Protein 5F4Z (pdb70)

Structure (mmCIF, N/CA/C/O backbone):
data_5F4Z
#
_entry.id   5F4Z
#
_cell.length_a   179.356
_cell.length_b   93.068
_cell.length_c   134.059
_cell.angle_alpha   90.00
_cell.angle_beta   115.33
_cell.angle_gamma   90.00
#
_symmetry.space_group_name_H-M   'C 1 2 1'
#
loop_
_entity.id
_entity.type
_entity.pdbx_description
1 polymer 'Epoxide hydrolase'
2 non-polymer GLYCEROL
3 non-polymer 'ACETATE ION'
4 non-polymer DI(HYDROXYETHYL)ETHER
5 non-polymer (1~{R},2~{R})-2,3-dihydro-1~{H}-indene-1,2-diol
6 non-polymer 'TETRAETHYLENE GLYCOL'
7 non-polymer 2-AMINO-2-HYDROXYMETHYL-PROPANE-1,3-DIOL
8 water water
#
loop_
_atom_site.group_PDB
_atom_site.id
_atom_site.type_symbol
_atom_site.label_atom_id
_atom_site.label_alt_id
_atom_site.label_comp_id
_atom_site.label_asym_id
_atom_site.label_entity_id
_atom_site.label_seq_id
_atom_site.pdbx_PDB_ins_code
_atom_site.Cartn_x
_atom_site.Cartn_y
_atom_site.Cartn_z
_atom_site.occupancy
_atom_site.B_iso_or_equiv
_atom_site.auth_seq_id
_atom_site.auth_comp_id
_atom_site.auth_asym_id
_atom_site.auth_atom_id
_atom_site.pdbx_PDB_model_num
ATOM 9 N N . GLU A 1 2 ? 17.420 -8.395 41.200 1.00 35.51 2 GLU A N 1
ATOM 10 C CA . GLU A 1 2 ? 16.390 -9.215 41.828 1.00 38.06 2 GLU A CA 1
ATOM 11 C C . GLU A 1 2 ? 15.326 -9.588 40.803 1.00 30.47 2 GLU A C 1
ATOM 12 O O . GLU A 1 2 ? 15.003 -8.794 39.922 1.00 29.33 2 GLU A O 1
ATOM 18 N N . PRO A 1 3 ? 14.755 -10.792 40.926 1.00 30.63 3 PRO A N 1
ATOM 19 C CA . PRO A 1 3 ? 13.640 -11.197 40.061 1.00 29.48 3 PRO A CA 1
ATOM 20 C C . PRO A 1 3 ? 12.494 -10.200 40.090 1.00 28.17 3 PRO A C 1
ATOM 21 O O . PRO A 1 3 ? 12.254 -9.558 41.115 1.00 28.69 3 PRO A O 1
ATOM 25 N N . PHE A 1 4 ? 11.786 -10.088 38.976 1.00 26.91 4 PHE A N 1
ATOM 26 C CA . PHE A 1 4 ? 10.681 -9.157 38.866 1.00 26.37 4 PHE A CA 1
ATOM 27 C C . PHE A 1 4 ? 9.478 -9.811 38.219 1.00 30.41 4 PHE A C 1
ATOM 28 O O . PHE A 1 4 ? 9.612 -10.598 37.278 1.00 27.88 4 PHE A O 1
ATOM 36 N N . ARG A 1 5 ? 8.303 -9.458 38.727 1.00 24.36 5 ARG A N 1
ATOM 37 C CA . ARG A 1 5 ? 7.054 -9.953 38.202 1.00 26.07 5 ARG A CA 1
ATOM 38 C C . ARG A 1 5 ? 6.040 -8.824 38.141 1.00 24.53 5 ARG A C 1
ATOM 39 O O . ARG A 1 5 ? 5.933 -8.039 39.076 1.00 25.29 5 ARG A O 1
ATOM 47 N N . ILE A 1 6 ? 5.314 -8.734 37.037 1.00 22.05 6 ILE A N 1
ATOM 48 C CA . ILE A 1 6 ? 4.263 -7.722 36.892 1.00 21.08 6 ILE A CA 1
ATOM 49 C C . ILE A 1 6 ? 2.985 -8.188 37.583 1.00 21.80 6 ILE A C 1
ATOM 50 O O . ILE A 1 6 ? 2.404 -9.207 37.201 1.00 22.73 6 ILE A O 1
ATOM 55 N N . VAL A 1 7 ? 2.558 -7.446 38.605 1.00 27.63 7 VAL A N 1
ATOM 56 C CA . VAL A 1 7 ? 1.310 -7.716 39.302 1.00 26.32 7 VAL A CA 1
ATOM 57 C C . VAL A 1 7 ? 0.568 -6.381 39.500 1.00 29.70 7 VAL A C 1
ATOM 58 O O . VAL A 1 7 ? 0.816 -5.632 40.439 1.00 30.75 7 VAL A O 1
ATOM 62 N N . ILE A 1 8 ? -0.338 -6.086 38.587 1.00 22.53 8 ILE A N 1
ATOM 63 C CA . ILE A 1 8 ? -1.044 -4.820 38.616 1.00 23.05 8 ILE A CA 1
ATOM 64 C C . ILE A 1 8 ? -2.199 -4.931 39.614 1.00 24.15 8 ILE A C 1
ATOM 65 O O . ILE A 1 8 ? -3.013 -5.853 39.522 1.00 24.27 8 ILE A O 1
ATOM 70 N N . PRO A 1 9 ? -2.254 -4.017 40.595 1.00 28.99 9 PRO A N 1
ATOM 71 C CA . PRO A 1 9 ? -3.381 -4.026 41.537 1.00 32.08 9 PRO A CA 1
ATOM 72 C C . PRO A 1 9 ? -4.709 -3.865 40.817 1.00 28.53 9 PRO A C 1
ATOM 73 O O . PRO A 1 9 ? -4.815 -3.067 39.884 1.00 23.87 9 PRO A O 1
ATOM 77 N N . GLN A 1 10 ? -5.705 -4.626 41.242 1.00 22.86 10 GLN A N 1
ATOM 78 C CA . GLN A 1 10 ? -7.046 -4.515 40.689 1.00 23.03 10 GLN A CA 1
ATOM 79 C C . GLN A 1 10 ? -7.570 -3.077 40.752 1.00 23.61 10 GLN A C 1
ATOM 80 O O . GLN A 1 10 ? -8.280 -2.619 39.853 1.00 23.29 10 GLN A O 1
ATOM 86 N N . ALA A 1 11 ? -7.219 -2.371 41.819 1.00 25.04 11 ALA A N 1
ATOM 87 C CA . ALA A 1 11 ? -7.654 -0.991 41.987 1.00 28.29 11 ALA A CA 1
ATOM 88 C C . ALA A 1 11 ? -7.189 -0.117 40.814 1.00 21.36 11 ALA A C 1
ATOM 89 O O . ALA A 1 11 ? -7.902 0.804 40.407 1.00 23.06 11 ALA A O 1
ATOM 91 N N . ASP A 1 12 ? -6.019 -0.418 40.244 1.00 20.50 12 ASP A N 1
ATOM 92 C CA . ASP A 1 12 ? -5.549 0.356 39.092 1.00 22.70 12 ASP A CA 1
ATOM 93 C C . ASP A 1 12 ? -6.418 0.095 37.862 1.00 26.83 12 ASP A C 1
ATOM 94 O O . ASP A 1 12 ? -6.656 0.999 37.048 1.00 24.08 12 ASP A O 1
ATOM 99 N N . LEU A 1 13 ? -6.873 -1.147 37.715 1.00 25.66 13 LEU A N 1
ATOM 100 C CA . LEU A 1 13 ? -7.746 -1.491 36.602 1.00 23.06 13 LEU A CA 1
ATOM 101 C C . LEU A 1 13 ? -9.137 -0.871 36.804 1.00 25.95 13 LEU A C 1
ATOM 102 O O . LEU A 1 13 ? -9.741 -0.369 35.857 1.00 22.90 13 LEU A O 1
ATOM 107 N N . ASP A 1 14 ? -9.637 -0.894 38.035 1.00 25.20 14 ASP A N 1
ATOM 108 C CA . ASP A 1 14 ? -10.933 -0.275 38.322 1.00 26.44 14 ASP A CA 1
ATOM 109 C C . ASP A 1 14 ? -10.885 1.223 38.036 1.00 27.07 14 ASP A C 1
ATOM 110 O O . ASP A 1 14 ? -11.834 1.786 37.480 1.00 24.02 14 ASP A O 1
ATOM 115 N N . ASP A 1 15 ? -9.779 1.856 38.423 1.00 24.16 15 ASP A N 1
ATOM 116 C CA . ASP A 1 15 ? -9.559 3.284 38.161 1.00 26.42 15 ASP A CA 1
ATOM 117 C C . ASP A 1 15 ? -9.516 3.577 36.667 1.00 20.62 15 ASP A C 1
ATOM 118 O O . ASP A 1 15 ? -10.121 4.540 36.208 1.00 23.35 15 ASP A O 1
ATOM 123 N N . LEU A 1 16 ? -8.836 2.721 35.907 1.00 18.36 16 LEU A N 1
ATOM 124 C CA . LEU A 1 16 ? -8.789 2.888 34.462 1.00 18.66 16 LEU A CA 1
ATOM 125 C C . LEU A 1 16 ? -10.174 2.786 33.835 1.00 19.73 16 LEU A C 1
ATOM 126 O O . LEU A 1 16 ? -10.543 3.596 32.987 1.00 23.27 16 LEU A O 1
ATOM 131 N N . HIS A 1 17 ? -10.959 1.802 34.263 1.00 23.35 17 HIS A N 1
ATOM 132 C CA . HIS A 1 17 ? -12.277 1.638 33.665 1.00 24.85 17 HIS A CA 1
ATOM 133 C C . HIS A 1 17 ? -13.200 2.811 34.030 1.00 23.28 17 HIS A C 1
ATOM 134 O O . HIS A 1 17 ? -14.003 3.244 33.202 1.00 23.78 17 HIS A O 1
ATOM 141 N N A ARG A 1 18 ? -13.047 3.322 35.251 0.45 21.66 18 ARG A N 1
ATOM 142 N N B ARG A 1 18 ? -13.083 3.338 35.248 0.55 21.50 18 ARG A N 1
ATOM 143 C CA A ARG A 1 18 ? -13.742 4.525 35.713 0.45 23.51 18 ARG A CA 1
ATOM 144 C CA B ARG A 1 18 ? -13.849 4.535 35.605 0.55 23.92 18 ARG A CA 1
ATOM 145 C C A ARG A 1 18 ? -13.484 5.723 34.794 0.45 25.47 18 ARG A C 1
ATOM 146 C C B ARG A 1 18 ? -13.509 5.708 34.688 0.55 25.86 18 ARG A C 1
ATOM 147 O O A ARG A 1 18 ? -14.405 6.465 34.431 0.45 23.03 18 ARG A O 1
ATOM 148 O O B ARG A 1 18 ? -14.403 6.432 34.229 0.55 23.14 18 ARG A O 1
ATOM 163 N N . ARG A 1 19 ? -12.220 5.903 34.432 1.00 21.50 19 ARG A N 1
ATOM 164 C CA . ARG A 1 19 ? -11.797 6.999 33.568 1.00 25.23 19 ARG A CA 1
ATOM 165 C C . ARG A 1 19 ? -12.311 6.796 32.145 1.00 20.59 19 ARG A C 1
ATOM 166 O O . ARG A 1 19 ? -12.787 7.734 31.499 1.00 21.98 19 ARG A O 1
ATOM 174 N N . LEU A 1 20 ? -12.203 5.574 31.652 1.00 22.10 20 LEU A N 1
ATOM 175 C CA . LEU A 1 20 ? -12.660 5.284 30.300 1.00 23.77 20 LEU A CA 1
ATOM 176 C C . LEU A 1 20 ? -14.157 5.533 30.179 1.00 20.36 20 LEU A C 1
ATOM 177 O O . LEU A 1 20 ? -14.610 6.139 29.200 1.00 26.66 20 LEU A O 1
ATOM 182 N N . ASP A 1 21 ? -14.920 5.067 31.168 1.00 22.10 21 ASP A N 1
ATOM 183 C CA . ASP A 1 21 ? -16.366 5.280 31.174 1.00 22.30 21 ASP A CA 1
ATOM 184 C C . ASP A 1 21 ? -16.726 6.760 31.143 1.00 26.13 21 ASP A C 1
ATOM 185 O O . ASP A 1 21 ? -17.767 7.139 30.621 1.00 27.88 21 ASP A O 1
ATOM 190 N N . ALA A 1 22 ? -15.861 7.595 31.703 1.00 24.70 22 ALA A N 1
ATOM 191 C CA . ALA A 1 22 ? -16.197 8.998 31.898 1.00 23.81 22 ALA A CA 1
ATOM 192 C C . ALA A 1 22 ? -15.536 9.893 30.856 1.00 25.34 22 ALA A C 1
ATOM 193 O O . ALA A 1 22 ? -15.566 11.103 30.994 1.00 24.58 22 ALA A O 1
ATOM 195 N N . THR A 1 23 ? -14.941 9.287 29.828 1.00 21.65 23 THR A N 1
ATOM 196 C CA . THR A 1 23 ? -14.255 10.029 28.778 1.00 21.51 23 THR A CA 1
ATOM 197 C C . THR A 1 23 ? -15.115 11.170 28.227 1.00 22.35 23 THR A C 1
ATOM 198 O O . THR A 1 23 ? -16.284 10.962 27.863 1.00 20.75 23 THR A O 1
ATOM 202 N N . ARG A 1 24 ? -14.546 12.370 28.189 1.00 19.33 24 ARG A N 1
ATOM 203 C CA . ARG A 1 24 ? -15.216 13.487 27.535 1.00 20.31 24 ARG A CA 1
ATOM 204 C C . ARG A 1 24 ? -14.540 13.675 26.182 1.00 22.57 24 ARG A C 1
ATOM 205 O O . ARG A 1 24 ? -13.352 13.978 26.111 1.00 24.64 24 ARG A O 1
ATOM 213 N N . TRP A 1 25 ? -15.294 13.448 25.114 1.00 22.48 25 TRP A N 1
ATOM 214 C CA . TRP A 1 25 ? -14.735 13.474 23.758 1.00 21.31 25 TRP A CA 1
ATOM 215 C C . TRP A 1 25 ? -14.736 14.881 23.157 1.00 22.50 25 TRP A C 1
ATOM 216 O O . TRP A 1 25 ? -15.644 15.675 23.442 1.00 24.02 25 TRP A O 1
ATOM 227 N N . PRO A 1 26 ? -13.738 15.195 22.307 1.00 19.26 26 PRO A N 1
ATOM 228 C CA . PRO A 1 26 ? -13.690 16.496 21.638 1.00 22.84 26 PRO A CA 1
ATOM 229 C C . PRO A 1 26 ? -14.560 16.531 20.389 1.00 22.75 26 PRO A C 1
ATOM 230 O O . PRO A 1 26 ? -15.031 15.477 19.935 1.00 24.74 26 PRO A O 1
ATOM 234 N N . SER A 1 27 ? -14.768 17.735 19.856 1.00 23.26 27 SER A N 1
ATOM 235 C CA . SER A 1 27 ? -15.277 17.906 18.503 1.00 25.99 27 SER A CA 1
ATOM 236 C C . SER A 1 27 ? -14.268 17.355 17.502 1.00 26.95 27 SER A C 1
ATOM 237 O O . SER A 1 27 ? -13.125 17.057 17.844 1.00 22.73 27 SER A O 1
ATOM 240 N N . GLU A 1 28 ? -14.709 17.239 16.259 1.00 24.80 28 GLU A N 1
ATOM 241 C CA . GLU A 1 28 ? -13.842 16.881 15.155 1.00 25.93 28 GLU A CA 1
ATOM 242 C C . GLU A 1 28 ? -14.164 17.779 13.972 1.00 26.01 28 GLU A C 1
ATOM 243 O O . GLU A 1 28 ? -15.221 18.406 13.926 1.00 31.65 28 GLU A O 1
ATOM 249 N N . ILE A 1 29 ? -13.257 17.852 13.015 1.00 22.32 29 ILE A N 1
ATOM 250 C CA . ILE A 1 29 ? -13.609 18.406 11.724 1.00 26.56 29 ILE A CA 1
ATOM 251 C C . ILE A 1 29 ? -13.775 17.230 10.772 1.00 29.32 29 ILE A C 1
ATOM 252 O O . ILE A 1 29 ? -12.798 16.599 10.396 1.00 26.66 29 ILE A O 1
ATOM 257 N N . PRO A 1 30 ? -15.025 16.913 10.410 1.00 28.69 30 PRO A N 1
ATOM 258 C CA . PRO A 1 30 ? -15.302 15.720 9.600 1.00 30.97 30 PRO A CA 1
ATOM 259 C C . PRO A 1 30 ? -14.595 15.758 8.255 1.00 30.08 30 PRO A C 1
ATOM 260 O O . PRO A 1 30 ? -14.466 16.825 7.660 1.00 26.18 30 PRO A O 1
ATOM 264 N N . GLY A 1 31 ? -14.139 14.602 7.785 1.00 20.15 31 GLY A N 1
ATOM 265 C CA . GLY A 1 31 ? -13.589 14.508 6.452 1.00 24.26 31 GLY A CA 1
ATOM 266 C C . GLY A 1 31 ? -12.097 14.774 6.408 1.00 25.90 31 GLY A C 1
ATOM 267 O O . GLY A 1 31 ? -11.506 14.773 5.336 1.00 25.77 31 GLY A O 1
ATOM 268 N N . THR A 1 32 ? -11.477 14.993 7.563 1.00 21.71 32 THR A N 1
ATOM 269 C CA . THR A 1 32 ? -10.038 15.237 7.574 1.00 28.55 32 THR A CA 1
ATOM 270 C C . THR A 1 32 ? -9.243 13.945 7.776 1.00 27.21 32 THR A C 1
ATOM 271 O O . THR A 1 32 ? -8.016 13.963 7.731 1.00 22.58 32 THR A O 1
ATOM 275 N N . GLY A 1 33 ? -9.936 12.822 7.975 1.00 26.01 33 GLY A N 1
ATOM 276 C CA . GLY A 1 33 ? -9.249 11.543 8.100 1.00 27.36 33 GLY A CA 1
ATOM 277 C C . GLY A 1 33 ? -8.216 11.539 9.218 1.00 24.38 33 GLY A C 1
ATOM 278 O O . GLY A 1 33 ? -8.497 12.027 10.318 1.00 21.87 33 GLY A O 1
ATOM 279 N N . TRP A 1 34 ? -7.022 11.006 8.921 1.00 24.02 34 TRP A N 1
ATOM 280 C CA . TRP A 1 34 ? -5.914 10.930 9.871 1.00 17.30 34 TRP A CA 1
ATOM 281 C C . TRP A 1 34 ? -4.966 12.125 9.741 1.00 18.21 34 TRP A C 1
ATOM 282 O O . TRP A 1 34 ? -3.938 12.191 10.431 1.00 22.73 34 TRP A O 1
ATOM 293 N N . SER A 1 35 ? -5.307 13.058 8.850 1.00 18.33 35 SER A N 1
ATOM 294 C CA . SER A 1 35 ? -4.370 14.114 8.446 1.00 21.90 35 SER A CA 1
ATOM 295 C C . SER A 1 35 ? -3.990 15.044 9.585 1.00 23.03 35 SER A C 1
ATOM 296 O O . SER A 1 35 ? -2.910 15.622 9.573 1.00 20.60 35 SER A O 1
ATOM 299 N N . ARG A 1 36 ? -4.858 15.176 10.578 1.00 20.42 36 ARG A N 1
ATOM 300 C CA . ARG A 1 36 ? -4.596 16.107 11.669 1.00 19.16 36 ARG A CA 1
ATOM 301 C C . ARG A 1 36 ? -4.476 15.393 12.997 1.00 21.72 36 ARG A C 1
ATOM 302 O O . ARG A 1 36 ? -4.560 16.025 14.048 1.00 22.47 36 ARG A O 1
ATOM 310 N N . GLY A 1 37 ? -4.265 14.078 12.945 1.00 17.29 37 GLY A N 1
ATOM 311 C CA . GLY A 1 37 ? -4.157 13.282 14.151 1.00 20.17 37 GLY A CA 1
ATOM 312 C C . GLY A 1 37 ? -5.232 12.212 14.207 1.00 21.22 37 GLY A C 1
ATOM 313 O O . GLY A 1 37 ? -5.967 12.033 13.237 1.00 22.76 37 GLY A O 1
ATOM 314 N N . VAL A 1 38 ? -5.314 11.500 15.330 1.00 21.75 38 VAL A N 1
ATOM 315 C CA . VAL A 1 38 ? -6.221 10.344 15.451 1.00 18.48 38 VAL A CA 1
ATOM 316 C C . VAL A 1 38 ? -7.693 10.733 15.277 1.00 17.57 38 VAL A C 1
ATOM 317 O O . VAL A 1 38 ? -8.207 11.589 16.003 1.00 19.01 38 VAL A O 1
ATOM 321 N N . PRO A 1 39 ? -8.378 10.108 14.300 1.00 20.95 39 PRO A N 1
ATOM 322 C CA . PRO A 1 39 ? -9.772 10.487 14.028 1.00 20.04 39 PRO A CA 1
ATOM 323 C C . PRO A 1 39 ? -10.724 10.004 15.111 1.00 23.47 39 PRO A C 1
ATOM 324 O O . PRO A 1 39 ? -10.494 8.963 15.734 1.00 19.05 39 PRO A O 1
ATOM 328 N N . LEU A 1 40 ? -11.800 10.764 15.300 1.00 19.01 40 LEU A N 1
ATOM 329 C CA . LEU A 1 40 ? -12.714 10.538 16.396 1.00 21.38 40 LEU A CA 1
ATOM 330 C C . LEU A 1 40 ? -13.411 9.175 16.348 1.00 22.85 40 LEU A C 1
ATOM 331 O O . LEU A 1 40 ? -13.441 8.461 17.356 1.00 21.69 40 LEU A O 1
ATOM 336 N N . ASP A 1 41 ? -13.962 8.804 15.191 1.00 19.80 41 ASP A N 1
ATOM 337 C CA . ASP A 1 41 ? -14.731 7.557 15.105 1.00 24.68 41 ASP A CA 1
ATOM 338 C C . ASP A 1 41 ? -13.837 6.342 15.386 1.00 26.88 41 ASP A C 1
ATOM 339 O O . ASP A 1 41 ? -14.253 5.394 16.058 1.00 22.94 41 ASP A O 1
ATOM 344 N N . TYR A 1 42 ? -12.612 6.362 14.874 1.00 23.74 42 TYR A N 1
ATOM 345 C CA . TYR A 1 42 ? -11.716 5.243 15.125 1.00 21.13 42 TYR A CA 1
ATOM 346 C C . TYR A 1 42 ? -11.406 5.100 16.618 1.00 22.86 42 TYR A C 1
ATOM 347 O O . TYR A 1 42 ? -11.447 3.997 17.173 1.00 21.73 42 TYR A O 1
ATOM 356 N N . LEU A 1 43 ? -11.056 6.207 17.265 1.00 19.62 43 LEU A N 1
ATOM 357 C CA . LEU A 1 43 ? -10.621 6.133 18.652 1.00 20.54 43 LEU A CA 1
ATOM 358 C C . LEU A 1 43 ? -11.778 5.726 19.566 1.00 20.27 43 LEU A C 1
ATOM 359 O O . LEU A 1 43 ? -11.567 4.999 20.539 1.00 20.54 43 LEU A O 1
ATOM 364 N N . LYS A 1 44 ? -12.990 6.185 19.260 1.00 18.10 44 LYS A N 1
ATOM 365 C CA . LYS A 1 44 ? -14.164 5.763 20.039 1.00 19.36 44 LYS A CA 1
ATOM 366 C C . LYS A 1 44 ? -14.307 4.241 19.972 1.00 26.19 44 LYS A C 1
ATOM 367 O O . LYS A 1 44 ? -14.624 3.594 20.968 1.00 23.21 44 LYS A O 1
ATOM 373 N N . GLU A 1 45 ? -14.077 3.662 18.800 1.00 23.98 45 GLU A N 1
ATOM 374 C CA . GLU A 1 45 ? -14.224 2.213 18.655 1.00 25.11 45 GLU A CA 1
ATOM 375 C C . GLU A 1 45 ? -13.118 1.462 19.397 1.00 26.40 45 GLU A C 1
ATOM 376 O O . GLU A 1 45 ? -13.367 0.427 20.013 1.00 24.69 45 GLU A O 1
ATOM 382 N N . LEU A 1 46 ? -11.894 1.984 19.337 1.00 20.08 46 LEU A N 1
ATOM 383 C CA . LEU A 1 46 ? -10.775 1.321 19.999 1.00 23.14 46 LEU A CA 1
ATOM 384 C C . LEU A 1 46 ? -10.944 1.411 21.509 1.00 24.92 46 LEU A C 1
ATOM 385 O O . LEU A 1 46 ? -10.640 0.471 22.239 1.00 23.94 46 LEU A O 1
ATOM 390 N N . VAL A 1 47 ? -11.434 2.550 21.985 1.00 25.70 47 VAL A N 1
ATOM 391 C CA . VAL A 1 47 ? -11.637 2.721 23.416 1.00 24.03 47 VAL A CA 1
ATOM 392 C C . VAL A 1 47 ? -12.756 1.802 23.902 1.00 24.44 47 VAL A C 1
ATOM 393 O O . VAL A 1 47 ? -12.701 1.285 25.018 1.00 24.89 47 VAL A O 1
ATOM 397 N N . GLY A 1 48 ? -13.753 1.587 23.049 1.00 24.01 48 GLY A N 1
ATOM 398 C CA . GLY A 1 48 ? -14.827 0.653 23.364 1.00 25.47 48 GLY A CA 1
ATOM 399 C C . GLY A 1 48 ? -14.267 -0.744 23.595 1.00 27.19 48 GLY A C 1
ATOM 400 O O . GLY A 1 48 ? -14.626 -1.417 24.565 1.00 25.42 48 GLY A O 1
ATOM 401 N N . TYR A 1 49 ? -13.374 -1.180 22.707 1.00 21.32 49 TYR A N 1
ATOM 402 C CA . TYR A 1 49 ? -12.749 -2.483 22.871 1.00 25.89 49 TYR A CA 1
ATOM 403 C C . TYR A 1 49 ? -11.873 -2.524 24.130 1.00 26.19 49 TYR A C 1
ATOM 404 O O . TYR A 1 49 ? -11.938 -3.476 24.911 1.00 28.68 49 TYR A O 1
ATOM 413 N N . TRP A 1 50 ? -11.060 -1.487 24.317 1.00 21.89 50 TRP A N 1
ATOM 414 C CA . TRP A 1 50 ? -10.206 -1.351 25.493 1.00 23.04 50 TRP A CA 1
ATOM 415 C C . TRP A 1 50 ? -11.035 -1.564 26.762 1.00 26.11 50 TRP A C 1
ATOM 416 O O . TRP A 1 50 ? -10.659 -2.310 27.668 1.00 26.69 50 TRP A O 1
ATOM 427 N N . ARG A 1 51 ? -12.188 -0.918 26.802 1.00 22.63 51 ARG A N 1
ATOM 428 C CA . ARG A 1 51 ? -13.045 -0.989 27.971 1.00 24.36 51 ARG A CA 1
ATOM 429 C C . ARG A 1 51 ? -13.733 -2.346 28.086 1.00 29.84 51 ARG A C 1
ATOM 430 O O . ARG A 1 51 ? -13.791 -2.916 29.171 1.00 34.33 51 ARG A O 1
ATOM 438 N N . ASP A 1 52 ? -14.256 -2.856 26.976 1.00 29.33 52 ASP A N 1
ATOM 439 C CA . ASP A 1 52 ? -15.188 -3.984 27.046 1.00 30.53 52 ASP A CA 1
ATOM 440 C C . ASP A 1 52 ? -14.571 -5.335 26.686 1.00 30.46 52 ASP A C 1
ATOM 441 O O . ASP A 1 52 ? -15.011 -6.357 27.186 1.00 34.26 52 ASP A O 1
ATOM 446 N N . GLY A 1 53 ? -13.591 -5.351 25.788 1.00 27.50 53 GLY A N 1
ATOM 447 C CA . GLY A 1 53 ? -13.052 -6.608 25.281 1.00 28.84 53 GLY A CA 1
ATOM 448 C C . GLY A 1 53 ? -11.610 -6.958 25.627 1.00 30.69 53 GLY A C 1
ATOM 449 O O . GLY A 1 53 ? -11.268 -8.134 25.782 1.00 26.59 53 GLY A O 1
ATOM 450 N N . TYR A 1 54 ? -10.758 -5.948 25.763 1.00 25.79 54 TYR A N 1
ATOM 451 C CA . TYR A 1 54 ? -9.331 -6.174 26.030 1.00 24.81 54 TYR A CA 1
ATOM 452 C C . TYR A 1 54 ? -9.080 -6.826 27.391 1.00 24.33 54 TYR A C 1
ATOM 453 O O . TYR A 1 54 ? -9.670 -6.424 28.396 1.00 27.20 54 TYR A O 1
ATOM 462 N N . ASP A 1 55 ? -8.177 -7.803 27.420 1.00 23.86 55 ASP A N 1
ATOM 463 C CA . ASP A 1 55 ? -7.908 -8.610 28.614 1.00 25.90 55 ASP A CA 1
ATOM 464 C C . ASP A 1 55 ? -6.490 -8.351 29.140 1.00 29.11 55 ASP A C 1
ATOM 465 O O . ASP A 1 55 ? -5.527 -8.995 28.695 1.00 27.50 55 ASP A O 1
ATOM 470 N N . TRP A 1 56 ? -6.353 -7.417 30.083 1.00 24.16 56 TRP A N 1
ATOM 471 C CA . TRP A 1 56 ? -5.030 -7.119 30.617 1.00 22.06 56 TRP A CA 1
ATOM 472 C C . TRP A 1 56 ? -4.401 -8.329 31.315 1.00 21.33 56 TRP A C 1
ATOM 473 O O . TRP A 1 56 ? -3.214 -8.574 31.177 1.00 25.68 56 TRP A O 1
ATOM 484 N N . ARG A 1 57 ? -5.196 -9.066 32.083 1.00 24.54 57 ARG A N 1
ATOM 485 C CA . ARG A 1 57 ? -4.652 -10.193 32.838 1.00 29.51 57 ARG A CA 1
ATOM 486 C C . ARG A 1 57 ? -3.963 -11.210 31.916 1.00 31.86 57 ARG A C 1
ATOM 487 O O . ARG A 1 57 ? -2.929 -11.770 32.271 1.00 23.59 57 ARG A O 1
ATOM 495 N N . ALA A 1 58 ? -4.514 -11.423 30.726 1.00 27.19 58 ALA A N 1
ATOM 496 C CA . ALA A 1 58 ? -3.901 -12.348 29.766 1.00 28.45 58 ALA A CA 1
ATOM 497 C C . ALA A 1 58 ? -2.582 -11.796 29.228 1.00 27.57 58 ALA A C 1
ATOM 498 O O . ALA A 1 58 ? -1.626 -12.541 29.015 1.00 25.98 58 ALA A O 1
ATOM 500 N N . ALA A 1 59 ? -2.536 -10.485 29.015 1.00 20.29 59 ALA A N 1
ATOM 501 C CA . ALA A 1 59 ? -1.332 -9.820 28.531 1.00 23.60 59 ALA A CA 1
ATOM 502 C C . ALA A 1 59 ? -0.259 -9.836 29.615 1.00 23.69 59 ALA A C 1
ATOM 503 O O . ALA A 1 59 ? 0.926 -10.055 29.351 1.00 23.99 59 ALA A O 1
ATOM 505 N N . GLU A 1 60 ? -0.700 -9.603 30.844 1.00 23.63 60 GLU A N 1
ATOM 506 C CA . GLU A 1 60 ? 0.159 -9.668 32.017 1.00 27.15 60 GLU A CA 1
ATOM 507 C C . GLU A 1 60 ? 0.775 -11.058 32.162 1.00 24.91 60 GLU A C 1
ATOM 508 O O . GLU A 1 60 ? 1.970 -11.200 32.418 1.00 26.13 60 GLU A O 1
ATOM 514 N N . ASP A 1 61 ? -0.067 -12.080 32.014 1.00 25.27 61 ASP A N 1
ATOM 515 C CA . ASP A 1 61 ? 0.382 -13.467 32.006 1.00 26.50 61 ASP A CA 1
ATOM 516 C C . ASP A 1 61 ? 1.464 -13.712 30.943 1.00 32.09 61 ASP A C 1
ATOM 517 O O . ASP A 1 61 ? 2.509 -14.318 31.213 1.00 26.04 61 ASP A O 1
ATOM 522 N N . ARG A 1 62 ? 1.224 -13.249 29.727 1.00 25.76 62 ARG A N 1
ATOM 523 C CA . ARG A 1 62 ? 2.217 -13.500 28.687 1.00 30.70 62 ARG A CA 1
ATOM 524 C C . ARG A 1 62 ? 3.545 -12.789 28.972 1.00 24.64 62 ARG A C 1
ATOM 525 O O . ARG A 1 62 ? 4.626 -13.358 28.756 1.00 29.66 62 ARG A O 1
ATOM 533 N N . LEU A 1 63 ? 3.467 -11.553 29.451 1.00 20.61 63 LEU A N 1
ATOM 534 C CA . LEU A 1 63 ? 4.673 -10.798 29.780 1.00 19.00 63 LEU A CA 1
ATOM 535 C C . LEU A 1 63 ? 5.464 -11.532 30.841 1.00 22.19 63 LEU A C 1
ATOM 536 O O . LEU A 1 63 ? 6.686 -11.667 30.738 1.00 24.66 63 LEU A O 1
ATOM 541 N N . ASN A 1 64 ? 4.756 -12.056 31.839 1.00 22.02 64 ASN A N 1
ATOM 542 C CA . ASN A 1 64 ? 5.408 -12.748 32.946 1.00 21.59 64 ASN A CA 1
ATOM 543 C C . ASN A 1 64 ? 5.959 -14.131 32.587 1.00 28.81 64 ASN A C 1
ATOM 544 O O . ASN A 1 64 ? 6.595 -14.775 33.423 1.00 29.40 64 ASN A O 1
ATOM 549 N N . THR A 1 65 ? 5.717 -14.607 31.366 1.00 23.82 65 THR A N 1
ATOM 550 C CA . THR A 1 65 ? 6.404 -15.837 30.941 1.00 24.05 65 THR A CA 1
ATOM 551 C C . THR A 1 65 ? 7.869 -15.555 30.618 1.00 24.82 65 THR A C 1
ATOM 552 O O . THR A 1 65 ? 8.669 -16.486 30.485 1.00 26.85 65 THR A O 1
ATOM 556 N N . VAL A 1 66 ? 8.215 -14.280 30.481 1.00 26.59 66 VAL A N 1
ATOM 557 C CA . VAL A 1 66 ? 9.604 -13.874 30.228 1.00 29.23 66 VAL A CA 1
ATOM 558 C C . VAL A 1 66 ? 10.337 -13.588 31.534 1.00 24.83 66 VAL A C 1
ATOM 559 O O . VAL A 1 66 ? 9.869 -12.785 32.340 1.00 26.05 66 VAL A O 1
ATOM 563 N N . PRO A 1 67 ? 11.485 -14.244 31.757 1.00 24.69 67 PRO A N 1
ATOM 564 C CA . PRO A 1 67 ? 12.248 -13.943 32.972 1.00 20.54 67 PRO A CA 1
ATOM 565 C C . PRO A 1 67 ? 12.651 -12.476 33.004 1.00 22.05 67 PRO A C 1
ATOM 566 O O . PRO A 1 67 ? 13.244 -11.988 32.039 1.00 22.30 67 PRO A O 1
ATOM 570 N N . GLN A 1 68 ? 12.305 -11.792 34.085 1.00 21.53 68 GLN A N 1
ATOM 571 C CA . GLN A 1 68 ? 12.558 -10.355 34.227 1.00 22.76 68 GLN A CA 1
ATOM 572 C C . GLN A 1 68 ? 13.206 -10.088 35.564 1.00 17.61 68 GLN A C 1
ATOM 573 O O . GLN A 1 68 ? 13.067 -10.881 36.507 1.00 20.79 68 GLN A O 1
ATOM 579 N N . PHE A 1 69 ? 13.875 -8.943 35.642 1.00 21.80 69 PHE A N 1
ATOM 580 C CA . PHE A 1 69 ? 14.689 -8.572 36.788 1.00 21.82 69 PHE A CA 1
ATOM 581 C C . PHE A 1 69 ? 14.690 -7.056 36.945 1.00 24.77 69 PHE A C 1
ATOM 582 O O . PHE A 1 69 ? 14.405 -6.335 35.994 1.00 21.22 69 PHE A O 1
ATOM 590 N N . THR A 1 70 ? 15.009 -6.566 38.139 1.00 24.20 70 THR A N 1
ATOM 591 C CA . THR A 1 70 ? 15.392 -5.166 38.267 1.00 23.39 70 THR A CA 1
ATOM 592 C C . THR A 1 70 ? 16.736 -5.028 38.984 1.00 25.38 70 THR A C 1
ATOM 593 O O . THR A 1 70 ? 17.136 -5.895 39.771 1.00 22.94 70 THR A O 1
ATOM 597 N N . THR A 1 71 ? 17.424 -3.922 38.716 1.00 21.85 71 THR A N 1
ATOM 598 C CA . THR A 1 71 ? 18.679 -3.642 39.386 1.00 26.97 71 THR A CA 1
ATOM 599 C C . THR A 1 71 ? 18.875 -2.133 39.397 1.00 29.81 71 THR A C 1
ATOM 600 O O . THR A 1 71 ? 18.333 -1.436 38.541 1.00 28.37 71 THR A O 1
ATOM 604 N N . GLU A 1 72 ? 19.613 -1.617 40.373 1.00 25.85 72 GLU A N 1
ATOM 605 C CA . GLU A 1 72 ? 19.856 -0.173 40.405 1.00 22.80 72 GLU A CA 1
ATOM 606 C C . GLU A 1 72 ? 21.194 0.149 39.737 1.00 24.96 72 GLU A C 1
ATOM 607 O O . GLU A 1 72 ? 22.225 -0.421 40.091 1.00 26.71 72 GLU A O 1
ATOM 613 N N . ILE A 1 73 ? 21.172 1.035 38.748 1.00 23.07 73 ILE A N 1
ATOM 614 C CA . ILE A 1 73 ? 22.403 1.433 38.066 1.00 24.53 73 ILE A CA 1
ATOM 615 C C . ILE A 1 73 ? 22.499 2.946 38.027 1.00 23.13 73 ILE A C 1
ATOM 616 O O . ILE A 1 73 ? 21.593 3.607 37.511 1.00 20.94 73 ILE A O 1
ATOM 621 N N . ASP A 1 74 ? 23.591 3.496 38.567 1.00 23.66 74 ASP A N 1
ATOM 622 C CA . ASP A 1 74 ? 23.835 4.935 38.483 1.00 26.51 74 ASP A CA 1
ATOM 623 C C . ASP A 1 74 ? 22.633 5.697 39.061 1.00 24.93 74 ASP A C 1
ATOM 624 O O . ASP A 1 74 ? 22.190 6.702 38.507 1.00 25.58 74 ASP A O 1
ATOM 629 N N . GLY A 1 75 ? 22.093 5.182 40.164 1.00 26.49 75 GLY A N 1
ATOM 630 C CA . GLY A 1 75 ? 21.033 5.865 40.885 1.00 26.70 75 GLY A CA 1
ATOM 631 C C . GLY A 1 75 ? 19.609 5.637 40.401 1.00 27.53 75 GLY A C 1
ATOM 632 O O . GLY A 1 75 ? 18.673 6.100 41.043 1.00 28.56 75 GLY A O 1
ATOM 633 N N . THR A 1 76 ? 19.416 4.936 39.288 1.00 22.93 76 THR A N 1
ATOM 634 C CA . THR A 1 76 ? 18.043 4.720 38.813 1.00 22.40 76 THR A CA 1
ATOM 635 C C . THR A 1 76 ? 17.703 3.238 38.695 1.00 27.53 76 THR A C 1
ATOM 636 O O . THR A 1 76 ? 18.589 2.388 38.535 1.00 25.55 76 THR A O 1
ATOM 640 N N . ASN A 1 77 ? 16.409 2.935 38.807 1.00 22.51 77 ASN A N 1
ATOM 641 C CA . ASN A 1 77 ? 15.925 1.571 38.645 1.00 22.34 77 ASN A CA 1
ATOM 642 C C . ASN A 1 77 ? 15.955 1.140 37.192 1.00 21.58 77 ASN A C 1
ATOM 643 O O . ASN A 1 77 ? 15.456 1.843 36.322 1.00 24.08 77 ASN A O 1
ATOM 648 N N . VAL A 1 78 ? 16.555 -0.013 36.924 1.00 21.50 78 VAL A N 1
ATOM 649 C CA . VAL A 1 78 ? 16.570 -0.549 35.565 1.00 22.87 78 VAL A CA 1
ATOM 650 C C . VAL A 1 78 ? 15.894 -1.924 35.533 1.00 25.65 78 VAL A C 1
ATOM 651 O O . VAL A 1 78 ? 16.352 -2.888 36.181 1.00 24.33 78 VAL A O 1
ATOM 655 N N . HIS A 1 79 ? 14.806 -2.001 34.774 1.00 23.68 79 HIS A N 1
ATOM 656 C CA . HIS A 1 79 ? 14.050 -3.240 34.584 1.00 23.07 79 HIS A CA 1
ATOM 657 C C . HIS A 1 79 ? 14.530 -3.902 33.306 1.00 23.61 79 HIS A C 1
ATOM 658 O O . HIS A 1 79 ? 14.771 -3.215 32.319 1.00 20.58 79 HIS A O 1
ATOM 665 N N . PHE A 1 80 ? 14.683 -5.223 33.313 1.00 19.02 80 PHE A N 1
ATOM 666 C CA . PHE A 1 80 ? 15.100 -5.902 32.089 1.00 19.77 80 PHE A CA 1
ATOM 667 C C . PHE A 1 80 ? 14.660 -7.352 32.029 1.00 21.02 80 PHE A C 1
ATOM 668 O O . PHE A 1 80 ? 14.539 -8.036 33.058 1.00 23.45 80 PHE A O 1
ATOM 684 N N . HIS A 1 82 ? 15.740 -11.093 30.667 1.00 20.05 82 HIS A N 1
ATOM 685 C CA . HIS A 1 82 ? 16.955 -11.823 30.344 1.00 22.08 82 HIS A CA 1
ATOM 686 C C . HIS A 1 82 ? 16.581 -13.243 29.986 1.00 23.99 82 HIS A C 1
ATOM 687 O O . HIS A 1 82 ? 16.094 -14.000 30.830 1.00 21.98 82 HIS A O 1
ATOM 694 N N . ILE A 1 83 ? 16.803 -13.605 28.727 1.00 23.06 83 ILE A N 1
ATOM 695 C CA . ILE A 1 83 ? 16.451 -14.934 28.253 1.00 22.59 83 ILE A CA 1
ATOM 696 C C . ILE A 1 83 ? 17.684 -15.652 27.716 1.00 22.92 83 ILE A C 1
ATOM 697 O O . ILE A 1 83 ? 18.263 -15.245 26.705 1.00 22.03 83 ILE A O 1
ATOM 702 N N . ARG A 1 84 ? 18.074 -16.727 28.388 1.00 21.83 84 ARG A N 1
ATOM 703 C CA . ARG A 1 84 ? 19.216 -17.507 27.940 1.00 23.34 84 ARG A CA 1
ATOM 704 C C . ARG A 1 84 ? 18.837 -18.471 26.825 1.00 32.96 84 ARG A C 1
ATOM 705 O O . ARG A 1 84 ? 17.732 -19.032 26.808 1.00 28.75 84 ARG A O 1
ATOM 713 N N . SER A 1 85 ? 19.768 -18.668 25.896 1.00 27.85 85 SER A N 1
ATOM 714 C CA . SER A 1 85 ? 19.616 -19.677 24.866 1.00 27.96 85 SER A CA 1
ATOM 715 C C . SER A 1 85 ? 19.941 -21.050 25.431 1.00 30.02 85 SER A C 1
ATOM 716 O O . SER A 1 85 ? 20.775 -21.165 26.329 1.00 33.41 85 SER A O 1
ATOM 719 N N . ALA A 1 86 ? 19.301 -22.090 24.905 1.00 35.66 86 ALA A N 1
ATOM 720 C CA . ALA A 1 86 ? 19.699 -23.446 25.246 1.00 41.65 86 ALA A CA 1
ATOM 721 C C . ALA A 1 86 ? 21.026 -23.794 24.572 1.00 43.76 86 ALA A C 1
ATOM 722 O O . ALA A 1 86 ? 21.703 -24.731 24.977 1.00 45.73 86 ALA A O 1
ATOM 724 N N . GLU A 1 87 ? 21.407 -23.040 23.546 1.00 44.21 87 GLU A N 1
ATOM 725 C CA . GLU A 1 87 ? 22.721 -23.235 22.939 1.00 40.25 87 GLU A CA 1
ATOM 726 C C . GLU A 1 87 ? 23.729 -22.380 23.706 1.00 46.02 87 GLU A C 1
ATOM 727 O O . GLU A 1 87 ? 23.675 -21.162 23.642 1.00 44.53 87 GLU A O 1
ATOM 733 N N . PRO A 1 88 ? 24.654 -23.014 24.441 1.00 57.34 88 PRO A N 1
ATOM 734 C CA . PRO A 1 88 ? 25.579 -22.254 25.296 1.00 64.59 88 PRO A CA 1
ATOM 735 C C . PRO A 1 88 ? 26.441 -21.267 24.501 1.00 68.28 88 PRO A C 1
ATOM 736 O O . PRO A 1 88 ? 26.795 -20.203 25.013 1.00 73.42 88 PRO A O 1
ATOM 740 N N . ASP A 1 89 ? 26.748 -21.631 23.257 1.00 62.48 89 ASP A N 1
ATOM 741 C CA . ASP A 1 89 ? 27.543 -20.825 22.328 1.00 53.79 89 ASP A CA 1
ATOM 742 C C . ASP A 1 89 ? 26.876 -19.544 21.800 1.00 37.32 89 ASP A C 1
ATOM 743 O O . ASP A 1 89 ? 27.426 -18.855 20.934 1.00 32.34 89 ASP A O 1
ATOM 748 N N . ALA A 1 90 ? 25.696 -19.225 22.308 1.00 28.74 90 ALA A N 1
ATOM 749 C CA . ALA A 1 90 ? 24.886 -18.169 21.712 1.00 24.67 90 ALA A CA 1
ATOM 750 C C . ALA A 1 90 ? 25.541 -16.776 21.799 1.00 24.08 90 ALA A C 1
ATOM 751 O O . ALA A 1 90 ? 26.328 -16.504 22.702 1.00 29.43 90 ALA A O 1
ATOM 753 N N . LEU A 1 91 ? 25.207 -15.913 20.844 1.00 20.68 91 LEU A N 1
ATOM 754 C CA . LEU A 1 91 ? 25.637 -14.510 20.851 1.00 23.50 91 LEU A CA 1
ATOM 755 C C . LEU A 1 91 ? 24.783 -13.684 21.811 1.00 27.25 91 LEU A C 1
ATOM 756 O O . LEU A 1 91 ? 23.579 -13.553 21.602 1.00 22.43 91 LEU A O 1
ATOM 761 N N . PRO A 1 92 ? 25.396 -13.120 22.863 1.00 21.24 92 PRO A N 1
ATOM 762 C CA . PRO A 1 92 ? 24.608 -12.232 23.724 1.00 22.99 92 PRO A CA 1
ATOM 763 C C . PRO A 1 92 ? 24.255 -10.947 22.975 1.00 24.82 92 PRO A C 1
ATOM 764 O O . PRO A 1 92 ? 25.101 -10.374 22.287 1.00 22.32 92 PRO A O 1
ATOM 776 N N . ILE A 1 94 ? 21.916 -7.195 23.404 1.00 19.04 94 ILE A N 1
ATOM 777 C CA . ILE A 1 94 ? 21.016 -6.327 24.166 1.00 18.99 94 ILE A CA 1
ATOM 778 C C . ILE A 1 94 ? 20.168 -5.530 23.179 1.00 19.56 94 ILE A C 1
ATOM 779 O O . ILE A 1 94 ? 20.697 -4.849 22.309 1.00 22.89 94 ILE A O 1
ATOM 784 N N . ILE A 1 95 ? 18.842 -5.685 23.286 1.00 18.38 95 ILE A N 1
ATOM 785 C CA . ILE A 1 95 ? 17.892 -5.081 22.359 1.00 16.93 95 ILE A CA 1
ATOM 786 C C . ILE A 1 95 ? 17.168 -3.950 23.046 1.00 21.28 95 ILE A C 1
ATOM 787 O O . ILE A 1 95 ? 16.498 -4.169 24.056 1.00 17.82 95 ILE A O 1
ATOM 792 N N . THR A 1 96 ? 17.253 -2.751 22.483 1.00 19.71 96 THR A N 1
ATOM 793 C CA . THR A 1 96 ? 16.605 -1.622 23.105 1.00 17.32 96 THR A CA 1
ATOM 794 C C . THR A 1 96 ? 15.455 -1.038 22.318 1.00 18.12 96 THR A C 1
ATOM 795 O O . THR A 1 96 ? 15.602 -0.707 21.137 1.00 19.07 96 THR A O 1
ATOM 799 N N . HIS A 1 97 ? 14.315 -0.909 22.986 1.00 15.64 97 HIS A N 1
ATOM 800 C CA . HIS A 1 97 ? 13.134 -0.295 22.379 1.00 16.62 97 HIS A CA 1
ATOM 801 C C . HIS A 1 97 ? 13.278 1.224 22.318 1.00 19.01 97 HIS A C 1
ATOM 802 O O . HIS A 1 97 ? 14.234 1.795 22.846 1.00 18.05 97 HIS A O 1
ATOM 809 N N . GLY A 1 98 ? 12.304 1.883 21.691 1.00 20.13 98 GLY A N 1
ATOM 810 C CA . GLY A 1 98 ? 12.302 3.330 21.644 1.00 16.21 98 GLY A CA 1
ATOM 811 C C . GLY A 1 98 ? 10.959 3.881 22.084 1.00 18.55 98 GLY A C 1
ATOM 812 O O . GLY A 1 98 ? 10.244 3.250 22.851 1.00 18.35 98 GLY A O 1
ATOM 813 N N . TRP A 1 99 ? 10.605 5.054 21.570 1.00 17.32 99 TRP A N 1
ATOM 814 C CA . TRP A 1 99 ? 9.369 5.719 21.956 1.00 17.14 99 TRP A CA 1
ATOM 815 C C . TRP A 1 99 ? 8.446 5.751 20.737 1.00 19.34 99 TRP A C 1
ATOM 816 O O . TRP A 1 99 ? 8.916 6.032 19.639 1.00 15.65 99 TRP A O 1
ATOM 827 N N . PRO A 1 100 ? 7.136 5.480 20.901 1.00 18.01 100 PRO A N 1
ATOM 828 C CA . PRO A 1 100 ? 6.373 5.162 22.106 1.00 14.56 100 PRO A CA 1
ATOM 829 C C . PRO A 1 100 ? 6.238 3.656 22.242 1.00 24.05 100 PRO A C 1
ATOM 830 O O . PRO A 1 100 ? 5.113 3.153 22.333 1.00 20.19 100 PRO A O 1
ATOM 834 N N . GLY A 1 101 ? 7.373 2.958 22.234 1.00 19.76 101 GLY A N 1
ATOM 835 C CA . GLY A 1 101 ? 7.390 1.500 22.316 1.00 18.86 101 GLY A CA 1
ATOM 836 C C . GLY A 1 101 ? 7.734 0.996 23.704 1.00 19.82 101 GLY A C 1
ATOM 837 O O . GLY A 1 101 ? 7.737 1.769 24.667 1.00 17.88 101 GLY A O 1
ATOM 838 N N . SER A 1 102 ? 8.053 -0.294 23.806 1.00 16.93 102 SER A N 1
ATOM 839 C CA . SER A 1 102 ? 8.254 -0.930 25.106 1.00 18.20 102 SER A CA 1
ATOM 840 C C . SER A 1 102 ? 8.867 -2.298 24.915 1.00 18.73 102 SER A C 1
ATOM 841 O O . SER A 1 102 ? 9.023 -2.755 23.786 1.00 19.78 102 SER A O 1
ATOM 844 N N . VAL A 1 103 ? 9.182 -2.976 26.011 1.00 17.87 103 VAL A N 1
ATOM 845 C CA . VAL A 1 103 ? 9.742 -4.313 25.881 1.00 20.88 103 VAL A CA 1
ATOM 846 C C . VAL A 1 103 ? 8.692 -5.292 25.347 1.00 21.64 103 VAL A C 1
ATOM 847 O O . VAL A 1 103 ? 9.051 -6.356 24.871 1.00 23.70 103 VAL A O 1
ATOM 851 N N . ALA A 1 104 ? 7.411 -4.919 25.386 1.00 23.52 104 ALA A N 1
ATOM 852 C CA . ALA A 1 104 ? 6.344 -5.800 24.886 1.00 22.14 104 ALA A CA 1
ATOM 853 C C . ALA A 1 104 ? 6.434 -6.003 23.373 1.00 21.86 104 ALA A C 1
ATOM 854 O O . ALA A 1 104 ? 5.854 -6.950 22.825 1.00 22.96 104 ALA A O 1
ATOM 856 N N . GLU A 1 105 ? 7.173 -5.131 22.703 1.00 17.47 105 GLU A N 1
ATOM 857 C CA . GLU A 1 105 ? 7.346 -5.219 21.261 1.00 17.51 105 GLU A CA 1
ATOM 858 C C . GLU A 1 105 ? 7.977 -6.537 20.826 1.00 21.96 105 GLU A C 1
ATOM 859 O O . GLU A 1 105 ? 7.756 -6.985 19.699 1.00 19.82 105 GLU A O 1
ATOM 865 N N . PHE A 1 106 ? 8.779 -7.135 21.706 1.00 18.72 106 PHE A N 1
ATOM 866 C CA . PHE A 1 106 ? 9.647 -8.260 21.306 1.00 19.59 106 PHE A CA 1
ATOM 867 C C . PHE A 1 106 ? 9.165 -9.637 21.723 1.00 22.55 106 PHE A C 1
ATOM 868 O O . PHE A 1 106 ? 9.889 -10.638 21.585 1.00 21.34 106 PHE A O 1
ATOM 876 N N . LEU A 1 107 ? 7.926 -9.707 22.209 1.00 21.55 107 LEU A N 1
ATOM 877 C CA . LEU A 1 107 ? 7.416 -10.962 22.737 1.00 22.32 107 LEU A CA 1
ATOM 878 C C . LEU A 1 107 ? 7.429 -12.084 21.703 1.00 24.21 107 LEU A C 1
ATOM 879 O O . LEU A 1 107 ? 7.681 -13.238 22.042 1.00 24.25 107 LEU A O 1
ATOM 884 N N . ASP A 1 108 ? 7.195 -11.756 20.435 1.00 20.64 108 ASP A N 1
ATOM 885 C CA . ASP A 1 108 ? 7.092 -12.809 19.430 1.00 23.41 108 ASP A CA 1
ATOM 886 C C . ASP A 1 108 ? 8.417 -13.202 18.799 1.00 25.30 108 ASP A C 1
ATOM 887 O O . ASP A 1 108 ? 8.455 -14.178 18.043 1.00 23.22 108 ASP A O 1
ATOM 892 N N . VAL A 1 109 ? 9.488 -12.464 19.077 1.00 18.98 109 VAL A N 1
ATOM 893 C CA . VAL A 1 109 ? 10.780 -12.843 18.511 1.00 22.32 109 VAL A CA 1
ATOM 894 C C . VAL A 1 109 ? 11.705 -13.499 19.532 1.00 21.82 109 VAL A C 1
ATOM 895 O O . VAL A 1 109 ? 12.741 -14.045 19.158 1.00 20.49 109 VAL A O 1
ATOM 899 N N . ILE A 1 110 ? 11.322 -13.493 20.805 1.00 19.73 110 ILE A N 1
ATOM 900 C CA . ILE A 1 110 ? 12.211 -14.029 21.842 1.00 19.36 110 ILE A CA 1
ATOM 901 C C . ILE A 1 110 ? 12.509 -15.532 21.673 1.00 21.15 110 ILE A C 1
ATOM 902 O O . ILE A 1 110 ? 13.675 -15.956 21.675 1.00 23.15 110 ILE A O 1
ATOM 907 N N . ASP A 1 111 ? 11.471 -16.349 21.537 1.00 22.09 111 ASP A N 1
ATOM 908 C CA . ASP A 1 111 ? 11.702 -17.781 21.396 1.00 21.44 111 ASP A CA 1
ATOM 909 C C . ASP A 1 111 ? 12.463 -18.138 20.100 1.00 25.94 111 ASP A C 1
ATOM 910 O O . ASP A 1 111 ? 13.413 -18.913 20.146 1.00 24.37 111 ASP A O 1
ATOM 915 N N . PRO A 1 112 ? 12.073 -17.562 18.946 1.00 20.12 112 PRO A N 1
ATOM 916 C CA . PRO A 1 112 ? 12.869 -17.890 17.753 1.00 22.86 112 PRO A CA 1
ATOM 917 C C . PRO A 1 112 ? 14.343 -17.469 17.843 1.00 25.64 112 PRO A C 1
ATOM 918 O O . PRO A 1 112 ? 15.207 -18.173 17.322 1.00 23.30 112 PRO A O 1
ATOM 922 N N . LEU A 1 113 ? 14.635 -16.350 18.487 1.00 23.81 113 LEU A N 1
ATOM 923 C CA . LEU A 1 113 ? 16.028 -15.915 18.573 1.00 18.53 113 LEU A CA 1
ATOM 924 C C . LEU A 1 113 ? 16.826 -16.768 19.557 1.00 26.95 113 LEU A C 1
ATOM 925 O O . LEU A 1 113 ? 17.981 -17.097 19.284 1.00 23.48 113 LEU A O 1
ATOM 930 N N . THR A 1 114 ? 16.220 -17.157 20.686 1.00 19.93 114 THR A N 1
ATOM 931 C CA . THR A 1 114 ? 16.968 -17.915 21.704 1.00 22.95 114 THR A CA 1
ATOM 932 C C . THR A 1 114 ? 16.921 -19.429 21.531 1.00 29.33 114 THR A C 1
ATOM 933 O O . THR A 1 114 ? 17.720 -20.149 22.131 1.00 29.91 114 THR A O 1
ATOM 937 N N . ASN A 1 115 ? 15.973 -19.915 20.739 1.00 26.10 115 ASN A N 1
ATOM 938 C CA . ASN A 1 115 ? 15.849 -21.342 20.479 1.00 29.00 115 ASN A CA 1
ATOM 939 C C . ASN A 1 115 ? 15.646 -21.608 18.989 1.00 29.88 115 ASN A C 1
ATOM 940 O O . ASN A 1 115 ? 14.605 -22.138 18.581 1.00 27.79 115 ASN A O 1
ATOM 945 N N . PRO A 1 116 ? 16.647 -21.248 18.165 1.00 26.81 116 PRO A N 1
ATOM 946 C CA . PRO A 1 116 ? 16.497 -21.395 16.713 1.00 28.42 116 PRO A CA 1
ATOM 947 C C . PRO A 1 116 ? 16.210 -22.828 16.269 1.00 31.81 116 PRO A C 1
ATOM 948 O O . PRO A 1 116 ? 15.557 -23.026 15.245 1.00 34.56 116 PRO A O 1
ATOM 952 N N . ARG A 1 117 ? 16.680 -23.812 17.028 1.00 26.58 117 ARG A N 1
ATOM 953 C CA . ARG A 1 117 ? 16.490 -25.208 16.634 1.00 38.27 117 ARG A CA 1
ATOM 954 C C . ARG A 1 117 ? 15.000 -25.542 16.506 1.00 37.71 117 ARG A C 1
ATOM 955 O O . ARG A 1 117 ? 14.588 -26.273 15.602 1.00 41.04 117 ARG A O 1
ATOM 963 N N . ALA A 1 118 ? 14.186 -24.974 17.387 1.00 33.34 118 ALA A N 1
ATOM 964 C CA . ALA A 1 118 ? 12.752 -25.231 17.361 1.00 37.19 118 ALA A CA 1
ATOM 965 C C . ALA A 1 118 ? 11.990 -24.306 16.407 1.00 44.37 118 ALA A C 1
ATOM 966 O O . ALA A 1 118 ? 10.808 -24.524 16.148 1.00 46.38 118 ALA A O 1
ATOM 968 N N . HIS A 1 119 ? 12.647 -23.273 15.888 1.00 39.25 119 HIS A N 1
ATOM 969 C CA . HIS A 1 119 ? 11.945 -22.296 15.050 1.00 37.01 119 HIS A CA 1
ATOM 970 C C . HIS A 1 119 ? 12.629 -22.054 13.700 1.00 40.36 119 HIS A C 1
ATOM 971 O O . HIS A 1 119 ? 12.893 -20.910 13.318 1.00 42.93 119 HIS A O 1
ATOM 978 N N . GLY A 1 120 ? 12.907 -23.141 12.987 1.00 43.98 120 GLY A N 1
ATOM 979 C CA . GLY A 1 120 ? 13.426 -23.080 11.629 1.00 48.03 120 GLY A CA 1
ATOM 980 C C . GLY A 1 120 ? 14.830 -22.521 11.487 1.00 44.06 120 GLY A C 1
ATOM 981 O O . GLY A 1 120 ? 15.250 -22.149 10.389 1.00 41.31 120 GLY A O 1
ATOM 982 N N . GLY A 1 121 ? 15.563 -22.462 12.592 1.00 33.83 121 GLY A N 1
ATOM 983 C CA . GLY A 1 121 ? 16.883 -21.860 12.575 1.00 31.36 121 GLY A CA 1
ATOM 984 C C . GLY A 1 121 ? 18.021 -22.831 12.814 1.00 33.57 121 GLY A C 1
ATOM 985 O O . GLY A 1 121 ? 17.820 -23.953 13.261 1.00 36.85 121 GLY A O 1
ATOM 986 N N . ASP A 1 122 ? 19.222 -22.374 12.486 1.00 40.20 122 ASP A N 1
ATOM 987 C CA . ASP A 1 122 ? 20.466 -23.095 12.726 1.00 44.04 122 ASP A CA 1
ATOM 988 C C . ASP A 1 122 ? 20.949 -22.746 14.135 1.00 40.09 122 ASP A C 1
ATOM 989 O O . ASP A 1 122 ? 20.944 -21.569 14.519 1.00 36.54 122 ASP A O 1
ATOM 994 N N . PRO A 1 123 ? 21.318 -23.764 14.929 1.00 36.33 123 PRO A N 1
ATOM 995 C CA . PRO A 1 123 ? 21.849 -23.560 16.283 1.00 34.54 123 PRO A CA 1
ATOM 996 C C . PRO A 1 123 ? 22.995 -22.555 16.331 1.00 31.27 123 PRO A C 1
ATOM 997 O O . PRO A 1 123 ? 23.176 -21.887 17.347 1.00 30.85 123 PRO A O 1
ATOM 1001 N N . ALA A 1 124 ? 23.756 -22.443 15.246 1.00 27.65 124 ALA A N 1
ATOM 1002 C CA . ALA A 1 124 ? 24.829 -21.454 15.181 1.00 31.70 124 ALA A CA 1
ATOM 1003 C C . ALA A 1 124 ? 24.299 -20.024 15.269 1.00 34.93 124 ALA A C 1
ATOM 1004 O O . ALA A 1 124 ? 25.036 -19.106 15.612 1.00 34.53 124 ALA A O 1
ATOM 1006 N N . ASP A 1 125 ? 23.022 -19.829 14.963 1.00 31.45 125 ASP A N 1
ATOM 1007 C CA . ASP A 1 125 ? 22.467 -18.484 14.935 1.00 34.96 125 ASP A CA 1
ATOM 1008 C C . ASP A 1 125 ? 21.667 -18.133 16.186 1.00 27.14 125 ASP A C 1
ATOM 1009 O O . ASP A 1 125 ? 20.832 -17.237 16.160 1.00 26.81 125 ASP A O 1
ATOM 1014 N N . ALA A 1 126 ? 21.951 -18.817 17.285 1.00 23.81 126 ALA A N 1
ATOM 1015 C CA . ALA A 1 126 ? 21.262 -18.573 18.556 1.00 23.67 126 ALA A CA 1
ATOM 1016 C C . ALA A 1 126 ? 21.738 -17.279 19.258 1.00 25.93 126 ALA A C 1
ATOM 1017 O O . ALA A 1 126 ? 22.885 -16.844 19.078 1.00 23.56 126 ALA A O 1
ATOM 1019 N N . PHE A 1 127 ? 20.851 -16.670 20.044 1.00 24.87 127 PHE A N 1
ATOM 1020 C CA . PHE A 1 127 ? 21.172 -15.480 20.850 1.00 22.12 127 PHE A CA 1
ATOM 1021 C C . PHE A 1 127 ? 20.824 -15.720 22.318 1.00 23.32 127 PHE A C 1
ATOM 1022 O O . PHE A 1 127 ? 19.868 -16.442 22.620 1.00 22.23 127 PHE A O 1
ATOM 1030 N N . HIS A 1 128 ? 21.595 -15.117 23.217 1.00 21.01 128 HIS A N 1
ATOM 1031 C CA . HIS A 1 128 ? 21.107 -14.805 24.557 1.00 22.01 128 HIS A CA 1
ATOM 1032 C C . HIS A 1 128 ? 20.561 -13.389 24.473 1.00 20.36 128 HIS A C 1
ATOM 1033 O O . HIS A 1 128 ? 21.216 -12.519 23.894 1.00 23.27 128 HIS A O 1
ATOM 1040 N N . LEU A 1 129 ? 19.383 -13.141 25.037 1.00 19.49 129 LEU A N 1
ATOM 1041 C CA . LEU A 1 129 ? 18.778 -11.812 24.911 1.00 21.12 129 LEU A CA 1
ATOM 1042 C C . LEU A 1 129 ? 18.690 -11.068 26.231 1.00 21.32 129 LEU A C 1
ATOM 1043 O O . LEU A 1 129 ? 18.304 -11.631 27.267 1.00 21.12 129 LEU A O 1
ATOM 1048 N N . VAL A 1 130 ? 19.079 -9.798 26.184 1.00 17.80 130 VAL A N 1
ATOM 1049 C CA . VAL A 1 130 ? 18.850 -8.880 27.283 1.00 18.33 130 VAL A CA 1
ATOM 1050 C C . VAL A 1 130 ? 17.989 -7.760 26.729 1.00 18.10 130 VAL A C 1
ATOM 1051 O O . VAL A 1 130 ? 18.363 -7.127 25.755 1.00 18.45 130 VAL A O 1
ATOM 1055 N N . ILE A 1 131 ? 16.820 -7.545 27.322 1.00 16.14 131 ILE A N 1
ATOM 1056 C CA . ILE A 1 131 ? 15.872 -6.583 26.762 1.00 17.15 131 ILE A CA 1
ATOM 1057 C C . ILE A 1 131 ? 15.431 -5.620 27.853 1.00 18.84 131 ILE A C 1
ATOM 1058 O O . ILE A 1 131 ? 14.478 -5.908 28.592 1.00 18.65 131 ILE A O 1
ATOM 1063 N N . PRO A 1 132 ? 16.136 -4.487 27.974 1.00 18.43 132 PRO A N 1
ATOM 1064 C CA . PRO A 1 132 ? 15.903 -3.570 29.091 1.00 15.43 132 PRO A CA 1
ATOM 1065 C C . PRO A 1 132 ? 14.839 -2.511 28.787 1.00 17.56 132 PRO A C 1
ATOM 1066 O O . PRO A 1 132 ? 14.638 -2.141 27.635 1.00 20.51 132 PRO A O 1
ATOM 1070 N N . SER A 1 133 ? 14.146 -2.049 29.816 1.00 15.87 133 SER A N 1
ATOM 1071 C CA . SER A 1 133 ? 13.271 -0.884 29.658 1.00 14.21 133 SER A CA 1
ATOM 1072 C C . SER A 1 133 ? 14.120 0.370 29.834 1.00 15.80 133 SER A C 1
ATOM 1073 O O . SER A 1 133 ? 14.857 0.492 30.824 1.00 18.72 133 SER A O 1
ATOM 1076 N N . LEU A 1 134 ? 14.028 1.297 28.884 1.00 15.37 134 LEU A N 1
ATOM 1077 C CA . LEU A 1 134 ? 14.766 2.553 28.982 1.00 19.70 134 LEU A CA 1
ATOM 1078 C C . LEU A 1 134 ? 14.501 3.264 30.306 1.00 21.78 134 LEU A C 1
ATOM 1079 O O . LEU A 1 134 ? 13.389 3.239 30.807 1.00 19.65 134 LEU A O 1
ATOM 1084 N N . PRO A 1 135 ? 15.527 3.909 30.881 1.00 22.76 135 PRO A N 1
ATOM 1085 C CA . PRO A 1 135 ? 15.256 4.682 32.102 1.00 17.44 135 PRO A CA 1
ATOM 1086 C C . PRO A 1 135 ? 14.165 5.704 31.827 1.00 16.36 135 PRO A C 1
ATOM 1087 O O . PRO A 1 135 ? 14.220 6.359 30.792 1.00 17.36 135 PRO A O 1
ATOM 1091 N N . GLY A 1 136 ? 13.172 5.812 32.707 1.00 21.22 136 GLY A N 1
ATOM 1092 C CA . GLY A 1 136 ? 12.053 6.717 32.478 1.00 23.40 136 GLY A CA 1
ATOM 1093 C C . GLY A 1 136 ? 10.890 6.041 31.755 1.00 18.02 136 GLY A C 1
ATOM 1094 O O . GLY A 1 136 ? 9.816 6.623 31.607 1.00 18.58 136 GLY A O 1
ATOM 1095 N N . PHE A 1 137 ? 11.109 4.822 31.285 1.00 16.73 137 PHE A N 1
ATOM 1096 C CA . PHE A 1 137 ? 10.075 4.094 30.541 1.00 16.99 137 PHE A CA 1
ATOM 1097 C C . PHE A 1 137 ? 9.594 2.859 31.285 1.00 22.34 137 PHE A C 1
ATOM 1098 O O . PHE A 1 137 ? 10.379 2.178 31.973 1.00 20.58 137 PHE A O 1
ATOM 1106 N N . GLY A 1 138 ? 8.320 2.553 31.080 1.00 19.32 138 GLY A N 1
ATOM 1107 C CA . GLY A 1 138 ? 7.721 1.304 31.536 1.00 21.11 138 GLY A CA 1
ATOM 1108 C C . GLY A 1 138 ? 8.108 0.897 32.940 1.00 17.13 138 GLY A C 1
ATOM 1109 O O . GLY A 1 138 ? 7.997 1.682 33.888 1.00 18.98 138 GLY A O 1
ATOM 1110 N N . PHE A 1 139 ? 8.559 -0.343 33.087 1.00 20.07 139 PHE A N 1
ATOM 1111 C CA . PHE A 1 139 ? 8.800 -0.872 34.420 1.00 18.86 139 PHE A CA 1
ATOM 1112 C C . PHE A 1 139 ? 10.161 -0.470 34.991 1.00 18.05 139 PHE A C 1
ATOM 1113 O O . PHE A 1 139 ? 10.458 -0.758 36.153 1.00 18.99 139 PHE A O 1
ATOM 1121 N N . SER A 1 140 ? 10.976 0.228 34.206 1.00 17.48 140 SER A N 1
ATOM 1122 C CA . SER A 1 140 ? 12.140 0.901 34.791 1.00 19.06 140 SER A CA 1
ATOM 1123 C C . SER A 1 140 ? 11.647 2.103 35.603 1.00 21.02 140 SER A C 1
ATOM 1124 O O . SER A 1 140 ? 12.114 2.366 36.711 1.00 21.06 140 SER A O 1
ATOM 1127 N N . GLY A 1 141 ? 10.689 2.831 35.046 1.00 19.50 141 GLY A N 1
ATOM 1128 C CA . GLY A 1 141 ? 10.057 3.913 35.769 1.00 22.18 141 GLY A CA 1
ATOM 1129 C C . GLY A 1 141 ? 10.870 5.199 35.741 1.00 23.29 141 GLY A C 1
ATOM 1130 O O . GLY A 1 141 ? 11.973 5.247 35.194 1.00 19.55 141 GLY A O 1
ATOM 1131 N N . PRO A 1 142 ? 10.323 6.256 36.343 1.00 25.27 142 PRO A N 1
ATOM 1132 C CA . PRO A 1 142 ? 10.957 7.580 36.329 1.00 18.61 142 PRO A CA 1
ATOM 1133 C C . PRO A 1 142 ? 12.383 7.606 36.866 1.00 20.44 142 PRO A C 1
ATOM 1134 O O . PRO A 1 142 ? 12.709 6.908 37.824 1.00 20.80 142 PRO A O 1
ATOM 1138 N N . THR A 1 143 ? 13.228 8.415 36.237 1.00 23.38 143 THR A N 1
ATOM 1139 C CA . THR A 1 143 ? 14.552 8.695 36.758 1.00 21.30 143 THR A CA 1
ATOM 1140 C C . THR A 1 143 ? 14.442 9.754 37.860 1.00 23.44 143 THR A C 1
ATOM 1141 O O . THR A 1 143 ? 13.506 10.560 37.863 1.00 18.94 143 THR A O 1
ATOM 1145 N N . PRO A 1 144 ? 15.391 9.755 38.803 1.00 23.59 144 PRO A N 1
ATOM 1146 C CA . PRO A 1 144 ? 15.277 10.675 39.943 1.00 24.96 144 PRO A CA 1
ATOM 1147 C C . PRO A 1 144 ? 15.947 12.037 39.757 1.00 21.24 144 PRO A C 1
ATOM 1148 O O . PRO A 1 144 ? 15.791 12.901 40.625 1.00 26.32 144 PRO A O 1
ATOM 1152 N N . GLU A 1 145 ? 16.658 12.251 38.651 1.00 20.46 145 GLU A N 1
ATOM 1153 C CA . GLU A 1 145 ? 17.446 13.468 38.512 1.00 25.19 145 GLU A CA 1
ATOM 1154 C C . GLU A 1 145 ? 17.705 13.807 37.042 1.00 23.58 145 GLU A C 1
ATOM 1155 O O . GLU A 1 145 ? 17.538 12.946 36.168 1.00 23.60 145 GLU A O 1
ATOM 1161 N N . PRO A 1 146 ? 18.105 15.063 36.759 1.00 18.66 146 PRO A N 1
ATOM 1162 C CA . PRO A 1 146 ? 18.483 15.407 35.381 1.00 20.76 146 PRO A CA 1
ATOM 1163 C C . PRO A 1 146 ? 19.677 14.598 34.863 1.00 27.78 146 PRO A C 1
ATOM 1164 O O . PRO A 1 146 ? 20.420 14.020 35.656 1.00 22.97 146 PRO A O 1
ATOM 1168 N N . GLY A 1 147 ? 19.854 14.577 33.545 1.00 24.00 147 GLY A N 1
ATOM 1169 C CA . GLY A 1 147 ? 21.096 14.118 32.952 1.00 26.72 147 GLY A CA 1
ATOM 1170 C C . GLY A 1 147 ? 21.081 12.765 32.273 1.00 24.90 147 GLY A C 1
ATOM 1171 O O . GLY A 1 147 ? 22.103 12.329 31.731 1.00 23.34 147 GLY A O 1
ATOM 1172 N N . TRP A 1 148 ? 19.938 12.089 32.284 1.00 20.78 148 TRP A N 1
ATOM 1173 C CA . TRP A 1 148 ? 19.854 10.797 31.619 1.00 20.67 148 TRP A CA 1
ATOM 1174 C C . TRP A 1 148 ? 19.710 10.968 30.115 1.00 22.17 148 TRP A C 1
ATOM 1175 O O . TRP A 1 148 ? 18.624 10.803 29.554 1.00 22.21 148 TRP A O 1
ATOM 1186 N N . ASN A 1 149 ? 20.840 11.292 29.479 1.00 21.92 149 ASN A N 1
ATOM 1187 C CA . ASN A 1 149 ? 20.937 11.426 28.030 1.00 22.08 149 ASN A CA 1
ATOM 1188 C C . ASN A 1 149 ? 21.495 10.147 27.389 1.00 20.59 149 ASN A C 1
ATOM 1189 O O . ASN A 1 149 ? 21.676 9.143 28.073 1.00 19.26 149 ASN A O 1
ATOM 1194 N N . LEU A 1 150 ? 21.785 10.171 26.088 1.00 17.07 150 LEU A N 1
ATOM 1195 C CA . LEU A 1 150 ? 22.238 8.950 25.428 1.00 20.51 150 LEU A CA 1
ATOM 1196 C C . LEU A 1 150 ? 23.528 8.359 26.045 1.00 20.82 150 LEU A C 1
ATOM 1197 O O . LEU A 1 150 ? 23.546 7.168 26.329 1.00 20.12 150 LEU A O 1
ATOM 1202 N N . PRO A 1 151 ? 24.582 9.174 26.284 1.00 20.10 151 PRO A N 1
ATOM 1203 C CA . PRO A 1 151 ? 25.766 8.569 26.919 1.00 22.34 151 PRO A CA 1
ATOM 1204 C C . PRO A 1 151 ? 25.499 7.973 28.297 1.00 18.97 151 PRO A C 1
ATOM 1205 O O . PRO A 1 151 ? 26.140 7.001 28.660 1.00 16.94 151 PRO A O 1
ATOM 1209 N N . ARG A 1 152 ? 24.593 8.557 29.075 1.00 18.80 152 ARG A N 1
ATOM 1210 C CA . ARG A 1 152 ? 24.376 8.044 30.421 1.00 19.40 152 ARG A CA 1
ATOM 1211 C C . ARG A 1 152 ? 23.583 6.744 30.365 1.00 19.90 152 ARG A C 1
ATOM 1212 O O . ARG A 1 152 ? 23.842 5.818 31.140 1.00 17.09 152 ARG A O 1
ATOM 1220 N N . VAL A 1 153 ? 22.613 6.672 29.458 1.00 17.66 153 VAL A N 1
ATOM 1221 C CA . VAL A 1 153 ? 21.882 5.416 29.238 1.00 18.62 153 VAL A CA 1
ATOM 1222 C C . VAL A 1 153 ? 22.853 4.335 28.723 1.00 18.30 153 VAL A C 1
ATOM 1223 O O . VAL A 1 153 ? 22.819 3.182 29.161 1.00 18.22 153 VAL A O 1
ATOM 1227 N N . ALA A 1 154 ? 23.723 4.713 27.792 1.00 14.57 154 ALA A N 1
ATOM 1228 C CA . ALA A 1 154 ? 24.665 3.740 27.213 1.00 19.71 154 ALA A CA 1
ATOM 1229 C C . ALA A 1 154 ? 25.597 3.181 28.280 1.00 21.28 154 ALA A C 1
ATOM 1230 O O . ALA A 1 154 ? 25.884 1.975 28.316 1.00 22.01 154 ALA A O 1
ATOM 1232 N N . SER A 1 155 ? 26.092 4.065 29.136 1.00 18.67 155 SER A N 1
ATOM 1233 C CA A SER A 1 155 ? 26.932 3.651 30.251 0.45 20.91 155 SER A CA 1
ATOM 1234 C CA B SER A 1 155 ? 26.933 3.655 30.253 0.55 20.82 155 SER A CA 1
ATOM 1235 C C . SER A 1 155 ? 26.200 2.685 31.175 1.00 18.65 155 SER A C 1
ATOM 1236 O O . SER A 1 155 ? 26.778 1.706 31.635 1.00 21.23 155 SER A O 1
ATOM 1241 N N . ALA A 1 156 ? 24.929 2.965 31.439 1.00 20.78 156 ALA A N 1
ATOM 1242 C CA . ALA A 1 156 ? 24.132 2.098 32.308 1.00 22.37 156 ALA A CA 1
ATOM 1243 C C . ALA A 1 156 ? 23.998 0.696 31.707 1.00 25.36 156 ALA A C 1
ATOM 1244 O O . ALA A 1 156 ? 24.098 -0.329 32.381 1.00 22.56 156 ALA A O 1
ATOM 1246 N N . TRP A 1 157 ? 23.754 0.644 30.414 1.00 19.55 157 TRP A N 1
ATOM 1247 C CA . TRP A 1 157 ? 23.724 -0.641 29.755 1.00 23.17 157 TRP A CA 1
ATOM 1248 C C . TRP A 1 157 ? 24.993 -1.429 29.744 1.00 21.50 157 TRP A C 1
ATOM 1249 O O . TRP A 1 157 ? 24.954 -2.646 29.862 1.00 18.63 157 TRP A O 1
ATOM 1260 N N . ALA A 1 158 ? 26.111 -0.744 29.501 1.00 21.69 158 ALA A N 1
ATOM 1261 C CA . ALA A 1 158 ? 27.413 -1.396 29.573 1.00 22.05 158 ALA A CA 1
ATOM 1262 C C . ALA A 1 158 ? 27.558 -2.015 30.952 1.00 23.29 158 ALA A C 1
ATOM 1263 O O . ALA A 1 158 ? 28.053 -3.139 31.102 1.00 21.24 158 ALA A O 1
ATOM 1265 N N . GLU A 1 159 ? 27.092 -1.290 31.967 1.00 23.40 159 GLU A N 1
ATOM 1266 C CA . GLU A 1 159 ? 27.188 -1.798 33.325 1.00 24.48 159 GLU A CA 1
ATOM 1267 C C . GLU A 1 159 ? 26.276 -3.007 33.520 1.00 25.13 159 GLU A C 1
ATOM 1268 O O . GLU A 1 159 ? 26.670 -3.972 34.169 1.00 23.37 159 GLU A O 1
ATOM 1274 N N . LEU A 1 160 ? 25.070 -2.961 32.956 1.00 20.39 160 LEU A N 1
ATOM 1275 C CA . LEU A 1 160 ? 24.159 -4.117 33.007 1.00 21.11 160 LEU A CA 1
ATOM 1276 C C . LEU A 1 160 ? 24.805 -5.371 32.388 1.00 19.81 160 LEU A C 1
ATOM 1277 O O . LEU A 1 160 ? 24.816 -6.436 32.996 1.00 21.35 160 LEU A O 1
ATOM 1290 N N . ARG A 1 162 ? 27.949 -5.943 31.979 1.00 22.28 162 ARG A N 1
ATOM 1291 C CA . ARG A 1 162 ? 29.072 -6.333 32.828 1.00 27.24 162 ARG A CA 1
ATOM 1292 C C . ARG A 1 162 ? 28.567 -7.141 34.012 1.00 28.28 162 ARG A C 1
ATOM 1293 O O . ARG A 1 162 ? 29.139 -8.166 34.368 1.00 23.41 162 ARG A O 1
ATOM 1301 N N . ARG A 1 163 ? 27.484 -6.681 34.624 1.00 25.81 163 ARG A N 1
ATOM 1302 C CA . ARG A 1 163 ? 26.915 -7.404 35.756 1.00 24.51 163 ARG A CA 1
ATOM 1303 C C . ARG A 1 163 ? 26.412 -8.806 35.386 1.00 22.85 163 ARG A C 1
ATOM 1304 O O . ARG A 1 163 ? 26.483 -9.723 36.206 1.00 27.35 163 ARG A O 1
ATOM 1312 N N . LEU A 1 164 ? 25.887 -8.963 34.170 1.00 20.42 164 LEU A N 1
ATOM 1313 C CA . LEU A 1 164 ? 25.383 -10.256 33.697 1.00 22.00 164 LEU A CA 1
ATOM 1314 C C . LEU A 1 164 ? 26.519 -11.169 33.231 1.00 28.62 164 LEU A C 1
ATOM 1315 O O . LEU A 1 164 ? 26.302 -12.341 32.936 1.00 29.67 164 LEU A O 1
ATOM 1320 N N . GLY A 1 165 ? 27.731 -10.627 33.161 1.00 26.88 165 GLY A N 1
ATOM 1321 C CA . GLY A 1 165 ? 28.892 -11.428 32.809 1.00 26.29 165 GLY A CA 1
ATOM 1322 C C . GLY A 1 165 ? 29.134 -11.532 31.309 1.00 28.03 165 GLY A C 1
ATOM 1323 O O . GLY A 1 165 ? 29.852 -12.423 30.842 1.00 26.64 165 GLY A O 1
ATOM 1324 N N . TYR A 1 166 ? 28.536 -10.620 30.550 1.00 25.98 166 TYR A N 1
ATOM 1325 C CA . TYR A 1 166 ? 28.697 -10.606 29.099 1.00 21.97 166 TYR A CA 1
ATOM 1326 C C . TYR A 1 166 ? 29.829 -9.671 28.695 1.00 22.91 166 TYR A C 1
ATOM 1327 O O . TYR A 1 166 ? 29.622 -8.469 28.625 1.00 25.71 166 TYR A O 1
ATOM 1336 N N . SER A 1 167 ? 31.010 -10.233 28.430 1.00 27.61 167 SER A N 1
ATOM 1337 C CA . SER A 1 167 ? 32.173 -9.418 28.075 1.00 26.89 167 SER A CA 1
ATOM 1338 C C . SER A 1 167 ? 32.294 -9.232 26.562 1.00 26.46 167 SER A C 1
ATOM 1339 O O . SER A 1 167 ? 33.121 -8.456 26.096 1.00 28.00 167 SER A O 1
ATOM 1342 N N . ARG A 1 168 ? 31.458 -9.937 25.800 1.00 21.81 168 ARG A N 1
ATOM 1343 C CA . ARG A 1 168 ? 31.362 -9.726 24.362 1.00 24.26 168 ARG A CA 1
ATOM 1344 C C . ARG A 1 168 ? 29.912 -9.833 23.948 1.00 23.99 168 ARG A C 1
ATOM 1345 O O . ARG A 1 168 ? 29.305 -10.900 24.069 1.00 26.18 168 ARG A O 1
ATOM 1350 N N . TYR A 1 169 ? 29.338 -8.741 23.454 1.00 21.05 169 TYR A N 1
ATOM 1351 C CA . TYR A 1 169 ? 27.933 -8.778 23.105 1.00 21.36 169 TYR A CA 1
ATOM 1352 C C . TYR A 1 169 ? 27.614 -7.870 21.929 1.00 23.21 169 TYR A C 1
ATOM 1353 O O . TYR A 1 169 ? 28.362 -6.938 21.631 1.00 23.29 169 TYR A O 1
ATOM 1362 N N . ALA A 1 170 ? 26.503 -8.163 21.260 1.00 17.75 170 ALA A N 1
ATOM 1363 C CA . ALA A 1 170 ? 26.000 -7.314 20.184 1.00 20.18 170 ALA A CA 1
ATOM 1364 C C . ALA A 1 170 ? 24.924 -6.388 20.733 1.00 20.01 170 ALA A C 1
ATOM 1365 O O . ALA A 1 170 ? 24.394 -6.653 21.800 1.00 21.65 170 ALA A O 1
ATOM 1367 N N . VAL A 1 171 ? 24.625 -5.301 20.014 1.00 17.18 171 VAL A N 1
ATOM 1368 C CA . VAL A 1 171 ? 23.611 -4.341 20.440 1.00 14.94 171 VAL A CA 1
ATOM 1369 C C . VAL A 1 171 ? 22.641 -4.117 19.293 1.00 24.37 171 VAL A C 1
ATOM 1370 O O . VAL A 1 171 ? 23.047 -4.088 18.129 1.00 21.03 171 VAL A O 1
ATOM 1374 N N . GLN A 1 172 ? 21.357 -3.982 19.611 1.00 19.55 172 GLN A N 1
ATOM 1375 C CA . GLN A 1 172 ? 20.331 -3.882 18.578 1.00 18.38 172 GLN A CA 1
ATOM 1376 C C . GLN A 1 172 ? 19.287 -2.860 18.989 1.00 19.75 172 GLN A C 1
ATOM 1377 O O . GLN A 1 172 ? 18.920 -2.778 20.162 1.00 18.93 172 GLN A O 1
ATOM 1383 N N . GLY A 1 173 ? 18.792 -2.086 18.034 1.00 19.76 173 GLY A N 1
ATOM 1384 C CA . GLY A 1 173 ? 17.684 -1.209 18.355 1.00 18.69 173 GLY A CA 1
ATOM 1385 C C . GLY A 1 173 ? 17.059 -0.538 17.156 1.00 20.41 173 GLY A C 1
ATOM 1386 O O . GLY A 1 173 ? 17.674 -0.459 16.076 1.00 19.23 173 GLY A O 1
ATOM 1387 N N . GLY A 1 174 ? 15.837 -0.051 17.371 1.00 20.26 174 GLY A N 1
ATOM 1388 C CA . GLY A 1 174 ? 15.118 0.786 16.428 1.00 19.32 174 GLY A CA 1
ATOM 1389 C C . GLY A 1 174 ? 14.753 2.078 17.149 1.00 18.81 174 GLY A C 1
ATOM 1390 O O . GLY A 1 174 ? 14.882 2.147 18.365 1.00 18.63 174 GLY A O 1
ATOM 1391 N N . ASP A 1 175 ? 14.325 3.100 16.411 1.00 22.35 175 ASP A N 1
ATOM 1392 C CA . ASP A 1 175 ? 13.945 4.378 17.032 1.00 29.30 175 ASP A CA 1
ATOM 1393 C C . ASP A 1 175 ? 15.086 4.869 17.947 1.00 19.85 175 ASP A C 1
ATOM 1394 O O . ASP A 1 175 ? 16.255 4.755 17.581 1.00 21.03 175 ASP A O 1
ATOM 1399 N N . LEU A 1 176 ? 14.759 5.390 19.126 1.00 15.98 176 LEU A N 1
ATOM 1400 C CA . LEU A 1 176 ? 15.768 5.812 20.109 1.00 17.46 176 LEU A CA 1
ATOM 1401 C C . LEU A 1 176 ? 16.647 4.670 20.582 1.00 16.91 176 LEU A C 1
ATOM 1402 O O . LEU A 1 176 ? 17.736 4.887 21.103 1.00 17.58 176 LEU A O 1
ATOM 1407 N N . GLY A 1 177 ? 16.161 3.444 20.445 1.00 17.47 177 GLY A N 1
ATOM 1408 C CA . GLY A 1 177 ? 16.984 2.310 20.829 1.00 17.31 177 GLY A CA 1
ATOM 1409 C C . GLY A 1 177 ? 18.156 2.166 19.879 1.00 21.20 177 GLY A C 1
ATOM 1410 O O . GLY A 1 177 ? 19.223 1.685 20.267 1.00 20.10 177 GLY A O 1
ATOM 1411 N N . ALA A 1 178 ? 17.959 2.563 18.623 1.00 18.26 178 ALA A N 1
ATOM 1412 C CA . ALA A 1 178 ? 19.063 2.506 17.659 1.00 18.59 178 ALA A CA 1
ATOM 1413 C C . ALA A 1 178 ? 20.113 3.565 18.013 1.00 18.06 178 ALA A C 1
ATOM 1414 O O . ALA A 1 178 ? 21.309 3.305 17.924 1.00 18.79 178 ALA A O 1
ATOM 1416 N N . TRP A 1 179 ? 19.671 4.755 18.414 1.00 16.45 179 TRP A N 1
ATOM 1417 C CA A TRP A 1 179 ? 20.592 5.813 18.827 0.32 19.25 179 TRP A CA 1
ATOM 1418 C CA B TRP A 1 179 ? 20.617 5.809 18.797 0.68 19.00 179 TRP A CA 1
ATOM 1419 C C . TRP A 1 179 ? 21.368 5.391 20.060 1.00 18.26 179 TRP A C 1
ATOM 1420 O O . TRP A 1 179 ? 22.568 5.633 20.183 1.00 18.83 179 TRP A O 1
ATOM 1441 N N . THR A 1 180 ? 20.659 4.758 20.986 1.00 19.71 180 THR A N 1
ATOM 1442 C CA . THR A 1 180 ? 21.292 4.280 22.195 1.00 17.06 180 THR A CA 1
ATOM 1443 C C . THR A 1 180 ? 22.316 3.205 21.854 1.00 17.63 180 THR A C 1
ATOM 1444 O O . THR A 1 180 ? 23.413 3.207 22.398 1.00 18.86 180 THR A O 1
ATOM 1448 N N . SER A 1 181 ? 21.948 2.287 20.963 1.00 16.32 181 SER A N 1
ATOM 1449 C CA . SER A 1 181 ? 22.860 1.213 20.545 1.00 16.56 181 SER A CA 1
ATOM 1450 C C . SER A 1 181 ? 24.118 1.766 19.883 1.00 17.67 181 SER A C 1
ATOM 1451 O O . SER A 1 181 ? 25.231 1.273 20.125 1.00 17.68 181 SER A O 1
ATOM 1454 N N . LEU A 1 182 ? 23.940 2.744 19.003 1.00 18.39 182 LEU A N 1
ATOM 1455 C CA . LEU A 1 182 ? 25.100 3.338 18.315 1.00 18.49 182 LEU A CA 1
ATOM 1456 C C . LEU A 1 182 ? 26.004 4.038 19.323 1.00 18.08 182 LEU A C 1
ATOM 1457 O O . LEU A 1 182 ? 27.236 3.922 19.263 1.00 20.25 182 LEU A O 1
ATOM 1462 N N . THR A 1 183 ? 25.394 4.730 20.281 1.00 17.18 183 THR A N 1
ATOM 1463 C CA . THR A 1 183 ? 26.166 5.403 21.326 1.00 18.06 183 THR A CA 1
ATOM 1464 C C . THR A 1 183 ? 26.929 4.369 22.157 1.00 21.80 183 THR A C 1
ATOM 1465 O O . THR A 1 183 ? 28.112 4.527 22.430 1.00 19.57 183 THR A O 1
ATOM 1469 N N . LEU A 1 184 ? 26.238 3.299 22.538 1.00 18.55 184 LEU A N 1
ATOM 1470 C CA . LEU A 1 184 ? 26.848 2.222 23.322 1.00 18.60 184 LEU A CA 1
ATOM 1471 C C . LEU A 1 184 ? 28.015 1.564 22.588 1.00 18.83 184 LEU A C 1
ATOM 1472 O O . LEU A 1 184 ? 29.015 1.176 23.209 1.00 19.79 184 LEU A O 1
ATOM 1477 N N . SER A 1 185 ? 27.915 1.458 21.267 1.00 19.60 185 SER A N 1
ATOM 1478 C CA . SER A 1 185 ? 28.994 0.835 20.491 1.00 21.76 185 SER A CA 1
ATOM 1479 C C . SER A 1 185 ? 30.286 1.646 20.642 1.00 24.72 185 SER A C 1
ATOM 1480 O O . SER A 1 185 ? 31.377 1.093 20.596 1.00 25.57 185 SER A O 1
ATOM 1483 N N . GLY A 1 186 ? 30.154 2.952 20.864 1.00 21.44 186 GLY A N 1
ATOM 1484 C CA . GLY A 1 186 ? 31.329 3.791 21.078 1.00 20.39 186 GLY A CA 1
ATOM 1485 C C . GLY A 1 186 ? 31.773 3.781 22.528 1.00 23.39 186 GLY A C 1
ATOM 1486 O O . GLY A 1 186 ? 32.960 3.651 22.828 1.00 28.07 186 GLY A O 1
ATOM 1487 N N . VAL A 1 187 ? 30.802 3.910 23.426 1.00 24.30 187 VAL A N 1
ATOM 1488 C CA . VAL A 1 187 ? 31.043 3.958 24.867 1.00 23.97 187 VAL A CA 1
ATOM 1489 C C . VAL A 1 187 ? 31.690 2.687 25.391 1.00 24.25 187 VAL A C 1
ATOM 1490 O O . VAL A 1 187 ? 32.597 2.746 26.201 1.00 25.05 187 VAL A O 1
ATOM 1494 N N . ASP A 1 188 ? 31.194 1.535 24.946 1.00 25.68 188 ASP A N 1
ATOM 1495 C CA . ASP A 1 188 ? 31.703 0.257 25.427 1.00 27.80 188 ASP A CA 1
ATOM 1496 C C . ASP A 1 188 ? 32.328 -0.519 24.270 1.00 24.42 188 ASP A C 1
ATOM 1497 O O . ASP A 1 188 ? 32.093 -1.718 24.111 1.00 21.36 188 ASP A O 1
ATOM 1502 N N . HIS A 1 189 ? 33.127 0.187 23.466 1.00 24.00 189 HIS A N 1
ATOM 1503 C CA . HIS A 1 189 ? 33.801 -0.379 22.294 1.00 21.33 189 HIS A CA 1
ATOM 1504 C C . HIS A 1 189 ? 34.606 -1.657 22.586 1.00 23.28 189 HIS A C 1
ATOM 1505 O O . HIS A 1 189 ? 34.715 -2.520 21.717 1.00 28.56 189 HIS A O 1
ATOM 1512 N N . GLU A 1 190 ? 35.171 -1.780 23.788 1.00 22.94 190 GLU A N 1
ATOM 1513 C CA . GLU A 1 190 ? 35.936 -2.976 24.153 1.00 28.74 190 GLU A CA 1
ATOM 1514 C C . GLU A 1 190 ? 35.107 -4.259 24.123 1.00 28.10 190 GLU A C 1
ATOM 1515 O O . GLU A 1 190 ? 35.634 -5.336 23.836 1.00 25.85 190 GLU A O 1
ATOM 1521 N N . HIS A 1 191 ? 33.826 -4.146 24.461 1.00 27.95 191 HIS A N 1
ATOM 1522 C CA . HIS A 1 191 ? 32.994 -5.327 24.686 1.00 25.98 191 HIS A CA 1
ATOM 1523 C C . HIS A 1 191 ? 31.912 -5.525 23.633 1.00 26.78 191 HIS A C 1
ATOM 1524 O O . HIS A 1 191 ? 31.326 -6.604 23.538 1.00 24.44 191 HIS A O 1
ATOM 1531 N N . VAL A 1 192 ? 31.621 -4.482 22.861 1.00 22.19 192 VAL A N 1
ATOM 1532 C CA . VAL A 1 192 ? 30.592 -4.585 21.823 1.00 21.40 192 VAL A CA 1
ATOM 1533 C C . VAL A 1 192 ? 31.181 -5.191 20.548 1.00 28.35 192 VAL A C 1
ATOM 1534 O O . VAL A 1 192 ? 32.095 -4.624 19.948 1.00 26.62 192 VAL A O 1
ATOM 1538 N N . VAL A 1 193 ? 30.677 -6.351 20.137 1.00 22.65 193 VAL A N 1
ATOM 1539 C CA . VAL A 1 193 ? 31.252 -7.040 18.981 1.00 26.97 193 VAL A CA 1
ATOM 1540 C C . VAL A 1 193 ? 30.614 -6.600 17.671 1.00 26.26 193 VAL A C 1
ATOM 1541 O O . VAL A 1 193 ? 31.165 -6.809 16.595 1.00 25.60 193 VAL A O 1
ATOM 1545 N N . GLY A 1 194 ? 29.444 -5.996 17.756 1.00 19.57 194 GLY A N 1
ATOM 1546 C CA . GLY A 1 194 ? 28.761 -5.540 16.560 1.00 18.52 194 GLY A CA 1
ATOM 1547 C C . GLY A 1 194 ? 27.449 -4.875 16.923 1.00 15.97 194 GLY A C 1
ATOM 1548 O O . GLY A 1 194 ? 26.898 -5.102 18.004 1.00 22.89 194 GLY A O 1
ATOM 1549 N N . THR A 1 195 ? 26.938 -4.079 15.991 1.00 19.48 195 THR A N 1
ATOM 1550 C CA . THR A 1 195 ? 25.756 -3.251 16.200 1.00 17.77 195 THR A CA 1
ATOM 1551 C C . THR A 1 195 ? 24.806 -3.506 15.047 1.00 20.22 195 THR A C 1
ATOM 1552 O O . THR A 1 195 ? 25.240 -3.555 13.893 1.00 19.36 195 THR A O 1
ATOM 1556 N N . HIS A 1 196 ? 23.524 -3.685 15.355 1.00 20.01 196 HIS A N 1
ATOM 1557 C CA . HIS A 1 196 ? 22.496 -3.824 14.328 1.00 14.33 196 HIS A CA 1
ATOM 1558 C C . HIS A 1 196 ? 21.420 -2.789 14.590 1.00 18.04 196 HIS A C 1
ATOM 1559 O O . HIS A 1 196 ? 20.919 -2.689 15.703 1.00 16.17 196 HIS A O 1
ATOM 1566 N N . VAL A 1 197 ? 21.069 -2.002 13.587 1.00 16.09 197 VAL A N 1
ATOM 1567 C CA . VAL A 1 197 ? 19.950 -1.079 13.767 1.00 15.06 197 VAL A CA 1
ATOM 1568 C C . VAL A 1 197 ? 18.895 -1.335 12.709 1.00 20.59 197 VAL A C 1
ATOM 1569 O O . VAL A 1 197 ? 19.232 -1.665 11.561 1.00 17.61 197 VAL A O 1
ATOM 1573 N N . ASN A 1 198 ? 17.622 -1.217 13.081 1.00 16.30 198 ASN A N 1
ATOM 1574 C CA . ASN A 1 198 ? 16.573 -1.260 12.066 1.00 19.21 198 ASN A CA 1
ATOM 1575 C C . ASN A 1 198 ? 15.964 0.129 11.862 1.00 21.61 198 ASN A C 1
ATOM 1576 O O . ASN A 1 198 ? 14.867 0.280 11.337 1.00 17.93 198 ASN A O 1
ATOM 1581 N N . PHE A 1 199 ? 16.736 1.143 12.228 1.00 18.81 199 PHE A N 1
ATOM 1582 C CA . PHE A 1 199 ? 16.339 2.527 12.026 1.00 20.49 199 PHE A CA 1
ATOM 1583 C C . PHE A 1 199 ? 17.600 3.367 11.872 1.00 20.86 199 PHE A C 1
ATOM 1584 O O . PHE A 1 199 ? 18.493 3.314 12.722 1.00 18.03 199 PHE A O 1
ATOM 1592 N N . LEU A 1 200 ? 17.699 4.104 10.775 1.00 15.65 200 LEU A N 1
ATOM 1593 C CA . LEU A 1 200 ? 18.902 4.902 10.543 1.00 15.13 200 LEU A CA 1
ATOM 1594 C C . LEU A 1 200 ? 18.587 6.106 9.691 1.00 18.41 200 LEU A C 1
ATOM 1595 O O . LEU A 1 200 ? 18.041 5.980 8.597 1.00 21.70 200 LEU A O 1
ATOM 1600 N N . ILE A 1 201 ? 18.921 7.286 10.194 1.00 22.38 201 ILE A N 1
ATOM 1601 C CA A ILE A 1 201 ? 18.728 8.541 9.476 0.59 20.62 201 ILE A CA 1
ATOM 1602 C CA B ILE A 1 201 ? 18.707 8.478 9.387 0.41 19.13 201 ILE A CA 1
ATOM 1603 C C . ILE A 1 201 ? 20.051 8.961 8.843 1.00 21.58 201 ILE A C 1
ATOM 1604 O O . ILE A 1 201 ? 21.088 8.861 9.497 1.00 20.90 201 ILE A O 1
ATOM 1613 N N . THR A 1 202 ? 20.023 9.430 7.601 1.00 19.90 202 THR A N 1
ATOM 1614 C CA . THR A 1 202 ? 21.213 9.938 6.940 1.00 20.24 202 THR A CA 1
ATOM 1615 C C . THR A 1 202 ? 20.913 11.321 6.369 1.00 24.09 202 THR A C 1
ATOM 1616 O O . THR A 1 202 ? 20.516 11.449 5.211 1.00 26.31 202 THR A O 1
ATOM 1620 N N . PRO A 1 203 ? 21.106 12.368 7.182 1.00 28.41 203 PRO A N 1
ATOM 1621 C CA . PRO A 1 203 ? 20.807 13.725 6.705 1.00 34.07 203 PRO A CA 1
ATOM 1622 C C . PRO A 1 203 ? 21.755 14.148 5.586 1.00 32.11 203 PRO A C 1
ATOM 1623 O O . PRO A 1 203 ? 22.913 13.736 5.597 1.00 35.82 203 PRO A O 1
ATOM 1627 N N . PRO A 1 204 ? 21.266 14.937 4.613 1.00 34.23 204 PRO A N 1
ATOM 1628 C CA . PRO A 1 204 ? 22.144 15.478 3.569 1.00 38.38 204 PRO A CA 1
ATOM 1629 C C . PRO A 1 204 ? 23.002 16.612 4.128 1.00 38.65 204 PRO A C 1
ATOM 1630 O O . PRO A 1 204 ? 22.628 17.200 5.137 1.00 37.96 204 PRO A O 1
ATOM 1634 N N . SER A 1 205 ? 24.125 16.921 3.495 1.00 48.70 205 SER A N 1
ATOM 1635 C CA . SER A 1 205 ? 24.953 18.025 3.972 1.00 49.31 205 SER A CA 1
ATOM 1636 C C . SER A 1 205 ? 24.278 19.367 3.716 1.00 53.52 205 SER A C 1
ATOM 1637 O O . SER A 1 205 ? 24.419 20.304 4.502 1.00 62.45 205 SER A O 1
ATOM 1640 N N . GLY A 1 206 ? 23.530 19.452 2.621 1.00 49.97 206 GLY A N 1
ATOM 1641 C CA . GLY A 1 206 ? 22.942 20.710 2.198 1.00 50.09 206 GLY A CA 1
ATOM 1642 C C . GLY A 1 206 ? 23.702 21.271 1.010 1.00 55.02 206 GLY A C 1
ATOM 1643 O O . GLY A 1 206 ? 23.232 22.187 0.335 1.00 57.24 206 GLY A O 1
ATOM 1644 N N . ASP A 1 207 ? 24.892 20.724 0.767 1.00 55.99 207 ASP A N 1
ATOM 1645 C CA . ASP A 1 207 ? 25.656 21.018 -0.445 1.00 57.25 207 ASP A CA 1
ATOM 1646 C C . ASP A 1 207 ? 25.033 20.241 -1.601 1.00 56.47 207 ASP A C 1
ATOM 1647 O O . ASP A 1 207 ? 25.095 19.015 -1.623 1.00 55.06 207 ASP A O 1
ATOM 1652 N N . PRO A 1 208 ? 24.440 20.957 -2.568 1.00 56.42 208 PRO A N 1
ATOM 1653 C CA . PRO A 1 208 ? 23.732 20.330 -3.692 1.00 54.65 208 PRO A CA 1
ATOM 1654 C C . PRO A 1 208 ? 24.554 19.251 -4.405 1.00 54.12 208 PRO A C 1
ATOM 1655 O O . PRO A 1 208 ? 23.984 18.309 -4.956 1.00 49.90 208 PRO A O 1
ATOM 1659 N N . ALA A 1 209 ? 25.876 19.388 -4.383 1.00 55.23 209 ALA A N 1
ATOM 1660 C CA . ALA A 1 209 ? 26.757 18.462 -5.087 1.00 51.86 209 ALA A CA 1
ATOM 1661 C C . ALA A 1 209 ? 26.659 17.036 -4.547 1.00 43.86 209 ALA A C 1
ATOM 1662 O O . ALA A 1 209 ? 26.856 16.071 -5.284 1.00 45.31 209 ALA A O 1
ATOM 1664 N N . ASP A 1 210 ? 26.342 16.901 -3.265 1.00 43.00 210 ASP A N 1
ATOM 1665 C CA . ASP A 1 210 ? 26.305 15.586 -2.634 1.00 44.22 210 ASP A CA 1
ATOM 1666 C C . ASP A 1 210 ? 25.070 14.773 -3.021 1.00 36.60 210 ASP A C 1
ATOM 1667 O O . ASP A 1 210 ? 24.979 13.594 -2.683 1.00 36.46 210 ASP A O 1
ATOM 1672 N N . LEU A 1 211 ? 24.136 15.394 -3.740 1.00 34.53 211 LEU A N 1
ATOM 1673 C CA . LEU A 1 211 ? 22.940 14.696 -4.205 1.00 35.25 211 LEU A CA 1
ATOM 1674 C C . LEU A 1 211 ? 23.160 14.120 -5.598 1.00 35.20 211 LEU A C 1
ATOM 1675 O O . LEU A 1 211 ? 22.313 13.387 -6.111 1.00 36.18 211 LEU A O 1
ATOM 1680 N N . ALA A 1 212 ? 24.294 14.456 -6.210 1.00 33.52 212 ALA A N 1
ATOM 1681 C CA . ALA A 1 212 ? 24.598 14.016 -7.567 1.00 35.28 212 ALA A CA 1
ATOM 1682 C C . ALA A 1 212 ? 24.546 12.498 -7.700 1.00 33.67 212 ALA A C 1
ATOM 1683 O O . ALA A 1 212 ? 25.106 11.769 -6.881 1.00 39.18 212 ALA A O 1
ATOM 1685 N N . GLY A 1 213 ? 23.855 12.033 -8.734 1.00 33.37 213 GLY A N 1
ATOM 1686 C CA . GLY A 1 213 ? 23.795 10.618 -9.041 1.00 36.17 213 GLY A CA 1
ATOM 1687 C C . GLY A 1 213 ? 22.810 9.787 -8.241 1.00 29.55 213 GLY A C 1
ATOM 1688 O O . GLY A 1 213 ? 22.576 8.630 -8.579 1.00 34.61 213 GLY A O 1
ATOM 1689 N N . LEU A 1 214 ? 22.239 10.354 -7.180 1.00 26.90 214 LEU A N 1
ATOM 1690 C CA . LEU A 1 214 ? 21.256 9.626 -6.381 1.00 24.83 214 LEU A CA 1
ATOM 1691 C C . LEU A 1 214 ? 19.995 9.309 -7.204 1.00 29.42 214 LEU A C 1
ATOM 1692 O O . LEU A 1 214 ? 19.464 10.174 -7.902 1.00 31.89 214 LEU A O 1
ATOM 1697 N N . GLY A 1 215 ? 19.523 8.069 -7.125 1.00 28.13 215 GLY A N 1
ATOM 1698 C CA . GLY A 1 215 ? 18.309 7.688 -7.824 1.00 32.37 215 GLY A CA 1
ATOM 1699 C C . GLY A 1 215 ? 17.082 8.246 -7.117 1.00 32.62 215 GLY A C 1
ATOM 1700 O O . GLY A 1 215 ? 17.174 8.747 -5.992 1.00 25.19 215 GLY A O 1
ATOM 1701 N N . GLU A 1 216 ? 15.927 8.172 -7.767 1.00 31.21 216 GLU A N 1
ATOM 1702 C CA . GLU A 1 216 ? 14.737 8.797 -7.204 1.00 30.15 216 GLU A CA 1
ATOM 1703 C C . GLU A 1 216 ? 14.370 8.185 -5.853 1.00 28.02 216 GLU A C 1
ATOM 1704 O O . GLU A 1 216 ? 13.875 8.882 -4.982 1.00 25.28 216 GLU A O 1
ATOM 1710 N N . GLN A 1 217 ? 14.648 6.900 -5.650 1.00 28.55 217 GLN A N 1
ATOM 1711 C CA . GLN A 1 217 ? 14.321 6.271 -4.364 1.00 27.73 217 GLN A CA 1
ATOM 1712 C C . GLN A 1 217 ? 15.143 6.853 -3.200 1.00 28.00 217 GLN A C 1
ATOM 1713 O O . GLN A 1 217 ? 14.602 7.146 -2.127 1.00 23.27 217 GLN A O 1
ATOM 1719 N N . ASP A 1 218 ? 16.448 7.032 -3.404 1.00 25.59 218 ASP A N 1
ATOM 1720 C CA . ASP A 1 218 ? 17.266 7.662 -2.362 1.00 21.58 218 ASP A CA 1
ATOM 1721 C C . ASP A 1 218 ? 16.881 9.126 -2.150 1.00 21.84 218 ASP A C 1
ATOM 1722 O O . ASP A 1 218 ? 16.870 9.609 -1.017 1.00 20.46 218 ASP A O 1
ATOM 1727 N N . LEU A 1 219 ? 16.582 9.838 -3.232 1.00 21.20 219 LEU A N 1
ATOM 1728 C CA . LEU A 1 219 ? 16.123 11.226 -3.092 1.00 27.28 219 LEU A CA 1
ATOM 1729 C C . LEU A 1 219 ? 14.828 11.277 -2.281 1.00 25.03 219 LEU A C 1
ATOM 1730 O O . LEU A 1 219 ? 14.623 12.183 -1.472 1.00 23.03 219 LEU A O 1
ATOM 1735 N N . ALA A 1 220 ? 13.964 10.286 -2.463 1.00 23.37 220 ALA A N 1
ATOM 1736 C CA . ALA A 1 220 ? 12.724 10.251 -1.687 1.00 24.03 220 ALA A CA 1
ATOM 1737 C C . ALA A 1 220 ? 12.983 10.022 -0.197 1.00 24.75 220 ALA A C 1
ATOM 1738 O O . ALA A 1 220 ? 12.241 10.530 0.660 1.00 23.51 220 ALA A O 1
ATOM 1740 N N . ARG A 1 221 ? 14.007 9.236 0.119 1.00 22.62 221 ARG A N 1
ATOM 1741 C CA . ARG A 1 221 ? 14.356 8.979 1.515 1.00 18.65 221 ARG A CA 1
ATOM 1742 C C . ARG A 1 221 ? 14.833 10.264 2.193 1.00 21.25 221 ARG A C 1
ATOM 1743 O O . ARG A 1 221 ? 14.497 10.528 3.353 1.00 21.55 221 ARG A O 1
ATOM 1751 N N . LEU A 1 222 ? 15.612 11.068 1.476 1.00 19.92 222 LEU A N 1
ATOM 1752 C CA . LEU A 1 222 ? 16.037 12.351 2.041 1.00 19.28 222 LEU A CA 1
ATOM 1753 C C . LEU A 1 222 ? 14.840 13.265 2.254 1.00 23.60 222 LEU A C 1
ATOM 1754 O O . LEU A 1 222 ? 14.737 13.973 3.258 1.00 28.81 222 LEU A O 1
ATOM 1759 N N . GLN A 1 223 ? 13.936 13.260 1.292 1.00 20.71 223 GLN A N 1
ATOM 1760 C CA . GLN A 1 223 ? 12.735 14.092 1.403 1.00 32.20 223 GLN A CA 1
ATOM 1761 C C . GLN A 1 223 ? 11.828 13.638 2.536 1.00 34.50 223 GLN A C 1
ATOM 1762 O O . GLN A 1 223 ? 11.092 14.437 3.105 1.00 27.10 223 GLN A O 1
ATOM 1768 N N . LEU A 1 224 ? 11.908 12.355 2.873 1.00 28.25 224 LEU A N 1
ATOM 1769 C CA . LEU A 1 224 ? 11.185 11.802 4.011 1.00 29.24 224 LEU A CA 1
ATOM 1770 C C . LEU A 1 224 ? 11.612 12.499 5.305 1.00 29.20 224 LEU A C 1
ATOM 1771 O O . LEU A 1 224 ? 10.792 12.774 6.194 1.00 27.71 224 LEU A O 1
ATOM 1776 N N . LEU A 1 225 ? 12.905 12.784 5.406 1.00 24.18 225 LEU A N 1
ATOM 1777 C CA . LEU A 1 225 ? 13.436 13.526 6.540 1.00 26.09 225 LEU A CA 1
ATOM 1778 C C . LEU A 1 225 ? 12.878 14.926 6.615 1.00 25.50 225 LEU A C 1
ATOM 1779 O O . LEU A 1 225 ? 12.536 15.399 7.696 1.00 27.99 225 LEU A O 1
ATOM 1784 N N . ALA A 1 226 ? 12.824 15.598 5.468 1.00 27.72 226 ALA A N 1
ATOM 1785 C CA . ALA A 1 226 ? 12.271 16.949 5.395 1.00 29.76 226 ALA A CA 1
ATOM 1786 C C . ALA A 1 226 ? 10.796 16.962 5.787 1.00 26.87 226 ALA A C 1
ATOM 1787 O O . ALA A 1 226 ? 10.331 17.855 6.512 1.00 24.87 226 ALA A O 1
ATOM 1789 N N . GLU A 1 227 ? 10.051 15.984 5.282 1.00 22.49 227 GLU A N 1
ATOM 1790 C CA . GLU A 1 227 ? 8.634 15.886 5.604 1.00 25.71 227 GLU A CA 1
ATOM 1791 C C . GLU A 1 227 ? 8.439 15.610 7.100 1.00 23.54 227 GLU A C 1
ATOM 1792 O O . GLU A 1 227 ? 7.534 16.179 7.732 1.00 22.80 227 GLU A O 1
ATOM 1798 N N . PHE A 1 228 ? 9.288 14.760 7.677 1.00 20.64 228 PHE A N 1
ATOM 1799 C CA . PHE A 1 228 ? 9.176 14.469 9.108 1.00 21.22 228 PHE A CA 1
ATOM 1800 C C . PHE A 1 228 ? 9.401 15.720 9.934 1.00 25.64 228 PHE A C 1
ATOM 1801 O O . PHE A 1 228 ? 8.650 15.983 10.863 1.00 23.96 228 PHE A O 1
ATOM 1809 N N . GLY A 1 229 ? 10.456 16.476 9.618 1.00 24.19 229 GLY A N 1
ATOM 1810 C CA . GLY A 1 229 ? 10.687 17.732 10.311 1.00 27.04 229 GLY A CA 1
ATOM 1811 C C . GLY A 1 229 ? 9.513 18.693 10.172 1.00 28.63 229 GLY A C 1
ATOM 1812 O O . GLY A 1 229 ? 9.093 19.317 11.143 1.00 29.11 229 GLY A O 1
ATOM 1813 N N . ALA A 1 230 ? 8.976 18.801 8.959 1.00 25.67 230 ALA A N 1
ATOM 1814 C CA . ALA A 1 230 ? 7.890 19.734 8.680 1.00 28.27 230 ALA A CA 1
ATOM 1815 C C . ALA A 1 230 ? 6.568 19.327 9.338 1.00 30.01 230 ALA A C 1
ATOM 1816 O O . ALA A 1 230 ? 5.896 20.154 9.944 1.00 28.69 230 ALA A O 1
ATOM 1818 N N . GLU A 1 231 ? 6.201 18.052 9.241 1.00 20.88 231 GLU A N 1
ATOM 1819 C CA . GLU A 1 231 ? 4.857 17.641 9.632 1.00 24.69 231 GLU A CA 1
ATOM 1820 C C . GLU A 1 231 ? 4.790 16.583 10.739 1.00 23.65 231 GLU A C 1
ATOM 1821 O O . GLU A 1 231 ? 3.759 16.435 11.398 1.00 22.04 231 GLU A O 1
ATOM 1827 N N . GLY A 1 232 ? 5.877 15.849 10.949 1.00 19.33 232 GLY A N 1
ATOM 1828 C CA . GLY A 1 232 ? 5.814 14.733 11.872 1.00 18.27 232 GLY A CA 1
ATOM 1829 C C . GLY A 1 232 ? 6.439 14.990 13.220 1.00 21.65 232 GLY A C 1
ATOM 1830 O O . GLY A 1 232 ? 6.364 14.146 14.097 1.00 23.07 232 GLY A O 1
ATOM 1831 N N . SER A 1 233 ? 7.061 16.151 13.396 1.00 21.02 233 SER A N 1
ATOM 1832 C CA . SER A 1 233 ? 7.925 16.329 14.559 1.00 24.30 233 SER A CA 1
ATOM 1833 C C . SER A 1 233 ? 7.248 17.000 15.758 1.00 20.52 233 SER A C 1
ATOM 1834 O O . SER A 1 233 ? 7.917 17.314 16.729 1.00 22.44 233 SER A O 1
ATOM 1837 N N . GLY A 1 234 ? 5.935 17.209 15.703 1.00 18.11 234 GLY A N 1
ATOM 1838 C CA . GLY A 1 234 ? 5.250 17.896 16.795 1.00 18.85 234 GLY A CA 1
ATOM 1839 C C . GLY A 1 234 ? 5.474 17.240 18.155 1.00 24.31 234 GLY A C 1
ATOM 1840 O O . GLY A 1 234 ? 5.821 17.912 19.133 1.00 18.45 234 GLY A O 1
ATOM 1841 N N . TYR A 1 235 ? 5.273 15.926 18.228 1.00 20.11 235 TYR A N 1
ATOM 1842 C CA . TYR A 1 235 ? 5.449 15.209 19.489 1.00 22.49 235 TYR A CA 1
ATOM 1843 C C . TYR A 1 235 ? 6.877 15.396 20.014 1.00 21.83 235 TYR A C 1
ATOM 1844 O O . TYR A 1 235 ? 7.097 15.554 21.219 1.00 17.99 235 TYR A O 1
ATOM 1861 N N . LYS A 1 237 ? 8.986 17.962 19.357 1.00 15.94 237 LYS A N 1
ATOM 1862 C CA . LYS A 1 237 ? 9.270 19.331 19.766 1.00 16.17 237 LYS A CA 1
ATOM 1863 C C . LYS A 1 237 ? 8.683 19.632 21.150 1.00 19.47 237 LYS A C 1
ATOM 1864 O O . LYS A 1 237 ? 9.333 20.292 21.961 1.00 19.94 237 LYS A O 1
ATOM 1870 N N . ILE A 1 238 ? 7.474 19.147 21.443 1.00 18.51 238 ILE A N 1
ATOM 1871 C CA . ILE A 1 238 ? 6.904 19.461 22.750 1.00 14.02 238 ILE A CA 1
ATOM 1872 C C . ILE A 1 238 ? 7.586 18.601 23.834 1.00 15.07 238 ILE A C 1
ATOM 1873 O O . ILE A 1 238 ? 7.877 19.099 24.920 1.00 18.93 238 ILE A O 1
ATOM 1878 N N . GLN A 1 239 ? 7.855 17.329 23.559 1.00 15.44 239 GLN A N 1
ATOM 1879 C CA . GLN A 1 239 ? 8.500 16.502 24.584 1.00 16.65 239 GLN A CA 1
ATOM 1880 C C . GLN A 1 239 ? 9.945 16.941 24.855 1.00 14.85 239 GLN A C 1
ATOM 1881 O O . GLN A 1 239 ? 10.423 16.815 25.988 1.00 17.76 239 GLN A O 1
ATOM 1887 N N . SER A 1 240 ? 10.624 17.499 23.851 1.00 15.56 240 SER A N 1
ATOM 1888 C CA . SER A 1 240 ? 12.004 17.944 24.044 1.00 17.41 240 SER A CA 1
ATOM 1889 C C . SER A 1 240 ? 12.118 19.292 24.752 1.00 17.68 240 SER A C 1
ATOM 1890 O O . SER A 1 240 ? 13.233 19.714 25.090 1.00 18.76 240 SER A O 1
ATOM 1893 N N . THR A 1 241 ? 10.989 19.973 24.990 1.00 18.82 241 THR A N 1
ATOM 1894 C CA . THR A 1 241 ? 11.028 21.321 25.549 1.00 18.58 241 THR A CA 1
ATOM 1895 C C . THR A 1 241 ? 10.183 21.486 26.814 1.00 13.63 241 THR A C 1
ATOM 1896 O O . THR A 1 241 ? 10.632 22.092 27.788 1.00 18.45 241 THR A O 1
ATOM 1900 N N . ARG A 1 242 ? 8.956 20.974 26.795 1.00 14.24 242 ARG A N 1
ATOM 1901 C CA . ARG A 1 242 ? 8.086 21.118 27.963 1.00 15.21 242 ARG A CA 1
ATOM 1902 C C . ARG A 1 242 ? 7.431 19.793 28.320 1.00 19.04 242 ARG A C 1
ATOM 1903 O O . ARG A 1 242 ? 6.204 19.709 28.405 1.00 17.47 242 ARG A O 1
ATOM 1911 N N . PRO A 1 243 ? 8.251 18.755 28.556 1.00 18.35 243 PRO A N 1
ATOM 1912 C CA . PRO A 1 243 ? 7.674 17.440 28.839 1.00 18.08 243 PRO A CA 1
ATOM 1913 C C . PRO A 1 243 ? 6.779 17.451 30.076 1.00 18.33 243 PRO A C 1
ATOM 1914 O O . PRO A 1 243 ? 5.796 16.705 30.114 1.00 17.96 243 PRO A O 1
ATOM 1918 N N . GLN A 1 244 ? 7.098 18.275 31.076 1.00 15.79 244 GLN A N 1
ATOM 1919 C CA . GLN A 1 244 ? 6.311 18.217 32.316 1.00 15.41 244 GLN A CA 1
ATOM 1920 C C . GLN A 1 244 ? 4.910 18.798 32.091 1.00 19.44 244 GLN A C 1
ATOM 1921 O O . GLN A 1 244 ? 3.934 18.275 32.624 1.00 21.36 244 GLN A O 1
ATOM 1927 N N . THR A 1 245 ? 4.797 19.849 31.279 1.00 16.08 245 THR A N 1
ATOM 1928 C CA . THR A 1 245 ? 3.478 20.413 30.972 1.00 19.03 245 THR A CA 1
ATOM 1929 C C . THR A 1 245 ? 2.601 19.376 30.298 1.00 18.74 245 THR A C 1
ATOM 1930 O O . THR A 1 245 ? 1.425 19.189 30.672 1.00 17.01 245 THR A O 1
ATOM 1934 N N . LEU A 1 246 ? 3.184 18.685 29.320 1.00 17.36 246 LEU A N 1
ATOM 1935 C CA . LEU A 1 246 ? 2.473 17.620 28.600 1.00 21.34 246 LEU A CA 1
ATOM 1936 C C . LEU A 1 246 ? 2.045 16.470 29.519 1.00 20.02 246 LEU A C 1
ATOM 1937 O O . LEU A 1 246 ? 0.956 15.885 29.363 1.00 22.85 246 LEU A O 1
ATOM 1942 N N . SER A 1 247 ? 2.907 16.139 30.473 1.00 17.96 247 SER A N 1
ATOM 1943 C CA . SER A 1 247 ? 2.698 14.966 31.325 1.00 17.66 247 SER A CA 1
ATOM 1944 C C . SER A 1 247 ? 1.374 15.004 32.086 1.00 19.93 247 SER A C 1
ATOM 1945 O O . SER A 1 247 ? 0.790 13.959 32.340 1.00 18.61 247 SER A O 1
ATOM 1948 N N . TYR A 1 248 ? 0.897 16.192 32.456 1.00 19.96 248 TYR A N 1
ATOM 1949 C CA . TYR A 1 248 ? -0.335 16.243 33.257 1.00 18.26 248 TYR A CA 1
ATOM 1950 C C . TYR A 1 248 ? -1.520 15.659 32.507 1.00 21.06 248 TYR A C 1
ATOM 1951 O O . TYR A 1 248 ? -2.302 14.875 33.068 1.00 21.39 248 TYR A O 1
ATOM 1960 N N . SER A 1 249 ? -1.663 16.011 31.237 1.00 14.99 249 SER A N 1
ATOM 1961 C CA . SER A 1 249 ? -2.842 15.547 30.536 1.00 16.92 249 SER A CA 1
ATOM 1962 C C . SER A 1 249 ? -2.708 14.057 30.199 1.00 17.84 249 SER A C 1
ATOM 1963 O O . SER A 1 249 ? -3.691 13.306 30.291 1.00 20.11 249 SER A O 1
ATOM 1966 N N . LEU A 1 250 ? -1.504 13.626 29.830 1.00 17.82 250 LEU A N 1
ATOM 1967 C CA . LEU A 1 250 ? -1.310 12.226 29.439 1.00 18.49 250 LEU A CA 1
ATOM 1968 C C . LEU A 1 250 ? -1.404 11.288 30.646 1.00 18.89 250 LEU A C 1
ATOM 1969 O O . LEU A 1 250 ? -1.772 10.120 30.507 1.00 20.70 250 LEU A O 1
ATOM 1974 N N . THR A 1 251 ? -1.063 11.794 31.828 1.00 19.11 251 THR A N 1
ATOM 1975 C CA . THR A 1 251 ? -1.066 10.960 33.030 1.00 19.40 251 THR A CA 1
ATOM 1976 C C . THR A 1 251 ? -2.483 10.830 33.613 1.00 19.86 251 THR A C 1
ATOM 1977 O O . THR A 1 251 ? -2.814 9.838 34.271 1.00 19.92 251 THR A O 1
ATOM 1981 N N . ASP A 1 252 ? -3.324 11.829 33.348 1.00 17.79 252 ASP A N 1
ATOM 1982 C CA . ASP A 1 252 ? -4.663 11.895 33.921 1.00 19.28 252 ASP A CA 1
ATOM 1983 C C . ASP A 1 252 ? -5.709 11.286 32.979 1.00 21.12 252 ASP A C 1
ATOM 1984 O O . ASP A 1 252 ? -6.751 10.830 33.426 1.00 22.78 252 ASP A O 1
ATOM 1989 N N . SER A 1 253 ? -5.429 11.286 31.680 1.00 17.39 253 SER A N 1
ATOM 1990 C CA . SER A 1 253 ? -6.409 10.862 30.673 1.00 19.75 253 SER A CA 1
ATOM 1991 C C . SER A 1 253 ? -5.993 9.615 29.879 1.00 18.89 253 SER A C 1
ATOM 1992 O O . SER A 1 253 ? -5.078 9.680 29.060 1.00 16.12 253 SER A O 1
ATOM 1995 N N . PRO A 1 254 ? -6.679 8.476 30.097 1.00 16.84 254 PRO A N 1
ATOM 1996 C CA . PRO A 1 254 ? -6.269 7.292 29.335 1.00 19.86 254 PRO A CA 1
ATOM 1997 C C . PRO A 1 254 ? -6.590 7.425 27.851 1.00 19.88 254 PRO A C 1
ATOM 1998 O O . PRO A 1 254 ? -5.797 6.945 27.060 1.00 18.84 254 PRO A O 1
ATOM 2002 N N . VAL A 1 255 ? -7.700 8.062 27.471 1.00 18.40 255 VAL A N 1
ATOM 2003 C CA . VAL A 1 255 ? -7.944 8.260 26.042 1.00 19.44 255 VAL A CA 1
ATOM 2004 C C . VAL A 1 255 ? -6.850 9.172 25.458 1.00 21.29 255 VAL A C 1
ATOM 2005 O O . VAL A 1 255 ? -6.390 8.961 24.332 1.00 18.31 255 VAL A O 1
ATOM 2009 N N . GLY A 1 256 ? -6.409 10.160 26.229 1.00 18.28 256 GLY A N 1
ATOM 2010 C CA . GLY A 1 256 ? -5.348 11.049 25.750 1.00 14.87 256 GLY A CA 1
ATOM 2011 C C . GLY A 1 256 ? -4.048 10.285 25.552 1.00 18.03 256 GLY A C 1
ATOM 2012 O O . GLY A 1 256 ? -3.354 10.424 24.525 1.00 18.17 256 GLY A O 1
ATOM 2013 N N . GLN A 1 257 ? -3.715 9.475 26.552 1.00 16.38 257 GLN A N 1
ATOM 2014 C CA . GLN A 1 257 ? -2.516 8.627 26.513 1.00 16.73 257 GLN A CA 1
ATOM 2015 C C . GLN A 1 257 ? -2.556 7.695 25.305 1.00 15.58 257 GLN A C 1
ATOM 2016 O O . GLN A 1 257 ? -1.537 7.512 24.602 1.00 17.14 257 GLN A O 1
ATOM 2022 N N . LEU A 1 258 ? -3.725 7.098 25.075 1.00 15.19 258 LEU A N 1
ATOM 2023 C CA . LEU A 1 258 ? -3.921 6.216 23.928 1.00 16.84 258 LEU A CA 1
ATOM 2024 C C . LEU A 1 258 ? -3.733 6.948 22.590 1.00 24.04 258 LEU A C 1
ATOM 2025 O O . LEU A 1 258 ? -2.992 6.479 21.732 1.00 17.17 258 LEU A O 1
ATOM 2030 N N . ALA A 1 259 ? -4.399 8.090 22.414 1.00 17.87 259 ALA A N 1
ATOM 2031 C CA . ALA A 1 259 ? -4.291 8.830 21.158 1.00 17.68 259 ALA A CA 1
ATOM 2032 C C . ALA A 1 259 ? -2.843 9.197 20.875 1.00 15.12 259 ALA A C 1
ATOM 2033 O O . ALA A 1 259 ? -2.355 9.055 19.749 1.00 17.51 259 ALA A O 1
ATOM 2035 N N . TRP A 1 260 ? -2.158 9.655 21.920 1.00 13.25 260 TRP A N 1
ATOM 2036 C CA . TRP A 1 260 ? -0.798 10.174 21.795 1.00 15.94 260 TRP A CA 1
ATOM 2037 C C . TRP A 1 260 ? 0.135 9.098 21.253 1.00 17.79 260 TRP A C 1
ATOM 2038 O O . TRP A 1 260 ? 1.029 9.376 20.445 1.00 18.16 260 TRP A O 1
ATOM 2049 N N . VAL A 1 261 ? -0.095 7.864 21.690 1.00 16.12 261 VAL A N 1
ATOM 2050 C CA . VAL A 1 261 ? 0.756 6.745 21.288 1.00 16.19 261 VAL A CA 1
ATOM 2051 C C . VAL A 1 261 ? 0.288 6.100 19.988 1.00 19.60 261 VAL A C 1
ATOM 2052 O O . VAL A 1 261 ? 1.106 5.831 19.080 1.00 19.17 261 VAL A O 1
ATOM 2056 N N . VAL A 1 262 ? -1.015 5.864 19.870 1.00 19.99 262 VAL A N 1
ATOM 2057 C CA . VAL A 1 262 ? -1.494 5.054 18.755 1.00 18.56 262 VAL A CA 1
ATOM 2058 C C . VAL A 1 262 ? -1.357 5.797 17.424 1.00 19.20 262 VAL A C 1
ATOM 2059 O O . VAL A 1 262 ? -1.245 5.161 16.382 1.00 19.37 262 VAL A O 1
ATOM 2063 N N . GLU A 1 263 ? -1.339 7.135 17.456 1.00 17.04 263 GLU A N 1
ATOM 2064 C CA . GLU A 1 263 ? -1.076 7.893 16.245 1.00 17.99 263 GLU A CA 1
ATOM 2065 C C . GLU A 1 263 ? 0.196 7.400 15.540 1.00 18.12 263 GLU A C 1
ATOM 2066 O O . GLU A 1 263 ? 0.227 7.319 14.329 1.00 18.37 263 GLU A O 1
ATOM 2072 N N . LYS A 1 264 ? 1.240 7.087 16.305 1.00 16.29 264 LYS A N 1
ATOM 2073 C CA . LYS A 1 264 ? 2.540 6.741 15.699 1.00 16.67 264 LYS A CA 1
ATOM 2074 C C . LYS A 1 264 ? 2.492 5.341 15.098 1.00 20.22 264 LYS A C 1
ATOM 2075 O O . LYS A 1 264 ? 3.213 5.028 14.154 1.00 17.75 264 LYS A O 1
ATOM 2081 N N . PHE A 1 265 ? 1.628 4.498 15.641 1.00 19.69 265 PHE A N 1
ATOM 2082 C CA . PHE A 1 265 ? 1.493 3.156 15.086 1.00 24.34 265 PHE A CA 1
ATOM 2083 C C . PHE A 1 265 ? 0.806 3.262 13.733 1.00 19.18 265 PHE A C 1
ATOM 2084 O O . PHE A 1 265 ? 1.111 2.498 12.825 1.00 19.60 265 PHE A O 1
ATOM 2100 N N . GLU A 1 267 ? 1.024 6.154 11.709 1.00 16.40 267 GLU A N 1
ATOM 2101 C CA . GLU A 1 267 ? 1.887 6.909 10.797 1.00 18.40 267 GLU A CA 1
ATOM 2102 C C . GLU A 1 267 ? 3.185 6.213 10.473 1.00 17.53 267 GLU A C 1
ATOM 2103 O O . GLU A 1 267 ? 3.738 6.424 9.391 1.00 22.46 267 GLU A O 1
ATOM 2109 N N . TRP A 1 268 ? 3.692 5.405 11.399 1.00 15.79 268 TRP A N 1
ATOM 2110 C CA . TRP A 1 268 ? 5.030 4.834 11.197 1.00 16.37 268 TRP A CA 1
ATOM 2111 C C . TRP A 1 268 ? 5.020 3.333 10.878 1.00 19.42 268 TRP A C 1
ATOM 2112 O O . TRP A 1 268 ? 6.067 2.769 10.529 1.00 18.81 268 TRP A O 1
ATOM 2123 N N . GLY A 1 269 ? 3.858 2.689 11.025 1.00 19.89 269 GLY A N 1
ATOM 2124 C CA . GLY A 1 269 ? 3.717 1.271 10.710 1.00 22.28 269 GLY A CA 1
ATOM 2125 C C . GLY A 1 269 ? 3.409 1.053 9.240 1.00 25.99 269 GLY A C 1
ATOM 2126 O O . GLY A 1 269 ? 3.124 2.010 8.515 1.00 22.08 269 GLY A O 1
ATOM 2127 N N . ASP A 1 270 ? 3.495 -0.197 8.780 1.00 22.58 270 ASP A N 1
ATOM 2128 C CA . ASP A 1 270 ? 3.125 -0.521 7.405 1.00 20.73 270 ASP A CA 1
ATOM 2129 C C . ASP A 1 270 ? 1.593 -0.599 7.338 1.00 24.49 270 ASP A C 1
ATOM 2130 O O . ASP A 1 270 ? 1.005 -1.674 7.387 1.00 22.34 270 ASP A O 1
ATOM 2135 N N . THR A 1 271 ? 0.955 0.564 7.240 1.00 19.29 271 THR A N 1
ATOM 2136 C CA . THR A 1 271 ? -0.489 0.656 7.372 1.00 20.82 271 THR A CA 1
ATOM 2137 C C . THR A 1 271 ? -1.189 1.132 6.107 1.00 27.76 271 THR A C 1
ATOM 2138 O O . THR A 1 271 ? -0.559 1.653 5.193 1.00 25.17 271 THR A O 1
ATOM 2142 N N . ASP A 1 272 ? -2.505 0.962 6.071 1.00 26.32 272 ASP A N 1
ATOM 2143 C CA . ASP A 1 272 ? -3.312 1.444 4.960 1.00 27.96 272 ASP A CA 1
ATOM 2144 C C . ASP A 1 272 ? -4.360 2.397 5.527 1.00 30.86 272 ASP A C 1
ATOM 2145 O O . ASP A 1 272 ? -4.215 3.620 5.429 1.00 30.75 272 ASP A O 1
ATOM 2150 N N . LYS A 1 273 ? -5.385 1.837 6.165 1.00 23.07 273 LYS A N 1
ATOM 2151 C CA . LYS A 1 273 ? -6.481 2.647 6.703 1.00 25.62 273 LYS A CA 1
ATOM 2152 C C . LYS A 1 273 ? -6.504 2.664 8.237 1.00 29.93 273 LYS A C 1
ATOM 2153 O O . LYS A 1 273 ? -7.221 3.455 8.843 1.00 24.44 273 LYS A O 1
ATOM 2159 N N . SER A 1 274 ? -5.711 1.803 8.867 1.00 24.06 274 SER A N 1
ATOM 2160 C CA . SER A 1 274 ? -5.775 1.665 10.323 1.00 23.23 274 SER A CA 1
ATOM 2161 C C . SER A 1 274 ? -4.461 1.146 10.903 1.00 22.09 274 SER A C 1
ATOM 2162 O O . SER A 1 274 ? -3.787 0.352 10.265 1.00 22.08 274 SER A O 1
ATOM 2165 N N . PRO A 1 275 ? -4.096 1.580 12.120 1.00 22.51 275 PRO A N 1
ATOM 2166 C CA . PRO A 1 275 ? -2.901 1.004 12.763 1.00 21.98 275 PRO A CA 1
ATOM 2167 C C . PRO A 1 275 ? -3.004 -0.512 12.938 1.00 23.00 275 PRO A C 1
ATOM 2168 O O . PRO A 1 275 ? -1.985 -1.196 12.971 1.00 23.98 275 PRO A O 1
ATOM 2172 N N . GLU A 1 276 ? -4.227 -1.014 13.046 1.00 22.87 276 GLU A N 1
ATOM 2173 C CA . GLU A 1 276 ? -4.459 -2.452 13.175 1.00 21.36 276 GLU A CA 1
ATOM 2174 C C . GLU A 1 276 ? -4.128 -3.216 11.886 1.00 25.23 276 GLU A C 1
ATOM 2175 O O . GLU A 1 276 ? -4.104 -4.447 11.883 1.00 25.37 276 GLU A O 1
ATOM 2181 N N . ASP A 1 277 ? -3.831 -2.496 10.804 1.00 22.36 277 ASP A N 1
ATOM 2182 C CA . ASP A 1 277 ? -3.330 -3.144 9.594 1.00 25.45 277 ASP A CA 1
ATOM 2183 C C . ASP A 1 277 ? -1.958 -3.782 9.829 1.00 24.49 277 ASP A C 1
ATOM 2184 O O . ASP A 1 277 ? -1.567 -4.728 9.144 1.00 26.07 277 ASP A O 1
ATOM 2189 N N . ALA A 1 278 ? -1.219 -3.238 10.778 1.00 21.95 278 ALA A N 1
ATOM 2190 C CA . ALA A 1 278 ? 0.156 -3.666 11.008 1.00 27.80 278 ALA A CA 1
ATOM 2191 C C . ALA A 1 278 ? 0.343 -4.300 12.386 1.00 25.79 278 ALA A C 1
ATOM 2192 O O . ALA A 1 278 ? 1.164 -5.199 12.551 1.00 24.33 278 ALA A O 1
ATOM 2194 N N . VAL A 1 279 ? -0.398 -3.815 13.377 1.00 22.68 279 VAL A N 1
ATOM 2195 C CA . VAL A 1 279 ? -0.279 -4.329 14.742 1.00 22.27 279 VAL A CA 1
ATOM 2196 C C . VAL A 1 279 ? -1.690 -4.529 15.311 1.00 26.90 279 VAL A C 1
ATOM 2197 O O . VAL A 1 279 ? -2.457 -3.577 15.370 1.00 27.24 279 VAL A O 1
ATOM 2201 N N . ASP A 1 280 ? -2.045 -5.754 15.700 1.00 22.31 280 ASP A N 1
ATOM 2202 C CA . ASP A 1 280 ? -3.427 -5.995 16.132 1.00 30.13 280 ASP A CA 1
ATOM 2203 C C . ASP A 1 280 ? -3.737 -5.249 17.428 1.00 26.53 280 ASP A C 1
ATOM 2204 O O . ASP A 1 280 ? -2.838 -4.844 18.163 1.00 24.24 280 ASP A O 1
ATOM 2209 N N . ARG A 1 281 ? -5.019 -5.057 17.713 1.00 25.69 281 ARG A N 1
ATOM 2210 C CA . ARG A 1 281 ? -5.358 -4.107 18.755 1.00 25.74 281 ARG A CA 1
ATOM 2211 C C . ARG A 1 281 ? -4.974 -4.596 20.147 1.00 21.76 281 ARG A C 1
ATOM 2212 O O . ARG A 1 281 ? -4.748 -3.784 21.034 1.00 24.54 281 ARG A O 1
ATOM 2220 N N . ASP A 1 282 ? -4.880 -5.904 20.350 1.00 20.83 282 ASP A N 1
ATOM 2221 C CA . ASP A 1 282 ? -4.456 -6.379 21.666 1.00 26.35 282 ASP A CA 1
ATOM 2222 C C . ASP A 1 282 ? -3.018 -5.948 21.951 1.00 22.59 282 ASP A C 1
ATOM 2223 O O . ASP A 1 282 ? -2.717 -5.462 23.037 1.00 21.12 282 ASP A O 1
ATOM 2228 N N . ARG A 1 283 ? -2.137 -6.125 20.971 1.00 23.64 283 ARG A N 1
ATOM 2229 C CA . ARG A 1 283 ? -0.750 -5.687 21.115 1.00 25.51 283 ARG A CA 1
ATOM 2230 C C . ARG A 1 283 ? -0.641 -4.164 21.236 1.00 21.75 283 ARG A C 1
ATOM 2231 O O . ARG A 1 283 ? 0.162 -3.653 22.017 1.00 18.85 283 ARG A O 1
ATOM 2239 N N . LEU A 1 284 ? -1.448 -3.432 20.470 1.00 22.90 284 LEU A N 1
ATOM 2240 C CA . LEU A 1 284 ? -1.453 -1.985 20.583 1.00 19.04 284 LEU A CA 1
ATOM 2241 C C . LEU A 1 284 ? -1.814 -1.539 21.999 1.00 23.69 284 LEU A C 1
ATOM 2242 O O . LEU A 1 284 ? -1.164 -0.683 22.578 1.00 20.84 284 LEU A O 1
ATOM 2247 N N . LEU A 1 285 ? -2.867 -2.127 22.545 1.00 18.62 285 LEU A N 1
ATOM 2248 C CA . LEU A 1 285 ? -3.324 -1.725 23.870 1.00 18.02 285 LEU A CA 1
ATOM 2249 C C . LEU A 1 285 ? -2.369 -2.203 24.972 1.00 18.73 285 LEU A C 1
ATOM 2250 O O . LEU A 1 285 ? -2.200 -1.519 25.975 1.00 21.20 285 LEU A O 1
ATOM 2255 N N . THR A 1 286 ? -1.727 -3.356 24.780 1.00 18.20 286 THR A N 1
ATOM 2256 C CA . THR A 1 286 ? -0.749 -3.816 25.770 1.00 16.66 286 THR A CA 1
ATOM 2257 C C . THR A 1 286 ? 0.399 -2.806 25.875 1.00 19.04 286 THR A C 1
ATOM 2258 O O . THR A 1 286 ? 0.812 -2.432 26.967 1.00 17.95 286 THR A O 1
ATOM 2262 N N . ASN A 1 287 ? 0.899 -2.355 24.735 1.00 16.86 287 ASN A N 1
ATOM 2263 C CA . ASN A 1 287 ? 1.942 -1.338 24.747 1.00 17.53 287 ASN A CA 1
ATOM 2264 C C . ASN A 1 287 ? 1.464 -0.052 25.444 1.00 19.54 287 ASN A C 1
ATOM 2265 O O . ASN A 1 287 ? 2.155 0.501 26.292 1.00 18.52 287 ASN A O 1
ATOM 2270 N N . VAL A 1 288 ? 0.258 0.400 25.118 1.00 18.40 288 VAL A N 1
ATOM 2271 C CA . VAL A 1 288 ? -0.287 1.590 25.769 1.00 17.92 288 VAL A CA 1
ATOM 2272 C C . VAL A 1 288 ? -0.463 1.357 27.276 1.00 21.37 288 VAL A C 1
ATOM 2273 O O . VAL A 1 288 ? -0.174 2.242 28.094 1.00 19.01 288 VAL A O 1
ATOM 2285 N N . ILE A 1 290 ? 1.342 -0.380 29.216 1.00 19.35 290 ILE A N 1
ATOM 2286 C CA . ILE A 1 290 ? 2.605 -0.244 29.909 1.00 17.66 290 ILE A CA 1
ATOM 2287 C C . ILE A 1 290 ? 2.853 1.251 30.231 1.00 21.83 290 ILE A C 1
ATOM 2288 O O . ILE A 1 290 ? 3.226 1.562 31.358 1.00 26.71 290 ILE A O 1
ATOM 2293 N N . TYR A 1 291 ? 2.597 2.171 29.292 1.00 18.41 291 TYR A N 1
ATOM 2294 C CA . TYR A 1 291 ? 2.720 3.613 29.598 1.00 19.34 291 TYR A CA 1
ATOM 2295 C C . TYR A 1 291 ? 1.716 4.060 30.639 1.00 18.43 291 TYR A C 1
ATOM 2296 O O . TYR A 1 291 ? 2.057 4.784 31.582 1.00 18.71 291 TYR A O 1
ATOM 2305 N N . TRP A 1 292 ? 0.466 3.666 30.441 1.00 15.85 292 TRP A N 1
ATOM 2306 C CA . TRP A 1 292 ? -0.593 4.104 31.360 1.00 14.59 292 TRP A CA 1
ATOM 2307 C C . TRP A 1 292 ? -0.369 3.608 32.791 1.00 19.27 292 TRP A C 1
ATOM 2308 O O . TRP A 1 292 ? -0.402 4.397 33.728 1.00 19.01 292 TRP A O 1
ATOM 2319 N N . LEU A 1 293 ? -0.151 2.302 32.960 1.00 20.97 293 LEU A N 1
ATOM 2320 C CA . LEU A 1 293 ? -0.154 1.707 34.299 1.00 20.10 293 LEU A CA 1
ATOM 2321 C C . LEU A 1 293 ? 1.092 2.089 35.097 1.00 25.08 293 LEU A C 1
ATOM 2322 O O . LEU A 1 293 ? 1.051 2.137 36.333 1.00 21.04 293 LEU A O 1
ATOM 2327 N N . THR A 1 294 ? 2.188 2.382 34.398 1.00 20.89 294 THR A N 1
ATOM 2328 C CA . THR A 1 294 ? 3.397 2.834 35.079 1.00 20.84 294 THR A CA 1
ATOM 2329 C C . THR A 1 294 ? 3.477 4.353 35.175 1.00 20.20 294 THR A C 1
ATOM 2330 O O . THR A 1 294 ? 4.382 4.871 35.819 1.00 20.47 294 THR A O 1
ATOM 2334 N N . ALA A 1 295 ? 2.520 5.044 34.555 1.00 18.96 295 ALA A N 1
ATOM 2335 C CA . ALA A 1 295 ? 2.459 6.504 34.585 1.00 18.57 295 ALA A CA 1
ATOM 2336 C C . ALA A 1 295 ? 3.785 7.100 34.122 1.00 19.18 295 ALA A C 1
ATOM 2337 O O . ALA A 1 295 ? 4.345 7.979 34.770 1.00 18.92 295 ALA A O 1
ATOM 2339 N N . THR A 1 296 ? 4.272 6.616 32.989 1.00 16.74 296 THR A N 1
ATOM 2340 C CA . THR A 1 296 ? 5.557 7.053 32.466 1.00 15.88 296 THR A CA 1
ATOM 2341 C C . THR A 1 296 ? 5.439 7.882 31.176 1.00 17.96 296 THR A C 1
ATOM 2342 O O . THR A 1 296 ? 6.415 8.010 30.452 1.00 18.99 296 THR A O 1
ATOM 2346 N N . ALA A 1 297 ? 4.268 8.454 30.883 1.00 18.65 297 ALA A N 1
ATOM 2347 C CA . ALA A 1 297 ? 4.182 9.350 29.728 1.00 18.10 297 ALA A CA 1
ATOM 2348 C C . ALA A 1 297 ? 5.123 10.539 29.925 1.00 19.30 297 ALA A C 1
ATOM 2349 O O . ALA A 1 297 ? 5.821 10.941 29.000 1.00 17.24 297 ALA A O 1
ATOM 2351 N N . GLY A 1 298 ? 5.140 11.080 31.138 1.00 17.53 298 GLY A N 1
ATOM 2352 C CA . GLY A 1 298 ? 5.957 12.242 31.447 1.00 20.11 298 GLY A CA 1
ATOM 2353 C C . GLY A 1 298 ? 7.432 11.894 31.515 1.00 15.96 298 GLY A C 1
ATOM 2354 O O . GLY A 1 298 ? 8.268 12.551 30.883 1.00 20.76 298 GLY A O 1
ATOM 2355 N N . SER A 1 299 ? 7.771 10.858 32.282 1.00 19.68 299 SER A N 1
ATOM 2356 C CA . SER A 1 299 ? 9.181 10.510 32.447 1.00 15.65 299 SER A CA 1
ATOM 2357 C C . SER A 1 299 ? 9.793 10.031 31.130 1.00 19.41 299 SER A C 1
ATOM 2358 O O . SER A 1 299 ? 10.976 10.277 30.879 1.00 20.90 299 SER A O 1
ATOM 2361 N N . SER A 1 300 ? 8.994 9.390 30.272 1.00 16.09 300 SER A N 1
ATOM 2362 C CA . SER A 1 300 ? 9.520 8.956 28.966 1.00 17.62 300 SER A CA 1
ATOM 2363 C C . SER A 1 300 ? 9.721 10.191 28.097 1.00 18.38 300 SER A C 1
ATOM 2364 O O . SER A 1 300 ? 10.736 10.314 27.410 1.00 18.53 300 SER A O 1
ATOM 2367 N N . ALA A 1 301 ? 8.790 11.140 28.176 1.00 17.01 301 ALA A N 1
ATOM 2368 C CA . ALA A 1 301 ? 8.948 12.416 27.483 1.00 15.51 301 ALA A CA 1
ATOM 2369 C C . ALA A 1 301 ? 10.225 13.176 27.902 1.00 19.48 301 ALA A C 1
ATOM 2370 O O . ALA A 1 301 ? 10.862 13.835 27.071 1.00 17.44 301 ALA A O 1
ATOM 2372 N N . HIS A 1 302 ? 10.598 13.095 29.178 1.00 16.72 302 HIS A N 1
ATOM 2373 C CA . HIS A 1 302 ? 11.782 13.810 29.656 1.00 19.23 302 HIS A CA 1
ATOM 2374 C C . HIS A 1 302 ? 13.053 13.335 28.955 1.00 23.78 302 HIS A C 1
ATOM 2375 O O . HIS A 1 302 ? 14.010 14.083 28.874 1.00 20.34 302 HIS A O 1
ATOM 2382 N N . PHE A 1 303 ? 13.051 12.116 28.415 1.00 20.04 303 PHE A N 1
ATOM 2383 C CA . PHE A 1 303 ? 14.214 11.611 27.677 1.00 21.69 303 PHE A CA 1
ATOM 2384 C C . PHE A 1 303 ? 14.517 12.531 26.488 1.00 19.76 303 PHE A C 1
ATOM 2385 O O . PHE A 1 303 ? 15.679 12.864 26.220 1.00 17.83 303 PHE A O 1
ATOM 2393 N N . TYR A 1 304 ? 13.463 12.959 25.790 1.00 18.68 304 TYR A N 1
ATOM 2394 C CA . TYR A 1 304 ? 13.623 13.874 24.660 1.00 15.48 304 TYR A CA 1
ATOM 2395 C C . TYR A 1 304 ? 14.239 15.195 25.088 1.00 15.69 304 TYR A C 1
ATOM 2396 O O . TYR A 1 304 ? 15.056 15.762 24.365 1.00 19.62 304 TYR A O 1
ATOM 2405 N N . TYR A 1 305 ? 13.821 15.697 26.251 1.00 17.66 305 TYR A N 1
ATOM 2406 C CA . TYR A 1 305 ? 14.401 16.924 26.781 1.00 19.03 305 TYR A CA 1
ATOM 2407 C C . TYR A 1 305 ? 15.905 16.721 27.007 1.00 19.58 305 TYR A C 1
ATOM 2408 O O . TYR A 1 305 ? 16.741 17.577 26.652 1.00 20.48 305 TYR A O 1
ATOM 2417 N N . GLU A 1 306 ? 16.255 15.592 27.616 1.00 18.51 306 GLU A N 1
ATOM 2418 C CA . GLU A 1 306 ? 17.660 15.323 27.925 1.00 18.93 306 GLU A CA 1
ATOM 2419 C C . GLU A 1 306 ? 18.522 15.225 26.667 1.00 18.06 306 GLU A C 1
ATOM 2420 O O . GLU A 1 306 ? 19.711 15.526 26.709 1.00 19.30 306 GLU A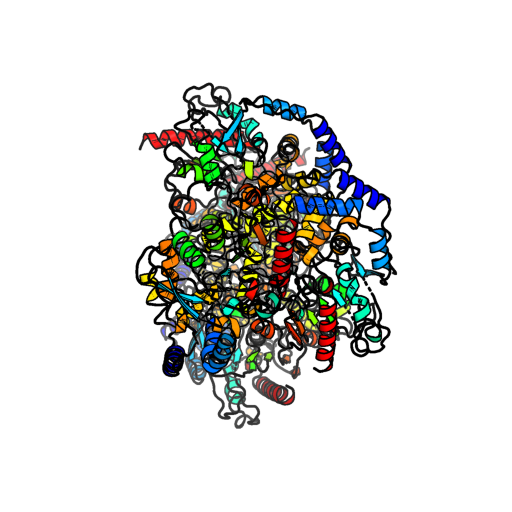 O 1
ATOM 2426 N N . ILE A 1 307 ? 17.940 14.810 25.548 1.00 21.18 307 ILE A N 1
ATOM 2427 C CA . ILE A 1 307 ? 18.753 14.625 24.341 1.00 21.08 307 ILE A CA 1
ATOM 2428 C C . ILE A 1 307 ? 18.428 15.658 23.256 1.00 20.65 307 ILE A C 1
ATOM 2429 O O . ILE A 1 307 ? 18.733 15.445 22.083 1.00 23.69 307 ILE A O 1
ATOM 2434 N N . SER A 1 308 ? 17.823 16.773 23.655 1.00 20.88 308 SER A N 1
ATOM 2435 C CA . SER A 1 308 ? 17.254 17.718 22.687 1.00 26.33 308 SER A CA 1
ATOM 2436 C C . SER A 1 308 ? 18.310 18.223 21.707 1.00 24.81 308 SER A C 1
ATOM 2437 O O . SER A 1 308 ? 18.019 18.467 20.545 1.00 28.20 308 SER A O 1
ATOM 2440 N N . ASP A 1 309 ? 19.537 18.359 22.200 1.00 26.07 309 ASP A N 1
ATOM 2441 C CA . ASP A 1 309 ? 20.665 18.856 21.412 1.00 28.52 309 ASP A CA 1
ATOM 2442 C C . ASP A 1 309 ? 21.036 17.982 20.213 1.00 28.04 309 ASP A C 1
ATOM 2443 O O . ASP A 1 309 ? 21.664 18.458 19.273 1.00 33.76 309 ASP A O 1
ATOM 2448 N N . VAL A 1 310 ? 20.671 16.705 20.230 1.00 23.65 310 VAL A N 1
ATOM 2449 C CA . VAL A 1 310 ? 21.035 15.845 19.099 1.00 21.82 310 VAL A CA 1
ATOM 2450 C C . VAL A 1 310 ? 19.858 15.431 18.233 1.00 26.45 310 VAL A C 1
ATOM 2451 O O . VAL A 1 310 ? 20.021 14.681 17.280 1.00 25.58 310 VAL A O 1
ATOM 2455 N N . LEU A 1 311 ? 18.666 15.928 18.560 1.00 24.99 311 LEU A N 1
ATOM 2456 C CA . LEU A 1 311 ? 17.471 15.603 17.783 1.00 22.37 311 LEU A CA 1
ATOM 2457 C C . LEU A 1 311 ? 17.425 16.415 16.503 1.00 27.25 311 LEU A C 1
ATOM 2458 O O . LEU A 1 311 ? 18.053 17.465 16.427 1.00 25.30 311 LEU A O 1
ATOM 2463 N N . PRO A 1 312 ? 16.654 15.946 15.511 1.00 30.89 312 PRO A N 1
ATOM 2464 C CA . PRO A 1 312 ? 16.233 16.730 14.340 1.00 32.00 312 PRO A CA 1
ATOM 2465 C C . PRO A 1 312 ? 15.610 18.082 14.709 1.00 34.53 312 PRO A C 1
ATOM 2466 O O . PRO A 1 312 ? 15.755 19.049 13.965 1.00 36.99 312 PRO A O 1
ATOM 2470 N N . THR A 1 313 ? 14.901 18.139 15.838 1.00 32.06 313 THR A N 1
ATOM 2471 C CA . THR A 1 313 ? 14.244 19.372 16.292 1.00 36.09 313 THR A CA 1
ATOM 2472 C C . THR A 1 313 ? 15.195 20.335 17.015 1.00 40.73 313 THR A C 1
ATOM 2473 O O . THR A 1 313 ? 14.753 21.341 17.573 1.00 41.61 313 THR A O 1
ATOM 2477 N N . ALA A 1 314 ? 16.489 20.023 17.018 1.00 42.01 314 ALA A N 1
ATOM 2478 C CA . ALA A 1 314 ? 17.468 20.805 17.786 1.00 35.48 314 ALA A CA 1
ATOM 2479 C C . ALA A 1 314 ? 17.521 22.265 17.360 1.00 42.38 314 ALA A C 1
ATOM 2480 O O . ALA A 1 314 ? 17.444 22.563 16.164 1.00 43.90 314 ALA A O 1
ATOM 2482 N N . PRO A 1 315 ? 17.653 23.173 18.349 1.00 41.96 315 PRO A N 1
ATOM 2483 C CA . PRO A 1 315 ? 17.872 24.612 18.161 1.00 51.45 315 PRO A CA 1
ATOM 2484 C C . PRO A 1 315 ? 18.815 24.877 16.998 1.00 51.39 315 PRO A C 1
ATOM 2485 O O . PRO A 1 315 ? 18.481 25.635 16.091 1.00 54.25 315 PRO A O 1
ATOM 2489 N N . THR A 1 316 ? 19.974 24.231 17.030 1.00 45.89 316 THR A N 1
ATOM 2490 C CA . THR A 1 316 ? 20.870 24.188 15.884 1.00 53.08 316 THR A CA 1
ATOM 2491 C C . THR A 1 316 ? 21.098 22.732 15.521 1.00 61.25 316 THR A C 1
ATOM 2492 O O . THR A 1 316 ? 21.487 21.942 16.382 1.00 58.39 316 THR A O 1
ATOM 2496 N N . PRO A 1 317 ? 20.842 22.369 14.254 1.00 71.03 317 PRO A N 1
ATOM 2497 C CA . PRO A 1 317 ? 21.044 20.992 13.790 1.00 72.24 317 PRO A CA 1
ATOM 2498 C C . PRO A 1 317 ? 22.417 20.471 14.190 1.00 66.13 317 PRO A C 1
ATOM 2499 O O . PRO A 1 317 ? 23.404 21.179 14.008 1.00 62.73 317 PRO A O 1
ATOM 2503 N N . PRO A 1 318 ? 22.473 19.257 14.760 1.00 67.71 318 PRO A N 1
ATOM 2504 C CA . PRO A 1 318 ? 23.740 18.714 15.261 1.00 69.61 318 PRO A CA 1
ATOM 2505 C C . PRO A 1 318 ? 24.775 18.568 14.148 1.00 72.44 318 PRO A C 1
ATOM 2506 O O . PRO A 1 318 ? 24.420 18.159 13.039 1.00 72.63 318 PRO A O 1
ATOM 2510 N N . PRO A 1 319 ? 26.037 18.923 14.433 1.00 73.90 319 PRO A N 1
ATOM 2511 C CA . PRO A 1 319 ? 27.106 18.755 13.443 1.00 77.74 319 PRO A CA 1
ATOM 2512 C C . PRO A 1 319 ? 27.263 17.286 13.061 1.00 78.24 319 PRO A C 1
ATOM 2513 O O . PRO A 1 319 ? 27.067 16.421 13.917 1.00 74.10 319 PRO A O 1
ATOM 2517 N N . PRO A 1 320 ? 27.588 17.008 11.788 1.00 78.90 320 PRO A N 1
ATOM 2518 C CA . PRO A 1 320 ? 27.773 15.626 11.336 1.00 72.40 320 PRO A CA 1
ATOM 2519 C C . PRO A 1 320 ? 28.823 14.910 12.177 1.00 63.51 320 PRO A C 1
ATOM 2520 O O . PRO A 1 320 ? 29.955 15.384 12.290 1.00 63.01 320 PRO A O 1
ATOM 2524 N N . ALA A 1 321 ? 28.434 13.797 12.787 1.00 57.26 321 ALA A N 1
ATOM 2525 C CA . ALA A 1 321 ? 29.345 13.025 13.619 1.00 54.97 321 AL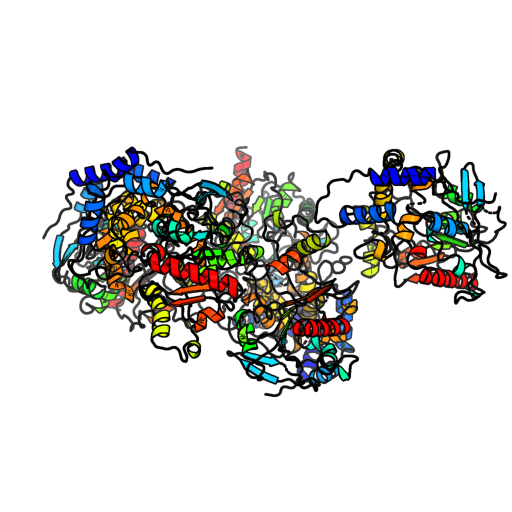A A CA 1
ATOM 2526 C C . ALA A 1 321 ? 30.477 12.469 12.774 1.00 45.22 321 ALA A C 1
ATOM 2527 O O . ALA A 1 321 ? 30.286 12.194 11.588 1.00 45.43 321 ALA A O 1
ATOM 2529 N N . PRO A 1 322 ? 31.662 12.296 13.380 1.00 42.73 322 PRO A N 1
ATOM 2530 C CA . PRO A 1 322 ? 32.761 11.595 12.709 1.00 37.33 322 PRO A CA 1
ATOM 2531 C C . PRO A 1 322 ? 32.364 10.145 12.416 1.00 36.62 322 PRO A C 1
ATOM 2532 O O . PRO A 1 322 ? 31.368 9.673 12.959 1.00 34.69 322 PRO A O 1
ATOM 2536 N N . PRO A 1 323 ? 33.123 9.445 11.559 1.00 33.88 323 PRO A N 1
ATOM 2537 C CA . PRO A 1 323 ? 32.744 8.054 11.282 1.00 32.61 323 PRO A CA 1
ATOM 2538 C C . PRO A 1 323 ? 32.889 7.164 12.517 1.00 37.00 323 PRO A C 1
ATOM 2539 O O . PRO A 1 323 ? 33.825 7.358 13.293 1.00 37.47 323 PRO A O 1
ATOM 2543 N N . LEU A 1 324 ? 31.964 6.220 12.686 1.00 30.87 324 LEU A N 1
ATOM 2544 C CA . LEU A 1 324 ? 32.000 5.245 13.781 1.00 31.22 324 LEU A CA 1
ATOM 2545 C C . LEU A 1 324 ? 32.483 3.880 13.303 1.00 31.10 324 LEU A C 1
ATOM 2546 O O . LEU A 1 324 ? 31.960 3.346 12.328 1.00 36.64 324 LEU A O 1
ATOM 2551 N N . PRO A 1 325 ? 33.456 3.293 14.012 1.00 33.59 325 PRO A N 1
ATOM 2552 C CA . PRO A 1 325 ? 34.093 2.069 13.515 1.00 34.38 325 PRO A CA 1
ATOM 2553 C C . PRO A 1 325 ? 33.343 0.744 13.787 1.00 30.66 325 PRO A C 1
ATOM 2554 O O . PRO A 1 325 ? 33.784 -0.284 13.271 1.00 32.71 325 PRO A O 1
ATOM 2558 N N . THR A 1 326 ? 32.267 0.756 14.566 1.00 30.80 326 THR A N 1
ATOM 2559 C CA . THR A 1 326 ? 31.588 -0.496 14.923 1.00 28.11 326 THR A CA 1
ATOM 2560 C C . THR A 1 326 ? 31.169 -1.314 13.688 1.00 23.74 326 THR A C 1
ATOM 2561 O O . THR A 1 326 ? 30.671 -0.764 12.698 1.00 22.94 326 THR A O 1
ATOM 2565 N N . PRO A 1 327 ? 31.392 -2.633 13.728 1.00 23.77 327 PRO A N 1
ATOM 2566 C CA . PRO A 1 327 ? 30.790 -3.471 12.681 1.00 21.86 327 PRO A CA 1
ATOM 2567 C C . PRO A 1 327 ? 29.272 -3.302 12.702 1.00 22.94 327 PRO A C 1
ATOM 2568 O O . PRO A 1 327 ? 28.644 -3.553 13.739 1.00 24.76 327 PRO A O 1
ATOM 2572 N N . LEU A 1 328 ? 28.693 -2.877 11.585 1.00 20.60 328 LEU A N 1
ATOM 2573 C CA . LEU A 1 328 ? 27.310 -2.409 11.593 1.00 22.06 328 LEU A CA 1
ATOM 2574 C C . LEU A 1 328 ? 26.413 -3.217 10.670 1.00 20.27 328 LEU A C 1
ATOM 2575 O O . LEU A 1 328 ? 26.755 -3.447 9.509 1.00 23.11 328 LEU A O 1
ATOM 2580 N N . GLY A 1 329 ? 25.269 -3.636 11.196 1.00 18.37 329 GLY A N 1
ATOM 2581 C CA . GLY A 1 329 ? 24.206 -4.161 10.361 1.00 24.30 329 GLY A CA 1
ATOM 2582 C C . GLY A 1 329 ? 23.059 -3.158 10.285 1.00 23.17 329 GLY A C 1
ATOM 2583 O O . GLY A 1 329 ? 22.716 -2.525 11.278 1.00 21.62 329 GLY A O 1
ATOM 2584 N N . VAL A 1 330 ? 22.454 -3.039 9.110 1.00 15.46 330 VAL A N 1
ATOM 2585 C CA . VAL A 1 330 ? 21.386 -2.067 8.869 1.00 17.52 330 VAL A CA 1
ATOM 2586 C C . VAL A 1 330 ? 20.220 -2.789 8.220 1.00 22.64 330 VAL A C 1
ATOM 2587 O O . VAL A 1 330 ? 20.398 -3.452 7.191 1.00 18.66 330 VAL A O 1
ATOM 2591 N N . ALA A 1 331 ? 19.044 -2.701 8.840 1.00 16.81 331 ALA A N 1
ATOM 2592 C CA . ALA A 1 331 ? 17.826 -3.239 8.244 1.00 16.40 331 ALA A CA 1
ATOM 2593 C C . ALA A 1 331 ? 16.851 -2.128 7.886 1.00 20.80 331 ALA A C 1
ATOM 2594 O O . ALA A 1 331 ? 16.383 -1.408 8.768 1.00 18.51 331 ALA A O 1
ATOM 2596 N N . VAL A 1 332 ? 16.515 -2.030 6.604 1.00 17.05 332 VAL A N 1
ATOM 2597 C CA . VAL A 1 332 ? 15.617 -0.993 6.117 1.00 16.56 332 VAL A CA 1
ATOM 2598 C C . VAL A 1 332 ? 14.247 -1.582 5.833 1.00 21.42 332 VAL A C 1
ATOM 2599 O O . VAL A 1 332 ? 14.070 -2.353 4.888 1.00 21.95 332 VAL A O 1
ATOM 2603 N N . TYR A 1 333 ? 13.291 -1.215 6.676 1.00 18.05 333 TYR A N 1
ATOM 2604 C CA . TYR A 1 333 ? 11.899 -1.624 6.504 1.00 17.92 333 TYR A CA 1
ATOM 2605 C C . TYR A 1 333 ? 11.186 -0.545 5.694 1.00 20.88 333 TYR A C 1
ATOM 2606 O O . TYR A 1 333 ? 11.287 0.637 6.005 1.00 23.05 333 TYR A O 1
ATOM 2615 N N . PRO A 1 334 ? 10.479 -0.964 4.638 1.00 24.67 334 PRO A N 1
ATOM 2616 C CA . PRO A 1 334 ? 10.004 -0.087 3.562 1.00 24.75 334 PRO A CA 1
ATOM 2617 C C . PRO A 1 334 ? 9.010 0.985 4.010 1.00 25.95 334 PRO A C 1
ATOM 2618 O O . PRO A 1 334 ? 8.957 2.040 3.376 1.00 25.02 334 PRO A O 1
ATOM 2622 N N . ALA A 1 335 ? 8.230 0.731 5.061 1.00 22.94 335 ALA A N 1
ATOM 2623 C CA . ALA A 1 335 ? 7.260 1.712 5.510 1.00 21.07 335 ALA A CA 1
ATOM 2624 C C . ALA A 1 335 ? 7.762 2.544 6.691 1.00 24.52 335 ALA A C 1
ATOM 2625 O O . ALA A 1 335 ? 6.975 3.256 7.316 1.00 25.06 335 ALA A O 1
ATOM 2627 N N . ASP A 1 336 ? 9.053 2.464 6.998 1.00 17.25 336 ASP A N 1
ATOM 2628 C CA . ASP A 1 336 ? 9.597 3.182 8.154 1.00 19.76 336 ASP A CA 1
ATOM 2629 C C . ASP A 1 336 ? 9.458 4.703 7.978 1.00 25.40 336 ASP A C 1
ATOM 2630 O O . ASP A 1 336 ? 9.342 5.205 6.849 1.00 25.08 336 ASP A O 1
ATOM 2635 N N . SER A 1 337 ? 9.446 5.430 9.093 1.00 23.18 337 SER A N 1
ATOM 2636 C CA . SER A 1 337 ? 9.289 6.894 9.070 1.00 23.52 337 SER A CA 1
ATOM 2637 C C . SER A 1 337 ? 10.502 7.622 8.499 1.00 24.72 337 SER A C 1
ATOM 2638 O O . SER A 1 337 ? 10.385 8.751 8.026 1.00 23.68 337 SER A O 1
ATOM 2641 N N . ALA A 1 338 ? 11.661 6.980 8.605 1.00 21.14 338 ALA A N 1
ATOM 2642 C CA . ALA A 1 338 ? 12.903 7.449 7.978 1.00 24.58 338 ALA A CA 1
ATOM 2643 C C . ALA A 1 338 ? 13.693 6.240 7.479 1.00 20.34 338 ALA A C 1
ATOM 2644 O O . ALA A 1 338 ? 13.605 5.175 8.065 1.00 19.57 338 ALA A O 1
ATOM 2646 N N . LYS A 1 339 ? 14.464 6.426 6.412 1.00 16.16 339 LYS A N 1
ATOM 2647 C CA . LYS A 1 339 ? 15.233 5.352 5.779 1.00 17.74 339 LYS A CA 1
ATOM 2648 C C . LYS A 1 339 ? 16.543 5.931 5.287 1.00 19.23 339 LYS A C 1
ATOM 2649 O O . LYS A 1 339 ? 16.543 7.032 4.739 1.00 19.48 339 LYS A O 1
ATOM 2655 N N . PRO A 1 340 ? 17.648 5.179 5.445 1.00 18.45 340 PRO A N 1
ATOM 2656 C CA . PRO A 1 340 ? 18.985 5.672 5.106 1.00 20.43 340 PRO A CA 1
ATOM 2657 C C . PRO A 1 340 ? 19.337 5.569 3.628 1.00 21.87 340 PRO A C 1
ATOM 2658 O O . PRO A 1 340 ? 18.904 4.647 2.941 1.00 20.11 340 PRO A O 1
ATOM 2662 N N . VAL A 1 341 ? 20.107 6.539 3.148 1.00 17.41 341 VAL A N 1
ATOM 2663 C CA . VAL A 1 341 ? 20.725 6.474 1.828 1.00 21.38 341 VAL A CA 1
ATOM 2664 C C . VAL A 1 341 ? 22.044 5.741 2.039 1.00 24.64 341 VAL A C 1
ATOM 2665 O O . VAL A 1 341 ? 22.856 6.168 2.855 1.00 21.94 341 VAL A O 1
ATOM 2669 N N . ARG A 1 342 ? 22.247 4.625 1.344 1.00 16.99 342 ARG A N 1
ATOM 2670 C CA . ARG A 1 342 ? 23.413 3.787 1.633 1.00 14.23 342 ARG A CA 1
ATOM 2671 C C . ARG A 1 342 ? 24.738 4.518 1.403 1.00 19.40 342 ARG A C 1
ATOM 2672 O O . ARG A 1 342 ? 25.684 4.361 2.177 1.00 22.90 342 ARG A O 1
ATOM 2680 N N . ARG A 1 343 ? 24.811 5.306 0.341 1.00 17.10 343 ARG A N 1
ATOM 2681 C CA . ARG A 1 343 ? 26.044 6.064 0.053 1.00 19.93 343 ARG A CA 1
ATOM 2682 C C . ARG A 1 343 ? 26.460 6.914 1.264 1.00 26.81 343 ARG A C 1
ATOM 2683 O O . ARG A 1 343 ? 27.637 6.960 1.639 1.00 25.21 343 ARG A O 1
ATOM 2691 N N . PHE A 1 344 ? 25.481 7.564 1.884 1.00 21.11 344 PHE A N 1
ATOM 2692 C CA . PHE A 1 344 ? 25.727 8.439 3.030 1.00 19.22 344 PHE A CA 1
ATOM 2693 C C . PHE A 1 344 ? 26.000 7.605 4.285 1.00 18.46 344 PHE A C 1
ATOM 2694 O O . PHE A 1 344 ? 26.831 7.972 5.112 1.00 20.40 344 PHE A O 1
ATOM 2702 N N . ALA A 1 345 ? 25.269 6.507 4.455 1.00 17.25 345 ALA A N 1
ATOM 2703 C CA . ALA A 1 345 ? 25.465 5.677 5.644 1.00 18.67 345 ALA A CA 1
ATOM 2704 C C . ALA A 1 345 ? 26.882 5.093 5.673 1.00 17.03 345 ALA A C 1
ATOM 2705 O O . ALA A 1 345 ? 27.494 4.971 6.731 1.00 18.15 345 ALA A O 1
ATOM 2707 N N . GLU A 1 346 ? 27.406 4.722 4.517 1.00 18.36 346 GLU A N 1
ATOM 2708 C CA . GLU A 1 346 ? 28.735 4.113 4.507 1.00 16.04 346 GLU A CA 1
ATOM 2709 C C . GLU A 1 346 ? 29.828 5.145 4.787 1.00 18.97 346 GLU A C 1
ATOM 2710 O O . GLU A 1 346 ? 30.924 4.775 5.201 1.00 21.74 346 GLU A O 1
ATOM 2716 N N . ARG A 1 347 ? 29.551 6.432 4.564 1.00 18.24 347 ARG A N 1
ATOM 2717 C CA . ARG A 1 347 ? 30.504 7.472 4.984 1.00 20.66 347 ARG A CA 1
ATOM 2718 C C . ARG A 1 347 ? 30.474 7.653 6.505 1.00 24.05 347 ARG A C 1
ATOM 2719 O O . ARG A 1 347 ? 31.503 7.899 7.122 1.00 24.50 347 ARG A O 1
ATOM 2727 N N . ALA A 1 348 ? 29.293 7.527 7.105 1.00 22.71 348 ALA A N 1
ATOM 2728 C CA . ALA A 1 348 ? 29.147 7.648 8.563 1.00 25.92 348 ALA A CA 1
ATOM 2729 C C . ALA A 1 348 ? 29.598 6.384 9.312 1.00 21.34 348 ALA A C 1
ATOM 2730 O O . ALA A 1 348 ? 30.022 6.457 10.464 1.00 25.66 348 ALA A O 1
ATOM 2732 N N . PHE A 1 349 ? 29.484 5.233 8.657 1.00 20.86 349 PHE A N 1
ATOM 2733 C CA . PHE A 1 349 ? 29.813 3.948 9.264 1.00 21.31 349 PHE A CA 1
ATOM 2734 C C . PHE A 1 349 ? 30.597 3.128 8.246 1.00 22.01 349 PHE A C 1
ATOM 2735 O O . PHE A 1 349 ? 30.012 2.374 7.467 1.00 22.97 349 PHE A O 1
ATOM 2743 N N . PRO A 1 350 ? 31.919 3.280 8.254 1.00 21.02 350 PRO A N 1
ATOM 2744 C CA . PRO A 1 350 ? 32.798 2.662 7.249 1.00 25.88 350 PRO A CA 1
ATOM 2745 C C . PRO A 1 350 ? 32.896 1.138 7.380 1.00 27.81 350 PRO A C 1
ATOM 2746 O O . PRO A 1 350 ? 33.475 0.501 6.505 1.00 25.64 350 PRO A O 1
ATOM 2750 N N . ASN A 1 351 ? 32.344 0.566 8.449 1.00 21.69 351 ASN A N 1
ATOM 2751 C CA . ASN A 1 351 ? 32.413 -0.875 8.656 1.00 23.65 351 ASN A CA 1
ATOM 2752 C C . ASN A 1 351 ? 31.045 -1.545 8.664 1.00 24.18 351 ASN A C 1
ATOM 2753 O O . ASN A 1 351 ? 30.792 -2.388 9.509 1.00 22.00 351 ASN A O 1
ATOM 2758 N N . ILE A 1 352 ? 30.169 -1.153 7.744 1.00 24.82 352 ILE A N 1
ATOM 2759 C CA . ILE A 1 352 ? 28.896 -1.846 7.563 1.00 21.03 352 ILE A CA 1
ATOM 2760 C C . ILE A 1 352 ? 29.153 -3.249 6.999 1.00 25.22 352 ILE A C 1
ATOM 2761 O O . ILE A 1 352 ? 29.821 -3.406 5.975 1.00 23.27 352 ILE A O 1
ATOM 2766 N N . VAL A 1 353 ? 28.657 -4.272 7.690 1.00 19.95 353 VAL A N 1
ATOM 2767 C CA . VAL A 1 353 ? 28.877 -5.659 7.266 1.00 19.99 353 VAL A CA 1
ATOM 2768 C C . VAL A 1 353 ? 27.601 -6.333 6.776 1.00 22.14 353 VAL A C 1
ATOM 2769 O O . VAL A 1 353 ? 27.643 -7.443 6.233 1.00 21.09 353 VAL A O 1
ATOM 2773 N N . HIS A 1 354 ? 26.466 -5.672 6.982 1.00 18.76 354 HIS A N 1
ATOM 2774 C CA . HIS A 1 354 ? 25.187 -6.275 6.659 1.00 19.35 354 HIS A CA 1
ATOM 2775 C C . HIS A 1 354 ? 24.195 -5.173 6.317 1.00 17.66 354 HIS A C 1
ATOM 2776 O O . HIS A 1 354 ? 24.019 -4.233 7.090 1.00 18.51 354 HIS A O 1
ATOM 2783 N N . TRP A 1 355 ? 23.541 -5.288 5.167 1.00 15.28 355 TRP A N 1
ATOM 2784 C CA . TRP A 1 355 ? 22.566 -4.264 4.762 1.00 16.91 355 TRP A CA 1
ATOM 2785 C C . TRP A 1 355 ? 21.402 -4.976 4.117 1.00 18.07 355 TRP A C 1
ATOM 2786 O O . TRP A 1 355 ? 21.562 -5.590 3.073 1.00 20.81 355 TRP A O 1
ATOM 2797 N N . ALA A 1 356 ? 20.230 -4.909 4.743 1.00 18.05 356 ALA A N 1
ATOM 2798 C CA . ALA A 1 356 ? 19.069 -5.581 4.198 1.00 17.28 356 ALA A CA 1
ATOM 2799 C C . ALA A 1 356 ? 17.963 -4.574 3.864 1.00 15.49 356 ALA A C 1
ATOM 2800 O O . ALA A 1 356 ? 17.699 -3.643 4.623 1.00 20.55 356 ALA A O 1
ATOM 2802 N N . GLU A 1 357 ? 17.346 -4.762 2.710 1.00 20.13 357 GLU A N 1
ATOM 2803 C CA . GLU A 1 357 ? 16.169 -3.978 2.341 1.00 22.25 357 GLU A CA 1
ATOM 2804 C C . GLU A 1 357 ? 14.975 -4.938 2.384 1.00 23.25 357 GLU A C 1
ATOM 2805 O O . GLU A 1 357 ? 14.814 -5.775 1.492 1.00 23.27 357 GLU A O 1
ATOM 2811 N N . LEU A 1 358 ? 14.167 -4.859 3.438 1.00 24.05 358 LEU A N 1
ATOM 2812 C CA . LEU A 1 358 ? 13.074 -5.825 3.613 1.00 26.83 358 LEU A CA 1
ATOM 2813 C C . LEU A 1 358 ? 11.886 -5.460 2.737 1.00 25.40 358 LEU A C 1
ATOM 2814 O O . LEU A 1 358 ? 11.781 -4.335 2.269 1.00 25.64 358 LEU A O 1
ATOM 2819 N N . GLU A 1 359 ? 10.980 -6.393 2.486 1.00 26.63 359 GLU A N 1
ATOM 2820 C CA . GLU A 1 359 ? 9.926 -6.044 1.542 1.00 36.04 359 GLU A CA 1
ATOM 2821 C C . GLU A 1 359 ? 8.574 -5.766 2.177 1.00 24.90 359 GLU A C 1
ATOM 2822 O O . GLU A 1 359 ? 7.645 -5.401 1.479 1.00 28.41 359 GLU A O 1
ATOM 2828 N N . ARG A 1 360 ? 8.492 -5.869 3.499 1.00 22.58 360 ARG A N 1
ATOM 2829 C CA . ARG A 1 360 ? 7.276 -5.507 4.234 1.00 23.65 360 ARG A CA 1
ATOM 2830 C C . ARG A 1 360 ? 7.633 -4.924 5.567 1.00 23.28 360 ARG A C 1
ATOM 2831 O O . ARG A 1 360 ? 8.688 -5.249 6.108 1.00 22.54 360 ARG A O 1
ATOM 2839 N N . GLY A 1 361 ? 6.737 -4.113 6.138 1.00 21.20 361 GLY A N 1
ATOM 2840 C CA . GLY A 1 361 ? 6.925 -3.662 7.505 1.00 22.43 361 GLY A CA 1
ATOM 2841 C C . GLY A 1 361 ? 7.371 -2.215 7.649 1.00 21.87 361 GLY A C 1
ATOM 2842 O O . GLY A 1 361 ? 8.030 -1.670 6.767 1.00 18.74 361 GLY A O 1
ATOM 2843 N N . GLY A 1 362 ? 7.008 -1.612 8.781 1.00 24.35 362 GLY A N 1
ATOM 2844 C CA . GLY A 1 362 ? 7.379 -0.252 9.109 1.00 21.27 362 GLY A CA 1
ATOM 2845 C C . GLY A 1 362 ? 8.341 -0.144 10.287 1.00 20.54 362 GLY A C 1
ATOM 2846 O O . GLY A 1 362 ? 9.254 -0.966 10.465 1.00 18.45 362 GLY A O 1
ATOM 2847 N N . HIS A 1 363 ? 8.108 0.879 11.099 1.00 19.70 363 HIS A N 1
ATOM 2848 C CA . HIS A 1 363 ? 9.003 1.307 12.183 1.00 17.81 363 HIS A CA 1
ATOM 2849 C C . HIS A 1 363 ? 9.138 0.308 13.320 1.00 19.32 363 HIS A C 1
ATOM 2850 O O . HIS A 1 363 ? 10.143 0.312 14.030 1.00 17.93 363 HIS A O 1
ATOM 2857 N N . PHE A 1 364 ? 8.115 -0.531 13.504 1.00 20.07 364 PHE A N 1
ATOM 2858 C CA . PHE A 1 364 ? 8.069 -1.451 14.637 1.00 19.96 364 PHE A CA 1
ATOM 2859 C C . PHE A 1 364 ? 8.351 -2.881 14.157 1.00 18.12 364 PHE A C 1
ATOM 2860 O O . PHE A 1 364 ? 7.510 -3.762 14.248 1.00 18.53 364 PHE A O 1
ATOM 2868 N N . ALA A 1 365 ? 9.560 -3.081 13.641 1.00 17.45 365 ALA A N 1
ATOM 2869 C CA . ALA A 1 365 ? 9.914 -4.301 12.928 1.00 19.47 365 ALA A CA 1
ATOM 2870 C C . ALA A 1 365 ? 9.640 -5.604 13.684 1.00 19.67 365 ALA A C 1
ATOM 2871 O O . ALA A 1 365 ? 9.002 -6.503 13.141 1.00 21.94 365 ALA A O 1
ATOM 2873 N N . ALA A 1 366 ? 10.155 -5.744 14.904 1.00 19.90 366 ALA A N 1
ATOM 2874 C CA . ALA A 1 366 ? 9.974 -7.000 15.625 1.00 21.32 366 ALA A CA 1
ATOM 2875 C C . ALA A 1 366 ? 8.491 -7.278 15.871 1.00 28.88 366 ALA A C 1
ATOM 2876 O O . ALA A 1 366 ? 8.040 -8.420 15.814 1.00 22.58 366 ALA A O 1
ATOM 2878 N N . LEU A 1 367 ? 7.723 -6.221 16.108 1.00 23.24 367 LEU A N 1
ATOM 2879 C CA . LEU A 1 367 ? 6.307 -6.367 16.366 1.00 22.58 367 LEU A CA 1
ATOM 2880 C C . LEU A 1 367 ? 5.482 -6.643 15.088 1.00 21.94 367 LEU A C 1
ATOM 2881 O O . LEU A 1 367 ? 4.586 -7.498 15.078 1.00 23.97 367 LEU A O 1
ATOM 2886 N N . GLU A 1 368 ? 5.789 -5.915 14.020 1.00 19.73 368 GLU A N 1
ATOM 2887 C CA . GLU A 1 368 ? 5.055 -6.011 12.749 1.00 20.88 368 GLU A CA 1
ATOM 2888 C C . GLU A 1 368 ? 5.407 -7.261 11.955 1.00 18.77 368 GLU A C 1
ATOM 2889 O O . GLU A 1 368 ? 4.548 -7.916 11.362 1.00 23.98 368 GLU A O 1
ATOM 2895 N N . GLN A 1 369 ? 6.702 -7.545 11.906 1.00 18.60 369 GLN A N 1
ATOM 2896 C CA . GLN A 1 369 ? 7.219 -8.569 11.024 1.00 19.34 369 GLN A CA 1
ATOM 2897 C C . GLN A 1 369 ? 8.190 -9.461 11.776 1.00 22.39 369 GLN A C 1
ATOM 2898 O O . GLN A 1 369 ? 9.366 -9.476 11.453 1.00 21.19 369 GLN A O 1
ATOM 2904 N N . PRO A 1 370 ? 7.694 -10.206 12.780 1.00 22.01 370 PRO A N 1
ATOM 2905 C CA . PRO A 1 370 ? 8.633 -10.975 13.602 1.00 20.65 370 PRO A CA 1
ATOM 2906 C C . PRO A 1 370 ? 9.424 -12.001 12.789 1.00 26.66 370 PRO A C 1
ATOM 2907 O O . PRO A 1 370 ? 10.595 -12.234 13.092 1.00 21.48 370 PRO A O 1
ATOM 2911 N N . GLY A 1 371 ? 8.798 -12.602 11.777 1.00 23.25 371 GLY A N 1
ATOM 2912 C CA . GLY A 1 371 ? 9.499 -13.559 10.933 1.00 22.95 371 GLY A CA 1
ATOM 2913 C C . GLY A 1 371 ? 10.662 -12.923 10.174 1.00 26.01 371 GLY A C 1
ATOM 2914 O O . GLY A 1 371 ? 11.776 -13.458 10.135 1.00 26.29 371 GLY A O 1
ATOM 2915 N N . LEU A 1 372 ? 10.403 -11.773 9.559 1.00 21.66 372 LEU A N 1
ATOM 2916 C CA . LEU A 1 372 ? 11.441 -11.070 8.819 1.00 21.58 372 LEU A CA 1
ATOM 2917 C C . LEU A 1 372 ? 12.565 -10.598 9.743 1.00 26.06 372 LEU A C 1
ATOM 2918 O O . LEU A 1 372 ? 13.756 -10.660 9.400 1.00 21.94 372 LEU A O 1
ATOM 2923 N N . PHE A 1 373 ? 12.173 -10.142 10.925 1.00 18.50 373 PHE A N 1
ATOM 2924 C CA . PHE A 1 373 ? 13.112 -9.597 11.902 1.00 16.02 373 PHE A CA 1
ATOM 2925 C C . PHE A 1 373 ? 14.057 -10.674 12.401 1.00 19.08 373 PHE A C 1
ATOM 2926 O O . PHE A 1 373 ? 15.273 -10.461 12.464 1.00 19.66 373 PHE A O 1
ATOM 2934 N N . VAL A 1 374 ? 13.508 -11.831 12.742 1.00 17.16 374 VAL A N 1
ATOM 2935 C CA . VAL A 1 374 ? 14.330 -12.948 13.206 1.00 17.91 374 VAL A CA 1
ATOM 2936 C C . VAL A 1 374 ? 15.306 -13.404 12.104 1.00 22.04 374 VAL A C 1
ATOM 2937 O O . VAL A 1 374 ? 16.489 -13.642 12.364 1.00 22.30 374 VAL A O 1
ATOM 2941 N N . SER A 1 375 ? 14.822 -13.514 10.872 1.00 17.71 375 SER A N 1
ATOM 2942 C CA . SER A 1 375 ? 15.676 -13.990 9.779 1.00 20.43 375 SER A CA 1
ATOM 2943 C C . SER A 1 375 ? 16.807 -13.019 9.538 1.00 23.64 375 SER A C 1
ATOM 2944 O O . SER A 1 375 ? 17.957 -13.418 9.328 1.00 21.44 375 SER A O 1
ATOM 2947 N N . ASP A 1 376 ? 16.463 -11.739 9.565 1.00 18.53 376 ASP A N 1
ATOM 2948 C CA . ASP A 1 376 ? 17.455 -10.686 9.373 1.00 18.81 376 ASP A CA 1
ATOM 2949 C C . ASP A 1 376 ? 18.498 -10.653 10.489 1.00 19.15 376 ASP A C 1
ATOM 2950 O O . ASP A 1 376 ? 19.680 -10.475 10.216 1.00 21.23 376 ASP A O 1
ATOM 2955 N N . LEU A 1 377 ? 18.082 -10.823 11.745 1.00 16.54 377 LEU A N 1
ATOM 2956 C CA . LEU A 1 377 ? 19.062 -10.801 12.834 1.00 17.36 377 LEU A CA 1
ATOM 2957 C C . LEU A 1 377 ? 19.967 -12.036 12.792 1.00 20.88 377 LEU A C 1
ATOM 2958 O O . LEU A 1 377 ? 21.136 -11.970 13.164 1.00 20.46 377 LEU A O 1
ATOM 2963 N N . ARG A 1 378 ? 19.424 -13.168 12.368 1.00 21.73 378 ARG A N 1
ATOM 2964 C CA . ARG A 1 378 ? 20.251 -14.361 12.220 1.00 20.91 378 ARG A CA 1
ATOM 2965 C C . ARG A 1 378 ? 21.274 -14.132 11.110 1.00 23.61 378 ARG A C 1
ATOM 2966 O O . ARG A 1 378 ? 22.422 -14.556 11.222 1.00 21.15 378 ARG A O 1
ATOM 2974 N N . ALA A 1 379 ? 20.840 -13.479 10.033 1.00 17.04 379 ALA A N 1
ATOM 2975 C CA . ALA A 1 379 ? 21.734 -13.187 8.919 1.00 24.23 379 ALA A CA 1
ATOM 2976 C C . ALA A 1 379 ? 22.821 -12.243 9.403 1.00 23.25 379 ALA A C 1
ATOM 2977 O O . ALA A 1 379 ? 23.985 -12.383 9.027 1.00 22.51 379 ALA A O 1
ATOM 2979 N N . PHE A 1 380 ? 22.435 -11.290 10.246 1.00 16.48 380 PHE A N 1
ATOM 2980 C CA . PHE A 1 380 ? 23.400 -10.347 10.814 1.00 20.29 380 PHE A CA 1
ATOM 2981 C C . PHE A 1 380 ? 24.458 -11.080 11.648 1.00 25.68 380 PHE A C 1
ATOM 2982 O O . PHE A 1 380 ? 25.659 -10.781 11.547 1.00 22.15 380 PHE A O 1
ATOM 2990 N N . ALA A 1 381 ? 24.021 -12.045 12.458 1.00 20.10 381 ALA A N 1
ATOM 2991 C CA . ALA A 1 381 ? 24.960 -12.817 13.284 1.00 20.19 381 ALA A CA 1
ATOM 2992 C C . ALA A 1 381 ? 25.985 -13.528 12.411 1.00 20.02 381 ALA A C 1
ATOM 2993 O O . ALA A 1 381 ? 27.181 -13.542 12.710 1.00 22.87 381 ALA A O 1
ATOM 2995 N N . ARG A 1 382 ? 25.501 -14.110 11.327 1.00 19.93 382 ARG A N 1
ATOM 2996 C CA . ARG A 1 382 ? 26.351 -14.822 10.395 1.00 20.05 382 ARG A CA 1
ATOM 2997 C C . ARG A 1 382 ? 27.327 -13.870 9.696 1.00 21.13 382 ARG A C 1
ATOM 2998 O O . ARG A 1 382 ? 28.498 -14.216 9.487 1.00 23.89 382 ARG A O 1
ATOM 3006 N N . ALA A 1 383 ? 26.848 -12.678 9.340 1.00 20.74 383 ALA A N 1
ATOM 3007 C CA . ALA A 1 383 ? 27.718 -11.660 8.744 1.00 21.84 383 ALA A CA 1
ATOM 3008 C C . ALA A 1 383 ? 28.827 -11.252 9.725 1.00 22.43 383 ALA A C 1
ATOM 3009 O O . ALA A 1 383 ? 29.994 -11.081 9.324 1.00 23.05 383 ALA A O 1
ATOM 3011 N N . LEU A 1 384 ? 28.486 -11.118 11.006 1.00 22.12 384 LEU A N 1
ATOM 3012 C CA . LEU A 1 384 ? 29.499 -10.798 12.026 1.00 26.97 384 LEU A CA 1
ATOM 3013 C C . LEU A 1 384 ? 30.551 -11.890 12.188 1.00 30.99 384 LEU A C 1
ATOM 3014 O O . LEU A 1 384 ? 31.733 -11.589 12.343 1.00 31.30 384 LEU A O 1
ATOM 3019 N N . ARG A 1 385 ? 30.118 -13.153 12.174 1.00 27.28 385 ARG A N 1
ATOM 3020 C CA . ARG A 1 385 ? 31.025 -14.284 12.342 1.00 29.96 385 ARG A CA 1
ATOM 3021 C C . ARG A 1 385 ? 31.987 -14.437 11.171 1.00 34.76 385 ARG A C 1
ATOM 3022 O O . ARG A 1 385 ? 33.085 -14.967 11.333 1.00 3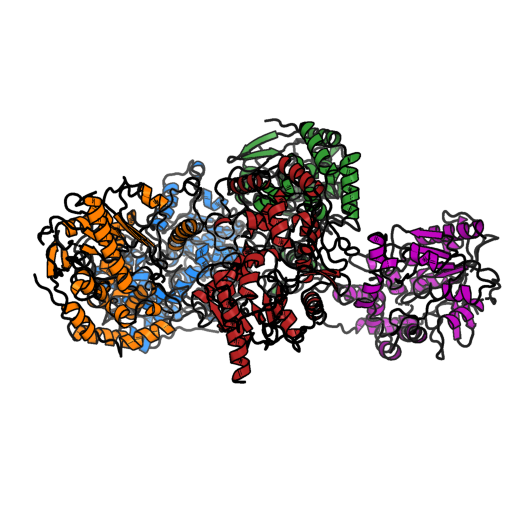5.69 385 ARG A O 1
ATOM 3030 N N . THR A 1 386 ? 31.563 -14.009 9.986 1.00 34.79 386 THR A N 1
ATOM 3031 C CA . THR A 1 386 ? 32.342 -14.285 8.774 1.00 30.88 386 THR A CA 1
ATOM 3032 C C . THR A 1 386 ? 33.102 -13.073 8.239 1.00 34.96 386 THR A C 1
ATOM 3033 O O . THR A 1 386 ? 33.815 -13.154 7.235 1.00 36.64 386 THR A O 1
ATOM 3037 N N . SER A 1 387 ? 32.994 -11.945 8.915 1.00 33.76 387 SER A N 1
ATOM 3038 C CA . SER A 1 387 ? 33.715 -10.784 8.420 1.00 51.14 387 SER A CA 1
ATOM 3039 C C . SER A 1 387 ? 34.862 -10.384 9.329 1.00 63.86 387 SER A C 1
ATOM 3040 O O . SER A 1 387 ? 35.979 -10.176 8.846 1.00 69.88 387 SER A O 1
ATOM 3043 N N . HIS A 1 388 ? 34.581 -10.357 10.637 1.00 77.71 388 HIS A N 1
ATOM 3044 C CA . HIS A 1 388 ? 35.233 -9.457 11.606 1.00 91.02 388 HIS A CA 1
ATOM 3045 C C . HIS A 1 388 ? 36.645 -9.020 11.223 1.00 96.43 388 HIS A C 1
ATOM 3046 O O . HIS A 1 388 ? 36.806 -8.057 10.489 1.00 98.85 388 HIS A O 1
ATOM 3061 N N . GLU B 1 2 ? -28.346 37.250 17.198 1.00 36.36 2 GLU B N 1
ATOM 3062 C CA . GLU B 1 2 ? -29.269 36.941 18.286 1.00 42.00 2 GLU B CA 1
ATOM 3063 C C . GLU B 1 2 ? -28.574 37.131 19.626 1.00 38.73 2 GLU B C 1
ATOM 3064 O O . GLU B 1 2 ? -27.406 36.790 19.769 1.00 32.87 2 GLU B O 1
ATOM 3070 N N . PRO B 1 3 ? -29.296 37.670 20.617 1.00 36.20 3 PRO B N 1
ATOM 3071 C CA . PRO B 1 3 ? -28.735 37.821 21.962 1.00 30.60 3 PRO B CA 1
ATOM 3072 C C . PRO B 1 3 ? -28.278 36.487 22.528 1.00 30.66 3 PRO B C 1
ATOM 3073 O O . PRO B 1 3 ? -28.876 35.438 22.249 1.00 31.14 3 PRO B O 1
ATOM 3077 N N . PHE B 1 4 ? -27.223 36.547 23.325 1.00 27.37 4 PHE B N 1
ATOM 3078 C CA . PHE B 1 4 ? -26.593 35.369 23.883 1.00 25.92 4 PHE B CA 1
ATOM 3079 C C . PHE B 1 4 ? -26.240 35.619 25.332 1.00 27.58 4 PHE B C 1
ATOM 3080 O O . PHE B 1 4 ? -25.779 36.698 25.688 1.00 28.36 4 PHE B O 1
ATOM 3088 N N . ARG B 1 5 ? -26.455 34.605 26.155 1.00 26.99 5 ARG B N 1
ATOM 3089 C CA . ARG B 1 5 ? -26.131 34.646 27.568 1.00 25.44 5 ARG B CA 1
ATOM 3090 C C . ARG B 1 5 ? -25.425 33.348 27.905 1.00 28.73 5 ARG B C 1
ATOM 3091 O O . ARG B 1 5 ? -25.818 32.305 27.409 1.00 32.81 5 ARG B O 1
ATOM 3099 N N . ILE B 1 6 ? -24.365 33.415 28.706 1.00 25.06 6 ILE B N 1
ATOM 3100 C CA . ILE B 1 6 ? -23.660 32.213 29.143 1.00 25.41 6 ILE B CA 1
ATOM 3101 C C . ILE B 1 6 ? -24.452 31.557 30.276 1.00 29.45 6 ILE B C 1
ATOM 3102 O O . ILE B 1 6 ? -24.674 32.179 31.317 1.00 24.93 6 ILE B O 1
ATOM 3107 N N . VAL B 1 7 ? -24.897 30.318 30.058 1.00 26.62 7 VAL B N 1
ATOM 3108 C CA . VAL B 1 7 ? -25.636 29.568 31.077 1.00 26.51 7 VAL B CA 1
ATOM 3109 C C . VAL B 1 7 ? -25.068 28.157 31.175 1.00 31.06 7 VAL B C 1
ATOM 3110 O O . VAL B 1 7 ? -25.440 27.268 30.414 1.00 39.92 7 VAL B O 1
ATOM 3114 N N . ILE B 1 8 ? -24.163 27.960 32.119 1.00 23.06 8 ILE B N 1
ATOM 3115 C CA . ILE B 1 8 ? -23.507 26.675 32.289 1.00 22.03 8 ILE B CA 1
ATOM 3116 C C . ILE B 1 8 ? -24.336 25.752 33.192 1.00 22.26 8 ILE B C 1
ATOM 3117 O O . ILE B 1 8 ? -24.601 26.080 34.349 1.00 25.38 8 ILE B O 1
ATOM 3122 N N . PRO B 1 9 ? -24.740 24.587 32.669 1.00 31.22 9 PRO B N 1
ATOM 3123 C CA . PRO B 1 9 ? -25.481 23.630 33.498 1.00 31.40 9 PRO B CA 1
ATOM 3124 C C . PRO B 1 9 ? -24.696 23.226 34.741 1.00 29.85 9 PRO B C 1
ATOM 3125 O O . PRO B 1 9 ? -23.483 22.974 34.643 1.00 30.09 9 PRO B O 1
ATOM 3129 N N . GLN B 1 10 ? -25.368 23.163 35.890 1.00 27.38 10 GLN B N 1
ATOM 3130 C CA . GLN B 1 10 ? -24.708 22.705 37.113 1.00 29.51 10 GLN B CA 1
ATOM 3131 C C . GLN B 1 10 ? -24.041 21.340 36.903 1.00 27.43 10 GLN B C 1
ATOM 3132 O O . GLN B 1 10 ? -23.009 21.047 37.504 1.00 28.24 10 GLN B O 1
ATOM 3138 N N . ALA B 1 11 ? -24.618 20.515 36.036 1.00 27.29 11 ALA B N 1
ATOM 3139 C CA . ALA B 1 11 ? -24.047 19.194 35.771 1.00 29.35 11 ALA B CA 1
ATOM 3140 C C . ALA B 1 11 ? -22.611 19.297 35.246 1.00 25.61 11 ALA B C 1
ATOM 3141 O O . ALA B 1 11 ? -21.782 18.438 35.535 1.00 25.59 11 ALA B O 1
ATOM 3143 N N . ASP B 1 12 ? -22.322 20.347 34.484 1.00 24.03 12 ASP B N 1
ATOM 3144 C CA . ASP B 1 12 ? -20.979 20.540 33.932 1.00 26.22 12 ASP B CA 1
ATOM 3145 C C . ASP B 1 12 ? -19.974 20.845 35.038 1.00 27.97 12 ASP B C 1
ATOM 3146 O O . ASP B 1 12 ? -18.823 20.391 35.003 1.00 23.71 12 ASP B O 1
ATOM 3151 N N . LEU B 1 13 ? -20.412 21.635 36.013 1.00 21.68 13 LEU B N 1
ATOM 3152 C CA . LEU B 1 13 ? -19.557 21.978 37.140 1.00 23.19 13 LEU B CA 1
ATOM 3153 C C . LEU B 1 13 ? -19.329 20.775 38.037 1.00 24.50 13 LEU B C 1
ATOM 3154 O O . LEU B 1 13 ? -18.213 20.568 38.521 1.00 24.81 13 LEU B O 1
ATOM 3159 N N . ASP B 1 14 ? -20.384 19.985 38.261 1.00 24.90 14 ASP B N 1
ATOM 3160 C CA . ASP B 1 14 ? -20.262 18.769 39.055 1.00 25.75 14 ASP B CA 1
ATOM 3161 C C . ASP B 1 14 ? -19.283 17.800 38.381 1.00 28.59 14 ASP B C 1
ATOM 3162 O O . ASP B 1 14 ? -18.450 17.188 39.051 1.00 25.37 14 ASP B O 1
ATOM 3167 N N . ASP B 1 15 ? -19.399 17.656 37.061 1.00 25.05 15 ASP B N 1
ATOM 3168 C CA . ASP B 1 15 ? -18.466 16.820 36.303 1.00 29.09 15 ASP B CA 1
ATOM 3169 C C . ASP B 1 15 ? -17.031 17.326 36.456 1.00 25.49 15 ASP B C 1
ATOM 3170 O O . ASP B 1 15 ? -16.098 16.538 36.680 1.00 23.34 15 ASP B O 1
ATOM 3175 N N . LEU B 1 16 ? -16.848 18.638 36.347 1.00 23.41 16 LEU B N 1
ATOM 3176 C CA . LEU B 1 16 ? -15.517 19.213 36.509 1.00 21.70 16 LEU B CA 1
ATOM 3177 C C . LEU B 1 16 ? -14.926 18.851 37.878 1.00 24.16 16 LEU B C 1
ATOM 3178 O O . LEU B 1 16 ? -13.783 18.399 37.973 1.00 24.33 16 LEU B O 1
ATOM 3183 N N . HIS B 1 17 ? -15.706 19.024 38.937 1.00 24.18 17 HIS B N 1
ATOM 3184 C CA . HIS B 1 17 ? -15.183 18.750 40.269 1.00 25.43 17 HIS B CA 1
ATOM 3185 C C . HIS B 1 17 ? -14.891 17.266 40.480 1.00 21.47 17 HIS B C 1
ATOM 3186 O O . HIS B 1 17 ? -13.948 16.920 41.180 1.00 24.47 17 HIS B O 1
ATOM 3193 N N . ARG B 1 18 ? -15.712 16.406 39.879 1.00 24.03 18 ARG B N 1
ATOM 3194 C CA . ARG B 1 18 ? -15.492 14.962 39.879 1.00 26.47 18 ARG B CA 1
ATOM 3195 C C . ARG B 1 18 ? -14.134 14.634 39.276 1.00 25.19 18 ARG B C 1
ATOM 3196 O O . ARG B 1 18 ? -13.363 13.849 39.838 1.00 22.14 18 ARG B O 1
ATOM 3204 N N . ARG B 1 19 ? -13.851 15.243 38.128 1.00 20.14 19 ARG B N 1
ATOM 3205 C CA . ARG B 1 19 ? -12.590 14.998 37.419 1.00 21.68 19 ARG B CA 1
ATOM 3206 C C . ARG B 1 19 ? -11.423 15.530 38.237 1.00 23.24 19 ARG B C 1
ATOM 3207 O O . ARG B 1 19 ? -10.410 14.864 38.355 1.00 20.57 19 ARG B O 1
ATOM 3215 N N . LEU B 1 20 ? -11.580 16.727 38.814 1.00 19.62 20 LEU B N 1
ATOM 3216 C CA . LEU B 1 20 ? -10.515 17.333 39.622 1.00 22.57 20 LEU B CA 1
ATOM 3217 C C . LEU B 1 20 ? -10.150 16.467 40.829 1.00 23.23 20 LEU B C 1
ATOM 3218 O O . LEU B 1 20 ? -8.963 16.261 41.125 1.00 24.08 20 LEU B O 1
ATOM 3223 N N . ASP B 1 21 ? -11.168 15.948 41.512 1.00 22.31 21 ASP B N 1
ATOM 3224 C CA . ASP B 1 21 ? -10.955 15.097 42.678 1.00 20.56 21 ASP B CA 1
ATOM 3225 C C . ASP B 1 21 ? -10.243 13.810 42.288 1.00 20.48 21 ASP B C 1
ATOM 3226 O O . ASP B 1 21 ? -9.535 13.228 43.093 1.00 25.28 21 ASP B O 1
ATOM 3231 N N . ALA B 1 22 ? -10.455 13.367 41.056 1.00 21.28 22 ALA B N 1
ATOM 3232 C CA . ALA B 1 22 ? -9.886 12.091 40.627 1.00 21.07 22 ALA B CA 1
ATOM 3233 C C . ALA B 1 22 ? -8.554 12.253 39.896 1.00 22.89 22 ALA B C 1
ATOM 3234 O O . ALA B 1 22 ? -8.018 11.272 39.376 1.00 25.61 22 ALA B O 1
ATOM 3236 N N . THR B 1 23 ? -7.996 13.462 39.890 1.00 19.75 23 THR B N 1
ATOM 3237 C CA . THR B 1 23 ? -6.748 13.717 39.141 1.00 18.60 23 THR B CA 1
ATOM 3238 C C . THR B 1 23 ? -5.644 12.704 39.490 1.00 22.53 23 THR B C 1
ATOM 3239 O O . THR B 1 23 ? -5.389 12.419 40.666 1.00 20.51 23 THR B O 1
ATOM 3243 N N . ARG B 1 24 ? -5.012 12.135 38.467 1.00 19.22 24 ARG B N 1
ATOM 3244 C CA . ARG B 1 24 ? -3.838 11.300 38.693 1.00 21.78 24 ARG B CA 1
ATOM 3245 C C . ARG B 1 24 ? -2.616 12.128 38.325 1.00 23.29 24 ARG B C 1
ATOM 3246 O O . ARG B 1 24 ? -2.448 12.517 37.169 1.00 21.90 24 ARG B O 1
ATOM 3254 N N . TRP B 1 25 ? -1.792 12.427 39.324 1.00 20.58 25 TRP B N 1
ATOM 3255 C CA . TRP B 1 25 ? -0.647 13.317 39.147 1.00 22.46 25 TRP B CA 1
ATOM 3256 C C . TRP B 1 25 ? 0.569 12.544 38.649 1.00 22.72 25 TRP B C 1
ATOM 3257 O O . TRP B 1 25 ? 0.763 11.391 39.033 1.00 22.41 25 TRP B O 1
ATOM 3268 N N . PRO B 1 26 ? 1.398 13.187 37.811 1.00 21.66 26 PRO B N 1
ATOM 3269 C CA . PRO B 1 26 ? 2.636 12.563 37.351 1.00 20.66 26 PRO B CA 1
ATOM 3270 C C . PRO B 1 26 ? 3.746 12.722 38.370 1.00 21.95 26 PRO B C 1
ATOM 3271 O O . PRO B 1 26 ? 3.655 13.534 39.302 1.00 23.47 26 PRO B O 1
ATOM 3275 N N . SER B 1 27 ? 4.799 11.945 38.172 1.00 21.65 27 SER B N 1
ATOM 3276 C CA . SER B 1 27 ? 6.065 12.148 38.842 1.00 22.33 27 SER B CA 1
ATOM 3277 C C . SER B 1 27 ? 6.682 13.460 38.362 1.00 23.20 27 SER B C 1
ATOM 3278 O O . SER B 1 27 ? 6.259 14.037 37.352 1.00 21.04 27 SER B O 1
ATOM 3281 N N . GLU B 1 28 ? 7.692 13.926 39.083 1.00 23.18 28 GLU B N 1
ATOM 3282 C CA . GLU B 1 28 ? 8.490 15.059 38.609 1.00 20.81 28 GLU B CA 1
ATOM 3283 C C . GLU B 1 28 ? 9.964 14.778 38.826 1.00 28.85 28 GLU B C 1
ATOM 3284 O O . GLU B 1 28 ? 10.331 13.926 39.623 1.00 33.59 28 GLU B O 1
ATOM 3290 N N . ILE B 1 29 ? 10.812 15.489 38.100 1.00 32.16 29 ILE B N 1
ATOM 3291 C CA . ILE B 1 29 ? 12.233 15.491 38.398 1.00 28.20 29 ILE B CA 1
ATOM 3292 C C . ILE B 1 29 ? 12.494 16.733 39.228 1.00 26.63 29 ILE B C 1
ATOM 3293 O O . ILE B 1 29 ? 12.280 17.833 38.755 1.00 26.30 29 ILE B O 1
ATOM 3298 N N . PRO B 1 30 ? 12.947 16.557 40.474 1.00 33.56 30 PRO B N 1
ATOM 3299 C CA . PRO B 1 30 ? 13.153 17.680 41.399 1.00 30.22 30 PRO B CA 1
ATOM 3300 C C . PRO B 1 30 ? 14.253 18.633 40.941 1.00 35.37 30 PRO B C 1
ATOM 3301 O O . PRO B 1 30 ? 15.194 18.212 40.261 1.00 26.15 30 PRO B O 1
ATOM 3305 N N . GLY B 1 31 ? 14.125 19.907 41.307 1.00 28.69 31 GLY B N 1
ATOM 3306 C CA . GLY B 1 31 ? 15.190 20.868 41.076 1.00 34.65 31 GLY B CA 1
ATOM 3307 C C . GLY B 1 31 ? 15.170 21.522 39.709 1.00 33.22 31 GLY B C 1
ATOM 3308 O O . GLY B 1 31 ? 16.113 22.210 39.339 1.00 35.74 31 GLY B O 1
ATOM 3309 N N . THR B 1 32 ? 14.094 21.330 38.954 1.00 22.21 32 THR B N 1
ATOM 3310 C CA . THR B 1 32 ? 14.075 21.842 37.592 1.00 27.93 32 THR B CA 1
ATOM 3311 C C . THR B 1 32 ? 13.203 23.082 37.446 1.00 31.53 32 THR B C 1
ATOM 3312 O O . THR B 1 32 ? 13.112 23.635 36.353 1.00 29.41 32 THR B O 1
ATOM 3316 N N . GLY B 1 33 ? 12.573 23.524 38.536 1.00 29.26 33 GLY B N 1
ATOM 3317 C CA . GLY B 1 33 ? 11.780 24.750 38.498 1.00 24.01 33 GLY B CA 1
ATOM 3318 C C . GLY B 1 33 ? 10.746 24.724 37.385 1.00 22.47 33 GLY B C 1
ATOM 3319 O O . GLY B 1 33 ? 10.030 23.723 37.219 1.00 21.54 33 GLY B O 1
ATOM 3320 N N . TRP B 1 34 ? 10.673 25.809 36.614 1.00 20.49 34 TRP B N 1
ATOM 3321 C CA . TRP B 1 34 ? 9.722 25.895 35.502 1.00 18.73 34 TRP B CA 1
ATOM 3322 C C . TRP B 1 34 ? 10.358 25.506 34.158 1.00 21.29 34 TRP B C 1
ATOM 3323 O O . TRP B 1 34 ? 9.709 25.576 33.109 1.00 20.71 34 TRP B O 1
ATOM 3334 N N . SER B 1 35 ? 11.617 25.079 34.189 1.00 21.88 35 SER B N 1
ATOM 3335 C CA . SER B 1 35 ? 12.390 24.940 32.956 1.00 19.37 35 SER B CA 1
ATOM 3336 C C . SER B 1 35 ? 11.832 23.874 31.989 1.00 24.34 35 SER B C 1
ATOM 3337 O O . SER B 1 35 ? 12.060 23.966 30.780 1.00 21.66 35 SER B O 1
ATOM 3340 N N . ARG B 1 36 ? 11.103 22.887 32.514 1.00 20.10 36 ARG B N 1
ATOM 3341 C CA . ARG B 1 36 ? 10.571 21.793 31.682 1.00 18.96 36 ARG B CA 1
ATOM 3342 C C . ARG B 1 36 ? 9.057 21.776 31.638 1.00 17.79 36 ARG B C 1
ATOM 3343 O O . ARG B 1 36 ? 8.454 20.805 31.157 1.00 17.06 36 ARG B O 1
ATOM 3351 N N . GLY B 1 37 ? 8.449 22.853 32.141 1.00 19.99 37 GLY B N 1
ATOM 3352 C CA . GLY B 1 37 ? 7.007 22.999 32.151 1.00 19.21 37 GLY B CA 1
ATOM 3353 C C . GLY B 1 37 ? 6.465 23.314 33.537 1.00 19.10 37 GLY B C 1
ATOM 3354 O O . GLY B 1 37 ? 7.223 23.625 34.461 1.00 21.33 37 GLY B O 1
ATOM 3355 N N . VAL B 1 38 ? 5.149 23.242 33.693 1.00 19.33 38 VAL B N 1
ATOM 3356 C CA . VAL B 1 38 ? 4.531 23.642 34.966 1.00 17.79 38 VAL B CA 1
ATOM 3357 C C . VAL B 1 38 ? 4.948 22.708 36.090 1.00 14.13 38 VAL B C 1
ATOM 3358 O O . VAL B 1 38 ? 4.814 21.475 35.966 1.00 19.01 38 VAL B O 1
ATOM 3362 N N . PRO B 1 39 ? 5.504 23.270 37.168 1.00 16.06 39 PRO B N 1
ATOM 3363 C CA . PRO B 1 39 ? 5.927 22.443 38.292 1.00 19.28 39 PRO B CA 1
ATOM 3364 C C . PRO B 1 39 ? 4.747 21.862 39.051 1.00 25.16 39 PRO B C 1
ATOM 3365 O O . PRO B 1 39 ? 3.685 22.485 39.151 1.00 18.05 39 PRO B O 1
ATOM 3369 N N . LEU B 1 40 ? 4.969 20.659 39.568 1.00 20.11 40 LEU B N 1
ATOM 3370 C CA . LEU B 1 40 ? 3.963 19.876 40.273 1.00 19.35 40 LEU B CA 1
ATOM 3371 C C . LEU B 1 40 ? 3.381 20.608 41.480 1.00 22.06 40 LEU B C 1
ATOM 3372 O O . LEU B 1 40 ? 2.159 20.650 41.653 1.00 24.51 40 LEU B O 1
ATOM 3377 N N . ASP B 1 41 ? 4.249 21.174 42.320 1.00 20.28 41 ASP B N 1
ATOM 3378 C CA . ASP B 1 41 ? 3.804 21.811 43.567 1.00 21.59 41 ASP B CA 1
ATOM 3379 C C . ASP B 1 41 ? 2.856 22.968 43.284 1.00 22.44 41 ASP B C 1
ATOM 3380 O O . ASP B 1 41 ? 1.809 23.101 43.931 1.00 21.16 41 ASP B O 1
ATOM 3385 N N . TYR B 1 42 ? 3.238 23.811 42.328 1.00 24.23 42 TYR B N 1
ATOM 3386 C CA . TYR B 1 42 ? 2.402 24.949 41.970 1.00 21.94 42 TYR B CA 1
ATOM 3387 C C . TYR B 1 42 ? 1.042 24.500 41.435 1.00 20.95 42 TYR B C 1
ATOM 3388 O O . TYR B 1 42 ? -0.010 25.033 41.831 1.00 20.83 42 TYR B O 1
ATOM 3397 N N . LEU B 1 43 ? 1.047 23.539 40.522 1.00 19.19 43 LEU B N 1
ATOM 3398 C CA . LEU B 1 43 ? -0.198 23.124 39.894 1.00 21.38 43 LEU B CA 1
ATOM 3399 C C . LEU B 1 43 ? -1.139 22.465 40.908 1.00 21.83 43 LEU B C 1
ATOM 3400 O O . LEU B 1 43 ? -2.349 22.710 40.887 1.00 19.29 43 LEU B O 1
ATOM 3405 N N . LYS B 1 44 ? -0.587 21.642 41.798 1.00 20.13 44 LYS B N 1
ATOM 3406 C CA . LYS B 1 44 ? -1.391 21.087 42.889 1.00 18.94 44 LYS B CA 1
ATOM 3407 C C . LYS B 1 44 ? -2.077 22.189 43.704 1.00 25.90 44 LYS B C 1
ATOM 3408 O O . LYS B 1 44 ? -3.253 22.079 44.051 1.00 23.25 44 LYS B O 1
ATOM 3414 N N . GLU B 1 45 ? -1.343 23.252 44.013 1.00 23.57 45 GLU B N 1
ATOM 3415 C CA . GLU B 1 45 ? -1.916 24.341 44.797 1.00 22.87 45 GLU B CA 1
ATOM 3416 C C . GLU B 1 45 ? -2.991 25.086 44.025 1.00 25.42 45 GLU B C 1
ATOM 3417 O O . GLU B 1 45 ? -4.042 25.399 44.584 1.00 23.95 45 GLU B O 1
ATOM 3423 N N . LEU B 1 46 ? -2.746 25.362 42.748 1.00 18.27 46 LEU B N 1
ATOM 3424 C CA . LEU B 1 46 ? -3.744 26.053 41.930 1.00 23.16 46 LEU B CA 1
ATOM 3425 C C . LEU B 1 46 ? -4.995 25.186 41.728 1.00 25.27 46 LEU B C 1
ATOM 3426 O O . LEU B 1 46 ? -6.116 25.688 41.785 1.00 25.15 46 LEU B O 1
ATOM 3431 N N . VAL B 1 47 ? -4.810 23.889 41.506 1.00 22.43 47 VAL B N 1
ATOM 3432 C CA . VAL B 1 47 ? -5.956 22.973 41.364 1.00 24.20 47 VAL B CA 1
ATOM 3433 C C . VAL B 1 47 ? -6.789 22.897 42.651 1.00 22.58 47 VAL B C 1
ATOM 3434 O O . VAL B 1 47 ? -8.008 22.843 42.587 1.00 23.94 47 VAL B O 1
ATOM 3438 N N . GLY B 1 48 ? -6.143 22.922 43.812 1.00 23.36 48 GLY B N 1
ATOM 3439 C CA . GLY B 1 48 ? -6.868 22.900 45.073 1.00 23.91 48 GLY B CA 1
ATOM 3440 C C . GLY B 1 48 ? -7.770 24.119 45.191 1.00 28.34 48 GLY B C 1
ATOM 3441 O O . GLY B 1 48 ? -8.923 24.028 45.625 1.00 24.87 48 GLY B O 1
ATOM 3442 N N . TYR B 1 49 ? -7.255 25.277 44.795 1.00 25.20 49 TYR B N 1
ATOM 3443 C CA . TYR B 1 49 ? -8.089 26.484 44.803 1.00 26.12 49 TYR B CA 1
ATOM 3444 C C . TYR B 1 49 ? -9.223 26.412 43.779 1.00 21.43 49 TYR B C 1
ATOM 3445 O O . TYR B 1 49 ? -10.348 26.831 44.055 1.00 23.38 49 TYR B O 1
ATOM 3454 N N . TRP B 1 50 ? -8.910 25.917 42.588 1.00 21.40 50 TRP B N 1
ATOM 3455 C CA . TRP B 1 50 ? -9.912 25.716 41.541 1.00 23.29 50 TRP B CA 1
ATOM 3456 C C . TRP B 1 50 ? -11.086 24.864 42.031 1.00 26.58 50 TRP B C 1
ATOM 3457 O O . TRP B 1 50 ? -12.261 25.210 41.824 1.00 25.86 50 TRP B O 1
ATOM 3468 N N . ARG B 1 51 ? -10.757 23.768 42.715 1.00 20.52 51 ARG B N 1
ATOM 3469 C CA . ARG B 1 51 ? -11.757 22.829 43.236 1.00 22.49 51 ARG B CA 1
ATOM 3470 C C . ARG B 1 51 ? -12.539 23.394 44.417 1.00 28.48 51 ARG B C 1
ATOM 3471 O O . ARG B 1 51 ? -13.741 23.159 44.541 1.00 26.48 51 ARG B O 1
ATOM 3479 N N . ASP B 1 52 ? -11.840 24.099 45.305 1.00 26.70 52 ASP B N 1
ATOM 3480 C CA . ASP B 1 52 ? -12.467 24.670 46.502 1.00 35.45 52 ASP B CA 1
ATOM 3481 C C . ASP B 1 52 ? -11.988 26.109 46.737 1.00 38.27 52 ASP B C 1
ATOM 3482 O O . ASP B 1 52 ? -11.038 26.340 47.480 1.00 41.79 52 ASP B O 1
ATOM 3487 N N . GLY B 1 53 ? -12.649 27.070 46.104 1.00 33.30 53 GLY B N 1
ATOM 3488 C CA . GLY B 1 53 ? -12.250 28.463 46.213 1.00 28.50 53 GLY B CA 1
ATOM 3489 C C . GLY B 1 53 ? -12.766 29.278 45.046 1.00 32.40 53 GLY B C 1
ATOM 3490 O O . GLY B 1 53 ? -13.523 30.235 45.224 1.00 27.65 53 GLY B O 1
ATOM 3491 N N . TYR B 1 54 ? -12.353 28.891 43.847 1.00 22.09 54 TYR B N 1
ATOM 3492 C CA . TYR B 1 54 ? -12.779 29.557 42.626 1.00 23.32 54 TYR B CA 1
ATOM 3493 C C . TYR B 1 54 ? -14.301 29.556 42.472 1.00 28.22 54 TYR B C 1
ATOM 3494 O O . TYR B 1 54 ? -14.944 28.542 42.726 1.00 28.31 54 TYR B O 1
ATOM 3503 N N . ASP B 1 55 ? -14.859 30.696 42.054 1.00 27.66 55 ASP B N 1
ATOM 3504 C CA . ASP B 1 55 ? -16.310 30.869 41.931 1.00 28.38 55 ASP B CA 1
ATOM 3505 C C . ASP B 1 55 ? -16.712 31.145 40.479 1.00 28.60 55 ASP B C 1
ATOM 3506 O O . ASP B 1 55 ? -16.721 32.300 40.041 1.00 25.27 55 ASP B O 1
ATOM 3511 N N . TRP B 1 56 ? -17.048 30.086 39.740 1.00 26.43 56 TRP B N 1
ATOM 3512 C CA . TRP B 1 56 ? -17.444 30.244 38.338 1.00 28.49 56 TRP B CA 1
ATOM 3513 C C . TRP B 1 56 ? -18.701 31.109 38.185 1.00 19.11 56 TRP B C 1
ATOM 3514 O O . TRP B 1 56 ? -18.788 31.901 37.263 1.00 23.21 56 TRP B O 1
ATOM 3525 N N . ARG B 1 57 ? -19.672 30.934 39.068 1.00 22.27 57 ARG B N 1
ATOM 3526 C CA . ARG B 1 57 ? -20.927 31.678 38.939 1.00 24.17 57 ARG B CA 1
ATOM 3527 C C . ARG B 1 57 ? -20.689 33.193 38.957 1.00 26.93 57 ARG B C 1
ATOM 3528 O O . ARG B 1 57 ? -21.343 33.933 38.222 1.00 25.04 57 ARG B O 1
ATOM 3536 N N . ALA B 1 58 ? -19.738 33.660 39.762 1.00 26.56 58 ALA B N 1
ATOM 3537 C CA . ALA B 1 58 ? -19.453 35.097 39.804 1.00 26.52 58 ALA B CA 1
ATOM 3538 C C . ALA B 1 58 ? -18.796 35.544 38.493 1.00 25.47 58 ALA B C 1
ATOM 3539 O O . ALA B 1 58 ? -19.109 36.615 37.958 1.00 27.05 58 ALA B O 1
ATOM 3541 N N . ALA B 1 59 ? -17.893 34.712 37.974 1.00 21.65 59 ALA B N 1
ATOM 3542 C CA . ALA B 1 59 ? -17.233 34.980 36.698 1.00 25.84 59 ALA B CA 1
ATOM 3543 C C . ALA B 1 59 ? -18.259 35.016 35.569 1.00 23.97 59 ALA B C 1
ATOM 3544 O O . ALA B 1 59 ? -18.243 35.902 34.720 1.00 22.47 59 ALA B O 1
ATOM 3546 N N . GLU B 1 60 ? -19.153 34.034 35.584 1.00 19.87 60 GLU B N 1
ATOM 3547 C CA . GLU B 1 60 ? -20.255 33.929 34.644 1.00 19.57 60 GLU B CA 1
ATOM 3548 C C . GLU B 1 60 ? -21.155 35.181 34.677 1.00 24.72 60 GLU B C 1
ATOM 3549 O O . GLU B 1 60 ? -21.524 35.743 33.641 1.00 25.93 60 GLU B O 1
ATOM 3555 N N . ASP B 1 61 ? -21.500 35.615 35.879 1.00 24.03 61 ASP B N 1
ATOM 3556 C CA . ASP B 1 61 ? -22.259 36.848 36.041 1.00 28.77 61 ASP B CA 1
ATOM 3557 C C . ASP B 1 61 ? -21.542 38.041 35.413 1.00 30.18 61 ASP B C 1
ATOM 3558 O O . ASP B 1 61 ? -22.155 38.846 34.715 1.00 26.90 61 ASP B O 1
ATOM 3563 N N . ARG B 1 62 ? -20.247 38.152 35.678 1.00 29.11 62 ARG B N 1
ATOM 3564 C CA . ARG B 1 62 ? -19.479 39.295 35.206 1.00 30.52 62 ARG B CA 1
ATOM 3565 C C . ARG B 1 62 ? -19.413 39.317 33.679 1.00 23.55 62 ARG B C 1
ATOM 3566 O O . ARG B 1 62 ? -19.600 40.365 33.059 1.00 26.89 62 ARG B O 1
ATOM 3574 N N . LEU B 1 63 ? -19.174 38.156 33.078 1.00 22.77 63 LEU B N 1
ATOM 3575 C CA . LEU B 1 63 ? -19.154 38.048 31.621 1.00 21.87 63 LEU B CA 1
ATOM 3576 C C . LEU B 1 63 ? -20.509 38.454 31.061 1.00 23.61 63 LEU B C 1
ATOM 3577 O O . LEU B 1 63 ? -20.584 39.138 30.044 1.00 24.36 63 LEU B O 1
ATOM 3582 N N . ASN B 1 64 ? -21.581 38.050 31.744 1.00 21.65 64 ASN B N 1
ATOM 3583 C CA . ASN B 1 64 ? -22.931 38.351 31.283 1.00 20.65 64 ASN B CA 1
ATOM 3584 C C . ASN B 1 64 ? -23.373 39.800 31.513 1.00 21.90 64 ASN B C 1
ATOM 3585 O O . ASN B 1 64 ? -24.458 40.197 31.080 1.00 27.42 64 ASN B O 1
ATOM 3590 N N . THR B 1 65 ? -22.544 40.598 32.177 1.00 22.76 65 THR B N 1
ATOM 3591 C CA . THR B 1 65 ? -22.821 42.037 32.234 1.00 27.20 65 THR B CA 1
ATOM 3592 C C . THR B 1 65 ? -22.490 42.692 30.894 1.00 25.89 65 THR B C 1
ATOM 3593 O O . THR B 1 65 ? -22.889 43.827 30.631 1.00 27.51 65 THR B O 1
ATOM 3597 N N . VAL B 1 66 ? -21.750 41.977 30.056 1.00 23.39 66 VAL B N 1
ATOM 3598 C CA . VAL B 1 66 ? -21.412 42.468 28.726 1.00 25.16 66 VAL B CA 1
ATOM 3599 C C . VAL B 1 66 ? -22.388 41.916 27.697 1.00 25.64 66 VAL B C 1
ATOM 3600 O O . VAL B 1 66 ? -22.526 40.698 27.570 1.00 32.95 66 VAL B O 1
ATOM 3604 N N . PRO B 1 67 ? -23.051 42.808 26.943 1.00 25.07 67 PRO B N 1
ATOM 3605 C CA . PRO B 1 67 ? -23.941 42.380 25.861 1.00 27.35 67 PRO B CA 1
ATOM 3606 C C . PRO B 1 67 ? -23.217 41.445 24.897 1.00 29.48 67 PRO B C 1
ATOM 3607 O O . PRO B 1 67 ? -22.146 41.799 24.384 1.00 25.63 67 PRO B O 1
ATOM 3611 N N . GLN B 1 68 ? -23.771 40.248 24.716 1.00 24.87 68 GLN B N 1
ATOM 3612 C CA . GLN B 1 68 ? -23.236 39.255 23.798 1.00 27.78 68 GLN B CA 1
ATOM 3613 C C . GLN B 1 68 ? -24.291 38.827 22.810 1.00 24.36 68 GLN B C 1
ATOM 3614 O O . GLN B 1 68 ? -25.502 38.933 23.073 1.00 25.04 68 GLN B O 1
ATOM 3620 N N . PHE B 1 69 ? -23.820 38.334 21.672 1.00 20.80 69 PHE B N 1
ATOM 3621 C CA . PHE B 1 69 ? -24.688 37.905 20.588 1.00 25.31 69 PHE B CA 1
ATOM 3622 C C . PHE B 1 69 ? -24.033 36.745 19.854 1.00 26.15 69 PHE B C 1
ATOM 3623 O O . PHE B 1 69 ? -22.824 36.581 19.934 1.00 25.26 69 PHE B O 1
ATOM 3631 N N . THR B 1 70 ? -24.823 35.955 19.131 1.00 27.41 70 THR B N 1
ATOM 3632 C CA . THR B 1 70 ? -24.244 35.029 18.155 1.00 26.21 70 THR B CA 1
ATOM 3633 C C . THR B 1 70 ? -24.869 35.288 16.797 1.00 27.87 70 THR B C 1
ATOM 3634 O O . THR B 1 70 ? -25.984 35.813 16.698 1.00 29.99 70 THR B O 1
ATOM 3638 N N . THR B 1 71 ? -24.138 34.927 15.754 1.00 23.42 71 THR B N 1
ATOM 3639 C CA . THR B 1 71 ? -24.609 35.083 14.391 1.00 26.01 71 THR B CA 1
ATOM 3640 C C . THR B 1 71 ? -23.844 34.103 13.525 1.00 33.73 71 THR B C 1
ATOM 3641 O O . THR B 1 71 ? -22.713 33.729 13.855 1.00 29.41 71 THR B O 1
ATOM 3645 N N . GLU B 1 72 ? -24.458 33.657 12.435 1.00 30.49 72 GLU B N 1
ATOM 3646 C CA . GLU B 1 72 ? -23.759 32.725 11.570 1.00 32.68 72 GLU B CA 1
ATOM 3647 C C . GLU B 1 72 ? -23.099 33.479 10.427 1.00 26.91 72 GLU B C 1
ATOM 3648 O O . GLU B 1 72 ? -23.729 34.292 9.748 1.00 27.87 72 GLU B O 1
ATOM 3654 N N . ILE B 1 73 ? -21.813 33.216 10.241 1.00 28.43 73 ILE B N 1
ATOM 3655 C CA . ILE B 1 73 ? -21.043 33.849 9.183 1.00 29.29 73 ILE B CA 1
ATOM 3656 C C . ILE B 1 73 ? -20.227 32.813 8.435 1.00 28.36 73 ILE B C 1
ATOM 3657 O O . ILE B 1 73 ? -19.426 32.088 9.044 1.00 28.28 73 ILE B O 1
ATOM 3662 N N . ASP B 1 74 ? -20.435 32.742 7.120 1.00 30.58 74 ASP B N 1
ATOM 3663 C CA . ASP B 1 74 ? -19.651 31.857 6.255 1.00 32.67 74 ASP B CA 1
ATOM 3664 C C . ASP B 1 74 ? -19.680 30.404 6.762 1.00 32.47 74 ASP B C 1
ATOM 3665 O O . ASP B 1 74 ? -18.677 29.687 6.721 1.00 29.89 74 ASP B O 1
ATOM 3670 N N . GLY B 1 75 ? -20.843 29.987 7.254 1.00 32.51 75 GLY B N 1
ATOM 3671 C CA . GLY B 1 75 ? -21.051 28.616 7.674 1.00 32.23 75 GLY B CA 1
ATOM 3672 C C . GLY B 1 75 ? -20.722 28.322 9.128 1.00 31.74 75 GLY B C 1
ATOM 3673 O O . GLY B 1 75 ? -20.926 27.205 9.585 1.00 30.54 75 GLY B O 1
ATOM 3674 N N . THR B 1 76 ? -20.215 29.300 9.871 1.00 26.72 76 THR B N 1
ATOM 3675 C CA . THR B 1 76 ? -19.831 29.012 11.251 1.00 25.15 76 THR B CA 1
ATOM 3676 C C . THR B 1 76 ? -20.423 29.989 12.248 1.00 24.38 76 THR B C 1
ATOM 3677 O O . THR B 1 76 ? -20.761 31.128 11.903 1.00 25.96 76 THR B O 1
ATOM 3681 N N . ASN B 1 77 ? -20.561 29.521 13.485 1.00 25.04 77 ASN B N 1
ATOM 3682 C CA . ASN B 1 77 ? -21.090 30.339 14.561 1.00 27.67 77 ASN B CA 1
ATOM 3683 C C . ASN B 1 77 ? -20.036 31.322 15.041 1.00 27.23 77 ASN B C 1
ATOM 3684 O O . ASN B 1 77 ? -18.892 30.942 15.312 1.00 23.81 77 ASN B O 1
ATOM 3689 N N . VAL B 1 78 ? -20.424 32.588 15.113 1.00 26.50 78 VAL B N 1
ATOM 3690 C CA . VAL B 1 78 ? -19.558 33.625 15.645 1.00 25.01 78 VAL B CA 1
ATOM 3691 C C . VAL B 1 78 ? -20.234 34.262 16.855 1.00 23.70 78 VAL B C 1
ATOM 3692 O O . VAL B 1 78 ? -21.312 34.860 16.754 1.00 23.61 78 VAL B O 1
ATOM 3696 N N . HIS B 1 79 ? -19.593 34.102 18.002 1.00 21.89 79 HIS B N 1
ATOM 3697 C CA . HIS B 1 79 ? -20.011 34.745 19.236 1.00 20.71 79 HIS B CA 1
ATOM 3698 C C . HIS B 1 79 ? -19.248 36.060 19.394 1.00 23.85 79 HIS B C 1
ATOM 3699 O O . HIS B 1 79 ? -18.076 36.138 19.047 1.00 21.84 79 HIS B O 1
ATOM 3706 N N . PHE B 1 80 ? -19.907 37.104 19.887 1.00 21.27 80 PHE B N 1
ATOM 3707 C CA . PHE B 1 80 ? -19.197 38.371 20.060 1.00 24.32 80 PHE B CA 1
ATOM 3708 C C . PHE B 1 80 ? -19.857 39.258 21.101 1.00 20.57 80 PHE B C 1
ATOM 3709 O O . PHE B 1 80 ? -21.080 39.201 21.294 1.00 22.55 80 PHE B O 1
ATOM 3725 N N . HIS B 1 82 ? -20.618 43.193 22.150 1.00 20.02 82 HIS B N 1
ATOM 3726 C CA . HIS B 1 82 ? -20.725 44.483 21.490 1.00 25.29 82 HIS B CA 1
ATOM 3727 C C . HIS B 1 82 ? -21.121 45.515 22.531 1.00 25.02 82 HIS B C 1
ATOM 3728 O O . HIS B 1 82 ? -22.191 45.427 23.125 1.00 22.05 82 HIS B O 1
ATOM 3735 N N . ILE B 1 83 ? -20.229 46.471 22.775 1.00 21.29 83 ILE B N 1
ATOM 3736 C CA . ILE B 1 83 ? -20.447 47.470 23.811 1.00 27.00 83 ILE B CA 1
ATOM 3737 C C . ILE B 1 83 ? -20.413 48.845 23.177 1.00 27.92 83 ILE B C 1
ATOM 3738 O O . ILE B 1 83 ? -19.355 49.288 22.721 1.00 24.75 83 ILE B O 1
ATOM 3743 N N . ARG B 1 84 ? -21.565 49.514 23.149 1.00 24.77 84 ARG B N 1
ATOM 3744 C CA . ARG B 1 84 ? -21.662 50.839 22.560 1.00 26.26 84 ARG B CA 1
ATOM 3745 C C . ARG B 1 84 ? -21.074 51.867 23.510 1.00 32.49 84 ARG B C 1
ATOM 3746 O O . ARG B 1 84 ? -21.209 51.737 24.718 1.00 29.18 84 ARG B O 1
ATOM 3754 N N . SER B 1 85 ? -20.423 52.889 22.968 1.00 25.71 85 SER B N 1
ATOM 3755 C CA . SER B 1 85 ? -19.866 53.948 23.799 1.00 27.92 85 SER B CA 1
ATOM 3756 C C . SER B 1 85 ? -20.933 54.848 24.423 1.00 33.08 85 SER B C 1
ATOM 3757 O O . SER B 1 85 ? -22.046 55.001 23.899 1.00 31.21 85 SER B O 1
ATOM 3760 N N . ALA B 1 86 ? -20.570 55.457 25.544 1.00 35.25 86 ALA B N 1
ATOM 3761 C CA . ALA B 1 86 ? -21.389 56.481 26.168 1.00 42.09 86 ALA B CA 1
ATOM 3762 C C . ALA B 1 86 ? -21.223 57.828 25.455 1.00 38.70 86 ALA B C 1
ATOM 3763 O O . ALA B 1 86 ? -21.927 58.783 25.757 1.00 38.57 86 ALA B O 1
ATOM 3765 N N . GLU B 1 87 ? -20.290 57.900 24.510 1.00 30.81 87 GLU B N 1
ATOM 3766 C CA . GLU B 1 87 ? -20.014 59.153 23.799 1.00 34.05 87 GLU B CA 1
ATOM 3767 C C . GLU B 1 87 ? -20.276 59.025 22.300 1.00 31.39 87 GLU B C 1
ATOM 3768 O O . GLU B 1 87 ? -19.882 58.032 21.694 1.00 38.61 87 GLU B O 1
ATOM 3774 N N . PRO B 1 88 ? -20.905 60.054 21.694 1.00 36.72 88 PRO B N 1
ATOM 3775 C CA . PRO B 1 88 ? -21.361 60.054 20.295 1.00 45.67 88 PRO B CA 1
ATOM 3776 C C . PRO B 1 88 ? -20.305 59.661 19.256 1.00 43.34 88 PRO B C 1
ATOM 3777 O O . PRO B 1 88 ? -20.449 58.636 18.583 1.00 50.94 88 PRO B O 1
ATOM 3781 N N . ASP B 1 89 ? -19.259 60.465 19.134 1.00 31.86 89 ASP B N 1
ATOM 3782 C CA . ASP B 1 89 ? -18.316 60.321 18.031 1.00 40.94 89 ASP B CA 1
ATOM 3783 C C . ASP B 1 89 ? -17.184 59.351 18.372 1.00 33.85 89 ASP B C 1
ATOM 3784 O O . ASP B 1 89 ? -16.031 59.594 18.053 1.00 35.36 89 ASP B O 1
ATOM 3789 N N . ALA B 1 90 ? -17.526 58.243 19.013 1.00 33.73 90 ALA B N 1
ATOM 3790 C CA . ALA B 1 90 ? -16.518 57.281 19.433 1.00 31.15 90 ALA B CA 1
ATOM 3791 C C . ALA B 1 90 ? -16.003 56.471 18.256 1.00 26.30 90 ALA B C 1
ATOM 3792 O O . ALA B 1 90 ? -16.706 56.264 17.269 1.00 27.46 90 ALA B O 1
ATOM 3794 N N . LEU B 1 91 ? -14.764 56.015 18.377 1.00 27.53 91 LEU B N 1
ATOM 3795 C CA . LEU B 1 91 ? -14.140 55.199 17.343 1.00 29.17 91 LEU B CA 1
ATOM 3796 C C . LEU B 1 91 ? -14.570 53.743 17.451 1.00 26.99 91 LEU B C 1
ATOM 3797 O O . LEU B 1 91 ? -14.352 53.102 18.480 1.00 26.13 91 LEU B O 1
ATOM 3802 N N . PRO B 1 92 ? -15.202 53.208 16.394 1.00 23.99 92 PRO B N 1
ATOM 3803 C CA . PRO B 1 92 ? -15.533 51.783 16.456 1.00 20.71 92 PRO B CA 1
ATOM 3804 C C . PRO B 1 92 ? -14.252 50.962 16.325 1.00 21.08 92 PRO B C 1
ATOM 3805 O O . PRO B 1 92 ? -13.433 51.268 15.467 1.00 27.62 92 PRO B O 1
ATOM 3817 N N . ILE B 1 94 ? -12.664 46.798 16.599 1.00 21.57 94 ILE B N 1
ATOM 3818 C CA . ILE B 1 94 ? -12.833 45.372 16.833 1.00 26.00 94 ILE B CA 1
ATOM 3819 C C . ILE B 1 94 ? -11.539 44.787 17.399 1.00 26.07 94 ILE B C 1
ATOM 3820 O O . ILE B 1 94 ? -10.473 44.867 16.781 1.00 24.98 94 ILE B O 1
ATOM 3825 N N . ILE B 1 95 ? -11.654 44.233 18.601 1.00 19.81 95 ILE B N 1
ATOM 3826 C CA . ILE B 1 95 ? -10.524 43.685 19.352 1.00 19.58 95 ILE B CA 1
ATOM 3827 C C . ILE B 1 95 ? -10.515 42.172 19.343 1.00 21.86 95 ILE B C 1
ATOM 3828 O O . ILE B 1 95 ? -11.483 41.538 19.762 1.00 21.37 95 ILE B O 1
ATOM 3833 N N . THR B 1 96 ? -9.401 41.593 18.925 1.00 18.45 96 THR B N 1
ATOM 3834 C CA . THR B 1 96 ? -9.304 40.145 18.822 1.00 22.99 96 THR B CA 1
ATOM 3835 C C . THR B 1 96 ? -8.283 39.485 19.694 1.00 21.37 96 THR B C 1
ATOM 3836 O O . THR B 1 96 ? -7.118 39.854 19.670 1.00 22.00 96 THR B O 1
ATOM 3840 N N . HIS B 1 97 ? -8.722 38.480 20.441 1.00 18.96 97 HIS B N 1
ATOM 3841 C CA . HIS B 1 97 ? -7.818 37.770 21.341 1.00 16.84 97 HIS B CA 1
ATOM 3842 C C . HIS B 1 97 ? -7.009 36.784 20.536 1.00 18.26 97 HIS B C 1
ATOM 3843 O O . HIS B 1 97 ? -7.237 36.615 19.341 1.00 20.79 97 HIS B O 1
ATOM 3850 N N . GLY B 1 98 ? -6.077 36.100 21.188 1.00 18.02 98 GLY B N 1
ATOM 3851 C CA . GLY B 1 98 ? -5.346 35.056 20.508 1.00 18.56 98 GLY B CA 1
ATOM 3852 C C . GLY B 1 98 ? -5.394 33.798 21.350 1.00 22.40 98 GLY B C 1
ATOM 3853 O O . GLY B 1 98 ? -6.341 33.582 22.103 1.00 18.55 98 GLY B O 1
ATOM 3854 N N . TRP B 1 99 ? -4.357 32.984 21.217 1.00 20.99 99 TRP B N 1
ATOM 3855 C CA . TRP B 1 99 ? -4.223 31.727 21.945 1.00 20.88 99 TRP B CA 1
ATOM 3856 C C . TRP B 1 99 ? -3.096 31.877 22.972 1.00 18.07 99 TRP B C 1
ATOM 3857 O O . TRP B 1 99 ? -2.023 32.390 22.636 1.00 20.90 99 TRP B O 1
ATOM 3868 N N . PRO B 1 100 ? -3.286 31.388 24.214 1.00 17.22 100 PRO B N 1
ATOM 3869 C CA . PRO B 1 100 ? -4.422 30.665 24.792 1.00 20.17 100 PRO B CA 1
ATOM 3870 C C . PRO B 1 100 ? -5.343 31.618 25.533 1.00 21.87 100 PRO B C 1
ATOM 3871 O O . PRO B 1 100 ? -5.610 31.402 26.712 1.00 22.42 100 PRO B O 1
ATOM 3875 N N . GLY B 1 101 ? -5.782 32.671 24.861 1.00 22.65 101 GLY B N 1
ATOM 3876 C CA . GLY B 1 101 ? -6.645 33.654 25.500 1.00 19.20 101 GLY B CA 1
ATOM 3877 C C . GLY B 1 101 ? -8.106 33.539 25.135 1.00 16.17 101 GLY B C 1
ATOM 3878 O O . GLY B 1 101 ? -8.556 32.541 24.573 1.00 19.00 101 GLY B O 1
ATOM 3879 N N . SER B 1 102 ? -8.852 34.602 25.427 1.00 18.12 102 SER B N 1
ATOM 3880 C CA . SER B 1 102 ? -10.288 34.594 25.253 1.00 20.24 102 SER B CA 1
ATOM 3881 C C . SER B 1 102 ? -10.830 35.997 25.402 1.00 21.10 102 SER B C 1
ATOM 3882 O O . SER B 1 102 ? -10.100 36.906 25.791 1.00 17.68 102 SER B O 1
ATOM 3885 N N . VAL B 1 103 ? -12.126 36.161 25.157 1.00 19.21 103 VAL B N 1
ATOM 3886 C CA . VAL B 1 103 ? -12.753 37.473 25.328 1.00 19.76 103 VAL B CA 1
ATOM 3887 C C . VAL B 1 103 ? -12.724 37.900 26.800 1.00 20.79 103 VAL B C 1
ATOM 3888 O O . VAL B 1 103 ? -12.858 39.080 27.102 1.00 25.13 103 VAL B O 1
ATOM 3892 N N . ALA B 1 104 ? -12.496 36.960 27.718 1.00 21.69 104 ALA B N 1
ATOM 3893 C CA . ALA B 1 104 ? -12.438 37.314 29.141 1.00 20.48 104 ALA B CA 1
ATOM 3894 C C . ALA B 1 104 ? -11.225 38.194 29.462 1.00 24.71 104 ALA B C 1
ATOM 3895 O O . ALA B 1 104 ? -11.216 38.880 30.481 1.00 24.74 104 ALA B O 1
ATOM 3897 N N . GLU B 1 105 ? -10.210 38.174 28.598 1.00 20.79 105 GLU B N 1
ATOM 3898 C CA . GLU B 1 105 ? -9.030 39.026 28.785 1.00 18.03 105 GLU B CA 1
ATOM 3899 C C . GLU B 1 105 ? -9.363 40.504 28.913 1.00 20.47 105 GLU B C 1
ATOM 3900 O O . GLU B 1 105 ? -8.607 41.261 29.523 1.00 21.03 105 GLU B O 1
ATOM 3906 N N . PHE B 1 106 ? -10.477 40.915 28.308 1.00 18.76 106 PHE B N 1
ATOM 3907 C CA . PHE B 1 106 ? -10.765 42.333 28.143 1.00 18.02 106 PHE B CA 1
ATOM 3908 C C . PHE B 1 106 ? -11.750 42.917 29.147 1.00 20.94 106 PHE B C 1
ATOM 3909 O O . PHE B 1 106 ? -12.096 44.096 29.054 1.00 19.14 106 PHE B O 1
ATOM 3917 N N . LEU B 1 107 ? -12.170 42.118 30.126 1.00 21.15 107 LEU B N 1
ATOM 3918 C CA . LEU B 1 107 ? -13.189 42.570 31.080 1.00 20.72 107 LEU B CA 1
ATOM 3919 C C . LEU B 1 107 ? -12.830 43.860 31.820 1.00 26.66 107 LEU B C 1
ATOM 3920 O O . LEU B 1 107 ? -13.703 44.686 32.077 1.00 25.36 107 LEU B O 1
ATOM 3925 N N . ASP B 1 108 ? -11.556 44.059 32.136 1.00 28.22 108 ASP B N 1
ATOM 3926 C CA . ASP B 1 108 ? -11.173 45.251 32.879 1.00 26.55 108 ASP B CA 1
ATOM 3927 C C . ASP B 1 108 ? -10.884 46.476 32.009 1.00 26.71 108 ASP B C 1
ATOM 3928 O O . ASP B 1 108 ? -10.666 47.556 32.545 1.00 23.95 108 ASP B O 1
ATOM 3933 N N . VAL B 1 109 ? -10.883 46.334 30.688 1.00 20.98 109 VAL B N 1
ATOM 3934 C CA . VAL B 1 109 ? -10.637 47.505 29.847 1.00 22.60 109 VAL B CA 1
ATOM 3935 C C . VAL B 1 109 ? -11.879 47.956 29.096 1.00 25.57 109 VAL B C 1
ATOM 3936 O O . VAL B 1 109 ? -11.890 49.044 28.545 1.00 20.74 109 VAL B O 1
ATOM 3940 N N . ILE B 1 110 ? -12.930 47.138 29.080 1.00 22.42 110 ILE B N 1
ATOM 3941 C CA . ILE B 1 110 ? -14.139 47.511 28.347 1.00 21.33 110 ILE B CA 1
ATOM 3942 C C . ILE B 1 110 ? -14.767 48.833 28.824 1.00 18.78 110 ILE B C 1
ATOM 3943 O O . ILE B 1 110 ? -15.041 49.728 28.014 1.00 26.36 110 ILE B O 1
ATOM 3948 N N . ASP B 1 111 ? -14.993 48.974 30.127 1.00 20.42 111 ASP B N 1
ATOM 3949 C CA . ASP B 1 111 ? -15.693 50.164 30.612 1.00 21.51 111 ASP B CA 1
ATOM 3950 C C . ASP B 1 111 ? -14.837 51.442 30.457 1.00 20.95 111 ASP B C 1
ATOM 3951 O O . ASP B 1 111 ? -15.356 52.459 30.020 1.00 22.40 111 ASP B O 1
ATOM 3956 N N . PRO B 1 112 ? -13.534 51.392 30.803 1.00 23.86 112 PRO B N 1
ATOM 3957 C CA . PRO B 1 112 ? -12.744 52.610 30.575 1.00 23.83 112 PRO B CA 1
ATOM 3958 C C . PRO B 1 112 ? -12.614 53.000 29.097 1.00 24.37 112 PRO B C 1
ATOM 3959 O O . PRO B 1 112 ? -12.530 54.200 28.810 1.00 22.93 112 PRO B O 1
ATOM 3963 N N . LEU B 1 113 ? -12.594 52.029 28.182 1.00 23.51 113 LEU B N 1
ATOM 3964 C CA . LEU B 1 113 ? -12.492 52.358 26.760 1.00 21.84 113 LEU B CA 1
ATOM 3965 C C . LEU B 1 113 ? -13.787 52.954 26.226 1.00 25.31 113 LEU B C 1
ATOM 3966 O O . LEU B 1 113 ? -13.765 53.949 25.500 1.00 24.62 113 LEU B O 1
ATOM 3971 N N . THR B 1 114 ? -14.915 52.352 26.592 1.00 22.48 114 THR B N 1
ATOM 3972 C CA . THR B 1 114 ? -16.202 52.788 26.062 1.00 23.71 114 THR B CA 1
ATOM 3973 C C . THR B 1 114 ? -16.844 53.930 26.850 1.00 22.38 114 THR B C 1
ATOM 3974 O O . THR B 1 114 ? -17.696 54.633 26.326 1.00 24.44 114 THR B O 1
ATOM 3978 N N . ASN B 1 115 ? -16.450 54.099 28.107 1.00 25.66 115 ASN B N 1
ATOM 3979 C CA . ASN B 1 115 ? -17.058 55.124 28.960 1.00 27.33 115 ASN B CA 1
ATOM 3980 C C . ASN B 1 115 ? -15.980 55.900 29.700 1.00 28.22 115 ASN B C 1
ATOM 3981 O O . ASN B 1 115 ? -15.931 55.872 30.925 1.00 27.27 115 ASN B O 1
ATOM 3986 N N . PRO B 1 116 ? -15.095 56.584 28.950 1.00 27.47 116 PRO B N 1
ATOM 3987 C CA . PRO B 1 116 ? -13.965 57.256 29.596 1.00 27.55 116 PRO B CA 1
ATOM 3988 C C . PRO B 1 116 ? -14.395 58.290 30.622 1.00 26.97 116 PRO B C 1
ATOM 3989 O O . PRO B 1 116 ? -13.682 58.498 31.604 1.00 30.58 116 PRO B O 1
ATOM 3993 N N . ARG B 1 117 ? -15.548 58.922 30.403 1.00 26.17 117 ARG B N 1
ATOM 3994 C CA . ARG B 1 117 ? -16.011 59.967 31.299 1.00 39.17 117 ARG B CA 1
ATOM 3995 C C . ARG B 1 117 ? -16.198 59.444 32.726 1.00 35.52 117 ARG B C 1
ATOM 3996 O O . ARG B 1 117 ? -16.094 60.208 33.685 1.00 38.18 117 ARG B O 1
ATOM 4004 N N . ALA B 1 118 ? -16.449 58.144 32.868 1.00 31.97 118 ALA B N 1
ATOM 4005 C CA . ALA B 1 118 ? -16.656 57.544 34.190 1.00 34.13 118 ALA B CA 1
ATOM 4006 C C . ALA B 1 118 ? -15.380 56.930 34.769 1.00 35.26 118 ALA B C 1
ATOM 4007 O O . ALA B 1 118 ? -15.412 56.319 35.839 1.00 39.77 118 ALA B O 1
ATOM 4009 N N . HIS B 1 119 ? -14.263 57.090 34.063 1.00 32.35 119 HIS B N 1
ATOM 4010 C CA . HIS B 1 119 ? -12.989 56.511 34.480 1.00 27.27 119 HIS B CA 1
ATOM 4011 C C . HIS B 1 119 ? -11.840 57.489 34.282 1.00 31.33 119 HIS B C 1
ATOM 4012 O O . HIS B 1 119 ? -10.725 57.087 33.964 1.00 33.88 119 HIS B O 1
ATOM 4019 N N . GLY B 1 120 ? -12.136 58.774 34.443 1.00 27.53 120 GLY B N 1
ATOM 4020 C CA . GLY B 1 120 ? -11.129 59.820 34.418 1.00 35.37 120 GLY B CA 1
ATOM 4021 C C . GLY B 1 120 ? -10.513 60.088 33.054 1.00 36.26 120 GLY B C 1
ATOM 4022 O O . GLY B 1 120 ? -9.514 60.802 32.957 1.00 34.41 120 GLY B O 1
ATOM 4023 N N . GLY B 1 121 ? -11.103 59.526 32.002 1.00 29.69 121 GLY B N 1
ATOM 4024 C CA . GLY B 1 121 ? -10.623 59.778 30.655 1.00 27.61 121 GLY B CA 1
ATOM 4025 C C . GLY B 1 121 ? -11.290 60.979 30.001 1.00 27.42 121 GLY B C 1
ATOM 4026 O O . GLY B 1 121 ? -12.261 61.535 30.523 1.00 28.39 121 GLY B O 1
ATOM 4027 N N . ASP B 1 122 ? -10.761 61.370 28.846 1.00 30.77 122 ASP B N 1
ATOM 4028 C CA . ASP B 1 122 ? -11.338 62.411 27.999 1.00 33.70 122 ASP B CA 1
ATOM 4029 C C . ASP B 1 122 ? -12.466 61.827 27.152 1.00 29.26 122 ASP B C 1
ATOM 4030 O O . ASP B 1 122 ? -12.251 60.836 26.449 1.00 29.12 122 ASP B O 1
ATOM 4035 N N . PRO B 1 123 ? -13.674 62.425 27.213 1.00 30.81 123 PRO B N 1
ATOM 4036 C CA . PRO B 1 123 ? -14.780 61.893 26.400 1.00 37.01 123 PRO B CA 1
ATOM 4037 C C . PRO B 1 123 ? -14.448 61.802 24.906 1.00 34.84 123 PRO B C 1
ATOM 4038 O O . PRO B 1 123 ? -15.016 60.960 24.201 1.00 28.92 123 PRO B O 1
ATOM 4042 N N . ALA B 1 124 ? -13.518 62.632 24.445 1.00 34.94 124 ALA B N 1
ATOM 4043 C CA . ALA B 1 124 ? -13.097 62.627 23.045 1.00 36.40 124 ALA B CA 1
ATOM 4044 C C . ALA B 1 124 ? -12.387 61.339 22.649 1.00 36.64 124 ALA B C 1
ATOM 4045 O O . ALA B 1 124 ? -12.235 61.055 21.457 1.00 34.05 124 ALA B O 1
ATOM 4047 N N . ASP B 1 125 ? -11.947 60.567 23.643 1.00 29.70 125 ASP B N 1
ATOM 4048 C CA . ASP B 1 125 ? -11.147 59.370 23.390 1.00 26.07 125 ASP B CA 1
ATOM 4049 C C . ASP B 1 125 ? -11.938 58.078 23.591 1.00 28.82 125 ASP B C 1
ATOM 4050 O O . ASP B 1 125 ? -11.375 57.063 23.988 1.00 29.82 125 ASP B O 1
ATOM 4055 N N . ALA B 1 126 ? -13.233 58.115 23.306 1.00 27.29 126 ALA B N 1
ATOM 4056 C CA . ALA B 1 126 ? -14.092 56.958 23.524 1.00 27.48 126 ALA B CA 1
ATOM 4057 C C . ALA B 1 126 ? -14.050 55.962 22.357 1.00 30.16 126 ALA B C 1
ATOM 4058 O O . ALA B 1 126 ? -13.747 56.322 21.212 1.00 28.71 126 ALA B O 1
ATOM 4060 N N . PHE B 1 127 ? -14.376 54.712 22.667 1.00 24.08 127 PHE B N 1
ATOM 4061 C CA . PHE B 1 127 ? -14.481 53.644 21.682 1.00 23.02 127 PHE B CA 1
ATOM 4062 C C . PHE B 1 127 ? -15.861 52.995 21.727 1.00 24.85 127 PHE B C 1
ATOM 4063 O O . PHE B 1 127 ? -16.474 52.924 22.792 1.00 29.86 127 PHE B O 1
ATOM 4071 N N . HIS B 1 128 ? -16.355 52.567 20.566 1.00 26.98 128 HIS B N 1
ATOM 4072 C CA . HIS B 1 128 ? -17.350 51.490 20.476 1.00 25.37 128 HIS B CA 1
ATOM 4073 C C . HIS B 1 128 ? -16.564 50.194 20.332 1.00 22.45 128 HIS B C 1
ATOM 4074 O O . HIS B 1 128 ? -15.625 50.136 19.521 1.00 23.30 128 HIS B O 1
ATOM 4081 N N . LEU B 1 129 ? -16.923 49.154 21.085 1.00 18.55 129 LEU B N 1
ATOM 4082 C CA . LEU B 1 129 ? -16.137 47.915 21.036 1.00 17.52 129 LEU B CA 1
ATOM 4083 C C . LEU B 1 129 ? -16.911 46.695 20.532 1.00 21.64 129 LEU B C 1
ATOM 4084 O O . LEU B 1 129 ? -18.014 46.398 20.996 1.00 23.48 129 LEU B O 1
ATOM 4089 N N . VAL B 1 130 ? -16.303 45.994 19.585 1.00 21.14 130 VAL B N 1
ATOM 4090 C CA . VAL B 1 130 ? -16.755 44.671 19.169 1.00 21.69 130 VAL B CA 1
ATOM 4091 C C . VAL B 1 130 ? -15.629 43.694 19.510 1.00 20.21 130 VAL B C 1
ATOM 4092 O O . VAL B 1 130 ? -14.503 43.852 19.047 1.00 23.21 130 VAL B O 1
ATOM 4096 N N . ILE B 1 131 ? -15.934 42.700 20.337 1.00 20.24 131 ILE B N 1
ATOM 4097 C CA . ILE B 1 131 ? -14.934 41.756 20.818 1.00 20.88 131 ILE B CA 1
ATOM 4098 C C . ILE B 1 131 ? -15.429 40.347 20.508 1.00 22.67 131 ILE B C 1
ATOM 4099 O O . ILE B 1 131 ? -16.195 39.771 21.289 1.00 20.81 131 ILE B O 1
ATOM 4104 N N . PRO B 1 132 ? -15.029 39.808 19.344 1.00 19.61 132 PRO B N 1
ATOM 4105 C CA . PRO B 1 132 ? -15.524 38.504 18.886 1.00 18.21 132 PRO B CA 1
ATOM 4106 C C . PRO B 1 132 ? -14.705 37.343 19.431 1.00 20.07 132 PRO B C 1
ATOM 4107 O O . PRO B 1 132 ? -13.515 37.514 19.670 1.00 22.14 132 PRO B O 1
ATOM 4111 N N . SER B 1 133 ? -15.326 36.180 19.607 1.00 20.75 133 SER B N 1
ATOM 4112 C CA . SER B 1 133 ? -14.566 34.957 19.881 1.00 22.52 133 SER B CA 1
ATOM 4113 C C . SER B 1 133 ? -14.084 34.358 18.553 1.00 20.49 133 SER B C 1
ATOM 4114 O O . SER B 1 133 ? -14.891 34.156 17.634 1.00 21.09 133 SER B O 1
ATOM 4117 N N . LEU B 1 134 ? -12.781 34.090 18.435 1.00 19.50 134 LEU B N 1
ATOM 4118 C CA . LEU B 1 134 ? -12.240 33.466 17.220 1.00 21.48 134 LEU B CA 1
ATOM 4119 C C . LEU B 1 134 ? -13.012 32.203 16.842 1.00 20.28 134 LEU B C 1
ATOM 4120 O O . LEU B 1 134 ? -13.438 31.474 17.719 1.00 21.04 134 LEU B O 1
ATOM 4125 N N . PRO B 1 135 ? -13.198 31.956 15.537 1.00 20.15 135 PRO B N 1
ATOM 4126 C CA . PRO B 1 135 ? -13.859 30.710 15.136 1.00 24.87 135 PRO B CA 1
ATOM 4127 C C . PRO B 1 135 ? -13.067 29.539 15.690 1.00 20.66 135 PRO B C 1
ATOM 4128 O O . PRO B 1 135 ? -11.843 29.572 15.608 1.00 21.57 135 PRO B O 1
ATOM 4132 N N . GLY B 1 136 ? -13.731 28.571 16.315 1.00 19.82 136 GLY B N 1
ATOM 4133 C CA . GLY B 1 136 ? -12.998 27.487 16.963 1.00 19.58 136 GLY B CA 1
ATOM 4134 C C . GLY B 1 136 ? -12.676 27.730 18.436 1.00 20.12 136 GLY B C 1
ATOM 4135 O O . GLY B 1 136 ? -12.221 26.815 19.134 1.00 22.49 136 GLY B O 1
ATOM 4136 N N . PHE B 1 137 ? -12.915 28.950 18.923 1.00 18.32 137 PHE B N 1
ATOM 4137 C CA . PHE B 1 137 ? -12.544 29.305 20.291 1.00 16.22 137 PHE B CA 1
ATOM 4138 C C . PHE B 1 137 ? -13.768 29.617 21.112 1.00 19.77 137 PHE B C 1
ATOM 4139 O O . PHE B 1 137 ? -14.718 30.189 20.590 1.00 22.05 137 PHE B O 1
ATOM 4147 N N . GLY B 1 138 ? -13.700 29.301 22.402 1.00 17.39 138 GLY B N 1
ATOM 4148 C CA . GLY B 1 138 ? -14.684 29.743 23.368 1.00 21.28 138 GLY B CA 1
ATOM 4149 C C . GLY B 1 138 ? -16.114 29.567 22.914 1.00 23.87 138 GLY B C 1
ATOM 4150 O O . GLY B 1 138 ? -16.506 28.490 22.443 1.00 19.46 138 GLY B O 1
ATOM 4151 N N . PHE B 1 139 ? -16.896 30.638 23.029 1.00 21.49 139 PHE B N 1
ATOM 4152 C CA . PHE B 1 139 ? -18.325 30.517 22.770 1.00 22.38 139 PHE B CA 1
ATOM 4153 C C . PHE B 1 139 ? -18.668 30.616 21.290 1.00 21.52 139 PHE B C 1
ATOM 4154 O O . PHE B 1 139 ? -19.817 30.438 20.922 1.00 19.74 139 PHE B O 1
ATOM 4162 N N . SER B 1 140 ? -17.677 30.855 20.432 1.00 19.91 140 SER B N 1
ATOM 4163 C CA . SER B 1 140 ? -17.913 30.682 19.002 1.00 20.13 140 SER B CA 1
ATOM 4164 C C . SER B 1 140 ? -17.980 29.197 18.708 1.00 22.35 140 SER B C 1
ATOM 4165 O O . SER B 1 140 ? -18.818 28.744 17.927 1.00 23.87 140 SER B O 1
ATOM 4168 N N . GLY B 1 141 ? -17.102 28.442 19.357 1.00 23.51 141 GLY B N 1
ATOM 4169 C CA . GLY B 1 141 ? -17.104 26.995 19.229 1.00 24.96 141 GLY B CA 1
ATOM 4170 C C . GLY B 1 141 ? -16.470 26.470 17.949 1.00 21.09 141 GLY B C 1
ATOM 4171 O O . GLY B 1 141 ? -16.063 27.240 17.075 1.00 24.19 141 GLY B O 1
ATOM 4172 N N . PRO B 1 142 ? -16.418 25.139 17.814 1.00 23.34 142 PRO B N 1
ATOM 4173 C CA . PRO B 1 142 ? -15.769 24.475 16.672 1.00 26.22 142 PRO B CA 1
ATOM 4174 C C . PRO B 1 142 ? -16.288 24.970 15.322 1.00 23.15 142 PRO B C 1
ATOM 4175 O O . PRO B 1 142 ? -17.465 25.269 15.188 1.00 24.93 142 PRO B O 1
ATOM 4179 N N . THR B 1 143 ? -15.395 25.086 14.350 1.00 21.62 143 THR B N 1
ATOM 4180 C CA . THR B 1 143 ? -15.773 25.321 12.968 1.00 20.70 143 THR B CA 1
ATOM 4181 C C . THR B 1 143 ? -16.182 23.972 12.383 1.00 25.52 143 THR B C 1
ATOM 4182 O O . THR B 1 143 ? -15.732 22.936 12.862 1.00 25.22 143 THR B O 1
ATOM 4186 N N . PRO B 1 144 ? -17.029 23.976 11.346 1.00 25.62 144 PRO B N 1
ATOM 4187 C CA . PRO B 1 144 ? -17.551 22.713 10.804 1.00 28.40 144 PRO B CA 1
ATOM 4188 C C . PRO B 1 144 ? -16.716 22.116 9.667 1.00 29.92 144 PRO B C 1
ATOM 4189 O O . PRO B 1 144 ? -16.965 20.986 9.246 1.00 28.55 144 PRO B O 1
ATOM 4193 N N . GLU B 1 145 ? -15.738 22.859 9.166 1.00 26.86 145 GLU B N 1
ATOM 4194 C CA . GLU B 1 145 ? -15.035 22.433 7.965 1.00 24.99 145 GLU B CA 1
ATOM 4195 C C . GLU B 1 145 ? -13.623 23.013 7.923 1.00 24.64 145 GLU B C 1
ATOM 4196 O O . GLU B 1 145 ? -13.327 23.945 8.665 1.00 22.81 145 GLU B O 1
ATOM 4202 N N . PRO B 1 146 ? -12.751 22.451 7.069 1.00 27.60 146 PRO B N 1
ATOM 4203 C CA . PRO B 1 146 ? -11.410 23.016 6.880 1.00 28.01 146 PRO B CA 1
ATOM 4204 C C . PRO B 1 146 ? -11.425 24.418 6.264 1.00 28.11 146 PRO B C 1
ATOM 4205 O O . PRO B 1 146 ? -12.419 24.830 5.651 1.00 30.09 146 PRO B O 1
ATOM 4209 N N . GLY B 1 147 ? -10.321 25.140 6.430 1.00 24.78 147 GLY B N 1
ATOM 4210 C CA . GLY B 1 147 ? -10.098 26.373 5.694 1.00 25.50 147 GLY B CA 1
ATOM 4211 C C . GLY B 1 147 ? -10.223 27.673 6.478 1.00 27.45 147 GLY B C 1
ATOM 4212 O O . GLY B 1 147 ? -10.091 28.755 5.905 1.00 25.05 147 GLY B O 1
ATOM 4213 N N . TRP B 1 148 ? -10.470 27.587 7.781 1.00 25.44 148 TRP B N 1
ATOM 4214 C CA . TRP B 1 148 ? -10.561 28.805 8.590 1.00 23.16 148 TRP B CA 1
ATOM 4215 C C . TRP B 1 148 ? -9.180 29.326 8.985 1.00 25.07 148 TRP B C 1
ATOM 4216 O O . TRP B 1 148 ? -8.712 29.125 10.107 1.00 29.17 148 TRP B O 1
ATOM 4227 N N . ASN B 1 149 ? -8.536 29.986 8.024 1.00 25.84 149 ASN B N 1
ATOM 4228 C CA . ASN B 1 149 ? -7.207 30.582 8.198 1.00 24.63 149 ASN B CA 1
ATOM 4229 C C . ASN B 1 149 ? -7.308 32.103 8.399 1.00 22.33 149 ASN B C 1
ATOM 4230 O O . ASN B 1 149 ? -8.400 32.624 8.602 1.00 21.32 149 ASN B O 1
ATOM 4235 N N . LEU B 1 150 ? -6.192 32.825 8.311 1.00 20.82 150 LEU B N 1
ATOM 4236 C CA . LEU B 1 150 ? -6.254 34.248 8.636 1.00 21.73 150 LEU B CA 1
ATOM 4237 C C . LEU B 1 150 ? -7.206 35.036 7.705 1.00 22.03 150 LEU B C 1
ATOM 4238 O O . LEU B 1 150 ? -8.073 35.740 8.198 1.00 23.83 150 LEU B O 1
ATOM 4243 N N . PRO B 1 151 ? -7.077 34.891 6.374 1.00 23.89 151 PRO B N 1
ATOM 4244 C CA . PRO B 1 151 ? -8.016 35.652 5.536 1.00 21.54 151 PRO B CA 1
ATOM 4245 C C . PRO B 1 151 ? -9.484 35.239 5.670 1.00 27.99 151 PRO B C 1
ATOM 4246 O O . PRO B 1 151 ? -10.343 36.098 5.478 1.00 26.76 151 PRO B O 1
ATOM 4250 N N . ARG B 1 152 ? -9.784 33.981 5.981 1.00 21.40 152 ARG B N 1
ATOM 4251 C CA . ARG B 1 152 ? -11.188 33.608 6.147 1.00 27.13 152 ARG B CA 1
ATOM 4252 C C . ARG B 1 152 ? -11.758 34.202 7.441 1.00 22.10 152 ARG B C 1
ATOM 4253 O O . ARG B 1 152 ? -12.888 34.692 7.455 1.00 22.99 152 ARG B O 1
ATOM 4261 N N . VAL B 1 153 ? -10.977 34.183 8.520 1.00 22.97 153 VAL B N 1
ATOM 4262 C CA . VAL B 1 153 ? -11.394 34.852 9.759 1.00 19.33 153 VAL B CA 1
ATOM 4263 C C . VAL B 1 153 ? -11.580 36.353 9.528 1.00 24.86 153 VAL B C 1
ATOM 4264 O O . VAL B 1 153 ? -12.559 36.959 10.005 1.00 23.93 153 VAL B O 1
ATOM 4268 N N . ALA B 1 154 ? -10.648 36.951 8.783 1.00 22.69 154 ALA B N 1
ATOM 4269 C CA . ALA B 1 154 ? -10.707 38.384 8.514 1.00 22.77 154 ALA B CA 1
ATOM 4270 C C . ALA B 1 154 ? -11.967 38.736 7.737 1.00 25.43 154 ALA B C 1
ATOM 4271 O O . ALA B 1 154 ? -12.626 39.726 8.037 1.00 22.81 154 ALA B O 1
ATOM 4273 N N . SER B 1 155 ? -12.307 37.926 6.743 1.00 25.15 155 SER B N 1
ATOM 4274 C CA . SER B 1 155 ? -13.509 38.193 5.962 1.00 28.60 155 SER B CA 1
ATOM 4275 C C . SER B 1 155 ? -14.771 38.046 6.802 1.00 24.66 155 SER B C 1
ATOM 4276 O O . SER B 1 155 ? -15.734 38.794 6.608 1.00 24.94 155 SER B O 1
ATOM 4279 N N . ALA B 1 156 ? -14.771 37.089 7.725 1.00 20.29 156 ALA B N 1
ATOM 4280 C CA . ALA B 1 156 ? -15.891 36.947 8.666 1.00 23.24 156 ALA B CA 1
ATOM 4281 C C . ALA B 1 156 ? -16.036 38.218 9.489 1.00 28.25 156 ALA B C 1
ATOM 4282 O O . ALA B 1 156 ? -17.135 38.734 9.703 1.00 23.95 156 ALA B O 1
ATOM 4284 N N . TRP B 1 157 ? -14.907 38.727 9.960 1.00 22.10 157 TRP B N 1
ATOM 4285 C CA . TRP B 1 157 ? -14.959 39.914 10.781 1.00 22.93 157 TRP B CA 1
ATOM 4286 C C . TRP B 1 157 ? -15.453 41.128 10.044 1.00 25.38 157 TRP B C 1
ATOM 4287 O O . TRP B 1 157 ? -16.155 41.956 10.617 1.00 26.80 157 TRP B O 1
ATOM 4298 N N . ALA B 1 158 ? -15.028 41.260 8.787 1.00 25.41 158 ALA B N 1
ATOM 4299 C CA . ALA B 1 158 ? -15.486 42.372 7.962 1.00 24.67 158 ALA B CA 1
ATOM 4300 C C . ALA B 1 158 ? -16.994 42.290 7.825 1.00 28.56 158 ALA B C 1
ATOM 4301 O O . ALA B 1 158 ? -17.685 43.311 7.848 1.00 29.57 158 ALA B O 1
ATOM 4303 N N . GLU B 1 159 ? -17.502 41.068 7.685 1.00 25.94 159 GLU B N 1
ATOM 4304 C CA . GLU B 1 159 ? -18.941 40.859 7.541 1.00 30.85 159 GLU B CA 1
ATOM 4305 C C . GLU B 1 159 ? -19.673 41.159 8.857 1.00 28.55 159 GLU B C 1
ATOM 4306 O O . GLU B 1 159 ? -20.786 41.698 8.852 1.00 31.77 159 GLU B O 1
ATOM 4312 N N . LEU B 1 160 ? -19.045 40.815 9.978 1.00 23.96 160 LEU B N 1
ATOM 4313 C CA . LEU B 1 160 ? -19.599 41.166 11.284 1.00 25.02 160 LEU B CA 1
ATOM 4314 C C . LEU B 1 160 ? -19.774 42.684 11.417 1.00 30.55 160 LEU B C 1
ATOM 4315 O O . LEU B 1 160 ? -20.845 43.161 11.794 1.00 29.98 160 LEU B O 1
ATOM 4328 N N . ARG B 1 162 ? -19.968 44.878 9.069 1.00 27.90 162 ARG B N 1
ATOM 4329 C CA . ARG B 1 162 ? -20.973 45.317 8.106 1.00 29.14 162 ARG B CA 1
ATOM 4330 C C . ARG B 1 162 ? -22.362 45.129 8.685 1.00 31.52 162 ARG B C 1
ATOM 4331 O O . ARG B 1 162 ? -23.214 46.016 8.581 1.00 28.01 162 ARG B O 1
ATOM 4339 N N . ARG B 1 163 ? -22.592 43.961 9.281 1.00 28.59 163 ARG B N 1
ATOM 4340 C CA . ARG B 1 163 ? -23.899 43.657 9.856 1.00 31.65 163 ARG B CA 1
ATOM 4341 C C . ARG B 1 163 ? -24.204 44.600 10.999 1.00 30.89 163 ARG B C 1
ATOM 4342 O O . ARG B 1 163 ? -25.356 44.965 11.215 1.00 32.38 163 ARG B O 1
ATOM 4350 N N . LEU B 1 164 ? -23.168 44.998 11.729 1.00 29.31 164 LEU B N 1
ATOM 4351 C CA . LEU B 1 164 ? -23.345 45.901 12.864 1.00 29.23 164 LEU B CA 1
ATOM 4352 C C . LEU B 1 164 ? -23.516 47.353 12.413 1.00 34.52 164 LEU B C 1
ATOM 4353 O O . LEU B 1 164 ? -23.900 48.213 13.206 1.00 35.21 164 LEU B O 1
ATOM 4358 N N . GLY B 1 165 ? -23.236 47.612 11.138 1.00 27.88 165 GLY B N 1
ATOM 4359 C CA . GLY B 1 165 ? -23.408 48.930 10.563 1.00 36.24 165 GLY B CA 1
ATOM 4360 C C . GLY B 1 165 ? -22.216 49.848 10.749 1.00 33.59 165 GLY B C 1
ATOM 4361 O O . GLY B 1 165 ? -22.357 51.062 10.657 1.00 33.00 165 GLY B O 1
ATOM 4362 N N . TYR B 1 166 ? -21.045 49.280 11.017 1.00 31.47 166 TYR B N 1
ATOM 4363 C CA . TYR B 1 166 ? -19.830 50.085 11.104 1.00 32.12 166 TYR B CA 1
ATOM 4364 C C . TYR B 1 166 ? -19.094 50.091 9.770 1.00 34.07 166 TYR B C 1
ATOM 4365 O O . TYR B 1 166 ? -18.454 49.102 9.401 1.00 32.43 166 TYR B O 1
ATOM 4374 N N . SER B 1 167 ? -19.170 51.211 9.060 1.00 32.39 167 SER B N 1
ATOM 4375 C CA . SER B 1 167 ? -18.532 51.333 7.754 1.00 35.56 167 SER B CA 1
ATOM 4376 C C . SER B 1 167 ? -17.115 51.863 7.881 1.00 30.17 167 SER B C 1
ATOM 4377 O O . SER B 1 167 ? -16.360 51.861 6.915 1.00 33.62 167 SER B O 1
ATOM 4380 N N . ARG B 1 168 ? -16.773 52.333 9.076 1.00 28.31 168 ARG B N 1
ATOM 4381 C CA . ARG B 1 168 ? -15.440 52.845 9.373 1.00 31.49 168 ARG B CA 1
ATOM 4382 C C . ARG B 1 168 ? -15.051 52.389 10.769 1.00 31.42 168 ARG B C 1
ATOM 4383 O O . ARG B 1 168 ? -15.654 52.808 11.753 1.00 33.54 168 ARG B O 1
ATOM 4386 N N . TYR B 1 169 ? -14.051 51.520 10.864 1.00 26.06 169 TYR B N 1
ATOM 4387 C CA . TYR B 1 169 ? -13.655 50.985 12.161 1.00 27.28 169 TYR B CA 1
ATOM 4388 C C . TYR B 1 169 ? -12.153 50.732 12.241 1.00 29.86 169 TYR B C 1
ATOM 4389 O O . TYR B 1 169 ? -11.483 50.574 11.222 1.00 28.14 169 TYR B O 1
ATOM 4398 N N . ALA B 1 170 ? -11.632 50.712 13.461 1.00 23.12 170 ALA B N 1
ATOM 4399 C CA . ALA B 1 170 ? -10.245 50.330 13.689 1.00 25.90 170 ALA B CA 1
ATOM 4400 C C . ALA B 1 170 ? -10.171 48.877 14.151 1.00 23.93 170 ALA B C 1
ATOM 4401 O O . ALA B 1 170 ? -11.172 48.299 14.582 1.00 25.71 170 ALA B O 1
ATOM 4403 N N . VAL B 1 171 ? -8.987 48.285 14.043 1.00 20.72 171 VAL B N 1
ATOM 4404 C CA . VAL B 1 171 ? -8.787 46.896 14.435 1.00 21.41 171 VAL B CA 1
ATOM 4405 C C . VAL B 1 171 ? -7.636 46.824 15.438 1.00 24.66 171 VAL B C 1
ATOM 4406 O O . VAL B 1 171 ? -6.689 47.603 15.355 1.00 25.27 171 VAL B O 1
ATOM 4410 N N . GLN B 1 172 ? -7.736 45.910 16.404 1.00 20.40 172 GLN B N 1
ATOM 4411 C CA . GLN B 1 172 ? -6.762 45.827 17.493 1.00 19.98 172 GLN B CA 1
ATOM 4412 C C . GLN B 1 172 ? -6.526 44.375 17.858 1.00 17.81 172 GLN B C 1
ATOM 4413 O O . GLN B 1 172 ? -7.465 43.561 17.866 1.00 22.16 172 GLN B O 1
ATOM 4419 N N . GLY B 1 173 ? -5.290 44.039 18.183 1.00 19.03 173 GLY B N 1
ATOM 4420 C CA . GLY B 1 173 ? -5.056 42.713 18.712 1.00 22.47 173 GLY B CA 1
ATOM 4421 C C . GLY B 1 173 ? -3.649 42.440 19.179 1.00 20.83 173 GLY B C 1
ATOM 4422 O O . GLY B 1 173 ? -2.697 43.174 18.864 1.00 21.64 173 GLY B O 1
ATOM 4423 N N . GLY B 1 174 ? -3.535 41.362 19.948 1.00 20.62 174 GLY B N 1
ATOM 4424 C CA . GLY B 1 174 ? -2.253 40.782 20.298 1.00 19.50 174 GLY B CA 1
ATOM 4425 C C . GLY B 1 174 ? -2.239 39.319 19.889 1.00 19.67 174 GLY B C 1
ATOM 4426 O O . GLY B 1 174 ? -3.272 38.780 19.471 1.00 20.17 174 GLY B O 1
ATOM 4427 N N . ASP B 1 175 ? -1.079 38.673 20.020 1.00 23.49 175 ASP B N 1
ATOM 4428 C CA . ASP B 1 175 ? -0.931 37.266 19.652 1.00 22.91 175 ASP B CA 1
ATOM 4429 C C . ASP B 1 175 ? -1.521 37.068 18.249 1.00 25.81 175 ASP B C 1
ATOM 4430 O O . ASP B 1 175 ? -1.336 37.919 17.364 1.00 23.46 175 ASP B O 1
ATOM 4435 N N . LEU B 1 176 ? -2.284 35.991 18.071 1.00 20.43 176 LEU B N 1
ATOM 4436 C CA . LEU B 1 176 ? -2.970 35.696 16.817 1.00 22.65 176 LEU B CA 1
ATOM 4437 C C . LEU B 1 176 ? -3.982 36.757 16.420 1.00 21.02 176 LEU B C 1
ATOM 4438 O O . LEU B 1 176 ? -4.356 36.853 15.248 1.00 21.54 176 LEU B O 1
ATOM 4443 N N . GLY B 1 177 ? -4.468 37.513 17.402 1.00 18.12 177 GLY B N 1
ATOM 4444 C CA . GLY B 1 177 ? -5.413 38.579 17.112 1.00 16.27 177 GLY B CA 1
ATOM 4445 C C . GLY B 1 177 ? -4.749 39.728 16.377 1.00 21.50 177 GLY B C 1
ATOM 4446 O O . GLY B 1 177 ? -5.385 40.433 15.588 1.00 19.65 177 GLY B O 1
ATOM 4447 N N . ALA B 1 178 ? -3.461 39.920 16.632 1.00 20.35 178 ALA B N 1
ATOM 4448 C CA . ALA B 1 178 ? -2.701 40.942 15.907 1.00 22.46 178 ALA B CA 1
ATOM 4449 C C . ALA B 1 178 ? -2.534 40.541 14.435 1.00 27.37 178 ALA B C 1
ATOM 4450 O O . ALA B 1 178 ? -2.675 41.369 13.532 1.00 23.23 178 ALA B O 1
ATOM 4452 N N . TRP B 1 179 ? -2.221 39.269 14.201 1.00 23.56 179 TRP B N 1
ATOM 4453 C CA A TRP B 1 179 ? -2.098 38.759 12.839 0.45 21.43 179 TRP B CA 1
ATOM 4454 C CA B TRP B 1 179 ? -2.097 38.756 12.843 0.55 21.46 179 TRP B CA 1
ATOM 4455 C C . TRP B 1 179 ? -3.442 38.845 12.116 1.00 20.59 179 TRP B C 1
ATOM 4456 O O . TRP B 1 179 ? -3.503 39.176 10.938 1.00 23.70 179 TRP B O 1
ATOM 4477 N N . THR B 1 180 ? -4.526 38.546 12.823 1.00 19.96 180 THR B N 1
ATOM 4478 C CA . THR B 1 180 ? -5.828 38.642 12.184 1.00 23.25 180 THR B CA 1
ATOM 4479 C C . THR B 1 180 ? -6.125 40.102 11.870 1.00 24.18 180 THR B C 1
ATOM 4480 O O . THR B 1 180 ? -6.636 40.400 10.795 1.00 23.02 180 THR B O 1
ATOM 4484 N N . SER B 1 181 ? -5.788 41.001 12.801 1.00 22.34 181 SER B N 1
ATOM 4485 C CA . SER B 1 181 ? -6.018 42.440 12.614 1.00 22.81 181 SER B CA 1
ATOM 4486 C C . SER B 1 181 ? -5.233 42.973 11.407 1.00 24.62 181 SER B C 1
ATOM 4487 O O . SER B 1 181 ? -5.765 43.705 10.572 1.00 20.38 181 SER B O 1
ATOM 4490 N N . LEU B 1 182 ? -3.959 42.615 11.313 1.00 22.51 182 LEU B N 1
ATOM 4491 C CA . LEU B 1 182 ? -3.159 43.064 10.175 1.00 22.31 182 LEU B CA 1
ATOM 4492 C C . LEU B 1 182 ? -3.730 42.530 8.858 1.00 27.19 182 LEU B C 1
ATOM 4493 O O . LEU B 1 182 ? -3.785 43.248 7.851 1.00 25.68 182 LEU B O 1
ATOM 4498 N N . THR B 1 183 ? -4.176 41.280 8.880 1.00 23.94 183 THR B N 1
ATOM 4499 C CA . THR B 1 183 ? -4.781 40.665 7.703 1.00 23.61 183 THR B CA 1
ATOM 4500 C C . THR B 1 183 ? -6.058 41.398 7.293 1.00 23.72 183 THR B C 1
ATOM 4501 O O . THR B 1 183 ? -6.262 41.694 6.117 1.00 25.64 183 THR B O 1
ATOM 4505 N N . LEU B 1 184 ? -6.903 41.683 8.282 1.00 22.99 184 LEU B N 1
ATOM 4506 C CA . LEU B 1 184 ? -8.163 42.388 8.067 1.00 20.50 184 LEU B CA 1
ATOM 4507 C C . LEU B 1 184 ? -7.947 43.795 7.496 1.00 22.42 184 LEU B C 1
ATOM 4508 O O . LEU B 1 184 ? -8.724 44.258 6.651 1.00 24.91 184 LEU B O 1
ATOM 4513 N N . SER B 1 185 ? -6.878 44.471 7.917 1.00 21.72 185 SER B N 1
ATOM 4514 C CA . SER B 1 185 ? -6.618 45.822 7.412 1.00 28.20 185 SER B CA 1
ATOM 4515 C C . SER B 1 185 ? -6.386 45.814 5.891 1.00 32.54 185 SER B C 1
ATOM 4516 O O . SER B 1 185 ? -6.669 46.804 5.201 1.00 28.02 185 SER B O 1
ATOM 4519 N N . GLY B 1 186 ? -5.889 44.695 5.373 1.00 28.57 186 GLY B N 1
ATOM 4520 C CA . GLY B 1 186 ? -5.757 44.516 3.936 1.00 29.56 186 GLY B CA 1
ATOM 4521 C C . GLY B 1 186 ? -7.019 43.967 3.273 1.00 28.71 186 GLY B C 1
ATOM 4522 O O . GLY B 1 186 ? -7.430 44.442 2.213 1.00 37.05 186 GLY B O 1
ATOM 4523 N N . VAL B 1 187 ? -7.629 42.964 3.895 1.00 28.21 187 VAL B N 1
ATOM 4524 C CA . VAL B 1 187 ? -8.829 42.304 3.359 1.00 24.59 187 VAL B CA 1
ATOM 4525 C C . VAL B 1 187 ? -10.019 43.274 3.272 1.00 31.32 187 VAL B C 1
ATOM 4526 O O . VAL B 1 187 ? -10.739 43.298 2.279 1.00 33.94 187 VAL B O 1
ATOM 4530 N N . ASP B 1 188 ? -10.204 44.089 4.303 1.00 32.62 188 ASP B N 1
ATOM 4531 C CA . ASP B 1 188 ? -11.311 45.044 4.316 1.00 34.63 188 ASP B CA 1
ATOM 4532 C C . ASP B 1 188 ? -10.800 46.494 4.286 1.00 38.13 188 ASP B C 1
ATOM 4533 O O . ASP B 1 188 ? -11.252 47.339 5.057 1.00 29.88 188 ASP B O 1
ATOM 4538 N N . HIS B 1 189 ? -9.871 46.785 3.378 1.00 31.80 189 HIS B N 1
ATOM 4539 C CA . HIS B 1 189 ? -9.168 48.069 3.388 1.00 32.39 189 HIS B CA 1
ATOM 4540 C C . HIS B 1 189 ? -10.078 49.277 3.151 1.00 35.12 189 HIS B C 1
ATOM 4541 O O . HIS B 1 189 ? -9.750 50.396 3.544 1.00 36.24 189 HIS B O 1
ATOM 4548 N N . GLU B 1 190 ? -11.211 49.057 2.501 1.00 34.89 190 GLU B N 1
ATOM 4549 C CA . GLU B 1 190 ? -12.165 50.145 2.279 1.00 36.33 190 GLU B CA 1
ATOM 4550 C C . GLU B 1 190 ? -12.813 50.642 3.584 1.00 35.82 190 GLU B C 1
ATOM 4551 O O . GLU B 1 190 ? -13.272 51.785 3.659 1.00 36.35 190 GLU B O 1
ATOM 4557 N N . HIS B 1 191 ? -12.858 49.790 4.608 1.00 35.07 191 HIS B N 1
ATOM 4558 C CA . HIS B 1 191 ? -13.610 50.124 5.820 1.00 31.49 191 HIS B CA 1
ATOM 4559 C C . HIS B 1 191 ? -12.755 50.288 7.072 1.00 31.51 191 HIS B C 1
ATOM 4560 O O . HIS B 1 191 ? -13.224 50.842 8.063 1.00 31.82 191 HIS B O 1
ATOM 4567 N N . VAL B 1 192 ? -11.520 49.785 7.037 1.00 29.35 192 VAL B N 1
ATOM 4568 C CA . VAL B 1 192 ? -10.630 49.825 8.200 1.00 27.25 192 VAL B CA 1
ATOM 4569 C C . VAL B 1 192 ? -9.837 51.130 8.185 1.00 34.00 192 VAL B C 1
ATOM 4570 O O . VAL B 1 192 ? -9.182 51.445 7.194 1.00 30.62 192 VAL B O 1
ATOM 4574 N N . VAL B 1 193 ? -9.908 51.907 9.262 1.00 27.56 193 VAL B N 1
ATOM 4575 C CA . VAL B 1 193 ? -9.305 53.243 9.247 1.00 32.01 193 VAL B CA 1
ATOM 4576 C C . VAL B 1 193 ? -7.972 53.297 9.994 1.00 30.01 193 VAL B C 1
ATOM 4577 O O . VAL B 1 193 ? -7.240 54.294 9.915 1.00 31.61 193 VAL B O 1
ATOM 4581 N N . GLY B 1 194 ? -7.645 52.223 10.696 1.00 27.65 194 GLY B N 1
ATOM 4582 C CA . GLY B 1 194 ? -6.403 52.166 11.452 1.00 26.59 194 GLY B CA 1
ATOM 4583 C C . GLY B 1 194 ? -6.261 50.844 12.180 1.00 26.57 194 GLY B C 1
ATOM 4584 O O . GLY B 1 194 ? -7.245 50.173 12.467 1.00 25.58 194 GLY B O 1
ATOM 4585 N N . THR B 1 195 ? -5.022 50.477 12.481 1.00 25.23 195 THR B N 1
ATOM 4586 C CA . THR B 1 195 ? -4.703 49.194 13.091 1.00 20.89 195 THR B CA 1
ATOM 4587 C C . THR B 1 195 ? -3.800 49.451 14.284 1.00 24.36 195 THR B C 1
ATOM 4588 O O . THR B 1 195 ? -2.861 50.252 14.197 1.00 23.63 195 THR B O 1
ATOM 4592 N N . HIS B 1 196 ? -4.087 48.794 15.397 1.00 21.25 196 HIS B N 1
ATOM 4593 C CA . HIS B 1 196 ? -3.202 48.828 16.560 1.00 19.41 196 HIS B CA 1
ATOM 4594 C C . HIS B 1 196 ? -2.862 47.405 16.968 1.00 23.96 196 HIS B C 1
ATOM 4595 O O . HIS B 1 196 ? -3.762 46.598 17.170 1.00 22.43 196 HIS B O 1
ATOM 4602 N N . VAL B 1 197 ? -1.571 47.080 17.055 1.00 19.89 197 VAL B N 1
ATOM 4603 C CA . VAL B 1 197 ? -1.178 45.780 17.597 1.00 17.86 197 VAL B CA 1
ATOM 4604 C C . VAL B 1 197 ? -0.329 45.937 18.863 1.00 23.86 197 VAL B C 1
ATOM 4605 O O . VAL B 1 197 ? 0.472 46.858 18.971 1.00 21.58 197 VAL B O 1
ATOM 4609 N N . ASN B 1 198 ? -0.508 45.045 19.838 1.00 20.56 198 ASN B N 1
ATOM 4610 C CA . ASN B 1 198 ? 0.400 45.058 20.980 1.00 18.42 198 ASN B CA 1
ATOM 4611 C C . ASN B 1 198 ? 1.321 43.862 20.925 1.00 21.42 198 ASN B C 1
ATOM 4612 O O . ASN B 1 198 ? 1.895 43.468 21.930 1.00 22.79 198 ASN B O 1
ATOM 4617 N N . PHE B 1 199 ? 1.427 43.280 19.738 1.00 24.97 199 PHE B N 1
ATOM 4618 C CA . PHE B 1 199 ? 2.308 42.144 19.491 1.00 23.88 199 PHE B CA 1
ATOM 4619 C C . PHE B 1 199 ? 2.766 42.228 18.050 1.00 23.49 199 PHE B C 1
ATOM 4620 O O . PHE B 1 199 ? 1.952 42.219 17.132 1.00 22.24 199 PHE B O 1
ATOM 4628 N N . LEU B 1 200 ? 4.067 42.322 17.845 1.00 20.69 200 LEU B N 1
ATOM 4629 C CA . LEU B 1 200 ? 4.574 42.456 16.485 1.00 24.31 200 LEU B CA 1
ATOM 4630 C C . LEU B 1 200 ? 5.915 41.780 16.352 1.00 24.83 200 LEU B C 1
ATOM 4631 O O . LEU B 1 200 ? 6.844 42.069 17.109 1.00 28.62 200 LEU B O 1
ATOM 4636 N N . ILE B 1 201 ? 6.008 40.874 15.386 1.00 25.96 201 ILE B N 1
ATOM 4637 C CA . ILE B 1 201 ? 7.245 40.165 15.118 1.00 28.35 201 ILE B CA 1
ATOM 4638 C C . ILE B 1 201 ? 7.893 40.743 13.883 1.00 27.03 201 ILE B C 1
ATOM 4639 O O . ILE B 1 201 ? 7.216 40.955 12.882 1.00 29.34 201 ILE B O 1
ATOM 4644 N N . THR B 1 202 ? 9.192 41.013 13.964 1.00 25.37 202 THR B N 1
ATOM 4645 C CA . THR B 1 202 ? 9.953 41.491 12.826 1.00 27.77 202 THR B CA 1
ATOM 4646 C C . THR B 1 202 ? 11.161 40.591 12.572 1.00 35.04 202 THR B C 1
ATOM 4647 O O . THR B 1 202 ? 12.256 40.863 13.071 1.00 36.22 202 THR B O 1
ATOM 4651 N N . PRO B 1 203 ? 10.972 39.509 11.800 1.00 38.50 203 PRO B N 1
ATOM 4652 C CA . PRO B 1 203 ? 12.102 38.615 11.529 1.00 39.19 203 PRO B CA 1
ATOM 4653 C C . PRO B 1 203 ? 13.166 39.300 10.684 1.00 41.87 203 PRO B C 1
ATOM 4654 O O . PRO B 1 203 ? 12.839 40.180 9.889 1.00 40.21 203 PRO B O 1
ATOM 4658 N N . PRO B 1 204 ? 14.435 38.917 10.868 1.00 40.86 204 PRO B N 1
ATOM 4659 C CA . PRO B 1 204 ? 15.501 39.481 10.033 1.00 44.72 204 PRO B CA 1
ATOM 4660 C C . PRO B 1 204 ? 15.448 38.880 8.632 1.00 54.41 204 PRO B C 1
ATOM 4661 O O . PRO B 1 204 ? 14.724 37.905 8.426 1.00 49.97 204 PRO B O 1
ATOM 4665 N N . SER B 1 205 ? 16.202 39.441 7.691 1.00 60.79 205 SER B N 1
ATOM 4666 C CA . SER B 1 205 ? 16.187 38.961 6.309 1.00 65.68 205 SER B CA 1
ATOM 4667 C C . SER B 1 205 ? 16.930 37.641 6.133 1.00 68.65 205 SER B C 1
ATOM 4668 O O . SER B 1 205 ? 16.602 36.853 5.247 1.00 71.00 205 SER B O 1
ATOM 4671 N N . GLY B 1 206 ? 17.926 37.402 6.979 1.00 70.18 206 GLY B N 1
ATOM 4672 C CA . GLY B 1 206 ? 18.811 36.260 6.816 1.00 73.53 206 GLY B CA 1
ATOM 4673 C C . GLY B 1 206 ? 20.143 36.729 6.261 1.00 73.88 206 GLY B C 1
ATOM 4674 O O . GLY B 1 206 ? 21.133 35.993 6.252 1.00 80.11 206 GLY B O 1
ATOM 4675 N N . ASP B 1 207 ? 20.148 37.972 5.789 1.00 66.84 207 ASP B N 1
ATOM 4676 C CA . ASP B 1 207 ? 21.348 38.644 5.307 1.00 67.55 207 ASP B CA 1
ATOM 4677 C C . ASP B 1 207 ? 21.995 39.405 6.462 1.00 70.15 207 ASP B C 1
ATOM 4678 O O . ASP B 1 207 ? 21.389 40.323 7.017 1.00 71.51 207 ASP B O 1
ATOM 4683 N N . PRO B 1 208 ? 23.235 39.037 6.824 1.00 74.39 208 PRO B N 1
ATOM 4684 C CA . PRO B 1 208 ? 23.932 39.681 7.949 1.00 75.46 208 PRO B CA 1
ATOM 4685 C C . PRO B 1 208 ? 24.129 41.195 7.777 1.00 78.73 208 PRO B C 1
ATOM 4686 O O . PRO B 1 208 ? 24.655 41.850 8.678 1.00 83.35 208 PRO B O 1
ATOM 4690 N N . ALA B 1 209 ? 23.699 41.738 6.642 1.00 75.41 209 ALA B N 1
ATOM 4691 C CA . ALA B 1 209 ? 23.879 43.152 6.338 1.00 71.72 209 ALA B CA 1
ATOM 4692 C C . ALA B 1 209 ? 22.815 44.031 6.984 1.00 64.52 209 ALA B C 1
ATOM 4693 O O . ALA B 1 209 ? 23.087 45.168 7.365 1.00 69.10 209 ALA B O 1
ATOM 4695 N N . ASP B 1 210 ? 21.601 43.510 7.102 1.00 56.92 210 ASP B N 1
ATOM 4696 C CA . ASP B 1 210 ? 20.503 44.309 7.633 1.00 56.09 210 ASP B CA 1
ATOM 4697 C C . ASP B 1 210 ? 20.563 44.437 9.153 1.00 44.32 210 ASP B C 1
ATOM 4698 O O . ASP B 1 210 ? 19.680 45.035 9.763 1.00 43.28 210 ASP B O 1
ATOM 4703 N N . LEU B 1 211 ? 21.610 43.886 9.760 1.00 44.31 211 LEU B N 1
ATOM 4704 C CA . LEU B 1 211 ? 21.792 43.986 11.205 1.00 41.92 211 LEU B CA 1
ATOM 4705 C C . LEU B 1 211 ? 22.755 45.110 11.559 1.00 39.71 211 LEU B C 1
ATOM 4706 O O . LEU B 1 211 ? 22.943 45.430 12.731 1.00 40.40 211 LEU B O 1
ATOM 4711 N N . ALA B 1 212 ? 23.375 45.689 10.535 1.00 41.50 212 ALA B N 1
ATOM 4712 C CA . ALA B 1 212 ? 24.378 46.738 10.724 1.00 41.72 212 ALA B CA 1
ATOM 4713 C C . ALA B 1 212 ? 23.801 47.935 11.473 1.00 46.36 212 ALA B C 1
ATOM 4714 O O . ALA B 1 212 ? 22.720 48.414 11.140 1.00 46.37 212 ALA B O 1
ATOM 4716 N N . GLY B 1 213 ? 24.520 48.405 12.489 1.00 44.44 213 GLY B N 1
ATOM 4717 C CA . GLY B 1 213 ? 24.086 49.564 13.253 1.00 42.08 213 GLY B CA 1
ATOM 4718 C C . GLY B 1 213 ? 23.033 49.320 14.326 1.00 41.80 213 GLY B C 1
ATOM 4719 O O . GLY B 1 213 ? 22.740 50.213 15.116 1.00 41.70 213 GLY B O 1
ATOM 4720 N N . LEU B 1 214 ? 22.443 48.127 14.358 1.00 41.62 214 LEU B N 1
ATOM 4721 C CA . LEU B 1 214 ? 21.466 47.813 15.395 1.00 36.59 214 LEU B CA 1
ATOM 4722 C C . LEU B 1 214 ? 22.124 47.800 16.767 1.00 30.90 214 LEU B C 1
ATOM 4723 O O . LEU B 1 214 ? 23.234 47.294 16.933 1.00 31.85 214 LEU B O 1
ATOM 4728 N N . GLY B 1 215 ? 21.430 48.355 17.754 1.00 29.69 215 GLY B N 1
ATOM 4729 C CA . GLY B 1 215 ? 21.938 48.399 19.108 1.00 30.42 215 GLY B CA 1
ATOM 4730 C C . GLY B 1 215 ? 21.626 47.141 19.886 1.00 30.85 215 GLY B C 1
ATOM 4731 O O . GLY B 1 215 ? 20.902 46.262 19.404 1.00 27.71 215 GLY B O 1
ATOM 4732 N N . GLU B 1 216 ? 22.148 47.075 21.107 1.00 26.15 216 GLU B N 1
ATOM 4733 C CA . GLU B 1 216 ? 22.006 45.893 21.956 1.00 28.04 216 GLU B CA 1
ATOM 4734 C C . GLU B 1 216 ? 20.552 45.456 22.149 1.00 26.96 216 GLU B C 1
ATOM 4735 O O . GLU B 1 216 ? 20.252 44.262 22.107 1.00 26.46 216 GLU B O 1
ATOM 4741 N N . GLN B 1 217 ? 19.642 46.402 22.362 1.00 23.15 217 GLN B N 1
ATOM 4742 C CA . GLN B 1 217 ? 18.250 46.006 22.607 1.00 21.96 217 GLN B CA 1
ATOM 4743 C C . GLN B 1 217 ? 17.603 45.384 21.364 1.00 22.34 217 GLN B C 1
ATOM 4744 O O . GLN B 1 217 ? 16.907 44.381 21.465 1.00 23.91 217 GLN B O 1
ATOM 4750 N N . ASP B 1 218 ? 17.800 45.984 20.197 1.00 23.79 218 ASP B N 1
ATOM 4751 C CA . ASP B 1 218 ? 17.253 45.388 18.974 1.00 23.98 218 ASP B CA 1
ATOM 4752 C C . ASP B 1 218 ? 17.840 44.011 18.660 1.00 26.75 218 ASP B C 1
ATOM 4753 O O . ASP B 1 218 ? 17.113 43.108 18.235 1.00 24.61 218 ASP B O 1
ATOM 4758 N N . LEU B 1 219 ? 19.145 43.844 18.860 1.00 23.89 219 LEU B N 1
ATOM 4759 C CA . LEU B 1 219 ? 19.747 42.530 18.689 1.00 24.49 219 LEU B CA 1
ATOM 4760 C C . LEU B 1 219 ? 19.178 41.518 19.678 1.00 25.92 219 LEU B C 1
ATOM 4761 O O . LEU B 1 219 ? 18.991 40.357 19.330 1.00 25.47 219 LEU B O 1
ATOM 4766 N N . ALA B 1 220 ? 18.892 41.950 20.901 1.00 24.45 220 ALA B N 1
ATOM 4767 C CA . ALA B 1 220 ? 18.264 41.066 21.883 1.00 21.76 220 ALA B CA 1
ATOM 4768 C C . ALA B 1 220 ? 16.844 40.678 21.464 1.00 28.54 220 ALA B C 1
ATOM 4769 O O . ALA B 1 220 ? 16.376 39.578 21.775 1.00 27.21 220 ALA B O 1
ATOM 4771 N N . ARG B 1 221 ? 16.149 41.583 20.775 1.00 26.06 221 ARG B N 1
ATOM 4772 C CA . ARG B 1 221 ? 14.793 41.277 20.318 1.00 24.94 221 ARG B CA 1
ATOM 4773 C C . ARG B 1 221 ? 14.826 40.198 19.244 1.00 27.05 221 ARG B C 1
ATOM 4774 O O . ARG B 1 221 ? 13.979 39.292 19.214 1.00 25.95 221 ARG B O 1
ATOM 4782 N N . LEU B 1 222 ? 15.806 40.287 18.355 1.00 25.57 222 LEU B N 1
ATOM 4783 C CA . LEU B 1 222 ? 15.986 39.257 17.344 1.00 28.54 222 LEU B CA 1
ATOM 4784 C C . LEU B 1 222 ? 16.356 37.931 17.997 1.00 30.65 222 LEU B C 1
ATOM 4785 O O . LEU B 1 222 ? 15.900 36.873 17.565 1.00 36.80 222 LEU B O 1
ATOM 4790 N N . GLN B 1 223 ? 17.169 37.990 19.047 1.00 27.12 223 GLN B N 1
ATOM 4791 C CA . GLN B 1 223 ? 17.550 36.781 19.774 1.00 30.40 223 GLN B CA 1
ATOM 4792 C C . GLN B 1 223 ? 16.338 36.115 20.435 1.00 32.41 223 GLN B C 1
ATOM 4793 O O . GLN B 1 223 ? 16.259 34.888 20.521 1.00 32.46 223 GLN B O 1
ATOM 4799 N N . LEU B 1 224 ? 15.403 36.936 20.901 1.00 30.01 224 LEU B N 1
ATOM 4800 C CA . LEU B 1 224 ? 14.169 36.455 21.513 1.00 28.48 224 LEU B CA 1
ATOM 4801 C C . LEU B 1 224 ? 13.378 35.572 20.549 1.00 28.66 224 LEU B C 1
ATOM 4802 O O . LEU B 1 224 ? 12.806 34.540 20.932 1.00 25.71 224 LEU B O 1
ATOM 4807 N N . LEU B 1 225 ? 13.328 35.994 19.294 1.00 26.65 225 LEU B N 1
ATOM 4808 C CA . LEU B 1 225 ? 12.691 35.211 18.244 1.00 28.56 225 LEU B CA 1
ATOM 4809 C C . LEU B 1 225 ? 13.348 33.850 18.078 1.00 27.45 225 LEU B C 1
ATOM 4810 O O . LEU B 1 225 ? 12.670 32.826 17.938 1.00 25.12 225 LEU B O 1
ATOM 4815 N N . ALA B 1 226 ? 14.676 33.847 18.060 1.00 26.42 226 ALA B N 1
ATOM 4816 C CA . ALA B 1 226 ? 15.429 32.615 17.871 1.00 27.41 226 ALA B CA 1
ATOM 4817 C C . ALA B 1 226 ? 15.242 31.700 19.073 1.00 27.77 226 ALA B C 1
ATOM 4818 O O . ALA B 1 226 ? 15.118 30.485 18.925 1.00 25.75 226 ALA B O 1
ATOM 4820 N N . GLU B 1 227 ? 15.211 32.287 20.264 1.00 25.70 227 GLU B N 1
ATOM 4821 C CA . GLU B 1 227 ? 14.983 31.511 21.477 1.00 23.81 227 GLU B CA 1
ATOM 4822 C C . GLU B 1 227 ? 13.585 30.902 21.477 1.00 24.06 227 GLU B C 1
ATOM 4823 O O . GLU B 1 227 ? 13.405 29.730 21.832 1.00 25.95 227 GLU B O 1
ATOM 4829 N N . PHE B 1 228 ? 12.594 31.692 21.064 1.00 23.64 228 PHE B N 1
ATOM 4830 C CA . PHE B 1 228 ? 11.232 31.189 20.986 1.00 21.71 228 PHE B CA 1
ATOM 4831 C C . PHE B 1 228 ? 11.148 29.994 20.055 1.00 23.50 228 PHE B C 1
ATOM 4832 O O . PHE B 1 228 ? 10.516 28.990 20.372 1.00 23.81 228 PHE B O 1
ATOM 4840 N N . GLY B 1 229 ? 11.784 30.109 18.892 1.00 20.72 229 GLY B N 1
ATOM 4841 C CA . GLY B 1 229 ? 11.787 29.027 17.936 1.00 24.85 229 GLY B CA 1
ATOM 4842 C C . GLY B 1 229 ? 12.429 27.772 18.494 1.00 25.51 229 GLY B C 1
ATOM 4843 O O . GLY B 1 229 ? 11.902 26.667 18.321 1.00 26.67 229 GLY B O 1
ATOM 4844 N N . ALA B 1 230 ? 13.555 27.948 19.180 1.00 24.94 230 ALA B N 1
ATOM 4845 C CA . ALA B 1 230 ? 14.338 26.832 19.694 1.00 26.52 230 ALA B CA 1
ATOM 4846 C C . ALA B 1 230 ? 13.681 26.158 20.900 1.00 32.26 230 ALA B C 1
ATOM 4847 O O . ALA B 1 230 ? 13.639 24.931 20.982 1.00 31.29 230 ALA B O 1
ATOM 4849 N N . GLU B 1 231 ? 13.152 26.967 21.817 1.00 25.04 231 GLU B N 1
ATOM 4850 C CA . GLU B 1 231 ? 12.723 26.485 23.131 1.00 25.34 231 GLU B CA 1
ATOM 4851 C C . GLU B 1 231 ? 11.237 26.651 23.421 1.00 22.15 231 GLU B C 1
ATOM 4852 O O . GLU B 1 231 ? 10.667 25.897 24.213 1.00 20.73 231 GLU B O 1
ATOM 4858 N N . GLY B 1 232 ? 10.604 27.653 22.824 1.00 18.13 232 GLY B N 1
ATOM 4859 C CA . GLY B 1 232 ? 9.245 27.971 23.245 1.00 22.27 232 GLY B CA 1
ATOM 4860 C C . GLY B 1 232 ? 8.135 27.552 22.300 1.00 20.03 232 GLY B C 1
ATOM 4861 O O . GLY B 1 232 ? 6.977 27.814 22.578 1.00 22.75 232 GLY B O 1
ATOM 4862 N N . SER B 1 233 ? 8.490 26.913 21.192 1.00 17.77 233 SER B N 1
ATOM 4863 C CA . SER B 1 233 ? 7.547 26.652 20.103 1.00 18.20 233 SER B CA 1
ATOM 4864 C C . SER B 1 233 ? 6.886 25.271 20.124 1.00 16.74 233 SER B C 1
ATOM 4865 O O . SER B 1 233 ? 6.206 24.900 19.170 1.00 19.84 233 SER B O 1
ATOM 4868 N N . GLY B 1 234 ? 7.101 24.503 21.188 1.00 18.86 234 GLY B N 1
ATOM 4869 C CA . GLY B 1 234 ? 6.551 23.152 21.272 1.00 15.58 234 GLY B CA 1
ATOM 4870 C C . GLY B 1 234 ? 5.052 23.110 21.071 1.00 20.93 234 GLY B C 1
ATOM 4871 O O . GLY B 1 234 ? 4.548 22.358 20.223 1.00 20.43 234 GLY B O 1
ATOM 4872 N N . TYR B 1 235 ? 4.329 23.931 21.838 1.00 14.79 235 TYR B N 1
ATOM 4873 C CA . TYR B 1 235 ? 2.871 23.970 21.729 1.00 21.02 235 TYR B CA 1
ATOM 4874 C C . TYR B 1 235 ? 2.449 24.266 20.301 1.00 20.82 235 TYR B C 1
ATOM 4875 O O . TYR B 1 235 ? 1.445 23.748 19.823 1.00 18.88 235 TYR B O 1
ATOM 4892 N N . LYS B 1 237 ? 4.210 23.743 17.428 1.00 15.26 237 LYS B N 1
ATOM 4893 C CA . LYS B 1 237 ? 4.507 22.693 16.461 1.00 17.37 237 LYS B CA 1
ATOM 4894 C C . LYS B 1 237 ? 3.458 21.565 16.533 1.00 18.50 237 LYS B C 1
ATOM 4895 O O . LYS B 1 237 ? 3.024 21.049 15.495 1.00 19.30 237 LYS B O 1
ATOM 4901 N N . ILE B 1 238 ? 3.056 21.176 17.739 1.00 16.53 238 ILE B N 1
ATOM 4902 C CA . ILE B 1 238 ? 2.091 20.072 17.848 1.00 17.70 238 ILE B CA 1
ATOM 4903 C C . ILE B 1 238 ? 0.687 20.537 17.428 1.00 18.52 238 ILE B C 1
ATOM 4904 O O . ILE B 1 238 ? -0.027 19.807 16.729 1.00 16.85 238 ILE B O 1
ATOM 4909 N N . GLN B 1 239 ? 0.292 21.760 17.786 1.00 16.11 239 GLN B N 1
ATOM 4910 C CA . GLN B 1 239 ? -1.035 22.227 17.409 1.00 16.48 239 GLN B CA 1
ATOM 4911 C C . GLN B 1 239 ? -1.113 22.508 15.915 1.00 22.56 239 GLN B C 1
ATOM 4912 O O . GLN B 1 239 ? -2.174 22.352 15.321 1.00 17.93 239 GLN B O 1
ATOM 4918 N N . SER B 1 240 ? 0.006 22.903 15.295 1.00 14.24 240 SER B N 1
ATOM 4919 C CA . SER B 1 240 ? -0.016 23.168 13.857 1.00 15.51 240 SER B CA 1
ATOM 4920 C C . SER B 1 240 ? 0.046 21.897 12.990 1.00 16.61 240 SER B C 1
ATOM 4921 O O . SER B 1 240 ? -0.079 21.980 11.767 1.00 17.58 240 SER B O 1
ATOM 4924 N N . THR B 1 241 ? 0.249 20.733 13.605 1.00 17.31 241 THR B N 1
ATOM 4925 C CA . THR B 1 241 ? 0.420 19.511 12.813 1.00 16.40 241 THR B CA 1
ATOM 4926 C C . THR B 1 241 ? -0.582 18.405 13.173 1.00 14.52 241 THR B C 1
ATOM 4927 O O . THR B 1 241 ? -1.176 17.792 12.286 1.00 19.91 241 THR B O 1
ATOM 4931 N N . ARG B 1 242 ? -0.736 18.128 14.463 1.00 15.78 242 ARG B N 1
ATOM 4932 C CA . ARG B 1 242 ? -1.667 17.081 14.902 1.00 17.85 242 ARG B CA 1
ATOM 4933 C C . ARG B 1 242 ? -2.585 17.572 16.010 1.00 17.31 242 ARG B C 1
ATOM 4934 O O . ARG B 1 242 ? -2.599 17.015 17.109 1.00 16.78 242 ARG B O 1
ATOM 4942 N N . PRO B 1 243 ? -3.375 18.621 15.729 1.00 15.60 243 PRO B N 1
ATOM 4943 C CA . PRO B 1 243 ? -4.201 19.191 16.794 1.00 15.28 243 PRO B CA 1
ATOM 4944 C C . PRO B 1 243 ? -5.224 18.181 17.331 1.00 17.89 243 PRO B C 1
ATOM 4945 O O . PRO B 1 243 ? -5.522 18.210 18.515 1.00 18.08 243 PRO B O 1
ATOM 4949 N N . GLN B 1 244 ? -5.744 17.311 16.476 1.00 17.06 244 GLN B N 1
ATOM 4950 C CA . GLN B 1 244 ? -6.752 16.363 16.921 1.00 16.21 244 GLN B CA 1
ATOM 4951 C C . GLN B 1 244 ? -6.179 15.362 17.926 1.00 19.44 244 GLN B C 1
ATOM 4952 O O . GLN B 1 244 ? -6.840 15.038 18.909 1.00 18.88 244 GLN B O 1
ATOM 4958 N N . THR B 1 245 ? -4.946 14.899 17.712 1.00 16.24 245 THR B N 1
ATOM 4959 C CA . THR B 1 245 ? -4.348 13.945 18.652 1.00 18.99 245 THR B CA 1
ATOM 4960 C C . THR B 1 245 ? -4.229 14.565 20.039 1.00 18.17 245 THR B C 1
ATOM 4961 O O . THR B 1 245 ? -4.577 13.952 21.046 1.00 18.52 245 THR B O 1
ATOM 4965 N N . LEU B 1 246 ? -3.730 15.793 20.075 1.00 17.65 246 LEU B N 1
ATOM 4966 C CA . LEU B 1 246 ? -3.604 16.538 21.317 1.00 19.54 246 LEU B CA 1
ATOM 4967 C C . LEU B 1 246 ? -4.952 16.767 22.016 1.00 17.59 246 LEU B C 1
ATOM 4968 O O . LEU B 1 246 ? -5.031 16.758 23.250 1.00 19.86 246 LEU B O 1
ATOM 4973 N N . SER B 1 247 ? -5.999 16.990 21.221 1.00 16.47 247 SER B N 1
ATOM 4974 C CA . SER B 1 247 ? -7.302 17.389 21.775 1.00 16.58 247 SER B CA 1
ATOM 4975 C C . SER B 1 247 ? -7.913 16.372 22.733 1.00 19.11 247 SER B C 1
ATOM 4976 O O . SER B 1 247 ? -8.650 16.762 23.636 1.00 16.96 247 SER B O 1
ATOM 4979 N N . TYR B 1 248 ? -7.606 15.083 22.571 1.00 18.57 248 TYR B N 1
ATOM 4980 C CA . TYR B 1 248 ? -8.249 14.072 23.408 1.00 22.90 248 TYR B CA 1
ATOM 4981 C C . TYR B 1 248 ? -7.811 14.251 24.865 1.00 26.85 248 TYR B C 1
ATOM 4982 O O . TYR B 1 248 ? -8.640 14.215 25.777 1.00 19.54 248 TYR B O 1
ATOM 4991 N N . SER B 1 249 ? -6.526 14.505 25.101 1.00 16.37 249 SER B N 1
ATOM 4992 C CA . SER B 1 249 ? -6.087 14.578 26.491 1.00 20.21 249 SER B CA 1
ATOM 4993 C C . SER B 1 249 ? -6.563 15.908 27.101 1.00 20.72 249 SER B C 1
ATOM 4994 O O . SER B 1 249 ? -6.991 15.954 28.254 1.00 21.66 249 SER B O 1
ATOM 4997 N N . LEU B 1 250 ? -6.534 16.979 26.314 1.00 16.92 250 LEU B N 1
ATOM 4998 C CA . LEU B 1 250 ? -6.916 18.292 26.841 1.00 18.69 250 LEU B CA 1
ATOM 4999 C C . LEU B 1 250 ? -8.425 18.394 27.073 1.00 21.68 250 LEU B C 1
ATOM 5000 O O . LEU B 1 250 ? -8.863 19.129 27.943 1.00 20.31 250 LEU B O 1
ATOM 5005 N N . THR B 1 251 ? -9.219 17.660 26.305 1.00 17.64 251 THR B N 1
ATOM 5006 C CA . THR B 1 251 ? -10.667 17.724 26.484 1.00 16.32 251 THR B CA 1
ATOM 5007 C C . THR B 1 251 ? -11.123 16.837 27.647 1.00 17.54 251 THR B C 1
ATOM 5008 O O . THR B 1 251 ? -12.152 17.117 28.298 1.00 18.00 251 THR B O 1
ATOM 5012 N N . ASP B 1 252 ? -10.344 15.792 27.939 1.00 17.80 252 ASP B N 1
ATOM 5013 C CA . ASP B 1 252 ? -10.739 14.797 28.950 1.00 20.50 252 ASP B CA 1
ATOM 5014 C C . ASP B 1 252 ? -10.228 15.177 30.346 1.00 20.56 252 ASP B C 1
ATOM 5015 O O . ASP B 1 252 ? -10.831 14.823 31.366 1.00 21.15 252 ASP B O 1
ATOM 5020 N N . SER B 1 253 ? -9.121 15.913 30.385 1.00 17.34 253 SER B N 1
ATOM 5021 C CA . SER B 1 253 ? -8.414 16.186 31.629 1.00 17.94 253 SER B CA 1
ATOM 5022 C C . SER B 1 253 ? -8.369 17.662 31.972 1.00 17.02 253 SER B C 1
ATOM 5023 O O . SER B 1 253 ? -7.664 18.428 31.320 1.00 16.91 253 SER B O 1
ATOM 5026 N N . PRO B 1 254 ? -9.092 18.068 33.027 1.00 18.95 254 PRO B N 1
ATOM 5027 C CA . PRO B 1 254 ? -9.042 19.500 33.368 1.00 17.64 254 PRO B CA 1
ATOM 5028 C C . PRO B 1 254 ? -7.674 19.926 33.899 1.00 16.87 254 PRO B C 1
ATOM 5029 O O . PRO B 1 254 ? -7.260 21.041 33.592 1.00 17.82 254 PRO B O 1
ATOM 5033 N N . VAL B 1 255 ? -6.980 19.086 34.666 1.00 18.55 255 VAL B N 1
ATOM 5034 C CA . VAL B 1 255 ? -5.635 19.476 35.102 1.00 18.30 255 VAL B CA 1
ATOM 5035 C C . VAL B 1 255 ? -4.697 19.619 33.896 1.00 18.30 255 VAL B C 1
ATOM 5036 O O . VAL B 1 255 ? -3.812 20.489 33.876 1.00 17.10 255 VAL B O 1
ATOM 5040 N N . GLY B 1 256 ? -4.878 18.756 32.897 1.00 20.21 256 GLY B N 1
ATOM 5041 C CA . GLY B 1 256 ? -4.054 18.822 31.699 1.00 17.42 256 GLY B CA 1
ATOM 5042 C C . GLY B 1 256 ? -4.352 20.083 30.897 1.00 19.76 256 GLY B C 1
ATOM 5043 O O . GLY B 1 256 ? -3.450 20.746 30.384 1.00 18.36 256 GLY B O 1
ATOM 5044 N N . GLN B 1 257 ? -5.637 20.407 30.790 1.00 17.04 257 GLN B N 1
ATOM 5045 C CA . GLN B 1 257 ? -6.075 21.643 30.125 1.00 18.59 257 GLN B CA 1
ATOM 5046 C C . GLN B 1 257 ? -5.509 22.875 30.823 1.00 18.15 257 GLN B C 1
ATOM 5047 O O . GLN B 1 257 ? -5.021 23.816 30.169 1.00 18.27 257 GLN B O 1
ATOM 5053 N N . LEU B 1 258 ? -5.592 22.874 32.153 1.00 16.22 258 LEU B N 1
ATOM 5054 C CA . LEU B 1 258 ? -5.006 23.953 32.962 1.00 16.42 258 LEU B CA 1
ATOM 5055 C C . LEU B 1 258 ? -3.495 24.115 32.777 1.00 15.96 258 LEU B C 1
ATOM 5056 O O . LEU B 1 258 ? -3.005 25.236 32.560 1.00 16.69 258 LEU B O 1
ATOM 5061 N N . ALA B 1 259 ? -2.745 23.025 32.897 1.00 15.57 259 ALA B N 1
ATOM 5062 C CA . ALA B 1 259 ? -1.287 23.105 32.718 1.00 15.81 259 ALA B CA 1
ATOM 5063 C C . ALA B 1 259 ? -0.914 23.648 31.337 1.00 15.64 259 ALA B C 1
ATOM 5064 O O . ALA B 1 259 ? -0.030 24.502 31.200 1.00 17.41 259 ALA B O 1
ATOM 5066 N N . TRP B 1 260 ? -1.602 23.154 30.319 1.00 15.29 260 TRP B N 1
ATOM 5067 C CA . TRP B 1 260 ? -1.304 23.508 28.930 1.00 17.25 260 TRP B CA 1
ATOM 5068 C C . TRP B 1 260 ? -1.415 25.013 28.704 1.00 21.54 260 TRP B C 1
ATOM 5069 O O . TRP B 1 260 ? -0.581 25.632 28.014 1.00 18.72 260 TRP B O 1
ATOM 5080 N N . VAL B 1 261 ? -2.426 25.612 29.325 1.00 16.00 261 VAL B N 1
ATOM 5081 C CA . VAL B 1 261 ? -2.688 27.019 29.147 1.00 15.36 261 VAL B CA 1
ATOM 5082 C C . VAL B 1 261 ? -1.893 27.864 30.133 1.00 18.49 261 VAL B C 1
ATOM 5083 O O . VAL B 1 261 ? -1.303 28.876 29.740 1.00 19.72 261 VAL B O 1
ATOM 5087 N N . VAL B 1 262 ? -1.852 27.459 31.405 1.00 15.93 262 VAL B N 1
ATOM 5088 C CA . VAL B 1 262 ? -1.287 28.335 32.429 1.00 17.91 262 VAL B CA 1
ATOM 5089 C C . VAL B 1 262 ? 0.228 28.475 32.271 1.00 20.21 262 VAL B C 1
ATOM 5090 O O . VAL B 1 262 ? 0.811 29.477 32.708 1.00 19.31 262 VAL B O 1
ATOM 5094 N N . GLU B 1 263 ? 0.870 27.494 31.624 1.00 15.45 263 GLU B N 1
ATOM 5095 C CA . GLU B 1 263 ? 2.298 27.593 31.356 1.00 17.86 263 GLU B CA 1
ATOM 5096 C C . GLU B 1 263 ? 2.631 28.879 30.608 1.00 16.76 263 GLU B C 1
ATOM 5097 O O . GLU B 1 263 ? 3.677 29.506 30.853 1.00 17.16 263 GLU B O 1
ATOM 5103 N N . LYS B 1 264 ? 1.754 29.271 29.689 1.00 18.50 264 LYS B N 1
ATOM 5104 C CA . LYS B 1 264 ? 2.046 30.431 28.851 1.00 21.45 264 LYS B CA 1
ATOM 5105 C C . LYS B 1 264 ? 1.844 31.729 29.619 1.00 21.45 264 LYS B C 1
ATOM 5106 O O . LYS B 1 264 ? 2.495 32.728 29.332 1.00 17.53 264 LYS B O 1
ATOM 5112 N N . PHE B 1 265 ? 0.977 31.725 30.622 1.00 18.94 265 PHE B N 1
ATOM 5113 C CA . PHE B 1 265 ? 0.846 32.932 31.426 1.00 17.14 265 PHE B CA 1
ATOM 5114 C C . PHE B 1 265 ? 2.086 33.117 32.284 1.00 19.51 265 PHE B C 1
ATOM 5115 O O . PHE B 1 265 ? 2.475 34.239 32.585 1.00 20.87 265 PHE B O 1
ATOM 5131 N N . GLU B 1 267 ? 5.235 32.010 31.229 1.00 19.67 267 GLU B N 1
ATOM 5132 C CA . GLU B 1 267 ? 6.366 32.292 30.355 1.00 18.51 267 GLU B CA 1
ATOM 5133 C C . GLU B 1 267 ? 6.216 33.574 29.550 1.00 22.20 267 GLU B C 1
ATOM 5134 O O . GLU B 1 267 ? 7.213 34.138 29.114 1.00 22.19 267 GLU B O 1
ATOM 5140 N N . TRP B 1 268 ? 4.989 34.032 29.320 1.00 17.05 268 TRP B N 1
ATOM 5141 C CA . TRP B 1 268 ? 4.822 35.195 28.445 1.00 19.59 268 TRP B CA 1
ATOM 5142 C C . TRP B 1 268 ? 4.340 36.426 29.226 1.00 22.20 268 TRP B C 1
ATOM 5143 O O . TRP B 1 268 ? 4.256 37.538 28.680 1.00 22.54 268 TRP B O 1
ATOM 5154 N N . GLY B 1 269 ? 4.006 36.228 30.493 1.00 21.99 269 GLY B N 1
ATOM 5155 C CA . GLY B 1 269 ? 3.528 37.321 31.322 1.00 23.01 269 GLY B CA 1
ATOM 5156 C C . GLY B 1 269 ? 4.681 38.022 32.027 1.00 26.39 269 GLY B C 1
ATOM 5157 O O . GLY B 1 269 ? 5.804 37.511 32.053 1.00 22.08 269 GLY B O 1
ATOM 5158 N N . ASP B 1 270 ? 4.411 39.188 32.606 1.00 21.00 270 ASP B N 1
ATOM 5159 C CA . ASP B 1 270 ? 5.448 39.906 33.352 1.00 22.80 270 ASP B CA 1
ATOM 5160 C C . ASP B 1 270 ? 5.549 39.286 34.736 1.00 20.15 270 ASP B C 1
ATOM 5161 O O . ASP B 1 270 ? 4.961 39.793 35.695 1.00 21.76 270 ASP B O 1
ATOM 5166 N N . THR B 1 271 ? 6.285 38.178 34.832 1.00 20.14 271 THR B N 1
ATOM 5167 C CA . THR B 1 271 ? 6.268 37.330 36.018 1.00 21.19 271 THR B CA 1
ATOM 5168 C C . THR B 1 271 ? 7.642 37.138 36.650 1.00 24.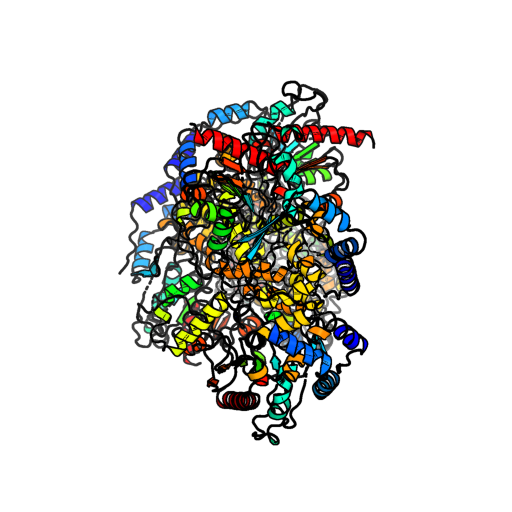07 271 THR B C 1
ATOM 5169 O O . THR B 1 271 ? 8.668 37.452 36.044 1.00 24.28 271 THR B O 1
ATOM 5173 N N . ASP B 1 272 ? 7.652 36.587 37.860 1.00 22.87 272 ASP B N 1
ATOM 5174 C CA . ASP B 1 272 ? 8.910 36.283 38.533 1.00 24.96 272 ASP B CA 1
ATOM 5175 C C . ASP B 1 272 ? 8.929 34.898 39.176 1.00 25.04 272 ASP B C 1
ATOM 5176 O O . ASP B 1 272 ? 9.831 34.115 38.916 1.00 22.69 272 ASP B O 1
ATOM 5181 N N . LYS B 1 273 ? 7.942 34.595 40.020 1.00 20.60 273 LYS B N 1
ATOM 5182 C CA . LYS B 1 273 ? 7.893 33.274 40.659 1.00 24.02 273 LYS B CA 1
ATOM 5183 C C . LYS B 1 273 ? 6.683 32.457 40.219 1.00 22.84 273 LYS B C 1
ATOM 5184 O O . LYS B 1 273 ? 6.672 31.230 40.311 1.00 24.61 273 LYS B O 1
ATOM 5190 N N . SER B 1 274 ? 5.663 33.147 39.716 1.00 20.52 274 SER B N 1
ATOM 5191 C CA . SER B 1 274 ? 4.372 32.521 39.466 1.00 25.02 274 SER B CA 1
ATOM 5192 C C . SER B 1 274 ? 3.596 33.290 38.404 1.00 18.98 274 SER B C 1
ATOM 5193 O O . SER B 1 274 ? 3.795 34.495 38.259 1.00 22.12 274 SER B O 1
ATOM 5196 N N . PRO B 1 275 ? 2.715 32.606 37.656 1.00 18.87 275 PRO B N 1
ATOM 5197 C CA . PRO B 1 275 ? 1.847 33.328 36.706 1.00 18.15 275 PRO B CA 1
ATOM 5198 C C . PRO B 1 275 ? 0.950 34.357 37.409 1.00 20.66 275 PRO B C 1
ATOM 5199 O O . PRO B 1 275 ? 0.536 35.354 36.789 1.00 20.30 275 PRO B O 1
ATOM 5203 N N . GLU B 1 276 ? 0.671 34.119 38.692 1.00 19.23 276 GLU B N 1
ATOM 5204 C CA . GLU B 1 276 ? -0.167 35.012 39.502 1.00 20.03 276 GLU B CA 1
ATOM 5205 C C . GLU B 1 276 ? 0.498 36.348 39.835 1.00 25.37 276 GLU B C 1
ATOM 5206 O O . GLU B 1 276 ? -0.157 37.266 40.348 1.00 21.62 276 GLU B O 1
ATOM 5212 N N . ASP B 1 277 ? 1.789 36.458 39.535 1.00 20.43 277 ASP B N 1
ATOM 5213 C CA . ASP B 1 277 ? 2.498 37.729 39.591 1.00 22.43 277 ASP B CA 1
ATOM 5214 C C . ASP B 1 277 ? 1.893 38.722 38.611 1.00 22.07 277 ASP B C 1
ATOM 5215 O O . ASP B 1 277 ? 1.919 39.939 38.834 1.00 27.27 277 ASP B O 1
ATOM 5220 N N . ALA B 1 278 ? 1.359 38.208 37.513 1.00 21.71 278 ALA B N 1
ATOM 5221 C CA . ALA B 1 278 ? 0.897 39.080 36.440 1.00 24.07 278 ALA B CA 1
ATOM 5222 C C . ALA B 1 278 ? -0.598 39.019 36.262 1.00 25.05 278 ALA B C 1
ATOM 5223 O O . ALA B 1 278 ? -1.210 40.012 35.904 1.00 22.20 278 ALA B O 1
ATOM 5225 N N . VAL B 1 279 ? -1.170 37.835 36.466 1.00 23.55 279 VAL B N 1
ATOM 5226 C CA . VAL B 1 279 ? -2.614 37.622 36.354 1.00 22.90 279 VAL B CA 1
ATOM 5227 C C . VAL B 1 279 ? -3.098 36.832 37.569 1.00 24.44 279 VAL B C 1
ATOM 5228 O O . VAL B 1 279 ? -2.642 35.713 37.785 1.00 23.10 279 VAL B O 1
ATOM 5232 N N . ASP B 1 280 ? -4.012 37.377 38.367 1.00 21.97 280 ASP B N 1
ATOM 5233 C CA . ASP B 1 280 ? -4.423 36.647 39.579 1.00 26.92 280 ASP B CA 1
ATOM 5234 C C . ASP B 1 280 ? -5.128 35.323 39.240 1.00 21.89 280 ASP B C 1
ATOM 5235 O O . ASP B 1 280 ? -5.572 35.114 38.112 1.00 21.50 280 ASP B O 1
ATOM 5240 N N . ARG B 1 281 ? -5.244 34.429 40.218 1.00 20.87 281 ARG B N 1
ATOM 5241 C CA . ARG B 1 281 ? -5.723 33.085 39.912 1.00 25.18 281 ARG B CA 1
ATOM 5242 C C . ARG B 1 281 ? -7.180 33.034 39.467 1.00 26.91 281 ARG B C 1
ATOM 5243 O O . ARG B 1 281 ? -7.551 32.148 38.717 1.00 21.20 281 ARG B O 1
ATOM 5251 N N . ASP B 1 282 ? -8.014 33.974 39.898 1.00 24.69 282 ASP B N 1
ATOM 5252 C CA . ASP B 1 282 ? -9.393 33.943 39.434 1.00 21.17 282 ASP B CA 1
ATOM 5253 C C . ASP B 1 282 ? -9.496 34.248 37.942 1.00 22.70 282 ASP B C 1
ATOM 5254 O O . ASP B 1 282 ? -10.236 33.589 37.224 1.00 21.03 282 ASP B O 1
ATOM 5259 N N . ARG B 1 283 ? -8.751 35.245 37.478 1.00 19.52 283 ARG B N 1
ATOM 5260 C CA . ARG B 1 283 ? -8.696 35.541 36.048 1.00 20.81 283 ARG B CA 1
ATOM 5261 C C . ARG B 1 283 ? -8.044 34.403 35.262 1.00 19.93 283 ARG B C 1
ATOM 5262 O O . ARG B 1 283 ? -8.487 34.074 34.159 1.00 20.89 283 ARG B O 1
ATOM 5270 N N . LEU B 1 284 ? -6.983 33.814 35.811 1.00 18.93 284 LEU B N 1
ATOM 5271 C CA . LEU B 1 284 ? -6.345 32.683 35.148 1.00 17.51 284 LEU B CA 1
ATOM 5272 C C . LEU B 1 284 ? -7.349 31.550 34.975 1.00 21.22 284 LEU B C 1
ATOM 5273 O O . LEU B 1 284 ? -7.435 30.931 33.922 1.00 19.17 284 LEU B O 1
ATOM 5278 N N . LEU B 1 285 ? -8.114 31.277 36.021 1.00 17.01 285 LEU B N 1
ATOM 5279 C CA . LEU B 1 285 ? -9.008 30.123 35.967 1.00 18.54 285 LEU B CA 1
ATOM 5280 C C . LEU B 1 285 ? -10.230 30.407 35.110 1.00 16.94 285 LEU B C 1
ATOM 5281 O O . LEU B 1 285 ? -10.743 29.512 34.448 1.00 21.65 285 LEU B O 1
ATOM 5286 N N . THR B 1 286 ? -10.713 31.643 35.122 1.00 17.90 286 THR B N 1
ATOM 5287 C CA . THR B 1 286 ? -11.822 32.009 34.253 1.00 17.39 286 THR B CA 1
ATOM 5288 C C . THR B 1 286 ? -11.462 31.801 32.780 1.00 21.67 286 THR B C 1
ATOM 5289 O O . THR B 1 286 ? -12.255 31.251 32.014 1.00 18.33 286 THR B O 1
ATOM 5293 N N . ASN B 1 287 ? -10.262 32.223 32.383 1.00 17.61 287 ASN B N 1
ATOM 5294 C CA . ASN B 1 287 ? -9.822 31.979 31.014 1.00 19.49 287 ASN B CA 1
ATOM 5295 C C . ASN B 1 287 ? -9.751 30.473 30.691 1.00 20.09 287 ASN B C 1
ATOM 5296 O O . ASN B 1 287 ? -10.249 30.010 29.657 1.00 19.12 287 ASN B O 1
ATOM 5301 N N . VAL B 1 288 ? -9.160 29.697 31.589 1.00 19.14 288 VAL B N 1
ATOM 5302 C CA . VAL B 1 288 ? -9.121 28.242 31.406 1.00 17.42 288 VAL B CA 1
ATOM 5303 C C . VAL B 1 288 ? -10.522 27.630 31.384 1.00 22.57 288 VAL B C 1
ATOM 5304 O O . VAL B 1 288 ? -10.804 26.709 30.607 1.00 20.72 288 VAL B O 1
ATOM 5316 N N . ILE B 1 290 ? -13.176 28.899 30.175 1.00 22.03 290 ILE B N 1
ATOM 5317 C CA . ILE B 1 290 ? -13.804 29.106 28.885 1.00 20.81 290 ILE B CA 1
ATOM 5318 C C . ILE B 1 290 ? -13.355 27.978 27.925 1.00 22.97 290 ILE B C 1
ATOM 5319 O O . ILE B 1 290 ? -14.187 27.396 27.230 1.00 22.12 290 ILE B O 1
ATOM 5324 N N . TYR B 1 291 ? -12.061 27.654 27.917 1.00 19.09 291 TYR B N 1
ATOM 5325 C CA . TYR B 1 291 ? -11.570 26.495 27.154 1.00 16.25 291 TYR B CA 1
ATOM 5326 C C . TYR B 1 291 ? -12.234 25.201 27.626 1.00 15.76 291 TYR B C 1
ATOM 5327 O O . TYR B 1 291 ? -12.745 24.430 26.810 1.00 18.22 291 TYR B O 1
ATOM 5336 N N . TRP B 1 292 ? -12.221 24.958 28.934 1.00 17.53 292 TRP B N 1
ATOM 5337 C CA . TRP B 1 292 ? -12.727 23.686 29.447 1.00 18.95 292 TRP B CA 1
ATOM 5338 C C . TRP B 1 292 ? -14.217 23.514 29.176 1.00 20.59 292 TRP B C 1
ATOM 5339 O O . TRP B 1 292 ? -14.650 22.492 28.644 1.00 20.95 292 TRP B O 1
ATOM 5350 N N . LEU B 1 293 ? -15.020 24.516 29.551 1.00 17.21 293 LEU B N 1
ATOM 5351 C CA . LEU B 1 293 ? -16.464 24.340 29.516 1.00 20.65 293 LEU B CA 1
ATOM 5352 C C . LEU B 1 293 ? -16.992 24.235 28.090 1.00 22.90 293 LEU B C 1
ATOM 5353 O O . LEU B 1 293 ? -17.978 23.560 27.845 1.00 25.44 293 LEU B O 1
ATOM 5358 N N . THR B 1 294 ? -16.331 24.898 27.153 1.00 18.95 294 THR B N 1
ATOM 5359 C CA . THR B 1 294 ? -16.779 24.888 25.765 1.00 19.98 294 THR B CA 1
ATOM 5360 C C . THR B 1 294 ? -16.099 23.754 25.021 1.00 20.48 294 THR B C 1
ATOM 5361 O O . THR B 1 294 ? -16.434 23.465 23.871 1.00 20.59 294 THR B O 1
ATOM 5365 N N . ALA B 1 295 ? -15.148 23.112 25.700 1.00 17.41 295 ALA B N 1
ATOM 5366 C CA . ALA B 1 295 ? -14.397 21.988 25.140 1.00 19.58 295 ALA B CA 1
ATOM 5367 C C . ALA B 1 295 ? -13.771 22.376 23.806 1.00 21.72 295 ALA B C 1
ATOM 5368 O O . ALA B 1 295 ? -13.927 21.680 22.800 1.00 21.01 295 ALA B O 1
ATOM 5370 N N . THR B 1 296 ? -13.047 23.490 23.813 1.00 18.29 296 THR B N 1
ATOM 5371 C CA . THR B 1 296 ? -12.500 24.025 22.579 1.00 19.64 296 THR B CA 1
ATOM 5372 C C . THR B 1 296 ? -10.969 23.942 22.526 1.00 20.22 296 THR B C 1
ATOM 5373 O O . THR B 1 296 ? -10.343 24.633 21.721 1.00 18.60 296 THR B O 1
ATOM 5377 N N . ALA B 1 297 ? -10.356 23.103 23.362 1.00 17.60 297 ALA B N 1
ATOM 5378 C CA . ALA B 1 297 ? -8.900 22.939 23.273 1.00 15.06 297 ALA B CA 1
ATOM 5379 C C . ALA B 1 297 ? -8.506 22.496 21.870 1.00 19.24 297 ALA B C 1
ATOM 5380 O O . ALA B 1 297 ? -7.504 22.965 21.304 1.00 19.39 297 ALA B O 1
ATOM 5382 N N . GLY B 1 298 ? -9.289 21.574 21.314 1.00 19.43 298 GLY B N 1
ATOM 5383 C CA . GLY B 1 298 ? -8.954 20.973 20.038 1.00 20.42 298 GLY B CA 1
ATOM 5384 C C . GLY B 1 298 ? -9.334 21.876 18.886 1.00 18.15 298 GLY B C 1
ATOM 5385 O O . GLY B 1 298 ? -8.528 22.109 17.983 1.00 20.37 298 GLY B O 1
ATOM 5386 N N . SER B 1 299 ? -10.556 22.396 18.914 1.00 16.93 299 SER B N 1
ATOM 5387 C CA . SER B 1 299 ? -10.976 23.285 17.834 1.00 17.60 299 SER B CA 1
ATOM 5388 C C . SER B 1 299 ? -10.101 24.544 17.792 1.00 20.27 299 SER B C 1
ATOM 5389 O O . SER B 1 299 ? -9.833 25.090 16.716 1.00 21.69 299 SER B O 1
ATOM 5392 N N . SER B 1 300 ? -9.636 25.008 18.946 1.00 18.16 300 SER B N 1
ATOM 5393 C CA . SER B 1 300 ? -8.761 26.179 18.937 1.00 15.76 300 SER B CA 1
ATOM 5394 C C . SER B 1 300 ? -7.380 25.792 18.403 1.00 18.50 300 SER B C 1
ATOM 5395 O O . SER B 1 300 ? -6.750 26.564 17.680 1.00 19.17 300 SER B O 1
ATOM 5398 N N . ALA B 1 301 ? -6.926 24.585 18.718 1.00 17.97 301 ALA B N 1
ATOM 5399 C CA . ALA B 1 301 ? -5.651 24.128 18.182 1.00 20.54 301 ALA B CA 1
ATOM 5400 C C . ALA B 1 301 ? -5.688 24.016 16.644 1.00 18.81 301 ALA B C 1
ATOM 5401 O O . ALA B 1 301 ? -4.695 24.317 15.972 1.00 20.80 301 ALA B O 1
ATOM 5403 N N . HIS B 1 302 ? -6.829 23.620 16.079 1.00 19.56 302 HIS B N 1
ATOM 5404 C CA . HIS B 1 302 ? -6.929 23.454 14.624 1.00 20.11 302 HIS B CA 1
ATOM 5405 C C . HIS B 1 302 ? -6.627 24.766 13.886 1.00 20.19 302 HIS B C 1
ATOM 5406 O O . HIS B 1 302 ? -6.232 24.742 12.729 1.00 20.47 302 HIS B O 1
ATOM 5413 N N . PHE B 1 303 ? -6.829 25.911 14.539 1.00 22.54 303 PHE B N 1
ATOM 5414 C CA . PHE B 1 303 ? -6.483 27.209 13.930 1.00 20.24 303 PHE B CA 1
ATOM 5415 C C . PHE B 1 303 ? -5.003 27.243 13.512 1.00 20.16 303 PHE B C 1
ATOM 5416 O O . PHE B 1 303 ? -4.664 27.731 12.417 1.00 21.51 303 PHE B O 1
ATOM 5424 N N . TYR B 1 304 ? -4.131 26.701 14.367 1.00 18.89 304 TYR B N 1
ATOM 5425 C CA . TYR B 1 304 ? -2.686 26.673 14.101 1.00 18.51 304 TYR B CA 1
ATOM 5426 C C . TYR B 1 304 ? -2.381 25.823 12.879 1.00 16.24 304 TYR B C 1
ATOM 5427 O O . TYR B 1 304 ? -1.494 26.162 12.094 1.00 17.29 304 TYR B O 1
ATOM 5436 N N . TYR B 1 305 ? -3.111 24.720 12.731 1.00 18.34 305 TYR B N 1
ATOM 5437 C CA . TYR B 1 305 ? -2.969 23.873 11.554 1.00 18.56 305 TYR B CA 1
ATOM 5438 C C . TYR B 1 305 ? -3.388 24.650 10.293 1.00 19.11 305 TYR B C 1
ATOM 5439 O O . TYR B 1 305 ? -2.695 24.622 9.277 1.00 21.32 305 TYR B O 1
ATOM 5448 N N . GLU B 1 306 ? -4.521 25.361 10.357 1.00 17.69 306 GLU B N 1
ATOM 5449 C CA . GLU B 1 306 ? -4.978 26.144 9.205 1.00 19.15 306 GLU B CA 1
ATOM 5450 C C . GLU B 1 306 ? -3.978 27.232 8.761 1.00 18.63 306 GLU B C 1
ATOM 5451 O O . GLU B 1 306 ? -3.922 27.585 7.589 1.00 20.44 306 GLU B O 1
ATOM 5457 N N . ILE B 1 307 ? -3.197 27.760 9.694 1.00 20.49 307 ILE B N 1
ATOM 5458 C CA . ILE B 1 307 ? -2.270 28.841 9.362 1.00 25.67 307 ILE B CA 1
ATOM 5459 C C . ILE B 1 307 ? -0.805 28.414 9.472 1.00 26.91 307 ILE B C 1
ATOM 5460 O O . ILE B 1 307 ? 0.077 29.260 9.625 1.00 25.60 307 ILE B O 1
ATOM 5465 N N . SER B 1 308 ? -0.547 27.111 9.362 1.00 24.29 308 SER B N 1
ATOM 5466 C CA . SER B 1 308 ? 0.792 26.571 9.630 1.00 23.12 308 SER B CA 1
ATOM 5467 C C . SER B 1 308 ? 1.873 27.179 8.733 1.00 29.77 308 SER B C 1
ATOM 5468 O O . SER B 1 308 ? 3.022 27.302 9.136 1.00 27.85 308 SER B O 1
ATOM 5471 N N . ASP B 1 309 ? 1.487 27.555 7.520 1.00 23.94 309 ASP B N 1
ATOM 5472 C CA . ASP B 1 309 ? 2.426 28.068 6.532 1.00 27.89 309 ASP B CA 1
ATOM 5473 C C . ASP B 1 309 ? 2.931 29.490 6.837 1.00 26.91 309 ASP B C 1
ATOM 5474 O O . ASP B 1 309 ? 3.935 29.924 6.267 1.00 29.63 309 ASP B O 1
ATOM 5479 N N . VAL B 1 310 ? 2.259 30.218 7.723 1.00 29.44 310 VAL B N 1
ATOM 5480 C CA . VAL B 1 310 ? 2.700 31.580 8.029 1.00 28.58 310 VAL B CA 1
ATOM 5481 C C . VAL B 1 310 ? 3.246 31.711 9.447 1.00 31.06 310 VAL B C 1
ATOM 5482 O O . VAL B 1 310 ? 3.641 32.798 9.857 1.00 25.59 310 VAL B O 1
ATOM 5486 N N . LEU B 1 311 ? 3.278 30.604 10.193 1.00 24.98 311 LEU B N 1
ATOM 5487 C CA . LEU B 1 311 ? 3.845 30.596 11.545 1.00 24.51 311 LEU B CA 1
ATOM 5488 C C . LEU B 1 311 ? 5.375 30.587 11.504 1.00 31.56 311 LEU B C 1
ATOM 5489 O O . LEU B 1 311 ? 5.973 30.216 10.490 1.00 25.65 311 LEU B O 1
ATOM 5494 N N . PRO B 1 312 ? 6.019 30.967 12.618 1.00 33.57 312 PRO B N 1
ATOM 5495 C CA . PRO B 1 312 ? 7.472 30.753 12.732 1.00 36.72 312 PRO B CA 1
ATOM 5496 C C . PRO B 1 312 ? 7.877 29.277 12.686 1.00 34.35 312 PRO B C 1
ATOM 5497 O O . PRO B 1 312 ? 9.025 28.989 12.361 1.00 37.15 312 PRO B O 1
ATOM 5501 N N . THR B 1 313 ? 6.954 28.365 13.001 1.00 34.20 313 THR B N 1
ATOM 5502 C CA . THR B 1 313 ? 7.209 26.929 12.888 1.00 42.77 313 THR B CA 1
ATOM 5503 C C . THR B 1 313 ? 7.130 26.409 11.444 1.00 45.16 313 THR B C 1
ATOM 5504 O O . THR B 1 313 ? 7.367 25.222 11.199 1.00 38.29 313 THR B O 1
ATOM 5508 N N . ALA B 1 314 ? 6.788 27.276 10.493 1.00 37.68 314 ALA B N 1
ATOM 5509 C CA . ALA B 1 314 ? 6.725 26.847 9.093 1.00 39.69 314 ALA B CA 1
ATOM 5510 C C . ALA B 1 314 ? 8.095 26.337 8.654 1.00 47.31 314 ALA B C 1
ATOM 5511 O O . ALA B 1 314 ? 9.115 26.826 9.136 1.00 42.20 314 ALA B O 1
ATOM 5513 N N . PRO B 1 315 ? 8.121 25.330 7.762 1.00 57.78 315 PRO B N 1
ATOM 5514 C CA . PRO B 1 315 ? 9.380 24.782 7.245 1.00 65.71 315 PRO B CA 1
ATOM 5515 C C . PRO B 1 315 ? 10.220 25.864 6.580 1.00 67.79 315 PRO B C 1
ATOM 5516 O O . PRO B 1 315 ? 11.367 26.102 6.960 1.00 71.56 315 PRO B O 1
ATOM 5520 N N . THR B 1 316 ? 9.630 26.515 5.586 1.00 62.85 316 THR B N 1
ATOM 5521 C CA . THR B 1 316 ? 10.264 27.642 4.925 1.00 61.27 316 THR B CA 1
ATOM 5522 C C . THR B 1 316 ? 9.460 28.904 5.224 1.00 58.66 316 THR B C 1
ATOM 5523 O O . THR B 1 316 ? 8.238 28.843 5.393 1.00 53.30 316 THR B O 1
ATOM 5527 N N . PRO B 1 317 ? 10.142 30.052 5.317 1.00 58.89 317 PRO B N 1
ATOM 5528 C CA . PRO B 1 317 ? 9.416 31.285 5.632 1.00 61.57 317 PRO B CA 1
ATOM 5529 C C . PRO B 1 317 ? 8.495 31.684 4.486 1.00 64.65 317 PRO B C 1
ATOM 5530 O O . PRO B 1 317 ? 8.805 31.404 3.327 1.00 66.98 317 PRO B O 1
ATOM 5534 N N . PRO B 1 318 ? 7.362 32.318 4.806 1.00 65.40 318 PRO B N 1
ATOM 5535 C CA . PRO B 1 318 ? 6.499 32.860 3.751 1.00 66.01 318 PRO B CA 1
ATOM 5536 C C . PRO B 1 318 ? 7.214 33.978 2.995 1.00 65.30 318 PRO B C 1
ATOM 5537 O O . PRO B 1 318 ? 8.088 34.632 3.571 1.00 62.32 318 PRO B O 1
ATOM 5541 N N . PRO B 1 319 ? 6.857 34.190 1.718 1.00 65.60 319 PRO B N 1
ATOM 5542 C CA . PRO B 1 319 ? 7.510 35.230 0.915 1.00 65.13 319 PRO B CA 1
ATOM 5543 C C . PRO B 1 319 ? 7.283 36.603 1.521 1.00 61.57 319 PRO B C 1
ATOM 5544 O O . PRO B 1 319 ? 6.238 36.811 2.132 1.00 59.37 319 PRO B O 1
ATOM 5548 N N . PRO B 1 320 ? 8.247 37.520 1.365 1.00 63.22 320 PRO B N 1
ATOM 5549 C CA . PRO B 1 320 ? 8.111 38.869 1.925 1.00 64.42 320 PRO B CA 1
ATOM 5550 C C . PRO B 1 320 ? 6.838 39.554 1.430 1.00 66.15 320 PRO B C 1
ATOM 5551 O O . PRO B 1 320 ? 6.511 39.457 0.248 1.00 73.05 320 PRO B O 1
ATOM 5555 N N . ALA B 1 321 ? 6.124 40.225 2.326 1.00 66.45 321 ALA B N 1
ATOM 5556 C CA . ALA B 1 321 ? 4.879 40.896 1.964 1.00 63.17 321 ALA B CA 1
ATOM 5557 C C . ALA B 1 321 ? 5.145 42.273 1.354 1.00 60.18 321 ALA B C 1
ATOM 5558 O O . ALA B 1 321 ? 6.185 42.878 1.613 1.00 63.71 321 ALA B O 1
ATOM 5560 N N . PRO B 1 322 ? 4.214 42.765 0.516 1.00 54.25 322 PRO B N 1
ATOM 5561 C CA . PRO B 1 322 ? 4.274 44.180 0.129 1.00 43.92 322 PRO B CA 1
ATOM 5562 C C . PRO B 1 322 ? 3.967 45.029 1.361 1.00 34.46 322 PRO B C 1
ATOM 5563 O O . PRO B 1 322 ? 3.378 44.508 2.300 1.00 32.58 322 PRO B O 1
ATOM 5567 N N . PRO B 1 323 ? 4.375 46.304 1.375 1.00 45.33 323 PRO B N 1
ATOM 5568 C CA . PRO B 1 323 ? 4.114 47.098 2.582 1.00 42.78 323 PRO B CA 1
ATOM 5569 C C . PRO B 1 323 ? 2.619 47.185 2.899 1.00 44.76 323 PRO B C 1
ATOM 5570 O O . PRO B 1 323 ? 1.808 47.270 1.981 1.00 49.22 323 PRO B O 1
ATOM 5574 N N . LEU B 1 324 ? 2.262 47.118 4.176 1.00 42.20 324 LEU B N 1
ATOM 5575 C CA . LEU B 1 324 ? 0.879 47.349 4.591 1.00 43.13 324 LEU B CA 1
ATOM 5576 C C . LEU B 1 324 ? 0.672 48.825 4.891 1.00 35.28 324 LEU B C 1
ATOM 5577 O O . LEU B 1 324 ? 1.290 49.365 5.809 1.00 34.66 324 LEU B O 1
ATOM 5582 N N . PRO B 1 325 ? -0.203 49.481 4.118 1.00 36.42 325 PRO B N 1
ATOM 5583 C CA . PRO B 1 325 ? -0.363 50.933 4.216 1.00 35.69 325 PRO B CA 1
ATOM 5584 C C . PRO B 1 325 ? -1.291 51.404 5.338 1.00 38.82 325 PRO B C 1
ATOM 5585 O O . PRO B 1 325 ? -1.497 52.615 5.452 1.00 38.44 325 PRO B O 1
ATOM 5589 N N . THR B 1 326 ? -1.833 50.493 6.138 1.00 39.21 326 THR B N 1
ATOM 5590 C CA . THR B 1 326 ? -2.771 50.881 7.195 1.00 32.12 326 THR B CA 1
ATOM 5591 C C . THR B 1 326 ? -2.099 51.791 8.230 1.00 29.32 326 THR B C 1
ATOM 5592 O O . THR B 1 326 ? -0.980 51.522 8.666 1.00 29.67 326 THR B O 1
ATOM 5596 N N . PRO B 1 327 ? -2.769 52.899 8.606 1.00 29.92 327 PRO B N 1
ATOM 5597 C CA . PRO B 1 327 ? -2.247 53.689 9.727 1.00 29.91 327 PRO B CA 1
ATOM 5598 C C . PRO B 1 327 ? -2.072 52.775 10.932 1.00 32.70 327 PRO B C 1
ATOM 5599 O O . PRO B 1 327 ? -3.047 52.154 11.354 1.00 36.23 327 PRO B O 1
ATOM 5603 N N . LEU B 1 328 ? -0.853 52.677 11.457 1.00 30.67 328 LEU B N 1
ATOM 5604 C CA . LEU B 1 328 ? -0.513 51.630 12.409 1.00 29.70 328 LEU B CA 1
ATOM 5605 C C . LEU B 1 328 ? -0.037 52.146 13.761 1.00 31.88 328 LEU B C 1
ATOM 5606 O O . LEU B 1 328 ? 0.843 53.006 13.840 1.00 35.87 328 LEU B O 1
ATOM 5611 N N . GLY B 1 329 ? -0.626 51.608 14.824 1.00 25.45 329 GLY B N 1
ATOM 5612 C CA . GLY B 1 329 ? -0.106 51.804 16.167 1.00 22.64 329 GLY B CA 1
ATOM 5613 C C . GLY B 1 329 ? 0.541 50.529 16.671 1.00 26.21 329 GLY B C 1
ATOM 5614 O O . GLY B 1 329 ? 0.019 49.427 16.469 1.00 27.80 329 GLY B O 1
ATOM 5615 N N . VAL B 1 330 ? 1.696 50.675 17.309 1.00 23.25 330 VAL B N 1
ATOM 5616 C CA . VAL B 1 330 ? 2.413 49.551 17.872 1.00 25.02 330 VAL B CA 1
ATOM 5617 C C . VAL B 1 330 ? 2.689 49.782 19.345 1.00 27.56 330 VAL B C 1
ATOM 5618 O O . VAL B 1 330 ? 3.210 50.822 19.736 1.00 31.66 330 VAL B O 1
ATOM 5622 N N . ALA B 1 331 ? 2.329 48.806 20.169 1.00 23.48 331 ALA B N 1
ATOM 5623 C CA . ALA B 1 331 ? 2.605 48.886 21.594 1.00 22.28 331 ALA B CA 1
ATOM 5624 C C . ALA B 1 331 ? 3.530 47.744 21.992 1.00 25.28 331 ALA B C 1
ATOM 5625 O O . ALA B 1 331 ? 3.173 46.581 21.816 1.00 25.19 331 ALA B O 1
ATOM 5627 N N . VAL B 1 332 ? 4.697 48.074 22.540 1.00 23.21 332 VAL B N 1
ATOM 5628 C CA . VAL B 1 332 ? 5.685 47.061 22.906 1.00 24.45 332 VAL B CA 1
ATOM 5629 C C . VAL B 1 332 ? 5.751 46.868 24.420 1.00 21.74 332 VAL B C 1
ATOM 5630 O O . VAL B 1 332 ? 6.211 47.750 25.146 1.00 25.65 332 VAL B O 1
ATOM 5634 N N . TYR B 1 333 ? 5.294 45.709 24.890 1.00 21.41 333 TYR B N 1
ATOM 5635 C CA . TYR B 1 333 ? 5.295 45.425 26.320 1.00 20.33 333 TYR B CA 1
ATOM 5636 C C . TYR B 1 333 ? 6.564 44.649 26.682 1.00 22.91 333 TYR B C 1
ATOM 5637 O O . TYR B 1 333 ? 6.943 43.699 25.984 1.00 24.09 333 TYR B O 1
ATOM 5646 N N . PRO B 1 334 ? 7.251 45.080 27.756 1.00 28.68 334 PRO B N 1
ATOM 5647 C CA . PRO B 1 334 ? 8.653 44.680 27.961 1.00 25.87 334 PRO B CA 1
ATOM 5648 C C . PRO B 1 334 ? 8.868 43.208 28.275 1.00 30.16 334 PRO B C 1
ATOM 5649 O O . PRO B 1 334 ? 9.965 42.705 28.022 1.00 29.02 334 PRO B O 1
ATOM 5653 N N . ALA B 1 335 ? 7.860 42.523 28.807 1.00 23.75 335 ALA B N 1
ATOM 5654 C CA . ALA B 1 335 ? 8.025 41.121 29.127 1.00 21.76 335 ALA B CA 1
ATOM 5655 C C . ALA B 1 335 ? 7.423 40.231 28.047 1.00 21.56 335 ALA B C 1
ATOM 5656 O O . ALA B 1 335 ? 7.279 39.028 28.241 1.00 24.88 335 ALA B O 1
ATOM 5658 N N . ASP B 1 336 ? 7.076 40.817 26.905 1.00 19.79 336 ASP B N 1
ATOM 5659 C CA . ASP B 1 336 ? 6.421 40.036 25.857 1.00 21.43 336 ASP B CA 1
ATOM 5660 C C . ASP B 1 336 ? 7.368 38.938 25.328 1.00 23.10 336 ASP B C 1
ATOM 5661 O O . ASP B 1 336 ? 8.578 38.995 25.534 1.00 25.18 336 ASP B O 1
ATOM 5666 N N . SER B 1 337 ? 6.799 37.938 24.664 1.00 23.54 337 SER B N 1
ATOM 5667 C CA . SER B 1 337 ? 7.565 36.786 24.172 1.00 24.76 337 SER B CA 1
ATOM 5668 C C . SER B 1 337 ? 8.299 37.088 22.871 1.00 26.50 337 SER B C 1
ATOM 5669 O O . SER B 1 337 ? 9.191 36.342 22.470 1.00 25.76 337 SER B O 1
ATOM 5672 N N . ALA B 1 338 ? 7.870 38.159 22.212 1.00 24.71 338 ALA B N 1
ATOM 5673 C CA . ALA B 1 338 ? 8.507 38.682 21.005 1.00 28.47 338 ALA B CA 1
ATOM 5674 C C . ALA B 1 338 ? 8.261 40.187 20.961 1.00 25.84 338 ALA B C 1
ATOM 5675 O O . ALA B 1 338 ? 7.216 40.667 21.415 1.00 20.76 338 ALA B O 1
ATOM 5677 N N . LYS B 1 339 ? 9.236 40.924 20.432 1.00 24.65 339 LYS B N 1
ATOM 5678 C CA . LYS B 1 339 ? 9.188 42.375 20.367 1.00 25.29 339 LYS B CA 1
ATOM 5679 C C . LYS B 1 339 ? 9.798 42.800 19.035 1.00 22.99 339 LYS B C 1
ATOM 5680 O O . LYS B 1 339 ? 10.775 42.195 18.575 1.00 24.95 339 LYS B O 1
ATOM 5686 N N . PRO B 1 340 ? 9.219 43.825 18.409 1.00 21.69 340 PRO B N 1
ATOM 5687 C CA . PRO B 1 340 ? 9.633 44.278 17.078 1.00 24.85 340 PRO B CA 1
ATOM 5688 C C . PRO B 1 340 ? 10.853 45.191 17.096 1.00 25.59 340 PRO B C 1
ATOM 5689 O O . PRO B 1 340 ? 11.040 45.963 18.039 1.00 23.41 340 PRO B O 1
ATOM 5693 N N . VAL B 1 341 ? 11.651 45.099 16.042 1.00 23.79 341 VAL B N 1
ATOM 5694 C CA . VAL B 1 341 ? 12.729 46.047 15.767 1.00 27.20 341 VAL B CA 1
ATOM 5695 C C . VAL B 1 341 ? 12.146 47.175 14.928 1.00 29.26 341 VAL B C 1
ATOM 5696 O O . VAL B 1 341 ? 11.664 46.942 13.821 1.00 34.64 341 VAL B O 1
ATOM 5700 N N . ARG B 1 342 ? 12.179 48.392 15.454 1.00 28.57 342 ARG B N 1
ATOM 5701 C CA . ARG B 1 342 ? 11.470 49.488 14.803 1.00 32.36 342 ARG B CA 1
ATOM 5702 C C . ARG B 1 342 ? 11.967 49.743 13.376 1.00 33.62 342 ARG B C 1
ATOM 5703 O O . ARG B 1 342 ? 11.152 50.022 12.505 1.00 35.43 342 ARG B O 1
ATOM 5711 N N . ARG B 1 343 ? 13.274 49.612 13.124 1.00 30.77 343 ARG B N 1
ATOM 5712 C CA . ARG B 1 343 ? 13.807 49.807 11.770 1.00 39.26 343 ARG B CA 1
ATOM 5713 C C . ARG B 1 343 ? 13.117 48.887 10.768 1.00 38.75 343 ARG B C 1
ATOM 5714 O O . ARG B 1 343 ? 12.746 49.300 9.664 1.00 34.10 343 ARG B O 1
ATOM 5722 N N . PHE B 1 344 ? 12.947 47.636 11.174 1.00 36.76 344 PHE B N 1
ATOM 5723 C CA . PHE B 1 344 ? 12.312 46.626 10.342 1.00 35.53 344 PHE B CA 1
ATOM 5724 C C . PHE B 1 344 ? 10.822 46.918 10.223 1.00 35.88 344 PHE B C 1
ATOM 5725 O O . PHE B 1 344 ? 10.233 46.745 9.159 1.00 35.06 344 PHE B O 1
ATOM 5733 N N . ALA B 1 345 ? 10.214 47.360 11.320 1.00 29.16 345 ALA B N 1
ATOM 5734 C CA . ALA B 1 345 ? 8.796 47.671 11.296 1.00 28.75 345 ALA B CA 1
ATOM 5735 C C . ALA B 1 345 ? 8.529 48.821 10.336 1.00 33.43 345 ALA B C 1
ATOM 5736 O O . ALA B 1 345 ? 7.551 48.786 9.590 1.00 35.07 345 ALA B O 1
ATOM 5738 N N . GLU B 1 346 ? 9.413 49.822 10.332 1.00 36.26 346 GLU B N 1
ATOM 5739 C CA . GLU B 1 346 ? 9.260 50.984 9.443 1.00 42.64 346 GLU B CA 1
ATOM 5740 C C . GLU B 1 346 ? 9.242 50.586 7.971 1.00 43.74 346 GLU B C 1
ATOM 5741 O O . GLU B 1 346 ? 8.565 51.222 7.163 1.00 42.15 346 GLU B O 1
ATOM 5747 N N . ARG B 1 347 ? 10.006 49.553 7.620 1.00 39.98 347 ARG B N 1
ATOM 5748 C CA . ARG B 1 347 ? 10.070 49.088 6.235 1.00 42.79 347 ARG B CA 1
ATOM 5749 C C . ARG B 1 347 ? 8.765 48.430 5.810 1.00 42.89 347 ARG B C 1
ATOM 5750 O O . ARG B 1 347 ? 8.288 48.639 4.697 1.00 46.88 347 ARG B O 1
ATOM 5758 N N . ALA B 1 348 ? 8.199 47.629 6.710 1.00 35.61 348 ALA B N 1
ATOM 5759 C CA . ALA B 1 348 ? 7.014 46.832 6.414 1.00 40.00 348 ALA B CA 1
ATOM 5760 C C . ALA B 1 348 ? 5.749 47.658 6.531 1.00 35.83 348 ALA B C 1
ATOM 5761 O O . ALA B 1 348 ? 4.747 47.380 5.877 1.00 37.29 348 ALA B O 1
ATOM 5763 N N . PHE B 1 349 ? 5.802 48.682 7.372 1.00 36.42 349 PHE B N 1
ATOM 5764 C CA . PHE B 1 349 ? 4.641 49.535 7.600 1.00 32.47 349 PHE B CA 1
ATOM 5765 C C . PHE B 1 349 ? 4.995 51.020 7.444 1.00 36.97 349 PHE B C 1
ATOM 5766 O O . PHE B 1 349 ? 5.517 51.648 8.364 1.00 43.74 349 PHE B O 1
ATOM 5774 N N . PRO B 1 350 ? 4.700 51.587 6.270 1.00 36.32 350 PRO B N 1
ATOM 5775 C CA . PRO B 1 350 ? 5.141 52.949 5.940 1.00 41.57 350 PRO B CA 1
ATOM 5776 C C . PRO B 1 350 ? 4.345 54.043 6.649 1.00 43.64 350 PRO B C 1
ATOM 5777 O O . PRO B 1 350 ? 4.747 55.206 6.608 1.00 40.69 350 PRO B O 1
ATOM 5781 N N . ASN B 1 351 ? 3.239 53.677 7.287 1.00 39.91 351 ASN B N 1
ATOM 5782 C CA . ASN B 1 351 ? 2.378 54.668 7.931 1.00 38.37 351 ASN B CA 1
ATOM 5783 C C . ASN B 1 351 ? 2.197 54.409 9.421 1.00 36.16 351 ASN B C 1
ATOM 5784 O O . ASN B 1 351 ? 1.071 54.310 9.914 1.00 38.44 351 ASN B O 1
ATOM 5789 N N . ILE B 1 352 ? 3.299 54.284 10.147 1.00 34.27 352 ILE B N 1
ATOM 5790 C CA . ILE B 1 352 ? 3.189 54.148 11.588 1.00 30.14 352 ILE B CA 1
ATOM 5791 C C . ILE B 1 352 ? 2.864 55.517 12.190 1.00 36.93 352 ILE B C 1
ATOM 5792 O O . ILE B 1 352 ? 3.590 56.494 11.980 1.00 37.21 352 ILE B O 1
ATOM 5797 N N . VAL B 1 353 ? 1.746 55.587 12.909 1.00 34.37 353 VAL B N 1
ATOM 5798 C CA . VAL B 1 353 ? 1.262 56.841 13.474 1.00 35.70 353 VAL B CA 1
ATOM 5799 C C . VAL B 1 353 ? 1.486 56.885 14.981 1.00 33.82 353 VAL B C 1
ATOM 5800 O O . VAL B 1 353 ? 1.407 57.940 15.601 1.00 33.75 353 VAL B O 1
ATOM 5804 N N . HIS B 1 354 ? 1.787 55.733 15.557 1.00 30.56 354 HIS B N 1
ATOM 5805 C CA . HIS B 1 354 ? 1.885 55.589 17.000 1.00 30.28 354 HIS B CA 1
ATOM 5806 C C . HIS B 1 354 ? 2.820 54.445 17.366 1.00 29.19 354 HIS B C 1
ATOM 5807 O O . HIS B 1 354 ? 2.654 53.314 16.899 1.00 31.87 354 HIS B O 1
ATOM 5814 N N . TRP B 1 355 ? 3.814 54.734 18.195 1.00 27.84 355 TRP B N 1
ATOM 5815 C CA . TRP B 1 355 ? 4.717 53.682 18.670 1.00 31.09 355 TRP B CA 1
ATOM 5816 C C . TRP B 1 355 ? 4.985 53.913 20.140 1.00 33.41 355 TRP B C 1
ATOM 5817 O O . TRP B 1 355 ? 5.412 54.996 20.525 1.00 32.79 355 TRP B O 1
ATOM 5828 N N . ALA B 1 356 ? 4.730 52.907 20.968 1.00 27.34 356 ALA B N 1
ATOM 5829 C CA . ALA B 1 356 ? 4.947 53.065 22.403 1.00 27.71 356 ALA B CA 1
ATOM 5830 C C . ALA B 1 356 ? 5.733 51.894 22.994 1.00 24.04 356 ALA B C 1
ATOM 5831 O O . ALA B 1 356 ? 5.475 50.730 22.691 1.00 27.71 356 ALA B O 1
ATOM 5833 N N . GLU B 1 357 ? 6.681 52.222 23.855 1.00 27.27 357 GLU B N 1
ATOM 5834 C CA . GLU B 1 357 ? 7.434 51.223 24.606 1.00 29.35 357 GLU B CA 1
ATOM 5835 C C . GLU B 1 357 ? 7.018 51.340 26.065 1.00 26.16 357 GLU B C 1
ATOM 5836 O O . GLU B 1 357 ? 7.377 52.305 26.745 1.00 28.12 357 GLU B O 1
ATOM 5842 N N . LEU B 1 358 ? 6.237 50.380 26.543 1.00 25.58 358 LEU B N 1
ATOM 5843 C CA . LEU B 1 358 ? 5.678 50.475 27.885 1.00 29.69 358 LEU B CA 1
ATOM 5844 C C . LEU B 1 358 ? 6.635 49.977 28.968 1.00 31.61 358 LEU B C 1
ATOM 5845 O O . LEU B 1 358 ? 7.591 49.254 28.687 1.00 36.88 358 LEU B O 1
ATOM 5850 N N . GLU B 1 359 ? 6.376 50.393 30.203 1.00 33.62 359 GLU B N 1
ATOM 5851 C CA . GLU B 1 359 ? 7.299 50.152 31.298 1.00 36.75 359 GLU B CA 1
ATOM 5852 C C . GLU B 1 359 ? 7.091 48.808 31.991 1.00 29.17 359 GLU B C 1
ATOM 5853 O O . GLU B 1 359 ? 7.987 48.338 32.688 1.00 32.39 359 GLU B O 1
ATOM 5859 N N . ARG B 1 360 ? 5.929 48.188 31.798 1.00 27.02 360 ARG B N 1
ATOM 5860 C CA . ARG B 1 360 ? 5.654 46.912 32.458 1.00 25.61 360 ARG B CA 1
ATOM 5861 C C . ARG B 1 360 ? 4.574 46.130 31.727 1.00 26.17 360 ARG B C 1
ATOM 5862 O O . ARG B 1 360 ? 3.888 46.665 30.857 1.00 26.04 360 ARG B O 1
ATOM 5870 N N . GLY B 1 361 ? 4.441 44.853 32.072 1.00 24.47 361 GLY B N 1
ATOM 5871 C CA . GLY B 1 361 ? 3.478 43.993 31.411 1.00 23.55 361 GLY B CA 1
ATOM 5872 C C . GLY B 1 361 ? 4.096 43.097 30.345 1.00 22.37 361 GLY B C 1
ATOM 5873 O O . GLY B 1 361 ? 5.104 43.433 29.735 1.00 23.26 361 GLY B O 1
ATOM 5874 N N . GLY B 1 362 ? 3.478 41.945 30.120 1.00 21.85 362 GLY B N 1
ATOM 5875 C CA . GLY B 1 362 ? 3.961 41.015 29.118 1.00 19.15 362 GLY B CA 1
ATOM 5876 C C . GLY B 1 362 ? 2.961 40.860 27.993 1.00 21.24 362 GLY B C 1
ATOM 5877 O O . GLY B 1 362 ? 2.350 41.828 27.545 1.00 20.27 362 GLY B O 1
ATOM 5878 N N . HIS B 1 363 ? 2.756 39.611 27.594 1.00 20.17 363 HIS B N 1
ATOM 5879 C CA . HIS B 1 363 ? 2.019 39.245 26.391 1.00 19.77 363 HIS B CA 1
ATOM 5880 C C . HIS B 1 363 ? 0.517 39.507 26.465 1.00 20.79 363 HIS B C 1
ATOM 5881 O O . HIS B 1 363 ? -0.133 39.668 25.430 1.00 22.52 363 HIS B O 1
ATOM 5888 N N . PHE B 1 364 ? -0.045 39.511 27.673 1.00 17.21 364 PHE B N 1
ATOM 5889 C CA . PHE B 1 364 ? -1.498 39.679 27.828 1.00 20.31 364 PHE B CA 1
ATOM 5890 C C . PHE B 1 364 ? -1.806 41.079 28.364 1.00 18.95 364 PHE B C 1
ATOM 5891 O O . PHE B 1 364 ? -2.259 41.244 29.491 1.00 19.62 364 PHE B O 1
ATOM 5899 N N . ALA B 1 365 ? -1.573 42.090 27.524 1.00 18.02 365 ALA B N 1
ATOM 5900 C CA . ALA B 1 365 ? -1.549 43.493 27.970 1.00 20.38 365 ALA B CA 1
ATOM 5901 C C . ALA B 1 365 ? -2.831 43.985 28.649 1.00 20.35 365 ALA B C 1
ATOM 5902 O O . ALA B 1 365 ? -2.788 44.544 29.755 1.00 21.56 365 ALA B O 1
ATOM 5904 N N . ALA B 1 366 ? -3.975 43.779 28.007 1.00 19.78 366 ALA B N 1
ATOM 5905 C CA . ALA B 1 366 ? -5.234 44.252 28.577 1.00 19.60 366 ALA B CA 1
ATOM 5906 C C . ALA B 1 366 ? -5.508 43.609 29.938 1.00 21.15 366 ALA B C 1
ATOM 5907 O O . ALA B 1 366 ? -6.036 44.234 30.836 1.00 21.39 366 ALA B O 1
ATOM 5909 N N . LEU B 1 367 ? -5.159 42.339 30.069 1.00 20.82 367 LEU B N 1
ATOM 5910 C CA . LEU B 1 367 ? -5.366 41.600 31.301 1.00 20.01 367 LEU B CA 1
ATOM 5911 C C . LEU B 1 367 ? -4.330 41.950 32.385 1.00 21.49 367 LEU B C 1
ATOM 5912 O O . LEU B 1 367 ? -4.679 42.136 33.554 1.00 23.18 367 LEU B O 1
ATOM 5917 N N . GLU B 1 368 ? -3.063 42.043 31.986 1.00 21.52 368 GLU B N 1
ATOM 5918 C CA . GLU B 1 368 ? -1.965 42.333 32.913 1.00 25.40 368 GLU B CA 1
ATOM 5919 C C . GLU B 1 368 ? -1.915 43.797 33.350 1.00 23.73 368 GLU B C 1
ATOM 5920 O O . GLU B 1 368 ? -1.663 44.113 34.521 1.00 23.17 368 GLU B O 1
ATOM 5926 N N . GLN B 1 369 ? -2.121 44.691 32.392 1.00 21.20 369 GLN B N 1
ATOM 5927 C CA . GLN B 1 369 ? -1.927 46.117 32.637 1.00 25.85 369 GLN B CA 1
ATOM 5928 C C . GLN B 1 369 ? -3.066 46.923 32.034 1.00 23.70 369 GLN B C 1
ATOM 5929 O O . GLN B 1 369 ? -2.855 47.666 31.078 1.00 22.41 369 GLN B O 1
ATOM 5935 N N . PRO B 1 370 ? -4.281 46.780 32.580 1.00 25.73 370 PRO B N 1
ATOM 5936 C CA . PRO B 1 370 ? -5.406 47.411 31.882 1.00 21.96 370 PRO B CA 1
ATOM 5937 C C . PRO B 1 370 ? -5.284 48.926 31.831 1.00 24.91 370 PRO B C 1
ATOM 5938 O O . PRO B 1 370 ? -5.687 49.524 30.832 1.00 22.37 370 PRO B O 1
ATOM 5942 N N . GLY B 1 371 ? -4.710 49.522 32.871 1.00 27.83 371 GLY B N 1
ATOM 5943 C CA . GLY B 1 371 ? -4.503 50.958 32.922 1.00 34.01 371 GLY B CA 1
ATOM 5944 C C . GLY B 1 371 ? -3.598 51.430 31.803 1.00 30.25 371 GLY B C 1
ATOM 5945 O O . GLY B 1 371 ? -3.900 52.413 31.123 1.00 28.89 371 GLY B O 1
ATOM 5946 N N . LEU B 1 372 ? -2.486 50.726 31.606 1.00 23.21 372 LEU B N 1
ATOM 5947 C CA . LEU B 1 372 ? -1.550 51.062 30.537 1.00 25.52 372 LEU B CA 1
ATOM 5948 C C . LEU B 1 372 ? -2.160 50.817 29.166 1.00 24.18 372 LEU B C 1
ATOM 5949 O O . LEU B 1 372 ? -1.992 51.628 28.254 1.00 22.00 372 LEU B O 1
ATOM 5954 N N . PHE B 1 373 ? -2.849 49.686 29.019 1.00 21.03 373 PHE B N 1
ATOM 5955 C CA . PHE B 1 373 ? -3.507 49.344 27.760 1.00 21.23 373 PHE B CA 1
ATOM 5956 C C . PHE B 1 373 ? -4.506 50.429 27.343 1.00 23.79 373 PHE B C 1
ATOM 5957 O O . PHE B 1 373 ? -4.534 50.855 26.186 1.00 26.52 373 PHE B O 1
ATOM 5965 N N . VAL B 1 374 ? -5.340 50.850 28.291 1.00 19.98 374 VAL B N 1
ATOM 5966 C CA . VAL B 1 374 ? -6.350 51.869 28.017 1.00 22.99 374 VAL B CA 1
ATOM 5967 C C . VAL B 1 374 ? -5.695 53.202 27.639 1.00 27.52 374 VAL B C 1
ATOM 5968 O O . VAL B 1 374 ? -6.110 53.852 26.678 1.00 25.27 374 VAL B O 1
ATOM 5972 N N . SER B 1 375 ? -4.683 53.608 28.401 1.00 22.23 375 SER B N 1
ATOM 5973 C CA . SER B 1 375 ? -3.995 54.868 28.128 1.00 26.75 375 SER B CA 1
ATOM 5974 C C . SER B 1 375 ? -3.332 54.810 26.763 1.00 29.68 375 SER B C 1
ATOM 5975 O O . SER B 1 375 ? -3.323 55.796 26.024 1.00 32.32 375 SER B O 1
ATOM 5978 N N . ASP B 1 376 ? -2.791 53.643 26.420 1.00 24.79 376 ASP B N 1
ATOM 5979 C CA . ASP B 1 376 ? -2.101 53.513 25.146 1.00 24.03 376 ASP B CA 1
ATOM 5980 C C . ASP B 1 376 ? -3.071 53.571 23.964 1.00 27.78 376 ASP B C 1
ATOM 5981 O O . ASP B 1 376 ? -2.786 54.225 22.958 1.00 26.52 376 ASP B O 1
ATOM 5986 N N . LEU B 1 377 ? -4.210 52.892 24.081 1.00 25.84 377 LEU B N 1
ATOM 5987 C CA . LEU B 1 377 ? -5.188 52.864 22.997 1.00 26.27 377 LEU B CA 1
ATOM 5988 C C . LEU B 1 377 ? -5.822 54.225 22.805 1.00 27.11 377 LEU B C 1
ATOM 5989 O O . LEU B 1 377 ? -6.176 54.601 21.682 1.00 27.41 377 LEU B O 1
ATOM 5994 N N . ARG B 1 378 ? -5.971 54.973 23.892 1.00 25.73 378 ARG B N 1
ATOM 5995 C CA . ARG B 1 378 ? -6.472 56.334 23.760 1.00 25.26 378 ARG B CA 1
ATOM 5996 C C . ARG B 1 378 ? -5.473 57.200 23.000 1.00 31.03 378 ARG B C 1
ATOM 5997 O O . ARG B 1 378 ? -5.857 57.973 22.123 1.00 30.36 378 ARG B O 1
ATOM 6005 N N . ALA B 1 379 ? -4.191 57.062 23.330 1.00 29.01 379 ALA B N 1
ATOM 6006 C CA . ALA B 1 379 ? -3.171 57.855 22.655 1.00 30.94 379 ALA B CA 1
ATOM 6007 C C . ALA B 1 379 ? -3.118 57.492 21.171 1.00 29.77 379 ALA B C 1
ATOM 6008 O O . ALA B 1 379 ? -2.899 58.351 20.322 1.00 33.53 379 ALA B O 1
ATOM 6010 N N . PHE B 1 380 ? -3.342 56.219 20.865 1.00 28.40 380 PHE B N 1
ATOM 6011 C CA . PHE B 1 380 ? -3.430 55.765 19.481 1.00 29.57 380 PHE B CA 1
ATOM 6012 C C . PHE B 1 380 ? -4.610 56.405 18.738 1.00 27.06 380 PHE B C 1
ATOM 6013 O O . PHE B 1 380 ? -4.482 56.806 17.587 1.00 32.78 380 PHE B O 1
ATOM 6021 N N . ALA B 1 381 ? -5.762 56.473 19.395 1.00 30.07 381 ALA B N 1
ATOM 6022 C CA . ALA B 1 381 ? -6.941 57.093 18.797 1.00 34.51 381 ALA B CA 1
ATOM 6023 C C . ALA B 1 381 ? -6.684 58.584 18.542 1.00 37.90 381 ALA B C 1
ATOM 6024 O O . ALA B 1 381 ? -7.063 59.132 17.505 1.00 34.43 381 ALA B O 1
ATOM 6026 N N . ARG B 1 382 ? -6.024 59.232 19.495 1.00 29.52 382 ARG B N 1
ATOM 6027 C CA . ARG B 1 382 ? -5.621 60.630 19.340 1.00 32.03 382 ARG B CA 1
ATOM 6028 C C . ARG B 1 382 ? -4.634 60.812 18.172 1.00 37.14 382 ARG B C 1
ATOM 6029 O O . ARG B 1 382 ? -4.713 61.793 17.424 1.00 35.08 382 ARG B O 1
ATOM 6037 N N . ALA B 1 383 ? -3.707 59.864 18.018 1.00 35.73 383 ALA B N 1
ATOM 6038 C CA . ALA B 1 383 ? -2.722 59.930 16.939 1.00 37.45 383 ALA B CA 1
ATOM 6039 C C . ALA B 1 383 ? -3.392 59.700 15.595 1.00 33.89 383 ALA B C 1
ATOM 6040 O O . ALA B 1 383 ? -3.021 60.307 14.598 1.00 39.40 383 ALA B O 1
ATOM 6042 N N . LEU B 1 384 ? -4.378 58.810 15.578 1.00 32.12 384 LEU B N 1
ATOM 6043 C CA . LEU B 1 384 ? -5.172 58.559 14.381 1.00 40.48 384 LEU B CA 1
ATOM 6044 C C . LEU B 1 384 ? -5.909 59.811 13.916 1.00 39.32 384 LEU B C 1
ATOM 6045 O O . LEU B 1 384 ? -5.902 60.136 12.728 1.00 44.72 384 LEU B O 1
ATOM 6050 N N . ARG B 1 385 ? -6.553 60.497 14.859 1.00 38.77 385 ARG B N 1
ATOM 6051 C CA . ARG B 1 385 ? -7.303 61.718 14.555 1.00 46.80 385 ARG B CA 1
ATOM 6052 C C . ARG B 1 385 ? -6.364 62.781 14.029 1.00 49.21 385 ARG B C 1
ATOM 6053 O O . ARG B 1 385 ? -6.692 63.540 13.109 1.00 51.80 385 ARG B O 1
ATOM 6061 N N . THR B 1 386 ? -5.192 62.842 14.646 1.00 52.26 386 THR B N 1
ATOM 6062 C CA . THR B 1 386 ? -4.166 63.804 14.264 1.00 47.94 386 THR B CA 1
ATOM 6063 C C . THR B 1 386 ? -3.637 63.526 12.859 1.00 55.30 386 THR B C 1
ATOM 6064 O O . THR B 1 386 ? -3.471 64.429 12.055 1.00 62.17 386 THR B O 1
ATOM 6068 N N . SER B 1 387 ? -3.372 62.260 12.563 1.00 56.28 387 SER B N 1
ATOM 6069 C CA . SER B 1 387 ? -2.803 61.888 11.272 1.00 60.53 387 SER B CA 1
ATOM 6070 C C . SER B 1 387 ? -3.828 62.073 10.162 1.00 66.35 387 SER B C 1
ATOM 6071 O O . SER B 1 387 ? -3.461 62.475 9.059 1.00 66.74 387 SER B O 1
ATOM 6074 N N . HIS B 1 388 ? -5.105 61.800 10.432 1.00 72.44 388 HIS B N 1
ATOM 6075 C CA . HIS B 1 388 ? -6.108 61.991 9.380 1.00 80.16 388 HIS B CA 1
ATOM 6076 C C . HIS B 1 388 ? -6.289 63.477 8.994 1.00 89.52 388 HIS B C 1
ATOM 6077 O O . HIS B 1 388 ? -6.243 63.792 7.811 1.00 92.19 388 HIS B O 1
ATOM 6084 N N . HIS B 1 389 ? -6.491 64.419 9.922 1.00 92.15 389 HIS B N 1
ATOM 6085 C CA . HIS B 1 389 ? -6.606 65.799 9.355 1.00 95.77 389 HIS B CA 1
ATOM 6086 C C . HIS B 1 389 ? -5.311 66.567 8.992 1.00 98.99 389 HIS B C 1
ATOM 6087 O O . HIS B 1 389 ? -5.358 67.376 8.063 1.00 104.25 389 HIS B O 1
ATOM 6094 N N . HIS B 1 390 ? -4.184 66.389 9.680 1.00 100.09 390 HIS B N 1
ATOM 6095 C CA . HIS B 1 390 ? -2.973 67.055 9.176 1.00 102.37 390 HIS B CA 1
ATOM 6096 C C . HIS B 1 390 ? -2.596 66.532 7.795 1.00 101.45 390 HIS B C 1
ATOM 6097 O O . HIS B 1 390 ? -3.064 65.482 7.369 1.00 96.31 390 HIS B O 1
ATOM 6112 N N . GLU C 1 2 ? 48.161 29.694 -7.746 1.00 37.36 2 GLU C N 1
ATOM 6113 C CA . GLU C 1 2 ? 49.171 30.529 -8.401 1.00 32.49 2 GLU C CA 1
ATOM 6114 C C . GLU C 1 2 ? 50.446 30.470 -7.583 1.00 29.11 2 GLU C C 1
ATOM 6115 O O . GLU C 1 2 ? 50.395 30.449 -6.361 1.00 26.56 2 GLU C O 1
ATOM 6121 N N . PRO C 1 3 ? 51.601 30.466 -8.252 1.00 29.63 3 PRO C N 1
ATOM 6122 C CA . PRO C 1 3 ? 52.864 30.535 -7.512 1.00 25.92 3 PRO C CA 1
ATOM 6123 C C . PRO C 1 3 ? 52.907 31.776 -6.621 1.00 29.01 3 PRO C C 1
ATOM 6124 O O . PRO C 1 3 ? 52.297 32.788 -6.963 1.00 27.15 3 PRO C O 1
ATOM 6128 N N . PHE C 1 4 ? 53.592 31.682 -5.487 1.00 23.03 4 PHE C N 1
ATOM 6129 C CA . PHE C 1 4 ? 53.656 32.772 -4.518 1.00 27.22 4 PHE C CA 1
ATOM 6130 C C . PHE C 1 4 ? 55.079 32.990 -4.036 1.00 25.23 4 PHE C C 1
ATOM 6131 O O . PHE C 1 4 ? 55.818 32.037 -3.814 1.00 23.68 4 PHE C O 1
ATOM 6139 N N A ARG C 1 5 ? 55.462 34.251 -3.876 0.32 24.00 5 ARG C N 1
ATOM 6140 N N B ARG C 1 5 ? 55.454 34.254 -3.880 0.68 23.99 5 ARG C N 1
ATOM 6141 C CA A ARG C 1 5 ? 56.787 34.576 -3.365 0.32 23.89 5 ARG C CA 1
ATOM 6142 C CA B ARG C 1 5 ? 56.778 34.602 -3.383 0.68 23.88 5 ARG C CA 1
ATOM 6143 C C A ARG C 1 5 ? 56.696 35.714 -2.352 0.32 24.47 5 ARG C C 1
ATOM 6144 C C B ARG C 1 5 ? 56.648 35.695 -2.321 0.68 24.47 5 ARG C C 1
ATOM 6145 O O A ARG C 1 5 ? 55.975 36.692 -2.562 0.32 26.18 5 ARG C O 1
ATOM 6146 O O B ARG C 1 5 ? 55.846 36.622 -2.468 0.68 27.45 5 ARG C O 1
ATOM 6161 N N . ILE C 1 6 ? 57.410 35.573 -1.240 1.00 22.71 6 ILE C N 1
ATOM 6162 C CA . ILE C 1 6 ? 57.421 36.603 -0.204 1.00 22.91 6 ILE C CA 1
ATOM 6163 C C . ILE C 1 6 ? 58.360 37.740 -0.602 1.00 24.27 6 ILE C C 1
ATOM 6164 O O . ILE C 1 6 ? 59.561 37.523 -0.778 1.00 25.45 6 ILE C O 1
ATOM 6169 N N . VAL C 1 7 ? 57.809 38.941 -0.771 1.00 28.26 7 VAL C N 1
ATOM 6170 C CA . VAL C 1 7 ? 58.630 40.132 -1.018 1.00 24.92 7 VAL C CA 1
ATOM 6171 C C . VAL C 1 7 ? 58.094 41.275 -0.168 1.00 23.72 7 VAL C C 1
ATOM 6172 O O . VAL C 1 7 ? 57.145 41.946 -0.535 1.00 29.59 7 VAL C O 1
ATOM 6176 N N . ILE C 1 8 ? 58.716 41.475 0.983 1.00 19.90 8 ILE C N 1
ATOM 6177 C CA . ILE C 1 8 ? 58.255 42.455 1.941 1.00 18.83 8 ILE C CA 1
ATOM 6178 C C . ILE C 1 8 ? 58.814 43.813 1.533 1.00 21.63 8 ILE C C 1
ATOM 6179 O O . ILE C 1 8 ? 60.021 43.938 1.303 1.00 21.47 8 ILE C O 1
ATOM 6184 N N . PRO C 1 9 ? 57.937 44.824 1.398 1.00 24.72 9 PRO C N 1
ATOM 6185 C CA . PRO C 1 9 ? 58.398 46.155 0.988 1.00 21.95 9 PRO C CA 1
ATOM 6186 C C . PRO C 1 9 ? 59.366 46.746 2.001 1.00 23.59 9 PRO C C 1
ATOM 6187 O O . PRO C 1 9 ? 59.166 46.582 3.199 1.00 22.01 9 PRO C O 1
ATOM 6191 N N . GLN C 1 10 ? 60.392 47.441 1.528 1.00 20.46 10 GLN C N 1
ATOM 6192 C CA . GLN C 1 10 ? 61.329 48.091 2.427 1.00 19.97 10 GLN C CA 1
ATOM 6193 C C . GLN C 1 10 ? 60.618 49.044 3.384 1.00 21.83 10 GLN C C 1
ATOM 6194 O O . GLN C 1 10 ? 61.019 49.172 4.540 1.00 24.63 10 GLN C O 1
ATOM 6200 N N . ALA C 1 11 ? 59.559 49.703 2.912 1.00 21.99 11 ALA C N 1
ATOM 6201 C CA . ALA C 1 11 ? 58.820 50.644 3.769 1.00 20.09 11 ALA C CA 1
ATOM 6202 C C . ALA C 1 11 ? 58.294 49.960 5.026 1.00 22.82 11 ALA C C 1
ATOM 6203 O O . ALA C 1 11 ? 58.217 50.584 6.089 1.00 21.53 11 ALA C O 1
ATOM 6205 N N . ASP C 1 12 ? 57.930 48.683 4.900 1.00 20.11 12 ASP C N 1
ATOM 6206 C CA . ASP C 1 12 ? 57.433 47.913 6.035 1.00 27.24 12 ASP C CA 1
ATOM 6207 C C . ASP C 1 12 ? 58.530 47.685 7.070 1.00 24.54 12 ASP C C 1
ATOM 6208 O O . ASP C 1 12 ? 58.259 47.745 8.269 1.00 22.19 12 ASP C O 1
ATOM 6213 N N . LEU C 1 13 ? 59.761 47.430 6.613 1.00 22.07 13 LEU C N 1
ATOM 6214 C CA . LEU C 1 13 ? 60.887 47.285 7.532 1.00 23.76 13 LEU C CA 1
ATOM 6215 C C . LEU C 1 13 ? 61.277 48.618 8.167 1.00 24.86 13 LEU C C 1
ATOM 6216 O O . LEU C 1 13 ? 61.641 48.655 9.352 1.00 22.15 13 LEU C O 1
ATOM 6221 N N . ASP C 1 14 ? 61.220 49.696 7.381 1.00 21.24 14 ASP C N 1
ATOM 6222 C CA . ASP C 1 14 ? 61.520 51.036 7.892 1.00 21.14 14 ASP C CA 1
ATOM 6223 C C . ASP C 1 14 ? 60.546 51.363 9.020 1.00 22.65 14 ASP C C 1
ATOM 6224 O O . ASP C 1 14 ? 60.936 51.861 10.083 1.00 27.49 14 ASP C O 1
ATOM 6229 N N . ASP C 1 15 ? 59.276 51.053 8.775 1.00 21.18 15 ASP C N 1
ATOM 6230 C CA . ASP C 1 15 ? 58.216 51.323 9.734 1.00 23.33 15 ASP C CA 1
ATOM 6231 C C . ASP C 1 15 ? 58.450 50.544 11.012 1.00 24.24 15 ASP C C 1
ATOM 6232 O O . ASP C 1 15 ? 58.300 51.080 12.115 1.00 21.34 15 ASP C O 1
ATOM 6237 N N . LEU C 1 16 ? 58.812 49.274 10.863 1.00 20.15 16 LEU C N 1
ATOM 6238 C CA . LEU C 1 16 ? 59.079 48.431 12.019 1.00 24.77 16 LEU C CA 1
ATOM 6239 C C . LEU C 1 16 ? 60.214 49.007 12.852 1.00 24.82 16 LEU C C 1
ATOM 6240 O O . LEU C 1 16 ? 60.131 49.059 14.075 1.00 24.87 16 LEU C O 1
ATOM 6245 N N . HIS C 1 17 ? 61.281 49.430 12.187 1.00 22.96 17 HIS C N 1
ATOM 6246 C CA . HIS C 1 17 ? 62.421 49.993 12.898 1.00 27.18 17 HIS C CA 1
ATOM 6247 C C . HIS C 1 17 ? 62.035 51.274 13.616 1.00 25.27 17 HIS C C 1
ATOM 6248 O O . HIS C 1 17 ? 62.461 51.517 14.748 1.00 26.98 17 HIS C O 1
ATOM 6255 N N . ARG C 1 18 ? 61.226 52.096 12.956 1.00 20.45 18 ARG C N 1
ATOM 6256 C CA . ARG C 1 18 ? 60.706 53.314 13.572 1.00 21.89 18 ARG C CA 1
ATOM 6257 C C . ARG C 1 18 ? 59.978 52.984 14.871 1.00 26.09 18 ARG C C 1
ATOM 6258 O O . ARG C 1 18 ? 60.206 53.615 15.906 1.00 24.78 18 ARG C O 1
ATOM 6266 N N . ARG C 1 19 ? 59.108 51.981 14.814 1.00 21.49 19 ARG C N 1
ATOM 6267 C CA . ARG C 1 19 ? 58.310 51.603 15.974 1.00 19.46 19 ARG C CA 1
ATOM 6268 C C . ARG C 1 19 ? 59.177 51.043 17.091 1.00 22.53 19 ARG C C 1
ATOM 6269 O O . ARG C 1 19 ? 58.974 51.359 18.256 1.00 25.89 19 ARG C O 1
ATOM 6277 N N . LEU C 1 20 ? 60.128 50.188 16.732 1.00 18.57 20 LEU C N 1
ATOM 6278 C CA . LEU C 1 20 ? 61.046 49.610 17.716 1.00 23.04 20 LEU C CA 1
ATOM 6279 C C . LEU C 1 20 ? 61.856 50.687 18.429 1.00 26.85 20 LEU C C 1
ATOM 6280 O O . LEU C 1 20 ? 61.996 50.666 19.659 1.00 26.98 20 LEU C O 1
ATOM 6285 N N . ASP C 1 21 ? 62.381 51.630 17.654 1.00 18.94 21 ASP C N 1
ATOM 6286 C CA . ASP C 1 21 ? 63.124 52.759 18.211 1.00 19.90 21 ASP C CA 1
ATOM 6287 C C . ASP C 1 21 ? 62.292 53.586 19.176 1.00 26.41 21 ASP C C 1
ATOM 6288 O O . ASP C 1 21 ? 62.826 54.220 20.087 1.00 31.00 21 ASP C O 1
ATOM 6293 N N . ALA C 1 22 ? 60.989 53.611 18.942 1.00 25.47 22 ALA C N 1
ATOM 6294 C CA . ALA C 1 22 ? 60.095 54.474 19.699 1.00 27.26 22 ALA C CA 1
ATOM 6295 C C . ALA C 1 22 ? 59.401 53.753 20.854 1.00 29.56 22 ALA C C 1
ATOM 6296 O O . ALA C 1 22 ? 58.533 54.335 21.496 1.00 26.96 22 ALA C O 1
ATOM 6298 N N . THR C 1 23 ? 59.792 52.502 21.120 1.00 25.58 23 THR C N 1
ATOM 6299 C CA . THR C 1 23 ? 59.126 51.665 22.133 1.00 25.26 23 THR C CA 1
ATOM 6300 C C . THR C 1 23 ? 59.057 52.359 23.487 1.00 27.18 23 THR C C 1
ATOM 6301 O O . THR C 1 23 ? 60.069 52.866 23.990 1.00 23.59 23 THR C O 1
ATOM 6305 N N . ARG C 1 24 ? 57.862 52.416 24.068 1.00 25.51 24 ARG C N 1
ATOM 6306 C CA . ARG C 1 24 ? 57.731 52.938 25.423 1.00 25.11 24 ARG C CA 1
ATOM 6307 C C . ARG C 1 24 ? 57.607 51.739 26.334 1.00 22.72 24 ARG C C 1
ATOM 6308 O O . ARG C 1 24 ? 56.642 50.984 26.232 1.00 22.25 24 ARG C O 1
ATOM 6316 N N . TRP C 1 25 ? 58.586 51.554 27.212 1.00 24.72 25 TRP C N 1
ATOM 6317 C CA . TRP C 1 25 ? 58.636 50.337 28.023 1.00 27.25 25 TRP C CA 1
ATOM 6318 C C . TRP C 1 25 ? 57.843 50.509 29.317 1.00 22.68 25 TRP C C 1
ATOM 6319 O O . TRP C 1 25 ? 57.820 51.603 29.881 1.00 25.33 25 TRP C O 1
ATOM 6330 N N . PRO C 1 26 ? 57.202 49.425 29.798 1.00 26.60 26 PRO C N 1
ATOM 6331 C CA . PRO C 1 26 ? 56.469 49.483 31.065 1.00 25.28 26 PRO C CA 1
ATOM 6332 C C . PRO C 1 26 ? 57.373 49.366 32.272 1.00 27.69 26 PRO C C 1
ATOM 6333 O O . PRO C 1 26 ? 58.565 49.091 32.153 1.00 28.40 26 PRO C O 1
ATOM 6337 N N . SER C 1 27 ? 56.779 49.570 33.439 1.00 29.09 27 SER C N 1
ATOM 6338 C CA . SER C 1 27 ? 57.424 49.252 34.685 1.00 31.49 27 SER C CA 1
ATOM 6339 C C . SER C 1 27 ? 57.503 47.739 34.825 1.00 28.01 27 SER C C 1
ATOM 6340 O O . SER C 1 27 ? 56.871 46.983 34.068 1.00 25.05 27 SER C O 1
ATOM 6343 N N . GLU C 1 28 ? 58.261 47.304 35.819 1.00 24.04 28 GLU C N 1
ATOM 6344 C CA . GLU C 1 28 ? 58.306 45.893 36.190 1.00 27.05 28 GLU C CA 1
ATOM 6345 C C . GLU C 1 28 ? 58.336 45.773 37.701 1.00 29.71 28 GLU C C 1
ATOM 6346 O O . GLU C 1 28 ? 58.667 46.727 38.402 1.00 37.64 28 GLU C O 1
ATOM 6352 N N . ILE C 1 29 ? 57.995 44.599 38.202 1.00 26.49 29 ILE C N 1
ATOM 6353 C CA . ILE C 1 29 ? 58.234 44.275 39.597 1.00 31.79 29 ILE C CA 1
ATOM 6354 C C . ILE C 1 29 ? 59.461 43.373 39.623 1.00 33.45 29 ILE C C 1
ATOM 6355 O O . ILE C 1 29 ? 59.394 42.235 39.172 1.00 32.64 29 ILE C O 1
ATOM 6360 N N . PRO C 1 30 ? 60.596 43.891 40.119 1.00 33.41 30 PRO C N 1
ATOM 6361 C CA . PRO C 1 30 ? 61.838 43.110 40.053 1.00 34.62 30 PRO C CA 1
ATOM 6362 C C . PRO C 1 30 ? 61.750 41.830 40.871 1.00 33.14 30 PRO C C 1
ATOM 6363 O O . PRO C 1 30 ? 61.032 41.786 41.866 1.00 30.91 30 PRO C O 1
ATOM 6367 N N . GLY C 1 31 ? 62.480 40.806 40.448 1.00 29.74 31 GLY C N 1
ATOM 6368 C CA . GLY C 1 31 ? 62.561 39.566 41.194 1.00 32.76 31 GLY C CA 1
ATOM 6369 C C . GLY C 1 31 ? 61.433 38.573 40.946 1.00 29.16 31 GLY C C 1
ATOM 6370 O O . GLY C 1 31 ? 61.348 37.565 41.637 1.00 34.30 31 GLY C O 1
ATOM 6371 N N . THR C 1 32 ? 60.571 38.843 39.973 1.00 29.52 32 THR C N 1
ATOM 6372 C CA . THR C 1 32 ? 59.456 37.928 39.692 1.00 30.18 32 THR C CA 1
ATOM 6373 C C . THR C 1 32 ? 59.785 36.973 38.546 1.00 32.05 32 THR C C 1
ATOM 6374 O O . THR C 1 32 ? 58.979 36.104 38.209 1.00 31.39 32 THR C O 1
ATOM 6378 N N . GLY C 1 33 ? 60.961 37.145 37.942 1.00 29.55 33 GLY C N 1
ATOM 6379 C CA . GLY C 1 33 ? 61.403 36.255 36.879 1.00 24.52 33 GLY C CA 1
ATOM 6380 C C . GLY C 1 33 ? 60.412 36.229 35.727 1.00 24.87 33 GLY C C 1
ATOM 6381 O O . GLY C 1 33 ? 59.912 37.275 35.310 1.00 26.94 33 GLY C O 1
ATOM 6382 N N . TRP C 1 34 ? 60.118 35.032 35.220 1.00 24.84 34 TRP C N 1
ATOM 6383 C CA . TRP C 1 34 ? 59.100 34.847 34.182 1.00 22.03 34 TRP C CA 1
ATOM 6384 C C . TRP C 1 34 ? 57.686 34.566 34.728 1.00 27.81 34 TRP C C 1
ATOM 6385 O O . TRP C 1 34 ? 56.754 34.313 33.953 1.00 26.22 34 TRP C O 1
ATOM 6396 N N . SER C 1 35 ? 57.508 34.609 36.046 1.00 27.82 35 SER C N 1
ATOM 6397 C CA . SER C 1 35 ? 56.262 34.100 36.629 1.00 29.64 35 SER C CA 1
ATOM 6398 C C . SER C 1 35 ? 55.011 34.897 36.257 1.00 29.81 35 SER C C 1
ATOM 6399 O O . SER C 1 35 ? 53.907 34.361 36.303 1.00 28.67 35 SER C O 1
ATOM 6402 N N . ARG C 1 36 ? 55.178 36.158 35.870 1.00 25.29 36 ARG C N 1
ATOM 6403 C CA . ARG C 1 36 ? 54.033 36.986 35.512 1.00 22.39 36 ARG C CA 1
ATOM 6404 C C . ARG C 1 36 ? 54.070 37.409 34.041 1.00 24.64 36 ARG C C 1
ATOM 6405 O O . ARG C 1 36 ? 53.352 38.326 33.627 1.00 25.88 36 ARG C O 1
ATOM 6413 N N . GLY C 1 37 ? 54.910 36.740 33.257 1.00 22.50 37 GLY C N 1
ATOM 6414 C CA . GLY C 1 37 ? 55.046 37.060 31.848 1.00 22.41 37 GLY C CA 1
ATOM 6415 C C . GLY C 1 37 ? 56.471 37.427 31.459 1.00 20.73 37 GLY C C 1
ATOM 6416 O O . GLY C 1 37 ? 57.410 37.260 32.236 1.00 22.78 37 GLY C O 1
ATOM 6417 N N . VAL C 1 38 ? 56.644 37.906 30.236 1.00 23.73 38 VAL C N 1
ATOM 6418 C CA . VAL C 1 38 ? 57.990 38.167 29.711 1.00 21.31 38 VAL C CA 1
ATOM 6419 C C . VAL C 1 38 ? 58.678 39.259 30.528 1.00 21.47 38 VAL C C 1
ATOM 6420 O O . VAL C 1 38 ? 58.128 40.351 30.686 1.00 21.66 38 VAL C O 1
ATOM 6424 N N . PRO C 1 39 ? 59.870 38.956 31.071 1.00 24.43 39 PRO C N 1
ATOM 6425 C CA . PRO C 1 39 ? 60.563 39.909 31.939 1.00 23.65 39 PRO C CA 1
ATOM 6426 C C . PRO C 1 39 ? 61.192 41.024 31.128 1.00 23.29 39 PRO C C 1
ATOM 6427 O O . PRO C 1 39 ? 61.562 40.807 29.971 1.00 23.12 39 PRO C O 1
ATOM 6431 N N . LEU C 1 40 ? 61.306 42.194 31.746 1.00 23.14 40 LEU C N 1
ATOM 6432 C CA . LEU C 1 40 ? 61.727 43.407 31.058 1.00 23.73 40 LEU C CA 1
ATOM 6433 C C . LEU C 1 40 ? 63.132 43.311 30.458 1.00 22.84 40 LEU C C 1
ATOM 6434 O O . LEU C 1 40 ? 63.323 43.600 29.277 1.00 27.12 40 LEU C O 1
ATOM 6439 N N . ASP C 1 41 ? 64.111 42.901 31.263 1.00 24.35 41 ASP C N 1
ATOM 6440 C CA . ASP C 1 41 ? 65.505 42.866 30.813 1.00 27.00 41 ASP C CA 1
ATOM 6441 C C . ASP C 1 41 ? 65.686 41.936 29.623 1.00 27.79 41 ASP C C 1
ATOM 6442 O O . ASP C 1 41 ? 66.347 42.301 28.642 1.00 26.68 41 ASP C O 1
ATOM 6447 N N . TYR C 1 42 ? 65.100 40.740 29.693 1.00 25.71 42 TYR C N 1
ATOM 6448 C CA . TYR C 1 42 ? 65.181 39.816 28.560 1.00 24.30 42 TYR C CA 1
ATOM 6449 C C . TYR C 1 42 ? 64.605 40.455 27.300 1.00 27.01 42 TYR C C 1
ATOM 6450 O O . TYR C 1 42 ? 65.234 40.421 26.238 1.00 23.80 42 TYR C O 1
ATOM 6459 N N . LEU C 1 43 ? 63.409 41.033 27.408 1.00 19.51 43 LEU C N 1
ATOM 6460 C CA . LEU C 1 43 ? 62.736 41.565 26.221 1.00 27.09 43 LEU C CA 1
ATOM 6461 C C . LEU C 1 43 ? 63.484 42.754 25.612 1.00 25.00 43 LEU C C 1
ATOM 6462 O O . LEU C 1 43 ? 63.539 42.893 24.389 1.00 22.23 43 LEU C O 1
ATOM 6467 N N . LYS C 1 44 ? 64.046 43.607 26.462 1.00 19.82 44 LYS C N 1
ATOM 6468 C CA . LYS C 1 44 ? 64.860 44.717 25.985 1.00 20.45 44 LYS C CA 1
ATOM 6469 C C . LYS C 1 44 ? 66.040 44.225 25.152 1.00 26.51 44 LYS C C 1
ATOM 6470 O O . LYS C 1 44 ? 66.361 44.806 24.114 1.00 27.04 44 LYS C O 1
ATOM 6476 N N . GLU C 1 45 ? 66.696 43.165 25.619 1.00 25.73 45 GLU C N 1
ATOM 6477 C CA . GLU C 1 45 ? 67.829 42.588 24.899 1.00 27.36 45 GLU C CA 1
ATOM 6478 C C . GLU C 1 45 ? 67.411 41.980 23.565 1.00 25.41 45 GLU C C 1
ATOM 6479 O O . GLU C 1 45 ? 68.097 42.129 22.552 1.00 22.36 45 GLU C O 1
ATOM 6485 N N . LEU C 1 46 ? 66.290 41.278 23.562 1.00 20.25 46 LEU C N 1
ATOM 6486 C CA . LEU C 1 46 ? 65.841 40.624 22.344 1.00 21.54 46 LEU C CA 1
ATOM 6487 C C . LEU C 1 46 ? 65.388 41.667 21.328 1.00 25.36 46 LEU C C 1
ATOM 6488 O O . LEU C 1 46 ? 65.628 41.521 20.129 1.00 24.79 46 LEU C O 1
ATOM 6493 N N . VAL C 1 47 ? 64.736 42.724 21.803 1.00 23.86 47 VAL C N 1
ATOM 6494 C CA . VAL C 1 47 ? 64.347 43.808 20.906 1.00 21.47 47 VAL C CA 1
ATOM 6495 C C . VAL C 1 47 ? 65.597 44.494 20.344 1.00 21.48 47 VAL C C 1
ATOM 6496 O O . VAL C 1 47 ? 65.632 44.855 19.156 1.00 24.62 47 VAL C O 1
ATOM 6500 N N . GLY C 1 48 ? 66.622 44.648 21.177 1.00 23.24 48 GLY C N 1
ATOM 6501 C CA . GLY C 1 48 ? 67.885 45.223 20.708 1.00 25.86 48 GLY C CA 1
ATOM 6502 C C . GLY C 1 48 ? 68.449 44.431 19.535 1.00 27.10 48 GLY C C 1
ATOM 6503 O O . GLY C 1 48 ? 68.884 44.999 18.524 1.00 29.89 48 GLY C O 1
ATOM 6504 N N . TYR C 1 49 ? 68.424 43.109 19.660 1.00 27.13 49 TYR C N 1
ATOM 6505 C CA . TYR C 1 49 ? 68.873 42.239 18.586 1.00 26.95 49 TYR C CA 1
ATOM 6506 C C . TYR C 1 49 ? 67.957 42.319 17.368 1.00 25.09 49 TYR C C 1
ATOM 6507 O O . TYR C 1 49 ? 68.432 42.367 16.232 1.00 29.18 49 TYR C O 1
ATOM 6516 N N . TRP C 1 50 ? 66.647 42.291 17.610 1.00 26.30 50 TRP C N 1
ATOM 6517 C CA . TRP C 1 50 ? 65.645 42.459 16.558 1.00 27.35 50 TRP C CA 1
ATOM 6518 C C . TRP C 1 50 ? 65.921 43.722 15.738 1.00 28.29 50 TRP C C 1
ATOM 6519 O O . TRP C 1 50 ? 65.872 43.710 14.506 1.00 24.75 50 TRP C O 1
ATOM 6530 N N . ARG C 1 51 ? 66.237 44.808 16.432 1.00 22.96 51 ARG C N 1
ATOM 6531 C CA . ARG C 1 51 ? 66.449 46.086 15.773 1.00 28.52 51 ARG C CA 1
ATOM 6532 C C . ARG C 1 51 ? 67.785 46.136 15.027 1.00 31.74 51 ARG C C 1
ATOM 6533 O O . ARG C 1 51 ? 67.840 46.615 13.893 1.00 30.72 51 ARG C O 1
ATOM 6541 N N . ASP C 1 52 ? 68.849 45.632 15.650 1.00 29.24 52 ASP C N 1
ATOM 6542 C CA . ASP C 1 52 ? 70.213 45.849 15.140 1.00 32.60 52 ASP C CA 1
ATOM 6543 C C . ASP C 1 52 ? 70.865 44.668 14.425 1.00 34.45 52 ASP C C 1
ATOM 6544 O O . ASP C 1 52 ? 71.688 44.861 13.534 1.00 38.92 52 ASP C O 1
ATOM 6549 N N . GLY C 1 53 ? 70.539 43.446 14.829 1.00 31.47 53 GLY C N 1
ATOM 6550 C CA . GLY C 1 53 ? 71.269 42.294 14.319 1.00 26.24 53 GLY C CA 1
ATOM 6551 C C . GLY C 1 53 ? 70.474 41.338 13.453 1.00 27.16 53 GLY C C 1
ATOM 6552 O O . GLY C 1 53 ? 71.031 40.677 12.583 1.00 26.96 53 GLY C O 1
ATOM 6553 N N . TYR C 1 54 ? 69.170 41.260 13.689 1.00 21.80 54 TYR C N 1
ATOM 6554 C CA . TYR C 1 54 ? 68.317 40.318 12.955 1.00 23.21 54 TYR C CA 1
ATOM 6555 C C . TYR C 1 54 ? 68.216 40.697 11.469 1.00 26.93 54 TYR C C 1
ATOM 6556 O O . TYR C 1 54 ? 68.075 41.873 11.121 1.00 27.74 54 TYR C O 1
ATOM 6565 N N . ASP C 1 55 ? 68.313 39.694 10.598 1.00 24.04 55 ASP C N 1
ATOM 6566 C CA . ASP C 1 55 ? 68.364 39.917 9.155 1.00 22.23 55 ASP C CA 1
ATOM 6567 C C . ASP C 1 55 ? 67.130 39.334 8.473 1.00 24.35 55 ASP C C 1
ATOM 6568 O O . ASP C 1 55 ? 67.104 38.146 8.144 1.00 23.42 55 ASP C O 1
ATOM 6573 N N . TRP C 1 56 ? 66.111 40.164 8.253 1.00 23.58 56 TRP C N 1
ATOM 6574 C CA . TRP C 1 56 ? 64.878 39.669 7.646 1.00 19.33 56 TRP C CA 1
ATOM 6575 C C . TRP C 1 56 ? 65.100 39.132 6.237 1.00 19.93 56 TRP C C 1
ATOM 6576 O O . TRP C 1 56 ? 64.539 38.094 5.859 1.00 22.02 56 TRP C O 1
ATOM 6587 N N . ARG C 1 57 ? 65.901 39.841 5.458 1.00 20.24 57 ARG C N 1
ATOM 6588 C CA . ARG C 1 57 ? 66.131 39.459 4.062 1.00 23.82 57 ARG C CA 1
ATOM 6589 C C . ARG C 1 57 ? 66.724 38.051 3.947 1.00 26.56 57 ARG C C 1
ATOM 6590 O O . ARG C 1 57 ? 66.367 37.306 3.043 1.00 22.60 57 ARG C O 1
ATOM 6598 N N . ALA C 1 58 ? 67.584 37.667 4.882 1.00 25.46 58 ALA C N 1
ATOM 6599 C CA . ALA C 1 58 ? 68.117 36.302 4.874 1.00 23.89 58 ALA C CA 1
ATOM 6600 C C . ALA C 1 58 ? 67.016 35.280 5.192 1.00 23.59 58 ALA C C 1
ATOM 6601 O O . ALA C 1 58 ? 66.954 34.214 4.581 1.00 25.58 58 ALA C O 1
ATOM 6603 N N . ALA C 1 59 ? 66.143 35.610 6.140 1.00 23.43 59 ALA C N 1
ATOM 6604 C CA . ALA C 1 59 ? 64.992 34.758 6.457 1.00 18.64 59 ALA C CA 1
ATOM 6605 C C . ALA C 1 59 ? 64.011 34.653 5.291 1.00 21.20 59 ALA C C 1
ATOM 6606 O O . ALA C 1 59 ? 63.497 33.578 4.990 1.00 22.62 59 ALA C O 1
ATOM 6608 N N . GLU C 1 60 ? 63.719 35.791 4.677 1.00 24.64 60 GLU C N 1
ATOM 6609 C CA . GLU C 1 60 ? 62.901 35.857 3.470 1.00 19.85 60 GLU C CA 1
ATOM 6610 C C . GLU C 1 60 ? 63.478 34.958 2.354 1.00 22.02 60 GLU C C 1
ATOM 6611 O O . GLU C 1 60 ? 62.754 34.179 1.723 1.00 25.03 60 GLU C O 1
ATOM 6617 N N . ASP C 1 61 ? 64.786 35.075 2.124 1.00 24.52 61 ASP C N 1
ATOM 6618 C CA . ASP C 1 61 ? 65.478 34.230 1.145 1.00 24.93 61 ASP C CA 1
ATOM 6619 C C . ASP C 1 61 ? 65.262 32.743 1.447 1.00 26.17 61 ASP C C 1
ATOM 6620 O O . ASP C 1 61 ? 64.980 31.948 0.547 1.00 25.29 61 ASP C O 1
ATOM 6625 N N . ARG C 1 62 ? 65.390 32.373 2.718 1.00 24.83 62 ARG C N 1
ATOM 6626 C CA . ARG C 1 62 ? 65.290 30.960 3.077 1.00 30.52 62 ARG C CA 1
ATOM 6627 C C . ARG C 1 62 ? 63.863 30.452 2.894 1.00 26.91 62 ARG C C 1
ATOM 6628 O O . ARG C 1 62 ? 63.648 29.360 2.368 1.00 26.89 62 ARG C O 1
ATOM 6636 N N . LEU C 1 63 ? 62.889 31.253 3.315 1.00 23.72 63 LEU C N 1
ATOM 6637 C CA . LEU C 1 63 ? 61.493 30.889 3.115 1.00 24.43 63 LEU C CA 1
ATOM 6638 C C . LEU C 1 63 ? 61.196 30.734 1.623 1.00 22.24 63 LEU C C 1
ATOM 6639 O O . LEU C 1 63 ? 60.419 29.865 1.215 1.00 21.07 63 LEU C O 1
ATOM 6644 N N . ASN C 1 64 ? 61.804 31.582 0.803 1.00 19.98 64 ASN C N 1
ATOM 6645 C CA . ASN C 1 64 ? 61.527 31.526 -0.631 1.00 23.53 64 ASN C CA 1
ATOM 6646 C C . ASN C 1 64 ? 62.282 30.394 -1.360 1.00 26.26 64 ASN C C 1
ATOM 6647 O O . ASN C 1 64 ? 62.096 30.220 -2.564 1.00 25.84 64 ASN C O 1
ATOM 6652 N N . THR C 1 65 ? 63.128 29.631 -0.661 1.00 19.83 65 THR C N 1
ATOM 6653 C CA . THR C 1 65 ? 63.693 28.421 -1.272 1.00 20.96 65 THR C CA 1
ATOM 6654 C C . THR C 1 65 ? 62.621 27.321 -1.328 1.00 20.32 65 THR C C 1
ATOM 6655 O O . THR C 1 65 ? 62.790 26.310 -2.000 1.00 24.76 65 THR C O 1
ATOM 6659 N N . VAL C 1 66 ? 61.531 27.522 -0.607 1.00 19.33 66 VAL C N 1
ATOM 6660 C CA . VAL C 1 66 ? 60.426 26.551 -0.584 1.00 21.72 66 VAL C CA 1
ATOM 6661 C C . VAL C 1 66 ? 59.355 26.941 -1.587 1.00 23.49 66 VAL C C 1
ATOM 6662 O O . VAL C 1 66 ? 58.854 28.062 -1.539 1.00 26.56 66 VAL C O 1
ATOM 6666 N N . PRO C 1 67 ? 59.009 26.033 -2.513 1.00 26.38 67 PRO C N 1
ATOM 6667 C CA . PRO C 1 67 ? 57.954 26.381 -3.468 1.00 24.92 67 PRO C CA 1
ATOM 6668 C C . PRO C 1 67 ? 56.652 26.707 -2.736 1.00 25.60 67 PRO C C 1
ATOM 6669 O O . PRO C 1 67 ? 56.240 25.921 -1.879 1.00 24.13 67 PRO C O 1
ATOM 6673 N N . GLN C 1 68 ? 56.043 27.845 -3.057 1.00 26.79 68 GLN C N 1
ATOM 6674 C CA . GLN C 1 68 ? 54.809 28.294 -2.399 1.00 26.98 68 GLN C CA 1
ATOM 6675 C C . GLN C 1 68 ? 53.776 28.727 -3.416 1.00 30.64 68 GLN C C 1
ATOM 6676 O O . GLN C 1 68 ? 54.115 29.111 -4.550 1.00 24.94 68 GLN C O 1
ATOM 6682 N N . PHE C 1 69 ? 52.520 28.700 -2.980 1.00 24.53 69 PHE C N 1
ATOM 6683 C CA . PHE C 1 69 ? 51.377 28.942 -3.843 1.00 23.41 69 PHE C CA 1
ATOM 6684 C C . PHE C 1 69 ? 50.242 29.577 -3.036 1.00 20.53 69 PHE C C 1
ATOM 6685 O O . PHE C 1 69 ? 50.225 29.479 -1.807 1.00 22.27 69 PHE C O 1
ATOM 6693 N N . THR C 1 70 ? 49.321 30.252 -3.719 1.00 22.52 70 THR C N 1
ATOM 6694 C CA . THR C 1 70 ? 48.050 30.626 -3.096 1.00 24.98 70 THR C CA 1
ATOM 6695 C C . THR C 1 70 ? 46.883 30.149 -3.950 1.00 30.52 70 THR C C 1
ATOM 6696 O O . THR C 1 70 ? 47.008 29.977 -5.161 1.00 29.76 70 THR C O 1
ATOM 6700 N N . THR C 1 71 ? 45.742 29.942 -3.308 1.00 28.48 71 THR C N 1
ATOM 6701 C CA . THR C 1 71 ? 44.558 29.517 -4.014 1.00 28.63 71 THR C CA 1
ATOM 6702 C C . THR C 1 71 ? 43.358 29.924 -3.171 1.00 29.33 71 THR C C 1
ATOM 6703 O O . THR C 1 71 ? 43.487 30.098 -1.961 1.00 32.17 71 THR C O 1
ATOM 6707 N N . GLU C 1 72 ? 42.201 30.104 -3.792 1.00 24.83 72 GLU C N 1
ATOM 6708 C CA . GLU C 1 72 ? 41.034 30.504 -3.015 1.00 25.73 72 GLU C CA 1
ATOM 6709 C C . GLU C 1 72 ? 40.145 29.296 -2.757 1.00 27.86 72 GLU C C 1
ATOM 6710 O O . GLU C 1 72 ? 39.718 28.627 -3.688 1.00 27.18 72 GLU C O 1
ATOM 6716 N N . ILE C 1 73 ? 39.874 29.021 -1.487 1.00 26.15 73 ILE C N 1
ATOM 6717 C CA . ILE C 1 73 ? 39.009 27.912 -1.118 1.00 24.52 73 ILE C CA 1
ATOM 6718 C C . ILE C 1 73 ? 37.888 28.407 -0.213 1.00 25.08 73 ILE C C 1
ATOM 6719 O O . ILE C 1 73 ? 38.148 29.035 0.818 1.00 27.07 73 ILE C O 1
ATOM 6724 N N . ASP C 1 74 ? 36.648 28.134 -0.608 1.00 26.74 74 ASP C N 1
ATOM 6725 C CA . ASP C 1 74 ? 35.493 28.460 0.218 1.00 30.69 74 ASP C CA 1
ATOM 6726 C C . ASP C 1 74 ? 35.528 29.937 0.613 1.00 29.14 74 ASP C C 1
ATOM 6727 O O . ASP C 1 74 ? 35.209 30.301 1.743 1.00 32.07 74 ASP C O 1
ATOM 6732 N N . GLY C 1 75 ? 35.956 30.781 -0.326 1.00 28.82 75 GLY C N 1
ATOM 6733 C CA . GLY C 1 75 ? 35.868 32.217 -0.156 1.00 25.85 75 GLY C CA 1
ATOM 6734 C C . GLY C 1 75 ? 37.065 32.876 0.500 1.00 29.29 75 GLY C C 1
ATOM 6735 O O . GLY C 1 75 ? 37.089 34.098 0.629 1.00 30.82 75 GLY C O 1
ATOM 6736 N N . THR C 1 76 ? 38.060 32.095 0.918 1.00 24.55 76 THR C N 1
ATOM 6737 C CA . THR C 1 76 ? 39.221 32.691 1.582 1.00 25.12 76 THR C CA 1
ATOM 6738 C C . THR C 1 76 ? 40.520 32.312 0.895 1.00 28.72 76 THR C C 1
ATOM 6739 O O . THR C 1 76 ? 40.614 31.274 0.232 1.00 25.32 76 THR C O 1
ATOM 6743 N N . ASN C 1 77 ? 41.526 33.170 1.053 1.00 24.27 77 ASN C N 1
ATOM 6744 C CA . ASN C 1 77 ? 42.845 32.913 0.494 1.00 19.84 77 ASN C CA 1
ATOM 6745 C C . ASN C 1 77 ? 43.599 31.880 1.313 1.00 19.40 77 ASN C C 1
ATOM 6746 O O . ASN C 1 77 ? 43.656 31.972 2.538 1.00 23.77 77 ASN C O 1
ATOM 6751 N N . VAL C 1 78 ? 44.146 30.876 0.641 1.00 19.58 78 VAL C N 1
ATOM 6752 C CA . VAL C 1 78 ? 44.919 29.842 1.311 1.00 21.76 78 VAL C CA 1
ATOM 6753 C C . VAL C 1 78 ? 46.323 29.797 0.721 1.00 22.81 78 VAL C C 1
ATOM 6754 O O . VAL C 1 78 ? 46.502 29.486 -0.461 1.00 24.96 78 VAL C O 1
ATOM 6758 N N . HIS C 1 79 ? 47.309 30.130 1.550 1.00 20.61 79 HIS C N 1
ATOM 6759 C CA . HIS C 1 79 ? 48.720 30.041 1.176 1.00 21.51 79 HIS C CA 1
ATOM 6760 C C . HIS C 1 79 ? 49.274 28.694 1.613 1.00 22.31 79 HIS C C 1
ATOM 6761 O O . HIS C 1 79 ? 48.920 28.204 2.680 1.00 23.86 79 HIS C O 1
ATOM 6768 N N . PHE C 1 80 ? 50.125 28.081 0.795 1.00 21.40 80 PHE C N 1
ATOM 6769 C CA . PHE C 1 80 ? 50.720 26.798 1.166 1.00 18.46 80 PHE C CA 1
ATOM 6770 C C . PHE C 1 80 ? 52.046 26.557 0.459 1.00 22.57 80 PHE C C 1
ATOM 6771 O O . PHE C 1 80 ? 52.272 26.998 -0.668 1.00 22.74 80 PHE C O 1
ATOM 6787 N N . HIS C 1 82 ? 54.422 23.621 -1.158 1.00 23.10 82 HIS C N 1
ATOM 6788 C CA . HIS C 1 82 ? 54.262 22.294 -1.716 1.00 22.36 82 HIS C CA 1
ATOM 6789 C C . HIS C 1 82 ? 55.609 21.781 -2.181 1.00 24.45 82 HIS C C 1
ATOM 6790 O O . HIS C 1 82 ? 56.170 22.302 -3.145 1.00 24.48 82 HIS C O 1
ATOM 6797 N N . ILE C 1 83 ? 56.132 20.769 -1.497 1.00 24.43 83 ILE C N 1
ATOM 6798 C CA . ILE C 1 83 ? 57.458 20.261 -1.836 1.00 27.12 83 ILE C CA 1
ATOM 6799 C C . ILE C 1 83 ? 57.373 18.799 -2.242 1.00 27.34 83 ILE C C 1
ATOM 6800 O O . ILE C 1 83 ? 57.089 17.928 -1.421 1.00 26.51 83 ILE C O 1
ATOM 6805 N N . ARG C 1 84 ? 57.600 18.545 -3.524 1.00 26.21 84 ARG C N 1
ATOM 6806 C CA . ARG C 1 84 ? 57.578 17.188 -4.045 1.00 30.02 84 ARG C CA 1
ATOM 6807 C C . ARG C 1 84 ? 58.853 16.462 -3.661 1.00 32.04 84 ARG C C 1
ATOM 6808 O O . ARG C 1 84 ? 59.931 17.055 -3.612 1.00 30.32 84 ARG C O 1
ATOM 6816 N N . SER C 1 85 ? 58.730 15.165 -3.416 1.00 30.05 85 SER C N 1
ATOM 6817 C CA . SER C 1 85 ? 59.896 14.315 -3.241 1.00 31.51 85 SER C CA 1
ATOM 6818 C C . SER C 1 85 ? 60.479 13.906 -4.591 1.00 39.34 85 SER C C 1
ATOM 6819 O O . SER C 1 85 ? 59.773 13.895 -5.606 1.00 34.65 85 SER C O 1
ATOM 6822 N N . ALA C 1 86 ? 61.765 13.570 -4.600 1.00 42.44 86 ALA C N 1
ATOM 6823 C CA . ALA C 1 86 ? 62.383 12.961 -5.773 1.00 51.92 86 ALA C CA 1
ATOM 6824 C C . ALA C 1 86 ? 62.005 11.486 -5.881 1.00 50.19 86 ALA C C 1
ATOM 6825 O O . ALA C 1 86 ? 62.075 10.891 -6.959 1.00 50.60 86 ALA C O 1
ATOM 6827 N N . GLU C 1 87 ? 61.614 10.891 -4.760 1.00 44.76 87 GLU C N 1
ATOM 6828 C CA . GLU C 1 87 ? 61.274 9.472 -4.749 1.00 50.04 87 GLU C CA 1
ATOM 6829 C C . GLU C 1 87 ? 59.824 9.282 -5.190 1.00 55.28 87 GLU C C 1
ATOM 6830 O O . GLU C 1 87 ? 58.925 9.942 -4.677 1.00 55.68 87 GLU C O 1
ATOM 6836 N N . PRO C 1 88 ? 59.598 8.377 -6.155 1.00 66.90 88 PRO C N 1
ATOM 6837 C CA . PRO C 1 88 ? 58.272 8.142 -6.743 1.00 70.57 88 PRO C CA 1
ATOM 6838 C C . PRO C 1 88 ? 57.214 7.693 -5.731 1.00 69.08 88 PRO C C 1
ATOM 6839 O O . PRO C 1 88 ? 56.164 8.332 -5.641 1.00 77.67 88 PRO C O 1
ATOM 6843 N N . ASP C 1 89 ? 57.486 6.624 -4.984 1.00 52.31 89 ASP C N 1
ATOM 6844 C CA . ASP C 1 89 ? 56.518 6.080 -4.032 1.00 50.11 89 ASP C CA 1
ATOM 6845 C C . ASP C 1 89 ? 56.406 6.869 -2.714 1.00 45.42 89 ASP C C 1
ATOM 6846 O O . ASP C 1 89 ? 55.967 6.319 -1.695 1.00 45.21 89 ASP C O 1
ATOM 6848 N N . ALA C 1 90 ? 56.776 8.147 -2.733 1.00 39.30 90 ALA C N 1
ATOM 6849 C CA . ALA C 1 90 ? 56.732 8.974 -1.522 1.00 36.27 90 ALA C CA 1
ATOM 6850 C C . ALA C 1 90 ? 55.313 9.156 -0.975 1.00 35.30 90 ALA C C 1
ATOM 6851 O O . ALA C 1 90 ? 54.347 9.226 -1.731 1.00 41.79 90 ALA C O 1
ATOM 6853 N N . LEU C 1 91 ? 55.199 9.245 0.346 1.00 33.15 91 LEU C N 1
ATOM 6854 C CA . LEU C 1 91 ? 53.896 9.436 0.992 1.00 33.05 91 LEU C CA 1
ATOM 6855 C C . LEU C 1 91 ? 53.527 10.915 1.073 1.00 33.43 91 LEU C C 1
ATOM 6856 O O . LEU C 1 91 ? 54.266 11.704 1.649 1.00 31.84 91 LEU C O 1
ATOM 6861 N N . PRO C 1 92 ? 52.381 11.297 0.485 1.00 26.99 92 PRO C N 1
ATOM 6862 C CA . PRO C 1 92 ? 51.906 12.671 0.598 1.00 23.47 92 PRO C CA 1
ATOM 6863 C C . PRO C 1 92 ? 51.409 12.930 2.010 1.00 24.66 92 PRO C C 1
ATOM 6864 O O . PRO C 1 92 ? 50.695 12.088 2.561 1.00 29.20 92 PRO C O 1
ATOM 6876 N N . ILE C 1 94 ? 50.008 16.272 4.634 1.00 20.16 94 ILE C N 1
ATOM 6877 C CA . ILE C 1 94 ? 49.742 17.677 4.862 1.00 19.15 94 ILE C CA 1
ATOM 6878 C C . ILE C 1 94 ? 50.003 17.989 6.332 1.00 18.39 94 ILE C C 1
ATOM 6879 O O . ILE C 1 94 ? 49.463 17.337 7.236 1.00 22.51 94 ILE C O 1
ATOM 6884 N N . ILE C 1 95 ? 50.896 18.956 6.553 1.00 18.09 95 ILE C N 1
ATOM 6885 C CA . ILE C 1 95 ? 51.358 19.330 7.884 1.00 18.81 95 ILE C CA 1
ATOM 6886 C C . ILE C 1 95 ? 50.808 20.685 8.298 1.00 22.81 95 ILE C C 1
ATOM 6887 O O . ILE C 1 95 ? 51.025 21.680 7.595 1.00 21.92 95 ILE C O 1
ATOM 6892 N N . THR C 1 96 ? 50.143 20.736 9.450 1.00 22.54 96 THR C N 1
ATOM 6893 C CA . THR C 1 96 ? 49.528 21.984 9.919 1.00 17.95 96 THR C CA 1
ATOM 6894 C C . THR C 1 96 ? 50.053 22.552 11.207 1.00 16.51 96 THR C C 1
ATOM 6895 O O . THR C 1 96 ? 50.011 21.889 12.246 1.00 19.30 96 THR C O 1
ATOM 6899 N N . HIS C 1 97 ? 50.488 23.809 11.142 1.00 17.56 97 HIS C N 1
ATOM 6900 C CA . HIS C 1 97 ? 50.993 24.515 12.318 1.00 18.74 97 HIS C CA 1
ATOM 6901 C C . HIS C 1 97 ? 49.834 24.938 13.219 1.00 19.62 97 HIS C C 1
ATOM 6902 O O . HIS C 1 97 ? 48.663 24.764 12.872 1.00 24.15 97 HIS C O 1
ATOM 6909 N N . GLY C 1 98 ? 50.162 25.491 14.379 1.00 17.46 98 GLY C N 1
ATOM 6910 C CA . GLY C 1 98 ? 49.148 26.027 15.271 1.00 19.09 98 GLY C CA 1
ATOM 6911 C C . GLY C 1 98 ? 49.459 27.465 15.660 1.00 20.12 98 GLY C C 1
ATOM 6912 O O . GLY C 1 98 ? 50.123 28.193 14.918 1.00 21.62 98 GLY C O 1
ATOM 6913 N N . TRP C 1 99 ? 48.970 27.868 16.829 1.00 20.81 99 TRP C N 1
ATOM 6914 C CA . TRP C 1 99 ? 49.171 29.214 17.346 1.00 17.47 99 TRP C CA 1
ATOM 6915 C C . TRP C 1 99 ? 50.109 29.093 18.536 1.00 18.25 99 TRP C C 1
ATOM 6916 O O . TRP C 1 99 ? 49.909 28.230 19.370 1.00 23.75 99 TRP C O 1
ATOM 6927 N N . PRO C 1 100 ? 51.117 29.975 18.659 1.00 20.83 100 PRO C N 1
ATOM 6928 C CA . PRO C 1 100 ? 51.478 31.107 17.808 1.00 17.80 100 PRO C CA 1
ATOM 6929 C C . PRO C 1 100 ? 52.613 30.755 16.845 1.00 23.04 100 PRO C C 1
ATOM 6930 O O . PRO C 1 100 ? 53.605 31.477 16.787 1.00 21.69 100 PRO C O 1
ATOM 6934 N N . GLY C 1 101 ? 52.460 29.663 16.111 1.00 22.17 101 GLY C N 1
ATOM 6935 C CA . GLY C 1 101 ? 53.457 29.257 15.133 1.00 21.14 101 GLY C CA 1
ATOM 6936 C C . GLY C 1 101 ? 53.120 29.635 13.700 1.00 21.14 101 GLY C C 1
ATOM 6937 O O . GLY C 1 101 ? 52.269 30.503 13.449 1.00 20.36 101 GLY C O 1
ATOM 6938 N N . SER C 1 102 ? 53.781 28.974 12.750 1.00 18.77 102 SER C N 1
ATOM 6939 C CA . SER C 1 102 ? 53.683 29.343 11.341 1.00 19.58 102 SER C CA 1
ATOM 6940 C C . SER C 1 102 ? 54.347 28.284 10.485 1.00 20.88 102 SER C C 1
ATOM 6941 O O . SER C 1 102 ? 54.997 27.374 11.006 1.00 21.37 102 SER C O 1
ATOM 6944 N N . VAL C 1 103 ? 54.219 28.416 9.172 1.00 21.21 103 VAL C N 1
ATOM 6945 C CA . VAL C 1 103 ? 54.899 27.484 8.263 1.00 20.23 103 VAL C CA 1
ATOM 6946 C C . VAL C 1 103 ? 56.428 27.562 8.388 1.00 23.92 103 VAL C C 1
ATOM 6947 O O . VAL C 1 103 ? 57.131 26.631 7.983 1.00 26.04 103 VAL C O 1
ATOM 6951 N N . ALA C 1 104 ? 56.947 28.653 8.951 1.00 20.61 104 ALA C N 1
ATOM 6952 C CA . ALA C 1 104 ? 58.387 28.774 9.149 1.00 23.67 104 ALA C CA 1
ATOM 6953 C C . ALA C 1 104 ? 58.906 27.726 10.130 1.00 23.15 104 ALA C C 1
ATOM 6954 O O . ALA C 1 104 ? 60.090 27.397 10.109 1.00 23.38 104 ALA C O 1
ATOM 6956 N N . GLU C 1 105 ? 58.025 27.185 10.979 1.00 20.55 105 GLU C N 1
ATOM 6957 C CA . GLU C 1 105 ? 58.428 26.123 11.910 1.00 20.86 105 GLU C CA 1
ATOM 6958 C C . GLU C 1 105 ? 59.120 24.934 11.242 1.00 20.19 105 GLU C C 1
ATOM 6959 O O . GLU C 1 105 ? 59.940 24.253 11.865 1.00 22.31 105 GLU C O 1
ATOM 6965 N N . PHE C 1 106 ? 58.776 24.676 9.984 1.00 19.47 106 PHE C N 1
ATOM 6966 C CA . PHE C 1 106 ? 59.148 23.407 9.354 1.00 21.56 106 PHE C CA 1
ATOM 6967 C C . PHE C 1 106 ? 60.348 23.485 8.426 1.00 22.21 106 PHE C C 1
ATOM 6968 O O . PHE C 1 106 ? 60.709 22.492 7.783 1.00 23.95 106 PHE C O 1
ATOM 6976 N N . LEU C 1 107 ? 61.001 24.645 8.394 1.00 23.94 107 LEU C N 1
ATOM 6977 C CA . LEU C 1 107 ? 62.114 24.849 7.467 1.00 24.08 107 LEU C CA 1
ATOM 6978 C C . LEU C 1 107 ? 63.221 23.801 7.582 1.00 24.76 107 LEU C C 1
ATOM 6979 O O . LEU C 1 107 ? 63.833 23.442 6.579 1.00 26.35 107 LEU C O 1
ATOM 6984 N N . ASP C 1 108 ? 63.489 23.323 8.794 1.00 24.75 108 ASP C N 1
ATOM 6985 C CA . ASP C 1 108 ? 64.624 22.421 8.996 1.00 26.14 108 ASP C CA 1
ATOM 6986 C C . ASP C 1 108 ? 64.275 20.949 8.767 1.00 23.72 108 ASP C C 1
ATOM 6987 O O . ASP C 1 108 ? 65.173 20.115 8.740 1.00 28.13 108 ASP C O 1
ATOM 6992 N N . VAL C 1 109 ? 62.992 20.622 8.604 1.00 23.24 109 VAL C N 1
ATOM 6993 C CA . VAL C 1 109 ? 62.615 19.227 8.356 1.00 24.16 109 VAL C CA 1
ATOM 6994 C C . VAL C 1 109 ? 62.176 18.958 6.921 1.00 26.74 109 VAL C C 1
ATOM 6995 O O . VAL C 1 109 ? 62.029 17.802 6.532 1.00 25.99 109 VAL C O 1
ATOM 6999 N N . ILE C 1 110 ? 61.983 20.007 6.126 1.00 23.32 110 ILE C N 1
ATOM 7000 C CA . ILE C 1 110 ? 61.475 19.822 4.771 1.00 23.92 110 ILE C CA 1
ATOM 7001 C C . ILE C 1 110 ? 62.399 18.978 3.881 1.00 26.77 110 ILE C C 1
ATOM 7002 O O . ILE C 1 110 ? 61.941 18.034 3.234 1.00 27.40 110 ILE C O 1
ATOM 7007 N N . ASP C 1 111 ? 63.691 19.292 3.844 1.00 29.31 111 ASP C N 1
ATOM 7008 C CA . ASP C 1 111 ? 64.590 18.538 2.976 1.00 30.34 111 ASP C CA 1
ATOM 7009 C C . ASP C 1 111 ? 64.817 17.096 3.459 1.00 28.28 111 ASP C C 1
ATOM 7010 O O . ASP C 1 111 ? 64.779 16.176 2.643 1.00 26.88 111 ASP C O 1
ATOM 7015 N N . PRO C 1 112 ? 65.054 16.886 4.772 1.00 27.03 112 PRO C N 1
ATOM 7016 C CA . PRO C 1 112 ? 65.200 15.480 5.188 1.00 29.92 112 PRO C CA 1
ATOM 7017 C C . PRO C 1 112 ? 63.933 14.641 4.963 1.00 27.97 112 PRO C C 1
ATOM 7018 O O . PRO C 1 112 ? 64.031 13.442 4.722 1.00 32.28 112 PRO C O 1
ATOM 7022 N N . LEU C 1 113 ? 62.759 15.261 5.039 1.00 28.51 113 LEU C N 1
ATOM 7023 C CA . LEU C 1 113 ? 61.519 14.510 4.839 1.00 24.73 113 LEU C CA 1
ATOM 7024 C C . LEU C 1 113 ? 61.295 14.207 3.351 1.00 30.24 113 LEU C C 1
ATOM 7025 O O . LEU C 1 113 ? 60.937 13.091 2.981 1.00 26.11 113 LEU C O 1
ATOM 7030 N N . THR C 1 114 ? 61.520 15.193 2.491 1.00 29.82 114 THR C N 1
ATOM 7031 C CA . THR C 1 114 ? 61.263 14.993 1.067 1.00 30.56 114 THR C CA 1
ATOM 7032 C C . THR C 1 114 ? 62.450 14.376 0.313 1.00 32.12 114 THR C C 1
ATOM 7033 O O . THR C 1 114 ? 62.264 13.794 -0.755 1.00 33.67 114 THR C O 1
ATOM 7037 N N . ASN C 1 115 ? 63.660 14.488 0.860 1.00 29.38 115 ASN C N 1
ATOM 7038 C CA . ASN C 1 115 ? 64.851 13.943 0.189 1.00 31.54 115 ASN C CA 1
ATOM 7039 C C . ASN C 1 115 ? 65.734 13.133 1.140 1.00 33.10 115 ASN C C 1
ATOM 7040 O O . ASN C 1 115 ? 66.884 13.501 1.387 1.00 34.46 115 ASN C O 1
ATOM 7045 N N . PRO C 1 116 ? 65.197 12.024 1.683 1.00 36.05 116 PRO C N 1
ATOM 7046 C CA . PRO C 1 116 ? 65.934 11.286 2.714 1.00 35.10 116 PRO C CA 1
ATOM 7047 C C . PRO C 1 116 ? 67.254 10.734 2.201 1.00 41.66 116 PRO C C 1
ATOM 7048 O O . PRO C 1 116 ? 68.226 10.678 2.954 1.00 45.83 116 PRO C O 1
ATOM 7052 N N . ARG C 1 117 ? 67.281 10.365 0.925 1.00 39.67 117 ARG C N 1
ATOM 7053 C CA . ARG C 1 117 ? 68.465 9.799 0.300 1.00 45.39 117 ARG C CA 1
ATOM 7054 C C . ARG C 1 117 ? 69.676 10.699 0.509 1.00 45.62 117 ARG C C 1
ATOM 7055 O O . ARG C 1 117 ? 70.793 10.217 0.667 1.00 45.01 117 ARG C O 1
ATOM 7063 N N . ALA C 1 118 ? 69.438 12.006 0.540 1.00 43.05 118 ALA C N 1
ATOM 7064 C CA . ALA C 1 118 ? 70.509 12.983 0.689 1.00 52.03 118 ALA C CA 1
ATOM 7065 C C . ALA C 1 118 ? 70.702 13.444 2.135 1.00 50.88 118 ALA C C 1
ATOM 7066 O O . ALA C 1 118 ? 71.617 14.213 2.423 1.00 54.76 118 ALA C O 1
ATOM 7068 N N . HIS C 1 119 ? 69.847 12.980 3.041 1.00 41.59 119 HIS C N 1
ATOM 7069 C CA . HIS C 1 119 ? 69.890 13.462 4.419 1.00 49.22 119 HIS C CA 1
ATOM 7070 C C . HIS C 1 119 ? 69.886 12.330 5.436 1.00 61.19 119 HIS C C 1
ATOM 7071 O O . HIS C 1 119 ? 69.062 12.308 6.356 1.00 66.70 119 HIS C O 1
ATOM 7078 N N . GLY C 1 120 ? 70.818 11.396 5.254 1.00 63.34 120 GLY C N 1
ATOM 7079 C CA . GLY C 1 120 ? 71.036 10.304 6.186 1.00 66.54 120 GLY C CA 1
ATOM 7080 C C . GLY C 1 120 ? 69.827 9.427 6.454 1.00 63.53 120 GLY C C 1
ATOM 7081 O O . GLY C 1 120 ? 69.688 8.867 7.542 1.00 69.90 120 GLY C O 1
ATOM 7082 N N . GLY C 1 121 ? 68.949 9.304 5.464 1.00 52.52 121 GLY C N 1
ATOM 7083 C CA . GLY C 1 121 ? 67.768 8.475 5.610 1.00 43.46 121 GLY C CA 1
ATOM 7084 C C . GLY C 1 121 ? 67.561 7.513 4.456 1.00 47.45 121 GLY C C 1
ATOM 7085 O O . GLY C 1 121 ? 68.330 7.499 3.494 1.00 50.01 121 GLY C O 1
ATOM 7086 N N . ASP C 1 122 ? 66.507 6.712 4.563 1.00 51.86 122 ASP C N 1
ATOM 7087 C CA . ASP C 1 122 ? 66.176 5.686 3.578 1.00 52.89 122 ASP C CA 1
ATOM 7088 C C . ASP C 1 122 ? 65.201 6.243 2.543 1.00 48.04 122 ASP C C 1
ATOM 7089 O O . ASP C 1 122 ? 64.200 6.849 2.910 1.00 41.86 122 ASP C O 1
ATOM 7094 N N . PRO C 1 123 ? 65.485 6.032 1.244 1.00 45.97 123 PRO C N 1
ATOM 7095 C CA . PRO C 1 123 ? 64.606 6.486 0.155 1.00 40.72 123 PRO C CA 1
ATOM 7096 C C . PRO C 1 123 ? 63.175 5.980 0.291 1.00 43.26 123 PRO C C 1
ATOM 7097 O O . PRO C 1 123 ? 62.247 6.598 -0.233 1.00 46.20 123 PRO C O 1
ATOM 7101 N N . ALA C 1 124 ? 63.004 4.875 1.006 1.00 40.67 124 ALA C N 1
ATOM 7102 C CA . ALA C 1 124 ? 61.685 4.288 1.228 1.00 44.71 124 ALA C CA 1
ATOM 7103 C C . ALA C 1 124 ? 60.834 5.100 2.213 1.00 44.79 124 ALA C C 1
ATOM 7104 O O . ALA C 1 124 ? 59.616 4.927 2.288 1.00 45.10 124 ALA C O 1
ATOM 7106 N N . ASP C 1 125 ? 61.468 6.001 2.956 1.00 46.64 125 ASP C N 1
ATOM 7107 C CA . ASP C 1 125 ? 60.744 6.776 3.966 1.00 38.42 125 ASP C CA 1
ATOM 7108 C C . ASP C 1 125 ? 60.473 8.212 3.527 1.00 36.09 125 ASP C C 1
ATOM 7109 O O . ASP C 1 125 ? 60.290 9.098 4.365 1.00 35.59 125 ASP C O 1
ATOM 7114 N N . ALA C 1 126 ? 60.412 8.439 2.218 1.00 37.98 126 ALA C N 1
ATOM 7115 C CA . ALA C 1 126 ? 60.216 9.786 1.685 1.00 34.70 126 ALA C CA 1
ATOM 7116 C C . ALA C 1 126 ? 58.774 10.280 1.780 1.00 33.45 126 ALA C C 1
ATOM 7117 O O . ALA C 1 126 ? 57.828 9.493 1.814 1.00 36.82 126 ALA C O 1
ATOM 7119 N N . PHE C 1 127 ? 58.635 11.604 1.830 1.00 29.74 127 PHE C N 1
ATOM 7120 C CA . PHE C 1 127 ? 57.350 12.288 1.834 1.00 28.99 127 PHE C CA 1
ATOM 7121 C C . PHE C 1 127 ? 57.253 13.330 0.718 1.00 34.85 127 PHE C C 1
ATOM 7122 O O . PHE C 1 127 ? 58.263 13.948 0.341 1.00 31.48 127 PHE C O 1
ATOM 7130 N N . HIS C 1 128 ? 56.041 13.508 0.195 1.00 26.76 128 HIS C N 1
ATOM 7131 C CA . HIS C 1 128 ? 55.643 14.737 -0.487 1.00 22.93 128 HIS C CA 1
ATOM 7132 C C . HIS C 1 128 ? 54.999 15.586 0.590 1.00 24.38 128 HIS C C 1
ATOM 7133 O O . HIS C 1 128 ? 54.156 15.068 1.329 1.00 25.45 128 HIS C O 1
ATOM 7140 N N . LEU C 1 129 ? 55.373 16.862 0.697 1.00 21.45 129 LEU C N 1
ATOM 7141 C CA . LEU C 1 129 ? 54.830 17.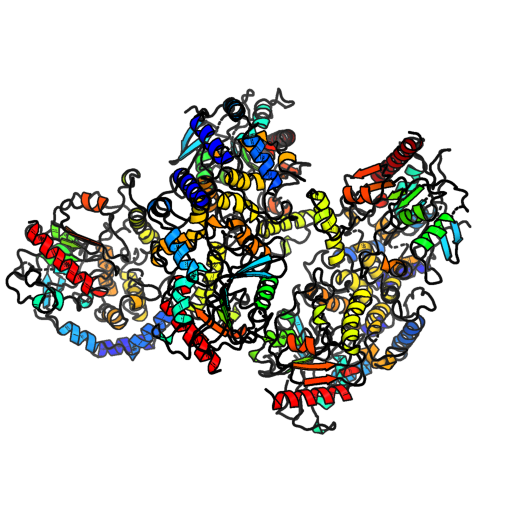709 1.760 1.00 21.44 129 LEU C CA 1
ATOM 7142 C C . LEU C 1 129 ? 53.945 18.841 1.259 1.00 24.51 129 LEU C C 1
ATOM 7143 O O . LEU C 1 129 ? 54.314 19.572 0.341 1.00 24.18 129 LEU C O 1
ATOM 7148 N N . VAL C 1 130 ? 52.789 18.988 1.907 1.00 19.08 130 VAL C N 1
ATOM 7149 C CA . VAL C 1 130 ? 51.927 20.160 1.740 1.00 18.39 130 VAL C CA 1
ATOM 7150 C C . VAL C 1 130 ? 51.863 20.849 3.088 1.00 16.63 130 VAL C C 1
ATOM 7151 O O . VAL C 1 130 ? 51.496 20.236 4.086 1.00 20.99 130 VAL C O 1
ATOM 7155 N N . ILE C 1 131 ? 52.277 22.113 3.128 1.00 19.16 131 ILE C N 1
ATOM 7156 C CA . ILE C 1 131 ? 52.343 22.850 4.388 1.00 21.96 131 ILE C CA 1
ATOM 7157 C C . ILE C 1 131 ? 51.569 24.160 4.268 1.00 21.34 131 ILE C C 1
ATOM 7158 O O . ILE C 1 131 ? 52.127 25.171 3.835 1.00 21.27 131 ILE C O 1
ATOM 7163 N N . PRO C 1 132 ? 50.271 24.136 4.626 1.00 21.88 132 PRO C N 1
ATOM 7164 C CA . PRO C 1 132 ? 49.414 25.317 4.479 1.00 16.39 132 PRO C CA 1
ATOM 7165 C C . PRO C 1 132 ? 49.445 26.248 5.674 1.00 20.51 132 PRO C C 1
ATOM 7166 O O . PRO C 1 132 ? 49.681 25.812 6.803 1.00 21.61 132 PRO C O 1
ATOM 7170 N N . SER C 1 133 ? 49.231 27.534 5.405 1.00 19.71 133 SER C N 1
ATOM 7171 C CA . SER C 1 133 ? 49.041 28.522 6.450 1.00 15.84 133 SER C CA 1
ATOM 7172 C C . SER C 1 133 ? 47.568 28.526 6.830 1.00 18.67 133 SER C C 1
ATOM 7173 O O . SER C 1 133 ? 46.707 28.610 5.950 1.00 21.23 133 SER C O 1
ATOM 7176 N N . LEU C 1 134 ? 47.277 28.393 8.120 1.00 17.38 134 LEU C N 1
ATOM 7177 C CA . LEU C 1 134 ? 45.883 28.351 8.571 1.00 19.89 134 LEU C CA 1
ATOM 7178 C C . LEU C 1 134 ? 45.144 29.587 8.090 1.00 24.23 134 LEU C C 1
ATOM 7179 O O . LEU C 1 134 ? 45.738 30.660 7.985 1.00 19.55 134 LEU C O 1
ATOM 7184 N N . PRO C 1 135 ? 43.851 29.444 7.790 1.00 19.59 135 PRO C N 1
ATOM 7185 C CA . PRO C 1 135 ? 43.104 30.650 7.422 1.00 22.84 135 PRO C CA 1
ATOM 7186 C C . PRO C 1 135 ? 43.135 31.645 8.568 1.00 23.01 135 PRO C C 1
ATOM 7187 O O . PRO C 1 135 ? 42.942 31.261 9.726 1.00 22.50 135 PRO C O 1
ATOM 7191 N N . GLY C 1 136 ? 43.433 32.898 8.247 1.00 20.75 136 GLY C N 1
ATOM 7192 C CA . GLY C 1 136 ? 43.573 33.922 9.256 1.00 17.84 136 GLY C CA 1
ATOM 7193 C C . GLY C 1 136 ? 44.990 34.074 9.768 1.00 22.03 136 GLY C C 1
ATOM 7194 O O . GLY C 1 136 ? 45.264 34.981 10.552 1.00 21.12 136 GLY C O 1
ATOM 7195 N N . PHE C 1 137 ? 45.888 33.190 9.328 1.00 18.79 137 PHE C N 1
ATOM 7196 C CA . PHE C 1 137 ? 47.265 33.193 9.808 1.00 17.52 137 PHE C CA 1
ATOM 7197 C C . PHE C 1 137 ? 48.221 33.576 8.685 1.00 20.86 137 PHE C C 1
ATOM 7198 O O . PHE C 1 137 ? 48.002 33.212 7.528 1.00 19.83 137 PHE C O 1
ATOM 7206 N N . GLY C 1 138 ? 49.282 34.297 9.038 1.00 19.17 138 GLY C N 1
ATOM 7207 C CA . GLY C 1 138 ? 50.418 34.500 8.148 1.00 19.78 138 GLY C CA 1
ATOM 7208 C C . GLY C 1 138 ? 50.036 34.893 6.742 1.00 21.81 138 GLY C C 1
ATOM 7209 O O . GLY C 1 138 ? 49.254 35.823 6.535 1.00 20.11 138 GLY C O 1
ATOM 7210 N N . PHE C 1 139 ? 50.576 34.169 5.765 1.00 18.56 139 PHE C N 1
ATOM 7211 C CA . PHE C 1 139 ? 50.430 34.582 4.381 1.00 19.17 139 PHE C CA 1
ATOM 7212 C C . PHE C 1 139 ? 49.110 34.122 3.774 1.00 19.52 139 PHE C C 1
ATOM 7213 O O . PHE C 1 139 ? 48.764 34.516 2.653 1.00 23.04 139 PHE C O 1
ATOM 7221 N N . SER C 1 140 ? 48.333 33.350 4.530 1.00 20.47 140 SER C N 1
ATOM 7222 C CA . SER C 1 140 ? 46.946 33.126 4.136 1.00 20.35 140 SER C CA 1
ATOM 7223 C C . SER C 1 140 ? 46.135 34.399 4.390 1.00 24.55 140 SER C C 1
ATOM 7224 O O . SER C 1 140 ? 45.307 34.790 3.576 1.00 22.22 140 SER C O 1
ATOM 7227 N N . GLY C 1 141 ? 46.407 35.056 5.510 1.00 24.60 141 GLY C N 1
ATOM 7228 C CA . GLY C 1 141 ? 45.794 36.339 5.810 1.00 25.68 141 GLY C CA 1
ATOM 7229 C C . GLY C 1 141 ? 44.384 36.222 6.357 1.00 20.99 141 GLY C C 1
ATOM 7230 O O . GLY C 1 141 ? 43.805 35.134 6.381 1.00 20.98 141 GLY C O 1
ATOM 7231 N N . PRO C 1 142 ? 43.811 37.358 6.765 1.00 23.80 142 PRO C N 1
ATOM 7232 C CA . PRO C 1 142 ? 42.467 37.424 7.356 1.00 23.89 142 PRO C CA 1
ATOM 7233 C C . PRO C 1 142 ? 41.393 36.698 6.534 1.00 29.02 142 PRO C C 1
ATOM 7234 O O . PRO C 1 142 ? 41.396 36.784 5.303 1.00 27.10 142 PRO C O 1
ATOM 7238 N N . THR C 1 143 ? 40.504 35.975 7.214 1.00 22.53 143 THR C N 1
ATOM 7239 C CA . THR C 1 143 ? 39.310 35.440 6.573 1.00 24.64 143 THR C CA 1
ATOM 7240 C C . THR C 1 143 ? 38.301 36.584 6.431 1.00 26.68 143 THR C C 1
ATOM 7241 O O . THR C 1 143 ? 38.358 37.566 7.185 1.00 25.90 143 THR C O 1
ATOM 7245 N N . PRO C 1 144 ? 37.383 36.481 5.457 1.00 28.21 144 PRO C N 1
ATOM 7246 C CA . PRO C 1 144 ? 36.483 37.616 5.216 1.00 30.28 144 PRO C CA 1
ATOM 7247 C C . PRO C 1 144 ? 35.144 37.537 5.935 1.00 30.02 144 PRO C C 1
ATOM 7248 O O . PRO C 1 144 ? 34.361 38.479 5.842 1.00 28.83 144 PRO C O 1
ATOM 7252 N N . GLU C 1 145 ? 34.881 36.441 6.640 1.00 26.95 145 GLU C N 1
ATOM 7253 C CA . GLU C 1 145 ? 33.564 36.242 7.241 1.00 30.63 145 GLU C CA 1
ATOM 7254 C C . GLU C 1 145 ? 33.634 35.309 8.445 1.00 23.06 145 GLU C C 1
ATOM 7255 O O . GLU C 1 145 ? 34.622 34.583 8.607 1.00 27.23 145 GLU C O 1
ATOM 7261 N N . PRO C 1 146 ? 32.590 35.318 9.293 1.00 28.86 146 PRO C N 1
ATOM 7262 C CA . PRO C 1 146 ? 32.550 34.361 10.406 1.00 35.08 146 PRO C CA 1
ATOM 7263 C C . PRO C 1 146 ? 32.439 32.915 9.914 1.00 36.48 146 PRO C C 1
ATOM 7264 O O . PRO C 1 146 ? 32.079 32.694 8.755 1.00 31.32 146 PRO C O 1
ATOM 7268 N N . GLY C 1 147 ? 32.724 31.949 10.785 1.00 31.61 147 GLY C N 1
ATOM 7269 C CA . GLY C 1 147 ? 32.425 30.557 10.490 1.00 29.58 147 GLY C CA 1
ATOM 7270 C C . GLY C 1 147 ? 33.627 29.655 10.222 1.00 28.43 147 GLY C C 1
ATOM 7271 O O . GLY C 1 147 ? 33.460 28.454 10.010 1.00 27.96 147 GLY C O 1
ATOM 7272 N N . TRP C 1 148 ? 34.837 30.210 10.250 1.00 26.37 148 TRP C N 1
ATOM 7273 C CA . TRP C 1 148 ? 36.027 29.397 9.994 1.00 23.54 148 TRP C CA 1
ATOM 7274 C C . TRP C 1 148 ? 36.457 28.644 11.257 1.00 25.56 148 TRP C C 1
ATOM 7275 O O . TRP C 1 148 ? 37.417 29.023 11.942 1.00 25.66 148 TRP C O 1
ATOM 7286 N N . ASN C 1 149 ? 35.724 27.572 11.546 1.00 25.00 149 ASN C N 1
ATOM 7287 C CA . ASN C 1 149 ? 36.006 26.713 12.691 1.00 30.75 149 ASN C CA 1
ATOM 7288 C C . ASN C 1 149 ? 36.776 25.475 12.233 1.00 26.71 149 ASN C C 1
ATOM 7289 O O . ASN C 1 149 ? 37.250 25.443 11.109 1.00 23.36 149 ASN C O 1
ATOM 7294 N N . LEU C 1 150 ? 36.891 24.455 13.080 1.00 27.76 150 LEU C N 1
ATOM 7295 C CA . LEU C 1 150 ? 37.699 23.288 12.705 1.00 28.35 150 LEU C CA 1
ATOM 7296 C C . LEU C 1 150 ? 37.097 22.504 11.520 1.00 25.66 150 LEU C C 1
ATOM 7297 O O . LEU C 1 150 ? 37.828 22.183 10.572 1.00 25.98 150 LEU C O 1
ATOM 7302 N N . PRO C 1 151 ? 35.781 22.210 11.546 1.00 27.21 151 PRO C N 1
ATOM 7303 C CA . PRO C 1 151 ? 35.235 21.531 10.361 1.00 29.30 151 PRO C CA 1
ATOM 7304 C C . PRO C 1 151 ? 35.420 22.324 9.068 1.00 28.87 151 PRO C C 1
ATOM 7305 O O . PRO C 1 151 ? 35.634 21.723 8.012 1.00 26.61 151 PRO C O 1
ATOM 7309 N N . ARG C 1 152 ? 35.354 23.650 9.130 1.00 23.92 152 ARG C N 1
ATOM 7310 C CA . ARG C 1 152 ? 35.463 24.410 7.884 1.00 25.76 152 ARG C CA 1
ATOM 7311 C C . ARG C 1 152 ? 36.921 24.445 7.381 1.00 22.53 152 ARG C C 1
ATOM 7312 O O . ARG C 1 152 ? 37.162 24.360 6.181 1.00 24.04 152 ARG C O 1
ATOM 7320 N N . VAL C 1 153 ? 37.885 24.554 8.292 1.00 19.34 153 VAL C N 1
ATOM 7321 C CA . VAL C 1 153 ? 39.297 24.445 7.913 1.00 19.74 153 VAL C CA 1
ATOM 7322 C C . VAL C 1 153 ? 39.631 23.047 7.352 1.00 20.62 153 VAL C C 1
ATOM 7323 O O . VAL C 1 153 ? 40.344 22.918 6.351 1.00 22.79 153 VAL C O 1
ATOM 7327 N N . ALA C 1 154 ? 39.115 22.011 8.002 1.00 20.85 154 ALA C N 1
ATOM 7328 C CA . ALA C 1 154 ? 39.333 20.641 7.548 1.00 23.62 154 ALA C CA 1
ATOM 7329 C C . ALA C 1 154 ? 38.801 20.441 6.137 1.00 26.78 154 ALA C C 1
ATOM 7330 O O . ALA C 1 154 ? 39.455 19.838 5.294 1.00 23.50 154 ALA C O 1
ATOM 7332 N N . SER C 1 155 ? 37.597 20.944 5.895 1.00 24.53 155 SER C N 1
ATOM 7333 C CA . SER C 1 155 ? 36.975 20.821 4.586 1.00 24.04 155 SER C CA 1
ATOM 7334 C C . SER C 1 155 ? 37.832 21.520 3.527 1.00 24.12 155 SER C C 1
ATOM 7335 O O . SER C 1 155 ? 37.998 21.009 2.414 1.00 25.83 155 SER C O 1
ATOM 7338 N N . ALA C 1 156 ? 38.385 22.678 3.880 1.00 19.34 156 ALA C N 1
ATOM 7339 C CA . ALA C 1 156 ? 39.226 23.442 2.942 1.00 21.73 156 ALA C CA 1
ATOM 7340 C C . ALA C 1 156 ? 40.501 22.674 2.588 1.00 25.83 156 ALA C C 1
ATOM 7341 O O . ALA C 1 156 ? 40.987 22.689 1.457 1.00 23.69 156 ALA C O 1
ATOM 7343 N N . TRP C 1 157 ? 41.065 22.009 3.574 1.00 24.28 157 TRP C N 1
ATOM 7344 C CA . TRP C 1 157 ? 42.264 21.247 3.314 1.00 27.10 157 TRP C CA 1
ATOM 7345 C C . TRP C 1 157 ? 42.028 20.023 2.492 1.00 21.30 157 TRP C C 1
ATOM 7346 O O . TRP C 1 157 ? 42.863 19.656 1.680 1.00 24.67 157 TRP C O 1
ATOM 7357 N N . ALA C 1 158 ? 40.928 19.338 2.798 1.00 22.19 158 ALA C N 1
ATOM 7358 C CA . ALA C 1 158 ? 40.478 18.224 1.975 1.00 22.06 158 ALA C CA 1
ATOM 7359 C C . ALA C 1 158 ? 40.432 18.678 0.516 1.00 29.86 158 ALA C C 1
ATOM 7360 O O . ALA C 1 158 ? 40.847 17.947 -0.393 1.00 28.10 158 ALA C O 1
ATOM 7362 N N . GLU C 1 159 ? 39.929 19.893 0.305 1.00 25.33 159 GLU C N 1
ATOM 7363 C CA . GLU C 1 159 ? 39.784 20.435 -1.038 1.00 29.11 159 GLU C CA 1
ATOM 7364 C C . GLU C 1 159 ? 41.145 20.797 -1.617 1.00 23.37 159 GLU C C 1
ATOM 7365 O O . GLU C 1 159 ? 41.370 20.629 -2.808 1.00 26.47 159 GLU C O 1
ATOM 7371 N N . LEU C 1 160 ? 42.044 21.278 -0.764 1.00 21.29 160 LEU C N 1
ATOM 7372 C CA . LEU C 1 160 ? 43.409 21.591 -1.195 1.00 21.70 160 LEU C CA 1
ATOM 7373 C C . LEU C 1 160 ? 44.104 20.324 -1.705 1.00 23.38 160 LEU C C 1
ATOM 7374 O O . LEU C 1 160 ? 44.674 20.317 -2.802 1.00 26.72 160 LEU C O 1
ATOM 7387 N N . ARG C 1 162 ? 42.706 17.648 -2.776 1.00 23.89 162 ARG C N 1
ATOM 7388 C CA . ARG C 1 162 ? 42.027 17.202 -3.993 1.00 24.67 162 ARG C CA 1
ATOM 7389 C C . ARG C 1 162 ? 42.529 17.971 -5.218 1.00 28.61 162 ARG C C 1
ATOM 7390 O O . ARG C 1 162 ? 42.783 17.385 -6.288 1.00 26.41 162 ARG C O 1
ATOM 7398 N N . ARG C 1 163 ? 42.669 19.282 -5.065 1.00 25.16 163 ARG C N 1
ATOM 7399 C CA . ARG C 1 163 ? 43.174 20.118 -6.158 1.00 28.53 163 ARG C CA 1
ATOM 7400 C C . ARG C 1 163 ? 44.589 19.716 -6.553 1.00 28.34 163 ARG C C 1
ATOM 7401 O O . ARG C 1 163 ? 44.934 19.742 -7.726 1.00 31.56 163 ARG C O 1
ATOM 7409 N N . LEU C 1 164 ? 45.388 19.321 -5.567 1.00 27.63 164 LEU C N 1
ATOM 7410 C CA . LEU C 1 164 ? 46.762 18.876 -5.801 1.00 24.19 164 LEU C CA 1
ATOM 7411 C C . LEU C 1 164 ? 46.855 17.448 -6.335 1.00 30.59 164 LEU C C 1
ATOM 7412 O O . LEU C 1 164 ? 47.933 16.992 -6.700 1.00 34.25 164 LEU C O 1
ATOM 7417 N N . GLY C 1 165 ? 45.731 16.737 -6.381 1.00 34.58 165 GLY C N 1
ATOM 7418 C CA . GLY C 1 165 ? 45.697 15.405 -6.961 1.00 33.81 165 GLY C CA 1
ATOM 7419 C C . GLY C 1 165 ? 46.107 14.289 -6.011 1.00 36.38 165 GLY C C 1
ATOM 7420 O O . GLY C 1 165 ? 46.460 13.186 -6.439 1.00 38.08 165 GLY C O 1
ATOM 7421 N N . TYR C 1 166 ? 46.058 14.578 -4.717 1.00 31.26 166 TYR C N 1
ATOM 7422 C CA . TYR C 1 166 ? 46.416 13.615 -3.686 1.00 28.67 166 TYR C CA 1
ATOM 7423 C C . TYR C 1 166 ? 45.184 12.912 -3.125 1.00 28.82 166 TYR C C 1
ATOM 7424 O O . TYR C 1 166 ? 44.510 13.448 -2.242 1.00 31.82 166 TYR C O 1
ATOM 7433 N N . SER C 1 167 ? 44.889 11.717 -3.627 1.00 32.91 167 SER C N 1
ATOM 7434 C CA . SER C 1 167 ? 43.682 11.015 -3.200 1.00 37.42 167 SER C CA 1
ATOM 7435 C C . SER C 1 167 ? 43.969 10.033 -2.062 1.00 40.03 167 SER C C 1
ATOM 7436 O O . SER C 1 167 ? 43.049 9.425 -1.509 1.00 33.14 167 SER C O 1
ATOM 7439 N N . ARG C 1 168 ? 45.248 9.862 -1.738 1.00 35.38 168 ARG C N 1
ATOM 7440 C CA . ARG C 1 168 ? 45.661 9.105 -0.565 1.00 29.58 168 ARG C CA 1
ATOM 7441 C C . ARG C 1 168 ? 46.790 9.852 0.117 1.00 39.98 168 ARG C C 1
ATOM 7442 O O . ARG C 1 168 ? 47.907 9.931 -0.407 1.00 39.51 168 ARG C O 1
ATOM 7450 N N . TYR C 1 169 ? 46.504 10.422 1.280 1.00 26.63 169 TYR C N 1
ATOM 7451 C CA . TYR C 1 169 ? 47.516 11.226 1.952 1.00 25.29 169 TYR C CA 1
ATOM 7452 C C . TYR C 1 169 ? 47.437 11.061 3.462 1.00 32.38 169 TYR C C 1
ATOM 7453 O O . TYR C 1 169 ? 46.414 10.609 3.997 1.00 31.65 169 TYR C O 1
ATOM 7462 N N . ALA C 1 170 ? 48.531 11.413 4.137 1.00 25.50 170 ALA C N 1
ATOM 7463 C CA . ALA C 1 170 ? 48.578 11.407 5.592 1.00 24.68 170 ALA C CA 1
ATOM 7464 C C . ALA C 1 170 ? 48.431 12.834 6.108 1.00 23.93 170 ALA C C 1
ATOM 7465 O O . ALA C 1 170 ? 48.627 13.785 5.350 1.00 26.71 170 ALA C O 1
ATOM 7467 N N . VAL C 1 171 ? 48.047 12.982 7.377 1.00 24.05 171 VAL C N 1
ATOM 7468 C CA . VAL C 1 171 ? 47.897 14.306 7.990 1.00 25.13 171 VAL C CA 1
ATOM 7469 C C . VAL C 1 171 ? 48.742 14.385 9.259 1.00 25.75 171 VAL C C 1
ATOM 7470 O O . VAL C 1 171 ? 48.876 13.401 9.991 1.00 25.30 171 VAL C O 1
ATOM 7474 N N . GLN C 1 172 ? 49.333 15.551 9.502 1.00 24.83 172 GLN C N 1
ATOM 7475 C CA . GLN C 1 172 ? 50.227 15.732 10.635 1.00 26.65 172 GLN C CA 1
ATOM 7476 C C . GLN C 1 172 ? 49.977 17.087 11.260 1.00 24.30 172 GLN C C 1
ATOM 7477 O O . GLN C 1 172 ? 49.711 18.055 10.548 1.00 21.26 172 GLN C O 1
ATOM 7483 N N . GLY C 1 173 ? 50.060 17.167 12.584 1.00 21.07 173 GLY C N 1
ATOM 7484 C CA . GLY C 1 173 ? 49.992 18.465 13.240 1.00 19.33 173 GLY C CA 1
ATOM 7485 C C . GLY C 1 173 ? 50.275 18.460 14.728 1.00 21.30 173 GLY C C 1
ATOM 7486 O O . GLY C 1 173 ? 50.181 17.409 15.393 1.00 21.37 173 GLY C O 1
ATOM 7487 N N . GLY C 1 174 ? 50.654 19.637 15.233 1.00 20.35 174 GLY C N 1
ATOM 7488 C CA . GLY C 1 174 ? 50.758 19.903 16.658 1.00 20.65 174 GLY C CA 1
ATOM 7489 C C . GLY C 1 174 ? 49.842 21.068 16.979 1.00 20.44 174 GLY C C 1
ATOM 7490 O O . GLY C 1 174 ? 49.337 21.708 16.057 1.00 23.03 174 GLY C O 1
ATOM 7491 N N . ASP C 1 175 ? 49.619 21.340 18.267 1.00 22.63 175 ASP C N 1
ATOM 7492 C CA . ASP C 1 175 ? 48.778 22.461 18.695 1.00 21.74 175 ASP C CA 1
ATOM 7493 C C . ASP C 1 175 ? 47.430 22.394 17.964 1.00 22.34 175 ASP C C 1
ATOM 7494 O O . ASP C 1 175 ? 46.889 21.305 17.809 1.00 22.97 175 ASP C O 1
ATOM 7499 N N . LEU C 1 176 ? 46.893 23.529 17.505 1.00 23.14 176 LEU C N 1
ATOM 7500 C CA . LEU C 1 176 ? 45.621 23.543 16.759 1.00 21.98 176 LEU C CA 1
ATOM 7501 C C . LEU C 1 176 ? 45.713 22.772 15.447 1.00 22.41 176 LEU C C 1
ATOM 7502 O O . LEU C 1 176 ? 44.697 22.330 14.897 1.00 23.31 176 LEU C O 1
ATOM 7507 N N . GLY C 1 177 ? 46.932 22.645 14.926 1.00 19.42 177 GLY C N 1
ATOM 7508 C CA . GLY C 1 177 ? 47.172 21.845 13.740 1.00 20.36 177 GLY C CA 1
ATOM 7509 C C . GLY C 1 177 ? 46.836 20.376 13.974 1.00 21.74 177 GLY C C 1
ATOM 7510 O O . GLY C 1 177 ? 46.406 19.683 13.062 1.00 23.41 177 GLY C O 1
ATOM 7511 N N . ALA C 1 178 ? 47.055 19.901 15.198 1.00 20.42 178 ALA C N 1
ATOM 7512 C CA . ALA C 1 178 ? 46.702 18.531 15.557 1.00 22.46 178 ALA C CA 1
ATOM 7513 C C . ALA C 1 178 ? 45.189 18.377 15.587 1.00 23.40 178 ALA C C 1
ATOM 7514 O O . ALA C 1 178 ? 44.639 17.378 15.115 1.00 23.84 178 ALA C O 1
ATOM 7516 N N . TRP C 1 179 ? 44.505 19.364 16.156 1.00 20.57 179 TRP C N 1
ATOM 7517 C CA A TRP C 1 179 ? 43.051 19.313 16.214 0.49 22.04 179 TRP C CA 1
ATOM 7518 C CA B TRP C 1 179 ? 43.050 19.318 16.213 0.51 22.03 179 TRP C CA 1
ATOM 7519 C C . TRP C 1 179 ? 42.480 19.355 14.809 1.00 22.33 179 TRP C C 1
ATOM 7520 O O . TRP C 1 179 ? 41.509 18.665 14.506 1.00 22.53 179 TRP C O 1
ATOM 7541 N N . THR C 1 180 ? 43.087 20.169 13.950 1.00 21.35 180 THR C N 1
ATOM 7542 C CA . THR C 1 180 ? 42.630 20.251 12.569 1.00 25.60 180 THR C CA 1
ATOM 7543 C C . THR C 1 180 ? 42.825 18.906 11.862 1.00 21.74 180 THR C C 1
ATOM 7544 O O . THR C 1 180 ? 41.946 18.462 11.118 1.00 23.59 180 THR C O 1
ATOM 7548 N N . SER C 1 181 ? 43.971 18.261 12.104 1.00 22.23 181 SER C N 1
ATOM 7549 C CA . SER C 1 181 ? 44.299 16.983 11.467 1.00 23.66 181 SER C CA 1
ATOM 7550 C C . SER C 1 181 ? 43.326 15.889 11.890 1.00 27.18 181 SER C C 1
ATOM 7551 O O . SER C 1 181 ? 42.885 15.098 11.060 1.00 24.05 181 SER C O 1
ATOM 7554 N N . LEU C 1 182 ? 42.991 15.848 13.177 1.00 21.14 182 LEU C N 1
ATOM 7555 C CA . LEU C 1 182 ? 42.038 14.852 13.665 1.00 20.00 182 LEU C CA 1
ATOM 7556 C C . LEU C 1 182 ? 40.670 15.118 13.063 1.00 25.48 182 LEU C C 1
ATOM 7557 O O . LEU C 1 182 ? 39.947 14.194 12.702 1.00 23.12 182 LEU C O 1
ATOM 7562 N N . THR C 1 183 ? 40.312 16.389 12.938 1.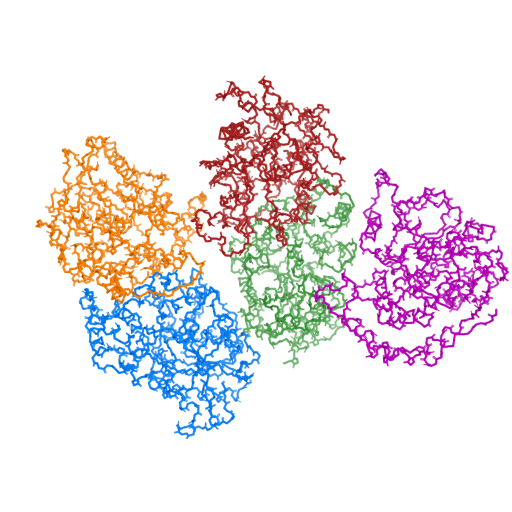00 22.06 183 THR C N 1
ATOM 7563 C CA . THR C 1 183 ? 39.041 16.733 12.306 1.00 23.70 183 THR C CA 1
ATOM 7564 C C . THR C 1 183 ? 39.044 16.274 10.846 1.00 21.65 183 THR C C 1
ATOM 7565 O O . THR C 1 183 ? 38.108 15.613 10.384 1.00 23.10 183 THR C O 1
ATOM 7569 N N . LEU C 1 184 ? 40.120 16.605 10.140 1.00 24.28 184 LEU C N 1
ATOM 7570 C CA . LEU C 1 184 ? 40.288 16.194 8.749 1.00 24.18 184 LEU C CA 1
ATOM 7571 C C . LEU C 1 184 ? 40.221 14.658 8.588 1.00 24.63 184 LEU C C 1
ATOM 7572 O O . LEU C 1 184 ? 39.639 14.160 7.624 1.00 23.14 184 LEU C O 1
ATOM 7577 N N . SER C 1 185 ? 40.797 13.913 9.534 1.00 25.51 185 SER C N 1
ATOM 7578 C CA A SER C 1 185 ? 40.799 12.447 9.488 0.45 29.68 185 SER C CA 1
ATOM 7579 C CA B SER C 1 185 ? 40.808 12.457 9.409 0.55 29.28 185 SER C CA 1
ATOM 7580 C C . SER C 1 185 ? 39.388 11.903 9.404 1.00 32.85 185 SER C C 1
ATOM 7581 O O . SER C 1 185 ? 39.142 10.851 8.816 1.00 29.45 185 SER C O 1
ATOM 7586 N N . GLY C 1 186 ? 38.456 12.621 10.029 1.00 24.27 186 GLY C N 1
ATOM 7587 C CA . GLY C 1 186 ? 37.067 12.200 10.013 1.00 25.87 186 GLY C CA 1
ATOM 7588 C C . GLY C 1 186 ? 36.338 12.737 8.795 1.00 28.67 186 GLY C C 1
ATOM 7589 O O . GLY C 1 186 ? 35.666 12.001 8.075 1.00 30.79 186 GLY C O 1
ATOM 7590 N N . VAL C 1 187 ? 36.472 14.037 8.579 1.00 27.28 187 VAL C N 1
ATOM 7591 C CA . VAL C 1 187 ? 35.854 14.733 7.452 1.00 29.34 187 VAL C CA 1
ATOM 7592 C C . VAL C 1 187 ? 36.230 14.142 6.085 1.00 29.79 187 VAL C C 1
ATOM 7593 O O . VAL C 1 187 ? 35.395 14.031 5.194 1.00 31.93 187 VAL C O 1
ATOM 7597 N N . ASP C 1 188 ? 37.485 13.747 5.922 1.00 25.97 188 ASP C N 1
ATOM 7598 C CA . ASP C 1 188 ? 37.934 13.210 4.631 1.00 26.61 188 ASP C CA 1
ATOM 7599 C C . ASP C 1 188 ? 38.494 11.800 4.804 1.00 27.08 188 ASP C C 1
ATOM 7600 O O . ASP C 1 188 ? 39.520 11.446 4.226 1.00 29.16 188 ASP C O 1
ATOM 7605 N N . HIS C 1 189 ? 37.790 11.003 5.604 1.00 28.89 189 HIS C N 1
ATOM 7606 C CA . HIS C 1 189 ? 38.163 9.625 5.928 1.00 31.33 189 HIS C CA 1
ATOM 7607 C C . HIS C 1 189 ? 38.448 8.766 4.683 1.00 31.80 189 HIS C C 1
ATOM 7608 O O . HIS C 1 189 ? 39.303 7.887 4.702 1.00 35.50 189 HIS C O 1
ATOM 7615 N N . GLU C 1 190 ? 37.728 9.042 3.606 1.00 32.60 190 GLU C N 1
ATOM 7616 C CA . GLU C 1 190 ? 37.921 8.369 2.325 1.00 39.07 190 GLU C CA 1
ATOM 7617 C C . GLU C 1 190 ? 39.361 8.474 1.796 1.00 42.55 190 GLU C C 1
ATOM 7618 O O . GLU C 1 190 ? 39.912 7.502 1.278 1.00 32.46 190 GLU C O 1
ATOM 7624 N N . HIS C 1 191 ? 39.977 9.644 1.951 1.00 38.48 191 HIS C N 1
ATOM 7625 C CA . HIS C 1 191 ? 41.276 9.900 1.330 1.00 33.99 191 HIS C CA 1
ATOM 7626 C C . HIS C 1 191 ? 42.445 9.905 2.318 1.00 32.94 191 HIS C C 1
ATOM 7627 O O . HIS C 1 191 ? 43.599 9.818 1.905 1.00 33.73 191 HIS C O 1
ATOM 7634 N N . VAL C 1 192 ? 42.156 10.007 3.613 1.00 28.42 192 VAL C N 1
ATOM 7635 C CA . VAL C 1 192 ? 43.220 10.053 4.620 1.00 26.18 192 VAL C CA 1
ATOM 7636 C C . VAL C 1 192 ? 43.690 8.651 4.986 1.00 31.33 192 VAL C C 1
ATOM 7637 O O . VAL C 1 192 ? 42.910 7.840 5.478 1.00 38.02 192 VAL C O 1
ATOM 7641 N N . VAL C 1 193 ? 44.965 8.356 4.742 1.00 27.26 193 VAL C N 1
ATOM 7642 C CA . VAL C 1 193 ? 45.473 7.003 4.967 1.00 29.25 193 VAL C CA 1
ATOM 7643 C C . VAL C 1 193 ? 46.044 6.846 6.368 1.00 32.04 193 VAL C C 1
ATOM 7644 O O . VAL C 1 193 ? 46.274 5.735 6.832 1.00 34.96 193 VAL C O 1
ATOM 7648 N N . GLY C 1 194 ? 46.276 7.966 7.040 1.00 29.08 194 GLY C N 1
ATOM 7649 C CA . GLY C 1 194 ? 46.884 7.932 8.352 1.00 25.67 194 GLY C CA 1
ATOM 7650 C C . GLY C 1 194 ? 47.019 9.316 8.957 1.00 25.77 194 GLY C C 1
ATOM 7651 O O . GLY C 1 194 ? 47.116 10.319 8.244 1.00 26.15 194 GLY C O 1
ATOM 7652 N N . THR C 1 195 ? 47.023 9.354 10.285 1.00 25.14 195 THR C N 1
ATOM 7653 C CA . THR C 1 195 ? 47.097 10.591 11.050 1.00 25.79 195 THR C CA 1
ATOM 7654 C C . THR C 1 195 ? 48.230 10.518 12.077 1.00 22.55 195 THR C C 1
ATOM 7655 O O . THR C 1 195 ? 48.353 9.523 12.800 1.00 27.21 195 THR C O 1
ATOM 7659 N N . HIS C 1 196 ? 49.060 11.558 12.127 1.00 21.27 196 HIS C N 1
ATOM 7660 C CA . HIS C 1 196 ? 50.110 11.652 13.126 1.00 22.69 196 HIS C CA 1
ATOM 7661 C C . HIS C 1 196 ? 49.977 12.975 13.873 1.00 29.12 196 HIS C C 1
ATOM 7662 O O . HIS C 1 196 ? 49.948 14.044 13.255 1.00 22.98 196 HIS C O 1
ATOM 7669 N N . VAL C 1 197 ? 49.888 12.914 15.198 1.00 18.50 197 VAL C N 1
ATOM 7670 C CA . VAL C 1 197 ? 49.871 14.143 15.983 1.00 18.94 197 VAL C CA 1
ATOM 7671 C C . VAL C 1 197 ? 51.021 14.166 16.981 1.00 19.76 197 VAL C C 1
ATOM 7672 O O . VAL C 1 197 ? 51.365 13.140 17.570 1.00 22.18 197 VAL C O 1
ATOM 7676 N N . ASN C 1 198 ? 51.646 15.329 17.149 1.00 18.61 198 ASN C N 1
ATOM 7677 C CA . ASN C 1 198 ? 52.638 15.469 18.208 1.00 24.86 198 ASN C CA 1
ATOM 7678 C C . ASN C 1 198 ? 52.060 16.306 19.352 1.00 23.67 198 ASN C C 1
ATOM 7679 O O . ASN C 1 198 ? 52.797 16.879 20.158 1.00 22.97 198 ASN C O 1
ATOM 7684 N N . PHE C 1 199 ? 50.732 16.353 19.412 1.00 21.59 199 PHE C N 1
ATOM 7685 C CA . PHE C 1 199 ? 50.014 17.040 20.480 1.00 20.96 199 PHE C CA 1
ATOM 7686 C C . PHE C 1 199 ? 48.676 16.356 20.696 1.00 26.12 199 PHE C C 1
ATOM 7687 O O . PHE C 1 199 ? 47.839 16.330 19.794 1.00 23.23 199 PHE C O 1
ATOM 7695 N N . LEU C 1 200 ? 48.470 15.807 21.884 1.00 21.25 200 LEU C N 1
ATOM 7696 C CA . LEU C 1 200 ? 47.234 15.080 22.138 1.00 24.07 200 LEU C CA 1
ATOM 7697 C C . LEU C 1 200 ? 46.789 15.261 23.576 1.00 25.72 200 LEU C C 1
ATOM 7698 O O . LEU C 1 200 ? 47.507 14.895 24.505 1.00 28.68 200 LEU C O 1
ATOM 7703 N N . ILE C 1 201 ? 45.615 15.855 23.749 1.00 24.05 201 ILE C N 1
ATOM 7704 C CA . ILE C 1 201 ? 44.993 15.987 25.055 1.00 22.94 201 ILE C CA 1
ATOM 7705 C C . ILE C 1 201 ? 44.000 14.854 25.255 1.00 26.09 201 ILE C C 1
ATOM 7706 O O . ILE C 1 201 ? 43.210 14.565 24.359 1.00 25.81 201 ILE C O 1
ATOM 7711 N N . THR C 1 202 ? 44.064 14.203 26.413 1.00 32.34 202 THR C N 1
ATOM 7712 C CA . THR C 1 202 ? 43.116 13.151 26.779 1.00 33.56 202 THR C CA 1
ATOM 7713 C C . THR C 1 202 ? 42.469 13.470 28.116 1.00 41.01 202 THR C C 1
ATOM 7714 O O . THR C 1 202 ? 42.973 13.079 29.170 1.00 43.10 202 THR C O 1
ATOM 7718 N N . PRO C 1 203 ? 41.345 14.188 28.073 1.00 35.91 203 PRO C N 1
ATOM 7719 C CA . PRO C 1 203 ? 40.619 14.623 29.266 1.00 42.11 203 PRO C CA 1
ATOM 7720 C C . PRO C 1 203 ? 40.048 13.446 30.043 1.00 42.57 203 PRO C C 1
ATOM 7721 O O . PRO C 1 203 ? 39.623 12.456 29.431 1.00 41.65 203 PRO C O 1
ATOM 7725 N N . PRO C 1 204 ? 40.039 13.547 31.383 1.00 43.61 204 PRO C N 1
ATOM 7726 C CA . PRO C 1 204 ? 39.404 12.532 32.228 1.00 49.09 204 PRO C CA 1
ATOM 7727 C C . PRO C 1 204 ? 37.888 12.608 32.083 1.00 55.27 204 PRO C C 1
ATOM 7728 O O . PRO C 1 204 ? 37.373 13.670 31.735 1.00 48.95 204 PRO C O 1
ATOM 7732 N N . SER C 1 205 ? 37.183 11.512 32.342 1.00 65.06 205 SER C N 1
ATOM 7733 C CA . SER C 1 205 ? 35.731 11.509 32.187 1.00 70.34 205 SER C CA 1
ATOM 7734 C C . SER C 1 205 ? 35.019 12.196 33.350 1.00 67.60 205 SER C C 1
ATOM 7735 O O . SER C 1 205 ? 33.885 12.644 33.204 1.00 74.35 205 SER C O 1
ATOM 7738 N N . GLY C 1 206 ? 35.680 12.275 34.501 1.00 59.94 206 GLY C N 1
ATOM 7739 C CA . GLY C 1 206 ? 35.078 12.872 35.680 1.00 66.23 206 GLY C CA 1
ATOM 7740 C C . GLY C 1 206 ? 34.619 11.843 36.702 1.00 72.47 206 GLY C C 1
ATOM 7741 O O . GLY C 1 206 ? 34.236 12.192 37.820 1.00 70.00 206 GLY C O 1
ATOM 7742 N N . ASP C 1 207 ? 34.644 10.571 36.314 1.00 76.70 207 ASP C N 1
ATOM 7743 C CA . ASP C 1 207 ? 34.389 9.477 37.247 1.00 75.48 207 ASP C CA 1
ATOM 7744 C C . ASP C 1 207 ? 35.725 8.982 37.787 1.00 75.21 207 ASP C C 1
ATOM 7745 O O . ASP C 1 207 ? 36.505 8.391 37.046 1.00 72.19 207 ASP C O 1
ATOM 7750 N N . PRO C 1 208 ? 35.988 9.218 39.083 1.00 79.23 208 PRO C N 1
ATOM 7751 C CA . PRO C 1 208 ? 37.240 8.833 39.749 1.00 80.32 208 PRO C CA 1
ATOM 7752 C C . PRO C 1 208 ? 37.654 7.386 39.497 1.00 79.83 208 PRO C C 1
ATOM 7753 O O . PRO C 1 208 ? 38.843 7.074 39.574 1.00 88.16 208 PRO C O 1
ATOM 7757 N N . ALA C 1 209 ? 36.689 6.523 39.194 1.00 73.65 209 ALA C N 1
ATOM 7758 C CA . ALA C 1 209 ? 36.984 5.136 38.860 1.00 67.19 209 ALA C CA 1
ATOM 7759 C C . ALA C 1 209 ? 37.864 5.059 37.619 1.00 59.65 209 ALA C C 1
ATOM 7760 O O . ALA C 1 209 ? 38.657 4.130 37.476 1.00 58.78 209 ALA C O 1
ATOM 7762 N N . ASP C 1 210 ? 37.732 6.050 36.736 1.00 59.17 210 ASP C N 1
ATOM 7763 C CA . ASP C 1 210 ? 38.559 6.135 35.534 1.00 66.99 210 ASP C CA 1
ATOM 7764 C C . ASP C 1 210 ? 40.043 6.260 35.851 1.00 62.29 210 ASP C C 1
ATOM 7765 O O . ASP C 1 210 ? 40.885 5.866 35.048 1.00 59.83 210 ASP C O 1
ATOM 7770 N N . LEU C 1 211 ? 40.357 6.813 37.018 1.00 60.08 211 LEU C N 1
ATOM 7771 C CA . LEU C 1 211 ? 41.742 7.112 37.363 1.00 57.77 211 LEU C CA 1
ATOM 7772 C C . LEU C 1 211 ? 42.456 5.911 37.976 1.00 55.06 211 LEU C C 1
ATOM 7773 O O . LEU C 1 211 ? 43.680 5.918 38.126 1.00 53.40 211 LEU C O 1
ATOM 7778 N N . ALA C 1 212 ? 41.686 4.882 38.313 1.00 55.86 212 ALA C N 1
ATOM 7779 C CA . ALA C 1 212 ? 42.203 3.717 39.025 1.00 55.34 212 ALA C CA 1
ATOM 7780 C C . ALA C 1 212 ? 43.337 3.011 38.279 1.00 57.14 212 ALA C C 1
ATOM 7781 O O . ALA C 1 212 ? 43.226 2.698 37.093 1.00 60.10 212 ALA C O 1
ATOM 7783 N N . GLY C 1 213 ? 44.433 2.770 38.989 1.00 53.67 213 GLY C N 1
ATOM 7784 C CA . GLY C 1 213 ? 45.547 2.023 38.441 1.00 51.35 213 GLY C CA 1
ATOM 7785 C C . GLY C 1 213 ? 46.537 2.841 37.638 1.00 49.04 213 GLY C C 1
ATOM 7786 O O . GLY C 1 213 ? 47.519 2.294 37.135 1.00 53.67 213 GLY C O 1
ATOM 7787 N N . LEU C 1 214 ? 46.297 4.144 37.503 1.00 44.68 214 LEU C N 1
ATOM 7788 C CA . LEU C 1 214 ? 47.209 4.982 36.722 1.00 45.66 214 LEU C CA 1
ATOM 7789 C C . LEU C 1 214 ? 48.460 5.308 37.532 1.00 47.02 214 LEU C C 1
ATOM 7790 O O . LEU C 1 214 ? 48.375 5.599 38.724 1.00 49.37 214 LEU C O 1
ATOM 7795 N N . GLY C 1 215 ? 49.622 5.246 36.889 1.00 42.99 215 GLY C N 1
ATOM 7796 C CA . GLY C 1 215 ? 50.869 5.614 37.540 1.00 42.99 215 GLY C CA 1
ATOM 7797 C C . GLY C 1 215 ? 50.969 7.120 37.698 1.00 43.93 215 GLY C C 1
ATOM 7798 O O . GLY C 1 215 ? 50.183 7.858 37.091 1.00 40.56 215 GLY C O 1
ATOM 7799 N N . GLU C 1 216 ? 51.933 7.580 38.497 1.00 37.33 216 GLU C N 1
ATOM 7800 C CA . GLU C 1 216 ? 52.077 9.010 38.769 1.00 41.80 216 GLU C CA 1
ATOM 7801 C C . GLU C 1 216 ? 52.336 9.830 37.507 1.00 40.62 216 GLU C C 1
ATOM 7802 O O . GLU C 1 216 ? 51.890 10.974 37.417 1.00 39.82 216 GLU C O 1
ATOM 7808 N N . GLN C 1 217 ? 53.053 9.267 36.536 1.00 32.12 217 GLN C N 1
ATOM 7809 C CA . GLN C 1 217 ? 53.330 10.032 35.322 1.00 38.77 217 GLN C CA 1
ATOM 7810 C C . GLN C 1 217 ? 52.032 10.371 34.595 1.00 33.79 217 GLN C C 1
ATOM 7811 O O . GLN C 1 217 ? 51.836 11.505 34.164 1.00 30.98 217 GLN C O 1
ATOM 7817 N N . ASP C 1 218 ? 51.136 9.398 34.485 1.00 30.69 218 ASP C N 1
ATOM 7818 C CA . ASP C 1 218 ? 49.880 9.634 33.781 1.00 31.44 218 ASP C CA 1
ATOM 7819 C C . ASP C 1 218 ? 48.966 10.567 34.580 1.00 33.58 218 ASP C C 1
ATOM 7820 O O . ASP C 1 218 ? 48.304 11.427 34.006 1.00 33.54 218 ASP C O 1
ATOM 7825 N N . LEU C 1 219 ? 48.932 10.403 35.899 1.00 29.94 219 LEU C N 1
ATOM 7826 C CA . LEU C 1 219 ? 48.157 11.314 36.737 1.00 30.74 219 LEU C CA 1
ATOM 7827 C C . LEU C 1 219 ? 48.716 12.733 36.650 1.00 33.50 219 LEU C C 1
ATOM 7828 O O . LEU C 1 219 ? 47.960 13.709 36.654 1.00 39.11 219 LEU C O 1
ATOM 7833 N N . ALA C 1 220 ? 50.038 12.846 36.556 1.00 29.13 220 ALA C N 1
ATOM 7834 C CA . ALA C 1 220 ? 50.673 14.144 36.380 1.00 31.18 220 ALA C CA 1
ATOM 7835 C C . ALA C 1 220 ? 50.308 14.749 35.021 1.00 35.25 220 ALA C C 1
ATOM 7836 O O . ALA C 1 220 ? 50.228 15.970 34.877 1.00 33.03 220 ALA C O 1
ATOM 7838 N N . ARG C 1 221 ? 50.091 13.899 34.022 1.00 29.40 221 ARG C N 1
ATOM 7839 C CA . ARG C 1 221 ? 49.677 14.386 32.705 1.00 26.32 221 ARG C CA 1
ATOM 7840 C C . ARG C 1 221 ? 48.258 14.966 32.781 1.00 25.68 221 ARG C C 1
ATOM 7841 O O . ARG C 1 221 ? 47.959 15.972 32.140 1.00 29.89 221 ARG C O 1
ATOM 7849 N N . LEU C 1 222 ? 47.397 14.343 33.583 1.00 28.88 222 LEU C N 1
ATOM 7850 C CA . LEU C 1 222 ? 46.033 14.854 33.786 1.00 30.20 222 LEU C CA 1
ATOM 7851 C C . LEU C 1 222 ? 46.023 16.229 34.508 1.00 36.09 222 LEU C C 1
ATOM 7852 O O . LEU C 1 222 ? 45.434 17.191 34.014 1.00 32.57 222 LEU C O 1
ATOM 7857 N N . GLN C 1 223 ? 46.653 16.281 35.688 1.00 38.43 223 GLN C N 1
ATOM 7858 C CA . GLN C 1 223 ? 47.074 17.523 36.368 1.00 42.77 223 GLN C CA 1
ATOM 7859 C C . GLN C 1 223 ? 47.623 18.632 35.444 1.00 42.23 223 GLN C C 1
ATOM 7860 O O . GLN C 1 223 ? 47.484 19.822 35.693 1.00 34.86 223 GLN C O 1
ATOM 7866 N N . LEU C 1 224 ? 48.312 18.236 34.386 1.00 41.18 224 LEU C N 1
ATOM 7867 C CA . LEU C 1 224 ? 48.919 19.217 33.480 1.00 34.62 224 LEU C CA 1
ATOM 7868 C C . LEU C 1 224 ? 47.812 20.029 32.880 1.00 33.10 224 LEU C C 1
ATOM 7869 O O . LEU C 1 224 ? 47.916 21.246 32.764 1.00 31.59 224 LEU C O 1
ATOM 7874 N N . LEU C 1 225 ? 46.722 19.341 32.550 1.00 29.08 225 LEU C N 1
ATOM 7875 C CA . LEU C 1 225 ? 45.560 19.981 31.958 1.00 37.09 225 LEU C CA 1
ATOM 7876 C C . LEU C 1 225 ? 44.952 20.969 32.929 1.00 33.01 225 LEU C C 1
ATOM 7877 O O . LEU C 1 225 ? 44.553 22.060 32.534 1.00 32.21 225 LEU C O 1
ATOM 7882 N N . ALA C 1 226 ? 44.865 20.564 34.196 1.00 30.43 226 ALA C N 1
ATOM 7883 C CA . ALA C 1 226 ? 44.310 21.423 35.234 1.00 30.85 226 ALA C CA 1
ATOM 7884 C C . ALA C 1 226 ? 45.199 22.646 35.446 1.00 29.33 226 ALA C C 1
ATOM 7885 O O . ALA C 1 226 ? 44.706 23.766 35.614 1.00 31.81 226 ALA C O 1
ATOM 7887 N N . GLU C 1 227 ? 46.510 22.434 35.444 1.00 29.92 227 GLU C N 1
ATOM 7888 C CA . GLU C 1 227 ? 47.441 23.547 35.650 1.00 27.20 227 GLU C CA 1
ATOM 7889 C C . GLU C 1 227 ? 47.391 24.557 34.500 1.00 30.76 227 GLU C C 1
ATOM 7890 O O . GLU C 1 227 ? 47.390 25.768 34.739 1.00 33.59 227 GLU C O 1
ATOM 7896 N N . PHE C 1 228 ? 47.356 24.064 33.261 1.00 28.02 228 PHE C N 1
ATOM 7897 C CA . PHE C 1 228 ? 47.188 24.943 32.103 1.00 32.60 228 PHE C CA 1
ATOM 7898 C C . PHE C 1 228 ? 45.911 25.785 32.224 1.00 23.11 228 PHE C C 1
ATOM 7899 O O . PHE C 1 228 ? 45.918 26.988 31.953 1.00 25.95 228 PHE C O 1
ATOM 7907 N N . GLY C 1 229 ? 44.816 25.152 32.640 1.00 23.71 229 GLY C N 1
ATOM 7908 C CA . GLY C 1 229 ? 43.556 25.858 32.777 1.00 27.52 229 GLY C CA 1
ATOM 7909 C C . GLY C 1 229 ? 43.645 26.959 33.819 1.00 32.37 229 GLY C C 1
ATOM 7910 O O . GLY C 1 229 ? 43.203 28.076 33.590 1.00 33.81 229 GLY C O 1
ATOM 7911 N N . ALA C 1 230 ? 44.255 26.638 34.954 1.00 31.62 230 ALA C N 1
ATOM 7912 C CA . ALA C 1 230 ? 44.390 27.582 36.059 1.00 30.63 230 ALA C CA 1
ATOM 7913 C C . ALA C 1 230 ? 45.356 28.730 35.752 1.00 32.34 230 ALA C C 1
ATOM 7914 O O . ALA C 1 230 ? 45.094 29.880 36.101 1.00 33.41 230 ALA C O 1
ATOM 7916 N N . GLU C 1 231 ? 46.471 28.424 35.100 1.00 27.44 231 GLU C N 1
ATOM 7917 C CA . GLU C 1 231 ? 47.545 29.403 34.991 1.00 27.24 231 GLU C CA 1
ATOM 7918 C C . GLU C 1 231 ? 47.958 29.781 33.574 1.00 23.57 231 GLU C C 1
ATOM 7919 O O . GLU C 1 231 ? 48.538 30.844 33.366 1.00 27.29 231 GLU C O 1
ATOM 7925 N N . GLY C 1 232 ? 47.699 28.912 32.609 1.00 24.16 232 GLY C N 1
ATOM 7926 C CA . GLY C 1 232 ? 48.285 29.085 31.288 1.00 26.00 232 GLY C CA 1
ATOM 7927 C C . GLY C 1 232 ? 47.309 29.543 30.222 1.00 26.89 232 GLY C C 1
ATOM 7928 O O . GLY C 1 232 ? 47.698 29.780 29.084 1.00 28.62 232 GLY C O 1
ATOM 7929 N N . SER C 1 233 ? 46.044 29.695 30.596 1.00 22.92 233 SER C N 1
ATOM 7930 C CA . SER C 1 233 ? 44.977 29.858 29.614 1.00 21.50 233 SER C CA 1
ATOM 7931 C C . SER C 1 233 ? 44.528 31.302 29.370 1.00 21.78 233 SER C C 1
ATOM 7932 O O . SER C 1 233 ? 43.525 31.530 28.696 1.00 24.46 233 SER C O 1
ATOM 7935 N N . GLY C 1 234 ? 45.247 32.270 29.925 1.00 22.63 234 GLY C N 1
ATOM 7936 C CA . GLY C 1 234 ? 44.885 33.667 29.745 1.00 23.51 234 GLY C CA 1
ATOM 7937 C C . GLY C 1 234 ? 44.827 34.083 28.284 1.00 21.72 234 GLY C C 1
ATOM 7938 O O . GLY C 1 234 ? 43.863 34.718 27.851 1.00 21.26 234 GLY C O 1
ATOM 7939 N N . TYR C 1 235 ? 45.845 33.719 27.510 1.00 19.57 235 TYR C N 1
ATOM 7940 C CA . TYR C 1 235 ? 45.863 34.096 26.094 1.00 22.96 235 TYR C CA 1
ATOM 7941 C C . TYR C 1 235 ? 44.657 33.479 25.383 1.00 23.72 235 TYR C C 1
ATOM 7942 O O . TYR C 1 235 ? 44.061 34.072 24.484 1.00 23.77 235 TYR C O 1
ATOM 7959 N N . LYS C 1 237 ? 41.708 32.510 26.840 1.00 22.68 237 LYS C N 1
ATOM 7960 C CA . LYS C 1 237 ? 40.447 33.120 27.263 1.00 23.12 237 LYS C CA 1
ATOM 7961 C C . LYS C 1 237 ? 40.178 34.453 26.534 1.00 23.51 237 LYS C C 1
ATOM 7962 O O . LYS C 1 237 ? 39.043 34.719 26.107 1.00 21.91 237 LYS C O 1
ATOM 7968 N N . ILE C 1 238 ? 41.198 35.294 26.383 1.00 19.34 238 ILE C N 1
ATOM 7969 C CA . ILE C 1 238 ? 40.930 36.585 25.763 1.00 19.38 238 ILE C CA 1
ATOM 7970 C C . ILE C 1 238 ? 40.790 36.423 24.245 1.00 27.74 238 ILE C C 1
ATOM 7971 O O . ILE C 1 238 ? 39.907 37.035 23.634 1.00 19.44 238 ILE C O 1
ATOM 7976 N N . GLN C 1 239 ? 41.609 35.576 23.622 1.00 22.27 239 GLN C N 1
ATOM 7977 C CA . GLN C 1 239 ? 41.472 35.414 22.171 1.00 19.26 239 GLN C CA 1
ATOM 7978 C C . GLN C 1 239 ? 40.146 34.745 21.774 1.00 19.30 239 GLN C C 1
ATOM 7979 O O . GLN C 1 239 ? 39.592 35.047 20.712 1.00 19.64 239 GLN C O 1
ATOM 7985 N N . SER C 1 240 ? 39.618 33.858 22.619 1.00 19.17 240 SER C N 1
ATOM 7986 C CA . SER C 1 240 ? 38.360 33.181 22.286 1.00 19.50 240 SER C CA 1
ATOM 7987 C C . SER C 1 240 ? 37.112 34.014 22.592 1.00 20.21 240 SER C C 1
ATOM 7988 O O . SER C 1 240 ? 35.997 33.573 22.318 1.00 22.58 240 SER C O 1
ATOM 7991 N N . THR C 1 241 ? 37.284 35.208 23.154 1.00 21.32 241 THR C N 1
ATOM 7992 C CA . THR C 1 241 ? 36.117 36.020 23.546 1.00 20.20 241 THR C CA 1
ATOM 7993 C C . THR C 1 241 ? 36.123 37.431 22.965 1.00 20.32 241 THR C C 1
ATOM 7994 O O . THR C 1 241 ? 35.106 37.894 22.439 1.00 21.64 241 THR C O 1
ATOM 7998 N N . ARG C 1 242 ? 37.254 38.124 23.082 1.00 20.86 242 ARG C N 1
ATOM 7999 C CA . ARG C 1 242 ? 37.372 39.489 22.543 1.00 20.35 242 ARG C CA 1
ATOM 8000 C C . ARG C 1 242 ? 38.639 39.649 21.698 1.00 20.31 242 ARG C C 1
ATOM 8001 O O . ARG C 1 242 ? 39.485 40.493 21.986 1.00 21.57 242 ARG C O 1
ATOM 8009 N N . PRO C 1 243 ? 38.773 38.845 20.638 1.00 18.65 243 PRO C N 1
ATOM 8010 C CA . PRO C 1 243 ? 40.009 38.942 19.849 1.00 19.94 243 PRO C CA 1
ATOM 8011 C C . PRO C 1 243 ? 40.196 40.303 19.180 1.00 21.50 243 PRO C C 1
ATOM 8012 O O . PRO C 1 243 ? 41.338 40.709 18.972 1.00 22.59 243 PRO C O 1
ATOM 8016 N N . GLN C 1 244 ? 39.108 40.990 18.832 1.00 18.33 244 GLN C N 1
ATOM 8017 C CA . GLN C 1 244 ? 39.254 42.272 18.148 1.00 21.90 244 GLN C CA 1
ATOM 8018 C C . GLN C 1 244 ? 39.835 43.324 19.088 1.00 20.18 244 GLN C C 1
ATOM 8019 O O . GLN C 1 244 ? 40.691 44.117 18.692 1.00 24.66 244 GLN C O 1
ATOM 8025 N N . THR C 1 245 ? 39.377 43.340 20.334 1.00 20.99 245 THR C N 1
ATOM 8026 C CA . THR C 1 245 ? 39.920 44.271 21.319 1.00 23.23 245 THR C CA 1
ATOM 8027 C C . THR C 1 245 ? 41.418 44.092 21.472 1.00 24.76 245 THR C C 1
ATOM 8028 O O . THR C 1 245 ? 42.163 45.076 21.512 1.00 22.07 245 THR C O 1
ATOM 8032 N N . LEU C 1 246 ? 41.850 42.834 21.558 1.00 23.63 246 LEU C N 1
ATOM 8033 C CA . LEU C 1 246 ? 43.270 42.506 21.683 1.00 22.08 246 LEU C CA 1
ATOM 8034 C C . LEU C 1 246 ? 44.055 42.918 20.445 1.00 24.14 246 LEU C C 1
ATOM 8035 O O . LEU C 1 246 ? 45.196 43.379 20.559 1.00 23.78 246 LEU C O 1
ATOM 8040 N N . SER C 1 247 ? 43.442 42.752 19.268 1.00 21.20 247 SER C N 1
ATOM 8041 C CA . SER C 1 247 ? 44.139 42.988 17.995 1.00 23.46 247 SER C CA 1
ATOM 8042 C C . SER C 1 247 ? 44.701 44.397 17.857 1.00 24.29 247 SER C C 1
ATOM 8043 O O . SER C 1 247 ? 45.702 44.587 17.180 1.00 20.21 247 SER C O 1
ATOM 8046 N N . TYR C 1 248 ? 44.058 45.383 18.475 1.00 21.07 248 TYR C N 1
ATOM 8047 C CA . TYR C 1 248 ? 44.527 46.767 18.313 1.00 21.90 248 TYR C CA 1
ATOM 8048 C C . TYR C 1 248 ? 45.927 46.936 18.866 1.00 25.72 248 TYR C C 1
ATOM 8049 O O . TYR C 1 248 ? 46.803 47.540 18.223 1.00 20.35 248 TYR C O 1
ATOM 8058 N N . SER C 1 249 ? 46.164 46.388 20.047 1.00 17.21 249 SER C N 1
ATOM 8059 C CA . SER C 1 249 ? 47.464 46.620 20.659 1.00 23.52 249 SER C CA 1
ATOM 8060 C C . SER C 1 249 ? 48.534 45.792 19.932 1.00 23.20 249 SER C C 1
ATOM 8061 O O . SER C 1 249 ? 49.627 46.293 19.652 1.00 23.91 249 SER C O 1
ATOM 8064 N N . LEU C 1 250 ? 48.216 44.541 19.594 1.00 19.91 250 LEU C N 1
ATOM 8065 C CA . LEU C 1 250 ? 49.221 43.663 18.974 1.00 20.92 250 LEU C CA 1
ATOM 8066 C C . LEU C 1 250 ? 49.554 44.106 17.543 1.00 21.08 250 LEU C C 1
ATOM 8067 O O . LEU C 1 250 ? 50.656 43.849 17.049 1.00 22.38 250 LEU C O 1
ATOM 8072 N N . THR C 1 251 ? 48.604 44.765 16.877 1.00 19.33 251 THR C N 1
ATOM 8073 C CA . THR C 1 251 ? 48.821 45.193 15.494 1.00 20.32 251 THR C CA 1
ATOM 8074 C C . THR C 1 251 ? 49.615 46.491 15.443 1.00 19.43 251 THR C C 1
ATOM 8075 O O . THR C 1 251 ? 50.368 46.745 14.498 1.00 18.59 251 THR C O 1
ATOM 8079 N N . ASP C 1 252 ? 49.448 47.316 16.475 1.00 19.71 252 ASP C N 1
ATOM 8080 C CA . ASP C 1 252 ? 50.117 48.613 16.534 1.00 17.56 252 ASP C CA 1
ATOM 8081 C C . ASP C 1 252 ? 51.519 48.528 17.155 1.00 26.45 252 ASP C C 1
ATOM 8082 O O . ASP C 1 252 ? 52.394 49.313 16.791 1.00 27.61 252 ASP C O 1
ATOM 8087 N N . SER C 1 253 ? 51.739 47.568 18.061 1.00 18.31 253 SER C N 1
ATOM 8088 C CA . SER C 1 253 ? 52.983 47.497 18.847 1.00 21.90 253 SER C CA 1
ATOM 8089 C C . SER C 1 253 ? 53.853 46.279 18.530 1.00 19.69 253 SER C C 1
ATOM 8090 O O . SER C 1 253 ? 53.499 45.156 18.886 1.00 20.48 253 SER C O 1
ATOM 8093 N N . PRO C 1 254 ? 55.006 46.493 17.879 1.00 19.84 254 PRO C N 1
ATOM 8094 C CA . PRO C 1 254 ? 55.816 45.296 17.612 1.00 21.10 254 PRO C CA 1
ATOM 8095 C C . PRO C 1 254 ? 56.387 44.663 18.880 1.00 20.80 254 PRO C C 1
ATOM 8096 O O . PRO C 1 254 ? 56.475 43.442 18.929 1.00 21.34 254 PRO C O 1
ATOM 8100 N N . VAL C 1 255 ? 56.763 45.451 19.885 1.00 19.15 255 VAL C N 1
ATOM 8101 C CA . VAL C 1 255 ? 57.250 44.834 21.117 1.00 21.24 255 VAL C CA 1
ATOM 8102 C C . VAL C 1 255 ? 56.100 44.062 21.785 1.00 23.39 255 VAL C C 1
ATOM 8103 O O . VAL C 1 255 ? 56.311 43.002 22.381 1.00 20.99 255 VAL C O 1
ATOM 8107 N N . GLY C 1 256 ? 54.885 44.595 21.680 1.00 21.65 256 GLY C N 1
ATOM 8108 C CA . GLY C 1 256 ? 53.736 43.950 22.294 1.00 19.39 256 GLY C CA 1
ATOM 8109 C C . GLY C 1 256 ? 53.475 42.627 21.606 1.00 23.84 256 GLY C C 1
ATOM 8110 O O . GLY C 1 256 ? 53.172 41.631 22.268 1.00 21.55 256 GLY C O 1
ATOM 8111 N N . GLN C 1 257 ? 53.613 42.626 20.278 1.00 18.92 257 GLN C N 1
ATOM 8112 C CA . GLN C 1 257 ? 53.405 41.433 19.456 1.00 18.21 257 GLN C CA 1
ATOM 8113 C C . GLN C 1 257 ? 54.459 40.379 19.796 1.00 17.48 257 GLN C C 1
ATOM 8114 O O . GLN C 1 257 ? 54.159 39.182 19.897 1.00 20.04 257 GLN C O 1
ATOM 8120 N N . LEU C 1 258 ? 55.694 40.840 19.976 1.00 16.99 258 LEU C N 1
ATOM 8121 C CA . LEU C 1 258 ? 56.802 39.950 20.288 1.00 18.33 258 LEU C CA 1
ATOM 8122 C C . LEU C 1 258 ? 56.582 39.296 21.651 1.00 18.18 258 LEU C C 1
ATOM 8123 O O . LEU C 1 258 ? 56.714 38.071 21.781 1.00 18.59 258 LEU C O 1
ATOM 8128 N N . ALA C 1 259 ? 56.250 40.107 22.659 1.00 17.59 259 ALA C N 1
ATOM 8129 C CA . ALA C 1 259 ? 56.040 39.588 24.013 1.00 23.91 259 ALA C CA 1
ATOM 8130 C C . ALA C 1 259 ? 54.914 38.550 24.009 1.00 25.27 259 ALA C C 1
ATOM 8131 O O . ALA C 1 259 ? 55.054 37.461 24.567 1.00 21.31 259 ALA C O 1
ATOM 8133 N N . TRP C 1 260 ? 53.812 38.889 23.344 1.00 20.35 260 TRP C N 1
ATOM 8134 C CA . TRP C 1 260 ? 52.644 38.006 23.273 1.00 18.04 260 TRP C CA 1
ATOM 8135 C C . TRP C 1 260 ? 52.982 36.603 22.749 1.00 20.13 260 TRP C C 1
ATOM 8136 O O . TRP C 1 260 ? 52.477 35.591 23.253 1.00 23.46 260 TRP C O 1
ATOM 8147 N N . VAL C 1 261 ? 53.847 36.541 21.748 1.00 18.77 261 VAL C N 1
ATOM 8148 C CA . VAL C 1 261 ? 54.210 35.272 21.131 1.00 19.53 261 VAL C CA 1
ATOM 8149 C C . VAL C 1 261 ? 55.385 34.578 21.838 1.00 24.08 261 VAL C C 1
ATOM 8150 O O . VAL C 1 261 ? 55.338 33.370 22.095 1.00 19.72 261 VAL C O 1
ATOM 8154 N N . VAL C 1 262 ? 56.432 35.330 22.173 1.00 21.75 262 VAL C N 1
ATOM 8155 C CA . VAL C 1 262 ? 57.656 34.701 22.660 1.00 20.91 262 VAL C CA 1
ATOM 8156 C C . VAL C 1 262 ? 57.442 34.080 24.038 1.00 19.00 262 VAL C C 1
ATOM 8157 O O . VAL C 1 262 ? 58.118 33.117 24.397 1.00 19.42 262 VAL C O 1
ATOM 8161 N N . GLU C 1 263 ? 56.486 34.603 24.803 1.00 17.65 263 GLU C N 1
ATOM 8162 C CA . GLU C 1 263 ? 56.154 33.989 26.088 1.00 21.48 263 GLU C CA 1
ATOM 8163 C C . GLU C 1 263 ? 55.876 32.482 25.953 1.00 19.52 263 GLU C C 1
ATOM 8164 O O . GLU C 1 263 ? 56.282 31.687 26.796 1.00 20.30 263 GLU C O 1
ATOM 8170 N N . LYS C 1 264 ? 55.188 32.093 24.886 1.00 17.84 264 LYS C N 1
ATOM 8171 C CA . LYS C 1 264 ? 54.803 30.688 24.733 1.00 19.38 264 LYS C CA 1
ATOM 8172 C C . LYS C 1 264 ? 55.977 29.804 24.316 1.00 22.65 264 LYS C C 1
ATOM 8173 O O . LYS C 1 264 ? 55.975 28.600 24.568 1.00 20.87 264 LYS C O 1
ATOM 8179 N N . PHE C 1 265 ? 56.980 30.389 23.673 1.00 24.01 265 PHE C N 1
ATOM 8180 C CA . PHE C 1 265 ? 58.166 29.604 23.350 1.00 26.71 265 PHE C CA 1
ATOM 8181 C C . PHE C 1 265 ? 58.960 29.320 24.608 1.00 24.68 265 PHE C C 1
ATOM 8182 O O . PHE C 1 265 ? 59.592 28.275 24.727 1.00 26.56 265 PHE C O 1
ATOM 8198 N N . GLU C 1 267 ? 57.379 29.163 27.755 1.00 22.77 267 GLU C N 1
ATOM 8199 C CA . GLU C 1 267 ? 56.577 28.296 28.621 1.00 28.06 267 GLU C CA 1
ATOM 8200 C C . GLU C 1 267 ? 56.289 26.918 28.028 1.00 23.81 267 GLU C C 1
ATOM 8201 O O . GLU C 1 267 ? 56.127 25.955 28.769 1.00 27.15 267 GLU C O 1
ATOM 8207 N N . TRP C 1 268 ? 56.213 26.805 26.707 1.00 19.91 268 TRP C N 1
ATOM 8208 C CA . TRP C 1 268 ? 55.839 25.506 26.143 1.00 20.85 268 TRP C CA 1
ATOM 8209 C C . TRP C 1 268 ? 57.018 24.778 25.502 1.00 26.19 268 TRP C C 1
ATOM 8210 O O . TRP C 1 268 ? 56.866 23.649 25.048 1.00 21.70 268 TRP C O 1
ATOM 8221 N N . GLY C 1 269 ? 58.181 25.424 25.436 1.00 20.88 269 GLY C N 1
ATOM 8222 C CA . GLY C 1 269 ? 59.335 24.769 24.837 1.00 24.74 269 GLY C CA 1
ATOM 8223 C C . GLY C 1 269 ? 60.137 24.064 25.907 1.00 21.15 269 GLY C C 1
ATOM 8224 O O . GLY C 1 269 ? 59.879 24.240 27.094 1.00 25.73 269 GLY C O 1
ATOM 8225 N N . ASP C 1 270 ? 61.113 23.265 25.489 1.00 21.83 270 ASP C N 1
ATOM 8226 C CA . ASP C 1 270 ? 61.978 22.565 26.424 1.00 22.29 270 ASP C CA 1
ATOM 8227 C C . ASP C 1 270 ? 63.068 23.547 26.854 1.00 25.31 270 ASP C C 1
ATOM 8228 O O . ASP C 1 270 ? 64.155 23.579 26.279 1.00 26.09 270 ASP C O 1
ATOM 8233 N N . THR C 1 271 ? 62.757 24.352 27.861 1.00 28.16 271 THR C N 1
ATOM 8234 C CA . THR C 1 271 ? 63.564 25.516 28.203 1.00 25.47 271 THR C CA 1
ATOM 8235 C C . THR C 1 271 ? 64.031 25.473 29.648 1.00 30.83 271 THR C C 1
ATOM 8236 O O . THR C 1 271 ? 63.451 24.777 30.484 1.00 29.88 271 THR C O 1
ATOM 8240 N N . ASP C 1 272 ? 65.078 26.240 29.934 1.00 29.59 272 ASP C N 1
ATOM 8241 C CA . ASP C 1 272 ? 65.568 26.388 31.294 1.00 32.98 272 ASP C CA 1
ATOM 8242 C C . ASP C 1 272 ? 65.357 27.833 31.751 1.00 37.31 272 ASP C C 1
ATOM 8243 O O . ASP C 1 272 ? 64.415 28.125 32.480 1.00 36.70 272 ASP C O 1
ATOM 8248 N N . LYS C 1 273 ? 66.208 28.744 31.286 1.00 30.43 273 LYS C N 1
ATOM 8249 C CA . LYS C 1 273 ? 66.130 30.137 31.707 1.00 30.41 273 LYS C CA 1
ATOM 8250 C C . LYS C 1 273 ? 65.655 31.077 30.602 1.00 34.56 273 LYS C C 1
ATOM 8251 O O . LYS C 1 273 ? 65.368 32.245 30.863 1.00 33.26 273 LYS C O 1
ATOM 8257 N N . SER C 1 274 ? 65.551 30.567 29.379 1.00 24.82 274 SER C N 1
ATOM 8258 C CA . SER C 1 274 ? 65.283 31.421 28.224 1.00 28.79 274 SER C CA 1
ATOM 8259 C C . SER C 1 274 ? 64.609 30.645 27.100 1.00 26.85 274 SER C C 1
ATOM 8260 O O . SER C 1 274 ? 64.886 29.466 26.912 1.00 25.13 274 SER C O 1
ATOM 8263 N N . PRO C 1 275 ? 63.718 31.304 26.344 1.00 25.95 275 PRO C N 1
ATOM 8264 C CA . PRO C 1 275 ? 63.144 30.633 25.174 1.00 28.66 275 PRO C CA 1
ATOM 8265 C C . PRO C 1 275 ? 64.233 30.208 24.174 1.00 25.59 275 PRO C C 1
ATOM 8266 O O . PRO C 1 275 ? 64.045 29.247 23.431 1.00 25.03 275 PRO C O 1
ATOM 8270 N N . GLU C 1 276 ? 65.369 30.899 24.188 1.00 22.54 276 GLU C N 1
ATOM 8271 C CA . GLU C 1 276 ? 66.472 30.604 23.269 1.00 23.24 276 GLU C CA 1
ATOM 8272 C C . GLU C 1 276 ? 67.206 29.322 23.638 1.00 23.98 276 GLU C C 1
ATOM 8273 O O . GLU C 1 276 ? 68.077 28.876 22.895 1.00 28.14 276 GLU C O 1
ATOM 8279 N N . ASP C 1 277 ? 66.848 28.730 24.778 1.00 24.63 277 ASP C N 1
ATOM 8280 C CA . ASP C 1 277 ? 67.365 27.409 25.151 1.00 28.80 277 ASP C CA 1
ATOM 8281 C C . ASP C 1 277 ? 66.865 26.354 24.168 1.00 26.88 277 ASP C C 1
ATOM 8282 O O . ASP C 1 277 ? 67.523 25.337 23.941 1.00 28.42 277 ASP C O 1
ATOM 8287 N N . ALA C 1 278 ? 65.685 26.589 23.605 1.00 24.21 278 ALA C N 1
ATOM 8288 C CA . ALA C 1 278 ? 65.045 25.607 22.730 1.00 27.92 278 ALA C CA 1
ATOM 8289 C C . ALA C 1 278 ? 64.945 26.069 21.277 1.00 28.88 278 ALA C C 1
ATOM 8290 O O . ALA C 1 278 ? 64.995 25.258 20.359 1.00 29.97 278 ALA C O 1
ATOM 8292 N N . VAL C 1 279 ? 64.769 27.368 21.069 1.00 27.84 279 VAL C N 1
ATOM 8293 C CA . VAL C 1 279 ? 64.643 27.906 19.721 1.00 24.56 279 VAL C CA 1
ATOM 8294 C C . VAL C 1 279 ? 65.485 29.180 19.604 1.00 28.16 279 VAL C C 1
ATOM 8295 O O . VAL C 1 279 ? 65.232 30.151 20.312 1.00 28.53 279 VAL C O 1
ATOM 8299 N N . ASP C 1 280 ? 66.484 29.185 18.728 1.00 25.80 280 ASP C N 1
ATOM 8300 C CA . ASP C 1 280 ? 67.388 30.339 18.679 1.00 26.37 280 ASP C CA 1
ATOM 8301 C C . ASP C 1 280 ? 66.635 31.605 18.259 1.00 27.76 280 ASP C C 1
ATOM 8302 O O . ASP C 1 280 ? 65.560 31.541 17.670 1.00 23.32 280 ASP C O 1
ATOM 8307 N N . ARG C 1 281 ? 67.202 32.765 18.556 1.00 26.43 281 ARG C N 1
ATOM 8308 C CA . ARG C 1 281 ? 66.423 33.987 18.411 1.00 27.96 281 ARG C CA 1
ATOM 8309 C C . ARG C 1 281 ? 66.148 34.404 16.960 1.00 24.07 281 ARG C C 1
ATOM 8310 O O . ARG C 1 281 ? 65.213 35.160 16.701 1.00 23.32 281 ARG C O 1
ATOM 8318 N N . ASP C 1 282 ? 66.955 33.947 16.009 1.00 24.74 282 ASP C N 1
ATOM 8319 C CA . ASP C 1 282 ? 66.654 34.253 14.617 1.00 22.76 282 ASP C CA 1
ATOM 8320 C C . ASP C 1 282 ? 65.378 33.545 14.189 1.00 27.28 282 ASP C C 1
ATOM 8321 O O . ASP C 1 282 ? 64.511 34.144 13.549 1.00 23.20 282 ASP C O 1
ATOM 8326 N N . ARG C 1 283 ? 65.252 32.282 14.578 1.00 21.48 283 ARG C N 1
ATOM 8327 C CA . ARG C 1 283 ? 64.031 31.519 14.327 1.00 22.21 283 ARG C CA 1
ATOM 8328 C C . ARG C 1 283 ? 62.825 32.072 15.085 1.00 23.96 283 ARG C C 1
ATOM 8329 O O . ARG C 1 283 ? 61.722 32.154 14.533 1.00 23.55 283 ARG C O 1
ATOM 8337 N N . LEU C 1 284 ? 63.031 32.442 16.348 1.00 22.27 284 LEU C N 1
ATOM 8338 C CA . LEU C 1 284 ? 61.972 33.087 17.129 1.00 21.94 284 LEU C CA 1
ATOM 8339 C C . LEU C 1 284 ? 61.471 34.338 16.432 1.00 23.07 284 LEU C C 1
ATOM 8340 O O . LEU C 1 284 ? 60.274 34.557 16.345 1.00 22.92 284 LEU C O 1
ATOM 8345 N N . LEU C 1 285 ? 62.401 35.174 15.960 1.00 22.71 285 LEU C N 1
ATOM 8346 C CA . LEU C 1 285 ? 62.010 36.458 15.385 1.00 19.30 285 LEU C CA 1
ATOM 8347 C C . LEU C 1 285 ? 61.395 36.264 14.006 1.00 18.99 285 LEU C C 1
ATOM 8348 O O . LEU C 1 285 ? 60.493 36.989 13.626 1.00 22.21 285 LEU C O 1
ATOM 8353 N N . THR C 1 286 ? 61.867 35.271 13.257 1.00 21.91 286 THR C N 1
ATOM 8354 C CA . THR C 1 286 ? 61.286 35.018 11.944 1.00 22.59 286 THR C CA 1
ATOM 8355 C C . THR C 1 286 ? 59.810 34.660 12.077 1.00 23.39 286 THR C C 1
ATOM 8356 O O . THR C 1 286 ? 58.955 35.168 11.337 1.00 22.31 286 THR C O 1
ATOM 8360 N N . ASN C 1 287 ? 59.507 33.820 13.059 1.00 18.50 287 ASN C N 1
ATOM 8361 C CA . ASN C 1 287 ? 58.127 33.447 13.319 1.00 18.40 287 ASN C CA 1
ATOM 8362 C C . ASN C 1 287 ? 57.296 34.668 13.721 1.00 19.45 287 ASN C C 1
ATOM 8363 O O . ASN C 1 287 ? 56.206 34.866 13.206 1.00 19.79 287 ASN C O 1
ATOM 8368 N N . VAL C 1 288 ? 57.842 35.511 14.595 1.00 20.98 288 VAL C N 1
ATOM 8369 C CA . VAL C 1 288 ? 57.143 36.730 15.011 1.00 20.51 288 VAL C CA 1
ATOM 8370 C C . VAL C 1 288 ? 56.953 37.703 13.836 1.00 21.47 288 VAL C C 1
ATOM 8371 O O . VAL C 1 288 ? 55.903 38.363 13.727 1.00 21.68 288 VAL C O 1
ATOM 8383 N N . ILE C 1 290 ? 56.432 36.973 10.781 1.00 21.54 290 ILE C N 1
ATOM 8384 C CA . ILE C 1 290 ? 55.314 36.567 9.950 1.00 20.21 290 ILE C CA 1
ATOM 8385 C C . ILE C 1 290 ? 54.022 37.128 10.540 1.00 22.11 290 ILE C C 1
ATOM 8386 O O . ILE C 1 290 ? 53.204 37.648 9.797 1.00 24.64 290 ILE C O 1
ATOM 8391 N N . TYR C 1 291 ? 53.861 37.081 11.863 1.00 17.18 291 TYR C N 1
ATOM 8392 C CA . TYR C 1 291 ? 52.686 37.690 12.479 1.00 17.67 291 TYR C CA 1
ATOM 8393 C C . TYR C 1 291 ? 52.686 39.206 12.285 1.00 20.30 291 TYR C C 1
ATOM 8394 O O . TYR C 1 291 ? 51.671 39.794 11.902 1.00 19.96 291 TYR C O 1
ATOM 8403 N N . TRP C 1 292 ? 53.826 39.838 12.556 1.00 19.31 292 TRP C N 1
ATOM 8404 C CA . TRP C 1 292 ? 53.889 41.290 12.456 1.00 18.33 292 TRP C CA 1
ATOM 8405 C C . TRP C 1 292 ? 53.628 41.780 11.032 1.00 20.81 292 TRP C C 1
ATOM 8406 O O . TRP C 1 292 ? 52.787 42.649 10.813 1.00 22.85 292 TRP C O 1
ATOM 8417 N N . LEU C 1 293 ? 54.377 41.242 10.068 1.00 17.29 293 LEU C N 1
ATOM 8418 C CA . LEU C 1 293 ? 54.385 41.817 8.734 1.00 19.89 293 LEU C CA 1
ATOM 8419 C C . LEU C 1 293 ? 53.063 41.580 7.994 1.00 21.61 293 LEU C C 1
ATOM 8420 O O . LEU C 1 293 ? 52.650 42.406 7.185 1.00 24.79 293 LEU C O 1
ATOM 8425 N N . THR C 1 294 ? 52.404 40.459 8.281 1.00 22.51 294 THR C N 1
ATOM 8426 C CA . THR C 1 294 ? 51.096 40.170 7.695 1.00 20.82 294 THR C CA 1
ATOM 8427 C C . THR C 1 294 ? 49.937 40.762 8.513 1.00 23.56 294 THR C C 1
ATOM 8428 O O . THR C 1 294 ? 48.785 40.700 8.084 1.00 20.24 294 THR C O 1
ATOM 8432 N N . ALA C 1 295 ? 50.256 41.335 9.673 1.00 21.30 295 ALA C N 1
ATOM 8433 C CA . ALA C 1 295 ? 49.281 41.920 10.583 1.00 20.36 295 ALA C CA 1
ATOM 8434 C C . ALA C 1 295 ? 48.154 40.936 10.917 1.00 21.95 295 ALA C C 1
ATOM 8435 O O . ALA C 1 295 ? 46.984 41.288 10.847 1.00 20.86 295 ALA C O 1
ATOM 8437 N N . THR C 1 296 ? 48.520 39.720 11.315 1.00 16.31 296 THR C N 1
ATOM 8438 C CA . THR C 1 296 ? 47.529 38.682 11.562 1.00 16.28 296 THR C CA 1
ATOM 8439 C C . THR C 1 296 ? 47.402 38.302 13.038 1.00 19.36 296 THR C C 1
ATOM 8440 O O . THR C 1 296 ? 46.894 37.226 13.361 1.00 21.02 296 THR C O 1
ATOM 8444 N N . ALA C 1 297 ? 47.843 39.171 13.943 1.00 19.65 297 ALA C N 1
ATOM 8445 C CA . ALA C 1 297 ? 47.649 38.884 15.371 1.00 19.14 297 ALA C CA 1
ATOM 8446 C C . ALA C 1 297 ? 46.146 38.778 15.674 1.00 20.65 297 ALA C C 1
ATOM 8447 O O . ALA C 1 297 ? 45.696 37.872 16.382 1.00 19.83 297 ALA C O 1
ATOM 8449 N N . GLY C 1 298 ? 45.368 39.684 15.089 1.00 22.50 298 GLY C N 1
ATOM 8450 C CA . GLY C 1 298 ? 43.933 39.711 15.287 1.00 21.07 298 GLY C CA 1
ATOM 8451 C C . GLY C 1 298 ? 43.202 38.603 14.557 1.00 22.37 298 GLY C C 1
ATOM 8452 O O . GLY C 1 298 ? 42.381 37.903 15.157 1.00 23.80 298 GLY C O 1
ATOM 8453 N N . SER C 1 299 ? 43.488 38.422 13.267 1.00 18.66 299 SER C N 1
ATOM 8454 C CA . SER C 1 299 ? 42.765 37.400 12.522 1.00 19.70 299 SER C CA 1
ATOM 8455 C C . SER C 1 299 ? 43.098 35.982 13.021 1.00 21.25 299 SER C C 1
ATOM 8456 O O . SER C 1 299 ? 42.256 35.082 12.946 1.00 20.46 299 SER C O 1
ATOM 8459 N N . SER C 1 300 ? 44.308 35.776 13.536 1.00 22.64 300 SER C N 1
ATOM 8460 C CA . SER C 1 300 ? 44.653 34.456 14.057 1.00 20.39 300 SER C CA 1
ATOM 8461 C C . SER C 1 300 ? 43.949 34.242 15.403 1.00 22.84 300 SER C C 1
ATOM 8462 O O . SER C 1 300 ? 43.439 33.146 15.674 1.00 20.16 300 SER C O 1
ATOM 8465 N N . ALA C 1 301 ? 43.868 35.293 16.221 1.00 21.75 301 ALA C N 1
ATOM 8466 C CA . ALA C 1 301 ? 43.108 35.213 17.481 1.00 21.57 301 ALA C CA 1
ATOM 8467 C C . ALA C 1 301 ? 41.628 34.874 17.237 1.00 21.27 301 ALA C C 1
ATOM 8468 O O . ALA C 1 301 ? 41.018 34.122 18.009 1.00 21.25 301 ALA C O 1
ATOM 8470 N N . HIS C 1 302 ? 41.057 35.394 16.152 1.00 18.70 302 HIS C N 1
ATOM 8471 C CA . HIS C 1 302 ? 39.656 35.104 15.835 1.00 20.54 302 HIS C CA 1
ATOM 8472 C C . HIS C 1 302 ? 39.389 33.606 15.652 1.00 24.37 302 HIS C C 1
ATOM 8473 O O . HIS C 1 302 ? 38.273 33.163 15.858 1.00 22.62 302 HIS C O 1
ATOM 8480 N N . PHE C 1 303 ? 40.408 32.829 15.277 1.00 21.37 303 PHE C N 1
ATOM 8481 C CA . PHE C 1 303 ? 40.252 31.375 15.171 1.00 22.58 303 PHE C CA 1
ATOM 8482 C C . PHE C 1 303 ? 39.764 30.781 16.506 1.00 22.95 303 PHE C C 1
ATOM 8483 O O . PHE C 1 303 ? 38.880 29.925 16.533 1.00 22.40 303 PHE C O 1
ATOM 8491 N N . TYR C 1 304 ? 40.357 31.243 17.600 1.00 20.98 304 TYR C N 1
ATOM 8492 C CA . TYR C 1 304 ? 39.978 30.803 18.941 1.00 17.87 304 TYR C CA 1
ATOM 8493 C C . TYR C 1 304 ? 38.534 31.138 19.236 1.00 18.65 304 TYR C C 1
ATOM 8494 O O . TYR C 1 304 ? 37.840 30.375 19.913 1.00 21.94 304 TYR C O 1
ATOM 8503 N N . TYR C 1 305 ? 38.092 32.292 18.742 1.00 21.30 305 TYR C N 1
ATOM 8504 C CA . TYR C 1 305 ? 36.710 32.680 18.923 1.00 23.35 305 TYR C CA 1
ATOM 8505 C C . TYR C 1 305 ? 35.814 31.681 18.192 1.00 24.38 305 TYR C C 1
ATOM 8506 O O . TYR C 1 305 ? 34.775 31.270 18.715 1.00 21.39 305 TYR C O 1
ATOM 8515 N N . GLU C 1 306 ? 36.216 31.293 16.985 1.00 21.67 306 GLU C N 1
ATOM 8516 C CA . GLU C 1 306 ? 35.371 30.426 16.160 1.00 23.43 306 GLU C CA 1
ATOM 8517 C C . GLU C 1 306 ? 35.269 29.011 16.722 1.00 24.31 306 GLU C C 1
ATOM 8518 O O . GLU C 1 306 ? 34.292 28.317 16.462 1.00 26.14 306 GLU C O 1
ATOM 8524 N N . ILE C 1 307 ? 36.284 28.584 17.467 1.00 24.84 307 ILE C N 1
ATOM 8525 C CA . ILE C 1 307 ? 36.283 27.246 18.052 1.00 24.70 307 ILE C CA 1
ATOM 8526 C C . ILE C 1 307 ? 36.104 27.250 19.569 1.00 25.26 307 ILE C C 1
ATOM 8527 O O . ILE C 1 307 ? 36.457 26.276 20.234 1.00 25.79 307 ILE C O 1
ATOM 8532 N N . SER C 1 308 ? 35.537 28.323 20.114 1.00 25.92 308 SER C N 1
ATOM 8533 C CA . SER C 1 308 ? 35.515 28.498 21.562 1.00 26.30 308 SER C CA 1
ATOM 8534 C C . SER C 1 308 ? 34.783 27.353 22.277 1.00 33.59 308 SER C C 1
ATOM 8535 O O . SER C 1 308 ? 35.144 26.984 23.397 1.00 31.20 308 SER C O 1
ATOM 8538 N N . ASP C 1 309 ? 33.775 26.781 21.622 1.00 28.56 309 ASP C N 1
ATOM 8539 C CA A ASP C 1 309 ? 32.967 25.747 22.262 0.51 31.12 309 ASP C CA 1
ATOM 8540 C CA B ASP C 1 309 ? 32.957 25.732 22.232 0.49 32.60 309 ASP C CA 1
ATOM 8541 C C . ASP C 1 309 ? 33.724 24.426 22.434 1.00 31.86 309 ASP C C 1
ATOM 8542 O O . ASP C 1 309 ? 33.310 23.573 23.211 1.00 38.84 309 ASP C O 1
ATOM 8551 N N . VAL C 1 310 ? 34.841 24.253 21.732 1.00 26.98 310 VAL C N 1
ATOM 8552 C CA . VAL C 1 310 ? 35.577 22.999 21.875 1.00 29.36 310 VAL C CA 1
ATOM 8553 C C . VAL C 1 310 ? 36.900 23.155 22.606 1.00 29.48 310 VAL C C 1
ATOM 8554 O O . VAL C 1 310 ? 37.635 22.186 22.778 1.00 30.04 310 VAL C O 1
ATOM 8558 N N . LEU C 1 311 ? 37.201 24.372 23.048 1.00 26.07 311 LEU C N 1
ATOM 8559 C CA . LEU C 1 311 ? 38.429 24.636 23.799 1.00 29.52 311 LEU C CA 1
ATOM 8560 C C . LEU C 1 311 ? 38.328 24.141 25.240 1.00 37.48 311 LEU C C 1
ATOM 8561 O O . LEU C 1 311 ? 37.225 23.940 25.754 1.00 36.16 311 LEU C O 1
ATOM 8566 N N . PRO C 1 312 ? 39.480 23.951 25.904 1.00 38.07 312 PRO C N 1
ATOM 8567 C CA . PRO C 1 312 ? 39.456 23.742 27.360 1.00 38.30 312 PRO C CA 1
ATOM 8568 C C . PRO C 1 312 ? 38.951 24.961 28.153 1.00 37.34 312 PRO C C 1
ATOM 8569 O O . PRO C 1 312 ? 38.577 24.802 29.311 1.00 36.28 312 PRO C O 1
ATOM 8573 N N . THR C 1 313 ? 38.932 26.155 27.560 1.00 35.28 313 THR C N 1
ATOM 8574 C CA . THR C 1 313 ? 38.356 27.302 28.266 1.00 35.60 313 THR C CA 1
ATOM 8575 C C . THR C 1 313 ? 36.833 27.360 28.102 1.00 40.51 313 THR C C 1
ATOM 8576 O O . THR C 1 313 ? 36.186 28.302 28.573 1.00 40.50 313 THR C O 1
ATOM 8580 N N . ALA C 1 314 ? 36.259 26.356 27.441 1.00 37.33 314 ALA C N 1
ATOM 8581 C CA . ALA C 1 314 ? 34.813 26.317 27.246 1.00 40.33 314 ALA C CA 1
ATOM 8582 C C . ALA C 1 314 ? 34.096 26.187 28.588 1.00 43.68 314 ALA C C 1
ATOM 8583 O O . ALA C 1 314 ? 34.507 25.397 29.438 1.00 43.29 314 ALA C O 1
ATOM 8585 N N . PRO C 1 315 ? 33.024 26.969 28.777 1.00 52.71 315 PRO C N 1
ATOM 8586 C CA . PRO C 1 315 ? 32.279 26.969 30.042 1.00 63.43 315 PRO C CA 1
ATOM 8587 C C . PRO C 1 315 ? 31.856 25.551 30.419 1.00 67.34 315 PRO C C 1
ATOM 8588 O O . PRO C 1 315 ? 32.097 25.102 31.539 1.00 73.97 315 PRO C O 1
ATOM 8592 N N . THR C 1 316 ? 31.252 24.848 29.471 1.00 62.18 316 THR C N 1
ATOM 8593 C CA . THR C 1 316 ? 31.076 23.412 29.591 1.00 64.45 316 THR C CA 1
ATOM 8594 C C . THR C 1 316 ? 31.886 22.753 28.489 1.00 69.44 316 THR C C 1
ATOM 8595 O O . THR C 1 316 ? 31.627 22.975 27.306 1.00 70.34 316 THR C O 1
ATOM 8599 N N . PRO C 1 317 ? 32.890 21.953 28.872 1.00 74.46 317 PRO C N 1
ATOM 8600 C CA . PRO C 1 317 ? 33.747 21.318 27.867 1.00 73.91 317 PRO C CA 1
ATOM 8601 C C . PRO C 1 317 ? 32.994 20.243 27.102 1.00 71.88 317 PRO C C 1
ATOM 8602 O O . PRO C 1 317 ? 32.013 19.705 27.615 1.00 73.23 317 PRO C O 1
ATOM 8606 N N . PRO C 1 318 ? 33.434 19.942 25.875 1.00 70.76 318 PRO C N 1
ATOM 8607 C CA . PRO C 1 318 ? 32.803 18.832 25.159 1.00 74.10 318 PRO C CA 1
ATOM 8608 C C . PRO C 1 318 ? 33.224 17.509 25.783 1.00 71.83 318 PRO C C 1
ATOM 8609 O O . PRO C 1 318 ? 34.328 17.423 26.329 1.00 71.63 318 PRO C O 1
ATOM 8613 N N . PRO C 1 319 ? 32.366 16.486 25.704 1.00 70.37 319 PRO C N 1
ATOM 8614 C CA . PRO C 1 319 ? 32.782 15.173 26.204 1.00 73.28 319 PRO C CA 1
ATOM 8615 C C . PRO C 1 319 ? 33.905 14.611 25.345 1.00 77.44 319 PRO C C 1
ATOM 8616 O O . PRO C 1 319 ? 34.098 15.101 24.231 1.00 77.61 319 PRO C O 1
ATOM 8620 N N . PRO C 1 320 ? 34.657 13.623 25.857 1.00 79.29 320 PRO C N 1
ATOM 8621 C CA . PRO C 1 320 ? 35.518 12.892 24.924 1.00 80.46 320 PRO C CA 1
ATOM 8622 C C . PRO C 1 320 ? 34.691 12.357 23.750 1.00 80.45 320 PRO C C 1
ATOM 8623 O O . PRO C 1 320 ? 33.638 11.753 23.965 1.00 86.95 320 PRO C O 1
ATOM 8627 N N . ALA C 1 321 ? 35.148 12.620 22.529 1.00 70.72 321 ALA C N 1
ATOM 8628 C CA . ALA C 1 321 ? 34.419 12.233 21.327 1.00 59.60 321 ALA C CA 1
ATOM 8629 C C . ALA C 1 321 ? 34.362 10.712 21.192 1.00 53.94 321 ALA C C 1
ATOM 8630 O O . ALA C 1 321 ? 35.168 10.006 21.803 1.00 50.15 321 ALA C O 1
ATOM 8632 N N . PRO C 1 322 ? 33.399 10.197 20.404 1.00 48.37 322 PRO C N 1
ATOM 8633 C CA . PRO C 1 322 ? 33.375 8.763 20.104 1.00 39.11 322 PRO C CA 1
ATOM 8634 C C . PRO C 1 322 ? 34.695 8.293 19.484 1.00 30.15 322 PRO C C 1
ATOM 8635 O O . PRO C 1 322 ? 35.457 9.134 19.004 1.00 31.65 322 PRO C O 1
ATOM 8639 N N . PRO C 1 323 ? 34.971 6.976 19.509 1.00 37.49 323 PRO C N 1
ATOM 8640 C CA . PRO C 1 323 ? 36.237 6.465 18.961 1.00 29.02 323 PRO C CA 1
ATOM 8641 C C . PRO C 1 323 ? 36.405 6.868 17.501 1.00 36.64 323 PRO C C 1
ATOM 8642 O O . PRO C 1 323 ? 35.429 6.830 16.762 1.00 40.69 323 PRO C O 1
ATOM 8646 N N . LEU C 1 324 ? 37.613 7.252 17.101 1.00 32.36 324 LEU C N 1
ATOM 8647 C CA . LEU C 1 324 ? 37.886 7.592 15.708 1.00 30.90 324 LEU C CA 1
ATOM 8648 C C . LEU C 1 324 ? 38.728 6.485 15.063 1.00 26.84 324 LEU C C 1
ATOM 8649 O O . LEU C 1 324 ? 39.740 6.071 15.620 1.00 34.39 324 LEU C O 1
ATOM 8654 N N . PRO C 1 325 ? 38.314 6.000 13.886 1.00 32.45 325 PRO C N 1
ATOM 8655 C CA . PRO C 1 325 ? 38.954 4.789 13.362 1.00 38.71 325 PRO C CA 1
ATOM 8656 C C . PRO C 1 325 ? 40.260 5.031 12.585 1.00 41.09 325 PRO C C 1
ATOM 8657 O O . PRO C 1 325 ? 40.845 4.065 12.090 1.00 51.61 325 PRO C O 1
ATOM 8661 N N . THR C 1 326 ? 40.713 6.278 12.494 1.00 35.88 326 THR C N 1
ATOM 8662 C CA . THR C 1 326 ? 41.900 6.598 11.697 1.00 33.35 326 THR C CA 1
ATOM 8663 C C . THR C 1 326 ? 43.149 5.895 12.246 1.00 28.39 326 THR C C 1
ATOM 8664 O O . THR C 1 326 ? 43.351 5.826 13.462 1.00 30.21 326 THR C O 1
ATOM 8668 N N . PRO C 1 327 ? 43.980 5.345 11.346 1.00 31.44 327 PRO C N 1
ATOM 8669 C CA . PRO C 1 327 ? 45.263 4.802 11.803 1.00 30.99 327 PRO C CA 1
ATOM 8670 C C . PRO C 1 327 ? 46.084 5.944 12.381 1.00 30.15 327 PRO C C 1
ATOM 8671 O O . PRO C 1 327 ? 46.366 6.904 11.660 1.00 31.01 327 PRO C O 1
ATOM 8675 N N . LEU C 1 328 ? 46.441 5.855 13.656 1.00 26.38 328 LEU C N 1
ATOM 8676 C CA . LEU C 1 328 ? 46.968 7.021 14.351 1.00 28.59 328 LEU C CA 1
ATOM 8677 C C . LEU C 1 328 ? 48.390 6.830 14.852 1.00 28.03 328 LEU C C 1
ATOM 8678 O O . LEU C 1 328 ? 48.732 5.789 15.405 1.00 26.90 328 LEU C O 1
ATOM 8683 N N . GLY C 1 329 ? 49.199 7.868 14.684 1.00 28.02 329 GLY C N 1
ATOM 8684 C CA . GLY C 1 329 ? 50.512 7.925 15.290 1.00 28.47 329 GLY C CA 1
ATOM 8685 C C . GLY C 1 329 ? 50.539 9.035 16.314 1.00 26.23 329 GLY C C 1
ATOM 8686 O O . GLY C 1 329 ? 49.964 10.104 16.100 1.00 24.00 329 GLY C O 1
ATOM 8687 N N . VAL C 1 330 ? 51.176 8.776 17.447 1.00 22.13 330 VAL C N 1
ATOM 8688 C CA . VAL C 1 330 ? 51.241 9.772 18.505 1.00 22.93 330 VAL C CA 1
ATOM 8689 C C . VAL C 1 330 ? 52.694 9.956 18.911 1.00 24.88 330 VAL C C 1
ATOM 8690 O O . VAL C 1 330 ? 53.387 8.986 19.231 1.00 28.88 330 VAL C O 1
ATOM 8694 N N . ALA C 1 331 ? 53.147 11.205 18.890 1.00 24.17 331 ALA C N 1
ATOM 8695 C CA . ALA C 1 331 ? 54.465 11.565 19.377 1.00 25.07 331 ALA C CA 1
ATOM 8696 C C . ALA C 1 331 ? 54.328 12.451 20.604 1.00 25.75 331 ALA C C 1
ATOM 8697 O O . ALA C 1 331 ? 53.753 13.542 20.531 1.00 27.12 331 ALA C O 1
ATOM 8699 N N . VAL C 1 332 ? 54.864 11.994 21.730 1.00 21.78 332 VAL C N 1
ATOM 8700 C CA . VAL C 1 332 ? 54.752 12.752 22.974 1.00 22.34 332 VAL C CA 1
ATOM 8701 C C . VAL C 1 332 ? 56.081 13.415 23.330 1.00 26.93 332 VAL C C 1
ATOM 8702 O O . VAL C 1 332 ? 57.043 12.733 23.704 1.00 25.53 332 VAL C O 1
ATOM 8706 N N . TYR C 1 333 ? 56.140 14.739 23.223 1.00 22.98 333 TYR C N 1
ATOM 8707 C CA . TYR C 1 333 ? 57.379 15.434 23.545 1.00 24.07 333 TYR C CA 1
ATOM 8708 C C . TYR C 1 333 ? 57.367 15.834 25.018 1.00 27.95 333 TYR C C 1
ATOM 8709 O O . TYR C 1 333 ? 56.367 16.324 25.529 1.00 24.94 333 TYR C O 1
ATOM 8718 N N . PRO C 1 334 ? 58.484 15.591 25.716 1.00 27.97 334 PRO C N 1
ATOM 8719 C CA . PRO C 1 334 ? 58.462 15.604 27.186 1.00 27.85 334 PRO C CA 1
ATOM 8720 C C . PRO C 1 334 ? 58.205 16.955 27.842 1.00 29.00 334 PRO C C 1
ATOM 8721 O O . PRO C 1 334 ? 57.718 16.963 28.970 1.00 29.53 334 PRO C O 1
ATOM 8725 N N . ALA C 1 335 ? 58.519 18.067 27.179 1.00 26.98 335 ALA C N 1
ATOM 8726 C CA . ALA C 1 335 ? 58.284 19.374 27.775 1.00 24.04 335 ALA C CA 1
ATOM 8727 C C . ALA C 1 335 ? 57.006 20.018 27.252 1.00 22.69 335 ALA C C 1
ATOM 8728 O O . ALA C 1 335 ? 56.793 21.209 27.436 1.00 25.28 335 ALA C O 1
ATOM 8730 N N . ASP C 1 336 ? 56.152 19.234 26.605 1.00 21.30 336 ASP C N 1
ATOM 8731 C CA . ASP C 1 336 ? 54.948 19.801 26.006 1.00 24.52 336 ASP C CA 1
ATOM 8732 C C . ASP C 1 336 ? 53.973 20.291 27.085 1.00 23.48 336 ASP C C 1
ATOM 8733 O O . ASP C 1 336 ? 54.032 19.856 28.242 1.00 23.44 336 ASP C O 1
ATOM 8738 N N . SER C 1 337 ? 53.091 21.208 26.695 1.00 24.36 337 SER C N 1
ATOM 8739 C CA . SER C 1 337 ? 52.148 21.831 27.625 1.00 22.84 337 SER C CA 1
ATOM 8740 C C . SER C 1 337 ? 51.009 20.905 28.022 1.00 26.48 337 SER C C 1
ATOM 8741 O O . SER C 1 337 ? 50.377 21.105 29.060 1.00 27.37 337 SER C O 1
ATOM 8744 N N . ALA C 1 338 ? 50.735 19.920 27.176 1.00 23.31 338 ALA C N 1
ATOM 8745 C CA . ALA C 1 338 ? 49.782 18.860 27.483 1.00 31.22 338 ALA C CA 1
ATOM 8746 C C . ALA C 1 338 ? 50.270 17.548 26.861 1.00 26.01 338 ALA C C 1
ATOM 8747 O O . ALA C 1 338 ? 50.926 17.556 25.808 1.00 26.96 338 ALA C O 1
ATOM 8749 N N . LYS C 1 339 ? 49.967 16.435 27.524 1.00 22.32 339 LYS C N 1
ATOM 8750 C CA . LYS C 1 339 ? 50.417 15.105 27.099 1.00 20.96 339 LYS C CA 1
ATOM 8751 C C . LYS C 1 339 ? 49.319 14.070 27.315 1.00 25.55 339 LYS C C 1
ATOM 8752 O O . LYS C 1 339 ? 48.595 14.133 28.302 1.00 26.67 339 LYS C O 1
ATOM 8758 N N . PRO C 1 340 ? 49.205 13.105 26.396 1.00 23.61 340 PRO C N 1
ATOM 8759 C CA . PRO C 1 340 ? 48.133 12.104 26.464 1.00 27.81 340 PRO C CA 1
ATOM 8760 C C . PRO C 1 340 ? 48.415 10.958 27.434 1.00 32.24 340 PRO C C 1
ATOM 8761 O O . PRO C 1 340 ? 49.558 10.545 27.605 1.00 29.87 340 PRO C O 1
ATOM 8765 N N . VAL C 1 341 ? 47.357 10.469 28.068 1.00 30.80 341 VAL C N 1
ATOM 8766 C CA . VAL C 1 341 ? 47.407 9.255 28.861 1.00 34.65 341 VAL C CA 1
ATOM 8767 C C . VAL C 1 341 ? 47.099 8.121 27.903 1.00 35.14 341 VAL C C 1
ATOM 8768 O O . VAL C 1 341 ? 46.045 8.125 27.262 1.00 28.45 341 VAL C O 1
ATOM 8772 N N . ARG C 1 342 ? 48.013 7.163 27.778 1.00 36.02 342 ARG C N 1
ATOM 8773 C CA . ARG C 1 342 ? 47.864 6.139 26.748 1.00 34.65 342 ARG C CA 1
ATOM 8774 C C . ARG C 1 342 ? 46.578 5.319 26.914 1.00 34.70 342 ARG C C 1
ATOM 8775 O O . ARG C 1 342 ? 45.918 5.004 25.926 1.00 40.76 342 ARG C O 1
ATOM 8783 N N . ARG C 1 343 ? 46.217 4.981 28.148 1.00 35.47 343 ARG C N 1
ATOM 8784 C CA . ARG C 1 343 ? 44.975 4.240 28.382 1.00 36.68 343 ARG C CA 1
ATOM 8785 C C . ARG C 1 343 ? 43.752 4.968 27.804 1.00 42.25 343 ARG C C 1
ATOM 8786 O O . ARG C 1 343 ? 42.851 4.338 27.233 1.00 32.13 343 ARG C O 1
ATOM 8794 N N . PHE C 1 344 ? 43.728 6.293 27.948 1.00 36.38 344 PHE C N 1
ATOM 8795 C CA . PHE C 1 344 ? 42.605 7.093 27.459 1.00 29.52 344 PHE C CA 1
ATOM 8796 C C . PHE C 1 344 ? 42.679 7.285 25.942 1.00 30.58 344 PHE C C 1
ATOM 8797 O O . PHE C 1 344 ? 41.648 7.311 25.275 1.00 33.11 344 PHE C O 1
ATOM 8805 N N . ALA C 1 345 ? 43.890 7.429 25.402 1.00 29.69 345 ALA C N 1
ATOM 8806 C CA . ALA C 1 345 ? 44.058 7.586 23.954 1.00 28.52 345 ALA C CA 1
ATOM 8807 C C . ALA C 1 345 ? 43.587 6.340 23.227 1.00 32.80 345 ALA C C 1
ATOM 8808 O O . ALA C 1 345 ? 42.967 6.423 22.173 1.00 30.21 345 ALA C O 1
ATOM 8810 N N . GLU C 1 346 ? 43.885 5.180 23.797 1.00 32.80 346 GLU C N 1
ATOM 8811 C CA . GLU C 1 346 ? 43.553 3.920 23.145 1.00 35.91 346 GLU C CA 1
ATOM 8812 C C . GLU C 1 346 ? 42.042 3.722 23.113 1.00 34.57 346 GLU C C 1
ATOM 8813 O O . GLU C 1 346 ? 41.510 3.056 22.230 1.00 39.31 346 GLU C O 1
ATOM 8819 N N . ARG C 1 347 ? 41.349 4.309 24.078 1.00 36.37 347 ARG C N 1
ATOM 8820 C CA . ARG C 1 347 ? 39.896 4.290 24.070 1.00 39.15 347 ARG C CA 1
ATOM 8821 C C . ARG C 1 347 ? 39.349 5.192 22.958 1.00 39.14 347 ARG C C 1
ATOM 8822 O O . ARG C 1 347 ? 38.420 4.826 22.244 1.00 39.15 347 ARG C O 1
ATOM 8830 N N . ALA C 1 348 ? 39.944 6.366 22.798 1.00 32.26 348 ALA C N 1
ATOM 8831 C CA . ALA C 1 348 ? 39.457 7.333 21.824 1.00 31.17 348 ALA C CA 1
ATOM 8832 C C . ALA C 1 348 ? 39.901 6.985 20.407 1.00 26.93 348 ALA C C 1
ATOM 8833 O O . ALA C 1 348 ? 39.298 7.440 19.441 1.00 31.73 348 ALA C O 1
ATOM 8835 N N . PHE C 1 349 ? 40.954 6.177 20.290 1.00 28.95 349 PHE C N 1
ATOM 8836 C CA . PHE C 1 349 ? 41.515 5.820 18.988 1.00 26.31 349 PHE C CA 1
ATOM 8837 C C . PHE C 1 349 ? 41.902 4.356 18.973 1.00 34.52 349 PHE C C 1
ATOM 8838 O O . PHE C 1 349 ? 43.009 3.996 19.366 1.00 37.15 349 PHE C O 1
ATOM 8846 N N . PRO C 1 350 ? 40.984 3.498 18.516 1.00 33.97 350 PRO C N 1
ATOM 8847 C CA . PRO C 1 350 ? 41.224 2.055 18.597 1.00 35.39 350 PRO C CA 1
ATOM 8848 C C . PRO C 1 350 ? 42.253 1.558 17.587 1.00 37.25 350 PRO C C 1
ATOM 8849 O O . PRO C 1 350 ? 42.595 0.378 17.620 1.00 35.96 350 PRO C O 1
ATOM 8853 N N . ASN C 1 351 ? 42.757 2.431 16.714 1.00 34.34 351 ASN C N 1
ATOM 8854 C CA A ASN C 1 351 ? 43.733 2.002 15.719 0.50 33.88 351 ASN C CA 1
ATOM 8855 C CA B ASN C 1 351 ? 43.729 2.002 15.720 0.50 33.88 351 ASN C CA 1
ATOM 8856 C C . ASN C 1 351 ? 45.029 2.806 15.774 1.00 30.63 351 ASN C C 1
ATOM 8857 O O . ASN C 1 351 ? 45.450 3.381 14.776 1.00 32.34 351 ASN C O 1
ATOM 8866 N N . ILE C 1 352 ? 45.655 2.839 16.947 1.00 29.72 352 ILE C N 1
ATOM 8867 C CA . ILE C 1 352 ? 46.964 3.458 17.104 1.00 33.93 352 ILE C CA 1
ATOM 8868 C C . ILE C 1 352 ? 48.018 2.503 16.553 1.00 34.13 352 ILE C C 1
ATOM 8869 O O . ILE C 1 352 ? 48.106 1.353 16.979 1.00 37.18 352 ILE C O 1
ATOM 8874 N N . VAL C 1 353 ? 48.804 2.974 15.595 1.00 33.45 353 VAL C N 1
ATOM 8875 C CA . VAL C 1 353 ? 49.807 2.133 14.962 1.00 32.16 353 VAL C CA 1
ATOM 8876 C C . VAL C 1 353 ? 51.224 2.535 15.368 1.00 33.51 353 VAL C C 1
ATOM 8877 O O . VAL C 1 353 ? 52.193 1.826 15.085 1.00 31.66 353 VAL C O 1
ATOM 8881 N N . HIS C 1 354 ? 51.337 3.679 16.029 1.00 30.47 354 HIS C N 1
ATOM 8882 C CA . HIS C 1 354 ? 52.635 4.237 16.377 1.00 31.64 354 HIS C CA 1
ATOM 8883 C C . HIS C 1 354 ? 52.512 5.093 17.627 1.00 27.33 354 HIS C C 1
ATOM 8884 O O . HIS C 1 354 ? 51.656 5.973 17.703 1.00 28.11 354 HIS C O 1
ATOM 8891 N N . TRP C 1 355 ? 53.343 4.810 18.620 1.00 27.04 355 TRP C N 1
ATOM 8892 C CA . TRP C 1 355 ? 53.354 5.613 19.844 1.00 29.74 355 TRP C CA 1
ATOM 8893 C C . TRP C 1 355 ? 54.786 5.833 20.291 1.00 35.50 355 TRP C C 1
ATOM 8894 O O . TRP C 1 355 ? 55.511 4.872 20.577 1.00 31.75 355 TRP C O 1
ATOM 8905 N N . ALA C 1 356 ? 55.186 7.096 20.365 1.00 28.42 356 ALA C N 1
ATOM 8906 C CA . ALA C 1 356 ? 56.565 7.423 20.692 1.00 29.40 356 ALA C CA 1
ATOM 8907 C C . ALA C 1 356 ? 56.630 8.406 21.848 1.00 29.60 356 ALA C C 1
ATOM 8908 O O . ALA C 1 356 ? 55.987 9.456 21.817 1.00 28.27 356 ALA C O 1
ATOM 8910 N N . GLU C 1 357 ? 57.401 8.047 22.867 1.00 31.37 357 GLU C N 1
ATOM 8911 C CA . GLU C 1 357 ? 57.692 8.951 23.973 1.00 31.24 357 GLU C CA 1
ATOM 8912 C C . GLU C 1 357 ? 59.081 9.539 23.766 1.00 29.81 357 GLU C C 1
ATOM 8913 O O . GLU C 1 357 ? 60.080 8.880 24.021 1.00 33.02 357 GLU C O 1
ATOM 8919 N N . LEU C 1 358 ? 59.154 10.771 23.289 1.00 28.13 358 LEU C N 1
ATOM 8920 C CA . LEU C 1 358 ? 60.445 11.306 22.884 1.00 27.34 358 LEU C CA 1
ATOM 8921 C C . LEU C 1 358 ? 61.222 11.823 24.089 1.00 32.19 358 LEU C C 1
ATOM 8922 O O . LEU C 1 358 ? 60.673 11.961 25.177 1.00 35.70 358 LEU C O 1
ATOM 8927 N N . GLU C 1 359 ? 62.513 12.064 23.914 1.00 36.67 359 GLU C N 1
ATOM 8928 C CA . GLU C 1 359 ? 63.376 12.226 25.077 1.00 43.29 359 GLU C CA 1
ATOM 8929 C C . GLU C 1 359 ? 63.693 13.690 25.381 1.00 29.39 359 GLU C C 1
ATOM 8930 O O . GLU C 1 359 ? 64.068 14.019 26.507 1.00 29.39 359 GLU C O 1
ATOM 8936 N N . ARG C 1 360 ? 63.542 14.558 24.382 1.00 28.04 360 ARG C N 1
ATOM 8937 C CA . ARG C 1 360 ? 63.737 15.993 24.562 1.00 26.05 360 ARG C CA 1
ATOM 8938 C C . ARG C 1 360 ? 62.759 16.750 23.692 1.00 27.19 360 ARG C C 1
ATOM 8939 O O . ARG C 1 360 ? 62.277 16.230 22.685 1.00 27.00 360 ARG C O 1
ATOM 8947 N N . GLY C 1 361 ? 62.486 17.992 24.062 1.00 24.55 361 GLY C N 1
ATOM 8948 C CA . GLY C 1 361 ? 61.674 18.853 23.227 1.00 20.19 361 GLY C CA 1
ATOM 8949 C C . GLY C 1 361 ? 60.333 19.154 23.852 1.00 21.90 361 GLY C C 1
ATOM 8950 O O . GLY C 1 361 ? 59.839 18.397 24.692 1.00 24.09 361 GLY C O 1
ATOM 8951 N N . GLY C 1 362 ? 59.746 20.278 23.452 1.00 22.45 362 GLY C N 1
ATOM 8952 C CA . GLY C 1 362 ? 58.417 20.644 23.913 1.00 22.57 362 GLY C CA 1
ATOM 8953 C C . GLY C 1 362 ? 57.423 20.731 22.773 1.00 18.95 362 GLY C C 1
ATOM 8954 O O . GLY C 1 362 ? 57.438 19.920 21.847 1.00 23.63 362 GLY C O 1
ATOM 8955 N N . HIS C 1 363 ? 56.588 21.763 22.844 1.00 19.04 363 HIS C N 1
ATOM 8956 C CA . HIS C 1 363 ? 55.419 21.975 21.998 1.00 21.32 363 HIS C CA 1
ATOM 8957 C C . HIS C 1 363 ? 55.736 22.166 20.519 1.00 24.93 363 HIS C C 1
ATOM 8958 O O . HIS C 1 363 ? 54.923 21.830 19.664 1.00 23.89 363 HIS C O 1
ATOM 8965 N N . PHE C 1 364 ? 56.908 22.722 20.217 1.00 23.05 364 PHE C N 1
ATOM 8966 C CA . PHE C 1 364 ? 57.259 23.073 18.839 1.00 21.73 364 PHE C CA 1
ATOM 8967 C C . PHE C 1 364 ? 58.243 22.075 18.278 1.00 23.31 364 PHE C C 1
ATOM 8968 O O . PHE C 1 364 ? 59.384 22.417 17.992 1.00 25.36 364 PHE C O 1
ATOM 8976 N N . ALA C 1 365 ? 57.790 20.842 18.091 1.00 23.47 365 ALA C N 1
ATOM 8977 C CA . ALA C 1 365 ? 58.708 19.724 17.872 1.00 23.43 365 ALA C CA 1
ATOM 8978 C C . ALA C 1 365 ? 59.606 19.870 16.644 1.00 23.80 365 ALA C C 1
ATOM 8979 O O . ALA C 1 365 ? 60.820 19.657 16.737 1.00 24.92 365 ALA C O 1
ATOM 8981 N N . ALA C 1 366 ? 59.028 20.205 15.495 1.00 21.94 366 ALA C N 1
ATOM 8982 C CA . ALA C 1 366 ? 59.827 20.300 14.270 1.00 25.55 366 ALA C CA 1
ATOM 8983 C C . ALA C 1 366 ? 60.881 21.410 14.377 1.00 27.17 366 ALA C C 1
ATOM 8984 O O . ALA C 1 366 ? 61.998 21.287 13.870 1.00 26.20 366 ALA C O 1
ATOM 8986 N N . LEU C 1 367 ? 60.521 22.481 15.069 1.00 24.45 367 LEU C N 1
ATOM 8987 C CA . LEU C 1 367 ? 61.414 23.615 15.239 1.00 22.87 367 LEU C CA 1
ATOM 8988 C C . LEU C 1 367 ? 62.488 23.329 16.288 1.00 24.79 367 LEU C C 1
ATOM 8989 O O . LEU C 1 367 ? 63.662 23.640 16.079 1.00 25.81 367 LEU C O 1
ATOM 8994 N N . GLU C 1 368 ? 62.093 22.731 17.410 1.00 21.10 368 GLU C N 1
ATOM 8995 C CA . GLU C 1 368 ? 63.018 22.477 18.516 1.00 23.92 368 GLU C CA 1
ATOM 8996 C C . GLU C 1 368 ? 63.930 21.284 18.273 1.00 22.24 368 GLU C C 1
ATOM 8997 O O . GLU C 1 368 ? 65.104 21.290 18.654 1.00 24.75 368 GLU C O 1
ATOM 9003 N N . GLN C 1 369 ? 63.359 20.234 17.691 1.00 19.22 369 GLN C N 1
ATOM 9004 C CA . GLN C 1 369 ? 64.056 18.963 17.564 1.00 24.77 369 GLN C CA 1
ATOM 9005 C C . GLN C 1 369 ? 63.834 18.387 16.181 1.00 24.92 369 GLN C C 1
ATOM 9006 O O . GLN C 1 369 ? 63.197 17.341 16.037 1.00 23.49 369 GLN C O 1
ATOM 9012 N N . PRO C 1 370 ? 64.383 19.048 15.158 1.00 26.04 370 PRO C N 1
ATOM 9013 C CA . PRO C 1 370 ? 64.079 18.593 13.802 1.00 27.28 370 PRO C CA 1
ATOM 9014 C C . PRO C 1 370 ? 64.589 17.175 13.531 1.00 27.60 370 PRO C C 1
ATOM 9015 O O . PRO C 1 370 ? 63.952 16.443 12.780 1.00 29.45 370 PRO C O 1
ATOM 9019 N N . GLY C 1 371 ? 65.704 16.785 14.146 1.00 26.16 371 GLY C N 1
ATOM 9020 C CA . GLY C 1 371 ? 66.225 15.438 13.962 1.00 27.77 371 GLY C CA 1
ATOM 9021 C C . GLY C 1 371 ? 65.267 14.392 14.513 1.00 33.68 371 GLY C C 1
ATOM 9022 O O . GLY C 1 371 ? 65.014 13.358 13.880 1.00 32.74 371 GLY C O 1
ATOM 9023 N N . LEU C 1 372 ? 64.726 14.667 15.698 1.00 25.85 372 LEU C N 1
ATOM 9024 C CA . LEU C 1 372 ? 63.789 13.755 16.342 1.00 28.93 372 LEU C CA 1
ATOM 9025 C C . LEU C 1 372 ? 62.496 13.649 15.555 1.00 31.16 372 LEU C C 1
ATOM 9026 O O . LEU C 1 372 ? 61.962 12.559 15.347 1.00 27.56 372 LEU C O 1
ATOM 9031 N N . PHE C 1 373 ? 62.007 14.805 15.127 1.00 31.16 373 PHE C N 1
ATOM 9032 C CA . PHE C 1 373 ? 60.754 14.910 14.394 1.00 26.66 373 PHE C CA 1
ATOM 9033 C C . PHE C 1 373 ? 60.842 14.113 13.107 1.00 26.46 373 PHE C C 1
ATOM 9034 O O . PHE C 1 373 ? 59.950 13.331 12.777 1.00 26.27 373 PHE C O 1
ATOM 9042 N N . VAL C 1 374 ? 61.935 14.309 12.381 1.00 22.45 374 VAL C N 1
ATOM 9043 C CA . VAL C 1 374 ? 62.153 13.571 11.141 1.00 24.78 374 VAL C CA 1
ATOM 9044 C C . VAL C 1 374 ? 62.239 12.064 11.381 1.00 30.01 374 VAL C C 1
ATOM 9045 O O . VAL C 1 374 ? 61.605 11.279 10.665 1.00 31.31 374 VAL C O 1
ATOM 9049 N N . SER C 1 375 ? 63.017 11.647 12.380 1.00 27.22 375 SER C N 1
ATOM 9050 C CA . SER C 1 375 ? 63.160 10.215 12.665 1.00 30.70 375 SER C CA 1
ATOM 9051 C C . SER C 1 375 ? 61.817 9.592 13.059 1.00 31.02 375 SER C C 1
ATOM 9052 O O . SER C 1 375 ? 61.467 8.473 12.645 1.00 30.96 375 SER C O 1
ATOM 9055 N N . ASP C 1 376 ? 61.071 10.331 13.863 1.00 27.90 376 ASP C N 1
ATOM 9056 C CA . ASP C 1 376 ? 59.768 9.872 14.329 1.00 29.53 376 ASP C CA 1
ATOM 9057 C C . ASP C 1 376 ? 58.732 9.774 13.200 1.00 25.09 376 ASP C C 1
ATOM 9058 O O . ASP C 1 376 ? 57.950 8.823 13.157 1.00 29.97 376 ASP C O 1
ATOM 9063 N N . LEU C 1 377 ? 58.718 10.745 12.292 1.00 26.47 377 LEU C N 1
ATOM 9064 C CA . LEU C 1 377 ? 57.784 10.700 11.166 1.00 25.45 377 LEU C CA 1
ATOM 9065 C C . LEU C 1 377 ? 58.146 9.592 10.181 1.00 27.82 377 LEU C C 1
ATOM 9066 O O . LEU C 1 377 ? 57.268 8.987 9.568 1.00 28.63 377 LEU C O 1
ATOM 9071 N N . ARG C 1 378 ? 59.442 9.337 10.022 1.00 30.85 378 ARG C N 1
ATOM 9072 C CA . ARG C 1 378 ? 59.907 8.229 9.184 1.00 34.97 378 ARG C CA 1
ATOM 9073 C C . ARG C 1 378 ? 59.452 6.922 9.822 1.00 29.84 378 ARG C C 1
ATOM 9074 O O . ARG C 1 378 ? 58.951 6.025 9.147 1.00 31.33 378 ARG C O 1
ATOM 9082 N N . ALA C 1 379 ? 59.598 6.841 11.139 1.00 32.52 379 ALA C N 1
ATOM 9083 C CA . ALA C 1 379 ? 59.150 5.670 11.876 1.00 32.32 379 ALA C CA 1
ATOM 9084 C C . ALA C 1 379 ? 57.637 5.488 11.732 1.00 33.26 379 ALA C C 1
ATOM 9085 O O . ALA C 1 379 ? 57.144 4.365 11.600 1.00 33.43 379 ALA C O 1
ATOM 9087 N N . PHE C 1 380 ? 56.907 6.598 11.729 1.00 29.86 380 PHE C N 1
ATOM 9088 C CA . PHE C 1 380 ? 55.454 6.555 11.587 1.00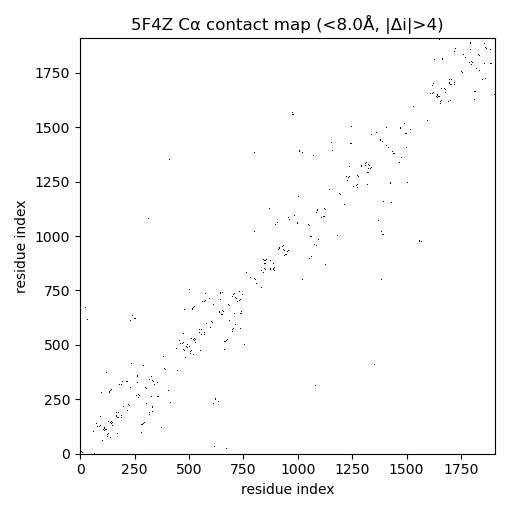 28.92 380 PHE C CA 1
ATOM 9089 C C . PHE C 1 380 ? 55.027 6.012 10.230 1.00 31.70 380 PHE C C 1
ATOM 9090 O O . PHE C 1 380 ? 54.123 5.176 10.126 1.00 30.06 380 PHE C O 1
ATOM 9098 N N . ALA C 1 381 ? 55.665 6.517 9.184 1.00 28.37 381 ALA C N 1
ATOM 9099 C CA . ALA C 1 381 ? 55.412 6.029 7.838 1.00 36.81 381 ALA C CA 1
ATOM 9100 C C . ALA C 1 381 ? 55.669 4.521 7.737 1.00 42.31 381 ALA C C 1
ATOM 9101 O O . ALA C 1 381 ? 54.906 3.800 7.091 1.00 34.21 381 ALA C O 1
ATOM 9103 N N . ARG C 1 382 ? 56.741 4.049 8.371 1.00 41.18 382 ARG C N 1
ATOM 9104 C CA . ARG C 1 382 ? 57.062 2.618 8.344 1.00 38.44 382 ARG C CA 1
ATOM 9105 C C . ARG C 1 382 ? 55.975 1.819 9.059 1.00 39.41 382 ARG C C 1
ATOM 9106 O O . ARG C 1 382 ? 55.521 0.796 8.551 1.00 38.93 382 ARG C O 1
ATOM 9114 N N . ALA C 1 383 ? 55.553 2.299 10.226 1.00 39.40 383 ALA C N 1
ATOM 9115 C CA . ALA C 1 383 ? 54.485 1.642 10.979 1.00 37.31 383 ALA C CA 1
ATOM 9116 C C . ALA C 1 383 ? 53.214 1.571 10.144 1.00 35.13 383 ALA C C 1
ATOM 9117 O O . ALA C 1 383 ? 52.519 0.553 10.124 1.00 38.27 383 ALA C O 1
ATOM 9119 N N . LEU C 1 384 ? 52.928 2.664 9.448 1.00 35.71 384 LEU C N 1
ATOM 9120 C CA . LEU C 1 384 ? 51.734 2.782 8.624 1.00 37.79 384 LEU C CA 1
ATOM 9121 C C . LEU C 1 384 ? 51.753 1.771 7.486 1.00 45.99 384 LEU C C 1
ATOM 9122 O O . LEU C 1 384 ? 50.735 1.141 7.184 1.00 52.10 384 LEU C O 1
ATOM 9127 N N . ARG C 1 385 ? 52.916 1.605 6.862 1.00 41.19 385 ARG C N 1
ATOM 9128 C CA . ARG C 1 385 ? 53.052 0.638 5.777 1.00 50.06 385 ARG C CA 1
ATOM 9129 C C . ARG C 1 385 ? 52.829 -0.785 6.278 1.00 50.69 385 ARG C C 1
ATOM 9130 O O . ARG C 1 385 ? 52.188 -1.592 5.611 1.00 56.45 385 ARG C O 1
ATOM 9138 N N . THR C 1 386 ? 53.356 -1.083 7.460 1.00 52.99 386 THR C N 1
ATOM 9139 C CA . THR C 1 386 ? 53.327 -2.441 7.993 1.00 53.36 386 THR C CA 1
ATOM 9140 C C . THR C 1 386 ? 51.939 -2.882 8.477 1.00 57.26 386 THR C C 1
ATOM 9141 O O . THR C 1 386 ? 51.617 -4.070 8.447 1.00 61.14 386 THR C O 1
ATOM 9145 N N . SER C 1 387 ? 51.118 -1.935 8.922 1.00 54.62 387 SER C N 1
ATOM 9146 C CA . SER C 1 387 ? 49.805 -2.273 9.472 1.00 57.70 387 SER C CA 1
ATOM 9147 C C . SER C 1 387 ? 48.822 -2.692 8.381 1.00 62.57 387 SER C C 1
ATOM 9148 O O . SER C 1 387 ? 48.923 -2.246 7.236 1.00 69.39 387 SER C O 1
ATOM 9159 N N . GLU D 1 2 ? 52.585 65.177 51.195 1.00 53.77 2 GLU D N 1
ATOM 9160 C CA . GLU D 1 2 ? 52.930 66.356 50.415 1.00 51.29 2 GLU D CA 1
ATOM 9161 C C . GLU D 1 2 ? 51.779 66.716 49.482 1.00 47.94 2 GLU D C 1
ATOM 9162 O O . GLU D 1 2 ? 51.142 65.829 48.914 1.00 45.28 2 GLU D O 1
ATOM 9168 N N . PRO D 1 3 ? 51.499 68.017 49.327 1.00 51.20 3 PRO D N 1
ATOM 9169 C CA . PRO D 1 3 ? 50.544 68.460 48.304 1.00 42.92 3 PRO D CA 1
ATOM 9170 C C . PRO D 1 3 ? 50.988 68.009 46.917 1.00 40.92 3 PRO D C 1
ATOM 9171 O O . PRO D 1 3 ? 52.189 67.891 46.689 1.00 44.82 3 PRO D O 1
ATOM 9175 N N . PHE D 1 4 ? 50.038 67.751 46.021 1.00 43.48 4 PHE D N 1
ATOM 9176 C CA . PHE D 1 4 ? 50.326 67.196 44.700 1.00 37.10 4 PHE D CA 1
ATOM 9177 C C . PHE D 1 4 ? 49.476 67.873 43.639 1.00 42.52 4 PHE D C 1
ATOM 9178 O O . PHE D 1 4 ? 48.306 68.191 43.871 1.00 43.15 4 PHE D O 1
ATOM 9186 N N . ARG D 1 5 ? 50.071 68.072 42.469 1.00 39.06 5 ARG D N 1
ATOM 9187 C CA A ARG D 1 5 ? 49.381 68.676 41.339 0.50 41.99 5 ARG D CA 1
ATOM 9188 C CA B ARG D 1 5 ? 49.382 68.676 41.341 0.50 41.98 5 ARG D CA 1
ATOM 9189 C C . ARG D 1 5 ? 49.753 67.947 40.055 1.00 42.50 5 ARG D C 1
ATOM 9190 O O . ARG D 1 5 ? 50.926 67.666 39.812 1.00 44.43 5 ARG D O 1
ATOM 9205 N N . ILE D 1 6 ? 48.751 67.625 39.239 1.00 39.15 6 ILE D N 1
ATOM 9206 C CA . ILE D 1 6 ? 49.008 66.978 37.957 1.00 35.73 6 ILE D CA 1
ATOM 9207 C C . ILE D 1 6 ? 49.617 67.983 36.985 1.00 39.89 6 ILE D C 1
ATOM 9208 O O . ILE D 1 6 ? 48.999 69.001 36.655 1.00 39.10 6 ILE D O 1
ATOM 9213 N N . VAL D 1 7 ? 50.840 67.706 36.544 1.00 39.78 7 VAL D N 1
ATOM 9214 C CA . VAL D 1 7 ? 51.509 68.565 35.581 1.00 35.41 7 VAL D CA 1
ATOM 9215 C C . VAL D 1 7 ? 52.195 67.700 34.536 1.00 38.86 7 VAL D C 1
ATOM 9216 O O . VAL D 1 7 ? 53.346 67.295 34.701 1.00 42.55 7 VAL D O 1
ATOM 9220 N N . ILE D 1 8 ? 51.463 67.402 33.470 1.00 34.84 8 ILE D N 1
ATOM 9221 C CA . ILE D 1 8 ? 51.979 66.591 32.376 1.00 31.47 8 ILE D CA 1
ATOM 9222 C C . ILE D 1 8 ? 52.857 67.424 31.442 1.00 37.51 8 ILE D C 1
ATOM 9223 O O . ILE D 1 8 ? 52.394 68.417 30.877 1.00 37.37 8 ILE D O 1
ATOM 9228 N N . PRO D 1 9 ? 54.130 67.025 31.279 1.00 36.03 9 PRO D N 1
ATOM 9229 C CA . PRO D 1 9 ? 55.034 67.766 30.389 1.00 39.19 9 PRO D CA 1
ATOM 9230 C C . PRO D 1 9 ? 54.572 67.694 28.942 1.00 34.50 9 PRO D C 1
ATOM 9231 O O . PRO D 1 9 ? 54.017 66.670 28.533 1.00 34.33 9 PRO D O 1
ATOM 9235 N N . GLN D 1 10 ? 54.786 68.777 28.194 1.00 33.86 10 GLN D N 1
ATOM 9236 C CA . GLN D 1 10 ? 54.288 68.879 26.827 1.00 31.92 10 GLN D CA 1
ATOM 9237 C C . GLN D 1 10 ? 54.830 67.738 25.972 1.00 35.45 10 GLN D C 1
ATOM 9238 O O . GLN D 1 10 ? 54.127 67.220 25.095 1.00 33.49 10 GLN D O 1
ATOM 9244 N N . ALA D 1 11 ? 56.063 67.320 26.263 1.00 30.60 11 ALA D N 1
ATOM 9245 C CA . ALA D 1 11 ? 56.705 66.229 25.522 1.00 34.51 11 ALA D CA 1
ATOM 9246 C C . ALA D 1 11 ? 55.901 64.924 25.569 1.00 33.42 11 ALA D C 1
ATOM 9247 O O . ALA D 1 11 ? 55.945 64.124 24.630 1.00 31.53 11 ALA D O 1
ATOM 9249 N N . ASP D 1 12 ? 55.175 64.707 26.662 1.00 32.76 12 ASP D N 1
ATOM 9250 C CA . ASP D 1 12 ? 54.346 63.512 26.798 1.00 30.20 12 ASP D CA 1
ATOM 9251 C C . ASP D 1 12 ? 53.171 63.556 25.825 1.00 32.97 12 ASP D C 1
ATOM 9252 O O . ASP D 1 12 ? 52.821 62.548 25.199 1.00 28.11 12 ASP D O 1
ATOM 9257 N N . LEU D 1 13 ? 52.553 64.724 25.709 1.00 31.62 13 LEU D N 1
ATOM 9258 C CA . LEU D 1 13 ? 51.460 64.904 24.766 1.00 32.35 13 LEU D CA 1
ATOM 9259 C C . LEU D 1 13 ? 51.968 64.831 23.321 1.00 31.55 13 LEU D C 1
ATOM 9260 O O . LEU D 1 13 ? 51.309 64.240 22.470 1.00 31.09 13 LEU D O 1
ATOM 9265 N N . ASP D 1 14 ? 53.116 65.454 23.040 1.00 28.95 14 ASP D N 1
ATOM 9266 C CA . ASP D 1 14 ? 53.689 65.395 21.693 1.00 28.19 14 ASP D CA 1
ATOM 9267 C C . ASP D 1 14 ? 53.919 63.933 21.288 1.00 33.37 14 ASP D C 1
ATOM 9268 O O . ASP D 1 14 ? 53.590 63.524 20.164 1.00 30.85 14 ASP D O 1
ATOM 9273 N N . ASP D 1 15 ? 54.471 63.160 22.220 1.00 30.94 15 ASP D N 1
ATOM 9274 C CA . ASP D 1 15 ? 54.739 61.744 22.004 1.00 27.92 15 ASP D CA 1
ATOM 9275 C C . ASP D 1 15 ? 53.451 60.977 21.733 1.00 29.39 15 ASP D C 1
ATOM 9276 O O . ASP D 1 15 ? 53.371 60.209 20.773 1.00 26.15 15 ASP D O 1
ATOM 9281 N N . LEU D 1 16 ? 52.447 61.189 22.583 1.00 31.47 16 LEU D N 1
ATOM 9282 C CA . LEU D 1 16 ? 51.140 60.565 22.399 1.00 27.47 16 LEU D CA 1
ATOM 9283 C C . LEU D 1 16 ? 50.580 60.832 21.002 1.00 29.95 16 LEU D C 1
ATOM 9284 O O . LEU D 1 16 ? 50.063 59.924 20.350 1.00 24.90 16 LEU D O 1
ATOM 9289 N N . HIS D 1 17 ? 50.689 62.077 20.541 1.00 28.93 17 HIS D N 1
ATOM 9290 C CA . HIS D 1 17 ? 50.113 62.458 19.258 1.00 30.94 17 HIS D CA 1
ATOM 9291 C C . HIS D 1 17 ? 50.886 61.835 18.094 1.00 30.17 17 HIS D C 1
ATOM 9292 O O . HIS D 1 17 ? 50.297 61.473 17.074 1.00 29.70 17 HIS D O 1
ATOM 9299 N N . ARG D 1 18 ? 52.203 61.723 18.256 1.00 28.33 18 ARG D N 1
ATOM 9300 C CA . ARG D 1 18 ? 53.053 61.010 17.305 1.00 31.93 18 ARG D CA 1
ATOM 9301 C C . ARG D 1 18 ? 52.608 59.554 17.141 1.00 29.25 18 ARG D C 1
ATOM 9302 O O . ARG D 1 18 ? 52.508 59.039 16.024 1.00 27.11 18 ARG D O 1
ATOM 9310 N N . ARG D 1 19 ? 52.346 58.895 18.264 1.00 23.90 19 ARG D N 1
ATOM 9311 C CA . ARG D 1 19 ? 51.896 57.502 18.248 1.00 24.70 19 ARG D CA 1
ATOM 9312 C C . ARG D 1 19 ? 50.522 57.343 17.613 1.00 24.77 19 ARG D C 1
ATOM 9313 O O . ARG D 1 19 ? 50.299 56.415 16.831 1.00 27.63 19 ARG D O 1
ATOM 9321 N N . LEU D 1 20 ? 49.599 58.235 17.967 1.00 22.84 20 LEU D N 1
ATOM 9322 C CA . LEU D 1 20 ? 48.252 58.186 17.418 1.00 25.96 20 LEU D CA 1
ATOM 9323 C C . LEU D 1 20 ? 48.288 58.322 15.899 1.00 22.81 20 LEU D C 1
ATOM 9324 O O . LEU D 1 20 ? 47.613 57.579 15.177 1.00 27.18 20 LEU D O 1
ATOM 9329 N N . ASP D 1 21 ? 49.073 59.277 15.425 1.00 22.06 21 ASP D N 1
ATOM 9330 C CA . ASP D 1 21 ? 49.213 59.512 13.989 1.00 28.57 21 ASP D CA 1
ATOM 9331 C C . ASP D 1 21 ? 49.785 58.296 13.253 1.00 31.27 21 ASP D C 1
ATOM 9332 O O . ASP D 1 21 ? 49.510 58.104 12.072 1.00 28.89 21 ASP D O 1
ATOM 9337 N N . ALA D 1 22 ? 50.586 57.489 13.946 1.00 24.99 22 ALA D N 1
ATOM 9338 C CA . ALA D 1 22 ? 51.275 56.370 13.301 1.00 25.08 22 ALA D CA 1
ATOM 9339 C C . ALA D 1 22 ? 50.558 55.037 13.512 1.00 23.94 22 ALA D C 1
ATOM 9340 O O . ALA D 1 22 ? 51.101 53.990 13.180 1.00 24.89 22 ALA D O 1
ATOM 9342 N N . THR D 1 23 ? 49.348 55.085 14.061 1.00 23.00 23 THR D N 1
ATOM 9343 C CA . THR D 1 23 ? 48.585 53.873 14.375 1.00 24.96 23 THR D CA 1
ATOM 9344 C C . THR D 1 23 ? 48.486 52.944 13.178 1.00 26.84 23 THR D C 1
ATOM 9345 O O . THR D 1 23 ? 48.137 53.379 12.083 1.00 25.63 23 THR D O 1
ATOM 9349 N N . ARG D 1 24 ? 48.851 51.680 13.379 1.00 23.17 24 ARG D N 1
ATOM 9350 C CA . ARG D 1 24 ? 48.606 50.666 12.369 1.00 20.41 24 ARG D CA 1
ATOM 9351 C C . ARG D 1 24 ? 47.355 49.907 12.799 1.00 19.11 24 ARG D C 1
ATOM 9352 O O . ARG D 1 24 ? 47.346 49.236 13.837 1.00 24.18 24 ARG D O 1
ATOM 9360 N N . TRP D 1 25 ? 46.303 50.034 12.000 1.00 21.77 25 TRP D N 1
ATOM 9361 C CA . TRP D 1 25 ? 45.006 49.442 12.318 1.00 21.38 25 TRP D CA 1
ATOM 9362 C C . TRP D 1 25 ? 44.917 47.990 11.841 1.00 22.19 25 TRP D C 1
ATOM 9363 O O . TRP D 1 25 ? 45.463 47.642 10.795 1.00 22.46 25 TRP D O 1
ATOM 9374 N N . PRO D 1 26 ? 44.202 47.146 12.596 1.00 20.99 26 PRO D N 1
ATOM 9375 C CA . PRO D 1 26 ? 43.996 45.758 12.187 1.00 23.98 26 PRO D CA 1
ATOM 9376 C C . PRO D 1 26 ? 42.869 45.623 11.189 1.00 23.93 26 PRO D C 1
ATOM 9377 O O . PRO D 1 26 ? 42.092 46.555 10.973 1.00 24.73 26 PRO D O 1
ATOM 9381 N N . SER D 1 27 ? 42.799 44.445 10.583 1.00 27.39 27 SER D N 1
ATOM 9382 C CA . SER D 1 27 ? 41.634 44.008 9.837 1.00 30.32 27 SER D CA 1
ATOM 9383 C C . SER D 1 27 ? 40.447 43.809 10.774 1.00 28.19 27 SER D C 1
ATOM 9384 O O . SER D 1 27 ? 40.582 43.836 12.002 1.00 21.66 27 SER D O 1
AT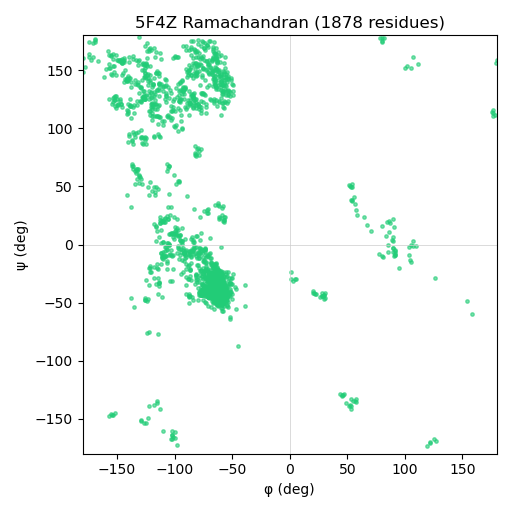OM 9387 N N . GLU D 1 28 ? 39.280 43.611 10.184 1.00 27.46 28 GLU D N 1
ATOM 9388 C CA A GLU D 1 28 ? 38.087 43.283 10.952 0.47 30.69 28 GLU D CA 1
ATOM 9389 C CA B GLU D 1 28 ? 38.092 43.275 10.956 0.53 30.68 28 GLU D CA 1
ATOM 9390 C C . GLU D 1 28 ? 37.243 42.270 10.196 1.00 33.02 28 GLU D C 1
ATOM 9391 O O . GLU D 1 28 ? 37.290 42.209 8.973 1.00 42.63 28 GLU D O 1
ATOM 9402 N N . ILE D 1 29 ? 36.473 41.472 10.924 1.00 29.56 29 ILE D N 1
ATOM 9403 C CA . ILE D 1 29 ? 35.512 40.600 10.272 1.00 24.20 29 ILE D CA 1
ATOM 9404 C C . ILE D 1 29 ? 34.179 41.338 10.283 1.00 29.40 29 ILE D C 1
ATOM 9405 O O . ILE D 1 29 ? 33.640 41.618 11.348 1.00 32.40 29 ILE D O 1
ATOM 9410 N N . PRO D 1 30 ? 33.658 41.675 9.094 1.00 34.88 30 PRO D N 1
ATOM 9411 C CA . PRO D 1 30 ? 32.412 42.449 8.969 1.00 33.29 30 PRO D CA 1
ATOM 9412 C C . PRO D 1 30 ? 31.192 41.751 9.574 1.00 35.20 30 PRO D C 1
ATOM 9413 O O . PRO D 1 30 ? 31.123 40.522 9.605 1.00 28.60 30 PRO D O 1
ATOM 9417 N N . GLY D 1 31 ? 30.237 42.545 10.056 1.00 33.72 31 GLY D N 1
ATOM 9418 C CA . GLY D 1 31 ? 28.962 42.028 10.532 1.00 37.62 31 GLY D CA 1
ATOM 9419 C C . GLY D 1 31 ? 28.956 41.437 11.930 1.00 35.20 31 GLY D C 1
ATOM 9420 O O . GLY D 1 31 ? 28.014 40.734 12.299 1.00 38.21 31 GLY D O 1
ATOM 9421 N N . THR D 1 32 ? 29.988 41.719 12.719 1.00 28.04 32 THR D N 1
ATOM 9422 C CA . THR D 1 32 ? 30.059 41.153 14.067 1.00 37.79 32 THR D CA 1
ATOM 9423 C C . THR D 1 32 ? 29.770 42.155 15.191 1.00 36.57 32 THR D C 1
ATOM 9424 O O . THR D 1 32 ? 29.719 41.764 16.357 1.00 33.80 32 THR D O 1
ATOM 9428 N N . GLY D 1 33 ? 29.573 43.430 14.851 1.00 34.07 33 GLY D N 1
ATOM 9429 C CA . GLY D 1 33 ? 29.209 44.429 15.847 1.00 30.25 33 GLY D CA 1
ATOM 9430 C C . GLY D 1 33 ? 30.232 44.538 16.972 1.00 27.36 33 GLY D C 1
ATOM 9431 O O . GLY D 1 33 ? 31.428 44.596 16.719 1.00 26.12 33 GLY D O 1
ATOM 9432 N N . TRP D 1 34 ? 29.759 44.555 18.215 1.00 25.23 34 TRP D N 1
ATOM 9433 C CA . TRP D 1 34 ? 30.647 44.596 19.380 1.00 23.80 34 TRP D CA 1
ATOM 9434 C C . TRP D 1 34 ? 30.965 43.189 19.925 1.00 25.48 34 TRP D C 1
ATOM 9435 O O . TRP D 1 34 ? 31.656 43.063 20.929 1.00 26.89 34 TRP D O 1
ATOM 9446 N N . SER D 1 35 ? 30.432 42.144 19.289 1.00 24.77 35 SER D N 1
ATOM 9447 C CA . SER D 1 35 ? 30.446 40.797 19.871 1.00 26.38 35 SER D CA 1
ATOM 9448 C C . SER D 1 35 ? 31.865 40.254 20.102 1.00 25.79 35 SER D C 1
ATOM 9449 O O . SER D 1 35 ? 32.087 39.461 21.011 1.00 25.87 35 SER D O 1
ATOM 9452 N N . ARG D 1 36 ? 32.826 40.697 19.304 1.00 23.10 36 ARG D N 1
ATOM 9453 C CA . ARG D 1 36 ? 34.183 40.187 19.449 1.00 23.44 36 ARG D CA 1
ATOM 9454 C C . ARG D 1 36 ? 35.158 41.246 19.957 1.00 22.82 36 ARG D C 1
ATOM 9455 O O . ARG D 1 36 ? 36.375 41.041 19.943 1.00 23.86 36 ARG D O 1
ATOM 9463 N N . GLY D 1 37 ? 34.620 42.363 20.431 1.00 24.38 37 GLY D N 1
ATOM 9464 C CA . GLY D 1 37 ? 35.439 43.434 20.965 1.00 18.94 37 GLY D CA 1
ATOM 9465 C C . GLY D 1 37 ? 35.149 44.760 20.296 1.00 21.18 37 GLY D C 1
ATOM 9466 O O . GLY D 1 37 ? 34.148 44.891 19.587 1.00 24.86 37 GLY D O 1
ATOM 9467 N N . VAL D 1 38 ? 36.008 45.748 20.523 1.00 19.90 38 VAL D N 1
ATOM 9468 C CA . VAL D 1 38 ? 35.736 47.100 20.036 1.00 19.63 38 VAL D CA 1
ATOM 9469 C C . VAL D 1 38 ? 35.750 47.137 18.517 1.00 20.92 38 VAL D C 1
ATOM 9470 O O . VAL D 1 38 ? 36.738 46.751 17.899 1.00 24.97 38 VAL D O 1
ATOM 9474 N N . PRO D 1 39 ? 34.645 47.591 17.915 1.00 25.97 39 PRO D N 1
ATOM 9475 C CA . PRO D 1 39 ? 34.562 47.653 16.455 1.00 24.53 39 PRO D CA 1
ATOM 9476 C C . PRO D 1 39 ? 35.506 48.690 15.860 1.00 28.24 39 PRO D C 1
ATOM 9477 O O . PRO D 1 39 ? 35.778 49.747 16.461 1.00 22.97 39 PRO D O 1
ATOM 9481 N N . LEU D 1 40 ? 36.008 48.364 14.672 1.00 22.65 40 LEU D N 1
ATOM 9482 C CA . LEU D 1 40 ? 36.969 49.209 13.968 1.00 23.86 40 LEU D CA 1
ATOM 9483 C C . LEU D 1 40 ? 36.449 50.630 13.701 1.00 28.10 40 LEU D C 1
ATOM 9484 O O . LEU D 1 40 ? 37.146 51.606 13.984 1.00 29.16 40 LEU D O 1
ATOM 9489 N N . ASP D 1 41 ? 35.235 50.758 13.171 1.00 29.21 41 ASP D N 1
ATOM 9490 C CA . ASP D 1 41 ? 34.704 52.080 12.820 1.00 34.90 41 ASP D CA 1
ATOM 9491 C C . ASP D 1 41 ? 34.564 52.996 14.043 1.00 32.58 41 ASP D C 1
ATOM 9492 O O . ASP D 1 41 ? 34.885 54.188 13.977 1.00 30.68 41 ASP D O 1
ATOM 9497 N N . TYR D 1 42 ? 34.085 52.446 15.157 1.00 29.11 42 TYR D N 1
ATOM 9498 C CA . TYR D 1 42 ? 33.888 53.274 16.343 1.00 30.50 42 TYR D CA 1
ATOM 9499 C C . TYR D 1 42 ? 35.229 53.754 16.894 1.00 21.82 42 TYR D C 1
ATOM 9500 O O . TYR D 1 42 ? 35.382 54.931 17.232 1.00 26.64 42 TYR D O 1
ATOM 9509 N N . LEU D 1 43 ? 36.207 52.857 16.967 1.00 20.89 43 LEU D N 1
ATOM 9510 C CA . LEU D 1 43 ? 37.497 53.209 17.552 1.00 20.77 43 LEU D CA 1
ATOM 9511 C C . LEU D 1 43 ? 38.202 54.245 16.692 1.00 25.92 43 LEU D C 1
ATOM 9512 O O . LEU D 1 43 ? 38.853 55.158 17.217 1.00 25.08 43 LEU D O 1
ATOM 9517 N N . LYS D 1 44 ? 38.060 54.123 15.372 1.00 27.74 44 LYS D N 1
ATOM 9518 C CA . LYS D 1 44 ? 38.649 55.105 14.464 1.00 29.09 44 LYS D CA 1
ATOM 9519 C C . LYS D 1 44 ? 38.043 56.490 14.711 1.00 29.95 44 LYS D C 1
ATOM 9520 O O . LYS D 1 44 ? 38.749 57.505 14.695 1.00 31.66 44 LYS D O 1
ATOM 9526 N N . GLU D 1 45 ? 36.740 56.533 14.963 1.00 25.28 45 GLU D N 1
ATOM 9527 C CA . GLU D 1 45 ? 36.070 57.804 15.236 1.00 33.53 45 GLU D CA 1
ATOM 9528 C C . GLU D 1 45 ? 36.552 58.408 16.542 1.00 31.00 45 GLU D C 1
ATOM 9529 O O . GLU D 1 45 ? 36.853 59.593 16.604 1.00 25.89 45 GLU D O 1
ATOM 9535 N N . LEU D 1 46 ? 36.621 57.584 17.583 1.00 27.00 46 LEU D N 1
ATOM 9536 C CA . LEU D 1 46 ? 37.042 58.053 18.898 1.00 27.97 46 LEU D CA 1
ATOM 9537 C C . LEU D 1 46 ? 38.488 58.548 18.851 1.00 28.48 46 LEU D C 1
ATOM 9538 O O . LEU D 1 46 ? 38.803 59.613 19.369 1.00 27.69 46 LEU D O 1
ATOM 9543 N N . VAL D 1 47 ? 39.361 57.767 18.222 1.00 29.05 47 VAL D N 1
ATOM 9544 C CA . VAL D 1 47 ? 40.772 58.130 18.106 1.00 28.21 47 VAL D CA 1
ATOM 9545 C C . VAL D 1 47 ? 40.915 59.439 17.328 1.00 27.31 47 VAL D C 1
ATOM 9546 O O . VAL D 1 47 ? 41.741 60.284 17.663 1.00 28.30 47 VAL D O 1
ATOM 9550 N N . GLY D 1 48 ? 40.073 59.622 16.317 1.00 32.07 48 GLY D N 1
ATOM 9551 C CA . GLY D 1 48 ? 40.045 60.866 15.567 1.00 31.05 48 GLY D CA 1
ATOM 9552 C C . GLY D 1 48 ? 39.755 62.081 16.439 1.00 31.56 48 GLY D C 1
ATOM 9553 O O . GLY D 1 48 ? 40.372 63.141 16.295 1.00 28.58 48 GLY D O 1
ATOM 9554 N N . TYR D 1 49 ? 38.798 61.929 17.344 1.00 30.60 49 TYR D N 1
ATOM 9555 C CA . TYR D 1 49 ? 38.474 62.990 18.281 1.00 32.71 49 TYR D CA 1
ATOM 9556 C C . TYR D 1 49 ? 39.591 63.177 19.300 1.00 29.76 49 TYR D C 1
ATOM 9557 O O . TYR D 1 49 ? 39.920 64.300 19.667 1.00 31.60 49 TYR D O 1
ATOM 9566 N N . TRP D 1 50 ? 40.148 62.066 19.768 1.00 26.44 50 TRP D N 1
ATOM 9567 C CA . TRP D 1 50 ? 41.251 62.083 20.728 1.00 26.60 50 TRP D CA 1
ATOM 9568 C C . TRP D 1 50 ? 42.433 62.893 20.183 1.00 32.16 50 TRP D C 1
ATOM 9569 O O . TRP D 1 50 ? 43.033 63.716 20.888 1.00 30.83 50 TRP D O 1
ATOM 9580 N N . ARG D 1 51 ? 42.749 62.667 18.913 1.00 27.44 51 ARG D N 1
ATOM 9581 C CA . ARG D 1 51 ? 43.893 63.324 18.286 1.00 30.28 51 ARG D CA 1
ATOM 9582 C C . ARG D 1 51 ? 43.617 64.794 17.966 1.00 33.85 51 ARG D C 1
ATOM 9583 O O . ARG D 1 51 ? 44.513 65.631 18.055 1.00 36.22 51 ARG D O 1
ATOM 9591 N N . ASP D 1 52 ? 42.379 65.101 17.592 1.00 32.16 52 ASP D N 1
ATOM 9592 C CA . ASP D 1 52 ? 41.991 66.465 17.249 1.00 37.76 52 ASP D CA 1
ATOM 9593 C C . ASP D 1 52 ? 40.594 66.811 17.779 1.00 42.59 52 ASP D C 1
ATOM 9594 O O . ASP D 1 52 ? 39.590 66.641 17.091 1.00 43.83 52 ASP D O 1
ATOM 9599 N N . GLY D 1 53 ? 40.538 67.305 19.006 1.00 39.14 53 GLY D N 1
ATOM 9600 C CA . GLY D 1 53 ? 39.276 67.713 19.590 1.00 41.56 53 GLY D CA 1
ATOM 9601 C C . GLY D 1 53 ? 39.357 67.627 21.093 1.00 38.56 53 GLY D C 1
ATOM 9602 O O . GLY D 1 53 ? 38.988 68.565 21.800 1.00 35.03 53 GLY D O 1
ATOM 9603 N N . TYR D 1 54 ? 39.853 66.493 21.576 1.00 31.24 54 TYR D N 1
ATOM 9604 C CA . TYR D 1 54 ? 40.031 66.283 23.002 1.00 30.72 54 TYR D CA 1
ATOM 9605 C C . TYR D 1 54 ? 41.062 67.262 23.571 1.00 30.28 54 TYR D C 1
ATOM 9606 O O . TYR D 1 54 ? 42.125 67.467 22.982 1.00 34.16 54 TYR D O 1
ATOM 9615 N N . ASP D 1 55 ? 40.736 67.845 24.723 1.00 26.88 55 ASP D N 1
ATOM 9616 C CA . ASP D 1 55 ? 41.560 68.875 25.362 1.00 31.97 55 ASP D CA 1
ATOM 9617 C C . ASP D 1 55 ? 42.060 68.397 26.732 1.00 36.61 55 ASP D C 1
ATOM 9618 O O . ASP D 1 55 ? 41.368 68.563 27.740 1.00 34.39 55 ASP D O 1
ATOM 9623 N N . TRP D 1 56 ? 43.258 67.815 26.773 1.00 34.49 56 TRP D N 1
ATOM 9624 C CA . TRP D 1 56 ? 43.796 67.284 28.028 1.00 31.93 56 TRP D CA 1
ATOM 9625 C C . TRP D 1 56 ? 44.037 68.375 29.081 1.00 32.79 56 TRP D C 1
ATOM 9626 O O . TRP D 1 56 ? 43.790 68.173 30.272 1.00 36.37 56 TRP D O 1
ATOM 9637 N N . ARG D 1 57 ? 44.540 69.522 28.649 1.00 29.73 57 ARG D N 1
ATOM 9638 C CA . ARG D 1 57 ? 44.849 70.599 29.593 1.00 35.73 57 ARG D CA 1
ATOM 9639 C C . ARG D 1 57 ? 43.619 71.059 30.368 1.00 37.98 57 ARG D C 1
ATOM 9640 O O . ARG D 1 57 ? 43.722 71.470 31.528 1.00 40.45 57 ARG D O 1
ATOM 9648 N N . ALA D 1 58 ? 42.452 70.995 29.739 1.00 36.10 58 ALA D N 1
ATOM 9649 C CA . ALA D 1 58 ? 41.242 71.428 30.427 1.00 42.76 58 ALA D CA 1
ATOM 9650 C C . ALA D 1 58 ? 40.828 70.364 31.440 1.00 40.24 58 ALA D C 1
ATOM 9651 O O . ALA D 1 58 ? 40.327 70.690 32.525 1.00 33.54 58 ALA D O 1
ATOM 9653 N N . ALA D 1 59 ? 41.064 69.095 31.098 1.00 34.46 59 ALA D N 1
ATOM 9654 C CA . ALA D 1 59 ? 40.816 68.001 32.031 1.00 33.57 59 ALA D CA 1
ATOM 9655 C C . ALA D 1 59 ? 41.791 68.100 33.189 1.00 37.86 59 ALA D C 1
ATOM 9656 O O . ALA D 1 59 ? 41.416 67.936 34.348 1.00 33.34 59 ALA D O 1
ATOM 9658 N N . GLU D 1 60 ? 43.044 68.388 32.862 1.00 35.68 60 GLU D N 1
ATOM 9659 C CA . GLU D 1 60 ? 44.089 68.558 33.865 1.00 36.39 60 GLU D CA 1
ATOM 9660 C C . GLU D 1 60 ? 43.707 69.645 34.863 1.00 42.69 60 GLU D C 1
ATOM 9661 O O . GLU D 1 60 ? 43.867 69.483 36.078 1.00 40.10 60 GLU D O 1
ATOM 9667 N N . ASP D 1 61 ? 43.187 70.744 34.326 1.00 38.06 61 ASP D N 1
ATOM 9668 C CA . ASP D 1 61 ? 42.703 71.868 35.126 1.00 38.42 61 ASP D CA 1
ATOM 9669 C C . ASP D 1 61 ? 41.558 71.482 36.048 1.00 36.87 61 ASP D C 1
ATOM 9670 O O . ASP D 1 61 ? 41.577 71.817 37.229 1.00 42.31 61 ASP D O 1
ATOM 9675 N N . ARG D 1 62 ? 40.567 70.766 35.520 1.00 41.10 62 ARG D N 1
ATOM 9676 C CA . ARG D 1 62 ? 39.445 70.346 36.347 1.00 41.09 62 ARG D CA 1
ATOM 9677 C C . ARG D 1 62 ? 39.904 69.443 37.489 1.00 38.01 62 ARG D C 1
ATOM 9678 O O . ARG D 1 62 ? 39.500 69.631 38.631 1.00 39.13 62 ARG D O 1
ATOM 9686 N N . LEU D 1 63 ? 40.754 68.470 37.176 1.00 36.55 63 LEU D N 1
ATOM 9687 C CA . LEU D 1 63 ? 41.303 67.578 38.190 1.00 36.16 63 LEU D CA 1
ATOM 9688 C C . LEU D 1 63 ? 42.058 68.351 39.265 1.00 38.49 63 LEU D C 1
ATOM 9689 O O . LEU D 1 63 ? 41.949 68.060 40.454 1.00 43.44 63 LEU D O 1
ATOM 9694 N N . ASN D 1 64 ? 42.820 69.349 38.842 1.00 38.09 64 ASN D N 1
ATOM 9695 C CA . ASN D 1 64 ? 43.623 70.125 39.779 1.00 32.99 64 ASN D CA 1
ATOM 9696 C C . ASN D 1 64 ? 42.809 71.084 40.652 1.00 39.96 64 ASN D C 1
ATOM 9697 O O . ASN D 1 64 ? 43.354 71.730 41.549 1.00 42.18 64 ASN D O 1
ATOM 9702 N N . THR D 1 65 ? 41.504 71.173 40.418 1.00 38.33 65 THR D N 1
ATOM 9703 C CA . THR D 1 65 ? 40.679 71.974 41.316 1.00 38.56 65 THR D CA 1
ATOM 9704 C C . THR D 1 65 ? 40.362 71.178 42.577 1.00 43.06 65 THR D C 1
ATOM 9705 O O . THR D 1 65 ? 39.854 71.730 43.553 1.00 48.68 65 THR D O 1
ATOM 9709 N N . VAL D 1 66 ? 40.656 69.881 42.542 1.00 38.62 66 VAL D N 1
ATOM 9710 C CA . VAL D 1 66 ? 40.491 69.002 43.699 1.00 39.10 66 VAL D CA 1
ATOM 9711 C C . VAL D 1 66 ? 41.805 68.892 44.455 1.00 38.92 66 VAL D C 1
ATOM 9712 O O . VAL D 1 66 ? 42.827 68.551 43.858 1.00 43.67 66 VAL D O 1
ATOM 9716 N N . PRO D 1 67 ? 41.787 69.185 45.768 1.00 38.64 67 PRO D N 1
ATOM 9717 C CA . PRO D 1 67 ? 42.995 69.062 46.591 1.00 42.34 67 PRO D CA 1
ATOM 9718 C C . PRO D 1 67 ? 43.557 67.648 46.529 1.00 38.03 67 PRO D C 1
ATOM 9719 O O . PRO D 1 67 ? 42.833 66.696 46.811 1.00 43.17 67 PRO D O 1
ATOM 9723 N N . GLN D 1 68 ? 44.817 67.522 46.127 1.00 36.72 68 GLN D N 1
ATOM 9724 C CA . GLN D 1 68 ? 45.458 66.221 45.973 1.00 37.88 68 GLN D CA 1
ATOM 9725 C C . GLN D 1 68 ? 46.754 66.152 46.758 1.00 39.99 68 GLN D C 1
ATOM 9726 O O . GLN D 1 68 ? 47.419 67.169 46.976 1.00 42.35 68 GLN D O 1
ATOM 9732 N N . PHE D 1 69 ? 47.115 64.942 47.168 1.00 37.58 69 PHE D N 1
ATOM 9733 C CA . PHE D 1 69 ? 48.283 64.723 48.013 1.00 38.69 69 PHE D CA 1
ATOM 9734 C C . PHE D 1 69 ? 48.952 63.393 47.679 1.00 39.55 69 PHE D C 1
ATOM 9735 O O . PHE D 1 69 ? 48.326 62.508 47.099 1.00 39.44 69 PHE D O 1
ATOM 9743 N N . THR D 1 70 ? 50.222 63.254 48.051 1.00 42.23 70 THR D N 1
ATOM 9744 C CA . THR D 1 70 ? 50.893 61.955 48.002 1.00 37.68 70 THR D CA 1
ATOM 9745 C C . THR D 1 70 ? 51.536 61.674 49.353 1.00 42.48 70 THR D C 1
ATOM 9746 O O . THR D 1 70 ? 51.925 62.599 50.069 1.00 44.08 70 THR D O 1
ATOM 9750 N N . THR D 1 71 ? 51.640 60.400 49.704 1.00 39.24 71 THR D N 1
ATOM 9751 C CA . THR D 1 71 ? 52.343 60.007 50.916 1.00 41.60 71 THR D CA 1
ATOM 9752 C C . THR D 1 71 ? 52.858 58.590 50.722 1.00 41.07 71 THR D C 1
ATOM 9753 O O . THR D 1 71 ? 52.377 57.873 49.852 1.00 41.97 71 THR D O 1
ATOM 9757 N N . GLU D 1 72 ? 53.852 58.193 51.507 1.00 37.93 72 GLU D N 1
ATOM 9758 C CA . GLU D 1 72 ? 54.361 56.835 51.404 1.00 40.43 72 GLU D CA 1
ATOM 9759 C C . GLU D 1 72 ? 53.801 55.945 52.508 1.00 36.82 72 GLU D C 1
ATOM 9760 O O . GLU D 1 72 ? 53.909 56.253 53.700 1.00 34.88 72 GLU D O 1
ATOM 9766 N N . ILE D 1 73 ? 53.191 54.840 52.096 1.00 40.54 73 ILE D N 1
ATOM 9767 C CA . ILE D 1 73 ? 52.647 53.868 53.034 1.00 40.79 73 ILE D CA 1
ATOM 9768 C C . ILE D 1 73 ? 53.152 52.474 52.685 1.00 39.48 73 ILE D C 1
ATOM 9769 O O . ILE D 1 73 ? 52.969 52.008 51.557 1.00 35.99 73 ILE D O 1
ATOM 9774 N N . ASP D 1 74 ? 53.810 51.826 53.645 1.00 36.50 74 ASP D N 1
ATOM 9775 C CA . ASP D 1 74 ? 54.222 50.430 53.491 1.00 37.77 74 ASP D CA 1
ATOM 9776 C C . ASP D 1 74 ? 55.084 50.244 52.245 1.00 35.96 74 ASP D C 1
ATOM 9777 O O . ASP D 1 74 ? 54.993 49.227 51.560 1.00 30.42 74 ASP D O 1
ATOM 9782 N N . GLY D 1 75 ? 55.896 51.258 51.950 1.00 34.09 75 GLY D N 1
ATOM 9783 C CA . GLY D 1 75 ? 56.887 51.197 50.889 1.00 36.83 75 GLY D CA 1
ATOM 9784 C C . GLY D 1 75 ? 56.440 51.623 49.500 1.00 40.07 75 GLY D C 1
ATOM 9785 O O . GLY D 1 75 ? 57.212 51.527 48.551 1.00 40.87 75 GLY D O 1
ATOM 9786 N N . THR D 1 76 ? 55.204 52.089 49.355 1.00 37.51 76 THR D N 1
ATOM 9787 C CA . THR D 1 76 ? 54.752 52.519 48.035 1.00 34.60 76 THR D CA 1
ATOM 9788 C C . THR D 1 76 ? 54.085 53.891 48.071 1.00 36.06 76 THR D C 1
ATOM 9789 O O . THR D 1 76 ? 53.565 54.324 49.103 1.00 38.35 76 THR D O 1
ATOM 9793 N N . ASN D 1 77 ? 54.126 54.583 46.937 1.00 34.35 77 ASN D N 1
ATOM 9794 C CA . ASN D 1 77 ? 53.495 55.894 46.832 1.00 37.03 77 ASN D CA 1
ATOM 9795 C C . ASN D 1 77 ? 51.982 55.761 46.755 1.00 38.30 77 ASN D C 1
ATOM 9796 O O . ASN D 1 77 ? 51.454 54.972 45.967 1.00 34.22 77 ASN D O 1
ATOM 9801 N N . VAL D 1 78 ? 51.293 56.512 47.606 1.00 39.25 78 VAL D N 1
ATOM 9802 C CA . VAL D 1 78 ? 49.842 56.578 47.569 1.00 33.40 78 VAL D CA 1
ATOM 9803 C C . VAL D 1 78 ? 49.374 57.994 47.255 1.00 35.66 78 VAL D C 1
ATOM 9804 O O . VAL D 1 78 ? 49.617 58.929 48.015 1.00 41.27 78 VAL D O 1
ATOM 9808 N N . HIS D 1 79 ? 48.713 58.144 46.120 1.00 36.73 79 HIS D N 1
ATOM 9809 C CA . HIS D 1 79 ? 48.139 59.420 45.731 1.00 30.47 79 HIS D CA 1
ATOM 9810 C C . HIS D 1 79 ? 46.670 59.454 46.163 1.00 31.26 79 HIS D C 1
ATOM 9811 O O . HIS D 1 79 ? 45.960 58.451 46.051 1.00 31.53 79 HIS D O 1
ATOM 9818 N N . PHE D 1 80 ? 46.213 60.597 46.667 1.00 33.65 80 PHE D N 1
ATOM 9819 C CA . PHE D 1 80 ? 44.819 60.714 47.075 1.00 30.74 80 PHE D CA 1
ATOM 9820 C C . PHE D 1 80 ? 44.274 62.131 47.028 1.00 33.50 80 PHE D C 1
ATOM 9821 O O . PHE D 1 80 ? 44.996 63.115 47.219 1.00 36.91 80 PHE D O 1
ATOM 9837 N N . HIS D 1 82 ? 41.634 64.723 48.865 1.00 35.65 82 HIS D N 1
ATOM 9838 C CA . HIS D 1 82 ? 41.002 64.940 50.155 1.00 37.12 82 HIS D CA 1
ATOM 9839 C C . HIS D 1 82 ? 40.165 66.216 50.081 1.00 42.50 82 HIS D C 1
ATOM 9840 O O . HIS D 1 82 ? 40.707 67.318 49.918 1.00 43.06 82 HIS D O 1
ATOM 9847 N N . ILE D 1 83 ? 38.847 66.066 50.179 1.00 35.60 83 ILE D N 1
ATOM 9848 C CA . ILE D 1 83 ? 37.947 67.215 50.122 1.00 36.63 83 ILE D CA 1
ATOM 9849 C C . ILE D 1 83 ? 37.133 67.326 51.400 1.00 43.27 83 ILE D C 1
ATOM 9850 O O . ILE D 1 83 ? 36.227 66.523 51.638 1.00 40.51 83 ILE D O 1
ATOM 9855 N N . ARG D 1 84 ? 37.474 68.319 52.217 1.00 39.34 84 ARG D N 1
ATOM 9856 C CA . ARG D 1 84 ? 36.759 68.599 53.455 1.00 47.46 84 ARG D CA 1
ATOM 9857 C C . ARG D 1 84 ? 35.404 69.229 53.172 1.00 47.41 84 ARG D C 1
ATOM 9858 O O . ARG D 1 84 ? 35.269 70.050 52.264 1.00 47.17 84 ARG D O 1
ATOM 9866 N N . SER D 1 85 ? 34.408 68.842 53.963 1.00 41.78 85 SER D N 1
ATOM 9867 C CA . SER D 1 85 ? 33.082 69.436 53.886 1.00 48.24 85 SER D CA 1
ATOM 9868 C C . SER D 1 85 ? 33.035 70.766 54.618 1.00 57.91 85 SER D C 1
ATOM 9869 O O . SER D 1 85 ? 33.832 71.009 55.528 1.00 45.93 85 SER D O 1
ATOM 9872 N N . ALA D 1 86 ? 32.094 71.617 54.221 1.00 60.95 86 ALA D N 1
ATOM 9873 C CA . ALA D 1 86 ? 31.817 72.846 54.952 1.00 68.10 86 ALA D CA 1
ATOM 9874 C C . ALA D 1 86 ? 31.105 72.528 56.265 1.00 66.81 86 ALA D C 1
ATOM 9875 O O . ALA D 1 86 ? 31.350 73.169 57.288 1.00 68.77 86 ALA D O 1
ATOM 9877 N N . GLU D 1 87 ? 30.217 71.539 56.228 1.00 60.92 87 GLU D N 1
ATOM 9878 C CA . GLU D 1 87 ? 29.552 71.070 57.438 1.00 59.30 87 GLU D CA 1
ATOM 9879 C C . GLU D 1 87 ? 30.556 70.287 58.266 1.00 62.89 87 GLU D C 1
ATOM 9880 O O . GLU D 1 87 ? 30.994 69.216 57.856 1.00 68.68 87 GLU D O 1
ATOM 9886 N N . PRO D 1 88 ? 30.916 70.816 59.442 1.00 65.65 88 PRO D N 1
ATOM 9887 C CA . PRO D 1 88 ? 32.006 70.281 60.267 1.00 67.45 88 PRO D CA 1
ATOM 9888 C C . PRO D 1 88 ? 31.800 68.826 60.698 1.00 70.65 88 PRO D C 1
ATOM 9889 O O . PRO D 1 88 ? 32.751 68.037 60.645 1.00 66.28 88 PRO D O 1
ATOM 9893 N N . ASP D 1 89 ? 30.578 68.479 61.103 1.00 70.25 89 ASP D N 1
ATOM 9894 C CA . ASP D 1 89 ? 30.268 67.122 61.555 1.00 66.56 89 ASP D CA 1
ATOM 9895 C C . ASP D 1 89 ? 29.958 66.152 60.409 1.00 58.31 89 ASP D C 1
ATOM 9896 O O . ASP D 1 89 ? 29.194 65.203 60.579 1.00 54.12 89 ASP D O 1
ATOM 9901 N N . ALA D 1 90 ? 30.560 66.383 59.248 1.00 56.78 90 ALA D N 1
ATOM 9902 C CA . ALA D 1 90 ? 30.352 65.500 58.108 1.00 50.87 90 ALA D CA 1
ATOM 9903 C C . ALA D 1 90 ? 30.875 64.104 58.410 1.00 48.00 90 ALA D C 1
ATOM 9904 O O . ALA D 1 90 ? 31.731 63.927 59.271 1.00 48.11 90 ALA D O 1
ATOM 9906 N N . LEU D 1 91 ? 30.344 63.116 57.701 1.00 49.72 91 LEU D N 1
ATOM 9907 C CA . LEU D 1 91 ? 30.829 61.747 57.809 1.00 48.24 91 LEU D CA 1
ATOM 9908 C C . LEU D 1 91 ? 32.047 61.565 56.909 1.00 44.86 91 LEU D C 1
ATOM 9909 O O . LEU D 1 91 ? 31.962 61.804 55.710 1.00 46.12 91 LEU D O 1
ATOM 9914 N N . PRO D 1 92 ? 33.194 61.164 57.486 1.00 37.31 92 PRO D N 1
ATOM 9915 C CA . PRO D 1 92 ? 34.354 60.862 56.643 1.00 35.90 92 PRO D CA 1
ATOM 9916 C C . PRO D 1 92 ? 34.112 59.594 55.860 1.00 35.99 92 PRO D C 1
ATOM 9917 O O . PRO D 1 92 ? 33.648 58.611 56.427 1.00 39.06 92 PRO D O 1
ATOM 9929 N N . ILE D 1 94 ? 35.915 57.040 52.729 1.00 31.06 94 ILE D N 1
ATOM 9930 C CA . ILE D 1 94 ? 36.947 56.763 51.745 1.00 36.21 94 ILE D CA 1
ATOM 9931 C C . ILE D 1 94 ? 36.287 56.021 50.591 1.00 34.06 94 ILE D C 1
ATOM 9932 O O . ILE D 1 94 ? 35.659 54.975 50.790 1.00 34.57 94 ILE D O 1
ATOM 9937 N N . ILE D 1 95 ? 36.385 56.611 49.396 1.00 31.79 95 ILE D N 1
ATOM 9938 C CA . ILE D 1 95 ? 35.748 56.083 48.190 1.00 27.43 95 ILE D CA 1
ATOM 9939 C C . ILE D 1 95 ? 36.779 55.494 47.244 1.00 29.28 95 ILE D C 1
ATOM 9940 O O . ILE D 1 95 ? 37.737 56.167 46.869 1.00 28.88 95 ILE D O 1
ATOM 9945 N N . THR D 1 96 ? 36.575 54.257 46.813 1.00 28.26 96 THR D N 1
ATOM 9946 C CA . THR D 1 96 ? 37.601 53.624 45.994 1.00 29.90 96 THR D CA 1
ATOM 9947 C C . THR D 1 96 ? 37.188 53.145 44.639 1.00 31.80 96 THR D C 1
ATOM 9948 O O . THR D 1 96 ? 36.229 52.396 44.506 1.00 28.83 96 THR D O 1
ATOM 9952 N N . HIS D 1 97 ? 37.950 53.562 43.636 1.00 27.15 97 HIS D N 1
ATOM 9953 C CA . HIS D 1 97 ? 37.692 53.135 42.275 1.00 29.31 97 HIS D CA 1
ATOM 9954 C C . HIS D 1 97 ? 38.191 51.712 42.072 1.00 26.06 97 HIS D C 1
ATOM 9955 O O . HIS D 1 97 ? 38.886 51.160 42.927 1.00 25.86 97 HIS D O 1
ATOM 9962 N N . GLY D 1 98 ? 37.844 51.134 40.930 1.00 22.34 98 GLY D N 1
ATOM 9963 C CA . GLY D 1 98 ? 38.374 49.841 40.535 1.00 22.32 98 GLY D CA 1
ATOM 9964 C C . GLY D 1 98 ? 39.079 49.904 39.183 1.00 27.74 98 GLY D C 1
ATOM 9965 O O . GLY D 1 98 ? 39.651 50.934 38.798 1.00 25.29 98 GLY D O 1
ATOM 9966 N N . TRP D 1 99 ? 39.023 48.791 38.464 1.00 25.65 99 TRP D N 1
ATOM 9967 C CA . TRP D 1 99 ? 39.624 48.669 37.140 1.00 21.48 99 TRP D CA 1
ATOM 9968 C C . TRP D 1 99 ? 38.503 48.540 36.104 1.00 26.10 99 TRP D C 1
ATOM 9969 O O . TRP D 1 99 ? 37.536 47.818 36.349 1.00 25.69 99 TRP D O 1
ATOM 9980 N N . PRO D 1 100 ? 38.613 49.222 34.946 1.00 21.47 100 PRO D N 1
ATOM 9981 C CA . PRO D 1 100 ? 39.658 50.148 34.476 1.00 20.58 100 PRO D CA 1
ATOM 9982 C C . PRO D 1 100 ? 39.265 51.600 34.713 1.00 25.40 100 PRO D C 1
ATOM 9983 O O . PRO D 1 100 ? 39.246 52.410 33.780 1.00 26.03 100 PRO D O 1
ATOM 9987 N N . GLY D 1 101 ? 38.937 51.923 35.957 1.00 27.38 101 GLY D N 1
ATOM 9988 C CA . GLY D 1 101 ? 38.511 53.268 36.305 1.00 26.94 101 GLY D CA 1
ATOM 9989 C C . GLY D 1 101 ? 39.617 54.054 36.983 1.00 25.64 101 GLY D C 1
ATOM 9990 O O . GLY D 1 101 ? 40.782 53.687 36.896 1.00 25.40 101 GLY D O 1
ATOM 9991 N N . SER D 1 102 ? 39.250 55.121 37.688 1.00 26.16 102 SER D N 1
ATOM 9992 C CA . SER D 1 102 ? 40.229 56.019 38.285 1.00 22.93 102 SER D CA 1
ATOM 9993 C C . SER D 1 102 ? 39.523 57.057 39.147 1.00 30.19 102 SER D C 1
ATOM 9994 O O . SER D 1 102 ? 38.305 57.142 39.141 1.00 28.54 102 SER D O 1
ATOM 9997 N N . VAL D 1 103 ? 40.292 57.872 39.857 1.00 31.19 103 VAL D N 1
ATOM 9998 C CA . VAL D 1 103 ? 39.699 58.886 40.712 1.00 27.76 103 VAL D CA 1
ATOM 9999 C C . VAL D 1 103 ? 38.920 59.926 39.899 1.00 27.21 103 VAL D C 1
ATOM 10000 O O . VAL D 1 103 ? 38.097 60.645 40.459 1.00 33.66 103 VAL D O 1
ATOM 10004 N N . ALA D 1 104 ? 39.154 59.992 38.586 1.00 25.75 104 ALA D N 1
ATOM 10005 C CA . ALA D 1 104 ? 38.424 60.939 37.737 1.00 29.47 104 ALA D CA 1
ATOM 10006 C C . ALA D 1 104 ? 36.943 60.567 37.610 1.00 33.47 104 ALA D C 1
ATOM 10007 O O . ALA D 1 104 ? 36.123 61.391 37.192 1.00 33.15 104 ALA D O 1
ATOM 10009 N N . GLU D 1 105 ? 36.604 59.329 37.969 1.00 28.67 105 GLU D N 1
ATOM 10010 C CA . GLU D 1 105 ? 35.211 58.885 37.983 1.00 28.48 105 GLU D CA 1
ATOM 10011 C C . GLU D 1 105 ? 34.310 59.752 38.873 1.00 30.70 105 GLU D C 1
ATOM 10012 O O . GLU D 1 105 ? 33.106 59.853 38.637 1.00 29.07 105 GLU D O 1
ATOM 10018 N N . PHE D 1 106 ? 34.889 60.356 39.904 1.00 27.92 106 PHE D N 1
ATOM 10019 C CA . PHE D 1 106 ? 34.083 60.954 40.961 1.00 30.82 106 PHE D CA 1
ATOM 10020 C C . PHE D 1 106 ? 34.001 62.475 40.939 1.00 36.84 106 PHE D C 1
ATOM 10021 O O . PHE D 1 106 ? 33.474 63.077 41.878 1.00 35.04 106 PHE D O 1
ATOM 10029 N N . LEU D 1 107 ? 34.498 63.095 39.875 1.00 33.48 107 LEU D N 1
ATOM 10030 C CA . LEU D 1 107 ? 34.541 64.552 39.811 1.00 38.77 107 LEU D CA 1
ATOM 10031 C C . LEU D 1 107 ? 33.173 65.214 40.020 1.00 40.53 107 LEU D C 1
ATOM 10032 O O . LEU D 1 107 ? 33.076 66.234 40.696 1.00 41.97 107 LEU D O 1
ATOM 10037 N N . ASP D 1 108 ? 32.117 64.621 39.469 1.00 39.26 108 ASP D N 1
ATOM 10038 C CA . ASP D 1 108 ? 30.804 65.261 39.482 1.00 43.85 108 ASP D CA 1
ATOM 10039 C C . ASP D 1 108 ? 29.976 64.992 40.739 1.00 41.05 108 ASP D C 1
ATOM 10040 O O . ASP D 1 108 ? 28.906 65.574 40.893 1.00 41.72 108 ASP D O 1
ATOM 10045 N N . VAL D 1 109 ? 30.451 64.114 41.623 1.00 34.42 109 VAL D N 1
ATOM 10046 C CA . VAL D 1 109 ? 29.756 63.864 42.885 1.00 35.11 109 VAL D CA 1
ATOM 10047 C C . VAL D 1 109 ? 30.459 64.505 44.087 1.00 37.23 109 VAL D C 1
ATOM 10048 O O . VAL D 1 109 ? 29.908 64.527 45.189 1.00 36.63 109 VAL D O 1
ATOM 10052 N N . ILE D 1 110 ? 31.666 65.023 43.873 1.00 41.71 110 ILE D N 1
ATOM 10053 C CA . ILE D 1 110 ? 32.458 65.606 44.957 1.00 42.03 110 ILE D CA 1
ATOM 10054 C C . ILE D 1 110 ? 31.736 66.764 45.644 1.00 40.14 110 ILE D C 1
ATOM 10055 O O . ILE D 1 110 ? 31.522 66.738 46.857 1.00 43.43 110 ILE D O 1
ATOM 10060 N N . ASP D 1 111 ? 31.361 67.773 44.866 1.00 40.21 111 ASP D N 1
ATOM 10061 C CA . ASP D 1 111 ? 30.697 68.950 45.423 1.00 44.50 111 ASP D CA 1
ATOM 10062 C C . ASP D 1 111 ? 29.341 68.632 46.098 1.00 41.20 111 ASP D C 1
ATOM 10063 O O . ASP D 1 111 ? 29.091 69.097 47.216 1.00 40.45 111 ASP D O 1
ATOM 10068 N N . PRO D 1 112 ? 28.463 67.841 45.437 1.00 38.76 112 PRO D N 1
ATOM 10069 C CA . PRO D 1 112 ? 27.194 67.533 46.109 1.00 44.05 112 PRO D CA 1
ATOM 10070 C C . PRO D 1 112 ? 27.377 66.754 47.411 1.00 38.89 112 PRO D C 1
ATOM 10071 O O . PRO D 1 112 ? 26.615 66.945 48.360 1.00 40.00 112 PRO D O 1
ATOM 10075 N N . LEU D 1 113 ? 28.385 65.893 47.459 1.00 40.08 113 LEU D N 1
ATOM 10076 C CA . LEU D 1 113 ? 28.618 65.081 48.649 1.00 39.48 113 LEU D CA 1
ATOM 10077 C C . LEU D 1 113 ? 29.164 65.921 49.801 1.00 42.36 113 LEU D C 1
ATOM 10078 O O . LEU D 1 113 ? 28.739 65.761 50.951 1.00 41.06 113 LEU D O 1
ATOM 10083 N N . THR D 1 114 ? 30.086 66.831 49.491 1.00 38.27 114 THR D N 1
ATOM 10084 C CA . THR D 1 114 ? 30.779 67.597 50.531 1.00 39.35 114 THR D CA 1
ATOM 10085 C C . THR D 1 114 ? 30.058 68.895 50.878 1.00 41.41 114 THR D C 1
ATOM 10086 O O . THR D 1 114 ? 30.266 69.465 51.949 1.00 42.65 114 THR D O 1
ATOM 10090 N N . ASN D 1 115 ? 29.211 69.366 49.971 1.00 41.93 115 ASN D N 1
ATOM 10091 C CA . ASN D 1 115 ? 28.469 70.600 50.216 1.00 45.69 115 ASN D CA 1
ATOM 10092 C C . ASN D 1 115 ? 26.994 70.408 49.890 1.00 45.41 115 ASN D C 1
ATOM 10093 O O . ASN D 1 115 ? 26.475 71.033 48.965 1.00 47.15 115 ASN D O 1
ATOM 10098 N N . PRO D 1 116 ? 26.310 69.532 50.649 1.00 47.05 116 PRO D N 1
ATOM 10099 C CA . PRO D 1 116 ? 24.903 69.222 50.377 1.00 49.37 116 PRO D CA 1
ATOM 10100 C C . PRO D 1 116 ? 24.008 70.459 50.389 1.00 50.46 116 PRO D C 1
ATOM 10101 O O . PRO D 1 116 ? 23.080 70.542 49.582 1.00 51.30 116 PRO D O 1
ATOM 10105 N N . ARG D 1 117 ? 24.298 71.404 51.282 1.00 50.75 117 ARG D N 1
ATOM 10106 C CA . ARG D 1 117 ? 23.489 72.612 51.438 1.00 59.07 117 ARG D CA 1
ATOM 10107 C C . ARG D 1 117 ? 23.274 73.330 50.104 1.00 64.41 117 ARG D C 1
ATOM 10108 O O . ARG D 1 117 ? 22.169 73.771 49.802 1.00 64.20 117 ARG D O 1
ATOM 10116 N N . ALA D 1 118 ? 24.324 73.412 49.293 1.00 67.66 118 ALA D N 1
ATOM 10117 C CA . ALA D 1 118 ? 24.245 74.125 48.023 1.00 66.44 118 ALA D CA 1
ATOM 10118 C C . ALA D 1 118 ? 23.905 73.201 46.855 1.00 67.12 118 ALA D C 1
ATOM 10119 O O . ALA D 1 118 ? 24.046 73.585 45.697 1.00 69.44 118 ALA D O 1
ATOM 10121 N N . HIS D 1 119 ? 23.451 71.988 47.155 1.00 64.66 119 HIS D N 1
ATOM 10122 C CA . HIS D 1 119 ? 23.131 71.022 46.104 1.00 62.80 119 HIS D CA 1
ATOM 10123 C C . HIS D 1 119 ? 21.885 70.201 46.415 1.00 69.50 119 HIS D C 1
ATOM 10124 O O . HIS D 1 119 ? 21.861 68.988 46.187 1.00 72.06 119 HIS D O 1
ATOM 10131 N N . GLY D 1 120 ? 20.855 70.865 46.930 1.00 71.30 120 GLY D N 1
ATOM 10132 C CA . GLY D 1 120 ? 19.597 70.210 47.238 1.00 73.65 120 GLY D CA 1
ATOM 10133 C C . GLY D 1 120 ? 19.715 69.159 48.325 1.00 69.29 120 GLY D C 1
ATOM 10134 O O . GLY D 1 120 ? 18.894 68.245 48.417 1.00 68.25 120 GLY D O 1
ATOM 10135 N N . GLY D 1 121 ? 20.736 69.293 49.163 1.00 63.59 121 GLY D N 1
ATOM 10136 C CA . GLY D 1 121 ? 20.975 68.322 50.210 1.00 59.68 121 GLY D CA 1
ATOM 10137 C C . GLY D 1 121 ? 20.747 68.849 51.611 1.00 63.15 121 GLY D C 1
ATOM 10138 O O . GLY D 1 121 ? 20.742 70.055 51.858 1.00 57.47 121 GLY D O 1
ATOM 10139 N N . ASP D 1 122 ? 20.549 67.914 52.532 1.00 66.70 122 ASP D N 1
ATOM 10140 C CA . ASP D 1 122 ? 20.425 68.211 53.948 1.00 67.27 122 ASP D CA 1
ATOM 10141 C C . ASP D 1 122 ? 21.835 68.307 54.531 1.00 63.14 122 ASP D C 1
ATOM 10142 O O . ASP D 1 122 ? 22.653 67.417 54.304 1.00 63.88 122 ASP D O 1
ATOM 10147 N N . PRO D 1 123 ? 22.138 69.409 55.243 1.00 60.85 123 PRO D N 1
ATOM 10148 C CA . PRO D 1 123 ? 23.442 69.622 55.885 1.00 57.08 123 PRO D CA 1
ATOM 10149 C C . PRO D 1 123 ? 23.938 68.416 56.678 1.00 55.75 123 PRO D C 1
ATOM 10150 O O . PRO D 1 123 ? 25.137 68.132 56.676 1.00 51.47 123 PRO D O 1
ATOM 10154 N N . ALA D 1 124 ? 23.022 67.709 57.336 1.00 56.16 124 ALA D N 1
ATOM 10155 C CA . ALA D 1 124 ? 23.376 66.512 58.096 1.00 58.21 124 ALA D CA 1
ATOM 10156 C C . ALA D 1 124 ? 23.806 65.352 57.194 1.00 57.35 124 ALA D C 1
ATOM 10157 O O . ALA D 1 124 ? 24.329 64.346 57.673 1.00 59.98 124 ALA D O 1
ATOM 10159 N N . ASP D 1 125 ? 23.583 65.487 55.891 1.00 54.77 125 ASP D N 1
ATOM 10160 C CA . ASP D 1 125 ? 23.942 64.431 54.949 1.00 52.97 125 ASP D CA 1
ATOM 10161 C C . ASP D 1 125 ? 25.283 64.693 54.277 1.00 48.05 125 ASP D C 1
ATOM 10162 O O . ASP D 1 125 ? 25.564 64.146 53.210 1.00 47.68 125 ASP D O 1
ATOM 10167 N N . ALA D 1 126 ? 26.116 65.508 54.916 1.00 42.73 126 ALA D N 1
ATOM 10168 C CA . ALA D 1 126 ? 27.405 65.900 54.347 1.00 41.84 126 ALA D CA 1
ATOM 10169 C C . ALA D 1 126 ? 28.489 64.852 54.581 1.00 44.53 126 ALA D C 1
ATOM 10170 O O . ALA D 1 126 ? 28.467 64.125 55.575 1.00 45.83 126 ALA D O 1
ATOM 10172 N N . PHE D 1 127 ? 29.445 64.794 53.662 1.00 42.67 127 PHE D N 1
ATOM 10173 C CA . PHE D 1 127 ? 30.585 63.897 53.778 1.00 41.14 127 PHE D CA 1
ATOM 10174 C C . PHE D 1 127 ? 31.918 64.643 53.730 1.00 45.45 127 PHE D C 1
ATOM 10175 O O . PHE D 1 127 ? 32.041 65.649 53.035 1.00 47.42 127 PHE D O 1
ATOM 10183 N N . HIS D 1 128 ? 32.915 64.140 54.455 1.00 46.43 128 HIS D N 1
ATOM 10184 C CA . HIS D 1 128 ? 34.310 64.460 54.160 1.00 43.24 128 HIS D CA 1
ATOM 10185 C C . HIS D 1 128 ? 34.805 63.343 53.248 1.00 39.17 128 HIS D C 1
ATOM 10186 O O . HIS D 1 128 ? 34.639 62.174 53.578 1.00 38.23 128 HIS D O 1
ATOM 10193 N N . LEU D 1 129 ? 35.412 63.685 52.118 1.00 34.97 129 LEU D N 1
ATOM 10194 C CA . LEU D 1 129 ? 35.784 62.663 51.144 1.00 33.76 129 LEU D CA 1
ATOM 10195 C C . LEU D 1 129 ? 37.280 62.440 51.047 1.00 37.13 129 LEU D C 1
ATOM 10196 O O . LEU D 1 129 ? 38.059 63.389 50.953 1.00 37.31 129 LEU D O 1
ATOM 10201 N N . VAL D 1 130 ? 37.668 61.167 51.080 1.00 36.09 130 VAL D N 1
ATOM 10202 C CA . VAL D 1 130 ? 39.032 60.755 50.782 1.00 36.74 130 VAL D CA 1
ATOM 10203 C C . VAL D 1 130 ? 38.990 59.822 49.582 1.00 30.30 130 VAL D C 1
ATOM 10204 O O . VAL D 1 130 ? 38.362 58.767 49.635 1.00 32.73 130 VAL D O 1
ATOM 10208 N N . ILE D 1 131 ? 39.639 60.211 48.489 1.00 34.28 131 ILE D N 1
ATOM 10209 C CA . ILE D 1 131 ? 39.548 59.432 47.257 1.00 31.68 131 ILE D CA 1
ATOM 10210 C C . ILE D 1 131 ? 40.929 59.028 46.745 1.00 33.22 131 ILE D C 1
ATOM 10211 O O . ILE D 1 131 ? 41.558 59.766 45.989 1.00 34.39 131 ILE D O 1
ATOM 10216 N N . PRO D 1 132 ? 41.407 57.841 47.159 1.00 31.65 132 PRO D N 1
ATOM 10217 C CA . PRO D 1 132 ? 42.783 57.431 46.856 1.00 31.34 132 PRO D CA 1
ATOM 10218 C C . PRO D 1 132 ? 42.928 56.708 45.529 1.00 30.68 132 PRO D C 1
ATOM 10219 O O . PRO D 1 132 ? 42.003 56.034 45.097 1.00 31.53 132 PRO D O 1
ATOM 10223 N N . SER D 1 133 ? 44.087 56.850 44.890 1.00 29.84 133 SER D N 1
ATOM 10224 C CA . SER D 1 133 ? 44.408 56.043 43.718 1.00 27.43 133 SER D CA 1
ATOM 10225 C C . SER D 1 133 ? 44.956 54.701 44.194 1.00 27.18 133 SER D C 1
ATOM 10226 O O . SER D 1 133 ? 45.893 54.675 44.991 1.00 31.86 133 SER D O 1
ATOM 10229 N N . LEU D 1 134 ? 44.353 53.602 43.751 1.00 25.58 134 LEU D N 1
ATOM 10230 C CA . LEU D 1 134 ? 44.836 52.263 44.110 1.00 22.89 134 LEU D CA 1
ATOM 10231 C C . LEU D 1 134 ? 46.321 52.121 43.840 1.00 29.50 134 LEU D C 1
ATOM 10232 O O . LEU D 1 134 ? 46.823 52.647 42.843 1.00 27.55 134 LEU D O 1
ATOM 10237 N N . PRO D 1 135 ? 47.033 51.414 44.734 1.00 32.25 135 PRO D N 1
ATOM 10238 C CA . PRO D 1 135 ? 48.451 51.151 44.475 1.00 28.74 135 PRO D CA 1
ATOM 10239 C C . PRO D 1 135 ? 48.583 50.487 43.113 1.00 29.26 135 PRO D C 1
ATOM 10240 O O . PRO D 1 135 ? 47.818 49.570 42.825 1.00 30.16 135 PRO D O 1
ATOM 10244 N N . GLY D 1 136 ? 49.494 50.971 42.279 1.00 28.19 136 GLY D N 1
ATOM 10245 C CA . GLY D 1 136 ? 49.646 50.435 40.939 1.00 24.51 136 GLY D CA 1
ATOM 10246 C C . GLY D 1 136 ? 48.776 51.127 39.903 1.00 28.07 136 GLY D C 1
ATOM 10247 O O . GLY D 1 136 ? 48.904 50.865 38.714 1.00 27.07 136 GLY D O 1
ATOM 10248 N N . PHE D 1 137 ? 47.899 52.022 40.351 1.00 24.66 137 PHE D N 1
ATOM 10249 C CA . PHE D 1 137 ? 46.983 52.719 39.445 1.00 28.05 137 PHE D CA 1
ATOM 10250 C C . PHE D 1 137 ? 47.271 54.202 39.411 1.00 27.99 137 PHE D C 1
ATOM 10251 O O . PHE D 1 137 ? 47.692 54.776 40.413 1.00 29.25 137 PHE D O 1
ATOM 10259 N N . GLY D 1 138 ? 47.004 54.810 38.259 1.00 26.46 138 GLY D N 1
ATOM 10260 C CA . GLY D 1 138 ? 47.018 56.248 38.098 1.00 28.04 138 GLY D CA 1
ATOM 10261 C C . GLY D 1 138 ? 48.208 56.949 38.721 1.00 30.69 138 GLY D C 1
ATOM 10262 O O . GLY D 1 138 ? 49.357 56.560 38.501 1.00 29.42 138 GLY D O 1
ATOM 10263 N N . PHE D 1 139 ? 47.931 57.977 39.519 1.00 32.30 139 PHE D N 1
ATOM 10264 C CA . PHE D 1 139 ? 48.999 58.809 40.043 1.00 28.55 139 PHE D CA 1
ATOM 10265 C C . PHE D 1 139 ? 49.614 58.235 41.315 1.00 28.32 139 PHE D C 1
ATOM 10266 O O . PHE D 1 139 ? 50.600 58.759 41.819 1.00 30.43 139 PHE D O 1
ATOM 10274 N N . SER D 1 140 ? 49.041 57.157 41.836 1.00 29.47 140 SER D N 1
ATOM 10275 C CA . SER D 1 140 ? 49.742 56.374 42.846 1.00 27.97 140 SER D CA 1
ATOM 10276 C C . SER D 1 140 ? 50.938 55.694 42.173 1.00 28.18 140 SER D C 1
ATOM 10277 O O . SER D 1 140 ? 52.053 55.687 42.702 1.00 30.76 140 SER D O 1
ATOM 10280 N N . GLY D 1 141 ? 50.705 55.152 40.982 1.00 28.51 141 GLY D N 1
ATOM 10281 C CA . GLY D 1 141 ? 51.787 54.593 40.190 1.00 27.05 141 GLY D CA 1
ATOM 10282 C C . GLY D 1 141 ? 52.195 53.198 40.631 1.00 26.95 141 GLY D C 1
ATOM 10283 O O . GLY D 1 141 ? 51.655 52.655 41.597 1.00 32.71 141 GLY D O 1
ATOM 10284 N N . PRO D 1 142 ? 53.151 52.598 39.909 1.00 30.42 142 PRO D N 1
ATOM 10285 C CA . PRO D 1 142 ? 53.554 51.196 40.109 1.00 27.38 142 PRO D CA 1
ATOM 10286 C C . PRO D 1 142 ? 54.017 50.877 41.532 1.00 28.65 142 PRO D C 1
ATOM 10287 O O . PRO D 1 142 ? 54.676 51.710 42.153 1.00 32.88 142 PRO D O 1
ATOM 10291 N N . THR D 1 143 ? 53.667 49.700 42.043 1.00 27.83 143 THR D N 1
ATOM 10292 C CA . THR D 1 143 ? 54.195 49.247 43.330 1.00 31.91 143 THR D CA 1
ATOM 10293 C C . THR D 1 143 ? 55.593 48.686 43.084 1.00 33.53 143 THR D C 1
ATOM 10294 O O . THR D 1 143 ? 55.887 48.248 41.973 1.00 34.93 143 THR D O 1
ATOM 10298 N N . PRO D 1 144 ? 56.471 48.718 44.103 1.00 33.58 144 PRO D N 1
ATOM 10299 C CA . PRO D 1 144 ? 57.854 48.264 43.897 1.00 36.18 144 PRO D CA 1
ATOM 10300 C C . PRO D 1 144 ? 58.097 46.779 44.185 1.00 35.76 144 PRO D C 1
ATOM 10301 O O . PRO D 1 144 ? 59.200 46.289 43.914 1.00 37.70 144 PRO D O 1
ATOM 10305 N N . GLU D 1 145 ? 57.100 46.073 44.706 1.00 37.38 145 GLU D N 1
ATOM 10306 C CA . GLU D 1 145 ? 57.321 44.707 45.169 1.00 33.91 145 GLU D CA 1
ATOM 10307 C C . GLU D 1 145 ? 56.047 43.865 45.156 1.00 33.37 145 GLU D C 1
ATOM 10308 O O . GLU D 1 145 ? 54.944 44.406 45.114 1.00 29.64 145 GLU D O 1
ATOM 10314 N N . PRO D 1 146 ? 56.198 42.530 45.204 1.00 28.64 146 PRO D N 1
ATOM 10315 C CA . PRO D 1 146 ? 55.016 41.663 45.273 1.00 31.24 146 PRO D CA 1
ATOM 10316 C C . PRO D 1 146 ? 54.223 41.854 46.570 1.00 32.24 146 PRO D C 1
ATOM 10317 O O . PRO D 1 146 ? 54.739 42.444 47.518 1.00 36.92 146 PRO D O 1
ATOM 10321 N N . GLY D 1 147 ? 52.989 41.357 46.597 1.00 33.55 147 GLY D N 1
ATOM 10322 C CA . GLY D 1 147 ? 52.233 41.250 47.830 1.00 33.13 147 GLY D CA 1
ATOM 10323 C C . GLY D 1 147 ? 51.122 42.261 48.029 1.00 33.70 147 GLY D C 1
ATOM 10324 O O . GLY D 1 147 ? 50.435 42.217 49.044 1.00 31.43 147 GLY D O 1
ATOM 10325 N N . TRP D 1 148 ? 50.925 43.163 47.071 1.00 31.62 148 TRP D N 1
ATOM 10326 C CA . TRP D 1 148 ? 49.859 44.152 47.208 1.00 28.32 148 TRP D CA 1
ATOM 10327 C C . TRP D 1 148 ? 48.512 43.565 46.781 1.00 28.84 148 TRP D C 1
ATOM 10328 O O . TRP D 1 148 ? 48.019 43.802 45.675 1.00 31.03 148 TRP D O 1
ATOM 10339 N N . ASN D 1 149 ? 47.937 42.780 47.691 1.00 29.23 149 ASN D N 1
ATOM 10340 C CA . ASN D 1 149 ? 46.641 42.161 47.507 1.00 30.03 149 ASN D CA 1
ATOM 10341 C C . ASN D 1 149 ? 45.602 42.952 48.309 1.00 30.98 149 ASN D C 1
ATOM 10342 O O . ASN D 1 149 ? 45.874 44.073 48.735 1.00 26.77 149 ASN D O 1
ATOM 10347 N N . LEU D 1 150 ? 44.428 42.373 48.535 1.00 27.41 150 LEU D N 1
ATOM 10348 C CA . LEU D 1 150 ? 43.359 43.129 49.179 1.00 28.56 150 LEU D CA 1
ATOM 10349 C C . LEU D 1 150 ? 43.682 43.507 50.633 1.00 32.38 150 LEU D C 1
ATOM 10350 O O . LEU D 1 150 ? 43.546 44.677 51.004 1.00 31.32 150 LEU D O 1
ATOM 10355 N N . PRO D 1 151 ? 44.130 42.545 51.459 1.00 30.57 151 PRO D N 1
ATOM 10356 C CA . PRO D 1 151 ? 44.410 42.986 52.829 1.00 33.14 151 PRO D CA 1
ATOM 10357 C C . PRO D 1 151 ? 45.515 44.042 52.902 1.00 32.54 151 PRO D C 1
ATOM 10358 O O . PRO D 1 151 ? 45.440 44.937 53.748 1.00 36.57 151 PRO D O 1
ATOM 10362 N N . ARG D 1 152 ? 46.513 43.960 52.026 1.00 30.88 152 ARG D N 1
ATOM 10363 C CA . ARG D 1 152 ? 47.602 44.937 52.082 1.00 32.68 152 ARG D CA 1
ATOM 10364 C C . ARG D 1 152 ? 47.133 46.323 51.649 1.00 33.51 152 ARG D C 1
ATOM 10365 O O . ARG D 1 152 ? 47.498 47.317 52.273 1.00 34.59 152 ARG D O 1
ATOM 10373 N N . VAL D 1 153 ? 46.330 46.396 50.590 1.00 33.58 153 VAL D N 1
ATOM 10374 C CA . VAL D 1 153 ? 45.699 47.664 50.220 1.00 31.99 153 VAL D CA 1
ATOM 10375 C C . VAL D 1 153 ? 44.821 48.188 51.363 1.00 30.26 153 VAL D C 1
ATOM 10376 O O . VAL D 1 153 ? 44.885 49.368 51.719 1.00 27.17 153 VAL D O 1
ATOM 10380 N N . ALA D 1 154 ? 44.017 47.310 51.949 1.00 29.82 154 ALA D N 1
ATOM 10381 C CA . ALA D 1 154 ? 43.173 47.709 53.076 1.00 31.91 154 ALA D CA 1
ATOM 10382 C C . ALA D 1 154 ? 43.994 48.259 54.248 1.00 31.00 154 ALA D C 1
ATOM 10383 O O . ALA D 1 154 ? 43.607 49.251 54.884 1.00 30.97 154 ALA D O 1
ATOM 10385 N N . SER D 1 155 ? 45.116 47.615 54.548 1.00 32.63 155 SER D N 1
ATOM 10386 C CA . SER D 1 155 ? 45.972 48.086 55.634 1.00 37.56 155 SER D CA 1
ATOM 10387 C C . SER D 1 155 ? 46.516 49.480 55.324 1.00 33.67 155 SER D C 1
ATOM 10388 O O . SER D 1 155 ? 46.603 50.325 56.206 1.00 34.57 155 SER D O 1
ATOM 10391 N N . ALA D 1 156 ? 46.866 49.708 54.061 1.00 33.62 156 ALA D N 1
ATOM 10392 C CA . ALA D 1 156 ? 47.383 51.000 53.626 1.00 28.58 156 ALA D CA 1
ATOM 10393 C C . ALA D 1 156 ? 46.343 52.108 53.789 1.00 33.79 156 ALA D C 1
ATOM 10394 O O . ALA D 1 156 ? 46.666 53.229 54.178 1.00 34.70 156 ALA D O 1
ATOM 10396 N N . TRP D 1 157 ? 45.088 51.794 53.496 1.00 26.86 157 TRP D N 1
ATOM 10397 C CA . TRP D 1 157 ? 44.036 52.786 53.629 1.00 27.68 157 TRP D CA 1
ATOM 10398 C C . TRP D 1 157 ? 43.713 53.117 55.066 1.00 30.43 157 TRP D C 1
ATOM 10399 O O . TRP D 1 157 ? 43.422 54.266 55.405 1.00 35.28 157 TRP D O 1
ATOM 10410 N N . ALA D 1 158 ? 43.697 52.082 55.896 1.00 34.79 158 ALA D N 1
ATOM 10411 C CA . ALA D 1 158 ? 43.492 52.257 57.325 1.00 36.15 158 ALA D CA 1
ATOM 10412 C C . ALA D 1 158 ? 44.551 53.213 57.861 1.00 35.17 158 ALA D C 1
ATOM 10413 O O . ALA D 1 158 ? 44.277 54.049 58.728 1.00 34.69 158 ALA D O 1
ATOM 10415 N N . GLU D 1 159 ? 45.761 53.083 57.327 1.00 34.77 159 GLU D N 1
ATOM 10416 C CA . GLU D 1 159 ? 46.882 53.925 57.718 1.00 38.38 159 GLU D CA 1
ATOM 10417 C C . GLU D 1 159 ? 46.705 55.349 57.191 1.00 41.34 159 GLU D C 1
ATOM 10418 O O . GLU D 1 159 ? 46.998 56.317 57.891 1.00 42.42 159 GLU D O 1
ATOM 10424 N N . LEU D 1 160 ? 46.229 55.466 55.955 1.00 41.67 160 LEU D N 1
ATOM 10425 C CA . LEU D 1 160 ? 45.905 56.765 55.378 1.00 43.86 160 LEU D CA 1
ATOM 10426 C C . LEU D 1 160 ? 44.890 57.513 56.243 1.00 45.09 160 LEU D C 1
ATOM 10427 O O . LEU D 1 160 ? 45.094 58.685 56.557 1.00 40.08 160 LEU D O 1
ATOM 10440 N N . ARG D 1 162 ? 44.160 57.007 59.380 1.00 37.53 162 ARG D N 1
ATOM 10441 C CA . ARG D 1 162 ? 44.787 57.315 60.655 1.00 40.41 162 ARG D CA 1
ATOM 10442 C C . ARG D 1 162 ? 45.618 58.590 60.527 1.00 45.21 162 ARG D C 1
ATOM 10443 O O . ARG D 1 162 ? 45.520 59.487 61.363 1.00 47.49 162 ARG D O 1
ATOM 10451 N N . ARG D 1 163 ? 46.422 58.676 59.472 1.00 44.76 163 ARG D N 1
ATOM 10452 C CA . ARG D 1 163 ? 47.249 59.862 59.247 1.00 47.24 163 ARG D CA 1
ATOM 10453 C C . ARG D 1 163 ? 46.404 61.117 59.049 1.00 43.82 163 ARG D C 1
ATOM 10454 O O . ARG D 1 163 ? 46.828 62.209 59.404 1.00 46.07 163 ARG D O 1
ATOM 10462 N N . LEU D 1 164 ? 45.213 60.953 58.481 1.00 39.89 164 LEU D N 1
ATOM 10463 C CA . LEU D 1 164 ? 44.321 62.081 58.236 1.00 44.77 164 LEU D CA 1
ATOM 10464 C C . LEU D 1 164 ? 43.539 62.476 59.493 1.00 46.15 164 LEU D C 1
ATOM 10465 O O . LEU D 1 164 ? 42.875 63.512 59.519 1.00 46.26 164 LEU D O 1
ATOM 10470 N N . GLY D 1 165 ? 43.616 61.643 60.528 1.00 42.73 165 GLY D N 1
ATOM 10471 C CA . GLY D 1 165 ? 42.988 61.948 61.806 1.00 42.06 165 GLY D CA 1
ATOM 10472 C C . GLY D 1 165 ? 41.570 61.423 61.922 1.00 46.61 165 GLY D C 1
ATOM 10473 O O . GLY D 1 165 ? 40.817 61.818 62.816 1.00 49.87 165 GLY D O 1
ATOM 10474 N N . TYR D 1 166 ? 41.211 60.525 61.013 1.00 44.60 166 TYR D N 1
ATOM 10475 C CA . TYR D 1 166 ? 39.855 59.992 60.928 1.00 47.46 166 TYR D CA 1
ATOM 10476 C C . TYR D 1 166 ? 39.713 58.695 61.717 1.00 46.55 166 TYR D C 1
ATOM 10477 O O . TYR D 1 166 ? 40.102 57.621 61.247 1.00 47.16 166 TYR D O 1
ATOM 10486 N N . SER D 1 167 ? 39.160 58.805 62.921 1.00 45.33 167 SER D N 1
ATOM 10487 C CA . SER D 1 167 ? 39.052 57.663 63.819 1.00 50.36 167 SER D CA 1
ATOM 10488 C C . SER D 1 167 ? 37.729 56.923 63.639 1.00 49.59 167 SER D C 1
ATOM 10489 O O . SER D 1 167 ? 37.543 55.828 64.166 1.00 50.34 167 SER D O 1
ATOM 10492 N N . ARG D 1 168 ? 36.808 57.538 62.906 1.00 48.19 168 ARG D N 1
ATOM 10493 C CA . ARG D 1 168 ? 35.533 56.915 62.568 1.00 48.22 168 ARG D CA 1
ATOM 10494 C C . ARG D 1 168 ? 35.158 57.272 61.144 1.00 45.79 168 ARG D C 1
ATOM 10495 O O . ARG D 1 168 ? 34.863 58.425 60.840 1.00 48.50 168 ARG D O 1
ATOM 10503 N N . TYR D 1 169 ? 35.158 56.286 60.262 1.00 41.09 169 TYR D N 1
ATOM 10504 C CA . TYR D 1 169 ? 34.897 56.578 58.866 1.00 39.91 169 TYR D CA 1
ATOM 10505 C C . TYR D 1 169 ? 34.101 55.480 58.178 1.00 38.94 169 TYR D C 1
ATOM 10506 O O . TYR D 1 169 ? 34.075 54.338 58.629 1.00 46.05 169 TYR D O 1
ATOM 10515 N N . ALA D 1 170 ? 33.434 55.856 57.095 1.00 35.65 170 ALA D N 1
ATOM 10516 C CA . ALA D 1 170 ? 32.734 54.910 56.246 1.00 36.80 170 ALA D CA 1
ATOM 10517 C C . ALA D 1 170 ? 33.597 54.605 55.029 1.00 33.77 170 ALA D C 1
ATOM 10518 O O . ALA D 1 170 ? 34.523 55.355 54.724 1.00 32.31 170 ALA D O 1
ATOM 10520 N N . VAL D 1 171 ? 33.294 53.494 54.355 1.00 29.63 171 VAL D N 1
ATOM 10521 C CA . VAL D 1 171 ? 34.015 53.065 53.162 1.00 32.55 171 VAL D CA 1
ATOM 10522 C C . VAL D 1 171 ? 33.032 52.820 52.016 1.00 35.48 171 VAL D C 1
ATOM 10523 O O . VAL D 1 171 ? 31.917 52.335 52.234 1.00 36.72 171 VAL D O 1
ATOM 10527 N N . GLN D 1 172 ? 33.445 53.151 50.794 1.00 32.72 172 GLN D N 1
ATOM 10528 C CA . GLN D 1 172 ? 32.567 53.029 49.638 1.00 31.44 172 GLN D CA 1
ATOM 10529 C C . GLN D 1 172 ? 33.351 52.527 48.452 1.00 31.63 172 GLN D C 1
ATOM 10530 O O . GLN D 1 172 ? 34.500 52.933 48.256 1.00 26.83 172 GLN D O 1
ATOM 10536 N N . GLY D 1 173 ? 32.746 51.651 47.652 1.00 29.63 173 GLY D N 1
ATOM 10537 C CA . GLY D 1 173 ? 33.407 51.211 46.436 1.00 26.87 173 GLY D CA 1
ATOM 10538 C C . GLY D 1 173 ? 32.525 50.485 45.443 1.00 29.57 173 GLY D C 1
ATOM 10539 O O . GLY D 1 173 ? 31.476 49.943 45.794 1.00 29.51 173 GLY D O 1
ATOM 10540 N N . GLY D 1 174 ? 32.963 50.494 44.189 1.00 26.14 174 GLY D N 1
ATOM 10541 C CA . GLY D 1 174 ? 32.407 49.654 43.143 1.00 24.28 174 GLY D CA 1
ATOM 10542 C C . GLY D 1 174 ? 33.572 48.824 42.610 1.00 25.69 174 GLY D C 1
ATOM 10543 O O . GLY D 1 174 ? 34.713 49.135 42.928 1.00 27.19 174 GLY D O 1
ATOM 10544 N N . ASP D 1 175 ? 33.296 47.777 41.831 1.00 24.06 175 ASP D N 1
ATOM 10545 C CA . ASP D 1 175 ? 34.362 46.955 41.220 1.00 28.54 175 ASP D CA 1
ATOM 10546 C C . ASP D 1 175 ? 35.338 46.477 42.302 1.00 31.87 175 ASP D C 1
ATOM 10547 O O . ASP D 1 175 ? 34.911 46.164 43.412 1.00 32.64 175 ASP D O 1
ATOM 10552 N N . LEU D 1 176 ? 36.637 46.454 41.995 1.00 28.28 176 LEU D N 1
ATOM 10553 C CA . LEU D 1 176 ? 37.674 46.097 42.969 1.00 26.49 176 LEU D CA 1
ATOM 10554 C C . LEU D 1 176 ? 37.660 47.005 44.196 1.00 27.99 176 LEU D C 1
ATOM 10555 O O . LEU D 1 176 ? 38.135 46.618 45.261 1.00 26.89 176 LEU D O 1
ATOM 10560 N N . GLY D 1 177 ? 37.124 48.216 44.042 1.00 28.01 177 GLY D N 1
ATOM 10561 C CA . GLY D 1 177 ? 36.976 49.127 45.164 1.00 24.73 177 GLY D CA 1
ATOM 10562 C C . GLY D 1 177 ? 35.968 48.634 46.189 1.00 29.56 177 GLY D C 1
ATOM 10563 O O . GLY D 1 177 ? 36.119 48.867 47.388 1.00 28.80 177 GLY D O 1
ATOM 10564 N N . ALA D 1 178 ? 34.932 47.950 45.715 1.00 26.68 178 ALA D N 1
ATOM 10565 C CA . ALA D 1 178 ? 33.970 47.311 46.613 1.00 29.21 178 ALA D CA 1
ATOM 10566 C C . ALA D 1 178 ? 34.638 46.208 47.436 1.00 32.02 178 ALA D C 1
ATOM 10567 O O . ALA D 1 178 ? 34.394 46.057 48.634 1.00 32.24 178 ALA D O 1
ATOM 10569 N N . TRP D 1 179 ? 35.474 45.419 46.776 1.00 27.88 179 TRP D N 1
ATOM 10570 C CA A TRP D 1 179 ? 36.180 44.334 47.437 0.57 28.70 179 TRP D CA 1
ATOM 10571 C CA B TRP D 1 179 ? 36.151 44.319 47.448 0.43 28.86 179 TRP D CA 1
ATOM 10572 C C . TRP D 1 179 ? 37.145 44.856 48.470 1.00 32.21 179 TRP D C 1
ATOM 10573 O O . TRP D 1 179 ? 37.287 44.296 49.551 1.00 31.17 179 TRP D O 1
ATOM 10594 N N . THR D 1 180 ? 37.832 45.934 48.109 1.00 26.64 180 THR D N 1
ATOM 10595 C CA . THR D 1 180 ? 38.773 46.541 49.028 1.00 25.48 180 THR D CA 1
ATOM 10596 C C . THR D 1 180 ? 38.029 47.096 50.235 1.00 27.76 180 THR D C 1
ATOM 10597 O O . THR D 1 180 ? 38.492 46.964 51.369 1.00 30.10 180 THR D O 1
ATOM 10601 N N . SER D 1 181 ? 36.880 47.723 49.982 1.00 27.77 181 SER D N 1
ATOM 10602 C CA . SER D 1 181 ? 36.065 48.307 51.058 1.00 27.54 181 SER D CA 1
ATOM 10603 C C . SER D 1 181 ? 35.585 47.243 52.044 1.00 31.53 181 SER D C 1
ATOM 10604 O O . SER D 1 181 ? 35.671 47.432 53.257 1.00 29.46 181 SER D O 1
ATOM 10607 N N . LEU D 1 182 ? 35.084 46.126 51.525 1.00 30.37 182 LEU D N 1
ATOM 10608 C CA . LEU D 1 182 ? 34.628 45.032 52.382 1.00 29.93 182 LEU D CA 1
ATOM 10609 C C . LEU D 1 182 ? 35.789 44.466 53.196 1.00 27.58 182 LEU D C 1
ATOM 10610 O O . LEU D 1 182 ? 35.632 44.152 54.374 1.00 32.62 182 LEU D O 1
ATOM 10615 N N . THR D 1 183 ? 36.948 44.330 52.556 1.00 28.10 183 THR D N 1
ATOM 10616 C CA . THR D 1 183 ? 38.143 43.850 53.242 1.00 30.42 183 THR D CA 1
ATOM 10617 C C . THR D 1 183 ? 38.544 44.813 54.354 1.00 34.44 183 THR D C 1
ATOM 10618 O O . THR D 1 183 ? 38.855 44.392 55.467 1.00 33.92 183 THR D O 1
ATOM 10622 N N . LEU D 1 184 ? 38.518 46.105 54.040 1.00 34.81 184 LEU D N 1
ATOM 10623 C CA . LEU D 1 184 ? 38.839 47.155 55.004 1.00 34.62 184 LEU D CA 1
ATOM 10624 C C . LEU D 1 184 ? 37.871 47.142 56.198 1.00 32.18 184 LEU D C 1
ATOM 10625 O O . LEU D 1 184 ? 38.269 47.443 57.327 1.00 32.74 184 LEU D O 1
ATOM 10630 N N . SER D 1 185 ? 36.614 46.776 55.943 1.00 33.10 185 SER D N 1
ATOM 10631 C CA . SER D 1 185 ? 35.610 46.599 56.994 1.00 39.02 185 SER D CA 1
ATOM 10632 C C . SER D 1 185 ? 36.087 45.679 58.109 1.00 40.47 185 SER D C 1
ATOM 10633 O O . SER D 1 185 ? 35.772 45.902 59.279 1.00 37.84 185 SER D O 1
ATOM 10636 N N . GLY D 1 186 ? 36.818 44.632 57.733 1.00 34.15 186 GLY D N 1
ATOM 10637 C CA . GLY D 1 186 ? 37.329 43.666 58.689 1.00 40.48 186 GLY D CA 1
ATOM 10638 C C . GLY D 1 186 ? 38.701 44.029 59.227 1.00 44.26 186 GLY D C 1
ATOM 10639 O O . GLY D 1 186 ? 38.954 43.895 60.422 1.00 46.94 186 GLY D O 1
ATOM 10640 N N . VAL D 1 187 ? 39.586 44.485 58.342 1.00 42.93 187 VAL D N 1
ATOM 10641 C CA . VAL D 1 187 ? 40.951 44.856 58.723 1.00 40.79 187 VAL D CA 1
ATOM 10642 C C . VAL D 1 187 ? 40.967 45.976 59.761 1.00 42.99 187 VAL D C 1
ATOM 10643 O O . VAL D 1 187 ? 41.686 45.906 60.755 1.00 47.28 187 VAL D O 1
ATOM 10647 N N . ASP D 1 188 ? 40.149 46.998 59.539 1.00 43.61 188 ASP D N 1
ATOM 10648 C CA . ASP D 1 188 ? 40.121 48.141 60.440 1.00 42.08 188 ASP D CA 1
ATOM 10649 C C . ASP D 1 188 ? 38.742 48.275 61.085 1.00 43.23 188 ASP D C 1
ATOM 10650 O O . ASP D 1 188 ? 38.147 49.355 61.106 1.00 38.07 188 ASP D O 1
ATOM 10655 N N . HIS D 1 189 ? 38.245 47.163 61.622 1.00 42.45 189 HIS D N 1
ATOM 10656 C CA . HIS D 1 189 ? 36.881 47.093 62.143 1.00 42.56 189 HIS D CA 1
ATOM 10657 C C . HIS D 1 189 ? 36.649 48.035 63.322 1.00 45.26 189 HIS D C 1
ATOM 10658 O O . HIS D 1 189 ? 35.510 48.378 63.634 1.00 46.28 189 HIS D O 1
ATOM 10665 N N . GLU D 1 190 ? 37.729 48.449 63.971 1.00 43.83 190 GLU D N 1
ATOM 10666 C CA . GLU D 1 190 ? 37.632 49.347 65.109 1.00 47.50 190 GLU D CA 1
ATOM 10667 C C . GLU D 1 190 ? 37.339 50.787 64.692 1.00 48.63 190 GLU D C 1
ATOM 10668 O O . GLU D 1 190 ? 36.857 51.574 65.504 1.00 50.48 190 GLU D O 1
ATOM 10674 N N . HIS D 1 191 ? 37.611 51.134 63.436 1.00 44.22 191 HIS D N 1
ATOM 10675 C CA . HIS D 1 191 ? 37.412 52.512 62.991 1.00 41.37 191 HIS D CA 1
ATOM 10676 C C . HIS D 1 191 ? 36.370 52.664 61.884 1.00 41.85 191 HIS D C 1
ATOM 10677 O O . HIS D 1 191 ? 35.861 53.758 61.660 1.00 45.00 191 HIS D O 1
ATOM 10684 N N . VAL D 1 192 ? 36.057 51.579 61.184 1.00 37.93 192 VAL D N 1
ATOM 10685 C CA . VAL D 1 192 ? 35.049 51.636 60.128 1.00 36.22 192 VAL D CA 1
ATOM 10686 C C . VAL D 1 192 ? 33.632 51.537 60.705 1.00 44.99 192 VAL D C 1
ATOM 10687 O O . VAL D 1 192 ? 33.297 50.572 61.389 1.00 41.63 192 VAL D O 1
ATOM 10691 N N . VAL D 1 193 ? 32.803 52.537 60.421 1.00 41.42 193 VAL D N 1
ATOM 10692 C CA . VAL D 1 193 ? 31.470 52.613 61.008 1.00 42.28 193 VAL D CA 1
ATOM 10693 C C . VAL D 1 193 ? 30.380 52.157 60.043 1.00 40.45 193 VAL D C 1
ATOM 10694 O O . VAL D 1 193 ? 29.227 52.002 60.431 1.00 40.34 193 VAL D O 1
ATOM 10698 N N . GLY D 1 194 ? 30.748 51.941 58.787 1.00 39.27 194 GLY D N 1
ATOM 10699 C CA . GLY D 1 194 ? 29.776 51.563 57.779 1.00 37.28 194 GLY D CA 1
ATOM 10700 C C . GLY D 1 194 ? 30.387 51.352 56.411 1.00 36.14 194 GLY D C 1
ATOM 10701 O O . GLY D 1 194 ? 31.361 52.003 56.035 1.00 36.10 194 GLY D O 1
ATOM 10702 N N . THR D 1 195 ? 29.793 50.436 55.656 1.00 35.96 195 THR D N 1
ATOM 10703 C CA . THR D 1 195 ? 30.305 50.059 54.345 1.00 30.97 195 THR D CA 1
ATOM 10704 C C . THR D 1 195 ? 29.203 50.178 53.311 1.00 28.06 195 THR D C 1
ATOM 10705 O O . THR D 1 195 ? 28.099 49.700 53.526 1.00 33.36 195 THR D O 1
ATOM 10709 N N . HIS D 1 196 ? 29.503 50.819 52.190 1.00 29.06 196 HIS D N 1
ATOM 10710 C CA . HIS D 1 196 ? 28.565 50.893 51.093 1.00 27.54 196 HIS D CA 1
ATOM 10711 C C . HIS D 1 196 ? 29.238 50.414 49.824 1.00 30.52 196 HIS D C 1
ATOM 10712 O O . HIS D 1 196 ? 30.295 50.931 49.442 1.00 28.09 196 HIS D O 1
ATOM 10719 N N . VAL D 1 197 ? 28.637 49.427 49.164 1.00 28.95 197 VAL D N 1
ATOM 10720 C CA . VAL D 1 197 ? 29.151 48.985 47.877 1.00 23.63 197 VAL D CA 1
ATOM 10721 C C . VAL D 1 197 ? 28.076 49.129 46.806 1.00 28.08 197 VAL D C 1
ATOM 10722 O O . VAL D 1 197 ? 26.891 48.902 47.067 1.00 32.99 197 VAL D O 1
ATOM 10726 N N . ASN D 1 198 ? 28.481 49.545 45.607 1.00 26.35 198 ASN D N 1
ATOM 10727 C CA . ASN D 1 198 ? 27.551 49.566 44.485 1.00 29.23 198 ASN D CA 1
ATOM 10728 C C . ASN D 1 198 ? 27.899 48.430 43.528 1.00 25.47 198 ASN D C 1
ATOM 10729 O O . ASN D 1 198 ? 27.592 48.475 42.342 1.00 27.03 198 ASN D O 1
ATOM 10734 N N . PHE D 1 199 ? 28.540 47.409 44.077 1.00 26.21 199 PHE D N 1
ATOM 10735 C CA . PHE D 1 199 ? 28.885 46.213 43.319 1.00 28.89 199 PHE D CA 1
ATOM 10736 C C . PHE D 1 199 ? 28.994 45.047 44.286 1.00 27.18 199 PHE D C 1
ATOM 10737 O O . PHE D 1 199 ? 29.784 45.088 45.226 1.00 30.14 199 PHE D O 1
ATOM 10745 N N . LEU D 1 200 ? 28.188 44.009 44.083 1.00 31.99 200 LEU D N 1
ATOM 10746 C CA . LEU D 1 200 ? 28.205 42.875 45.004 1.00 28.33 200 LEU D CA 1
ATOM 10747 C C . LEU D 1 200 ? 27.922 41.579 44.264 1.00 31.80 200 LEU D C 1
ATOM 10748 O O . LEU D 1 200 ? 26.883 41.439 43.616 1.00 26.50 200 LEU D O 1
ATOM 10753 N N . ILE D 1 201 ? 28.878 40.658 44.345 1.00 29.30 201 ILE D N 1
ATOM 10754 C CA . ILE D 1 201 ? 28.758 39.323 43.784 1.00 35.00 201 ILE D CA 1
ATOM 10755 C C . ILE D 1 201 ? 28.242 38.372 44.836 1.00 32.50 201 ILE D C 1
ATOM 10756 O O . ILE D 1 201 ? 28.755 38.368 45.952 1.00 32.11 201 ILE D O 1
ATOM 10761 N N . THR D 1 202 ? 27.242 37.562 44.487 1.00 30.78 202 THR D N 1
ATOM 10762 C CA . THR D 1 202 ? 26.806 36.477 45.357 1.00 32.24 202 THR D CA 1
ATOM 10763 C C . THR D 1 202 ? 26.772 35.148 44.606 1.00 34.90 202 THR D C 1
ATOM 10764 O O . THR D 1 202 ? 25.736 34.764 44.073 1.00 36.16 202 THR D O 1
ATOM 10768 N N . PRO D 1 203 ? 27.907 34.439 44.557 1.00 39.84 203 PRO D N 1
ATOM 10769 C CA . PRO D 1 203 ? 27.878 33.144 43.867 1.00 40.03 203 PRO D CA 1
ATOM 10770 C C . PRO D 1 203 ? 27.026 32.117 44.608 1.00 41.98 203 PRO D C 1
ATOM 10771 O O . PRO D 1 203 ? 26.887 32.195 45.831 1.00 40.59 203 PRO D O 1
ATOM 10775 N N . PRO D 1 204 ? 26.428 31.177 43.866 1.00 41.56 204 PRO D N 1
ATOM 10776 C CA . PRO D 1 204 ? 25.707 30.085 44.525 1.00 43.30 204 PRO D CA 1
ATOM 10777 C C . PRO D 1 204 ? 26.694 29.119 45.171 1.00 48.62 204 PRO D C 1
ATOM 10778 O O . PRO D 1 204 ? 27.857 29.089 44.771 1.00 51.49 204 PRO D O 1
ATOM 10782 N N . SER D 1 205 ? 26.244 28.350 46.154 1.00 52.62 205 SER D N 1
ATOM 10783 C CA . SER D 1 205 ? 27.116 27.395 46.826 1.00 54.98 205 SER D CA 1
ATOM 10784 C C . SER D 1 205 ? 27.368 26.181 45.948 1.00 58.89 205 SER D C 1
ATOM 10785 O O . SER D 1 205 ? 28.262 25.383 46.223 1.00 63.02 205 SER D O 1
ATOM 10788 N N . GLY D 1 206 ? 26.570 26.038 44.896 1.00 52.44 206 GLY D N 1
ATOM 10789 C CA . GLY D 1 206 ? 26.664 24.882 44.025 1.00 59.01 206 GLY D CA 1
ATOM 10790 C C . GLY D 1 206 ? 25.663 23.830 44.461 1.00 69.06 206 GLY D C 1
ATOM 10791 O O . GLY D 1 206 ? 25.296 22.939 43.693 1.00 74.14 206 GLY D O 1
ATOM 10792 N N . ASP D 1 207 ? 25.224 23.944 45.710 1.00 71.25 207 ASP D N 1
ATOM 10793 C CA . ASP D 1 207 ? 24.204 23.064 46.259 1.00 73.33 207 ASP D CA 1
ATOM 10794 C C . ASP D 1 207 ? 22.821 23.473 45.751 1.00 70.90 207 ASP D C 1
ATOM 10795 O O . ASP D 1 207 ? 22.366 24.590 46.012 1.00 65.26 207 ASP D O 1
ATOM 10800 N N . PRO D 1 208 ? 22.152 22.563 45.021 1.00 68.99 208 PRO D N 1
ATOM 10801 C CA . PRO D 1 208 ? 20.822 22.774 44.434 1.00 62.55 208 PRO D CA 1
ATOM 10802 C C . PRO D 1 208 ? 19.818 23.389 45.408 1.00 61.52 208 PRO D C 1
ATOM 10803 O O . PRO D 1 208 ? 19.024 24.235 45.014 1.00 59.76 208 PRO D O 1
ATOM 10807 N N . ALA D 1 209 ? 19.879 22.964 46.666 1.00 64.66 209 ALA D N 1
ATOM 10808 C CA . ALA D 1 209 ? 18.917 23.371 47.689 1.00 64.72 209 ALA D CA 1
ATOM 10809 C C . ALA D 1 209 ? 18.803 24.895 47.844 1.00 65.19 209 ALA D C 1
ATOM 10810 O O . ALA D 1 209 ? 17.713 25.407 48.070 1.00 67.20 209 ALA D O 1
ATOM 10812 N N . ASP D 1 210 ? 19.923 25.609 47.722 1.00 59.37 210 ASP D N 1
ATOM 10813 C CA . ASP D 1 210 ? 19.916 27.058 47.898 1.00 63.03 210 ASP D CA 1
ATOM 10814 C C . ASP D 1 210 ? 19.265 27.788 46.731 1.00 56.12 210 ASP D C 1
ATOM 10815 O O . ASP D 1 210 ? 19.017 28.989 46.832 1.00 55.67 210 ASP D O 1
ATOM 10820 N N . LEU D 1 211 ? 18.996 27.071 45.636 1.00 50.00 211 LEU D N 1
ATOM 10821 C CA . LEU D 1 211 ? 18.321 27.668 44.488 1.00 43.81 211 LEU D CA 1
ATOM 10822 C C . LEU D 1 211 ? 16.802 27.617 44.609 1.00 40.42 211 LEU D C 1
ATOM 10823 O O . LEU D 1 211 ? 16.104 28.386 43.944 1.00 37.78 211 LEU D O 1
ATOM 10828 N N . ALA D 1 212 ? 16.298 26.699 45.432 1.00 38.05 212 ALA D N 1
ATOM 10829 C CA . ALA D 1 212 ? 14.858 26.531 45.610 1.00 45.01 212 ALA D CA 1
ATOM 10830 C C . ALA D 1 212 ? 14.201 27.827 46.087 1.00 45.48 212 ALA D C 1
ATOM 10831 O O . ALA D 1 212 ? 14.681 28.470 47.019 1.00 44.94 212 ALA D O 1
ATOM 10833 N N . GLY D 1 213 ? 13.110 28.211 45.432 1.00 44.21 213 GLY D N 1
ATOM 10834 C CA . GLY D 1 213 ? 12.354 29.379 45.846 1.00 41.99 213 GLY D CA 1
ATOM 10835 C C . GLY D 1 213 ? 12.804 30.663 45.181 1.00 39.52 213 GLY D C 1
ATOM 10836 O O . GLY D 1 213 ? 12.144 31.693 45.304 1.00 43.63 213 GLY D O 1
ATOM 10837 N N . LEU D 1 214 ? 13.932 30.617 44.478 1.00 36.11 214 LEU D N 1
ATOM 10838 C CA . LEU D 1 214 ? 14.399 31.791 43.759 1.00 33.13 214 LEU D CA 1
ATOM 10839 C C . LEU D 1 214 ? 13.493 32.088 42.564 1.00 38.95 214 LEU D C 1
ATOM 10840 O O . LEU D 1 214 ? 13.088 31.181 41.837 1.00 36.41 214 LEU D O 1
ATOM 10845 N N . GLY D 1 215 ? 13.175 33.363 42.372 1.00 35.41 215 GLY D N 1
ATOM 10846 C CA . GLY D 1 215 ? 12.435 33.792 41.201 1.00 30.07 215 GLY D CA 1
ATOM 10847 C C . GLY D 1 215 ? 13.324 34.022 39.982 1.00 28.21 215 GLY D C 1
ATOM 10848 O O . GLY D 1 215 ? 14.555 33.944 40.049 1.00 26.95 215 GLY D O 1
ATOM 10849 N N . GLU D 1 216 ? 12.681 34.315 38.861 1.00 28.38 216 GLU D N 1
ATOM 10850 C CA . GLU D 1 216 ? 13.364 34.514 37.594 1.00 27.19 216 GLU D CA 1
ATOM 10851 C C . GLU D 1 216 ? 14.458 35.575 37.658 1.00 29.83 216 GLU D C 1
ATOM 10852 O O . GLU D 1 216 ? 15.534 35.386 37.095 1.00 31.25 216 GLU D O 1
ATOM 10858 N N . GLN D 1 217 ? 14.189 36.693 38.331 1.00 31.29 217 GLN D N 1
ATOM 10859 C CA . GLN D 1 217 ? 15.169 37.779 38.359 1.00 32.34 217 GLN D CA 1
ATOM 10860 C C . GLN D 1 217 ? 16.448 37.350 39.077 1.00 32.68 217 GLN D C 1
ATOM 10861 O O . GLN D 1 217 ? 17.563 37.653 38.621 1.00 27.40 217 GLN D O 1
ATOM 10867 N N . ASP D 1 218 ? 16.302 36.635 40.188 1.00 27.59 218 ASP D N 1
ATOM 10868 C CA . ASP D 1 218 ? 17.486 36.170 40.915 1.00 25.99 218 ASP D CA 1
ATOM 10869 C C . ASP D 1 218 ? 18.219 35.065 40.159 1.00 29.67 218 ASP D C 1
ATOM 10870 O O . ASP D 1 218 ? 19.448 35.041 40.143 1.00 26.78 218 ASP D O 1
ATOM 10875 N N . LEU D 1 219 ? 17.477 34.165 39.521 1.00 27.85 219 LEU D N 1
ATOM 10876 C CA . LEU D 1 219 ? 18.114 33.149 38.690 1.00 27.39 219 LEU D CA 1
ATOM 10877 C C . LEU D 1 219 ? 18.880 33.787 37.521 1.00 29.39 219 LEU D C 1
ATOM 10878 O O . LEU D 1 219 ? 19.966 33.319 37.130 1.00 31.01 219 LEU D O 1
ATOM 10883 N N . ALA D 1 220 ? 18.328 34.870 36.984 1.00 24.81 220 ALA D N 1
ATOM 10884 C CA . ALA D 1 220 ? 18.992 35.627 35.929 1.00 29.03 220 ALA D CA 1
ATOM 10885 C C . ALA D 1 220 ? 20.271 36.283 36.447 1.00 31.41 220 ALA D C 1
ATOM 10886 O O . ALA D 1 220 ? 21.245 36.415 35.703 1.00 31.20 220 ALA D O 1
ATOM 10888 N N . ARG D 1 221 ? 20.277 36.692 37.715 1.00 24.77 221 ARG D N 1
ATOM 10889 C CA . ARG D 1 221 ? 21.479 37.303 38.283 1.00 25.47 221 ARG D CA 1
ATOM 10890 C C . ARG D 1 221 ? 22.579 36.259 38.438 1.00 29.00 221 ARG D C 1
ATOM 10891 O O . ARG D 1 221 ? 23.760 36.545 38.185 1.00 28.16 221 ARG D O 1
ATOM 10899 N N . LEU D 1 222 ? 22.197 35.043 38.812 1.00 28.39 222 LEU D N 1
ATOM 10900 C CA . LEU D 1 222 ? 23.177 33.957 38.898 1.00 28.27 222 LEU D CA 1
ATOM 10901 C C . LEU D 1 222 ? 23.703 33.591 37.516 1.00 34.20 222 LEU D C 1
ATOM 10902 O O . LEU D 1 222 ? 24.879 33.245 37.360 1.00 34.06 222 LEU D O 1
ATOM 10907 N N . GLN D 1 223 ? 22.827 33.657 36.518 1.00 30.04 223 GLN D N 1
ATOM 10908 C CA . GLN D 1 223 ? 23.213 33.376 35.142 1.00 31.16 223 GLN D CA 1
ATOM 10909 C C . GLN D 1 223 ? 24.190 34.432 34.619 1.00 35.88 223 GLN D C 1
ATOM 10910 O O . GLN D 1 223 ? 25.113 34.132 33.850 1.00 35.42 223 GLN D O 1
ATOM 10916 N N . LEU D 1 224 ? 23.967 35.670 35.038 1.00 32.97 224 LEU D N 1
ATOM 10917 C CA . LEU D 1 224 ? 24.859 36.776 34.732 1.00 36.65 224 LEU D CA 1
ATOM 10918 C C . LEU D 1 224 ? 26.297 36.436 35.126 1.00 30.11 224 LEU D C 1
ATOM 10919 O O . LEU D 1 224 ? 27.238 36.719 34.380 1.00 26.19 224 LEU D O 1
ATOM 10924 N N . LEU D 1 225 ? 26.457 35.832 36.303 1.00 30.70 225 LEU D N 1
ATOM 10925 C CA . LEU D 1 225 ? 27.769 35.418 36.792 1.00 34.61 225 LEU D CA 1
ATOM 10926 C C . LEU D 1 225 ? 28.407 34.365 35.894 1.00 36.39 225 LEU D C 1
ATOM 10927 O O . LEU D 1 225 ? 29.591 34.463 35.553 1.00 29.43 225 LEU D O 1
ATOM 10932 N N . ALA D 1 226 ? 27.618 33.351 35.537 1.00 35.12 226 ALA D N 1
ATOM 10933 C CA . ALA D 1 226 ? 28.066 32.296 34.640 1.00 36.92 226 ALA D CA 1
ATOM 10934 C C . ALA D 1 226 ? 28.417 32.850 33.263 1.00 31.97 226 ALA D C 1
ATOM 10935 O O . ALA D 1 226 ? 29.359 32.398 32.628 1.00 29.15 226 ALA D O 1
ATOM 10937 N N . GLU D 1 227 ? 27.628 33.820 32.812 1.00 31.41 227 GLU D N 1
ATOM 10938 C CA . GLU D 1 227 ? 27.839 34.467 31.530 1.00 34.60 227 GLU D CA 1
ATOM 10939 C C . GLU D 1 227 ? 29.144 35.257 31.555 1.00 29.84 227 GLU D C 1
ATOM 10940 O O . GLU D 1 227 ? 29.921 35.207 30.604 1.00 30.59 227 GLU D O 1
ATOM 10946 N N . PHE D 1 228 ? 29.386 35.963 32.657 1.00 28.37 228 PHE D N 1
ATOM 10947 C CA . PHE D 1 228 ? 30.633 36.676 32.841 1.00 30.08 228 PHE D CA 1
ATOM 10948 C C . PHE D 1 228 ? 31.810 35.709 32.806 1.00 35.09 228 PHE D C 1
ATOM 10949 O O . PHE D 1 228 ? 32.786 35.944 32.098 1.00 28.46 228 PHE D O 1
ATOM 10957 N N . GLY D 1 229 ? 31.718 34.617 33.558 1.00 31.70 229 GLY D N 1
ATOM 10958 C CA . GLY D 1 229 ? 32.801 33.646 33.589 1.00 28.97 229 GLY D CA 1
ATOM 10959 C C . GLY D 1 229 ? 33.136 33.103 32.215 1.00 34.06 229 GLY D C 1
ATOM 10960 O O . GLY D 1 229 ? 34.307 32.948 31.855 1.00 37.84 229 GLY D O 1
ATOM 10961 N N . ALA D 1 230 ? 32.096 32.836 31.437 1.00 29.41 230 ALA D N 1
ATOM 10962 C CA . ALA D 1 230 ? 32.242 32.179 30.151 1.00 35.13 230 ALA D CA 1
ATOM 10963 C C . ALA D 1 230 ? 32.727 33.128 29.061 1.00 41.85 230 ALA D C 1
ATOM 10964 O O . ALA D 1 230 ? 33.583 32.767 28.253 1.00 41.20 230 ALA D O 1
ATOM 10966 N N . GLU D 1 231 ? 32.163 34.331 29.022 1.00 31.15 231 GLU D N 1
ATOM 10967 C CA . GLU D 1 231 ? 32.383 35.205 27.873 1.00 40.36 231 GLU D CA 1
ATOM 10968 C C . GLU D 1 231 ? 33.039 36.546 28.188 1.00 33.58 231 GLU D C 1
ATOM 10969 O O . GLU D 1 231 ? 33.643 37.161 27.314 1.00 34.04 231 GLU D O 1
ATOM 10975 N N . GLY D 1 232 ? 32.924 37.009 29.426 1.00 22.72 232 GLY D N 1
ATOM 10976 C CA . GLY D 1 232 ? 33.383 38.355 29.738 1.00 27.78 232 GLY D CA 1
ATOM 10977 C C . GLY D 1 232 ? 34.664 38.471 30.541 1.00 22.83 232 GLY D C 1
ATOM 10978 O O . GLY D 1 232 ? 35.096 39.579 30.858 1.00 28.26 232 GLY D O 1
ATOM 10979 N N . SER D 1 233 ? 35.279 37.342 30.867 1.00 20.97 233 SER D N 1
ATOM 10980 C CA . SER D 1 233 ? 36.377 37.328 31.825 1.00 23.94 233 SER D CA 1
ATOM 10981 C C . SER D 1 233 ? 37.773 37.243 31.182 1.00 24.22 233 SER D C 1
ATOM 10982 O O . SER D 1 233 ? 38.768 37.031 31.879 1.00 26.15 233 SER D O 1
ATOM 10985 N N . GLY D 1 234 ? 37.846 37.399 29.862 1.00 21.47 234 GLY D N 1
ATOM 10986 C CA . GLY D 1 234 ? 39.124 37.324 29.159 1.00 21.21 234 GLY D CA 1
ATOM 10987 C C . GLY D 1 234 ? 40.144 38.283 29.745 1.00 19.62 234 GLY D C 1
ATOM 10988 O O . GLY D 1 234 ? 41.281 37.894 30.055 1.00 19.84 234 GLY D O 1
ATOM 10989 N N . TYR D 1 235 ? 39.733 39.537 29.949 1.00 18.57 235 TYR D N 1
ATOM 10990 C CA . TYR D 1 235 ? 40.655 40.556 30.456 1.00 22.03 235 TYR D CA 1
ATOM 10991 C C . TYR D 1 235 ? 41.180 40.151 31.831 1.00 22.99 235 TYR D C 1
ATOM 10992 O O . TYR D 1 235 ? 42.349 40.386 32.171 1.00 25.40 235 TYR D O 1
ATOM 11009 N N . LYS D 1 237 ? 41.311 36.991 33.125 1.00 21.30 237 LYS D N 1
ATOM 11010 C CA . LYS D 1 237 ? 42.144 35.792 33.110 1.00 22.56 237 LYS D CA 1
ATOM 11011 C C . LYS D 1 237 ? 43.588 36.136 32.693 1.00 23.92 237 LYS D C 1
ATOM 11012 O O . LYS D 1 237 ? 44.550 35.639 33.299 1.00 21.71 237 LYS D O 1
ATOM 11018 N N . ILE D 1 238 ? 43.748 36.997 31.690 1.00 18.47 238 ILE D N 1
ATOM 11019 C CA . ILE D 1 238 ? 45.108 37.329 31.253 1.00 19.90 238 ILE D CA 1
ATOM 11020 C C . ILE D 1 238 ? 45.787 38.267 32.274 1.00 21.60 238 ILE D C 1
ATOM 11021 O O . ILE D 1 238 ? 46.956 38.081 32.597 1.00 19.74 238 ILE D O 1
ATOM 11026 N N . GLN D 1 239 ? 45.062 39.221 32.846 1.00 21.76 239 GLN D N 1
ATOM 11027 C CA . GLN D 1 239 ? 45.714 40.095 33.817 1.00 20.26 239 GLN D CA 1
ATOM 11028 C C . GLN D 1 239 ? 46.038 39.360 35.130 1.00 20.43 239 GLN D C 1
ATOM 11029 O O . GLN D 1 239 ? 47.007 39.707 35.814 1.00 22.75 239 GLN D O 1
ATOM 11035 N N . SER D 1 240 ? 45.277 38.315 35.462 1.00 19.37 240 SER D N 1
ATOM 11036 C CA . SER D 1 240 ? 45.506 37.618 36.723 1.00 19.96 240 SER D CA 1
ATOM 11037 C C . SER D 1 240 ? 46.633 36.583 36.616 1.00 20.68 240 SER D C 1
ATOM 11038 O O . SER D 1 240 ? 47.052 36.016 37.624 1.00 21.42 240 SER D O 1
ATOM 11041 N N . THR D 1 241 ? 47.123 36.338 35.401 1.00 20.75 241 THR D N 1
ATOM 11042 C CA . THR D 1 241 ? 48.137 35.297 35.194 1.00 22.91 241 THR D CA 1
ATOM 11043 C C . THR D 1 241 ? 49.425 35.811 34.533 1.00 23.87 241 THR D C 1
ATOM 11044 O O . THR D 1 241 ? 50.520 35.473 34.968 1.00 23.51 241 THR D O 1
ATOM 11048 N N . ARG D 1 242 ? 49.301 36.588 33.460 1.00 21.94 242 ARG D N 1
ATOM 11049 C CA . ARG D 1 242 ? 50.495 37.100 32.782 1.00 20.23 242 ARG D CA 1
ATOM 11050 C C . ARG D 1 242 ? 50.411 38.613 32.544 1.00 22.32 242 ARG D C 1
ATOM 11051 O O . ARG D 1 242 ? 50.500 39.056 31.408 1.00 21.73 242 ARG D O 1
ATOM 11059 N N . PRO D 1 243 ? 50.254 39.406 33.616 1.00 21.30 243 PRO D N 1
ATOM 11060 C CA . PRO D 1 243 ? 50.051 40.847 33.429 1.00 21.94 243 PRO D CA 1
ATOM 11061 C C . PRO D 1 243 ? 51.236 41.524 32.727 1.00 24.00 243 PRO D C 1
ATOM 11062 O O . PRO D 1 243 ? 51.042 42.486 31.987 1.00 25.09 243 PRO D O 1
ATOM 11066 N N . GLN D 1 244 ? 52.449 41.026 32.954 1.00 20.23 244 GLN D N 1
ATOM 11067 C CA . GLN D 1 244 ? 53.629 41.686 32.387 1.00 21.60 244 GLN D CA 1
ATOM 11068 C C . GLN D 1 244 ? 53.689 41.514 30.872 1.00 21.86 244 GLN D C 1
ATOM 11069 O O . GLN D 1 244 ? 54.075 42.439 30.167 1.00 22.07 244 GLN D O 1
ATOM 11075 N N . THR D 1 245 ? 53.282 40.345 30.372 1.00 21.65 245 THR D N 1
ATOM 11076 C CA . THR D 1 245 ? 53.245 40.098 28.931 1.00 19.69 245 THR D CA 1
ATOM 11077 C C . THR D 1 245 ? 52.313 41.081 28.243 1.00 21.88 245 THR D C 1
ATOM 11078 O O . THR D 1 245 ? 52.665 41.695 27.227 1.00 21.49 245 THR D O 1
ATOM 11082 N N . LEU D 1 246 ? 51.111 41.214 28.795 1.00 19.47 246 LEU D N 1
ATOM 11083 C CA . LEU D 1 246 ? 50.144 42.183 28.297 1.00 18.82 246 LEU D CA 1
ATOM 11084 C C . LEU D 1 246 ? 50.657 43.635 28.357 1.00 23.18 246 LEU D C 1
ATOM 11085 O O . LEU D 1 246 ? 50.369 44.446 27.469 1.00 23.90 246 LEU D O 1
ATOM 11090 N N . SER D 1 247 ? 51.405 43.959 29.407 1.00 19.96 247 SER D N 1
ATOM 11091 C CA . SER D 1 247 ? 51.785 45.345 29.649 1.00 19.98 247 SER D CA 1
ATOM 11092 C C . SER D 1 247 ? 52.561 45.953 28.485 1.00 23.24 247 SER D C 1
ATOM 11093 O O . SER D 1 247 ? 52.461 47.164 28.259 1.00 23.31 247 SER D O 1
ATOM 11096 N N . TYR D 1 248 ? 53.326 45.140 27.746 1.00 23.09 248 TYR D N 1
ATOM 11097 C CA . TYR D 1 248 ? 54.180 45.709 26.696 1.00 21.43 248 TYR D CA 1
ATOM 11098 C C . TYR D 1 248 ? 53.331 46.345 25.600 1.00 26.36 248 TYR D C 1
ATOM 11099 O O . TYR D 1 248 ? 53.618 47.453 25.164 1.00 23.67 248 TYR D O 1
ATOM 11108 N N . SER D 1 249 ? 52.272 45.655 25.179 1.00 20.71 249 SER D N 1
ATOM 11109 C CA A SER D 1 249 ? 51.429 46.194 24.126 0.50 24.10 249 SER D CA 1
ATOM 11110 C CA B SER D 1 249 ? 51.333 46.144 24.170 0.50 24.55 249 SER D CA 1
ATOM 11111 C C . SER D 1 249 ? 50.630 47.421 24.600 1.00 21.58 249 SER D C 1
ATOM 11112 O O . SER D 1 249 ? 50.553 48.402 23.870 1.00 24.73 249 SER D O 1
ATOM 11117 N N . LEU D 1 250 ? 50.077 47.383 25.806 1.00 20.56 250 LEU D N 1
ATOM 11118 C CA . LEU D 1 250 ? 49.248 48.483 26.294 1.00 19.34 250 LEU D CA 1
ATOM 11119 C C . LEU D 1 250 ? 50.045 49.732 26.646 1.00 22.36 250 LEU D C 1
ATOM 11120 O O . LEU D 1 250 ? 49.531 50.854 26.595 1.00 25.01 250 LEU D O 1
ATOM 11125 N N . THR D 1 251 ? 51.294 49.538 27.038 1.00 20.31 251 THR D N 1
ATOM 11126 C CA . THR D 1 251 ? 52.160 50.665 27.388 1.00 19.46 251 THR D CA 1
ATOM 11127 C C . THR D 1 251 ? 52.752 51.334 26.145 1.00 24.36 251 THR D C 1
ATOM 11128 O O . THR D 1 251 ? 53.027 52.540 26.136 1.00 24.60 251 THR D O 1
ATOM 11132 N N . ASP D 1 252 ? 52.941 50.556 25.086 1.00 20.34 252 ASP D N 1
ATOM 11133 C CA . ASP D 1 252 ? 53.561 51.078 23.864 1.00 19.82 252 ASP D CA 1
ATOM 11134 C C . ASP D 1 252 ? 52.522 51.685 22.912 1.00 28.29 252 ASP D C 1
ATOM 11135 O O . ASP D 1 252 ? 52.834 52.623 22.179 1.00 25.52 252 ASP D O 1
ATOM 11140 N N . SER D 1 253 ? 51.290 51.163 22.940 1.00 21.58 253 SER D N 1
ATOM 11141 C CA . SER D 1 253 ? 50.267 51.521 21.950 1.00 23.07 253 SER D CA 1
ATOM 11142 C C . SER D 1 253 ? 49.062 52.279 22.537 1.00 22.99 253 SER D C 1
ATOM 11143 O O . SER D 1 253 ? 48.243 51.684 23.253 1.00 22.48 253 SER D O 1
ATOM 11146 N N . PRO D 1 254 ? 48.919 53.575 22.218 1.00 19.83 254 PRO D N 1
ATOM 11147 C CA . PRO D 1 254 ? 47.749 54.259 22.802 1.00 20.03 254 PRO D CA 1
ATOM 11148 C C . PRO D 1 254 ? 46.406 53.743 22.276 1.00 23.89 254 PRO D C 1
ATOM 11149 O O . PRO D 1 254 ? 45.452 53.678 23.059 1.00 23.37 254 PRO D O 1
ATOM 11153 N N . VAL D 1 255 ? 46.314 53.371 21.003 1.00 24.12 255 VAL D N 1
ATOM 11154 C CA . VAL D 1 255 ? 45.034 52.861 20.503 1.00 23.90 255 VAL D CA 1
ATOM 11155 C C . VAL D 1 255 ? 44.733 51.501 21.139 1.00 26.54 255 VAL D C 1
ATOM 11156 O O . VAL D 1 255 ? 43.579 51.176 21.420 1.00 23.13 255 VAL D O 1
ATOM 11160 N N . GLY D 1 256 ? 45.774 50.719 21.396 1.00 23.41 256 GLY D N 1
ATOM 11161 C CA . GLY D 1 256 ? 45.620 49.479 22.124 1.00 21.78 256 GLY D CA 1
ATOM 11162 C C . GLY D 1 256 ? 45.159 49.721 23.550 1.00 23.41 256 GLY D C 1
ATOM 11163 O O . GLY D 1 256 ? 44.269 49.028 24.032 1.00 23.10 256 GLY D O 1
ATOM 11164 N N . GLN D 1 257 ? 45.779 50.687 24.229 1.00 19.05 257 GLN D N 1
ATOM 11165 C CA . GLN D 1 257 ? 45.374 51.064 25.584 1.00 21.63 257 GLN D CA 1
ATOM 11166 C C . GLN D 1 257 ? 43.914 51.517 25.629 1.00 23.00 257 GLN D C 1
ATOM 11167 O O . GLN D 1 257 ? 43.163 51.191 26.563 1.00 21.72 257 GLN D O 1
ATOM 11173 N N . LEU D 1 258 ? 43.515 52.275 24.616 1.00 21.16 258 LEU D N 1
ATOM 11174 C CA . LEU D 1 258 ? 42.161 52.816 24.565 1.00 25.26 258 LEU D CA 1
ATOM 11175 C C . LEU D 1 258 ? 41.135 51.698 24.365 1.00 22.71 258 LEU D C 1
ATOM 11176 O O . LEU D 1 258 ? 40.134 51.637 25.085 1.00 21.90 258 LEU D O 1
ATOM 11181 N N . ALA D 1 259 ? 41.394 50.807 23.413 1.00 20.33 259 ALA D N 1
ATOM 11182 C CA . ALA D 1 259 ? 40.482 49.694 23.131 1.00 20.65 259 ALA D CA 1
ATOM 11183 C C . ALA D 1 259 ? 40.281 48.826 24.360 1.00 21.44 259 ALA D C 1
ATOM 11184 O O . ALA D 1 259 ? 39.158 48.487 24.705 1.00 22.00 259 ALA D O 1
ATOM 11186 N N . TRP D 1 260 ? 41.391 48.473 25.000 1.00 20.04 260 TRP D N 1
ATOM 11187 C CA . TRP D 1 260 ? 41.398 47.614 26.177 1.00 20.40 260 TRP D CA 1
ATOM 11188 C C . TRP D 1 260 ? 40.461 48.153 27.273 1.00 24.53 260 TRP D C 1
ATOM 11189 O O . TRP D 1 260 ? 39.720 47.395 27.898 1.00 21.53 260 TRP D O 1
ATOM 11200 N N . VAL D 1 261 ? 40.475 49.465 27.477 1.00 18.53 261 VAL D N 1
ATOM 11201 C CA . VAL D 1 261 ? 39.676 50.089 28.532 1.00 22.15 261 VAL D CA 1
ATOM 11202 C C . VAL D 1 261 ? 38.259 50.447 28.078 1.00 24.33 261 VAL D C 1
ATOM 11203 O O . VAL D 1 261 ? 37.281 50.184 28.796 1.00 24.37 261 VAL D O 1
ATOM 11207 N N . VAL D 1 262 ? 38.121 50.999 26.877 1.00 20.83 262 VAL D N 1
ATOM 11208 C CA . VAL D 1 262 ? 36.817 51.518 26.486 1.00 22.35 262 VAL D CA 1
ATOM 11209 C C . VAL D 1 262 ? 35.825 50.379 26.243 1.00 21.83 262 VAL D C 1
ATOM 11210 O O . VAL D 1 262 ? 34.629 50.575 26.388 1.00 22.18 262 VAL D O 1
ATOM 11214 N N . GLU D 1 263 ? 36.320 49.182 25.930 1.00 21.84 263 GLU D N 1
ATOM 11215 C CA . GLU D 1 263 ? 35.429 48.042 25.744 1.00 22.68 263 GLU D CA 1
ATOM 11216 C C . GLU D 1 263 ? 34.552 47.834 26.982 1.00 23.04 263 GLU D C 1
ATOM 11217 O O . GLU D 1 263 ? 33.368 47.506 26.862 1.00 23.46 263 GLU D O 1
ATOM 11223 N N . LYS D 1 264 ? 35.125 48.050 28.164 1.00 19.85 264 LYS D N 1
ATOM 11224 C CA . LYS D 1 264 ? 34.403 47.776 29.405 1.00 21.59 264 LYS D CA 1
ATOM 11225 C C . LYS D 1 264 ? 33.385 48.859 29.721 1.00 22.60 264 LYS D C 1
ATOM 11226 O O . LYS D 1 264 ? 32.427 48.618 30.449 1.00 22.60 264 LYS D O 1
ATOM 11232 N N . PHE D 1 265 ? 33.578 50.056 29.178 1.00 23.50 265 PHE D N 1
ATOM 11233 C CA . PHE D 1 265 ? 32.573 51.093 29.342 1.00 22.35 265 PHE D CA 1
ATOM 11234 C C . PHE D 1 265 ? 31.367 50.796 28.457 1.00 23.94 265 PHE D C 1
ATOM 11235 O O . PHE D 1 265 ? 30.243 51.129 28.809 1.00 24.41 265 PHE D O 1
ATOM 11251 N N . GLU D 1 267 ? 30.491 47.506 27.594 1.00 21.19 267 GLU D N 1
ATOM 11252 C CA . GLU D 1 267 ? 29.865 46.274 28.073 1.00 26.56 267 GLU D CA 1
ATOM 11253 C C . GLU D 1 267 ? 29.300 46.383 29.481 1.00 27.00 267 GLU D C 1
ATOM 11254 O O . GLU D 1 267 ? 28.318 45.711 29.809 1.00 29.22 267 GLU D O 1
ATOM 11260 N N . TRP D 1 268 ? 29.927 47.205 30.321 1.00 21.15 268 TRP D N 1
ATOM 11261 C CA . TRP D 1 268 ? 29.481 47.299 31.708 1.00 20.94 268 TRP D CA 1
ATOM 11262 C C . TRP D 1 268 ? 28.655 48.551 32.006 1.00 25.78 268 TRP D C 1
ATOM 11263 O O . TRP D 1 268 ? 28.088 48.657 33.083 1.00 24.20 268 TRP D O 1
ATOM 11274 N N . GLY D 1 269 ? 28.607 49.498 31.075 1.00 25.19 269 GLY D N 1
ATOM 11275 C CA . GLY D 1 269 ? 27.814 50.706 31.276 1.00 25.18 269 GLY D CA 1
ATOM 11276 C C . GLY D 1 269 ? 26.373 50.518 30.827 1.00 24.80 269 GLY D C 1
ATOM 11277 O O . GLY D 1 269 ? 26.054 49.539 30.163 1.00 27.04 269 GLY D O 1
ATOM 11278 N N . ASP D 1 270 ? 25.496 51.446 31.198 1.00 26.18 270 ASP D N 1
ATOM 11279 C CA . ASP D 1 270 ? 24.111 51.419 30.733 1.00 25.63 270 ASP D CA 1
ATOM 11280 C C . ASP D 1 270 ? 24.050 51.933 29.295 1.00 31.52 270 ASP D C 1
ATOM 11281 O O . ASP D 1 270 ? 23.743 53.103 29.056 1.00 28.24 270 ASP D O 1
ATOM 11286 N N . THR D 1 271 ? 24.346 51.048 28.344 1.00 24.16 271 THR D N 1
ATOM 11287 C CA . THR D 1 271 ? 24.551 51.433 26.955 1.00 24.24 271 THR D CA 1
ATOM 11288 C C . THR D 1 271 ? 23.668 50.668 25.981 1.00 25.42 271 THR D C 1
ATOM 11289 O O . THR D 1 271 ? 23.028 49.677 26.351 1.00 25.60 271 THR D O 1
ATOM 11293 N N . ASP D 1 272 ? 23.663 51.103 24.724 1.00 24.79 272 ASP D N 1
ATOM 11294 C CA . ASP D 1 272 ? 22.922 50.390 23.689 1.00 25.11 272 ASP D CA 1
ATOM 11295 C C . ASP D 1 272 ? 23.683 50.275 22.376 1.00 25.60 272 ASP D C 1
ATOM 11296 O O . ASP D 1 272 ? 23.719 49.199 21.775 1.00 25.54 272 ASP D O 1
ATOM 11301 N N . LYS D 1 273 ? 24.281 51.381 21.928 1.00 28.63 273 LYS D N 1
ATOM 11302 C CA . LYS D 1 273 ? 25.002 51.405 20.651 1.00 25.53 273 LYS D CA 1
ATOM 11303 C C . LYS D 1 273 ? 26.459 51.822 20.811 1.00 29.17 273 LYS D C 1
ATOM 11304 O O . LYS D 1 273 ? 27.296 51.534 19.946 1.00 27.53 273 LYS D O 1
ATOM 11310 N N . SER D 1 274 ? 26.766 52.490 21.920 1.00 28.33 274 SER D N 1
ATOM 11311 C CA . SER D 1 274 ? 28.081 53.106 22.103 1.00 29.91 274 SER D CA 1
ATOM 11312 C C . SER D 1 274 ? 28.376 53.364 23.576 1.00 26.19 274 SER D C 1
ATOM 11313 O O . SER D 1 274 ? 27.459 53.585 24.350 1.00 23.92 274 SER D O 1
ATOM 11316 N N . PRO D 1 275 ? 29.658 53.347 23.968 1.00 23.77 275 PRO D N 1
ATOM 11317 C CA . PRO D 1 275 ? 29.970 53.673 25.371 1.00 24.69 275 PRO D CA 1
ATOM 11318 C C . PRO D 1 275 ? 29.606 55.123 25.728 1.00 28.79 275 PRO D C 1
ATOM 11319 O O . PRO D 1 275 ? 29.395 55.433 26.904 1.00 30.40 275 PRO D O 1
ATOM 11323 N N . GLU D 1 276 ? 29.514 55.989 24.719 1.00 25.23 276 GLU D N 1
ATOM 11324 C CA . GLU D 1 276 ? 29.096 57.375 24.928 1.00 29.64 276 GLU D CA 1
ATOM 11325 C C . GLU D 1 276 ? 27.600 57.507 25.257 1.00 32.38 276 GLU D C 1
ATOM 11326 O O . GLU D 1 276 ? 27.137 58.582 25.646 1.00 28.33 276 GLU D O 1
ATOM 11332 N N . ASP D 1 277 ? 26.841 56.419 25.124 1.00 26.82 277 ASP D N 1
ATOM 11333 C CA . ASP D 1 277 ? 25.460 56.411 25.622 1.00 30.67 277 ASP D CA 1
ATOM 11334 C C . ASP D 1 277 ? 25.406 56.681 27.119 1.00 27.32 277 ASP D C 1
ATOM 11335 O O . ASP D 1 277 ? 24.444 57.249 27.628 1.00 31.66 277 ASP D O 1
ATOM 11340 N N . ALA D 1 278 ? 26.452 56.264 27.818 1.00 25.63 278 ALA D N 1
ATOM 11341 C CA . ALA D 1 278 ? 26.495 56.299 29.275 1.00 30.58 278 ALA D CA 1
ATOM 11342 C C . ALA D 1 278 ? 27.539 57.277 29.800 1.00 34.77 278 ALA D C 1
ATOM 11343 O O . ALA D 1 278 ? 27.360 57.864 30.866 1.00 32.99 278 ALA D O 1
ATOM 11345 N N . VAL D 1 279 ? 28.644 57.422 29.069 1.00 28.99 279 VAL D N 1
ATOM 11346 C CA . VAL D 1 279 ? 29.751 58.278 29.498 1.00 33.24 279 VAL D CA 1
ATOM 11347 C C . VAL D 1 279 ? 30.309 59.076 28.319 1.00 26.71 279 VAL D C 1
ATOM 11348 O O . VAL D 1 279 ? 30.794 58.490 27.358 1.00 27.00 279 VAL D O 1
ATOM 11352 N N . ASP D 1 280 ? 30.263 60.402 28.394 1.00 30.61 280 ASP D N 1
ATOM 11353 C CA . ASP D 1 280 ? 30.653 61.208 27.236 1.00 30.83 280 ASP D CA 1
ATOM 11354 C C . ASP D 1 280 ? 32.128 60.995 26.893 1.00 32.95 280 ASP D C 1
ATOM 11355 O O . ASP D 1 280 ? 32.919 60.539 27.724 1.00 30.50 280 ASP D O 1
ATOM 11360 N N . ARG D 1 281 ? 32.498 61.308 25.659 1.00 28.37 281 ARG D N 1
ATOM 11361 C CA . ARG D 1 281 ? 33.820 60.918 25.193 1.00 32.10 281 ARG D CA 1
ATOM 11362 C C . ARG D 1 281 ? 34.942 61.666 25.895 1.00 26.05 281 ARG D C 1
ATOM 11363 O O . ARG D 1 281 ? 36.064 61.164 25.959 1.00 26.05 281 ARG D O 1
ATOM 11371 N N . ASP D 1 282 ? 34.652 62.855 26.418 1.00 29.80 282 ASP D N 1
ATOM 11372 C CA . ASP D 1 282 ? 35.672 63.626 27.131 1.00 31.25 282 ASP D CA 1
ATOM 11373 C C . ASP D 1 282 ? 36.061 62.919 28.426 1.00 32.11 282 ASP D C 1
ATOM 11374 O O . ASP D 1 282 ? 37.249 62.725 28.704 1.00 30.62 282 ASP D O 1
ATOM 11379 N N . ARG D 1 283 ? 35.056 62.511 29.199 1.00 29.62 283 ARG D N 1
ATOM 11380 C CA . ARG D 1 283 ? 35.290 61.721 30.403 1.00 29.19 283 ARG D CA 1
ATOM 11381 C C . ARG D 1 283 ? 35.903 60.355 30.083 1.00 31.00 283 ARG D C 1
ATOM 11382 O O . ARG D 1 283 ? 36.805 59.901 30.783 1.00 26.45 283 ARG D O 1
ATOM 11390 N N . LEU D 1 284 ? 35.439 59.705 29.019 1.00 27.12 284 LEU D N 1
ATOM 11391 C CA . LEU D 1 284 ? 36.043 58.444 28.613 1.00 24.32 284 LEU D CA 1
ATOM 11392 C C . LEU D 1 284 ? 37.538 58.612 28.371 1.00 25.94 284 LEU D C 1
ATOM 11393 O O . LEU D 1 284 ? 38.344 57.786 28.802 1.00 25.10 284 LEU D O 1
ATOM 11398 N N . LEU D 1 285 ? 37.918 59.674 27.672 1.00 23.95 285 LEU D N 1
ATOM 11399 C CA . LEU D 1 285 ? 39.321 59.810 27.303 1.00 27.56 285 LEU D CA 1
ATOM 11400 C C . LEU D 1 285 ? 40.170 60.263 28.490 1.00 28.31 285 LEU D C 1
ATOM 11401 O O . LEU D 1 285 ? 41.316 59.855 28.626 1.00 27.30 285 LEU D O 1
ATOM 11406 N N . THR D 1 286 ? 39.608 61.090 29.363 1.00 24.90 286 THR D N 1
ATOM 11407 C CA . THR D 1 286 ? 40.359 61.540 30.538 1.00 31.06 286 THR D CA 1
ATOM 11408 C C . THR D 1 286 ? 40.764 60.336 31.404 1.00 27.41 286 THR D C 1
ATOM 11409 O O . THR D 1 286 ? 41.893 60.256 31.890 1.00 28.29 286 THR D O 1
ATOM 11413 N N . ASN D 1 287 ? 39.837 59.399 31.580 1.00 24.06 287 ASN D N 1
ATOM 11414 C CA . ASN D 1 287 ? 40.118 58.181 32.323 1.00 25.26 287 ASN D CA 1
ATOM 11415 C C . ASN D 1 287 ? 41.218 57.345 31.642 1.00 24.94 287 ASN D C 1
ATOM 11416 O O . ASN D 1 287 ? 42.166 56.891 32.290 1.00 25.07 287 ASN D O 1
ATOM 11421 N N . VAL D 1 288 ? 41.108 57.169 30.330 1.00 22.36 288 VAL D N 1
ATOM 11422 C CA . VAL D 1 288 ? 42.166 56.479 29.575 1.00 22.04 288 VAL D CA 1
ATOM 11423 C C . VAL D 1 288 ? 43.492 57.237 29.663 1.00 28.61 288 VAL D C 1
ATOM 11424 O O . VAL D 1 288 ? 44.562 56.635 29.834 1.00 23.72 288 VAL D O 1
ATOM 11436 N N . ILE D 1 290 ? 44.598 58.918 32.059 1.00 25.15 290 ILE D N 1
ATOM 11437 C CA . ILE D 1 290 ? 45.235 58.616 33.325 1.00 24.01 290 ILE D CA 1
ATOM 11438 C C . ILE D 1 290 ? 46.051 57.297 33.236 1.00 28.12 290 ILE D C 1
ATOM 11439 O O . ILE D 1 290 ? 47.187 57.247 33.692 1.00 27.09 290 ILE D O 1
ATOM 11444 N N . TYR D 1 291 ? 45.508 56.253 32.618 1.00 25.09 291 TYR D N 1
ATOM 11445 C CA . TYR D 1 291 ? 46.288 55.029 32.415 1.00 25.66 291 TYR D CA 1
ATOM 11446 C C . TYR D 1 291 ? 47.480 55.252 31.497 1.00 21.47 291 TYR D C 1
ATOM 11447 O O . TYR D 1 291 ? 48.597 54.816 31.781 1.00 24.00 291 TYR D O 1
ATOM 11456 N N . TRP D 1 292 ? 47.232 55.926 30.384 1.00 24.53 292 TRP D N 1
ATOM 11457 C CA . TRP D 1 292 ? 48.286 56.133 29.401 1.00 25.69 292 TRP D CA 1
ATOM 11458 C C . TRP D 1 292 ? 49.438 56.968 29.944 1.00 25.36 292 TRP D C 1
ATOM 11459 O O . TRP D 1 292 ? 50.612 56.584 29.834 1.00 25.97 292 TRP D O 1
ATOM 11470 N N . LEU D 1 293 ? 49.112 58.124 30.514 1.00 23.78 293 LEU D N 1
ATOM 11471 C CA . LEU D 1 293 ? 50.157 59.077 30.855 1.00 23.87 293 LEU D CA 1
ATOM 11472 C C . LEU D 1 293 ? 50.988 58.596 32.032 1.00 31.40 293 LEU D C 1
ATOM 11473 O O . LEU D 1 293 ? 52.180 58.904 32.120 1.00 30.29 293 LEU D O 1
ATOM 11478 N N . THR D 1 294 ? 50.361 57.852 32.941 1.00 27.23 294 THR D N 1
ATOM 11479 C CA . THR D 1 294 ? 51.087 57.311 34.082 1.00 25.07 294 THR D CA 1
ATOM 11480 C C . THR D 1 294 ? 51.728 55.975 33.740 1.00 24.92 294 THR D C 1
ATOM 11481 O O . THR D 1 294 ? 52.472 55.426 34.548 1.00 24.11 294 THR D O 1
ATOM 11485 N N . ALA D 1 295 ? 51.406 55.447 32.560 1.00 25.07 295 ALA D N 1
ATOM 11486 C CA . ALA D 1 295 ? 51.894 54.131 32.124 1.00 27.66 295 ALA D CA 1
ATOM 11487 C C . ALA D 1 295 ? 51.593 53.048 33.160 1.00 28.57 295 ALA D C 1
ATOM 11488 O O . ALA D 1 295 ? 52.461 52.257 33.533 1.00 26.42 295 ALA D O 1
ATOM 11490 N N . THR D 1 296 ? 50.351 53.001 33.612 1.00 27.26 296 THR D N 1
ATOM 11491 C CA . THR D 1 296 ? 49.985 52.049 34.648 1.00 24.50 296 THR D CA 1
ATOM 11492 C C . THR D 1 296 ? 49.102 50.914 34.128 1.00 23.80 296 THR D C 1
ATOM 11493 O O . THR D 1 296 ? 48.419 50.246 34.911 1.00 24.98 296 THR D O 1
ATOM 11497 N N . ALA D 1 297 ? 49.101 50.681 32.819 1.00 24.00 297 ALA D N 1
ATOM 11498 C CA . ALA D 1 297 ? 48.356 49.528 32.293 1.00 24.63 297 ALA D CA 1
ATOM 11499 C C . ALA D 1 297 ? 48.896 48.229 32.885 1.00 25.32 297 ALA D C 1
ATOM 11500 O O . ALA D 1 297 ? 48.123 47.371 33.331 1.00 26.70 297 ALA D O 1
ATOM 11502 N N . GLY D 1 298 ? 50.216 48.104 32.915 1.00 25.55 298 GLY D N 1
ATOM 11503 C CA . GLY D 1 298 ? 50.855 46.916 33.448 1.00 23.18 298 GLY D CA 1
ATOM 11504 C C . GLY D 1 298 ? 50.727 46.803 34.954 1.00 26.06 298 GLY D C 1
ATOM 11505 O O . GLY D 1 298 ? 50.296 45.770 35.475 1.00 24.75 298 GLY D O 1
ATOM 11506 N N . SER D 1 299 ? 51.114 47.861 35.658 1.00 20.75 299 SER D N 1
ATOM 11507 C CA . SER D 1 299 ? 51.071 47.853 37.122 1.00 26.36 299 SER D CA 1
ATOM 11508 C C . SER D 1 299 ? 49.639 47.647 37.668 1.00 26.55 299 SER D C 1
ATOM 11509 O O . SER D 1 299 ? 49.458 47.015 38.719 1.00 26.21 299 SER D O 1
ATOM 11512 N N . SER D 1 300 ? 48.626 48.156 36.970 1.00 25.51 300 SER D N 1
ATOM 11513 C CA . SER D 1 300 ? 47.251 47.962 37.450 1.00 25.07 300 SER D CA 1
ATOM 11514 C C . SER D 1 300 ? 46.853 46.514 37.204 1.00 22.74 300 SER D C 1
ATOM 11515 O O . SER D 1 300 ? 46.176 45.894 38.032 1.00 26.01 300 SER D O 1
ATOM 11518 N N . ALA D 1 301 ? 47.289 45.960 36.075 1.00 22.53 301 ALA D N 1
ATOM 11519 C CA . ALA D 1 301 ? 46.971 44.567 35.756 1.00 25.61 301 ALA D CA 1
ATOM 11520 C C . ALA D 1 301 ? 47.561 43.626 36.809 1.00 23.74 301 ALA D C 1
ATOM 11521 O O . ALA D 1 301 ? 46.970 42.584 37.136 1.00 21.83 301 ALA D O 1
ATOM 11523 N N . HIS D 1 302 ? 48.722 44.003 37.342 1.00 24.36 302 HIS D N 1
ATOM 11524 C CA . HIS D 1 302 ? 49.401 43.191 38.347 1.00 26.21 302 HIS D CA 1
ATOM 11525 C C . HIS D 1 302 ? 48.526 43.025 39.603 1.00 27.65 302 HIS D C 1
ATOM 11526 O O . HIS D 1 302 ? 48.656 42.026 40.313 1.00 26.39 302 HIS D O 1
ATOM 11533 N N . PHE D 1 303 ? 47.635 43.987 39.878 1.00 26.81 303 PHE D N 1
ATOM 11534 C CA . PHE D 1 303 ? 46.710 43.854 41.019 1.00 26.30 303 PHE D CA 1
ATOM 11535 C C . PHE D 1 303 ? 45.902 42.558 40.910 1.00 24.78 303 PHE D C 1
ATOM 11536 O O . PHE D 1 303 ? 45.697 41.868 41.907 1.00 23.76 303 PHE D O 1
ATOM 11544 N N . TYR D 1 304 ? 45.444 42.236 39.702 1.00 20.90 304 TYR D N 1
ATOM 11545 C CA . TYR D 1 304 ? 44.679 40.998 39.462 1.00 22.13 304 TYR D CA 1
ATOM 11546 C C . TYR D 1 304 ? 45.500 39.751 39.761 1.00 21.77 304 TYR D C 1
ATOM 11547 O O . TYR D 1 304 ? 44.982 38.754 40.265 1.00 27.28 304 TYR D O 1
ATOM 11556 N N . TYR D 1 305 ? 46.780 39.803 39.416 1.00 25.93 305 TYR D N 1
ATOM 11557 C CA . TYR D 1 305 ? 47.677 38.710 39.734 1.00 24.97 305 TYR D CA 1
ATOM 11558 C C . TYR D 1 305 ? 47.754 38.524 41.254 1.00 24.24 305 TYR D C 1
ATOM 11559 O O . TYR D 1 305 ? 47.704 37.398 41.753 1.00 24.29 305 TYR D O 1
ATOM 11568 N N . GLU D 1 306 ? 47.866 39.632 41.986 1.00 22.61 306 GLU D N 1
ATOM 11569 C CA . GLU D 1 306 ? 48.001 39.578 43.437 1.00 27.57 306 GLU D CA 1
ATOM 11570 C C . GLU D 1 306 ? 46.765 38.958 44.091 1.00 27.70 306 GLU D C 1
ATOM 11571 O O . GLU D 1 306 ? 46.861 38.304 45.122 1.00 26.98 306 GLU D O 1
ATOM 11577 N N . ILE D 1 307 ? 45.601 39.163 43.492 1.00 25.22 307 ILE D N 1
ATOM 11578 C CA . ILE D 1 307 ? 44.371 38.696 44.119 1.00 24.98 307 ILE D CA 1
ATOM 11579 C C . ILE D 1 307 ? 43.729 37.530 43.374 1.00 27.30 307 ILE D C 1
ATOM 11580 O O . ILE D 1 307 ? 42.538 37.241 43.557 1.00 25.87 307 ILE D O 1
ATOM 11585 N N . SER D 1 308 ? 44.523 36.835 42.564 1.00 27.41 308 SER D N 1
ATOM 11586 C CA . SER D 1 308 ? 43.970 35.817 41.674 1.00 28.84 308 SER D CA 1
ATOM 11587 C C . SER D 1 308 ? 43.194 34.740 42.421 1.00 28.96 308 SER D C 1
ATOM 11588 O O . SER D 1 308 ? 42.227 34.206 41.896 1.00 28.25 308 SER D O 1
ATOM 11591 N N . ASP D 1 309 ? 43.612 34.435 43.644 1.00 28.14 309 ASP D N 1
ATOM 11592 C CA . ASP D 1 309 ? 42.993 33.353 44.419 1.00 33.58 309 ASP D CA 1
ATOM 11593 C C . ASP D 1 309 ? 41.553 33.637 44.862 1.00 35.72 309 ASP D C 1
ATOM 11594 O O . ASP D 1 309 ? 40.837 32.716 45.251 1.00 36.38 309 ASP D O 1
ATOM 11599 N N . VAL D 1 310 ? 41.115 34.893 44.797 1.00 26.73 310 VAL D N 1
ATOM 11600 C CA . VAL D 1 310 ? 39.750 35.221 45.220 1.00 28.77 310 VAL D CA 1
ATOM 11601 C C . VAL D 1 310 ? 38.868 35.743 44.091 1.00 29.81 310 VAL D C 1
ATOM 11602 O O . VAL D 1 310 ? 37.708 36.088 44.318 1.00 29.19 310 VAL D O 1
ATOM 11606 N N . LEU D 1 311 ? 39.404 35.786 42.874 1.00 29.04 311 LEU D N 1
ATOM 11607 C CA . LEU D 1 311 ? 38.633 36.224 41.713 1.00 28.25 311 LEU D CA 1
ATOM 11608 C C . LEU D 1 311 ? 37.642 35.153 41.258 1.00 34.07 311 LEU D C 1
ATOM 11609 O O . LEU D 1 311 ? 37.789 33.984 41.605 1.00 35.46 311 LEU D O 1
ATOM 11614 N N . PRO D 1 312 ? 36.633 35.545 40.466 1.00 33.74 312 PRO D N 1
ATOM 11615 C CA . PRO D 1 312 ? 35.811 34.543 39.771 1.00 38.34 312 PRO D CA 1
ATOM 11616 C C . PRO D 1 312 ? 36.628 33.629 38.843 1.00 39.20 312 PRO D C 1
ATOM 11617 O O . PRO D 1 312 ? 36.259 32.472 38.652 1.00 39.99 312 PRO D O 1
ATOM 11621 N N . THR D 1 313 ? 37.718 34.139 38.269 1.00 37.02 313 THR D N 1
ATOM 11622 C CA . THR D 1 313 ? 38.584 33.313 37.415 1.00 43.19 313 THR D CA 1
ATOM 11623 C C . THR D 1 313 ? 39.490 32.367 38.209 1.00 45.27 313 THR D C 1
ATOM 11624 O O . THR D 1 313 ? 40.392 31.750 37.640 1.00 42.96 313 THR D O 1
ATOM 11628 N N . ALA D 1 314 ? 39.260 32.256 39.515 1.00 46.24 314 ALA D N 1
ATOM 11629 C CA . ALA D 1 314 ? 40.097 31.400 40.347 1.00 46.49 314 ALA D CA 1
ATOM 11630 C C . ALA D 1 314 ? 39.896 29.932 39.975 1.00 52.97 314 ALA D C 1
ATOM 11631 O O . ALA D 1 314 ? 38.779 29.516 39.660 1.00 50.66 314 ALA D O 1
ATOM 11633 N N . PRO D 1 315 ? 40.986 29.151 40.003 1.00 59.74 315 PRO D N 1
ATOM 11634 C CA . PRO D 1 315 ? 40.962 27.714 39.701 1.00 67.66 315 PRO D CA 1
ATOM 11635 C C . PRO D 1 315 ? 39.909 26.992 40.529 1.00 74.76 315 PRO D C 1
ATOM 11636 O O . PRO D 1 315 ? 38.963 26.421 39.984 1.00 79.57 315 PRO D O 1
ATOM 11640 N N . THR D 1 316 ? 40.078 27.031 41.844 1.00 74.62 316 THR D N 1
ATOM 11641 C CA . THR D 1 316 ? 39.070 26.523 42.760 1.00 71.91 316 THR D CA 1
ATOM 11642 C C . THR D 1 316 ? 38.502 27.698 43.551 1.00 63.18 316 THR D C 1
ATOM 11643 O O . THR D 1 316 ? 39.244 28.592 43.965 1.00 52.25 316 THR D O 1
ATOM 11647 N N . PRO D 1 317 ? 37.177 27.708 43.751 1.00 63.79 317 PRO D N 1
ATOM 11648 C CA . PRO D 1 317 ? 36.527 28.846 44.408 1.00 64.62 317 PRO D CA 1
ATOM 11649 C C . PRO D 1 317 ? 37.027 29.048 45.837 1.00 63.72 317 PRO D C 1
ATOM 11650 O O . PRO D 1 317 ? 37.339 28.069 46.516 1.00 65.99 317 PRO D O 1
ATOM 11654 N N . PRO D 1 318 ? 37.125 30.310 46.281 1.00 62.09 318 PRO D N 1
ATOM 11655 C CA . PRO D 1 318 ? 37.484 30.604 47.673 1.00 61.31 318 PRO D CA 1
ATOM 11656 C C . PRO D 1 318 ? 36.528 29.931 48.661 1.00 57.88 318 PRO D C 1
ATOM 11657 O O . PRO D 1 318 ? 35.369 29.687 48.327 1.00 56.94 318 PRO D O 1
ATOM 11661 N N . PRO D 1 319 ? 37.018 29.617 49.869 1.00 58.20 319 PRO D N 1
ATOM 11662 C CA . PRO D 1 319 ? 36.192 29.000 50.917 1.00 61.35 319 PRO D CA 1
ATOM 11663 C C . PRO D 1 319 ? 35.137 29.965 51.483 1.00 67.11 319 PRO D C 1
ATOM 11664 O O . PRO D 1 319 ? 35.345 31.178 51.451 1.00 59.04 319 PRO D O 1
ATOM 11668 N N . PRO D 1 320 ? 34.020 29.414 51.991 1.00 74.61 320 PRO D N 1
ATOM 11669 C CA . PRO D 1 320 ? 32.926 30.224 52.549 1.00 77.28 320 PRO D CA 1
ATOM 11670 C C . PRO D 1 320 ? 33.372 31.097 53.712 1.00 76.53 320 PRO D C 1
ATOM 11671 O O . PRO D 1 320 ? 33.691 30.583 54.790 1.00 80.02 320 PRO D O 1
ATOM 11675 N N . ALA D 1 321 ? 33.388 32.405 53.498 1.00 70.20 321 ALA D N 1
ATOM 11676 C CA . ALA D 1 321 ? 33.758 33.349 54.550 1.00 64.15 321 ALA D CA 1
ATOM 11677 C C . ALA D 1 321 ? 32.702 33.375 55.652 1.00 60.06 321 ALA D C 1
ATOM 11678 O O . ALA D 1 321 ? 31.529 33.100 55.396 1.00 59.64 321 ALA D O 1
ATOM 11680 N N . PRO D 1 322 ? 33.117 33.689 56.889 1.00 53.66 322 PRO D N 1
ATOM 11681 C CA . PRO D 1 322 ? 32.097 33.904 57.915 1.00 53.47 322 PRO D CA 1
ATOM 11682 C C . PRO D 1 322 ? 31.409 35.238 57.638 1.00 48.15 322 PRO D C 1
ATOM 11683 O O . PRO D 1 322 ? 31.993 36.065 56.943 1.00 50.41 322 PRO D O 1
ATOM 11687 N N . PRO D 1 323 ? 30.187 35.434 58.145 1.00 51.76 323 PRO D N 1
ATOM 11688 C CA . PRO D 1 323 ? 29.465 36.689 57.900 1.00 49.53 323 PRO D CA 1
ATOM 11689 C C . PRO D 1 323 ? 30.279 37.914 58.301 1.00 46.90 323 PRO D C 1
ATOM 11690 O O . PRO D 1 323 ? 30.971 37.874 59.316 1.00 51.33 323 PRO D O 1
ATOM 11694 N N . LEU D 1 324 ? 30.220 38.976 57.507 1.00 44.15 324 LEU D N 1
ATOM 11695 C CA . LEU D 1 324 ? 30.839 40.237 57.903 1.00 43.68 324 LEU D CA 1
ATOM 11696 C C . LEU D 1 324 ? 29.764 41.117 58.533 1.00 46.25 324 LEU D C 1
ATOM 11697 O O . LEU D 1 324 ? 28.719 41.365 57.928 1.00 48.74 324 LEU D O 1
ATOM 11702 N N . PRO D 1 325 ? 30.000 41.557 59.778 1.00 43.88 325 PRO D N 1
ATOM 11703 C CA . PRO D 1 325 ? 28.976 42.263 60.547 1.00 42.40 325 PRO D CA 1
ATOM 11704 C C . PRO D 1 325 ? 28.913 43.765 60.294 1.00 41.60 325 PRO D C 1
ATOM 11705 O O . PRO D 1 325 ? 28.131 44.437 60.980 1.00 46.26 325 PRO D O 1
ATOM 11709 N N . THR D 1 326 ? 29.696 44.283 59.349 1.00 36.69 326 THR D N 1
ATOM 11710 C CA . THR D 1 326 ? 29.703 45.723 59.100 1.00 35.71 326 THR D CA 1
ATOM 11711 C C . THR D 1 326 ? 28.304 46.211 58.698 1.00 35.92 326 THR D C 1
ATOM 11712 O O . THR D 1 326 ? 27.606 45.549 57.919 1.00 34.54 326 THR D O 1
ATOM 11716 N N . PRO D 1 327 ? 27.865 47.347 59.265 1.00 36.05 327 PRO D N 1
ATOM 11717 C CA . PRO D 1 327 ? 26.611 47.902 58.750 1.00 40.79 327 PRO D CA 1
ATOM 11718 C C . PRO D 1 327 ? 26.790 48.148 57.261 1.00 38.25 327 PRO D C 1
ATOM 11719 O O . PRO D 1 327 ? 27.680 48.909 56.866 1.00 36.82 327 PRO D O 1
ATOM 11723 N N . LEU D 1 328 ? 25.982 47.479 56.448 1.00 35.61 328 LEU D N 1
ATOM 11724 C CA . LEU D 1 328 ? 26.249 47.419 55.018 1.00 32.36 328 LEU D CA 1
ATOM 11725 C C . LEU D 1 328 ? 25.155 48.069 54.191 1.00 34.43 328 LEU D C 1
ATOM 11726 O O . LEU D 1 328 ? 23.964 47.775 54.366 1.00 36.33 328 LEU D O 1
ATOM 11731 N N . GLY D 1 329 ? 25.577 48.953 53.295 1.00 30.11 329 GLY D N 1
ATOM 11732 C CA . GLY D 1 329 ? 24.704 49.504 52.278 1.00 29.39 329 GLY D CA 1
ATOM 11733 C C . GLY D 1 329 ? 25.031 48.888 50.933 1.00 31.84 329 GLY D C 1
ATOM 11734 O O . GLY D 1 329 ? 26.203 48.745 50.568 1.00 31.24 329 GLY D O 1
ATOM 11735 N N . VAL D 1 330 ? 23.990 48.507 50.201 1.00 28.44 330 VAL D N 1
ATOM 11736 C CA . VAL D 1 330 ? 24.151 47.896 48.892 1.00 28.22 330 VAL D CA 1
ATOM 11737 C C . VAL D 1 330 ? 23.336 48.643 47.855 1.00 34.19 330 VAL D C 1
ATOM 11738 O O . VAL D 1 330 ? 22.140 48.891 48.053 1.00 34.96 330 VAL D O 1
ATOM 11742 N N . ALA D 1 331 ? 23.983 49.018 46.756 1.00 32.18 331 ALA D N 1
ATOM 11743 C CA . ALA D 1 331 ? 23.284 49.667 45.656 1.00 34.79 331 ALA D CA 1
ATOM 11744 C C . ALA D 1 331 ? 23.448 48.836 44.386 1.00 29.82 331 ALA D C 1
ATOM 11745 O O . ALA D 1 331 ? 24.560 48.511 43.988 1.00 28.12 331 ALA D O 1
ATOM 11747 N N . VAL D 1 332 ? 22.324 48.494 43.765 1.00 28.83 332 VAL D N 1
ATOM 11748 C CA . VAL D 1 332 ? 22.323 47.625 42.595 1.00 30.41 332 VAL D CA 1
ATOM 11749 C C . VAL D 1 332 ? 21.889 48.411 41.364 1.00 26.93 332 VAL D C 1
ATOM 11750 O O . VAL D 1 332 ? 20.720 48.793 41.240 1.00 30.24 332 VAL D O 1
ATOM 11754 N N . TYR D 1 333 ? 22.831 48.662 40.461 1.00 26.93 333 TYR D N 1
ATOM 11755 C CA . TYR D 1 333 ? 22.524 49.401 39.245 1.00 30.69 333 TYR D CA 1
ATOM 11756 C C . TYR D 1 333 ? 22.157 48.397 38.158 1.00 27.66 333 TYR D C 1
ATOM 11757 O O . TYR D 1 333 ? 22.826 47.370 38.007 1.00 28.41 333 TYR D O 1
ATOM 11766 N N . PRO D 1 334 ? 21.060 48.666 37.432 1.00 31.28 334 PRO D N 1
ATOM 11767 C CA . PRO D 1 334 ? 20.387 47.659 36.594 1.00 32.73 334 PRO D CA 1
ATOM 11768 C C . PRO D 1 334 ? 21.220 47.127 35.432 1.00 29.45 334 PRO D C 1
ATOM 11769 O O . PRO D 1 334 ? 21.010 45.990 35.010 1.00 28.11 334 PRO D O 1
ATOM 11773 N N . ALA D 1 335 ? 22.144 47.934 34.919 1.00 27.99 335 ALA D N 1
ATOM 11774 C CA . ALA D 1 335 ? 22.944 47.521 33.771 1.00 26.63 335 ALA D CA 1
ATOM 11775 C C . ALA D 1 335 ? 24.310 46.967 34.164 1.00 31.59 335 ALA D C 1
ATOM 11776 O O . ALA D 1 335 ? 25.182 46.801 33.315 1.00 31.89 335 ALA D O 1
ATOM 11778 N N . ASP D 1 336 ? 24.504 46.682 35.443 1.00 27.71 336 ASP D N 1
ATOM 11779 C CA . ASP D 1 336 ? 25.819 46.266 35.916 1.00 26.32 336 ASP D CA 1
ATOM 11780 C C . ASP D 1 336 ? 26.206 44.858 35.417 1.00 29.40 336 ASP D C 1
ATOM 11781 O O . ASP D 1 336 ? 25.350 44.065 35.031 1.00 29.15 336 ASP D O 1
ATOM 11786 N N . SER D 1 337 ? 27.500 44.560 35.417 1.00 25.88 337 SER D N 1
ATOM 11787 C CA . SER D 1 337 ? 28.002 43.279 34.912 1.00 27.44 337 SER D CA 1
ATOM 11788 C C . SER D 1 337 ? 27.660 42.097 35.821 1.00 27.69 337 SER D C 1
ATOM 11789 O O . SER D 1 337 ? 27.685 40.939 35.398 1.00 28.40 337 SER D O 1
ATOM 11792 N N . ALA D 1 338 ? 27.372 42.403 37.079 1.00 29.44 338 ALA D N 1
ATOM 11793 C CA . ALA D 1 338 ? 26.948 41.400 38.050 1.00 27.74 338 ALA D CA 1
ATOM 11794 C C . ALA D 1 338 ? 26.079 42.052 39.115 1.00 23.80 338 ALA D C 1
ATOM 11795 O O . ALA D 1 338 ? 26.275 43.222 39.441 1.00 29.77 338 ALA D O 1
ATOM 11797 N N . LYS D 1 339 ? 25.123 41.292 39.653 1.00 24.77 339 LYS D N 1
ATOM 11798 C CA . LYS D 1 339 ? 24.174 41.817 40.634 1.00 23.44 339 LYS D CA 1
ATOM 11799 C C . LYS D 1 339 ? 23.916 40.770 41.718 1.00 26.87 339 LYS D C 1
ATOM 11800 O O . LYS D 1 339 ? 23.920 39.573 41.440 1.00 29.16 339 LYS D O 1
ATOM 11806 N N . PRO D 1 340 ? 23.720 41.216 42.963 1.00 26.64 340 PRO D N 1
ATOM 11807 C CA . PRO D 1 340 ? 23.568 40.254 44.061 1.00 27.50 340 PRO D CA 1
ATOM 11808 C C . PRO D 1 340 ? 22.164 39.679 44.181 1.00 29.56 340 PRO D C 1
ATOM 11809 O O . PRO D 1 340 ? 21.177 40.355 43.867 1.00 30.00 340 PRO D O 1
ATOM 11813 N N . VAL D 1 341 ? 22.091 38.424 44.625 1.00 28.04 341 VAL D N 1
ATOM 11814 C CA . VAL D 1 341 ? 20.836 37.829 45.051 1.00 26.81 341 VAL D CA 1
ATOM 11815 C C . VAL D 1 341 ? 20.650 38.191 46.513 1.00 28.50 341 VAL D C 1
ATOM 11816 O O . VAL D 1 341 ? 21.483 37.853 47.352 1.00 31.20 341 VAL D O 1
ATOM 11820 N N . ARG D 1 342 ? 19.568 38.894 46.822 1.00 32.03 342 ARG D N 1
ATOM 11821 C CA . ARG D 1 342 ? 19.384 39.412 48.169 1.00 31.52 342 ARG D CA 1
ATOM 11822 C C . ARG D 1 342 ? 19.380 38.326 49.246 1.00 36.17 342 ARG D C 1
ATOM 11823 O O . ARG D 1 342 ? 19.967 38.514 50.317 1.00 39.50 342 ARG D O 1
ATOM 11831 N N . ARG D 1 343 ? 18.727 37.197 48.980 1.00 36.09 343 ARG D N 1
ATOM 11832 C CA . ARG D 1 343 ? 18.702 36.119 49.966 1.00 38.29 343 ARG D CA 1
ATOM 11833 C C . ARG D 1 343 ? 20.117 35.664 50.328 1.00 36.88 343 ARG D C 1
ATOM 11834 O O . ARG D 1 343 ? 20.396 35.366 51.484 1.00 35.67 343 ARG D O 1
ATOM 11842 N N . PHE D 1 344 ? 21.003 35.630 49.335 1.00 31.41 344 PHE D N 1
ATOM 11843 C CA . PHE D 1 344 ? 22.385 35.200 49.543 1.00 31.19 344 PHE D CA 1
ATOM 11844 C C . PHE D 1 344 ? 23.169 36.278 50.299 1.00 33.72 344 PHE D C 1
ATOM 11845 O O . PHE D 1 344 ? 23.961 35.981 51.199 1.00 34.37 344 PHE D O 1
ATOM 11853 N N . ALA D 1 345 ? 22.952 37.535 49.923 1.00 28.31 345 ALA D N 1
ATOM 11854 C CA . ALA D 1 345 ? 23.645 38.642 50.575 1.00 28.90 345 ALA D CA 1
ATOM 11855 C C . ALA D 1 345 ? 23.268 38.730 52.050 1.00 37.53 345 ALA D C 1
ATOM 11856 O O . ALA D 1 345 ? 24.110 39.031 52.892 1.00 39.81 345 ALA D O 1
ATOM 11858 N N . GLU D 1 346 ? 22.003 38.449 52.364 1.00 33.76 346 GLU D N 1
ATOM 11859 C CA . GLU D 1 346 ? 21.532 38.580 53.739 1.00 40.13 346 GLU D CA 1
ATOM 11860 C C . GLU D 1 346 ? 22.133 37.517 54.652 1.00 43.67 346 GLU D C 1
ATOM 11861 O O . GLU D 1 346 ? 22.245 37.718 55.861 1.00 43.28 346 GLU D O 1
ATOM 11867 N N . ARG D 1 347 ? 22.540 36.392 54.076 1.00 45.03 347 ARG D N 1
ATOM 11868 C CA . ARG D 1 347 ? 23.213 35.369 54.868 1.00 46.50 347 ARG D CA 1
ATOM 11869 C C . ARG D 1 347 ? 24.676 35.734 55.091 1.00 44.41 347 ARG D C 1
ATOM 11870 O O . ARG D 1 347 ? 25.222 35.505 56.172 1.00 42.48 347 ARG D O 1
ATOM 11878 N N . ALA D 1 348 ? 25.307 36.322 54.080 1.00 44.24 348 ALA D N 1
ATOM 11879 C CA . ALA D 1 348 ? 26.711 36.705 54.189 1.00 40.54 348 ALA D CA 1
ATOM 11880 C C . ALA D 1 348 ? 26.888 37.991 54.994 1.00 41.96 348 ALA D C 1
ATOM 11881 O O . ALA D 1 348 ? 27.937 38.215 55.597 1.00 39.74 348 ALA D O 1
ATOM 11883 N N . PHE D 1 349 ? 25.854 38.826 55.001 1.00 39.68 349 PHE D N 1
ATOM 11884 C CA . PHE D 1 349 ? 25.902 40.107 55.695 1.00 40.01 349 PHE D CA 1
ATOM 11885 C C . PHE D 1 349 ? 24.661 40.299 56.570 1.00 41.86 349 PHE D C 1
ATOM 11886 O O . PHE D 1 349 ? 23.614 40.716 56.082 1.00 45.92 349 PHE D O 1
ATOM 11894 N N . PRO D 1 350 ? 24.779 39.988 57.868 1.00 40.28 350 PRO D N 1
ATOM 11895 C CA . PRO D 1 350 ? 23.639 40.030 58.789 1.00 46.94 350 PRO D CA 1
ATOM 11896 C C . PRO D 1 350 ? 23.248 41.435 59.221 1.00 46.68 350 PRO D C 1
ATOM 11897 O O . PRO D 1 350 ? 22.245 41.581 59.911 1.00 46.69 350 PRO D O 1
ATOM 11901 N N . ASN D 1 351 ? 24.019 42.448 58.839 1.00 42.43 351 ASN D N 1
ATOM 11902 C CA . ASN D 1 351 ? 23.684 43.811 59.231 1.00 44.00 351 ASN D CA 1
ATOM 11903 C C . ASN D 1 351 ? 23.528 44.751 58.038 1.00 39.49 351 ASN D C 1
ATOM 11904 O O . ASN D 1 351 ? 24.107 45.834 58.004 1.00 40.37 351 ASN D O 1
ATOM 11909 N N . ILE D 1 352 ? 22.743 44.326 57.057 1.00 40.16 352 ILE D N 1
ATOM 11910 C CA . ILE D 1 352 ? 22.420 45.185 55.928 1.00 38.48 352 ILE D CA 1
ATOM 11911 C C . ILE D 1 352 ? 21.449 46.249 56.419 1.00 38.24 352 ILE D C 1
ATOM 11912 O O . ILE D 1 352 ? 20.385 45.916 56.934 1.00 37.17 352 ILE D O 1
ATOM 11917 N N . VAL D 1 353 ? 21.831 47.521 56.298 1.00 34.39 353 VAL D N 1
ATOM 11918 C CA . VAL D 1 353 ? 21.003 48.626 56.800 1.00 37.40 353 VAL D CA 1
ATOM 11919 C C . VAL D 1 353 ? 20.404 49.432 55.657 1.00 41.34 353 VAL D C 1
ATOM 11920 O O . VAL D 1 353 ? 19.594 50.333 55.879 1.00 44.79 353 VAL D O 1
ATOM 11924 N N . HIS D 1 354 ? 20.815 49.108 54.434 1.00 39.35 354 HIS D N 1
ATOM 11925 C CA . HIS D 1 354 ? 20.413 49.870 53.264 1.00 38.44 354 HIS D CA 1
ATOM 11926 C C . HIS D 1 354 ? 20.537 49.010 52.009 1.00 36.68 354 HIS D C 1
ATOM 11927 O O . HIS D 1 354 ? 21.598 48.440 51.738 1.00 35.56 354 HIS D O 1
ATOM 11934 N N . TRP D 1 355 ? 19.447 48.904 51.254 1.00 31.40 355 TRP D N 1
ATOM 11935 C CA . TRP D 1 355 ? 19.470 48.183 49.982 1.00 31.19 355 TRP D CA 1
ATOM 11936 C C . TRP D 1 355 ? 18.671 48.966 48.951 1.00 34.83 355 TRP D C 1
ATOM 11937 O O . TRP D 1 355 ? 17.478 49.194 49.137 1.00 35.89 355 TRP D O 1
ATOM 11948 N N . ALA D 1 356 ? 19.327 49.380 47.872 1.00 29.37 356 ALA D N 1
ATOM 11949 C CA . ALA D 1 356 ? 18.659 50.123 46.815 1.00 33.88 356 ALA D CA 1
ATOM 11950 C C . ALA D 1 356 ? 18.790 49.414 45.473 1.00 35.12 356 ALA D C 1
ATOM 11951 O O . ALA D 1 356 ? 19.882 48.973 45.095 1.00 31.77 356 ALA D O 1
ATOM 11953 N N . GLU D 1 357 ? 17.673 49.287 44.765 1.00 31.94 357 GLU D N 1
ATOM 11954 C CA . GLU D 1 357 ? 17.700 48.786 43.388 1.00 31.33 357 GLU D CA 1
ATOM 11955 C C . GLU D 1 357 ? 17.393 49.942 42.450 1.00 33.50 357 GLU D C 1
ATOM 11956 O O . GLU D 1 357 ? 16.250 50.394 42.377 1.00 32.15 357 GLU D O 1
ATOM 11962 N N . LEU D 1 358 ? 18.406 50.437 41.747 1.00 32.75 358 LEU D N 1
ATOM 11963 C CA . LEU D 1 358 ? 18.248 51.680 40.996 1.00 37.26 358 LEU D CA 1
ATOM 11964 C C . LEU D 1 358 ? 17.661 51.453 39.610 1.00 35.29 358 LEU D C 1
ATOM 11965 O O . LEU D 1 358 ? 17.629 50.332 39.111 1.00 35.05 358 LEU D O 1
ATOM 11970 N N . GLU D 1 359 ? 17.172 52.528 39.002 1.00 32.00 359 GLU D N 1
ATOM 11971 C CA . GLU D 1 359 ? 16.379 52.413 37.787 1.00 37.02 359 GLU D CA 1
ATOM 11972 C C . GLU D 1 359 ? 17.221 52.531 36.528 1.00 32.76 359 GLU D C 1
ATOM 11973 O O . GLU D 1 359 ? 16.822 52.069 35.457 1.00 33.89 359 GLU D O 1
ATOM 11979 N N . ARG D 1 360 ? 18.375 53.173 36.657 1.00 35.35 360 ARG D N 1
ATOM 11980 C CA . ARG D 1 360 ? 19.238 53.437 35.511 1.00 29.72 360 ARG D CA 1
ATOM 11981 C C . ARG D 1 360 ? 20.687 53.324 35.923 1.00 30.66 360 ARG D C 1
ATOM 11982 O O . ARG D 1 360 ? 21.015 53.463 37.104 1.00 29.97 360 ARG D O 1
ATOM 11990 N N . GLY D 1 361 ? 21.553 53.101 34.940 1.00 32.73 361 GLY D N 1
ATOM 11991 C CA . GLY D 1 361 ? 22.983 53.117 35.172 1.00 31.67 361 GLY D CA 1
ATOM 11992 C C . GLY D 1 361 ? 23.579 51.735 35.257 1.00 25.31 361 GLY D C 1
ATOM 11993 O O . GLY D 1 361 ? 22.904 50.772 35.615 1.00 26.79 361 GLY D O 1
ATOM 11994 N N . GLY D 1 362 ? 24.861 51.631 34.926 1.00 27.68 362 GLY D N 1
ATOM 11995 C CA . GLY D 1 362 ? 25.553 50.368 35.042 1.00 27.99 362 GLY D CA 1
ATOM 11996 C C . GLY D 1 362 ? 26.659 50.426 36.072 1.00 26.21 362 GLY D C 1
ATOM 11997 O O . GLY D 1 362 ? 26.502 50.979 37.160 1.00 26.39 362 GLY D O 1
ATOM 11998 N N . HIS D 1 363 ? 27.801 49.888 35.675 1.00 25.48 363 HIS D N 1
ATOM 11999 C CA . HIS D 1 363 ? 28.931 49.586 36.544 1.00 27.85 363 HIS D CA 1
ATOM 12000 C C . HIS D 1 363 ? 29.672 50.806 37.101 1.00 29.35 363 HIS D C 1
ATOM 12001 O O . HIS D 1 363 ? 30.287 50.722 38.160 1.00 30.87 363 HIS D O 1
ATOM 12008 N N . PHE D 1 364 ? 29.628 51.929 36.385 1.00 24.55 364 PHE D N 1
ATOM 12009 C CA . PHE D 1 364 ? 30.339 53.145 36.804 1.00 27.95 364 PHE D CA 1
ATOM 12010 C C . PHE D 1 364 ? 29.365 54.188 37.344 1.00 28.88 364 PHE D C 1
ATOM 12011 O O . PHE D 1 364 ? 29.200 55.264 36.768 1.00 34.35 364 PHE D O 1
ATOM 12019 N N . ALA D 1 365 ? 28.745 53.851 38.468 1.00 29.73 365 ALA D N 1
ATOM 12020 C CA . ALA D 1 365 ? 27.576 54.558 38.974 1.00 29.20 365 ALA D CA 1
ATOM 12021 C C . ALA D 1 365 ? 27.792 56.053 39.194 1.00 31.16 365 ALA D C 1
ATOM 12022 O O . ALA D 1 365 ? 26.987 56.872 38.742 1.00 34.64 365 ALA D O 1
ATOM 12024 N N . ALA D 1 366 ? 28.862 56.412 39.895 1.00 29.86 366 ALA D N 1
ATOM 12025 C CA . ALA D 1 366 ? 29.124 57.819 40.192 1.00 34.26 366 ALA D CA 1
ATOM 12026 C C . ALA D 1 366 ? 29.324 58.612 38.909 1.00 34.64 366 ALA D C 1
ATOM 12027 O O . ALA D 1 366 ? 28.919 59.768 38.792 1.00 35.52 366 ALA D O 1
ATOM 12029 N N . LEU D 1 367 ? 29.940 57.970 37.932 1.00 33.11 367 LEU D N 1
ATOM 12030 C CA . LEU D 1 367 ? 30.246 58.628 36.676 1.00 32.67 367 LEU D CA 1
ATOM 12031 C C . LEU D 1 367 ? 29.020 58.708 35.762 1.00 31.73 367 LEU D C 1
ATOM 12032 O O . LEU D 1 367 ? 28.753 59.739 35.143 1.00 38.60 367 LEU D O 1
ATOM 12037 N N . GLU D 1 368 ? 28.263 57.618 35.721 1.00 32.98 368 GLU D N 1
ATOM 12038 C CA . GLU D 1 368 ? 27.096 57.487 34.851 1.00 30.85 368 GLU D CA 1
ATOM 12039 C C . GLU D 1 368 ? 25.871 58.196 35.377 1.00 29.57 368 GLU D C 1
ATOM 12040 O O . GLU D 1 368 ? 25.093 58.775 34.620 1.00 34.12 368 GLU D O 1
ATOM 12046 N N . GLN D 1 369 ? 25.663 58.082 36.677 1.00 28.90 369 GLN D N 1
ATOM 12047 C CA . GLN D 1 369 ? 24.454 58.633 37.292 1.00 31.22 369 GLN D CA 1
ATOM 12048 C C . GLN D 1 369 ? 24.784 59.343 38.594 1.00 30.21 369 GLN D C 1
ATOM 12049 O O . GLN D 1 369 ? 24.430 58.858 39.669 1.00 36.36 369 GLN D O 1
ATOM 12055 N N . PRO D 1 370 ? 25.468 60.493 38.508 1.00 32.40 370 PRO D N 1
ATOM 12056 C CA . PRO D 1 370 ? 25.877 61.165 39.744 1.00 32.65 370 PRO D CA 1
ATOM 12057 C C . PRO D 1 370 ? 24.694 61.539 40.646 1.00 32.92 370 PRO D C 1
ATOM 12058 O O . PRO D 1 370 ? 24.822 61.463 41.865 1.00 34.87 370 PRO D O 1
ATOM 12062 N N . GLY D 1 371 ? 23.567 61.920 40.054 1.00 34.07 371 GLY D N 1
ATOM 12063 C CA . GLY D 1 371 ? 22.391 62.285 40.833 1.00 39.40 371 GLY D CA 1
ATOM 12064 C C . GLY D 1 371 ? 21.926 61.129 41.701 1.00 40.76 371 GLY D C 1
ATOM 12065 O O . GLY D 1 371 ? 21.685 61.291 42.900 1.00 38.50 371 GLY D O 1
ATOM 12066 N N . LEU D 1 372 ? 21.808 59.954 41.091 1.00 36.13 372 LEU D N 1
ATOM 12067 C CA . LEU D 1 372 ? 21.364 58.767 41.812 1.00 40.12 372 LEU D CA 1
ATOM 12068 C C . LEU D 1 372 ? 22.391 58.357 42.861 1.00 37.56 372 LEU D C 1
ATOM 12069 O O . LEU D 1 372 ? 22.038 58.067 44.000 1.00 36.96 372 LEU D O 1
ATOM 12074 N N . PHE D 1 373 ? 23.661 58.345 42.465 1.00 32.27 373 PHE D N 1
ATOM 12075 C CA . PHE D 1 373 ? 24.755 57.953 43.355 1.00 32.90 373 PHE D CA 1
ATOM 12076 C C . PHE D 1 373 ? 24.778 58.804 44.630 1.00 38.46 373 PHE D C 1
ATOM 12077 O O . PHE D 1 373 ? 24.852 58.279 45.745 1.00 35.91 373 PHE D O 1
ATOM 12085 N N . VAL D 1 374 ? 24.700 60.119 44.462 1.00 36.90 374 VAL D N 1
ATOM 12086 C CA . VAL D 1 374 ? 24.640 61.030 45.595 1.00 36.82 374 VAL D CA 1
ATOM 12087 C C . VAL D 1 374 ? 23.409 60.800 46.481 1.00 39.71 374 VAL D C 1
ATOM 12088 O O . VAL D 1 374 ? 23.521 60.707 47.705 1.00 40.06 374 VAL D O 1
ATOM 12092 N N . SER D 1 375 ? 22.240 60.714 45.857 1.00 36.99 375 SER D N 1
ATOM 12093 C CA . SER D 1 375 ? 20.990 60.555 46.599 1.00 41.74 375 SER D CA 1
ATOM 12094 C C . SER D 1 375 ? 20.952 59.220 47.337 1.00 38.57 375 SER D C 1
ATOM 12095 O O . SER D 1 375 ? 20.296 59.072 48.371 1.00 38.09 375 SER D O 1
ATOM 12098 N N . ASP D 1 376 ? 21.663 58.246 46.797 1.00 37.25 376 ASP D N 1
ATOM 12099 C CA . ASP D 1 376 ? 21.727 56.941 47.418 1.00 41.06 376 ASP D CA 1
ATOM 12100 C C . ASP D 1 376 ? 22.696 56.952 48.591 1.00 41.07 376 ASP D C 1
ATOM 12101 O O . ASP D 1 376 ? 22.402 56.401 49.653 1.00 38.69 376 ASP D O 1
ATOM 12106 N N . LEU D 1 377 ? 23.851 57.586 48.410 1.00 35.71 377 LEU D N 1
ATOM 12107 C CA . LEU D 1 377 ? 24.819 57.651 49.496 1.00 37.01 377 LEU D CA 1
ATOM 12108 C C . LEU D 1 377 ? 24.256 58.440 50.676 1.00 34.76 377 LEU D C 1
ATOM 12109 O O . LEU D 1 377 ? 24.494 58.095 51.828 1.00 36.83 377 LEU D O 1
ATOM 12114 N N . ARG D 1 378 ? 23.494 59.492 50.391 1.00 37.02 378 ARG D N 1
ATOM 12115 C CA . ARG D 1 378 ? 22.880 60.275 51.450 1.00 34.85 378 ARG D CA 1
ATOM 12116 C C . ARG D 1 378 ? 21.866 59.432 52.210 1.00 41.09 378 ARG D C 1
ATOM 12117 O O . ARG D 1 378 ? 21.740 59.543 53.431 1.00 38.10 378 ARG D O 1
ATOM 12125 N N . ALA D 1 379 ? 21.142 58.590 51.481 1.00 39.07 379 ALA D N 1
ATOM 12126 C CA . ALA D 1 379 ? 20.163 57.706 52.104 1.00 42.96 379 ALA D CA 1
ATOM 12127 C C . ALA D 1 379 ? 20.883 56.692 52.981 1.00 38.97 379 ALA D C 1
ATOM 12128 O O . ALA D 1 379 ? 20.404 56.331 54.048 1.00 44.22 379 ALA D O 1
ATOM 12130 N N . PHE D 1 380 ? 22.044 56.240 52.514 1.00 40.28 380 PHE D N 1
ATOM 12131 C CA . PHE D 1 380 ? 22.882 55.315 53.267 1.00 35.77 380 PHE D CA 1
ATOM 12132 C C . PHE D 1 380 ? 23.372 55.906 54.588 1.00 37.68 380 PHE D C 1
ATOM 12133 O O . PHE D 1 380 ? 23.333 55.248 55.626 1.00 41.60 380 PHE D O 1
ATOM 12141 N N . ALA D 1 381 ? 23.868 57.134 54.531 1.00 34.00 381 ALA D N 1
ATOM 12142 C CA . ALA D 1 381 ? 24.358 57.810 55.727 1.00 40.99 381 ALA D CA 1
ATOM 12143 C C . ALA D 1 381 ? 23.247 57.973 56.762 1.00 44.57 381 ALA D C 1
ATOM 12144 O O . ALA D 1 381 ? 23.481 57.816 57.962 1.00 44.54 381 ALA D O 1
ATOM 12146 N N . ARG D 1 382 ? 22.041 58.285 56.289 1.00 49.30 382 ARG D N 1
ATOM 12147 C CA . ARG D 1 382 ? 20.868 58.366 57.151 1.00 47.11 382 ARG D CA 1
ATOM 12148 C C . ARG D 1 382 ? 20.574 57.010 57.789 1.00 50.65 382 ARG D C 1
ATOM 12149 O O . ARG D 1 382 ? 20.283 56.932 58.984 1.00 51.95 382 ARG D O 1
ATOM 12157 N N . ALA D 1 383 ? 20.654 55.949 56.988 1.00 45.23 383 ALA D N 1
ATOM 12158 C CA . ALA D 1 383 ? 20.447 54.588 57.483 1.00 45.92 383 ALA D CA 1
ATOM 12159 C C . ALA D 1 383 ? 21.417 54.267 58.618 1.00 49.15 383 ALA D C 1
ATOM 12160 O O . ALA D 1 383 ? 21.025 53.694 59.642 1.00 49.18 383 ALA D O 1
ATOM 12162 N N . LEU D 1 384 ? 22.678 54.653 58.432 1.00 44.88 384 LEU D N 1
ATOM 12163 C CA . LEU D 1 384 ? 23.709 54.472 59.450 1.00 43.29 384 LEU D CA 1
ATOM 12164 C C . LEU D 1 384 ? 23.332 55.137 60.762 1.00 47.42 384 LEU D C 1
ATOM 12165 O O . LEU D 1 384 ? 23.366 54.504 61.817 1.00 50.65 384 LEU D O 1
ATOM 12170 N N . ARG D 1 385 ? 22.987 56.422 60.691 1.00 49.39 385 ARG D N 1
ATOM 12171 C CA . ARG D 1 385 ? 22.648 57.188 61.880 1.00 51.37 385 ARG D CA 1
ATOM 12172 C C . ARG D 1 385 ? 21.421 56.584 62.538 1.00 54.38 385 ARG D C 1
ATOM 12173 O O . ARG D 1 385 ? 21.346 56.476 63.760 1.00 56.29 385 ARG D O 1
ATOM 12181 N N . THR D 1 386 ? 20.468 56.186 61.704 1.00 57.15 386 THR D N 1
ATOM 12182 C CA . THR D 1 386 ? 19.252 55.547 62.173 1.00 61.99 386 THR D CA 1
ATOM 12183 C C . THR D 1 386 ? 19.580 54.237 62.862 1.00 66.64 386 THR D C 1
ATOM 12184 O O . THR D 1 386 ? 19.035 53.955 63.910 1.00 72.38 386 THR D O 1
ATOM 12188 N N . SER D 1 387 ? 20.509 53.466 62.307 1.00 64.44 387 SER D N 1
ATOM 12189 C CA . SER D 1 387 ? 20.777 52.120 62.808 1.00 67.22 387 SER D CA 1
ATOM 12190 C C . SER D 1 387 ? 21.460 52.101 64.179 1.00 73.84 387 SER D C 1
ATOM 12191 O O . SER D 1 387 ? 21.066 51.340 65.068 1.00 76.39 387 SER D O 1
ATOM 12194 N N . HIS D 1 388 ? 22.482 52.931 64.353 1.00 76.80 388 HIS D N 1
ATOM 12195 C CA . HIS D 1 388 ? 23.161 53.008 65.642 1.00 84.79 388 HIS D CA 1
ATOM 12196 C C . HIS D 1 388 ? 22.230 53.640 66.693 1.00 91.60 388 HIS D C 1
ATOM 12197 O O . HIS D 1 388 ? 22.307 53.304 67.880 1.00 93.21 388 HIS D O 1
ATOM 12204 N N . HIS D 1 389 ? 21.343 54.533 66.247 1.00 92.59 389 HIS D N 1
ATOM 12205 C CA . HIS D 1 389 ? 20.278 55.075 67.111 1.00 95.65 389 HIS D CA 1
ATOM 12206 C C . HIS D 1 389 ? 19.528 53.976 67.974 1.00 107.03 389 HIS D C 1
ATOM 12207 O O . HIS D 1 389 ? 19.915 53.807 69.113 1.00 106.90 389 HIS D O 1
ATOM 12214 N N . HIS D 1 390 ? 18.466 53.308 67.466 1.00 106.32 390 HIS D N 1
ATOM 12215 C CA . HIS D 1 390 ? 17.907 52.105 68.116 1.00 110.94 390 HIS D CA 1
ATOM 12216 C C . HIS D 1 390 ? 18.835 50.906 68.309 1.00 109.57 390 HIS D C 1
ATOM 12217 O O . HIS D 1 390 ? 18.350 49.772 68.224 1.00 114.46 390 HIS D O 1
ATOM 12224 N N . HIS D 1 391 ? 20.138 51.071 68.508 1.00 106.05 391 HIS D N 1
ATOM 12225 C CA . HIS D 1 391 ? 20.827 49.868 68.964 1.00 101.04 391 HIS D CA 1
ATOM 12226 C C . HIS D 1 391 ? 22.022 50.136 69.860 1.00 100.55 391 HIS D C 1
ATOM 12227 O O . HIS D 1 391 ? 23.174 50.165 69.387 1.00 97.14 391 HIS D O 1
ATOM 12237 N N . GLU E 1 2 ? 95.462 3.731 63.039 1.00 50.63 2 GLU E N 1
ATOM 12238 C CA . GLU E 1 2 ? 95.498 2.321 62.680 1.00 47.14 2 GLU E CA 1
ATOM 12239 C C . GLU E 1 2 ? 94.824 2.118 61.325 1.00 46.47 2 GLU E C 1
ATOM 12240 O O . GLU E 1 2 ? 93.829 2.779 61.024 1.00 46.12 2 GLU E O 1
ATOM 12246 N N . PRO E 1 3 ? 95.368 1.211 60.502 1.00 44.22 3 PRO E N 1
ATOM 12247 C CA . PRO E 1 3 ? 94.739 0.824 59.236 1.00 41.54 3 PRO E CA 1
ATOM 12248 C C . PRO E 1 3 ? 93.303 0.339 59.432 1.00 45.40 3 PRO E C 1
ATOM 12249 O O . PRO E 1 3 ? 93.002 -0.298 60.447 1.00 38.62 3 PRO E O 1
ATOM 12253 N N . PHE E 1 4 ? 92.433 0.647 58.473 1.00 40.18 4 PHE E N 1
ATOM 12254 C CA . PHE E 1 4 ? 91.025 0.290 58.572 1.00 36.89 4 PHE E CA 1
ATOM 12255 C C . PHE E 1 4 ? 90.522 -0.360 57.289 1.00 35.55 4 PHE E C 1
ATOM 12256 O O . PHE E 1 4 ? 90.850 0.073 56.183 1.00 37.03 4 PHE E O 1
ATOM 12264 N N . ARG E 1 5 ? 89.699 -1.389 57.446 1.00 36.33 5 ARG E N 1
ATOM 12265 C CA . ARG E 1 5 ? 89.068 -2.044 56.312 1.00 38.59 5 ARG E CA 1
ATOM 12266 C C . ARG E 1 5 ? 87.577 -2.238 56.583 1.00 40.81 5 ARG E C 1
ATOM 12267 O O . ARG E 1 5 ? 87.204 -2.598 57.692 1.00 38.22 5 ARG E O 1
ATOM 12275 N N . ILE E 1 6 ? 86.729 -1.994 55.586 1.00 38.34 6 ILE E N 1
ATOM 12276 C CA . ILE E 1 6 ? 85.291 -2.208 55.753 1.00 35.39 6 ILE E CA 1
ATOM 12277 C C . ILE E 1 6 ? 84.977 -3.690 55.606 1.00 36.88 6 ILE E C 1
ATOM 12278 O O . ILE E 1 6 ? 85.272 -4.296 54.573 1.00 36.39 6 ILE E O 1
ATOM 12283 N N . VAL E 1 7 ? 84.400 -4.277 56.648 1.00 33.50 7 VAL E N 1
ATOM 12284 C CA . VAL E 1 7 ? 84.038 -5.690 56.615 1.00 36.64 7 VAL E CA 1
ATOM 12285 C C . VAL E 1 7 ? 82.682 -5.874 57.287 1.00 41.89 7 VAL E C 1
ATOM 12286 O O . VAL E 1 7 ? 82.588 -5.971 58.511 1.00 47.68 7 VAL E O 1
ATOM 12290 N N . ILE E 1 8 ? 81.627 -5.891 56.483 1.00 38.87 8 ILE E N 1
ATOM 12291 C CA . ILE E 1 8 ? 80.280 -6.047 57.017 1.00 36.27 8 ILE E CA 1
ATOM 12292 C C . ILE E 1 8 ? 79.942 -7.525 57.175 1.00 36.51 8 ILE E C 1
ATOM 12293 O O . ILE E 1 8 ? 80.040 -8.287 56.211 1.00 34.46 8 ILE E O 1
ATOM 12298 N N . PRO E 1 9 ? 79.553 -7.937 58.395 1.00 36.84 9 PRO E N 1
ATOM 12299 C CA . PRO E 1 9 ? 79.144 -9.328 58.635 1.00 41.85 9 PRO E CA 1
ATOM 12300 C C . PRO E 1 9 ? 77.961 -9.716 57.752 1.00 42.05 9 PRO E C 1
ATOM 12301 O O . PRO E 1 9 ? 77.074 -8.893 57.528 1.00 34.79 9 PRO E O 1
ATOM 12305 N N . GLN E 1 10 ? 77.950 -10.947 57.252 1.00 37.62 10 GLN E N 1
ATOM 12306 C CA . GLN E 1 10 ? 76.842 -11.394 56.416 1.00 37.88 10 GLN E CA 1
ATOM 12307 C C . GLN E 1 10 ? 75.511 -11.280 57.165 1.00 39.50 10 GLN E C 1
ATOM 12308 O O . GLN E 1 10 ? 74.471 -11.003 56.561 1.00 35.48 10 GLN E O 1
ATOM 12314 N N . ALA E 1 11 ? 75.556 -11.462 58.483 1.00 34.10 11 ALA E N 1
ATOM 12315 C CA . ALA E 1 11 ? 74.356 -11.374 59.317 1.00 39.75 11 ALA E CA 1
ATOM 12316 C C . ALA E 1 11 ? 73.665 -10.017 59.172 1.00 37.38 11 ALA E C 1
ATOM 12317 O O . ALA E 1 11 ? 72.441 -9.932 59.253 1.00 33.10 11 ALA E O 1
ATOM 12319 N N . ASP E 1 12 ? 74.453 -8.964 58.947 1.00 36.32 12 ASP E N 1
ATOM 12320 C CA . ASP E 1 12 ? 73.910 -7.613 58.773 1.00 34.54 12 ASP E CA 1
ATOM 12321 C C . ASP E 1 12 ? 73.123 -7.490 57.464 1.00 31.11 12 ASP E C 1
ATOM 12322 O O . ASP E 1 12 ? 72.085 -6.823 57.401 1.00 31.13 12 ASP E O 1
ATOM 12327 N N . LEU E 1 13 ? 73.634 -8.125 56.420 1.00 29.82 13 LEU E N 1
ATOM 12328 C CA . LEU E 1 13 ? 72.985 -8.122 55.120 1.00 30.46 13 LEU E CA 1
ATOM 12329 C C . LEU E 1 13 ? 71.734 -9.004 55.162 1.00 35.02 13 LEU E C 1
ATOM 12330 O O . LEU E 1 13 ? 70.706 -8.665 54.581 1.00 33.75 13 LEU E O 1
ATOM 12335 N N . ASP E 1 14 ? 71.823 -10.137 55.852 1.00 33.06 14 ASP E N 1
ATOM 12336 C CA . ASP E 1 14 ? 70.663 -11.013 56.013 1.00 31.52 14 ASP E CA 1
ATOM 12337 C C . ASP E 1 14 ? 69.562 -10.271 56.756 1.00 35.94 14 ASP E C 1
ATOM 12338 O O . ASP E 1 14 ? 68.381 -10.386 56.423 1.00 34.80 14 ASP E O 1
ATOM 12343 N N . ASP E 1 15 ? 69.958 -9.509 57.768 1.00 30.00 15 ASP E N 1
ATOM 12344 C CA . ASP E 1 15 ? 68.988 -8.759 58.551 1.00 31.92 15 ASP E CA 1
ATOM 12345 C C . ASP E 1 15 ? 68.318 -7.714 57.669 1.00 31.76 15 ASP E C 1
ATOM 12346 O O . ASP E 1 15 ? 67.110 -7.508 57.736 1.00 27.63 15 ASP E O 1
ATOM 12351 N N . LEU E 1 16 ? 69.111 -7.053 56.833 1.00 30.04 16 LEU E N 1
ATOM 12352 C CA . LEU E 1 16 ? 68.568 -6.029 55.950 1.00 30.65 16 LEU E CA 1
ATOM 12353 C C . LEU E 1 16 ? 67.546 -6.601 54.962 1.00 30.77 16 LEU E C 1
ATOM 12354 O O . LEU E 1 16 ? 66.482 -6.021 54.751 1.00 28.97 16 LEU E O 1
ATOM 12359 N N . HIS E 1 17 ? 67.875 -7.739 54.359 1.00 30.44 17 HIS E N 1
ATOM 12360 C CA . HIS E 1 17 ? 66.964 -8.414 53.439 1.00 34.64 17 HIS E CA 1
ATOM 12361 C C . HIS E 1 17 ? 65.652 -8.821 54.128 1.00 36.46 17 HIS E C 1
ATOM 12362 O O . HIS E 1 17 ? 64.574 -8.691 53.541 1.00 30.12 17 HIS E O 1
ATOM 12369 N N . ARG E 1 18 ? 65.746 -9.285 55.373 1.00 28.92 18 ARG E N 1
ATOM 12370 C CA . ARG E 1 18 ? 64.567 -9.649 56.154 1.00 31.83 18 ARG E CA 1
ATOM 12371 C C . ARG E 1 18 ? 63.665 -8.420 56.318 1.00 29.90 18 ARG E C 1
ATOM 12372 O O . ARG E 1 18 ? 62.464 -8.482 56.062 1.00 28.03 18 ARG E O 1
ATOM 12380 N N . ARG E 1 19 ? 64.257 -7.301 56.725 1.00 28.00 19 ARG E N 1
ATOM 12381 C CA . ARG E 1 19 ? 63.492 -6.065 56.930 1.00 29.98 19 ARG E CA 1
ATOM 12382 C C . ARG E 1 19 ? 62.854 -5.593 55.633 1.00 32.85 19 ARG E C 1
ATOM 12383 O O . ARG E 1 19 ? 61.714 -5.144 55.636 1.00 27.42 19 ARG E O 1
ATOM 12391 N N . LEU E 1 20 ? 63.600 -5.685 54.530 1.00 31.16 20 LEU E N 1
ATOM 12392 C CA . LEU E 1 20 ? 63.099 -5.251 53.228 1.00 28.76 20 LEU E CA 1
ATOM 12393 C C . LEU E 1 20 ? 61.908 -6.093 52.754 1.00 36.08 20 LEU E C 1
ATOM 12394 O O . LEU E 1 20 ? 60.941 -5.541 52.220 1.00 33.77 20 LEU E O 1
ATOM 12399 N N . ASP E 1 21 ? 61.987 -7.417 52.935 1.00 27.51 21 ASP E N 1
ATOM 12400 C CA . ASP E 1 21 ? 60.867 -8.321 52.628 1.00 28.34 21 ASP E CA 1
ATOM 12401 C C . ASP E 1 21 ? 59.611 -7.987 53.434 1.00 34.93 21 ASP E C 1
ATOM 12402 O O . ASP E 1 21 ? 58.489 -8.180 52.960 1.00 35.66 21 ASP E O 1
ATOM 12407 N N . ALA E 1 22 ? 59.797 -7.507 54.662 1.00 32.05 22 ALA E N 1
ATOM 12408 C CA . ALA E 1 22 ? 58.668 -7.285 55.563 1.00 29.62 22 ALA E CA 1
ATOM 12409 C C . ALA E 1 22 ? 58.204 -5.824 55.572 1.00 28.63 22 ALA E C 1
ATOM 12410 O O . ALA E 1 22 ? 57.438 -5.413 56.453 1.00 32.14 22 ALA E O 1
ATOM 12412 N N . THR E 1 23 ? 58.654 -5.045 54.594 1.00 28.15 23 THR E N 1
ATOM 12413 C CA . THR E 1 23 ? 58.274 -3.627 54.531 1.00 29.45 23 THR E CA 1
ATOM 12414 C C . THR E 1 23 ? 56.761 -3.481 54.530 1.00 29.56 23 THR E C 1
ATOM 12415 O O . THR E 1 23 ? 56.070 -4.141 53.752 1.00 26.65 23 THR E O 1
ATOM 12419 N N . ARG E 1 24 ? 56.249 -2.643 55.425 1.00 24.77 24 ARG E N 1
ATOM 12420 C CA . ARG E 1 24 ? 54.850 -2.271 55.386 1.00 24.96 24 ARG E CA 1
ATOM 12421 C C . ARG E 1 24 ? 54.740 -0.880 54.764 1.00 28.08 24 ARG E C 1
ATOM 12422 O O . ARG E 1 24 ? 55.290 0.099 55.281 1.00 27.60 24 ARG E O 1
ATOM 12430 N N . TRP E 1 25 ? 54.044 -0.813 53.636 1.00 25.17 25 TRP E N 1
ATOM 12431 C CA . TRP E 1 25 ? 53.990 0.402 52.835 1.00 25.95 25 TRP E CA 1
ATOM 12432 C C . TRP E 1 25 ? 52.832 1.288 53.283 1.00 27.36 25 TRP E C 1
ATOM 12433 O O . TRP E 1 25 ? 51.787 0.770 53.678 1.00 27.36 25 TRP E O 1
ATOM 12444 N N . PRO E 1 26 ? 53.022 2.621 53.242 1.00 26.14 26 PRO E N 1
ATOM 12445 C CA . PRO E 1 26 ? 51.962 3.577 53.569 1.00 26.50 26 PRO E CA 1
ATOM 12446 C C . PRO E 1 26 ? 51.004 3.805 52.418 1.00 28.26 26 PRO E C 1
ATOM 12447 O O . PRO E 1 26 ? 51.273 3.433 51.271 1.00 27.83 26 PRO E O 1
ATOM 12451 N N . SER E 1 27 ? 49.881 4.433 52.742 1.00 31.44 27 SER E N 1
ATOM 12452 C CA . SER E 1 27 ? 48.989 4.967 51.734 1.00 32.50 27 SER E CA 1
ATOM 12453 C C . SER E 1 27 ? 49.682 6.093 50.984 1.00 31.14 27 SER E C 1
ATOM 12454 O O . SER E 1 27 ? 50.701 6.639 51.431 1.00 28.24 27 SER E O 1
ATOM 12457 N N . GLU E 1 28 ? 49.113 6.458 49.847 1.00 28.27 28 GLU E N 1
ATOM 12458 C CA . GLU E 1 28 ? 49.600 7.609 49.114 1.00 32.49 28 GLU E CA 1
ATOM 12459 C C . GLU E 1 28 ? 48.398 8.438 48.720 1.00 35.35 28 GLU E C 1
ATOM 12460 O O . GLU E 1 28 ? 47.276 7.933 48.681 1.00 38.52 28 GLU E O 1
ATOM 12466 N N . ILE E 1 29 ? 48.632 9.710 48.438 1.00 31.07 29 ILE E N 1
ATOM 12467 C CA . ILE E 1 29 ? 47.645 10.510 47.738 1.00 35.86 29 ILE E CA 1
ATOM 12468 C C . ILE E 1 29 ? 48.074 10.544 46.281 1.00 35.46 29 ILE E C 1
ATOM 12469 O O . ILE E 1 29 ? 49.026 11.235 45.929 1.00 31.46 29 ILE E O 1
ATOM 12474 N N . PRO E 1 30 ? 47.400 9.754 45.439 1.00 41.90 30 PRO E N 1
ATOM 12475 C CA . PRO E 1 30 ? 47.813 9.647 44.037 1.00 42.75 30 PRO E CA 1
ATOM 12476 C C . PRO E 1 30 ? 47.761 11.002 43.340 1.00 42.90 30 PRO E C 1
ATOM 12477 O O . PRO E 1 30 ? 46.906 11.833 43.666 1.00 40.71 30 PRO E O 1
ATOM 12481 N N . GLY E 1 31 ? 48.689 11.221 42.415 1.00 36.03 31 GLY E N 1
ATOM 12482 C CA . GLY E 1 31 ? 48.716 12.439 41.630 1.00 37.95 31 GLY E CA 1
ATOM 12483 C C . GLY E 1 31 ? 49.531 13.568 42.236 1.00 37.74 31 GLY E C 1
ATOM 12484 O O . GLY E 1 31 ? 49.529 14.677 41.715 1.00 36.67 31 GLY E O 1
ATOM 12485 N N . THR E 1 32 ? 50.235 13.313 43.334 1.00 31.76 32 THR E N 1
ATOM 12486 C CA . THR E 1 32 ? 51.010 14.395 43.947 1.00 36.53 32 THR E CA 1
ATOM 12487 C C . THR E 1 32 ? 52.492 14.385 43.542 1.00 39.50 32 THR E C 1
ATOM 12488 O O . THR E 1 32 ? 53.245 15.268 43.948 1.00 35.92 32 THR E O 1
ATOM 12492 N N . GLY E 1 33 ? 52.903 13.415 42.723 1.00 36.15 33 GLY E N 1
ATOM 12493 C CA . GLY E 1 33 ? 54.281 13.368 42.248 1.00 30.33 33 GLY E CA 1
ATOM 12494 C C . GLY E 1 33 ? 55.295 13.369 43.387 1.00 25.23 33 GLY E C 1
ATOM 12495 O O . GLY E 1 33 ? 55.118 12.655 44.369 1.00 28.63 33 GLY E O 1
ATOM 12496 N N . TRP E 1 34 ? 56.340 14.187 43.265 1.00 25.41 34 TRP E N 1
ATOM 12497 C CA . TRP E 1 34 ? 57.343 14.336 44.320 1.00 26.43 34 TRP E CA 1
ATOM 12498 C C . TRP E 1 34 ? 57.064 15.516 45.251 1.00 24.38 34 TRP E C 1
ATOM 12499 O O . TRP E 1 34 ? 57.843 15.773 46.172 1.00 22.23 34 TRP E O 1
ATOM 12510 N N . SER E 1 35 ? 55.958 16.222 45.025 1.00 24.90 35 SER E N 1
ATOM 12511 C CA . SER E 1 35 ? 55.723 17.493 45.719 1.00 29.86 35 SER E CA 1
ATOM 12512 C C . SER E 1 35 ? 55.606 17.345 47.241 1.00 28.57 35 SER E C 1
ATOM 12513 O O . SER E 1 35 ? 55.863 18.290 47.975 1.00 26.85 35 SER E O 1
ATOM 12516 N N . ARG E 1 36 ? 55.246 16.159 47.720 1.00 27.58 36 ARG E N 1
ATOM 12517 C CA . ARG E 1 36 ? 55.109 15.971 49.166 1.00 24.39 36 ARG E CA 1
ATOM 12518 C C . ARG E 1 36 ? 56.117 14.954 49.704 1.00 22.84 36 ARG E C 1
ATOM 12519 O O . ARG E 1 36 ? 55.982 14.485 50.827 1.00 22.59 36 ARG E O 1
ATOM 12527 N N . GLY E 1 37 ? 57.148 14.649 48.918 1.00 21.10 37 GLY E N 1
ATOM 12528 C CA . GLY E 1 37 ? 58.155 13.676 49.328 1.00 20.56 37 GLY E CA 1
ATOM 12529 C C . GLY E 1 37 ? 58.261 12.530 48.337 1.00 21.66 37 GLY E C 1
ATOM 12530 O O . GLY E 1 37 ? 57.663 12.582 47.275 1.00 25.93 37 GLY E O 1
ATOM 12531 N N . VAL E 1 38 ? 58.989 11.479 48.699 1.00 23.07 38 VAL E N 1
ATOM 12532 C CA . VAL E 1 38 ? 59.247 10.367 47.781 1.00 21.29 38 VAL E CA 1
ATOM 12533 C C . VAL E 1 38 ? 57.964 9.606 47.421 1.00 24.04 38 VAL E C 1
ATOM 12534 O O . VAL E 1 38 ? 57.260 9.109 48.299 1.00 23.32 38 VAL E O 1
ATOM 12538 N N . PRO E 1 39 ? 57.645 9.532 46.126 1.00 23.38 39 PRO E N 1
ATOM 12539 C CA . PRO E 1 39 ? 56.418 8.854 45.684 1.00 23.71 39 PRO E CA 1
ATOM 12540 C C . PRO E 1 39 ? 56.471 7.337 45.841 1.00 30.26 39 PRO E C 1
ATOM 12541 O O . PRO E 1 39 ? 57.541 6.737 45.715 1.00 25.70 39 PRO E O 1
ATOM 12545 N N . LEU E 1 40 ? 55.308 6.733 46.091 1.00 24.40 40 LEU E N 1
ATOM 12546 C CA . LEU E 1 40 ? 55.209 5.316 46.441 1.00 28.87 40 LEU E CA 1
ATOM 12547 C C . LEU E 1 40 ? 55.775 4.366 45.391 1.00 33.20 40 LEU E C 1
ATOM 12548 O O . LEU E 1 40 ? 56.594 3.491 45.698 1.00 29.60 40 LEU E O 1
ATOM 12553 N N . ASP E 1 41 ? 55.330 4.533 44.152 1.00 31.40 41 ASP E N 1
ATOM 12554 C CA . ASP E 1 41 ? 55.665 3.577 43.105 1.00 37.33 41 ASP E CA 1
ATOM 12555 C C . ASP E 1 41 ? 57.156 3.621 42.781 1.00 32.74 41 ASP E C 1
ATOM 12556 O O . ASP E 1 41 ? 57.760 2.585 42.501 1.00 33.24 41 ASP E O 1
ATOM 12561 N N . TYR E 1 42 ? 57.759 4.802 42.849 1.00 31.33 42 TYR E N 1
ATOM 12562 C CA . TYR E 1 42 ? 59.203 4.901 42.639 1.00 29.67 42 TYR E CA 1
ATOM 12563 C C . TYR E 1 42 ? 59.951 4.132 43.719 1.00 32.25 42 TYR E C 1
ATOM 12564 O O . TYR E 1 42 ? 60.804 3.292 43.411 1.00 28.22 42 TYR E O 1
ATOM 12573 N N . LEU E 1 43 ? 59.615 4.404 44.979 1.00 29.53 43 LEU E N 1
ATOM 12574 C CA . LEU E 1 43 ? 60.327 3.808 46.106 1.00 23.69 43 LEU E CA 1
ATOM 12575 C C . LEU E 1 43 ? 60.159 2.291 46.126 1.00 28.65 43 LEU E C 1
ATOM 12576 O O . LEU E 1 43 ? 61.105 1.576 46.478 1.00 28.64 43 LEU E O 1
ATOM 12581 N N . LYS E 1 44 ? 58.977 1.799 45.745 1.00 26.56 44 LYS E N 1
ATOM 12582 C CA . LYS E 1 44 ? 58.740 0.353 45.700 1.00 26.63 44 LYS E CA 1
ATOM 12583 C C . LYS E 1 44 ? 59.682 -0.325 44.715 1.00 28.84 44 LYS E C 1
ATOM 12584 O O . LYS E 1 44 ? 60.233 -1.383 45.004 1.00 27.75 44 LYS E O 1
ATOM 12590 N N . GLU E 1 45 ? 59.867 0.294 43.557 1.00 26.85 45 GLU E N 1
ATOM 12591 C CA . GLU E 1 45 ? 60.779 -0.229 42.550 1.00 29.36 45 GLU E CA 1
ATOM 12592 C C . GLU E 1 45 ? 62.245 -0.154 42.993 1.00 34.73 45 GLU E C 1
ATOM 12593 O O . GLU E 1 45 ? 63.016 -1.102 42.760 1.00 29.32 45 GLU E O 1
ATOM 12599 N N . LEU E 1 46 ? 62.640 0.956 43.619 1.00 25.97 46 LEU E N 1
ATOM 12600 C CA . LEU E 1 46 ? 64.002 1.069 44.118 1.00 32.80 46 LEU E CA 1
ATOM 12601 C C . LEU E 1 46 ? 64.265 0.056 45.239 1.00 29.51 46 LEU E C 1
ATOM 12602 O O . LEU E 1 46 ? 65.307 -0.586 45.267 1.00 29.22 46 LEU E O 1
ATOM 12607 N N . VAL E 1 47 ? 63.324 -0.088 46.167 1.00 27.00 47 VAL E N 1
ATOM 12608 C CA . VAL E 1 47 ? 63.477 -1.098 47.217 1.00 28.80 47 VAL E CA 1
ATOM 12609 C C . VAL E 1 47 ? 63.552 -2.502 46.622 1.00 30.44 47 VAL E C 1
ATOM 12610 O O . VAL E 1 47 ? 64.361 -3.318 47.065 1.00 27.69 47 VAL E O 1
ATOM 12614 N N . GLY E 1 48 ? 62.755 -2.770 45.590 1.00 29.87 48 GLY E N 1
ATOM 12615 C CA . GLY E 1 48 ? 62.840 -4.032 44.875 1.00 28.33 48 GLY E CA 1
ATOM 12616 C C . GLY E 1 48 ? 64.237 -4.341 44.348 1.00 33.22 48 GLY E C 1
ATOM 12617 O O . GLY E 1 48 ? 64.738 -5.457 44.507 1.00 30.04 48 GLY E O 1
ATOM 12618 N N . TYR E 1 49 ? 64.871 -3.353 43.719 1.00 32.28 49 TYR E N 1
ATOM 12619 C CA . TYR E 1 49 ? 66.241 -3.524 43.231 1.00 29.35 49 TYR E CA 1
ATOM 12620 C C . TYR E 1 49 ? 67.224 -3.649 44.391 1.00 30.28 49 TYR E C 1
ATOM 12621 O O . TYR E 1 49 ? 68.180 -4.425 44.325 1.00 31.54 49 TYR E O 1
ATOM 12630 N N . TRP E 1 50 ? 67.001 -2.854 45.435 1.00 29.63 50 TRP E N 1
ATOM 12631 C CA . TRP E 1 50 ? 67.862 -2.866 46.618 1.00 30.25 50 TRP E CA 1
ATOM 12632 C C . TRP E 1 50 ? 67.907 -4.278 47.200 1.00 30.68 50 TRP E C 1
ATOM 12633 O O . TRP E 1 50 ? 68.972 -4.791 47.546 1.00 30.39 50 TRP E O 1
ATOM 12644 N N . ARG E 1 51 ? 66.733 -4.898 47.276 1.00 29.83 51 ARG E N 1
ATOM 12645 C CA . ARG E 1 51 ? 66.580 -6.235 47.844 1.00 29.68 51 ARG E CA 1
ATOM 12646 C C . ARG E 1 51 ? 67.177 -7.336 46.959 1.00 33.65 51 ARG E C 1
ATOM 12647 O O . ARG E 1 51 ? 67.878 -8.219 47.455 1.00 35.18 51 ARG E O 1
ATOM 12655 N N . ASP E 1 52 ? 66.931 -7.275 45.650 1.00 32.34 52 ASP E N 1
ATOM 12656 C CA . ASP E 1 52 ? 67.246 -8.392 44.754 1.00 32.35 52 ASP E CA 1
ATOM 12657 C C . ASP E 1 52 ? 68.457 -8.221 43.821 1.00 35.65 52 ASP E C 1
ATOM 12658 O O . ASP E 1 52 ? 69.010 -9.219 43.315 1.00 38.21 52 ASP E O 1
ATOM 12663 N N . GLY E 1 53 ? 68.864 -6.981 43.573 1.00 33.41 53 GLY E N 1
ATOM 12664 C CA . GLY E 1 53 ? 69.878 -6.719 42.567 1.00 32.33 53 GLY E CA 1
ATOM 12665 C C . GLY E 1 53 ? 71.095 -5.946 43.037 1.00 33.75 53 GLY E C 1
ATOM 12666 O O . GLY E 1 53 ? 72.185 -6.133 42.511 1.00 36.39 53 GLY E O 1
ATOM 12667 N N . TYR E 1 54 ? 70.922 -5.077 44.024 1.00 29.66 54 TYR E N 1
ATOM 12668 C CA . TYR E 1 54 ? 72.037 -4.261 44.491 1.00 31.06 54 TYR E CA 1
ATOM 12669 C C . TYR E 1 54 ? 73.117 -5.146 45.109 1.00 35.12 54 TYR E C 1
ATOM 12670 O O . TYR E 1 54 ? 72.821 -6.085 45.844 1.00 34.85 54 TYR E O 1
ATOM 12679 N N . ASP E 1 55 ? 74.371 -4.838 44.792 1.00 33.22 55 ASP E N 1
ATOM 12680 C CA . ASP E 1 55 ? 75.501 -5.664 45.195 1.00 36.34 55 ASP E CA 1
ATOM 12681 C C . ASP E 1 55 ? 76.380 -4.937 46.213 1.00 37.05 55 ASP E C 1
ATOM 12682 O O . ASP E 1 55 ? 77.288 -4.208 45.823 1.00 34.84 55 ASP E O 1
ATOM 12687 N N . TRP E 1 56 ? 76.127 -5.128 47.508 1.00 33.80 56 TRP E N 1
ATOM 12688 C CA . TRP E 1 56 ? 76.950 -4.450 48.514 1.00 33.02 56 TRP E CA 1
ATOM 12689 C C . TRP E 1 56 ? 78.418 -4.882 48.451 1.00 35.92 56 TRP E C 1
ATOM 12690 O O . TRP E 1 56 ? 79.311 -4.049 48.573 1.00 37.61 56 TRP E O 1
ATOM 12701 N N . ARG E 1 57 ? 78.663 -6.180 48.264 1.00 33.55 57 ARG E N 1
ATOM 12702 C CA . ARG E 1 57 ? 80.031 -6.695 48.298 1.00 32.40 57 ARG E CA 1
ATOM 12703 C C . ARG E 1 57 ? 80.894 -6.030 47.233 1.00 37.39 57 ARG E C 1
ATOM 12704 O O . ARG E 1 57 ? 82.084 -5.784 47.444 1.00 39.35 57 ARG E O 1
ATOM 12712 N N . ALA E 1 58 ? 80.291 -5.731 46.090 1.00 34.64 58 ALA E N 1
ATOM 12713 C CA . ALA E 1 58 ? 81.025 -5.042 45.039 1.00 37.76 58 ALA E CA 1
ATOM 12714 C C . ALA E 1 58 ? 81.384 -3.622 45.483 1.00 35.74 58 ALA E C 1
ATOM 12715 O O . ALA E 1 58 ? 82.517 -3.174 45.290 1.00 32.42 58 ALA E O 1
ATOM 12717 N N . ALA E 1 59 ? 80.429 -2.917 46.089 1.00 36.42 59 ALA E N 1
ATOM 12718 C CA . ALA E 1 59 ? 80.671 -1.545 46.536 1.00 35.72 59 ALA E CA 1
ATOM 12719 C C . ALA E 1 59 ? 81.696 -1.512 47.670 1.00 36.17 59 ALA E C 1
ATOM 12720 O O . ALA E 1 59 ? 82.570 -0.643 47.724 1.00 29.05 59 ALA E O 1
ATOM 12722 N N . GLU E 1 60 ? 81.561 -2.462 48.584 1.00 32.73 60 GLU E N 1
ATOM 12723 C CA . GLU E 1 60 ? 82.521 -2.683 49.660 1.00 34.89 60 GLU E CA 1
ATOM 12724 C C . GLU E 1 60 ? 83.945 -2.933 49.132 1.00 37.46 60 GLU E C 1
ATOM 12725 O O . GLU E 1 60 ? 84.916 -2.356 49.625 1.00 36.03 60 GLU E O 1
ATOM 12731 N N . ASP E 1 61 ? 84.061 -3.786 48.121 1.00 38.43 61 ASP E N 1
ATOM 12732 C CA . ASP E 1 61 ? 85.352 -4.049 47.487 1.00 37.63 61 ASP E CA 1
ATOM 12733 C C . ASP E 1 61 ? 85.963 -2.757 46.957 1.00 41.47 61 ASP E C 1
ATOM 12734 O O . ASP E 1 61 ? 87.145 -2.469 47.194 1.00 37.16 61 ASP E O 1
ATOM 12739 N N . ARG E 1 62 ? 85.149 -1.975 46.250 1.00 33.68 62 ARG E N 1
ATOM 12740 C CA . ARG E 1 62 ? 85.629 -0.741 45.639 1.00 37.65 62 ARG E CA 1
ATOM 12741 C C . ARG E 1 62 ? 86.063 0.274 46.696 1.00 30.85 62 ARG E C 1
ATOM 12742 O O . ARG E 1 62 ? 87.105 0.911 46.564 1.00 38.80 62 ARG E O 1
ATOM 12750 N N . LEU E 1 63 ? 85.263 0.427 47.745 1.00 34.34 63 LEU E N 1
ATOM 12751 C CA . LEU E 1 63 ? 85.643 1.293 48.857 1.00 34.21 63 LEU E CA 1
ATOM 12752 C C . LEU E 1 63 ? 86.983 0.854 49.457 1.00 35.52 63 LEU E C 1
ATOM 12753 O O . LEU E 1 63 ? 87.849 1.677 49.745 1.00 32.42 63 LEU E O 1
ATOM 12758 N N . ASN E 1 64 ? 87.165 -0.448 49.619 1.00 33.94 64 ASN E N 1
ATOM 12759 C CA . ASN E 1 64 ? 88.382 -0.949 50.253 1.00 34.18 64 ASN E CA 1
ATOM 12760 C C . ASN E 1 64 ? 89.647 -0.869 49.375 1.00 36.75 64 ASN E C 1
ATOM 12761 O O . ASN E 1 64 ? 90.738 -1.211 49.830 1.00 35.55 64 ASN E O 1
ATOM 12766 N N . THR E 1 65 ? 89.506 -0.423 48.128 1.00 33.60 65 THR E N 1
ATOM 12767 C CA . THR E 1 65 ? 90.678 -0.141 47.291 1.00 41.59 65 THR E CA 1
ATOM 12768 C C . THR E 1 65 ? 91.284 1.215 47.664 1.00 39.78 65 THR E C 1
ATOM 12769 O O . THR E 1 65 ? 92.360 1.579 47.197 1.00 39.93 65 THR E O 1
ATOM 12773 N N . VAL E 1 66 ? 90.573 1.966 48.497 1.00 35.65 66 VAL E N 1
ATOM 12774 C CA . VAL E 1 66 ? 91.066 3.250 48.994 1.00 35.08 66 VAL E CA 1
ATOM 12775 C C . VAL E 1 66 ? 91.671 3.065 50.383 1.00 40.05 66 VAL E C 1
ATOM 12776 O O . VAL E 1 66 ? 91.014 2.517 51.274 1.00 38.81 66 VAL E O 1
ATOM 12780 N N . PRO E 1 67 ? 92.920 3.515 50.584 1.00 36.17 67 PRO E N 1
ATOM 12781 C CA . PRO E 1 67 ? 93.516 3.340 51.913 1.00 39.74 67 PRO E CA 1
ATOM 12782 C C . PRO E 1 67 ? 92.723 4.069 52.998 1.00 35.93 67 PRO E C 1
ATOM 12783 O O . PRO E 1 67 ? 92.484 5.277 52.896 1.00 35.64 67 PRO E O 1
ATOM 12787 N N . GLN E 1 68 ? 92.295 3.327 54.014 1.00 33.79 68 GLN E N 1
ATOM 12788 C CA . GLN E 1 68 ? 91.504 3.910 55.100 1.00 35.26 68 GLN E CA 1
ATOM 12789 C C . GLN E 1 68 ? 92.164 3.657 56.442 1.00 36.59 68 GLN E C 1
ATOM 12790 O O . GLN E 1 68 ? 92.919 2.688 56.613 1.00 34.43 68 GLN E O 1
ATOM 12796 N N . PHE E 1 69 ? 91.877 4.543 57.389 1.00 35.63 69 PHE E N 1
ATOM 12797 C CA . PHE E 1 69 ? 92.491 4.511 58.708 1.00 32.11 69 PHE E CA 1
ATOM 12798 C C . PHE E 1 69 ? 91.494 5.010 59.743 1.00 39.32 69 PHE E C 1
ATOM 12799 O O . PHE E 1 69 ? 90.529 5.710 59.409 1.00 39.34 69 PHE E O 1
ATOM 12807 N N . THR E 1 70 ? 91.717 4.653 61.000 1.00 35.71 70 THR E N 1
ATOM 12808 C CA . THR E 1 70 ? 90.976 5.271 62.094 1.00 38.04 70 THR E CA 1
ATOM 12809 C C . THR E 1 70 ? 91.947 5.826 63.123 1.00 40.65 70 THR E C 1
ATOM 12810 O O . THR E 1 70 ? 93.056 5.307 63.303 1.00 36.83 70 THR E O 1
ATOM 12814 N N . THR E 1 71 ? 91.530 6.887 63.797 1.00 36.13 71 THR E N 1
ATOM 12815 C CA . THR E 1 71 ? 92.341 7.448 64.863 1.00 38.36 71 THR E CA 1
ATOM 12816 C C . THR E 1 71 ? 91.430 8.136 65.858 1.00 40.54 71 THR E C 1
ATOM 12817 O O . THR E 1 71 ? 90.335 8.573 65.499 1.00 36.77 71 THR E O 1
ATOM 12821 N N . GLU E 1 72 ? 91.872 8.232 67.107 1.00 37.44 72 GLU E N 1
ATOM 12822 C CA . GLU E 1 72 ? 91.078 8.940 68.096 1.00 43.46 72 GLU E CA 1
ATOM 12823 C C . GLU E 1 72 ? 91.537 10.387 68.244 1.00 38.55 72 GLU E C 1
ATOM 12824 O O . GLU E 1 72 ? 92.702 10.660 68.529 1.00 40.94 72 GLU E O 1
ATOM 12830 N N . ILE E 1 73 ? 90.604 11.308 68.035 1.00 35.31 73 ILE E N 1
ATOM 12831 C CA . ILE E 1 73 ? 90.860 12.729 68.212 1.00 34.18 73 ILE E CA 1
ATOM 12832 C C . ILE E 1 73 ? 89.805 13.323 69.126 1.00 35.77 73 ILE E C 1
ATOM 12833 O O . ILE E 1 73 ? 88.607 13.177 68.872 1.00 34.93 73 ILE E O 1
ATOM 12838 N N . ASP E 1 74 ? 90.252 13.984 70.188 1.00 34.81 74 ASP E N 1
ATOM 12839 C CA . ASP E 1 74 ? 89.350 14.715 71.078 1.00 39.36 74 ASP E CA 1
ATOM 12840 C C . ASP E 1 74 ? 88.210 13.839 71.598 1.00 38.09 74 ASP E C 1
ATOM 12841 O O . ASP E 1 74 ? 87.078 14.290 71.723 1.00 38.01 74 ASP E O 1
ATOM 12846 N N . GLY E 1 75 ? 88.517 12.577 71.878 1.00 35.95 75 GLY E N 1
ATOM 12847 C CA . GLY E 1 75 ? 87.571 11.694 72.533 1.00 33.33 75 GLY E CA 1
ATOM 12848 C C . GLY E 1 75 ? 86.675 10.875 71.622 1.00 39.09 75 GLY E C 1
ATOM 12849 O O . GLY E 1 75 ? 85.902 10.043 72.100 1.00 37.19 75 GLY E O 1
ATOM 12850 N N . THR E 1 76 ? 86.761 11.102 70.314 1.00 36.82 76 THR E N 1
ATOM 12851 C CA . THR E 1 76 ? 85.912 10.357 69.392 1.00 34.25 76 THR E CA 1
ATOM 12852 C C . THR E 1 76 ? 86.715 9.690 68.277 1.00 35.42 76 THR E C 1
ATOM 12853 O O . THR E 1 76 ? 87.832 10.103 67.950 1.00 34.86 76 THR E O 1
ATOM 12857 N N . ASN E 1 77 ? 86.135 8.641 67.709 1.00 33.72 77 ASN E N 1
ATOM 12858 C CA . ASN E 1 77 ? 86.752 7.929 66.602 1.00 38.21 77 ASN E CA 1
ATOM 12859 C C . ASN E 1 77 ? 86.644 8.703 65.295 1.00 33.86 77 ASN E C 1
ATOM 12860 O O . ASN E 1 77 ? 85.560 9.154 64.925 1.00 33.56 77 ASN E O 1
ATOM 12865 N N . VAL E 1 78 ? 87.762 8.858 64.593 1.00 32.09 78 VAL E N 1
ATOM 12866 C CA . VAL E 1 78 ? 87.730 9.483 63.278 1.00 31.98 78 VAL E CA 1
ATOM 12867 C C . VAL E 1 78 ? 88.218 8.516 62.206 1.00 36.03 78 VAL E C 1
ATOM 12868 O O . VAL E 1 78 ? 89.349 8.028 62.248 1.00 34.28 78 VAL E O 1
ATOM 12872 N N . HIS E 1 79 ? 87.337 8.222 61.260 1.00 32.37 79 HIS E N 1
ATOM 12873 C CA . HIS E 1 79 ? 87.686 7.410 60.109 1.00 31.53 79 HIS E CA 1
ATOM 12874 C C . HIS E 1 79 ? 88.009 8.333 58.946 1.00 31.94 79 HIS E C 1
ATOM 12875 O O . HIS E 1 79 ? 87.320 9.326 58.735 1.00 30.85 79 HIS E O 1
ATOM 12882 N N . PHE E 1 80 ? 89.055 8.013 58.193 1.00 34.05 80 PHE E N 1
ATOM 12883 C CA . PHE E 1 80 ? 89.405 8.815 57.031 1.00 32.78 80 PHE E CA 1
ATOM 12884 C C . PHE E 1 80 ? 90.108 7.993 55.948 1.00 35.93 80 PHE E C 1
ATOM 12885 O O . PHE E 1 80 ? 90.754 6.977 56.230 1.00 34.98 80 PHE E O 1
ATOM 12901 N N . HIS E 1 82 ? 93.054 8.250 53.038 1.00 33.79 82 HIS E N 1
ATOM 12902 C CA . HIS E 1 82 ? 94.242 9.046 52.776 1.00 32.50 82 HIS E CA 1
ATOM 12903 C C . HIS E 1 82 ? 94.919 8.536 51.513 1.00 33.60 82 HIS E C 1
ATOM 12904 O O . HIS E 1 82 ? 95.463 7.432 51.495 1.00 34.81 82 HIS E O 1
ATOM 12911 N N . ILE E 1 83 ? 94.871 9.334 50.453 1.00 36.97 83 ILE E N 1
ATOM 12912 C CA . ILE E 1 83 ? 95.450 8.935 49.178 1.00 35.96 83 ILE E CA 1
ATOM 12913 C C . ILE E 1 83 ? 96.549 9.888 48.740 1.00 32.81 83 ILE E C 1
ATOM 12914 O O . ILE E 1 83 ? 96.280 11.050 48.430 1.00 33.23 83 ILE E O 1
ATOM 12919 N N . ARG E 1 84 ? 97.783 9.385 48.714 1.00 34.07 84 ARG E N 1
ATOM 12920 C CA . ARG E 1 84 ? 98.949 10.171 48.330 1.00 34.89 84 ARG E CA 1
ATOM 12921 C C . ARG E 1 84 ? 99.131 10.215 46.816 1.00 43.47 84 ARG E C 1
ATOM 12922 O O . ARG E 1 84 ? 98.886 9.230 46.124 1.00 43.73 84 ARG E O 1
ATOM 12930 N N . SER E 1 85 ? 99.570 11.363 46.308 1.00 38.61 85 SER E N 1
ATOM 12931 C CA . SER E 1 85 ? 99.922 11.501 44.905 1.00 40.31 85 SER E CA 1
ATOM 12932 C C . SER E 1 85 ? 101.367 11.068 44.656 1.00 43.15 85 SER E C 1
ATOM 12933 O O . SER E 1 85 ? 102.223 11.171 45.539 1.00 47.31 85 SER E O 1
ATOM 12936 N N . ALA E 1 86 ? 101.648 10.609 43.442 1.00 45.66 86 ALA E N 1
ATOM 12937 C CA . ALA E 1 86 ? 103.016 10.273 43.075 1.00 44.79 86 ALA E CA 1
ATOM 12938 C C . ALA E 1 86 ? 103.813 11.529 42.712 1.00 50.24 86 ALA E C 1
ATOM 12939 O O . ALA E 1 86 ? 105.045 11.518 42.691 1.00 46.14 86 ALA E O 1
ATOM 12941 N N . GLU E 1 87 ? 103.104 12.618 42.436 1.00 46.34 87 GLU E N 1
ATOM 12942 C CA . GLU E 1 87 ? 103.745 13.858 42.002 1.00 48.26 87 GLU E CA 1
ATOM 12943 C C . GLU E 1 87 ? 104.400 14.613 43.160 1.00 47.31 87 GLU E C 1
ATOM 12944 O O . GLU E 1 87 ? 103.750 14.862 44.183 1.00 43.17 87 GLU E O 1
ATOM 12950 N N . PRO E 1 88 ? 105.678 15.008 42.984 1.00 49.50 88 PRO E N 1
ATOM 12951 C CA . PRO E 1 88 ? 106.519 15.649 44.010 1.00 51.61 88 PRO E CA 1
ATOM 12952 C C . PRO E 1 88 ? 105.857 16.796 44.780 1.00 67.28 88 PRO E C 1
ATOM 12953 O O . PRO E 1 88 ? 105.809 16.741 46.011 1.00 74.13 88 PRO E O 1
ATOM 12957 N N . ASP E 1 89 ? 105.355 17.812 44.090 1.00 39.86 89 ASP E N 1
ATOM 12958 C CA . ASP E 1 89 ? 104.824 18.971 44.811 1.00 49.08 89 ASP E CA 1
ATOM 12959 C C . ASP E 1 89 ? 103.295 19.031 44.843 1.00 43.41 89 ASP E C 1
ATOM 12960 O O . ASP E 1 89 ? 102.698 20.103 44.667 1.00 43.44 89 ASP E O 1
ATOM 12965 N N . ALA E 1 90 ? 102.658 17.892 45.094 1.00 37.16 90 ALA E N 1
ATOM 12966 C CA . ALA E 1 90 ? 101.199 17.866 45.169 1.00 34.99 90 ALA E CA 1
ATOM 12967 C C . ALA E 1 90 ? 100.685 18.685 46.351 1.00 39.13 90 ALA E C 1
ATOM 12968 O O . ALA E 1 90 ? 101.277 18.704 47.432 1.00 40.27 90 ALA E O 1
ATOM 12970 N N . LEU E 1 91 ? 99.568 19.364 46.128 1.00 33.81 91 LEU E N 1
ATOM 12971 C CA . LEU E 1 91 ? 98.892 20.105 47.174 1.00 31.53 91 LEU E CA 1
ATOM 12972 C C . LEU E 1 91 ? 98.079 19.160 48.062 1.00 31.40 91 LEU E C 1
ATOM 12973 O O . LEU E 1 91 ? 97.173 18.487 47.577 1.00 34.01 91 LEU E O 1
ATOM 12978 N N . PRO E 1 92 ? 98.407 19.102 49.361 1.00 31.62 92 PRO E N 1
ATOM 12979 C CA . PRO E 1 92 ? 97.539 18.366 50.291 1.00 29.94 92 PRO E CA 1
ATOM 12980 C C . PRO E 1 92 ? 96.180 19.047 50.401 1.00 28.57 92 PRO E C 1
ATOM 12981 O O . PRO E 1 92 ? 96.127 20.268 50.506 1.00 29.21 92 PRO E O 1
ATOM 12993 N N . ILE E 1 94 ? 92.141 18.488 52.278 1.00 25.70 94 ILE E N 1
ATOM 12994 C CA . ILE E 1 94 ? 91.217 17.689 53.061 1.00 25.37 94 ILE E CA 1
ATOM 12995 C C . ILE E 1 94 ? 89.786 18.025 52.622 1.00 25.48 94 ILE E C 1
ATOM 12996 O O . ILE E 1 94 ? 89.355 19.177 52.668 1.00 31.88 94 ILE E O 1
ATOM 13001 N N . ILE E 1 95 ? 89.090 17.002 52.132 1.00 29.15 95 ILE E N 1
ATOM 13002 C CA . ILE E 1 95 ? 87.774 17.142 51.524 1.00 22.74 95 ILE E CA 1
ATOM 13003 C C . ILE E 1 95 ? 86.709 16.591 52.440 1.00 28.24 95 ILE E C 1
ATOM 13004 O O . ILE E 1 95 ? 86.802 15.434 52.880 1.00 25.26 95 ILE E O 1
ATOM 13009 N N . THR E 1 96 ? 85.681 17.395 52.681 1.00 23.48 96 THR E N 1
ATOM 13010 C CA . THR E 1 96 ? 84.606 16.994 53.583 1.00 25.74 96 THR E CA 1
ATOM 13011 C C . THR E 1 96 ? 83.218 16.921 53.009 1.00 28.04 96 THR E C 1
ATOM 13012 O O . THR E 1 96 ? 82.720 17.908 52.449 1.00 22.22 96 THR E O 1
ATOM 13016 N N . HIS E 1 97 ? 82.588 15.761 53.196 1.00 23.63 97 HIS E N 1
ATOM 13017 C CA . HIS E 1 97 ? 81.212 15.554 52.771 1.00 23.89 97 HIS E CA 1
ATOM 13018 C C . HIS E 1 97 ? 80.265 16.301 53.700 1.00 24.20 97 HIS E C 1
ATOM 13019 O O . HIS E 1 97 ? 80.679 16.856 54.717 1.00 24.92 97 HIS E O 1
ATOM 13026 N N . GLY E 1 98 ? 78.987 16.314 53.341 1.00 24.88 98 GLY E N 1
ATOM 13027 C CA . GLY E 1 98 ? 77.963 16.824 54.228 1.00 22.88 98 GLY E CA 1
ATOM 13028 C C . GLY E 1 98 ? 76.881 15.793 54.467 1.00 24.44 98 GLY E C 1
ATOM 13029 O O . GLY E 1 98 ? 77.123 14.592 54.388 1.00 22.32 98 GLY E O 1
ATOM 13030 N N . TRP E 1 99 ? 75.684 16.280 54.770 1.00 23.60 99 TRP E N 1
ATOM 13031 C CA . TRP E 1 99 ? 74.505 15.447 54.970 1.00 20.68 99 TRP E CA 1
ATOM 13032 C C . TRP E 1 99 ? 73.561 15.645 53.779 1.00 21.07 99 TRP E C 1
ATOM 13033 O O . TRP E 1 99 ? 73.328 16.780 53.378 1.00 22.51 99 TRP E O 1
ATOM 13044 N N . PRO E 1 100 ? 72.984 14.564 53.231 1.00 19.38 100 PRO E N 1
ATOM 13045 C CA . PRO E 1 100 ? 73.104 13.165 53.651 1.00 23.30 100 PRO E CA 1
ATOM 13046 C C . PRO E 1 100 ? 74.094 12.394 52.781 1.00 25.74 100 PRO E C 1
ATOM 13047 O O . PRO E 1 100 ? 73.722 11.409 52.146 1.00 23.87 100 PRO E O 1
ATOM 13051 N N . GLY E 1 101 ? 75.343 12.833 52.757 1.00 22.43 101 GLY E N 1
ATOM 13052 C CA . GLY E 1 101 ? 76.336 12.174 51.932 1.00 23.17 101 GLY E CA 1
ATOM 13053 C C . GLY E 1 101 ? 77.359 11.417 52.752 1.00 24.67 101 GLY E C 1
ATOM 13054 O O . GLY E 1 101 ? 77.139 11.115 53.931 1.00 21.25 101 GLY E O 1
ATOM 13055 N N . SER E 1 102 ? 78.495 11.130 52.129 1.00 26.19 102 SER E N 1
ATOM 13056 C CA . SER E 1 102 ? 79.495 10.256 52.732 1.00 25.33 102 SER E CA 1
ATOM 13057 C C . SER E 1 102 ? 80.785 10.311 51.942 1.00 26.80 102 SER E C 1
ATOM 13058 O O . SER E 1 102 ? 80.856 10.948 50.885 1.00 25.45 102 SER E O 1
ATOM 13061 N N . VAL E 1 103 ? 81.800 9.614 52.432 1.00 26.20 103 VAL E N 1
ATOM 13062 C CA . VAL E 1 103 ? 83.075 9.594 51.720 1.00 30.29 103 VAL E CA 1
ATOM 13063 C C . VAL E 1 103 ? 82.960 8.838 50.396 1.00 31.24 103 VAL E C 1
ATOM 13064 O O . VAL E 1 103 ? 83.798 9.002 49.522 1.00 32.56 103 VAL E O 1
ATOM 13068 N N . ALA E 1 104 ? 81.916 8.025 50.238 1.00 25.95 104 ALA E N 1
ATOM 13069 C CA . ALA E 1 104 ? 81.721 7.289 48.988 1.00 29.05 104 ALA E CA 1
ATOM 13070 C C . ALA E 1 104 ? 81.411 8.215 47.806 1.00 31.40 104 ALA E C 1
ATOM 13071 O O . ALA E 1 104 ? 81.585 7.826 46.640 1.00 31.01 104 ALA E O 1
ATOM 13073 N N . GLU E 1 105 ? 80.965 9.434 48.107 1.00 27.92 105 GLU E N 1
ATOM 13074 C CA . GLU E 1 105 ? 80.707 10.457 47.086 1.00 26.69 105 GLU E CA 1
ATOM 13075 C C . GLU E 1 105 ? 81.899 10.747 46.178 1.00 31.76 105 GLU E C 1
ATOM 13076 O O . GLU E 1 105 ? 81.718 11.190 45.042 1.00 26.11 105 GLU E O 1
ATOM 13082 N N . PHE E 1 106 ? 83.111 10.520 46.690 1.00 25.95 106 PHE E N 1
ATOM 13083 C CA . PHE E 1 106 ? 84.321 10.975 46.030 1.00 27.41 106 PHE E CA 1
ATOM 13084 C C . PHE E 1 106 ? 85.097 9.876 45.325 1.00 28.86 106 PHE E C 1
ATOM 13085 O O . PHE E 1 106 ? 86.211 10.111 44.883 1.00 31.50 106 PHE E O 1
ATOM 13093 N N . LEU E 1 107 ? 84.517 8.681 45.227 1.00 30.01 107 LEU E N 1
ATOM 13094 C CA . LEU E 1 107 ? 85.242 7.542 44.666 1.00 30.60 107 LEU E CA 1
ATOM 13095 C C . LEU E 1 107 ? 85.720 7.827 43.243 1.00 33.68 107 LEU E C 1
ATOM 13096 O O . LEU E 1 107 ? 86.810 7.410 42.847 1.00 34.20 107 LEU E O 1
ATOM 13101 N N . ASP E 1 108 ? 84.913 8.553 42.480 1.00 34.68 108 ASP E N 1
ATOM 13102 C CA . ASP E 1 108 ? 85.229 8.790 41.078 1.00 39.86 108 ASP E CA 1
ATOM 13103 C C . ASP E 1 108 ? 86.173 9.971 40.852 1.00 35.37 108 ASP E C 1
ATOM 13104 O O . ASP E 1 108 ? 86.595 10.204 39.724 1.00 42.34 108 ASP E O 1
ATOM 13109 N N . VAL E 1 109 ? 86.520 10.714 41.900 1.00 29.89 109 VAL E N 1
ATOM 13110 C CA . VAL E 1 109 ? 87.446 11.831 41.701 1.00 32.39 109 VAL E CA 1
ATOM 13111 C C . VAL E 1 109 ? 88.810 11.607 42.366 1.00 31.27 109 VAL E C 1
ATOM 13112 O O . VAL E 1 109 ? 89.735 12.372 42.144 1.00 32.49 109 VAL E O 1
ATOM 13116 N N . ILE E 1 110 ? 88.955 10.545 43.153 1.00 29.51 110 ILE E N 1
ATOM 13117 C CA . ILE E 1 110 ? 90.223 10.310 43.839 1.00 29.08 110 ILE E CA 1
ATOM 13118 C C . ILE E 1 110 ? 91.396 10.095 42.858 1.00 34.40 110 ILE E C 1
ATOM 13119 O O . ILE E 1 110 ? 92.447 10.718 42.994 1.00 34.07 110 ILE E O 1
ATOM 13124 N N . ASP E 1 111 ? 91.214 9.228 41.865 1.00 37.31 111 ASP E N 1
ATOM 13125 C CA . ASP E 1 111 ? 92.290 8.946 40.916 1.00 32.83 111 ASP E CA 1
ATOM 13126 C C . ASP E 1 111 ? 92.619 10.136 39.991 1.00 33.11 111 ASP E C 1
ATOM 13127 O O . ASP E 1 111 ? 93.790 10.439 39.796 1.00 34.00 111 ASP E O 1
ATOM 13132 N N . PRO E 1 112 ? 91.604 10.808 39.414 1.00 34.66 112 PRO E N 1
ATOM 13133 C CA . PRO E 1 112 ? 91.972 11.992 38.621 1.00 34.19 112 PRO E CA 1
ATOM 13134 C C . PRO E 1 112 ? 92.666 13.095 39.418 1.00 36.06 112 PRO E C 1
ATOM 13135 O O . PRO E 1 112 ? 93.561 13.764 38.888 1.00 33.15 112 PRO E O 1
ATOM 13139 N N . LEU E 1 113 ? 92.268 13.289 40.669 1.00 34.50 113 LEU E N 1
ATOM 13140 C CA . LEU E 1 113 ? 92.890 14.326 41.487 1.00 37.03 113 LEU E CA 1
ATOM 13141 C C . LEU E 1 113 ? 94.329 13.962 41.886 1.00 38.71 113 LEU E C 1
ATOM 13142 O O . LEU E 1 113 ? 95.229 14.793 41.798 1.00 35.62 113 LEU E O 1
ATOM 13147 N N . THR E 1 114 ? 94.557 12.725 42.314 1.00 36.67 114 THR E N 1
ATOM 13148 C CA . THR E 1 114 ? 95.887 12.360 42.806 1.00 33.96 114 THR E CA 1
ATOM 13149 C C . THR E 1 114 ? 96.830 11.919 41.685 1.00 39.20 114 THR E C 1
ATOM 13150 O O . THR E 1 114 ? 98.051 11.853 41.871 1.00 38.33 114 THR E O 1
ATOM 13154 N N . ASN E 1 115 ? 96.264 11.610 40.524 1.00 40.96 115 ASN E N 1
ATOM 13155 C CA . ASN E 1 115 ? 97.058 11.153 39.390 1.00 43.91 115 ASN E CA 1
ATOM 13156 C C . ASN E 1 115 ? 96.673 11.878 38.103 1.00 40.77 115 ASN E C 1
ATOM 13157 O O . ASN E 1 115 ? 96.179 11.254 37.163 1.00 39.27 115 ASN E O 1
ATOM 13162 N N . PRO E 1 116 ? 96.904 13.201 38.054 1.00 39.69 116 PRO E N 1
ATOM 13163 C CA . PRO E 1 116 ? 96.488 13.992 36.887 1.00 41.08 116 PRO E CA 1
ATOM 13164 C C . PRO E 1 116 ? 97.184 13.541 35.607 1.00 49.06 116 PRO E C 1
ATOM 13165 O O . PRO E 1 116 ? 96.608 13.602 34.518 1.00 50.97 116 PRO E O 1
ATOM 13169 N N . ARG E 1 117 ? 98.418 13.082 35.755 1.00 39.82 117 ARG E N 1
ATOM 13170 C CA . ARG E 1 117 ? 99.227 12.698 34.613 1.00 50.55 117 ARG E CA 1
ATOM 13171 C C . ARG E 1 117 ? 98.510 11.629 33.797 1.00 45.75 117 ARG E C 1
ATOM 13172 O O . ARG E 1 117 ? 98.548 11.647 32.571 1.00 48.13 117 ARG E O 1
ATOM 13180 N N . ALA E 1 118 ? 97.823 10.722 34.483 1.00 47.20 118 ALA E N 1
ATOM 13181 C CA . ALA E 1 118 ? 97.123 9.631 33.817 1.00 52.74 118 ALA E CA 1
ATOM 13182 C C . ALA E 1 118 ? 95.658 9.952 33.537 1.00 54.96 118 ALA E C 1
ATOM 13183 O O . ALA E 1 118 ? 94.926 9.102 33.029 1.00 59.23 118 ALA E O 1
ATOM 13185 N N . HIS E 1 119 ? 95.226 11.167 33.868 1.00 47.49 119 HIS E N 1
ATOM 13186 C CA . HIS E 1 119 ? 93.832 11.550 33.665 1.00 47.00 119 HIS E CA 1
ATOM 13187 C C . HIS E 1 119 ? 93.678 12.928 33.032 1.00 51.20 119 HIS E C 1
ATOM 13188 O O . HIS E 1 119 ? 92.946 13.780 33.551 1.00 52.47 119 HIS E O 1
ATOM 13195 N N . GLY E 1 120 ? 94.371 13.140 31.918 1.00 53.52 120 GLY E N 1
ATOM 13196 C CA . GLY E 1 120 ? 94.231 14.352 31.131 1.00 57.91 120 GLY E CA 1
ATOM 13197 C C . GLY E 1 120 ? 94.530 15.625 31.899 1.00 57.88 120 GLY E C 1
ATOM 13198 O O . GLY E 1 120 ? 94.034 16.702 31.559 1.00 61.06 120 GLY E O 1
ATOM 13199 N N . GLY E 1 121 ? 95.345 15.500 32.939 1.00 53.85 121 GLY E N 1
ATOM 13200 C CA . GLY E 1 121 ? 95.666 16.632 33.783 1.00 53.56 121 GLY E CA 1
ATOM 13201 C C . GLY E 1 121 ? 97.137 16.992 33.755 1.00 52.37 121 GLY E C 1
ATOM 13202 O O . GLY E 1 121 ? 97.988 16.190 33.372 1.00 48.03 121 GLY E O 1
ATOM 13203 N N . ASP E 1 122 ? 97.430 18.215 34.172 1.00 53.67 122 ASP E N 1
ATOM 13204 C CA . ASP E 1 122 ? 98.801 18.675 34.296 1.00 57.76 122 ASP E CA 1
ATOM 13205 C C . ASP E 1 122 ? 99.359 18.201 35.641 1.00 54.71 122 ASP E C 1
ATOM 13206 O O . ASP E 1 122 ? 98.701 18.365 36.675 1.00 52.29 122 ASP E O 1
ATOM 13211 N N . PRO E 1 123 ? 100.556 17.586 35.628 1.00 49.67 123 PRO E N 1
ATOM 13212 C CA . PRO E 1 123 ? 101.238 17.092 36.831 1.00 45.21 123 PRO E CA 1
ATOM 13213 C C . PRO E 1 123 ? 101.337 18.122 37.950 1.00 42.70 123 PRO E C 1
ATOM 13214 O O . PRO E 1 123 ? 101.271 17.754 39.128 1.00 43.35 123 PRO E O 1
ATOM 13218 N N . ALA E 1 124 ? 101.484 19.395 37.586 1.00 40.34 124 ALA E N 1
ATOM 13219 C CA . ALA E 1 124 ? 101.521 20.473 38.572 1.00 40.73 124 ALA E CA 1
ATOM 13220 C C . ALA E 1 124 ? 100.206 20.604 39.335 1.00 40.22 124 ALA E C 1
ATOM 13221 O O . ALA E 1 124 ? 100.158 21.238 40.385 1.00 40.74 124 ALA E O 1
ATOM 13223 N N . ASP E 1 125 ? 99.140 20.000 38.823 1.00 41.13 125 ASP E N 1
ATOM 13224 C CA . ASP E 1 125 ? 97.839 20.143 39.472 1.00 37.98 125 ASP E CA 1
ATOM 13225 C C . ASP E 1 125 ? 97.445 18.893 40.268 1.00 42.30 125 ASP E C 1
ATOM 13226 O O . ASP E 1 125 ? 96.268 18.575 40.391 1.00 46.65 125 ASP E O 1
ATOM 13231 N N . ALA E 1 126 ? 98.440 18.203 40.815 1.00 41.53 126 ALA E N 1
ATOM 13232 C CA . ALA E 1 126 ? 98.209 17.021 41.639 1.00 39.27 126 ALA E CA 1
ATOM 13233 C C . ALA E 1 126 ? 97.821 17.389 43.062 1.00 37.72 126 ALA E C 1
ATOM 13234 O O . ALA E 1 126 ? 98.264 18.412 43.592 1.00 36.94 126 ALA E O 1
ATOM 13236 N N . PHE E 1 127 ? 97.005 16.533 43.673 1.00 32.15 127 PHE E N 1
ATOM 13237 C CA . PHE E 1 127 ? 96.632 16.644 45.084 1.00 31.16 127 PHE E CA 1
ATOM 13238 C C . PHE E 1 127 ? 97.024 15.392 45.869 1.00 31.58 127 PHE E C 1
ATOM 13239 O O . PHE E 1 127 ? 96.994 14.285 45.329 1.00 35.41 127 PHE E O 1
ATOM 13247 N N . HIS E 1 128 ? 97.399 15.580 47.133 1.00 34.77 128 HIS E N 1
ATOM 13248 C CA . HIS E 1 128 ? 97.283 14.528 48.137 1.00 34.60 128 HIS E CA 1
ATOM 13249 C C . HIS E 1 128 ? 95.912 14.698 48.791 1.00 32.29 128 HIS E C 1
ATOM 13250 O O . HIS E 1 128 ? 95.512 15.824 49.114 1.00 37.36 128 HIS E O 1
ATOM 13257 N N . LEU E 1 129 ? 95.173 13.605 48.985 1.00 32.60 129 LEU E N 1
ATOM 13258 C CA . LEU E 1 129 ? 93.806 13.733 49.491 1.00 28.36 129 LEU E CA 1
ATOM 13259 C C . LEU E 1 129 ? 93.609 13.115 50.867 1.00 28.18 129 LEU E C 1
ATOM 13260 O O . LEU E 1 129 ? 94.046 11.995 51.136 1.00 29.29 129 LEU E O 1
ATOM 13265 N N . VAL E 1 130 ? 92.957 13.868 51.738 1.00 27.72 130 VAL E N 1
ATOM 13266 C CA . VAL E 1 130 ? 92.515 13.361 53.026 1.00 29.89 130 VAL E CA 1
ATOM 13267 C C . VAL E 1 130 ? 91.000 13.533 53.057 1.00 25.75 130 VAL E C 1
ATOM 13268 O O . VAL E 1 130 ? 90.493 14.637 52.894 1.00 29.01 130 VAL E O 1
ATOM 13272 N N . ILE E 1 131 ? 90.280 12.431 53.232 1.00 30.51 131 ILE E N 1
ATOM 13273 C CA . ILE E 1 131 ? 88.829 12.436 53.110 1.00 30.20 131 ILE E CA 1
ATOM 13274 C C . ILE E 1 131 ? 88.236 11.775 54.346 1.00 26.25 131 ILE E C 1
ATOM 13275 O O . ILE E 1 131 ? 88.089 10.558 54.384 1.00 26.34 131 ILE E O 1
ATOM 13280 N N . PRO E 1 132 ? 87.926 12.585 55.367 1.00 27.45 132 PRO E N 1
ATOM 13281 C CA . PRO E 1 132 ? 87.455 12.080 56.658 1.00 28.80 132 PRO E CA 1
ATOM 13282 C C . PRO E 1 132 ? 85.950 11.925 56.705 1.00 27.55 132 PRO E C 1
ATOM 13283 O O . PRO E 1 132 ? 85.225 12.680 56.055 1.00 26.52 132 PRO E O 1
ATOM 13287 N N . SER E 1 133 ? 85.485 10.949 57.471 1.00 25.21 133 SER E N 1
ATOM 13288 C CA . SER E 1 133 ? 84.058 10.833 57.749 1.00 28.49 133 SER E CA 1
ATOM 13289 C C . SER E 1 133 ? 83.757 11.752 58.918 1.00 24.42 133 SER E C 1
ATOM 13290 O O . SER E 1 133 ? 84.423 11.664 59.953 1.00 22.76 133 SER E O 1
ATOM 13293 N N . LEU E 1 134 ? 82.802 12.661 58.741 1.00 22.62 134 LEU E N 1
ATOM 13294 C CA . LEU E 1 134 ? 82.375 13.544 59.826 1.00 24.95 134 LEU E CA 1
ATOM 13295 C C . LEU E 1 134 ? 82.093 12.765 61.095 1.00 28.32 134 LEU E C 1
ATOM 13296 O O . LEU E 1 134 ? 81.474 11.704 61.038 1.00 26.83 134 LEU E O 1
ATOM 13301 N N . PRO E 1 135 ? 82.542 13.291 62.246 1.00 27.15 135 PRO E N 1
ATOM 13302 C CA . PRO E 1 135 ? 82.186 12.664 63.519 1.00 31.05 135 PRO E CA 1
ATOM 13303 C C . PRO E 1 135 ? 80.668 12.508 63.586 1.00 28.01 135 PRO E C 1
ATOM 13304 O O . PRO E 1 135 ? 79.960 13.448 63.249 1.00 25.31 135 PRO E O 1
ATOM 13308 N N . GLY E 1 136 ? 80.193 11.328 63.959 1.00 28.76 136 GLY E N 1
ATOM 13309 C CA . GLY E 1 136 ? 78.772 11.037 63.967 1.00 28.43 136 GLY E CA 1
ATOM 13310 C C . GLY E 1 136 ? 78.282 10.433 62.660 1.00 30.07 136 GLY E C 1
ATOM 13311 O O . GLY E 1 136 ? 77.125 10.008 62.570 1.00 26.11 136 GLY E O 1
ATOM 13312 N N . PHE E 1 137 ? 79.151 10.390 61.646 1.00 22.83 137 PHE E N 1
ATOM 13313 C CA . PHE E 1 137 ? 78.753 9.910 60.317 1.00 24.23 137 PHE E CA 1
ATOM 13314 C C . PHE E 1 137 ? 79.504 8.648 59.927 1.00 26.88 137 PHE E C 1
ATOM 13315 O O . PHE E 1 137 ? 80.670 8.490 60.280 1.00 25.61 137 PHE E O 1
ATOM 13323 N N . GLY E 1 138 ? 78.843 7.784 59.165 1.00 26.09 138 GLY E N 1
ATOM 13324 C CA . GLY E 1 138 ? 79.492 6.658 58.511 1.00 30.96 138 GLY E CA 1
ATOM 13325 C C . GLY E 1 138 ? 80.451 5.875 59.379 1.00 26.09 138 GLY E C 1
ATOM 13326 O O . GLY E 1 138 ? 80.114 5.487 60.500 1.00 26.50 138 GLY E O 1
ATOM 13327 N N . PHE E 1 139 ? 81.660 5.639 58.882 1.00 23.71 139 PHE E N 1
ATOM 13328 C CA . PHE E 1 139 ? 82.558 4.775 59.634 1.00 26.47 139 PHE E CA 1
ATOM 13329 C C . PHE E 1 139 ? 83.323 5.485 60.740 1.00 29.32 139 PHE E C 1
ATOM 13330 O O . PHE E 1 139 ? 84.062 4.840 61.486 1.00 31.59 139 PHE E O 1
ATOM 13338 N N . SER E 1 140 ? 83.124 6.794 60.884 1.00 27.01 140 SER E N 1
ATOM 13339 C CA . SER E 1 140 ? 83.551 7.455 62.114 1.00 30.67 140 SER E CA 1
ATOM 13340 C C . SER E 1 140 ? 82.632 7.032 63.264 1.00 33.70 140 SER E C 1
ATOM 13341 O O . SER E 1 140 ? 83.087 6.776 64.382 1.00 30.57 140 SER E O 1
ATOM 13344 N N . GLY E 1 141 ? 81.336 6.945 62.981 1.00 30.12 141 GLY E N 1
ATOM 13345 C CA . GLY E 1 141 ? 80.392 6.451 63.967 1.00 32.31 141 GLY E CA 1
ATOM 13346 C C . GLY E 1 141 ? 80.001 7.503 64.987 1.00 30.10 141 GLY E C 1
ATOM 13347 O O . GLY E 1 141 ? 80.548 8.611 64.979 1.00 30.85 141 GLY E O 1
ATOM 13348 N N . PRO E 1 142 ? 79.049 7.162 65.875 1.00 25.29 142 PRO E N 1
ATOM 13349 C CA . PRO E 1 142 ? 78.534 8.087 66.889 1.00 29.51 142 PRO E CA 1
ATOM 13350 C C . PRO E 1 142 ? 79.620 8.718 67.756 1.00 29.11 142 PRO E C 1
ATOM 13351 O O . PRO E 1 142 ? 80.630 8.086 68.071 1.00 26.06 142 PRO E O 1
ATOM 13355 N N . THR E 1 143 ? 79.402 9.973 68.125 1.00 28.95 143 THR E N 1
ATOM 13356 C CA . THR E 1 143 ? 80.250 10.659 69.081 1.00 32.14 143 THR E CA 1
ATOM 13357 C C . THR E 1 143 ? 79.700 10.342 70.466 1.00 33.95 143 THR E C 1
ATOM 13358 O O . THR E 1 143 ? 78.516 10.048 70.593 1.00 34.55 143 THR E O 1
ATOM 13362 N N . PRO E 1 144 ? 80.555 10.391 71.502 1.00 30.67 144 PRO E N 1
ATOM 13363 C CA . PRO E 1 144 ? 80.148 9.936 72.834 1.00 35.77 144 PRO E CA 1
ATOM 13364 C C . PRO E 1 144 ? 79.573 11.017 73.745 1.00 40.90 144 PRO E C 1
ATOM 13365 O O . PRO E 1 144 ? 79.080 10.667 74.817 1.00 42.55 144 PRO E O 1
ATOM 13369 N N . GLU E 1 145 ? 79.641 12.285 73.344 1.00 38.11 145 GLU E N 1
ATOM 13370 C CA . GLU E 1 145 ? 79.236 13.391 74.214 1.00 34.18 145 GLU E CA 1
ATOM 13371 C C . GLU E 1 145 ? 78.732 14.584 73.402 1.00 33.69 145 GLU E C 1
ATOM 13372 O O . GLU E 1 145 ? 78.992 14.672 72.195 1.00 32.09 145 GLU E O 1
ATOM 13378 N N . PRO E 1 146 ? 78.006 15.512 74.053 1.00 31.39 146 PRO E N 1
ATOM 13379 C CA . PRO E 1 146 ? 77.581 16.727 73.341 1.00 28.08 146 PRO E CA 1
ATOM 13380 C C . PRO E 1 146 ? 78.744 17.629 72.948 1.00 31.95 146 PRO E C 1
ATOM 13381 O O . PRO E 1 146 ? 79.863 17.454 73.424 1.00 33.36 146 PRO E O 1
ATOM 13385 N N . GLY E 1 147 ? 78.469 18.604 72.096 1.00 24.92 147 GLY E N 1
ATOM 13386 C CA . GLY E 1 147 ? 79.449 19.639 71.821 1.00 28.20 147 GLY E CA 1
ATOM 13387 C C . GLY E 1 147 ? 80.200 19.551 70.507 1.00 28.04 147 GLY E C 1
ATOM 13388 O O . GLY E 1 147 ? 81.011 20.429 70.213 1.00 25.03 147 GLY E O 1
ATOM 13389 N N . TRP E 1 148 ? 79.947 18.519 69.705 1.00 26.12 148 TRP E N 1
ATOM 13390 C CA . TRP E 1 148 ? 80.629 18.421 68.418 1.00 27.54 148 TRP E CA 1
ATOM 13391 C C . TRP E 1 148 ? 79.968 19.324 67.375 1.00 27.15 148 TRP E C 1
ATOM 13392 O O . TRP E 1 148 ? 79.140 18.891 66.567 1.00 24.89 148 TRP E O 1
ATOM 13403 N N . ASN E 1 149 ? 80.354 20.593 67.418 1.00 24.54 149 ASN E N 1
ATOM 13404 C CA . ASN E 1 149 ? 79.858 21.602 66.484 1.00 30.70 149 ASN E CA 1
ATOM 13405 C C . ASN E 1 149 ? 80.916 21.899 65.426 1.00 25.85 149 ASN E C 1
ATOM 13406 O O . ASN E 1 149 ? 81.904 21.170 65.324 1.00 25.29 149 ASN E O 1
ATOM 13411 N N . LEU E 1 150 ? 80.730 22.974 64.661 1.00 21.92 150 LEU E N 1
ATOM 13412 C CA . LEU E 1 150 ? 81.669 23.273 63.577 1.00 24.69 150 LEU E CA 1
ATOM 13413 C C . LEU E 1 150 ? 83.091 23.515 64.097 1.00 26.47 150 LEU E C 1
ATOM 13414 O O . LEU E 1 150 ? 84.029 22.881 63.616 1.00 28.27 150 LEU E O 1
ATOM 13419 N N . PRO E 1 151 ? 83.267 24.409 65.092 1.00 27.04 151 PRO E N 1
ATOM 13420 C CA . PRO E 1 151 ? 84.660 24.596 65.525 1.00 29.37 151 PRO E CA 1
ATOM 13421 C C . PRO E 1 151 ? 85.297 23.352 66.141 1.00 29.78 151 PRO E C 1
ATOM 13422 O O . PRO E 1 151 ? 86.512 23.196 66.019 1.00 27.09 151 PRO E O 1
ATOM 13426 N N . ARG E 1 152 ? 84.520 22.473 66.769 1.00 27.15 152 ARG E N 1
ATOM 13427 C CA . ARG E 1 152 ? 85.135 21.295 67.364 1.00 27.57 152 ARG E CA 1
ATOM 13428 C C . ARG E 1 152 ? 85.531 20.299 66.270 1.00 27.89 152 ARG E C 1
ATOM 13429 O O . ARG E 1 152 ? 86.572 19.654 66.363 1.00 27.93 152 ARG E O 1
ATOM 13437 N N . VAL E 1 153 ? 84.709 20.183 65.230 1.00 27.46 153 VAL E N 1
ATOM 13438 C CA . VAL E 1 153 ? 85.065 19.345 64.085 1.00 26.25 153 VAL E CA 1
ATOM 13439 C C . VAL E 1 153 ? 86.288 19.917 63.374 1.00 26.43 153 VAL E C 1
ATOM 13440 O O . VAL E 1 153 ? 87.202 19.183 62.984 1.00 27.78 153 VAL E O 1
ATOM 13444 N N . ALA E 1 154 ? 86.298 21.236 63.204 1.00 24.56 154 ALA E N 1
ATOM 13445 C CA . ALA E 1 154 ? 87.433 21.912 62.587 1.00 27.03 154 ALA E CA 1
ATOM 13446 C C . ALA E 1 154 ? 88.711 21.677 63.389 1.00 27.79 154 ALA E C 1
ATOM 13447 O O . ALA E 1 154 ? 89.768 21.392 62.816 1.00 29.84 154 ALA E O 1
ATOM 13449 N N . SER E 1 155 ? 88.628 21.777 64.712 1.00 27.72 155 SER E N 1
ATOM 13450 C CA . SER E 1 155 ? 89.820 21.527 65.531 1.00 29.24 155 SER E CA 1
ATOM 13451 C C . SER E 1 155 ? 90.317 20.097 65.363 1.00 28.07 155 SER E C 1
ATOM 13452 O O . SER E 1 155 ? 91.531 19.856 65.303 1.00 31.01 155 SER E O 1
ATOM 13455 N N . ALA E 1 156 ? 89.382 19.153 65.285 1.00 26.98 156 ALA E N 1
ATOM 13456 C CA . ALA E 1 156 ? 89.741 17.742 65.105 1.00 30.09 156 ALA E CA 1
ATOM 13457 C C . ALA E 1 156 ? 90.475 17.560 63.777 1.00 28.89 156 ALA E C 1
ATOM 13458 O O . ALA E 1 156 ? 91.482 16.866 63.699 1.00 29.88 156 ALA E O 1
ATOM 13460 N N . TRP E 1 157 ? 89.985 18.210 62.731 1.00 29.28 157 TRP E N 1
ATOM 13461 C CA . TRP E 1 157 ? 90.666 18.102 61.445 1.00 28.62 157 TRP E CA 1
ATOM 13462 C C . TRP E 1 157 ? 92.031 18.717 61.383 1.00 28.92 157 TRP E C 1
ATOM 13463 O O . TRP E 1 157 ? 92.906 18.207 60.690 1.00 28.73 157 TRP E O 1
ATOM 13474 N N . ALA E 1 158 ? 92.182 19.860 62.039 1.00 29.93 158 ALA E N 1
ATOM 13475 C CA . ALA E 1 158 ? 93.487 20.492 62.137 1.00 27.08 158 ALA E CA 1
ATOM 13476 C C . ALA E 1 158 ? 94.446 19.495 62.793 1.00 34.96 158 ALA E C 1
ATOM 13477 O O . ALA E 1 158 ? 95.621 19.401 62.425 1.00 32.99 158 ALA E O 1
ATOM 13479 N N . GLU E 1 159 ? 93.930 18.724 63.743 1.00 33.74 159 GLU E N 1
ATOM 13480 C CA . GLU E 1 159 ? 94.763 17.732 64.423 1.00 37.37 159 GLU E CA 1
ATOM 13481 C C . GLU E 1 159 ? 95.091 16.562 63.502 1.00 36.95 159 GLU E C 1
ATOM 13482 O O . GLU E 1 159 ? 96.213 16.072 63.504 1.00 38.91 159 GLU E O 1
ATOM 13488 N N . LEU E 1 160 ? 94.110 16.115 62.722 1.00 35.45 160 LEU E N 1
ATOM 13489 C CA . LEU E 1 160 ? 94.337 15.051 61.750 1.00 29.64 160 LEU E CA 1
ATOM 13490 C C . LEU E 1 160 ? 95.450 15.452 60.775 1.00 33.17 160 LEU E C 1
ATOM 13491 O O . LEU E 1 160 ? 96.386 14.689 60.538 1.00 32.45 160 LEU E O 1
ATOM 13504 N N . ARG E 1 162 ? 97.732 17.691 61.257 1.00 37.15 162 ARG E N 1
ATOM 13505 C CA . ARG E 1 162 ? 98.981 17.758 62.019 1.00 39.30 162 ARG E CA 1
ATOM 13506 C C . ARG E 1 162 ? 99.603 16.373 62.207 1.00 41.64 162 ARG E C 1
ATOM 13507 O O . ARG E 1 162 ? 100.818 16.199 62.022 1.00 35.91 162 ARG E O 1
ATOM 13515 N N . ARG E 1 163 ? 98.781 15.389 62.563 1.00 40.93 163 ARG E N 1
ATOM 13516 C CA . ARG E 1 163 ? 99.285 14.028 62.766 1.00 42.55 163 ARG E CA 1
ATOM 13517 C C . ARG E 1 163 ? 99.831 13.438 61.472 1.00 39.34 163 ARG E C 1
ATOM 13518 O O . ARG E 1 163 ? 100.795 12.691 61.495 1.00 36.89 163 ARG E O 1
ATOM 13526 N N . LEU E 1 164 ? 99.225 13.795 60.345 1.00 37.30 164 LEU E N 1
ATOM 13527 C CA . LEU E 1 164 ? 99.652 13.288 59.047 1.00 37.15 164 LEU E CA 1
ATOM 13528 C C . LEU E 1 164 ? 100.896 14.012 58.514 1.00 40.66 164 LEU E C 1
ATOM 13529 O O . LEU E 1 164 ? 101.504 13.572 57.542 1.00 43.80 164 LEU E O 1
ATOM 13534 N N . GLY E 1 165 ? 101.265 15.122 59.148 1.00 35.35 165 GLY E N 1
ATOM 13535 C CA . GLY E 1 165 ? 102.451 15.865 58.754 1.00 40.68 165 GLY E CA 1
ATOM 13536 C C . GLY E 1 165 ? 102.205 16.933 57.699 1.00 38.18 165 GLY E C 1
ATOM 13537 O O . GLY E 1 165 ? 103.126 17.331 56.989 1.00 40.07 165 GLY E O 1
ATOM 13538 N N . TYR E 1 166 ? 100.961 17.392 57.588 1.00 39.68 166 TYR E N 1
ATOM 13539 C CA . TYR E 1 166 ? 100.618 18.427 56.617 1.00 39.88 166 TYR E CA 1
ATOM 13540 C C . TYR E 1 166 ? 100.542 19.802 57.269 1.00 37.67 166 TYR E C 1
ATOM 13541 O O . TYR E 1 166 ? 99.550 20.142 57.913 1.00 37.96 166 TYR E O 1
ATOM 13550 N N . SER E 1 167 ? 101.593 20.594 57.094 1.00 39.37 167 SER E N 1
ATOM 13551 C CA . SER E 1 167 ? 101.653 21.917 57.702 1.00 40.88 167 SER E CA 1
ATOM 13552 C C . SER E 1 167 ? 101.190 23.002 56.725 1.00 42.68 167 SER E C 1
ATOM 13553 O O . SER E 1 167 ? 101.036 24.161 57.099 1.00 40.12 167 SER E O 1
ATOM 13556 N N . ARG E 1 168 ? 101.002 22.620 55.467 1.00 40.09 168 ARG E N 1
ATOM 13557 C CA . ARG E 1 168 ? 100.372 23.484 54.476 1.00 39.01 168 ARG E CA 1
ATOM 13558 C C . ARG E 1 168 ? 99.364 22.655 53.703 1.00 40.04 168 ARG E C 1
ATOM 13559 O O . ARG E 1 168 ? 99.733 21.724 52.991 1.00 40.91 168 ARG E O 1
ATOM 13567 N N . TYR E 1 169 ? 98.085 22.961 53.867 1.00 33.98 169 TYR E N 1
ATOM 13568 C CA . TYR E 1 169 ? 97.056 22.201 53.172 1.00 30.33 169 TYR E CA 1
ATOM 13569 C C . TYR E 1 169 ? 95.875 23.082 52.776 1.00 30.91 169 TYR E C 1
ATOM 13570 O O . TYR E 1 169 ? 95.641 24.134 53.367 1.00 31.31 169 TYR E O 1
ATOM 13579 N N . ALA E 1 170 ? 95.148 22.645 51.755 1.00 28.59 170 ALA E N 1
ATOM 13580 C CA . ALA E 1 170 ? 93.917 23.303 51.341 1.00 28.12 170 ALA E CA 1
ATOM 13581 C C . ALA E 1 170 ? 92.738 22.568 51.945 1.00 29.77 170 ALA E C 1
ATOM 13582 O O . ALA E 1 170 ? 92.870 21.422 52.381 1.00 29.84 170 ALA E O 1
ATOM 13584 N N . VAL E 1 171 ? 91.588 23.231 51.992 1.00 25.02 171 VAL E N 1
ATOM 13585 C CA . VAL E 1 171 ? 90.373 22.609 52.525 1.00 22.29 171 VAL E CA 1
ATOM 13586 C C . VAL E 1 171 ? 89.271 22.724 51.477 1.00 25.53 171 VAL E C 1
ATOM 13587 O O . VAL E 1 171 ? 89.204 23.713 50.746 1.00 30.43 171 VAL E O 1
ATOM 13591 N N . GLN E 1 172 ? 88.425 21.704 51.385 1.00 25.71 172 GLN E N 1
ATOM 13592 C CA . GLN E 1 172 ? 87.395 21.650 50.350 1.00 23.81 172 GLN E CA 1
ATOM 13593 C C . GLN E 1 172 ? 86.107 21.065 50.913 1.00 27.23 172 GLN E C 1
ATOM 13594 O O . GLN E 1 172 ? 86.148 20.162 51.736 1.00 22.32 172 GLN E O 1
ATOM 13600 N N . GLY E 1 173 ? 84.957 21.585 50.490 1.00 21.85 173 GLY E N 1
ATOM 13601 C CA . GLY E 1 173 ? 83.709 20.929 50.837 1.00 22.80 173 GLY E CA 1
ATOM 13602 C C . GLY E 1 173 ? 82.460 21.512 50.205 1.00 20.95 173 GLY E C 1
ATOM 13603 O O . GLY E 1 173 ? 82.471 22.647 49.723 1.00 20.20 173 GLY E O 1
ATOM 13604 N N . GLY E 1 174 ? 81.393 20.708 50.196 1.00 24.93 174 GLY E N 1
ATOM 13605 C CA . GLY E 1 174 ? 80.062 21.155 49.817 1.00 24.10 174 GLY E CA 1
ATOM 13606 C C . GLY E 1 174 ? 79.156 20.910 51.016 1.00 22.72 174 GLY E C 1
ATOM 13607 O O . GLY E 1 174 ? 79.576 20.227 51.953 1.00 21.34 174 GLY E O 1
ATOM 13608 N N . ASP E 1 175 ? 77.944 21.472 51.005 1.00 28.85 175 ASP E N 1
ATOM 13609 C CA . ASP E 1 175 ? 76.995 21.284 52.105 1.00 26.56 175 ASP E CA 1
ATOM 13610 C C . ASP E 1 175 ? 77.681 21.655 53.424 1.00 24.32 175 ASP E C 1
ATOM 13611 O O . ASP E 1 175 ? 78.457 22.617 53.467 1.00 23.53 175 ASP E O 1
ATOM 13616 N N . LEU E 1 176 ? 77.443 20.864 54.470 1.00 26.36 176 LEU E N 1
ATOM 13617 C CA . LEU E 1 176 ? 78.077 21.048 55.777 1.00 29.92 176 LEU E CA 1
ATOM 13618 C C . LEU E 1 176 ? 79.604 20.971 55.727 1.00 28.84 176 LEU E C 1
ATOM 13619 O O . LEU E 1 176 ? 80.291 21.501 56.609 1.00 23.20 176 LEU E O 1
ATOM 13624 N N . GLY E 1 177 ? 80.131 20.291 54.714 1.00 23.28 177 GLY E N 1
ATOM 13625 C CA . GLY E 1 177 ? 81.566 20.239 54.497 1.00 20.61 177 GLY E CA 1
ATOM 13626 C C . GLY E 1 177 ? 82.153 21.594 54.122 1.00 19.89 177 GLY E C 1
ATOM 13627 O O . GLY E 1 177 ? 83.298 21.912 54.451 1.00 22.60 177 GLY E O 1
ATOM 13628 N N . ALA E 1 178 ? 81.372 22.397 53.410 1.00 21.88 178 ALA E N 1
ATOM 13629 C CA . ALA E 1 178 ? 81.808 23.742 53.068 1.00 22.21 178 ALA E CA 1
ATOM 13630 C C . ALA E 1 178 ? 81.870 24.605 54.331 1.00 21.36 178 ALA E C 1
ATOM 13631 O O . ALA E 1 178 ? 82.807 25.390 54.506 1.00 23.59 178 ALA E O 1
ATOM 13633 N N . TRP E 1 179 ? 80.878 24.462 55.206 1.00 21.64 179 TRP E N 1
ATOM 13634 C CA A TRP E 1 179 ? 80.846 25.225 56.448 0.46 23.23 179 TRP E CA 1
ATOM 13635 C CA B TRP E 1 179 ? 80.855 25.244 56.439 0.54 22.97 179 TRP E CA 1
ATOM 13636 C C . TRP E 1 179 ? 81.992 24.810 57.361 1.00 31.08 179 TRP E C 1
ATOM 13637 O O . TRP E 1 179 ? 82.587 25.638 58.055 1.00 25.93 179 TRP E O 1
ATOM 13658 N N . THR E 1 180 ? 82.298 23.513 57.361 1.00 25.42 180 THR E N 1
ATOM 13659 C CA . THR E 1 180 ? 83.403 23.017 58.163 1.00 24.46 180 THR E CA 1
ATOM 13660 C C . THR E 1 180 ? 84.727 23.547 57.599 1.00 24.09 180 THR E C 1
ATOM 13661 O O . THR E 1 180 ? 85.625 23.927 58.355 1.00 22.56 180 THR E O 1
ATOM 13665 N N . SER E 1 181 ? 84.838 23.591 56.271 1.00 20.29 181 SER E N 1
ATOM 13666 C CA . SER E 1 181 ? 86.067 24.045 55.625 1.00 22.58 181 SER E CA 1
ATOM 13667 C C . SER E 1 181 ? 86.323 25.534 55.908 1.00 29.78 181 SER E C 1
ATOM 13668 O O . SER E 1 181 ? 87.452 25.926 56.219 1.00 22.69 181 SER E O 1
ATOM 13671 N N . LEU E 1 182 ? 85.278 26.356 55.829 1.00 24.98 182 LEU E N 1
ATOM 13672 C CA . LEU E 1 182 ? 85.424 27.784 56.111 1.00 22.65 182 LEU E CA 1
ATOM 13673 C C . LEU E 1 182 ? 85.799 27.999 57.571 1.00 24.06 182 LEU E C 1
ATOM 13674 O O . LEU E 1 182 ? 86.670 28.814 57.883 1.00 21.90 182 LEU E O 1
ATOM 13679 N N . THR E 1 183 ? 85.157 27.256 58.470 1.00 22.47 183 THR E N 1
ATOM 13680 C CA . THR E 1 183 ? 85.488 27.344 59.890 1.00 22.90 183 THR E CA 1
ATOM 13681 C C . THR E 1 183 ? 86.950 26.950 60.123 1.00 25.11 183 THR E C 1
ATOM 13682 O O . THR E 1 183 ? 87.669 27.604 60.881 1.00 27.08 183 THR E O 1
ATOM 13686 N N . LEU E 1 184 ? 87.375 25.879 59.465 1.00 21.27 184 LEU E N 1
ATOM 13687 C CA . LEU E 1 184 ? 88.743 25.380 59.598 1.00 24.90 184 LEU E CA 1
ATOM 13688 C C . LEU E 1 184 ? 89.772 26.394 59.085 1.00 27.95 184 LEU E C 1
ATOM 13689 O O . LEU E 1 184 ? 90.861 26.518 59.653 1.00 24.70 184 LEU E O 1
ATOM 13694 N N . SER E 1 185 ? 89.420 27.147 58.042 1.00 26.17 185 SER E N 1
ATOM 13695 C CA . SER E 1 185 ? 90.358 28.126 57.494 1.00 27.54 185 SER E CA 1
ATOM 13696 C C . SER E 1 185 ? 90.667 29.201 58.531 1.00 30.18 185 SER E C 1
ATOM 13697 O O . SER E 1 185 ? 91.740 29.779 58.517 1.00 30.11 185 SER E O 1
ATOM 13700 N N . GLY E 1 186 ? 89.735 29.448 59.451 1.00 23.85 186 GLY E N 1
ATOM 13701 C CA . GLY E 1 186 ? 89.972 30.395 60.524 1.00 26.44 186 GLY E CA 1
ATOM 13702 C C . GLY E 1 186 ? 90.571 29.768 61.774 1.00 30.86 186 GLY E C 1
ATOM 13703 O O . GLY E 1 186 ? 91.372 30.393 62.464 1.00 35.14 186 GLY E O 1
ATOM 13704 N N . VAL E 1 187 ? 90.182 28.535 62.078 1.00 25.46 187 VAL E N 1
ATOM 13705 C CA . VAL E 1 187 ? 90.654 27.882 63.297 1.00 25.99 187 VAL E CA 1
ATOM 13706 C C . VAL E 1 187 ? 92.118 27.465 63.143 1.00 33.68 187 VAL E C 1
ATOM 13707 O O . VAL E 1 187 ? 92.908 27.588 64.081 1.00 36.15 187 VAL E O 1
ATOM 13711 N N . ASP E 1 188 ? 92.487 27.011 61.947 1.00 27.45 188 ASP E N 1
ATOM 13712 C CA . ASP E 1 188 ? 93.869 26.609 61.673 1.00 30.03 188 ASP E CA 1
ATOM 13713 C C . ASP E 1 188 ? 94.513 27.506 60.605 1.00 29.87 188 ASP E C 1
ATOM 13714 O O . ASP E 1 188 ? 95.100 27.011 59.642 1.00 33.02 188 ASP E O 1
ATOM 13719 N N . HIS E 1 189 ? 94.408 28.823 60.780 1.00 26.27 189 HIS E N 1
ATOM 13720 C CA . HIS E 1 189 ? 94.818 29.763 59.728 1.00 31.34 189 HIS E CA 1
ATOM 13721 C C . HIS E 1 189 ? 96.317 29.717 59.423 1.00 36.12 189 HIS E C 1
ATOM 13722 O O . HIS E 1 189 ? 96.751 30.144 58.359 1.00 33.87 189 HIS E O 1
ATOM 13729 N N . GLU E 1 190 ? 97.108 29.198 60.351 1.00 36.64 190 GLU E N 1
ATOM 13730 C CA . GLU E 1 190 ? 98.543 29.124 60.138 1.00 41.22 190 GLU E CA 1
ATOM 13731 C C . GLU E 1 190 ? 98.926 28.046 59.129 1.00 38.15 190 GLU E C 1
ATOM 13732 O O . GLU E 1 190 ? 99.988 28.122 58.519 1.00 37.74 190 GLU E O 1
ATOM 13738 N N . HIS E 1 191 ? 98.061 27.053 58.942 1.00 35.74 191 HIS E N 1
ATOM 13739 C CA . HIS E 1 191 ? 98.402 25.911 58.095 1.00 34.11 191 HIS E CA 1
ATOM 13740 C C . HIS E 1 191 ? 97.531 25.785 56.845 1.00 37.35 191 HIS E C 1
ATOM 13741 O O . HIS E 1 191 ? 97.925 25.136 55.879 1.00 35.69 191 HIS E O 1
ATOM 13748 N N . VAL E 1 192 ? 96.356 26.412 56.857 1.00 30.58 192 VAL E N 1
ATOM 13749 C CA . VAL E 1 192 ? 95.453 26.359 55.712 1.00 27.45 192 VAL E CA 1
ATOM 13750 C C . VAL E 1 192 ? 95.870 27.403 54.679 1.00 33.67 192 VAL E C 1
ATOM 13751 O O . VAL E 1 192 ? 95.902 28.602 54.977 1.00 33.02 192 VAL E O 1
ATOM 13755 N N . VAL E 1 193 ? 96.202 26.954 53.471 1.00 30.65 193 VAL E N 1
ATOM 13756 C CA . VAL E 1 193 ? 96.731 27.844 52.438 1.00 30.50 193 VAL E CA 1
ATOM 13757 C C . VAL E 1 193 ? 95.650 28.328 51.477 1.00 25.66 193 VAL E C 1
ATOM 13758 O O . VAL E 1 193 ? 95.875 29.239 50.688 1.00 28.62 193 VAL E O 1
ATOM 13762 N N . GLY E 1 194 ? 94.481 27.700 51.533 1.00 27.87 194 GLY E N 1
ATOM 13763 C CA . GLY E 1 194 ? 93.375 28.085 50.676 1.00 31.06 194 GLY E CA 1
ATOM 13764 C C . GLY E 1 194 ? 92.154 27.225 50.923 1.00 28.81 194 GLY E C 1
ATOM 13765 O O . GLY E 1 194 ? 92.249 26.109 51.449 1.00 29.56 194 GLY E O 1
ATOM 13766 N N . THR E 1 195 ? 91.002 27.754 50.531 1.00 25.55 195 THR E N 1
ATOM 13767 C CA . THR E 1 195 ? 89.713 27.124 50.768 1.00 24.48 195 THR E CA 1
ATOM 13768 C C . THR E 1 195 ? 88.943 27.065 49.463 1.00 26.15 195 THR E C 1
ATOM 13769 O O . THR E 1 195 ? 88.912 28.048 48.712 1.00 25.35 195 THR E O 1
ATOM 13773 N N . HIS E 1 196 ? 88.335 25.921 49.179 1.00 23.20 196 HIS E N 1
ATOM 13774 C CA . HIS E 1 196 ? 87.467 25.803 48.018 1.00 24.46 196 HIS E CA 1
ATOM 13775 C C . HIS E 1 196 ? 86.116 25.251 48.450 1.00 26.35 196 HIS E C 1
ATOM 13776 O O . HIS E 1 196 ? 86.044 24.217 49.108 1.00 24.33 196 HIS E O 1
ATOM 13783 N N . VAL E 1 197 ? 85.043 25.941 48.088 1.00 22.28 197 VAL E N 1
ATOM 13784 C CA . VAL E 1 197 ? 83.716 25.422 48.388 1.00 22.12 197 VAL E CA 1
ATOM 13785 C C . VAL E 1 197 ? 82.902 25.284 47.103 1.00 21.56 197 VAL E C 1
ATOM 13786 O O . VAL E 1 197 ? 82.983 26.135 46.214 1.00 23.41 197 VAL E O 1
ATOM 13790 N N . ASN E 1 198 ? 82.123 24.212 46.991 1.00 20.45 198 ASN E N 1
ATOM 13791 C CA . ASN E 1 198 ? 81.154 24.116 45.897 1.00 20.49 198 ASN E CA 1
ATOM 13792 C C . ASN E 1 198 ? 79.737 24.351 46.438 1.00 25.22 198 ASN E C 1
ATOM 13793 O O . ASN E 1 198 ? 78.747 23.963 45.831 1.00 23.20 198 ASN E O 1
ATOM 13798 N N . PHE E 1 199 ? 79.662 25.014 47.579 1.00 21.32 199 PHE E N 1
ATOM 13799 C CA . PHE E 1 199 ? 78.377 25.374 48.170 1.00 24.22 199 PHE E CA 1
ATOM 13800 C C . PHE E 1 199 ? 78.576 26.669 48.948 1.00 20.88 199 PHE E C 1
ATOM 13801 O O . PHE E 1 199 ? 79.461 26.760 49.793 1.00 25.18 199 PHE E O 1
ATOM 13809 N N . LEU E 1 200 ? 77.778 27.686 48.645 1.00 21.90 200 LEU E N 1
ATOM 13810 C CA . LEU E 1 200 ? 77.957 28.971 49.314 1.00 24.53 200 LEU E CA 1
ATOM 13811 C C . LEU E 1 200 ? 76.651 29.740 49.356 1.00 23.99 200 LEU E C 1
ATOM 13812 O O . LEU E 1 200 ? 76.032 29.996 48.326 1.00 21.31 200 LEU E O 1
ATOM 13817 N N . ILE E 1 201 ? 76.225 30.089 50.560 1.00 21.73 201 ILE E N 1
ATOM 13818 C CA . ILE E 1 201 ? 75.021 30.884 50.745 1.00 26.32 201 ILE E CA 1
ATOM 13819 C C . ILE E 1 201 ? 75.378 32.356 50.952 1.00 22.67 201 ILE E C 1
ATOM 13820 O O . ILE E 1 201 ? 76.273 32.666 51.732 1.00 25.72 201 ILE E O 1
ATOM 13825 N N . THR E 1 202 ? 74.668 33.257 50.281 1.00 24.69 202 THR E N 1
ATOM 13826 C CA . THR E 1 202 ? 74.882 34.687 50.481 1.00 25.19 202 THR E CA 1
ATOM 13827 C C . THR E 1 202 ? 73.550 35.367 50.767 1.00 28.34 202 THR E C 1
ATOM 13828 O O . THR E 1 202 ? 72.849 35.777 49.841 1.00 28.46 202 THR E O 1
ATOM 13832 N N . PRO E 1 203 ? 73.198 35.496 52.055 1.00 26.11 203 PRO E N 1
ATOM 13833 C CA . PRO E 1 203 ? 71.927 36.124 52.431 1.00 34.87 203 PRO E CA 1
ATOM 13834 C C . PRO E 1 203 ? 71.921 37.616 52.152 1.00 41.54 203 PRO E C 1
ATOM 13835 O O . PRO E 1 203 ? 72.965 38.258 52.264 1.00 43.93 203 PRO E O 1
ATOM 13839 N N . PRO E 1 204 ? 70.751 38.166 51.806 1.00 42.76 204 PRO E N 1
ATOM 13840 C CA . PRO E 1 204 ? 70.613 39.618 51.682 1.00 50.33 204 PRO E CA 1
ATOM 13841 C C . PRO E 1 204 ? 70.880 40.278 53.024 1.00 58.90 204 PRO E C 1
ATOM 13842 O O . PRO E 1 204 ? 70.606 39.661 54.051 1.00 59.15 204 PRO E O 1
ATOM 13846 N N . SER E 1 205 ? 71.407 41.497 53.024 1.00 70.51 205 SER E N 1
ATOM 13847 C CA . SER E 1 205 ? 71.626 42.213 54.275 1.00 78.73 205 SER E CA 1
ATOM 13848 C C . SER E 1 205 ? 70.291 42.482 54.965 1.00 80.74 205 SER E C 1
ATOM 13849 O O . SER E 1 205 ? 70.164 42.343 56.183 1.00 87.42 205 SER E O 1
ATOM 13852 N N . GLY E 1 206 ? 69.294 42.844 54.167 1.00 73.97 206 GLY E N 1
ATOM 13853 C CA . GLY E 1 206 ? 67.992 43.218 54.683 1.00 77.83 206 GLY E CA 1
ATOM 13854 C C . GLY E 1 206 ? 67.611 44.580 54.140 1.00 78.97 206 GLY E C 1
ATOM 13855 O O . GLY E 1 206 ? 66.431 44.895 53.976 1.00 82.76 206 GLY E O 1
ATOM 13856 N N . ASP E 1 207 ? 68.627 45.390 53.858 1.00 77.59 207 ASP E N 1
ATOM 13857 C CA . ASP E 1 207 ? 68.425 46.702 53.258 1.00 81.16 207 ASP E CA 1
ATOM 13858 C C . ASP E 1 207 ? 68.138 46.561 51.768 1.00 75.95 207 ASP E C 1
ATOM 13859 O O . ASP E 1 207 ? 69.000 46.114 51.009 1.00 68.97 207 ASP E O 1
ATOM 13864 N N . PRO E 1 208 ? 66.922 46.951 51.345 1.00 75.35 208 PRO E N 1
ATOM 13865 C CA . PRO E 1 208 ? 66.469 46.824 49.954 1.00 72.58 208 PRO E CA 1
ATOM 13866 C C . PRO E 1 208 ? 67.423 47.474 48.950 1.00 71.93 208 PRO E C 1
ATOM 13867 O O . PRO E 1 208 ? 67.433 47.091 47.780 1.00 74.18 208 PRO E O 1
ATOM 13871 N N . ALA E 1 209 ? 68.217 48.438 49.405 1.00 69.69 209 ALA E N 1
ATOM 13872 C CA . ALA E 1 209 ? 69.164 49.121 48.534 1.00 65.36 209 ALA E CA 1
ATOM 13873 C C . ALA E 1 209 ? 70.279 48.185 48.093 1.00 61.77 209 ALA E C 1
ATOM 13874 O O . ALA E 1 209 ? 70.896 48.393 47.051 1.00 61.81 209 ALA E O 1
ATOM 13876 N N . ASP E 1 210 ? 70.537 47.153 48.888 1.00 55.33 210 ASP E N 1
ATOM 13877 C CA . ASP E 1 210 ? 71.592 46.207 48.556 1.00 57.91 210 ASP E CA 1
ATOM 13878 C C . ASP E 1 210 ? 71.185 45.323 47.377 1.00 48.84 210 ASP E C 1
ATOM 13879 O O . ASP E 1 210 ? 72.005 44.581 46.835 1.00 46.11 210 ASP E O 1
ATOM 13884 N N . LEU E 1 211 ? 69.918 45.415 46.979 1.00 50.25 211 LEU E N 1
ATOM 13885 C CA . LEU E 1 211 ? 69.392 44.618 45.877 1.00 47.75 211 LEU E CA 1
ATOM 13886 C C . LEU E 1 211 ? 69.477 45.370 44.555 1.00 49.70 211 LEU E C 1
ATOM 13887 O O . LEU E 1 211 ? 69.321 44.780 43.486 1.00 50.87 211 LEU E O 1
ATOM 13892 N N . ALA E 1 212 ? 69.728 46.674 44.640 1.00 47.18 212 ALA E N 1
ATOM 13893 C CA . ALA E 1 212 ? 69.768 47.546 43.468 1.00 45.52 212 ALA E CA 1
ATOM 13894 C C . ALA E 1 212 ? 70.726 47.051 42.387 1.00 49.67 212 ALA E C 1
ATOM 13895 O O . ALA E 1 212 ? 71.864 46.671 42.668 1.00 48.23 212 ALA E O 1
ATOM 13897 N N . GLY E 1 213 ? 70.257 47.045 41.146 1.00 50.07 213 GLY E N 1
ATOM 13898 C CA . GLY E 1 213 ? 71.101 46.670 40.028 1.00 50.43 213 GLY E CA 1
ATOM 13899 C C . GLY E 1 213 ? 71.346 45.183 39.828 1.00 43.30 213 GLY E C 1
ATOM 13900 O O . GLY E 1 213 ? 71.930 44.797 38.818 1.00 45.95 213 GLY E O 1
ATOM 13901 N N . LEU E 1 214 ? 70.915 44.343 40.768 1.00 38.30 214 LEU E N 1
ATOM 13902 C CA . LEU E 1 214 ? 71.072 42.899 40.593 1.00 35.94 214 LEU E CA 1
ATOM 13903 C C . LEU E 1 214 ? 70.219 42.398 39.426 1.00 36.66 214 LEU E C 1
ATOM 13904 O O . LEU E 1 214 ? 69.087 42.849 39.233 1.00 38.70 214 LEU E O 1
ATOM 13909 N N . GLY E 1 215 ? 70.763 41.476 38.637 1.00 39.99 215 GLY E N 1
ATOM 13910 C CA . GLY E 1 215 ? 70.020 40.918 37.518 1.00 41.00 215 GLY E CA 1
ATOM 13911 C C . GLY E 1 215 ? 69.038 39.870 38.009 1.00 42.73 215 GLY E C 1
ATOM 13912 O O . GLY E 1 215 ? 69.153 39.404 39.142 1.00 35.61 215 GLY E O 1
ATOM 13913 N N . GLU E 1 216 ? 68.079 39.495 37.165 1.00 39.19 216 GLU E N 1
ATOM 13914 C CA . GLU E 1 216 ? 67.039 38.546 37.569 1.00 41.42 216 GLU E CA 1
ATOM 13915 C C . GLU E 1 216 ? 67.633 37.205 38.024 1.00 31.59 216 GLU E C 1
ATOM 13916 O O . GLU E 1 216 ? 67.073 36.541 38.898 1.00 28.98 216 GLU E O 1
ATOM 13922 N N . GLN E 1 217 ? 68.767 36.813 37.450 1.00 39.37 217 GLN E N 1
ATOM 13923 C CA . GLN E 1 217 ? 69.419 35.573 37.862 1.00 41.39 217 GLN E CA 1
ATOM 13924 C C . GLN E 1 217 ? 69.896 35.634 39.319 1.00 36.63 217 GLN E C 1
ATOM 13925 O O . GLN E 1 217 ? 69.666 34.699 40.091 1.00 30.64 217 GLN E O 1
ATOM 13931 N N . ASP E 1 218 ? 70.558 36.725 39.699 1.00 34.78 218 ASP E N 1
ATOM 13932 C CA . ASP E 1 218 ? 71.012 36.874 41.083 1.00 27.77 218 ASP E CA 1
ATOM 13933 C C . ASP E 1 218 ? 69.831 37.046 42.035 1.00 23.37 218 ASP E C 1
ATOM 13934 O O . ASP E 1 218 ? 69.856 36.547 43.161 1.00 23.31 218 ASP E O 1
ATOM 13939 N N . LEU E 1 219 ? 68.796 37.756 41.590 1.00 24.03 219 LEU E N 1
ATOM 13940 C CA . LEU E 1 219 ? 67.572 37.874 42.389 1.00 27.14 219 LEU E CA 1
ATOM 13941 C C . LEU E 1 219 ? 66.945 36.497 42.608 1.00 26.85 219 LEU E C 1
ATOM 13942 O O . LEU E 1 219 ? 66.446 36.181 43.694 1.00 25.33 219 LEU E O 1
ATOM 13947 N N . ALA E 1 220 ? 66.999 35.664 41.578 1.00 28.36 220 ALA E N 1
ATOM 13948 C CA . ALA E 1 220 ? 66.516 34.289 41.698 1.00 33.47 220 ALA E CA 1
ATOM 13949 C C . ALA E 1 220 ? 67.340 33.484 42.707 1.00 30.69 220 ALA E C 1
ATOM 13950 O O . ALA E 1 220 ? 66.797 32.636 43.418 1.00 27.84 220 ALA E O 1
ATOM 13952 N N . ARG E 1 221 ? 68.645 33.738 42.780 1.00 27.35 221 ARG E N 1
ATOM 13953 C CA . ARG E 1 221 ? 69.483 33.018 43.749 1.00 29.82 221 ARG E CA 1
ATOM 13954 C C . ARG E 1 221 ? 69.117 33.410 45.184 1.00 24.14 221 ARG E C 1
ATOM 13955 O O . ARG E 1 221 ? 69.129 32.581 46.097 1.00 24.03 221 ARG E O 1
ATOM 13963 N N . LEU E 1 222 ? 68.809 34.678 45.389 1.00 22.32 222 LEU E N 1
ATOM 13964 C CA . LEU E 1 222 ? 68.369 35.115 46.713 1.00 21.15 222 LEU E CA 1
ATOM 13965 C C . LEU E 1 222 ? 67.009 34.499 47.076 1.00 27.14 222 LEU E C 1
ATOM 13966 O O . LEU E 1 222 ? 66.781 34.109 48.222 1.00 29.72 222 LEU E O 1
ATOM 13971 N N . GLN E 1 223 ? 66.114 34.376 46.104 1.00 26.00 223 GLN E N 1
ATOM 13972 C CA A GLN E 1 223 ? 64.804 33.810 46.388 0.51 30.79 223 GLN E CA 1
ATOM 13973 C CA B GLN E 1 223 ? 64.793 33.802 46.357 0.49 31.05 223 GLN E CA 1
ATOM 13974 C C . GLN E 1 223 ? 64.910 32.314 46.683 1.00 33.19 223 GLN E C 1
ATOM 13975 O O . GLN E 1 223 ? 64.056 31.747 47.369 1.00 29.60 223 GLN E O 1
ATOM 13986 N N . LEU E 1 224 ? 65.972 31.684 46.183 1.00 29.15 224 LEU E N 1
ATOM 13987 C CA . LEU E 1 224 ? 66.242 30.279 46.486 1.00 34.04 224 LEU E CA 1
ATOM 13988 C C . LEU E 1 224 ? 66.298 30.021 47.986 1.00 31.29 224 LEU E C 1
ATOM 13989 O O . LEU E 1 224 ? 65.799 29.004 48.481 1.00 27.29 224 LEU E O 1
ATOM 13994 N N . LEU E 1 225 ? 66.939 30.936 48.703 1.00 29.94 225 LEU E N 1
ATOM 13995 C CA . LEU E 1 225 ? 67.122 30.805 50.146 1.00 30.13 225 LEU E CA 1
ATOM 13996 C C . LEU E 1 225 ? 65.794 30.868 50.844 1.00 27.95 225 LEU E C 1
ATOM 13997 O O . LEU E 1 225 ? 65.532 30.128 51.793 1.00 28.46 225 LEU E O 1
ATOM 14002 N N . ALA E 1 226 ? 64.962 31.792 50.383 1.00 26.55 226 ALA E N 1
ATOM 14003 C CA . ALA E 1 226 ? 63.641 31.965 50.946 1.00 27.67 226 ALA E CA 1
ATOM 14004 C C . ALA E 1 226 ? 62.812 30.706 50.722 1.00 27.94 226 ALA E C 1
ATOM 14005 O O . ALA E 1 226 ? 62.126 30.227 51.630 1.00 23.78 226 ALA E O 1
ATOM 14007 N N . GLU E 1 227 ? 62.884 30.168 49.510 1.00 25.65 227 GLU E N 1
ATOM 14008 C CA . GLU E 1 227 ? 62.085 28.998 49.155 1.00 25.58 227 GLU E CA 1
ATOM 14009 C C . GLU E 1 227 ? 62.566 27.754 49.914 1.00 25.42 227 GLU E C 1
ATOM 14010 O O . GLU E 1 227 ? 61.759 26.902 50.313 1.00 24.10 227 GLU E O 1
ATOM 14016 N N . PHE E 1 228 ? 63.874 27.653 50.131 1.00 25.08 228 PHE E N 1
ATOM 14017 C CA . PHE E 1 228 ? 64.401 26.548 50.922 1.00 26.15 228 PHE E CA 1
ATOM 14018 C C . PHE E 1 228 ? 63.898 26.640 52.357 1.00 27.69 228 PHE E C 1
ATOM 14019 O O . PHE E 1 228 ? 63.484 25.639 52.931 1.00 24.75 228 PHE E O 1
ATOM 14027 N N . GLY E 1 229 ? 63.951 27.840 52.940 1.00 26.77 229 GLY E N 1
ATOM 14028 C CA . GLY E 1 229 ? 63.427 28.041 54.282 1.00 28.38 229 GLY E CA 1
ATOM 14029 C C . GLY E 1 229 ? 61.952 27.696 54.376 1.00 31.29 229 GLY E C 1
ATOM 14030 O O . GLY E 1 229 ? 61.499 27.062 55.329 1.00 32.36 229 GLY E O 1
ATOM 14031 N N . ALA E 1 230 ? 61.191 28.104 53.368 1.00 30.68 230 ALA E N 1
ATOM 14032 C CA . ALA E 1 230 ? 59.755 27.877 53.367 1.00 28.50 230 ALA E CA 1
ATOM 14033 C C . ALA E 1 230 ? 59.387 26.402 53.152 1.00 30.14 230 ALA E C 1
ATOM 14034 O O . ALA E 1 230 ? 58.540 25.860 53.869 1.00 31.55 230 ALA E O 1
ATOM 14036 N N . GLU E 1 231 ? 60.024 25.742 52.185 1.00 22.09 231 GLU E N 1
ATOM 14037 C CA . GLU E 1 231 ? 59.547 24.431 51.763 1.00 24.56 231 GLU E CA 1
ATOM 14038 C C . GLU E 1 231 ? 60.541 23.280 51.886 1.00 24.74 231 GLU E C 1
ATOM 14039 O O . GLU E 1 231 ? 60.137 22.118 51.878 1.00 23.42 231 GLU E O 1
ATOM 14045 N N . GLY E 1 232 ? 61.830 23.589 51.995 1.00 22.04 232 GLY E N 1
ATOM 14046 C CA . GLY E 1 232 ? 62.837 22.547 51.923 1.00 24.54 232 GLY E CA 1
ATOM 14047 C C . GLY E 1 232 ? 63.531 22.207 53.222 1.00 23.72 232 GLY E C 1
ATOM 14048 O O . GLY E 1 232 ? 64.349 21.281 53.271 1.00 23.91 232 GLY E O 1
ATOM 14049 N N . SER E 1 233 ? 63.179 22.925 54.281 1.00 20.10 233 SER E N 1
ATOM 14050 C CA . SER E 1 233 ? 63.934 22.864 55.523 1.00 20.32 233 SER E CA 1
ATOM 14051 C C . SER E 1 233 ? 63.341 21.942 56.591 1.00 19.48 233 SER E C 1
ATOM 14052 O O . SER E 1 233 ? 63.799 21.954 57.723 1.00 23.94 233 SER E O 1
ATOM 14055 N N . GLY E 1 234 ? 62.341 21.138 56.233 1.00 19.11 234 GLY E N 1
ATOM 14056 C CA . GLY E 1 234 ? 61.722 20.214 57.182 1.00 14.67 234 GLY E CA 1
ATOM 14057 C C . GLY E 1 234 ? 62.735 19.303 57.858 1.00 21.30 234 GLY E C 1
ATOM 14058 O O . GLY E 1 234 ? 62.798 19.232 59.092 1.00 20.95 234 GLY E O 1
ATOM 14059 N N . TYR E 1 235 ? 63.542 18.621 57.049 1.00 19.85 235 TYR E N 1
ATOM 14060 C CA . TYR E 1 235 ? 64.548 17.700 57.567 1.00 21.89 235 TYR E CA 1
ATOM 14061 C C . TYR E 1 235 ? 65.487 18.420 58.529 1.00 19.26 235 TYR E C 1
ATOM 14062 O O . TYR E 1 235 ? 65.885 17.866 59.551 1.00 21.63 235 TYR E O 1
ATOM 14079 N N . LYS E 1 237 ? 64.872 21.243 60.294 1.00 21.41 237 LYS E N 1
ATOM 14080 C CA . LYS E 1 237 ? 64.200 21.684 61.510 1.00 23.52 237 LYS E CA 1
ATOM 14081 C C . LYS E 1 237 ? 64.054 20.538 62.509 1.00 17.92 237 LYS E C 1
ATOM 14082 O O . LYS E 1 237 ? 64.299 20.730 63.693 1.00 20.44 237 LYS E O 1
ATOM 14088 N N . ILE E 1 238 ? 63.689 19.343 62.043 1.00 17.11 238 ILE E N 1
ATOM 14089 C CA . ILE E 1 238 ? 63.508 18.224 62.973 1.00 16.45 238 ILE E CA 1
ATOM 14090 C C . ILE E 1 238 ? 64.874 17.682 63.447 1.00 18.29 238 ILE E C 1
ATOM 14091 O O . ILE E 1 238 ? 65.031 17.355 64.624 1.00 18.81 238 ILE E O 1
ATOM 14096 N N . GLN E 1 239 ? 65.871 17.628 62.566 1.00 19.43 239 GLN E N 1
ATOM 14097 C CA . GLN E 1 239 ? 67.161 17.092 62.985 1.00 19.72 239 GLN E CA 1
ATOM 14098 C C . GLN E 1 239 ? 67.882 18.073 63.911 1.00 18.73 239 GLN E C 1
ATOM 14099 O O . GLN E 1 239 ? 68.690 17.668 64.741 1.00 22.24 239 GLN E O 1
ATOM 14105 N N . SER E 1 240 ? 67.587 19.362 63.780 1.00 20.11 240 SER E N 1
ATOM 14106 C CA . SER E 1 240 ? 68.259 20.359 64.611 1.00 17.45 240 SER E CA 1
ATOM 14107 C C . SER E 1 240 ? 67.585 20.529 65.977 1.00 18.21 240 SER E C 1
ATOM 14108 O O . SER E 1 240 ? 68.072 21.287 66.811 1.00 21.45 240 SER E O 1
ATOM 14111 N N . THR E 1 241 ? 66.471 19.840 66.207 1.00 18.81 241 THR E N 1
ATOM 14112 C CA . THR E 1 241 ? 65.755 19.991 67.475 1.00 20.43 241 THR E CA 1
ATOM 14113 C C . THR E 1 241 ? 65.507 18.686 68.215 1.00 22.48 241 THR E C 1
ATOM 14114 O O . THR E 1 241 ? 65.732 18.598 69.432 1.00 23.50 241 THR E O 1
ATOM 14118 N N . ARG E 1 242 ? 65.007 17.684 67.496 1.00 19.86 242 ARG E N 1
ATOM 14119 C CA . ARG E 1 242 ? 64.721 16.385 68.109 1.00 23.49 242 ARG E CA 1
ATOM 14120 C C . ARG E 1 242 ? 65.333 15.223 67.331 1.00 23.40 242 ARG E C 1
ATOM 14121 O O . ARG E 1 242 ? 64.620 14.308 66.923 1.00 22.53 242 ARG E O 1
ATOM 14129 N N . PRO E 1 243 ? 66.660 15.253 67.125 1.00 21.35 243 PRO E N 1
ATOM 14130 C CA . PRO E 1 243 ? 67.287 14.190 66.327 1.00 24.38 243 PRO E CA 1
ATOM 14131 C C . PRO E 1 243 ? 67.084 12.785 66.921 1.00 24.06 243 PRO E C 1
ATOM 14132 O O . PRO E 1 243 ? 67.003 11.821 66.166 1.00 23.14 243 PRO E O 1
ATOM 14136 N N . GLN E 1 244 ? 67.006 12.661 68.242 1.00 22.47 244 GLN E N 1
ATOM 14137 C CA . GLN E 1 244 ? 66.900 11.325 68.812 1.00 24.00 244 GLN E CA 1
ATOM 14138 C C . GLN E 1 244 ? 65.540 10.730 68.472 1.00 23.60 244 GLN E C 1
ATOM 14139 O O . GLN E 1 244 ? 65.448 9.548 68.187 1.00 24.13 244 GLN E O 1
ATOM 14145 N N . THR E 1 245 ? 64.481 11.543 68.501 1.00 22.12 245 THR E N 1
ATOM 14146 C CA . THR E 1 245 ? 63.153 11.012 68.208 1.00 23.62 245 THR E CA 1
ATOM 14147 C C . THR E 1 245 ? 63.091 10.426 66.805 1.00 23.32 245 THR E C 1
ATOM 14148 O O . THR E 1 245 ? 62.579 9.317 66.593 1.00 23.92 245 THR E O 1
ATOM 14152 N N . LEU E 1 246 ? 63.635 11.172 65.849 1.00 21.07 246 LEU E N 1
ATOM 14153 C CA . LEU E 1 246 ? 63.698 10.723 64.470 1.00 18.76 246 LEU E CA 1
ATOM 14154 C C . LEU E 1 246 ? 64.570 9.474 64.313 1.00 24.63 246 LEU E C 1
ATOM 14155 O O . LEU E 1 246 ? 64.324 8.625 63.442 1.00 22.65 246 LEU E O 1
ATOM 14160 N N . SER E 1 247 ? 65.600 9.363 65.144 1.00 22.73 247 SER E N 1
ATOM 14161 C CA . SER E 1 247 ? 66.573 8.288 64.961 1.00 23.54 247 SER E CA 1
ATOM 14162 C C . SER E 1 247 ? 65.943 6.898 65.053 1.00 22.76 247 SER E C 1
ATOM 14163 O O . SER E 1 247 ? 66.438 5.954 64.446 1.00 22.78 247 SER E O 1
ATOM 14166 N N . TYR E 1 248 ? 64.871 6.754 65.826 1.00 21.67 248 TYR E N 1
ATOM 14167 C CA . TYR E 1 248 ? 64.322 5.411 66.043 1.00 20.21 248 TYR E CA 1
ATOM 14168 C C . TYR E 1 248 ? 63.706 4.856 64.768 1.00 22.98 248 TYR E C 1
ATOM 14169 O O . TYR E 1 248 ? 63.916 3.702 64.419 1.00 23.40 248 TYR E O 1
ATOM 14178 N N . SER E 1 249 ? 62.960 5.689 64.061 1.00 22.06 249 SER E N 1
ATOM 14179 C CA A SER E 1 249 ? 62.323 5.216 62.842 0.55 23.94 249 SER E CA 1
ATOM 14180 C CA B SER E 1 249 ? 62.332 5.306 62.797 0.45 24.40 249 SER E CA 1
ATOM 14181 C C . SER E 1 249 ? 63.364 4.915 61.757 1.00 23.67 249 SER E C 1
ATOM 14182 O O . SER E 1 249 ? 63.267 3.878 61.091 1.00 24.49 249 SER E O 1
ATOM 14187 N N . LEU E 1 250 ? 64.361 5.786 61.606 1.00 19.57 250 LEU E N 1
ATOM 14188 C CA . LEU E 1 250 ? 65.347 5.636 60.532 1.00 21.24 250 LEU E CA 1
ATOM 14189 C C . LEU E 1 250 ? 66.337 4.516 60.810 1.00 22.13 250 LEU E C 1
ATOM 14190 O O . LEU E 1 250 ? 66.948 3.982 59.895 1.00 21.46 250 LEU E O 1
ATOM 14195 N N . THR E 1 251 ? 66.509 4.167 62.074 1.00 21.90 251 THR E N 1
ATOM 14196 C CA . THR E 1 251 ? 67.455 3.108 62.410 1.00 25.84 251 THR E CA 1
ATOM 14197 C C . THR E 1 251 ? 66.783 1.732 62.310 1.00 28.12 251 THR E C 1
ATOM 14198 O O . THR E 1 251 ? 67.437 0.720 61.989 1.00 26.30 251 THR E O 1
ATOM 14202 N N . ASP E 1 252 ? 65.478 1.691 62.574 1.00 27.74 252 ASP E N 1
ATOM 14203 C CA . ASP E 1 252 ? 64.734 0.426 62.562 1.00 22.78 252 ASP E CA 1
ATOM 14204 C C . ASP E 1 252 ? 64.237 0.088 61.146 1.00 27.37 252 ASP E C 1
ATOM 14205 O O . ASP E 1 252 ? 64.097 -1.078 60.796 1.00 31.00 252 ASP E O 1
ATOM 14210 N N . SER E 1 253 ? 64.016 1.109 60.317 1.00 23.75 253 SER E N 1
ATOM 14211 C CA . SER E 1 253 ? 63.374 0.904 59.009 1.00 25.23 253 SER E CA 1
ATOM 14212 C C . SER E 1 253 ? 64.279 1.230 57.831 1.00 21.34 253 SER E C 1
ATOM 14213 O O . SER E 1 253 ? 64.560 2.401 57.585 1.00 22.86 253 SER E O 1
ATOM 14216 N N . PRO E 1 254 ? 64.707 0.209 57.075 1.00 21.91 254 PRO E N 1
ATOM 14217 C CA . PRO E 1 254 ? 65.556 0.561 55.931 1.00 23.08 254 PRO E CA 1
ATOM 14218 C C . PRO E 1 254 ? 64.806 1.343 54.842 1.00 25.58 254 PRO E C 1
ATOM 14219 O O . PRO E 1 254 ? 65.423 2.213 54.226 1.00 25.76 254 PRO E O 1
ATOM 14223 N N . VAL E 1 255 ? 63.521 1.067 54.610 1.00 23.81 255 VAL E N 1
ATOM 14224 C CA . VAL E 1 255 ? 62.805 1.835 53.596 1.00 22.75 255 VAL E CA 1
ATOM 14225 C C . VAL E 1 255 ? 62.687 3.281 54.062 1.00 22.59 255 VAL E C 1
ATOM 14226 O O . VAL E 1 255 ? 62.745 4.204 53.253 1.00 23.25 255 VAL E O 1
ATOM 14230 N N . GLY E 1 256 ? 62.547 3.473 55.371 1.00 22.95 256 GLY E N 1
ATOM 14231 C CA . GLY E 1 256 ? 62.426 4.807 55.928 1.00 27.51 256 GLY E CA 1
ATOM 14232 C C . GLY E 1 256 ? 63.741 5.551 55.787 1.00 28.31 256 GLY E C 1
ATOM 14233 O O . GLY E 1 256 ? 63.769 6.728 55.404 1.00 22.85 256 GLY E O 1
ATOM 14234 N N . GLN E 1 257 ? 64.833 4.858 56.104 1.00 23.33 257 GLN E N 1
ATOM 14235 C CA . GLN E 1 257 ? 66.184 5.411 55.946 1.00 17.63 257 GLN E CA 1
ATOM 14236 C C . GLN E 1 257 ? 66.455 5.819 54.497 1.00 21.89 257 GLN E C 1
ATOM 14237 O O . GLN E 1 257 ? 67.022 6.874 54.226 1.00 22.97 257 GLN E O 1
ATOM 14243 N N . LEU E 1 258 ? 66.022 4.975 53.574 1.00 23.09 258 LEU E N 1
ATOM 14244 C CA . LEU E 1 258 ? 66.218 5.212 52.148 1.00 19.15 258 LEU E CA 1
ATOM 14245 C C . LEU E 1 258 ? 65.422 6.435 51.667 1.00 21.91 258 LEU E C 1
ATOM 14246 O O . LEU E 1 258 ? 65.959 7.281 50.948 1.00 22.38 258 LEU E O 1
ATOM 14251 N N . ALA E 1 259 ? 64.151 6.525 52.056 1.00 20.55 259 ALA E N 1
ATOM 14252 C CA . ALA E 1 259 ? 63.300 7.640 51.627 1.00 21.87 259 ALA E CA 1
ATOM 14253 C C . ALA E 1 259 ? 63.855 8.972 52.114 1.00 23.25 259 ALA E C 1
ATOM 14254 O O . ALA E 1 259 ? 63.913 9.942 51.362 1.00 21.96 259 ALA E O 1
ATOM 14256 N N . TRP E 1 260 ? 64.245 9.002 53.388 1.00 19.26 260 TRP E N 1
ATOM 14257 C CA . TRP E 1 260 ? 64.768 10.198 54.044 1.00 18.10 260 TRP E CA 1
ATOM 14258 C C . TRP E 1 260 ? 65.967 10.777 53.292 1.00 21.83 260 TRP E C 1
ATOM 14259 O O . TRP E 1 260 ? 66.084 11.987 53.127 1.00 25.68 260 TRP E O 1
ATOM 14270 N N . VAL E 1 261 ? 66.856 9.899 52.833 1.00 20.82 261 VAL E N 1
ATOM 14271 C CA . VAL E 1 261 ? 68.072 10.321 52.122 1.00 19.93 261 VAL E CA 1
ATOM 14272 C C . VAL E 1 261 ? 67.838 10.580 50.631 1.00 22.32 261 VAL E C 1
ATOM 14273 O O . VAL E 1 261 ? 68.273 11.611 50.094 1.00 21.17 261 VAL E O 1
ATOM 14277 N N . VAL E 1 262 ? 67.162 9.651 49.957 1.00 23.34 262 VAL E N 1
ATOM 14278 C CA . VAL E 1 262 ? 67.074 9.711 48.495 1.00 22.95 262 VAL E CA 1
ATOM 14279 C C . VAL E 1 262 ? 66.238 10.924 48.058 1.00 20.89 262 VAL E C 1
ATOM 14280 O O . VAL E 1 262 ? 66.432 11.444 46.954 1.00 26.17 262 VAL E O 1
ATOM 14284 N N . GLU E 1 263 ? 65.341 11.408 48.925 1.00 20.08 263 GLU E N 1
ATOM 14285 C CA . GLU E 1 263 ? 64.564 12.598 48.584 1.00 16.95 263 GLU E CA 1
ATOM 14286 C C . GLU E 1 263 ? 65.479 13.775 48.242 1.00 22.21 263 GLU E C 1
ATOM 14287 O O . GLU E 1 263 ? 65.194 14.559 47.331 1.00 21.92 263 GLU E O 1
ATOM 14293 N N . LYS E 1 264 ? 66.587 13.895 48.966 1.00 21.38 264 LYS E N 1
ATOM 14294 C CA . LYS E 1 264 ? 67.466 15.042 48.773 1.00 18.82 264 LYS E CA 1
ATOM 14295 C C . LYS E 1 264 ? 68.291 14.910 47.492 1.00 24.74 264 LYS E C 1
ATOM 14296 O O . LYS E 1 264 ? 68.698 15.904 46.889 1.00 22.32 264 LYS E O 1
ATOM 14302 N N . PHE E 1 265 ? 68.517 13.680 47.055 1.00 25.56 265 PHE E N 1
ATOM 14303 C CA . PHE E 1 265 ? 69.200 13.495 45.794 1.00 23.86 265 PHE E CA 1
ATOM 14304 C C . PHE E 1 265 ? 68.283 13.881 44.636 1.00 27.23 265 PHE E C 1
ATOM 14305 O O . PHE E 1 265 ? 68.746 14.324 43.581 1.00 26.39 265 PHE E O 1
ATOM 14321 N N . GLU E 1 267 ? 65.798 16.349 45.110 1.00 21.99 267 GLU E N 1
ATOM 14322 C CA . GLU E 1 267 ? 65.533 17.772 45.220 1.00 26.21 267 GLU E CA 1
ATOM 14323 C C . GLU E 1 267 ? 66.755 18.644 44.984 1.00 24.54 267 GLU E C 1
ATOM 14324 O O . GLU E 1 267 ? 66.617 19.767 44.524 1.00 26.17 267 GLU E O 1
ATOM 14330 N N . TRP E 1 268 ? 67.942 18.135 45.313 1.00 23.54 268 TRP E N 1
ATOM 14331 C CA . TRP E 1 268 ? 69.145 18.956 45.275 1.00 23.66 268 TRP E CA 1
ATOM 14332 C C . TRP E 1 268 ? 70.086 18.590 44.131 1.00 24.14 268 TRP E C 1
ATOM 14333 O O . TRP E 1 268 ? 71.061 19.300 43.888 1.00 26.34 268 TRP E O 1
ATOM 14344 N N . GLY E 1 269 ? 69.811 17.473 43.459 1.00 23.49 269 GLY E N 1
ATOM 14345 C CA . GLY E 1 269 ? 70.597 17.064 42.301 1.00 25.58 269 GLY E CA 1
ATOM 14346 C C . GLY E 1 269 ? 70.123 17.698 41.006 1.00 26.97 269 GLY E C 1
ATOM 14347 O O . GLY E 1 269 ? 69.061 18.341 40.971 1.00 24.86 269 GLY E O 1
ATOM 14348 N N . ASP E 1 270 ? 70.913 17.539 39.944 1.00 26.40 270 ASP E N 1
ATOM 14349 C CA . ASP E 1 270 ? 70.537 18.044 38.623 1.00 26.16 270 ASP E CA 1
ATOM 14350 C C . ASP E 1 270 ? 69.582 17.059 37.967 1.00 26.34 270 ASP E C 1
ATOM 14351 O O . ASP E 1 270 ? 69.964 16.301 37.072 1.00 26.60 270 ASP E O 1
ATOM 14356 N N . THR E 1 271 ? 68.333 17.087 38.419 1.00 26.71 271 THR E N 1
ATOM 14357 C CA . THR E 1 271 ? 67.358 16.055 38.094 1.00 26.34 271 THR E CA 1
ATOM 14358 C C . THR E 1 271 ? 66.167 16.595 37.318 1.00 29.67 271 THR E C 1
ATOM 14359 O O . THR E 1 271 ? 65.968 17.808 37.220 1.00 27.99 271 THR E O 1
ATOM 14363 N N . ASP E 1 272 ? 65.361 15.681 36.794 1.00 30.32 272 ASP E N 1
ATOM 14364 C CA . ASP E 1 272 ? 64.119 16.032 36.123 1.00 32.12 272 ASP E CA 1
ATOM 14365 C C . ASP E 1 272 ? 62.952 15.295 36.785 1.00 36.24 272 ASP E C 1
ATOM 14366 O O . ASP E 1 272 ? 62.197 15.889 37.551 1.00 34.10 272 ASP E O 1
ATOM 14371 N N . LYS E 1 273 ? 62.821 14.002 36.499 1.00 31.66 273 LYS E N 1
ATOM 14372 C CA . LYS E 1 273 ? 61.716 13.204 37.018 1.00 35.92 273 LYS E CA 1
ATOM 14373 C C . LYS E 1 273 ? 62.140 12.205 38.096 1.00 31.80 273 LYS E C 1
ATOM 14374 O O . LYS E 1 273 ? 61.294 11.554 38.696 1.00 33.66 273 LYS E O 1
ATOM 14380 N N . SER E 1 274 ? 63.442 12.097 38.343 1.00 29.19 274 SER E N 1
ATOM 14381 C CA . SER E 1 274 ? 63.983 11.021 39.170 1.00 31.94 274 SER E CA 1
ATOM 14382 C C . SER E 1 274 ? 65.379 11.367 39.665 1.00 25.21 274 SER E C 1
ATOM 14383 O O . SER E 1 274 ? 66.160 11.981 38.943 1.00 28.80 274 SER E O 1
ATOM 14386 N N . PRO E 1 275 ? 65.706 10.967 40.897 1.00 24.12 275 PRO E N 1
ATOM 14387 C CA . PRO E 1 275 ? 67.072 11.153 41.399 1.00 26.71 275 PRO E CA 1
ATOM 14388 C C . PRO E 1 275 ? 68.111 10.428 40.539 1.00 28.54 275 PRO E C 1
ATOM 14389 O O . PRO E 1 275 ? 69.270 10.832 40.522 1.00 23.83 275 PRO E O 1
ATOM 14393 N N . GLU E 1 276 ? 67.690 9.400 39.803 1.00 24.75 276 GLU E N 1
ATOM 14394 C CA . GLU E 1 276 ? 68.606 8.650 38.952 1.00 23.54 276 GLU E CA 1
ATOM 14395 C C . GLU E 1 276 ? 68.927 9.428 37.671 1.00 27.37 276 GLU E C 1
ATOM 14396 O O . GLU E 1 276 ? 69.757 8.994 36.877 1.00 29.07 276 GLU E O 1
ATOM 14402 N N . ASP E 1 277 ? 68.287 10.588 37.492 1.00 27.14 277 ASP E N 1
ATOM 14403 C CA . ASP E 1 277 ? 68.651 11.523 36.421 1.00 29.47 277 ASP E CA 1
ATOM 14404 C C . ASP E 1 277 ? 70.039 12.120 36.634 1.00 27.29 277 ASP E C 1
ATOM 14405 O O . ASP E 1 277 ? 70.638 12.656 35.703 1.00 29.04 277 ASP E O 1
ATOM 14410 N N . ALA E 1 278 ? 70.527 12.065 37.868 1.00 24.97 278 ALA E N 1
ATOM 14411 C CA . ALA E 1 278 ? 71.818 12.670 38.224 1.00 25.48 278 ALA E CA 1
ATOM 14412 C C . ALA E 1 278 ? 72.793 11.642 38.810 1.00 30.51 278 ALA E C 1
ATOM 14413 O O . ALA E 1 278 ? 74.000 11.732 38.605 1.00 30.41 278 ALA E O 1
ATOM 14415 N N . VAL E 1 279 ? 72.264 10.681 39.565 1.00 25.74 279 VAL E N 1
ATOM 14416 C CA . VAL E 1 279 ? 73.099 9.697 40.260 1.00 25.57 279 VAL E CA 1
ATOM 14417 C C . VAL E 1 279 ? 72.465 8.324 40.134 1.00 27.73 279 VAL E C 1
ATOM 14418 O O . VAL E 1 279 ? 71.349 8.126 40.617 1.00 28.55 279 VAL E O 1
ATOM 14422 N N . ASP E 1 280 ? 73.166 7.369 39.524 1.00 25.57 280 ASP E N 1
ATOM 14423 C CA . ASP E 1 280 ? 72.541 6.064 39.278 1.00 26.35 280 ASP E CA 1
ATOM 14424 C C . ASP E 1 280 ? 72.211 5.357 40.596 1.00 27.33 280 ASP E C 1
ATOM 14425 O O . ASP E 1 280 ? 72.752 5.682 41.659 1.00 25.50 280 ASP E O 1
ATOM 14430 N N . ARG E 1 281 ? 71.296 4.397 40.535 1.00 25.71 281 ARG E N 1
ATOM 14431 C CA . ARG E 1 281 ? 70.747 3.841 41.769 1.00 26.91 281 ARG E CA 1
ATOM 14432 C C . ARG E 1 281 ? 71.775 3.009 42.537 1.00 25.21 281 ARG E C 1
ATOM 14433 O O . ARG E 1 281 ? 71.643 2.831 43.736 1.00 29.79 281 ARG E O 1
ATOM 14441 N N . ASP E 1 282 ? 72.811 2.522 41.858 1.00 24.95 282 ASP E N 1
ATOM 14442 C CA . ASP E 1 282 ? 73.860 1.799 42.565 1.00 26.91 282 ASP E CA 1
ATOM 14443 C C . ASP E 1 282 ? 74.664 2.743 43.468 1.00 32.42 282 ASP E C 1
ATOM 14444 O O . ASP E 1 282 ? 74.956 2.412 44.622 1.00 27.44 282 ASP E O 1
ATOM 14449 N N . ARG E 1 283 ? 74.995 3.927 42.959 1.00 26.64 283 ARG E N 1
ATOM 14450 C CA . ARG E 1 283 ? 75.678 4.930 43.773 1.00 24.83 283 ARG E CA 1
ATOM 14451 C C . ARG E 1 283 ? 74.753 5.475 44.865 1.00 23.56 283 ARG E C 1
ATOM 14452 O O . ARG E 1 283 ? 75.179 5.684 45.997 1.00 26.08 283 ARG E O 1
ATOM 14460 N N . LEU E 1 284 ? 73.489 5.715 44.524 1.00 21.59 284 LEU E N 1
ATOM 14461 C CA . LEU E 1 284 ? 72.508 6.140 45.520 1.00 22.13 284 LEU E CA 1
ATOM 14462 C C . LEU E 1 284 ? 72.416 5.168 46.703 1.00 27.85 284 LEU E C 1
ATOM 14463 O O . LEU E 1 284 ? 72.364 5.594 47.859 1.00 22.44 284 LEU E O 1
ATOM 14468 N N . LEU E 1 285 ? 72.385 3.867 46.410 1.00 25.64 285 LEU E N 1
ATOM 14469 C CA . LEU E 1 285 ? 72.161 2.874 47.455 1.00 24.95 285 LEU E CA 1
ATOM 14470 C C . LEU E 1 285 ? 73.434 2.619 48.254 1.00 25.41 285 LEU E C 1
ATOM 14471 O O . LEU E 1 285 ? 73.371 2.339 49.441 1.00 25.24 285 LEU E O 1
ATOM 14476 N N . THR E 1 286 ? 74.591 2.725 47.603 1.00 23.65 286 THR E N 1
ATOM 14477 C CA . THR E 1 286 ? 75.864 2.639 48.311 1.00 26.42 286 THR E CA 1
ATOM 14478 C C . THR E 1 286 ? 75.942 3.714 49.403 1.00 26.05 286 THR E C 1
ATOM 14479 O O . THR E 1 286 ? 76.314 3.443 50.547 1.00 26.13 286 THR E O 1
ATOM 14483 N N . ASN E 1 287 ? 75.566 4.936 49.048 1.00 23.93 287 ASN E N 1
ATOM 14484 C CA . ASN E 1 287 ? 75.527 6.016 50.029 1.00 21.76 287 ASN E CA 1
ATOM 14485 C C . ASN E 1 287 ? 74.532 5.733 51.166 1.00 24.87 287 ASN E C 1
ATOM 14486 O O . ASN E 1 287 ? 74.868 5.867 52.338 1.00 24.74 287 ASN E O 1
ATOM 14491 N N . VAL E 1 288 ? 73.312 5.333 50.815 1.00 25.36 288 VAL E N 1
ATOM 14492 C CA . VAL E 1 288 ? 72.327 4.921 51.813 1.00 18.84 288 VAL E CA 1
ATOM 14493 C C . VAL E 1 288 ? 72.844 3.760 52.660 1.00 22.03 288 VAL E C 1
ATOM 14494 O O . VAL E 1 288 ? 72.631 3.720 53.875 1.00 23.31 288 VAL E O 1
ATOM 14506 N N . ILE E 1 290 ? 75.755 3.101 53.589 1.00 22.39 290 ILE E N 1
ATOM 14507 C CA . ILE E 1 290 ? 76.706 3.581 54.584 1.00 24.21 290 ILE E CA 1
ATOM 14508 C C . ILE E 1 290 ? 75.946 4.106 55.818 1.00 30.15 290 ILE E C 1
ATOM 14509 O O . ILE E 1 290 ? 76.327 3.810 56.953 1.00 29.48 290 ILE E O 1
ATOM 14514 N N . TYR E 1 291 ? 74.849 4.831 55.608 1.00 22.25 291 TYR E N 1
ATOM 14515 C CA . TYR E 1 291 ? 74.029 5.242 56.753 1.00 21.80 291 TYR E CA 1
ATOM 14516 C C . TYR E 1 291 ? 73.385 4.044 57.443 1.00 24.34 291 TYR E C 1
ATOM 14517 O O . TYR E 1 291 ? 73.370 3.960 58.678 1.00 23.35 291 TYR E O 1
ATOM 14526 N N . TRP E 1 292 ? 72.841 3.118 56.655 1.00 26.54 292 TRP E N 1
ATOM 14527 C CA . TRP E 1 292 ? 72.119 2.003 57.244 1.00 25.14 292 TRP E CA 1
ATOM 14528 C C . TRP E 1 292 ? 73.035 1.082 58.049 1.00 26.48 292 TRP E C 1
ATOM 14529 O O . TRP E 1 292 ? 72.740 0.756 59.201 1.00 23.45 292 TRP E O 1
ATOM 14540 N N . LEU E 1 293 ? 74.157 0.682 57.446 1.00 23.17 293 LEU E N 1
ATOM 14541 C CA . LEU E 1 293 ? 74.973 -0.375 58.024 1.00 25.33 293 LEU E CA 1
ATOM 14542 C C . LEU E 1 293 ? 75.696 0.109 59.271 1.00 29.42 293 LEU E C 1
ATOM 14543 O O . LEU E 1 293 ? 75.917 -0.669 60.199 1.00 30.48 293 LEU E O 1
ATOM 14548 N N . THR E 1 294 ? 76.042 1.395 59.300 1.00 24.45 294 THR E N 1
ATOM 14549 C CA . THR E 1 294 ? 76.741 1.977 60.443 1.00 25.18 294 THR E CA 1
ATOM 14550 C C . THR E 1 294 ? 75.759 2.514 61.476 1.00 29.42 294 THR E C 1
ATOM 14551 O O . THR E 1 294 ? 76.167 2.961 62.548 1.00 27.14 294 THR E O 1
ATOM 14555 N N . ALA E 1 295 ? 74.472 2.464 61.137 1.00 27.18 295 ALA E N 1
ATOM 14556 C CA . ALA E 1 295 ? 73.406 2.933 62.011 1.00 24.59 295 ALA E CA 1
ATOM 14557 C C . ALA E 1 295 ? 73.677 4.356 62.501 1.00 24.36 295 ALA E C 1
ATOM 14558 O O . ALA E 1 295 ? 73.618 4.637 63.700 1.00 27.26 295 ALA E O 1
ATOM 14560 N N . THR E 1 296 ? 73.959 5.254 61.563 1.00 23.02 296 THR E N 1
ATOM 14561 C CA . THR E 1 296 ? 74.312 6.621 61.916 1.00 27.43 296 THR E CA 1
ATOM 14562 C C . THR E 1 296 ? 73.266 7.667 61.495 1.00 23.95 296 THR E C 1
ATOM 14563 O O . THR E 1 296 ? 73.575 8.853 61.419 1.00 23.53 296 THR E O 1
ATOM 14567 N N . ALA E 1 297 ? 72.036 7.243 61.222 1.00 24.00 297 ALA E N 1
ATOM 14568 C CA . ALA E 1 297 ? 70.993 8.218 60.896 1.00 25.75 297 ALA E CA 1
ATOM 14569 C C . ALA E 1 297 ? 70.797 9.159 62.079 1.00 29.11 297 ALA E C 1
ATOM 14570 O O . ALA E 1 297 ? 70.703 10.381 61.918 1.00 25.52 297 ALA E O 1
ATOM 14572 N N . GLY E 1 298 ? 70.771 8.575 63.270 1.00 27.71 298 GLY E N 1
ATOM 14573 C CA . GLY E 1 298 ? 70.623 9.328 64.500 1.00 26.48 298 GLY E CA 1
ATOM 14574 C C . GLY E 1 298 ? 71.821 10.191 64.841 1.00 27.86 298 GLY E C 1
ATOM 14575 O O . GLY E 1 298 ? 71.684 11.404 65.055 1.00 26.97 298 GLY E O 1
ATOM 14576 N N . SER E 1 299 ? 73.004 9.585 64.888 1.00 25.50 299 SER E N 1
ATOM 14577 C CA . SER E 1 299 ? 74.202 10.341 65.256 1.00 21.16 299 SER E CA 1
ATOM 14578 C C . SER E 1 299 ? 74.545 11.433 64.237 1.00 23.30 299 SER E C 1
ATOM 14579 O O . SER E 1 299 ? 75.079 12.490 64.604 1.00 25.48 299 SER E O 1
ATOM 14582 N N . SER E 1 300 ? 74.238 11.215 62.962 1.00 20.98 300 SER E N 1
ATOM 14583 C CA . SER E 1 300 ? 74.507 12.274 61.988 1.00 21.96 300 SER E CA 1
ATOM 14584 C C . SER E 1 300 ? 73.506 13.416 62.168 1.00 25.41 300 SER E C 1
ATOM 14585 O O . SER E 1 300 ? 73.881 14.580 62.074 1.00 22.06 300 SER E O 1
ATOM 14588 N N . ALA E 1 301 ? 72.252 13.085 62.467 1.00 21.08 301 ALA E N 1
ATOM 14589 C CA . ALA E 1 301 ? 71.236 14.102 62.732 1.00 18.84 301 ALA E CA 1
ATOM 14590 C C . ALA E 1 301 ? 71.620 15.008 63.909 1.00 22.68 301 ALA E C 1
ATOM 14591 O O . ALA E 1 301 ? 71.318 16.200 63.900 1.00 22.70 301 ALA E O 1
ATOM 14593 N N . HIS E 1 302 ? 72.316 14.455 64.900 1.00 19.53 302 HIS E N 1
ATOM 14594 C CA . HIS E 1 302 ? 72.732 15.237 66.075 1.00 23.41 302 HIS E CA 1
ATOM 14595 C C . HIS E 1 302 ? 73.679 16.378 65.719 1.00 24.14 302 HIS E C 1
ATOM 14596 O O . HIS E 1 302 ? 73.779 17.365 66.458 1.00 25.85 302 HIS E O 1
ATOM 14603 N N . PHE E 1 303 ? 74.383 16.246 64.598 1.00 23.37 303 PHE E N 1
ATOM 14604 C CA . PHE E 1 303 ? 75.278 17.309 64.161 1.00 20.51 303 PHE E CA 1
ATOM 14605 C C . PHE E 1 303 ? 74.451 18.593 63.967 1.00 23.24 303 PHE E C 1
ATOM 14606 O O . PHE E 1 303 ? 74.877 19.678 64.366 1.00 22.84 303 PHE E O 1
ATOM 14614 N N . TYR E 1 304 ? 73.257 18.457 63.388 1.00 19.48 304 TYR E N 1
ATOM 14615 C CA . TYR E 1 304 ? 72.371 19.610 63.168 1.00 19.43 304 TYR E CA 1
ATOM 14616 C C . TYR E 1 304 ? 71.958 20.274 64.477 1.00 21.86 304 TYR E C 1
ATOM 14617 O O . TYR E 1 304 ? 71.898 21.504 64.578 1.00 21.72 304 TYR E O 1
ATOM 14626 N N . TYR E 1 305 ? 71.664 19.455 65.477 1.00 20.40 305 TYR E N 1
ATOM 14627 C CA . TYR E 1 305 ? 71.385 19.961 66.811 1.00 23.40 305 TYR E CA 1
ATOM 14628 C C . TYR E 1 305 ? 72.580 20.768 67.331 1.00 23.20 305 TYR E C 1
ATOM 14629 O O . TYR E 1 305 ? 72.408 21.859 67.864 1.00 22.45 305 TYR E O 1
ATOM 14638 N N . GLU E 1 306 ? 73.790 20.242 67.165 1.00 19.58 306 GLU E N 1
ATOM 14639 C CA . GLU E 1 306 ? 74.973 20.923 67.707 1.00 23.53 306 GLU E CA 1
ATOM 14640 C C . GLU E 1 306 ? 75.247 22.287 67.062 1.00 26.22 306 GLU E C 1
ATOM 14641 O O . GLU E 1 306 ? 75.837 23.177 67.689 1.00 25.04 306 GLU E O 1
ATOM 14647 N N . ILE E 1 307 ? 74.832 22.445 65.810 1.00 29.26 307 ILE E N 1
ATOM 14648 C CA . ILE E 1 307 ? 75.108 23.676 65.079 1.00 25.19 307 ILE E CA 1
ATOM 14649 C C . ILE E 1 307 ? 73.829 24.454 64.806 1.00 24.57 307 ILE E C 1
ATOM 14650 O O . ILE E 1 307 ? 73.784 25.290 63.914 1.00 25.10 307 ILE E O 1
ATOM 14655 N N . SER E 1 308 ? 72.792 24.185 65.587 1.00 25.29 308 SER E N 1
ATOM 14656 C CA . SER E 1 308 ? 71.482 24.778 65.322 1.00 24.84 308 SER E CA 1
ATOM 14657 C C . SER E 1 308 ? 71.498 26.313 65.290 1.00 33.33 308 SER E C 1
ATOM 14658 O O . SER E 1 308 ? 70.746 26.923 64.533 1.00 29.08 308 SER E O 1
ATOM 14661 N N . ASP E 1 309 ? 72.348 26.927 66.110 1.00 27.91 309 ASP E N 1
ATOM 14662 C CA . ASP E 1 309 ? 72.402 28.384 66.194 1.00 31.97 309 ASP E CA 1
ATOM 14663 C C . ASP E 1 309 ? 72.927 29.046 64.914 1.00 31.76 309 ASP E C 1
ATOM 14664 O O . ASP E 1 309 ? 72.715 30.233 64.714 1.00 32.48 309 ASP E O 1
ATOM 14669 N N . VAL E 1 310 ? 73.588 28.296 64.035 1.00 28.43 310 VAL E N 1
ATOM 14670 C CA . VAL E 1 310 ? 74.129 28.909 62.817 1.00 32.94 310 VAL E CA 1
ATOM 14671 C C . VAL E 1 310 ? 73.455 28.424 61.532 1.00 29.98 310 VAL E C 1
ATOM 14672 O O . VAL E 1 310 ? 73.880 28.761 60.429 1.00 27.80 310 VAL E O 1
ATOM 14676 N N . LEU E 1 311 ? 72.399 27.638 61.677 1.00 26.51 311 LEU E N 1
ATOM 14677 C CA . LEU E 1 311 ? 71.616 27.189 60.527 1.00 30.81 311 LEU E CA 1
ATOM 14678 C C . LEU E 1 311 ? 70.620 28.264 60.098 1.00 34.56 311 LEU E C 1
ATOM 14679 O O . LEU E 1 311 ? 70.296 29.147 60.883 1.00 32.26 311 LEU E O 1
ATOM 14684 N N . PRO E 1 312 ? 70.108 28.173 58.859 1.00 37.61 312 PRO E N 1
ATOM 14685 C CA . PRO E 1 312 ? 68.971 29.005 58.416 1.00 33.35 312 PRO E CA 1
ATOM 14686 C C . PRO E 1 312 ? 67.695 28.801 59.245 1.00 37.15 312 PRO E C 1
ATOM 14687 O O . PRO E 1 312 ? 66.834 29.691 59.310 1.00 35.91 312 PRO E O 1
ATOM 14691 N N . THR E 1 313 ? 67.572 27.634 59.873 1.00 31.35 313 THR E N 1
ATOM 14692 C CA . THR E 1 313 ? 66.450 27.345 60.759 1.00 36.76 313 THR E CA 1
ATOM 14693 C C . THR E 1 313 ? 66.618 27.936 62.161 1.00 40.45 313 THR E C 1
ATOM 14694 O O . THR E 1 313 ? 65.821 27.646 63.056 1.00 40.19 313 THR E O 1
ATOM 14698 N N . ALA E 1 314 ? 67.655 28.745 62.363 1.00 36.03 314 ALA E N 1
ATOM 14699 C CA . ALA E 1 314 ? 67.858 29.395 63.655 1.00 42.73 314 ALA E CA 1
ATOM 14700 C C . ALA E 1 314 ? 66.813 30.494 63.855 1.00 45.99 314 ALA E C 1
ATOM 14701 O O . ALA E 1 314 ? 66.538 31.259 62.936 1.00 49.31 314 ALA E O 1
ATOM 14703 N N . PRO E 1 315 ? 66.216 30.564 65.055 1.00 54.96 315 PRO E N 1
ATOM 14704 C CA . PRO E 1 315 ? 65.146 31.538 65.320 1.00 64.07 315 PRO E CA 1
ATOM 14705 C C . PRO E 1 315 ? 65.592 32.968 65.040 1.00 69.41 315 PRO E C 1
ATOM 14706 O O . PRO E 1 315 ? 64.870 33.734 64.398 1.00 69.79 315 PRO E O 1
ATOM 14710 N N . THR E 1 316 ? 66.784 33.312 65.512 1.00 71.05 316 THR E N 1
ATOM 14711 C CA . THR E 1 316 ? 67.377 34.606 65.209 1.00 72.84 316 THR E CA 1
ATOM 14712 C C . THR E 1 316 ? 68.689 34.387 64.470 1.00 69.81 316 THR E C 1
ATOM 14713 O O . THR E 1 316 ? 69.477 33.517 64.841 1.00 66.67 316 THR E O 1
ATOM 14717 N N . PRO E 1 317 ? 68.920 35.165 63.404 1.00 70.05 317 PRO E N 1
ATOM 14718 C CA . PRO E 1 317 ? 70.137 34.992 62.608 1.00 66.91 317 PRO E CA 1
ATOM 14719 C C . PRO E 1 317 ? 71.386 35.332 63.413 1.00 69.53 317 PRO E C 1
ATOM 14720 O O . PRO E 1 317 ? 71.363 36.283 64.193 1.00 72.63 317 PRO E O 1
ATOM 14724 N N . PRO E 1 318 ? 72.463 34.553 63.233 1.00 66.44 318 PRO E N 1
ATOM 14725 C CA . PRO E 1 318 ? 73.742 34.819 63.901 1.00 65.23 318 PRO E CA 1
ATOM 14726 C C . PRO E 1 318 ? 74.250 36.222 63.565 1.00 64.39 318 PRO E C 1
ATOM 14727 O O . PRO E 1 318 ? 73.865 36.767 62.532 1.00 63.45 318 PRO E O 1
ATOM 14731 N N . PRO E 1 319 ? 75.102 36.800 64.426 1.00 64.43 319 PRO E N 1
ATOM 14732 C CA . PRO E 1 319 ? 75.618 38.160 64.221 1.00 69.56 319 PRO E CA 1
ATOM 14733 C C . PRO E 1 319 ? 76.397 38.315 62.913 1.00 71.93 319 PRO E C 1
ATOM 14734 O O . PRO E 1 319 ? 76.791 37.310 62.323 1.00 62.60 319 PRO E O 1
ATOM 14738 N N . PRO E 1 320 ? 76.612 39.562 62.460 1.00 80.30 320 PRO E N 1
ATOM 14739 C CA . PRO E 1 320 ? 77.463 39.755 61.281 1.00 82.16 320 PRO E CA 1
ATOM 14740 C C . PRO E 1 320 ? 78.860 39.180 61.508 1.00 81.32 320 PRO E C 1
ATOM 14741 O O . PRO E 1 320 ? 79.530 39.572 62.462 1.00 89.07 320 PRO E O 1
ATOM 14745 N N . ALA E 1 321 ? 79.281 38.249 60.659 1.00 72.67 321 ALA E N 1
ATOM 14746 C CA . ALA E 1 321 ? 80.633 37.709 60.746 1.00 67.81 321 ALA E CA 1
ATOM 14747 C C . ALA E 1 321 ? 81.600 38.596 59.966 1.00 61.20 321 ALA E C 1
ATOM 14748 O O . ALA E 1 321 ? 81.339 38.919 58.806 1.00 62.13 321 ALA E O 1
ATOM 14750 N N . PRO E 1 322 ? 82.716 38.995 60.602 1.00 54.22 322 PRO E N 1
ATOM 14751 C CA . PRO E 1 322 ? 83.742 39.797 59.920 1.00 53.05 322 PRO E CA 1
ATOM 14752 C C . PRO E 1 322 ? 84.304 39.031 58.724 1.00 45.00 322 PRO E C 1
ATOM 14753 O O . PRO E 1 322 ? 84.188 37.810 58.701 1.00 47.67 322 PRO E O 1
ATOM 14757 N N . PRO E 1 323 ? 84.879 39.736 57.735 1.00 47.82 323 PRO E N 1
ATOM 14758 C CA . PRO E 1 323 ? 85.357 39.057 56.521 1.00 47.13 323 PRO E CA 1
ATOM 14759 C C . PRO E 1 323 ? 86.384 37.960 56.824 1.00 47.36 323 PRO E C 1
ATOM 14760 O O . PRO E 1 323 ? 87.175 38.107 57.757 1.00 46.93 323 PRO E O 1
ATOM 14764 N N . LEU E 1 324 ? 86.347 36.870 56.060 1.00 41.36 324 LEU E N 1
ATOM 14765 C CA . LEU E 1 324 ? 87.331 35.795 56.187 1.00 42.59 324 LEU E CA 1
ATOM 14766 C C . LEU E 1 324 ? 88.343 35.883 55.052 1.00 38.68 324 LEU E C 1
ATOM 14767 O O . LEU E 1 324 ? 87.974 35.757 53.881 1.00 36.20 324 LEU E O 1
ATOM 14772 N N . PRO E 1 325 ? 89.626 36.079 55.397 1.00 37.13 325 PRO E N 1
ATOM 14773 C CA . PRO E 1 325 ? 90.689 36.399 54.437 1.00 37.13 325 PRO E CA 1
ATOM 14774 C C . PRO E 1 325 ? 91.346 35.191 53.748 1.00 38.98 325 PRO E C 1
ATOM 14775 O O . PRO E 1 325 ? 92.322 35.386 53.023 1.00 45.09 325 PRO E O 1
ATOM 14779 N N . THR E 1 326 ? 90.839 33.981 53.956 1.00 35.56 326 THR E N 1
ATOM 14780 C CA . THR E 1 326 ? 91.410 32.811 53.279 1.00 32.58 326 THR E CA 1
ATOM 14781 C C . THR E 1 326 ? 91.335 32.995 51.757 1.00 31.37 326 THR E C 1
ATOM 14782 O O . THR E 1 326 ? 90.334 33.498 51.238 1.00 31.73 326 THR E O 1
ATOM 14786 N N . PRO E 1 327 ? 92.414 32.642 51.035 1.00 31.85 327 PRO E N 1
ATOM 14787 C CA . PRO E 1 327 ? 92.273 32.567 49.576 1.00 30.47 327 PRO E CA 1
ATOM 14788 C C . PRO E 1 327 ? 91.148 31.587 49.242 1.00 28.39 327 PRO E C 1
ATOM 14789 O O . PRO E 1 327 ? 91.238 30.413 49.596 1.00 28.09 327 PRO E O 1
ATOM 14793 N N . LEU E 1 328 ? 90.089 32.079 48.602 1.00 26.91 328 LEU E N 1
ATOM 14794 C CA . LEU E 1 328 ? 88.855 31.303 48.443 1.00 23.41 328 LEU E CA 1
ATOM 14795 C C . LEU E 1 328 ? 88.554 30.985 46.992 1.00 24.55 328 LEU E C 1
ATOM 14796 O O . LEU E 1 328 ? 88.621 31.874 46.132 1.00 30.27 328 LEU E O 1
ATOM 14801 N N . GLY E 1 329 ? 88.221 29.726 46.731 1.00 25.52 329 GLY E N 1
ATOM 14802 C CA . GLY E 1 329 ? 87.671 29.312 45.457 1.00 26.79 329 GLY E CA 1
ATOM 14803 C C . GLY E 1 329 ? 86.202 28.975 45.642 1.00 27.51 329 GLY E C 1
ATOM 14804 O O . GLY E 1 329 ? 85.823 28.423 46.669 1.00 26.59 329 GLY E O 1
ATOM 14805 N N . VAL E 1 330 ? 85.379 29.319 44.658 1.00 22.52 330 VAL E N 1
ATOM 14806 C CA . VAL E 1 330 ? 83.943 29.058 44.708 1.00 24.16 330 VAL E CA 1
ATOM 14807 C C . VAL E 1 330 ? 83.514 28.395 43.410 1.00 24.36 330 VAL E C 1
ATOM 14808 O O . VAL E 1 330 ? 83.841 28.883 42.320 1.00 27.95 330 VAL E O 1
ATOM 14812 N N . ALA E 1 331 ? 82.782 27.295 43.522 1.00 21.20 331 ALA E N 1
ATOM 14813 C CA . ALA E 1 331 ? 82.236 26.620 42.362 1.00 26.13 331 ALA E CA 1
ATOM 14814 C C . ALA E 1 331 ? 80.725 26.610 42.488 1.00 29.52 331 ALA E C 1
ATOM 14815 O O . ALA E 1 331 ? 80.185 26.086 43.463 1.00 26.25 331 ALA E O 1
ATOM 14817 N N . VAL E 1 332 ? 80.044 27.191 41.507 1.00 21.86 332 VAL E N 1
ATOM 14818 C CA . VAL E 1 332 ? 78.596 27.281 41.546 1.00 25.99 332 VAL E CA 1
ATOM 14819 C C . VAL E 1 332 ? 78.016 26.280 40.564 1.00 22.46 332 VAL E C 1
ATOM 14820 O O . VAL E 1 332 ? 78.172 26.430 39.345 1.00 24.17 332 VAL E O 1
ATOM 14824 N N . TYR E 1 333 ? 77.361 25.247 41.081 1.00 23.90 333 TYR E N 1
ATOM 14825 C CA . TYR E 1 333 ? 76.732 24.274 40.204 1.00 24.49 333 TYR E CA 1
ATOM 14826 C C . TYR E 1 333 ? 75.281 24.678 39.974 1.00 24.48 333 TYR E C 1
ATOM 14827 O O . TYR E 1 333 ? 74.577 25.045 40.918 1.00 22.96 333 TYR E O 1
ATOM 14836 N N . PRO E 1 334 ? 74.834 24.613 38.714 1.00 25.84 334 PRO E N 1
ATOM 14837 C CA . PRO E 1 334 ? 73.594 25.290 38.305 1.00 28.21 334 PRO E CA 1
ATOM 14838 C C . PRO E 1 334 ? 72.330 24.741 38.960 1.00 28.86 334 PRO E C 1
ATOM 14839 O O . PRO E 1 334 ? 71.346 25.467 39.071 1.00 28.32 334 PRO E O 1
ATOM 14843 N N . ALA E 1 335 ? 72.344 23.491 39.406 1.00 24.45 335 ALA E N 1
ATOM 14844 C CA . ALA E 1 335 ? 71.145 22.914 39.973 1.00 23.16 335 ALA E CA 1
ATOM 14845 C C . ALA E 1 335 ? 71.198 22.877 41.496 1.00 30.05 335 ALA E C 1
ATOM 14846 O O . ALA E 1 335 ? 70.332 22.272 42.128 1.00 28.05 335 ALA E O 1
ATOM 14848 N N . ASP E 1 336 ? 72.196 23.528 42.092 1.00 21.84 336 ASP E N 1
ATOM 14849 C CA . ASP E 1 336 ? 72.357 23.448 43.548 1.00 22.41 336 ASP E CA 1
ATOM 14850 C C . ASP E 1 336 ? 71.150 24.053 44.283 1.00 27.76 336 ASP E C 1
ATOM 14851 O O . ASP E 1 336 ? 70.416 24.865 43.716 1.00 26.56 336 ASP E O 1
ATOM 14856 N N . SER E 1 337 ? 70.957 23.644 45.538 1.00 27.23 337 SER E N 1
ATOM 14857 C CA . SER E 1 337 ? 69.841 24.087 46.375 1.00 26.55 337 SER E CA 1
ATOM 14858 C C . SER E 1 337 ? 69.980 25.522 46.871 1.00 27.82 337 SER E C 1
ATOM 14859 O O . SER E 1 337 ? 68.997 26.159 47.250 1.00 27.98 337 SER E O 1
ATOM 14862 N N . ALA E 1 338 ? 71.212 26.019 46.884 1.00 23.16 338 ALA E N 1
ATOM 14863 C CA . ALA E 1 338 ? 71.484 27.419 47.187 1.00 20.03 338 ALA E CA 1
ATOM 14864 C C . ALA E 1 338 ? 72.679 27.832 46.326 1.00 20.31 338 ALA E C 1
ATOM 14865 O O . ALA E 1 338 ? 73.546 27.001 46.064 1.00 21.50 338 ALA E O 1
ATOM 14867 N N . LYS E 1 339 ? 72.705 29.086 45.879 1.00 23.55 339 LYS E N 1
ATOM 14868 C CA . LYS E 1 339 ? 73.784 29.593 45.031 1.00 24.34 339 LYS E CA 1
ATOM 14869 C C . LYS E 1 339 ? 74.122 31.016 45.436 1.00 24.57 339 LYS E C 1
ATOM 14870 O O . LYS E 1 339 ? 73.229 31.815 45.757 1.00 22.82 339 LYS E O 1
ATOM 14876 N N . PRO E 1 340 ? 75.416 31.339 45.436 1.00 23.17 340 PRO E N 1
ATOM 14877 C CA . PRO E 1 340 ? 75.829 32.641 45.948 1.00 24.77 340 PRO E CA 1
ATOM 14878 C C . PRO E 1 340 ? 75.712 33.752 44.915 1.00 24.61 340 PRO E C 1
ATOM 14879 O O . PRO E 1 340 ? 75.893 33.510 43.716 1.00 24.99 340 PRO E O 1
ATOM 14883 N N . VAL E 1 341 ? 75.409 34.963 45.384 1.00 19.95 341 VAL E N 1
ATOM 14884 C CA . VAL E 1 341 ? 75.488 36.149 44.553 1.00 25.33 341 VAL E CA 1
ATOM 14885 C C . VAL E 1 341 ? 76.913 36.671 44.663 1.00 23.93 341 VAL E C 1
ATOM 14886 O O . VAL E 1 341 ? 77.371 36.971 45.763 1.00 24.39 341 VAL E O 1
ATOM 14890 N N . ARG E 1 342 ? 77.623 36.775 43.538 1.00 19.40 342 ARG E N 1
ATOM 14891 C CA . ARG E 1 342 ? 79.045 37.101 43.607 1.00 18.65 342 ARG E CA 1
ATOM 14892 C C . ARG E 1 342 ? 79.339 38.451 44.266 1.00 20.49 342 ARG E C 1
ATOM 14893 O O . ARG E 1 342 ? 80.318 38.576 45.007 1.00 23.84 342 ARG E O 1
ATOM 14901 N N . ARG E 1 343 ? 78.515 39.464 43.990 1.00 19.67 343 ARG E N 1
ATOM 14902 C CA . ARG E 1 343 ? 78.688 40.777 44.610 1.00 26.00 343 ARG E CA 1
ATOM 14903 C C . ARG E 1 343 ? 78.730 40.676 46.147 1.00 26.59 343 ARG E C 1
ATOM 14904 O O . ARG E 1 343 ? 79.578 41.288 46.805 1.00 26.42 343 ARG E O 1
ATOM 14912 N N . PHE E 1 344 ? 77.802 39.905 46.704 1.00 26.19 344 PHE E N 1
ATOM 14913 C CA . PHE E 1 344 ? 77.713 39.697 48.149 1.00 28.21 344 PHE E CA 1
ATOM 14914 C C . PHE E 1 344 ? 78.862 38.838 48.681 1.00 27.82 344 PHE E C 1
ATOM 14915 O O . PHE E 1 344 ? 79.465 39.159 49.707 1.00 24.00 344 PHE E O 1
ATOM 14923 N N . ALA E 1 345 ? 79.158 37.751 47.981 1.00 19.65 345 ALA E N 1
ATOM 14924 C CA . ALA E 1 345 ? 80.267 36.882 48.379 1.00 22.14 345 ALA E CA 1
ATOM 14925 C C . ALA E 1 345 ? 81.585 37.662 48.504 1.00 28.64 345 ALA E C 1
ATOM 14926 O O . ALA E 1 345 ? 82.374 37.431 49.424 1.00 24.58 345 ALA E O 1
ATOM 14928 N N . GLU E 1 346 ? 81.830 38.588 47.583 1.00 24.43 346 GLU E N 1
ATOM 14929 C CA . GLU E 1 346 ? 83.118 39.279 47.578 1.00 25.25 346 GLU E CA 1
ATOM 14930 C C . GLU E 1 346 ? 83.252 40.287 48.725 1.00 31.36 346 GLU E C 1
ATOM 14931 O O . GLU E 1 346 ? 84.361 40.650 49.104 1.00 33.28 346 GLU E O 1
ATOM 14937 N N . ARG E 1 347 ? 82.132 40.714 49.298 1.00 31.13 347 ARG E N 1
ATOM 14938 C CA . ARG E 1 347 ? 82.181 41.515 50.520 1.00 33.03 347 ARG E CA 1
ATOM 14939 C C . ARG E 1 347 ? 82.499 40.646 51.740 1.00 34.93 347 ARG E C 1
ATOM 14940 O O . ARG E 1 347 ? 83.213 41.072 52.653 1.00 32.68 347 ARG E O 1
ATOM 14948 N N . ALA E 1 348 ? 81.950 39.433 51.757 1.00 29.42 348 ALA E N 1
ATOM 14949 C CA . ALA E 1 348 ? 82.145 38.502 52.867 1.00 30.17 348 ALA E CA 1
ATOM 14950 C C . ALA E 1 348 ? 83.529 37.876 52.846 1.00 33.46 348 ALA E C 1
ATOM 14951 O O . ALA E 1 348 ? 84.074 37.526 53.888 1.00 34.03 348 ALA E O 1
ATOM 14953 N N . PHE E 1 349 ? 84.077 37.734 51.645 1.00 24.46 349 PHE E N 1
ATOM 14954 C CA . PHE E 1 349 ? 85.363 37.071 51.425 1.00 27.60 349 PHE E CA 1
ATOM 14955 C C . PHE E 1 349 ? 86.233 37.895 50.477 1.00 30.67 349 PHE E C 1
ATOM 14956 O O . PHE E 1 349 ? 86.148 37.745 49.255 1.00 31.03 349 PHE E O 1
ATOM 14964 N N . PRO E 1 350 ? 87.075 38.769 51.039 1.00 32.21 350 PRO E N 1
ATOM 14965 C CA . PRO E 1 350 ? 87.833 39.739 50.240 1.00 31.93 350 PRO E CA 1
ATOM 14966 C C . PRO E 1 350 ? 88.899 39.111 49.355 1.00 31.51 350 PRO E C 1
ATOM 14967 O O . PRO E 1 350 ? 89.432 39.800 48.492 1.00 33.65 350 PRO E O 1
ATOM 14971 N N . ASN E 1 351 ? 89.208 37.833 49.556 1.00 28.24 351 ASN E N 1
ATOM 14972 C CA . ASN E 1 351 ? 90.297 37.208 48.802 1.00 29.79 351 ASN E CA 1
ATOM 14973 C C . ASN E 1 351 ? 89.847 36.025 47.955 1.00 29.86 351 ASN E C 1
ATOM 14974 O O . ASN E 1 351 ? 90.492 34.980 47.945 1.00 26.74 351 ASN E O 1
ATOM 14979 N N . ILE E 1 352 ? 88.747 36.192 47.237 1.00 29.41 352 ILE E N 1
ATOM 14980 C CA . ILE E 1 352 ? 88.348 35.177 46.279 1.00 25.06 352 ILE E CA 1
ATOM 14981 C C . ILE E 1 352 ? 89.349 35.176 45.117 1.00 31.45 352 ILE E C 1
ATOM 14982 O O . ILE E 1 352 ? 89.624 36.220 44.516 1.00 28.82 352 ILE E O 1
ATOM 14987 N N . VAL E 1 353 ? 89.929 34.014 44.828 1.00 25.12 353 VAL E N 1
ATOM 14988 C CA . VAL E 1 353 ? 90.908 33.901 43.751 1.00 29.40 353 VAL E CA 1
ATOM 14989 C C . VAL E 1 353 ? 90.363 33.100 42.576 1.00 28.46 353 VAL E C 1
ATOM 14990 O O . VAL E 1 353 ? 90.958 33.068 41.502 1.00 28.66 353 VAL E O 1
ATOM 14994 N N . HIS E 1 354 ? 89.231 32.439 42.791 1.00 23.10 354 HIS E N 1
ATOM 14995 C CA . HIS E 1 354 ? 88.709 31.524 41.796 1.00 24.84 354 HIS E CA 1
ATOM 14996 C C . HIS E 1 354 ? 87.201 31.465 41.903 1.00 21.96 354 HIS E C 1
ATOM 14997 O O . HIS E 1 354 ? 86.656 31.230 42.986 1.00 25.70 354 HIS E O 1
ATOM 15004 N N . TRP E 1 355 ? 86.519 31.680 40.784 1.00 23.34 355 TRP E N 1
ATOM 15005 C CA . TRP E 1 355 ? 85.057 31.614 40.780 1.00 25.38 355 TRP E CA 1
ATOM 15006 C C . TRP E 1 355 ? 84.628 30.929 39.497 1.00 23.63 355 TRP E C 1
ATOM 15007 O O . TRP E 1 355 ? 84.962 31.388 38.401 1.00 24.22 355 TRP E O 1
ATOM 15018 N N . ALA E 1 356 ? 83.912 29.820 39.631 1.00 24.40 356 ALA E N 1
ATOM 15019 C CA . ALA E 1 356 ? 83.463 29.056 38.479 1.00 26.37 356 ALA E CA 1
ATOM 15020 C C . ALA E 1 356 ? 81.961 28.890 38.472 1.00 24.27 356 ALA E C 1
ATOM 15021 O O . ALA E 1 356 ? 81.348 28.604 39.504 1.00 23.51 356 ALA E O 1
ATOM 15023 N N . GLU E 1 357 ? 81.371 29.055 37.296 1.00 25.03 357 GLU E N 1
ATOM 15024 C CA . GLU E 1 357 ? 79.948 28.807 37.109 1.00 29.00 357 GLU E CA 1
ATOM 15025 C C . GLU E 1 357 ? 79.819 27.631 36.159 1.00 29.24 357 GLU E C 1
ATOM 15026 O O . GLU E 1 357 ? 80.044 27.787 34.962 1.00 28.14 357 GLU E O 1
ATOM 15032 N N . LEU E 1 358 ? 79.494 26.454 36.693 1.00 23.86 358 LEU E N 1
ATOM 15033 C CA . LEU E 1 358 ? 79.582 25.212 35.907 1.00 29.33 358 LEU E CA 1
ATOM 15034 C C . LEU E 1 358 ? 78.323 25.024 35.034 1.00 29.30 358 LEU E C 1
ATOM 15035 O O . LEU E 1 358 ? 77.277 25.597 35.333 1.00 32.10 358 LEU E O 1
ATOM 15040 N N . GLU E 1 359 ? 78.453 24.268 33.966 1.00 28.40 359 GLU E N 1
ATOM 15041 C CA . GLU E 1 359 ? 77.372 24.070 33.042 1.00 35.74 359 GLU E CA 1
ATOM 15042 C C . GLU E 1 359 ? 76.330 23.030 33.426 1.00 30.75 359 GLU E C 1
ATOM 15043 O O . GLU E 1 359 ? 75.227 23.117 33.001 1.00 32.00 359 GLU E O 1
ATOM 15049 N N . ARG E 1 360 ? 76.718 22.065 34.238 1.00 29.53 360 ARG E N 1
ATOM 15050 C CA . ARG E 1 360 ? 75.864 20.953 34.694 1.00 30.31 360 ARG E CA 1
ATOM 15051 C C . ARG E 1 360 ? 76.087 20.624 36.148 1.00 27.50 360 ARG E C 1
ATOM 15052 O O . ARG E 1 360 ? 77.157 20.880 36.686 1.00 25.98 360 ARG E O 1
ATOM 15060 N N . GLY E 1 361 ? 75.085 20.002 36.763 1.00 24.75 361 GLY E N 1
ATOM 15061 C CA . GLY E 1 361 ? 75.250 19.419 38.076 1.00 24.46 361 GLY E CA 1
ATOM 15062 C C . GLY E 1 361 ? 74.571 20.192 39.186 1.00 27.29 361 GLY E C 1
ATOM 15063 O O . GLY E 1 361 ? 74.247 21.370 39.034 1.00 24.21 361 GLY E O 1
ATOM 15064 N N . GLY E 1 362 ? 74.364 19.515 40.308 1.00 27.60 362 GLY E N 1
ATOM 15065 C CA . GLY E 1 362 ? 73.719 20.101 41.464 1.00 26.25 362 GLY E CA 1
ATOM 15066 C C . GLY E 1 362 ? 74.580 20.042 42.704 1.00 27.37 362 GLY E C 1
ATOM 15067 O O . GLY E 1 362 ? 75.792 20.256 42.653 1.00 25.38 362 GLY E O 1
ATOM 15068 N N . HIS E 1 363 ? 73.922 19.736 43.819 1.00 24.75 363 HIS E N 1
ATOM 15069 C CA . HIS E 1 363 ? 74.484 19.790 45.162 1.00 25.93 363 HIS E CA 1
ATOM 15070 C C . HIS E 1 363 ? 75.627 18.800 45.399 1.00 27.92 363 HIS E C 1
ATOM 15071 O O . HIS E 1 363 ? 76.508 19.051 46.227 1.00 23.69 363 HIS E O 1
ATOM 15078 N N . PHE E 1 364 ? 75.597 17.674 44.688 1.00 21.89 364 PHE E N 1
ATOM 15079 C CA . PHE E 1 364 ? 76.544 16.579 44.934 1.00 25.68 364 PHE E CA 1
ATOM 15080 C C . PHE E 1 364 ? 77.602 16.547 43.830 1.00 24.74 364 PHE E C 1
ATOM 15081 O O . PHE E 1 364 ? 77.664 15.613 43.034 1.00 26.19 364 PHE E O 1
ATOM 15089 N N . ALA E 1 365 ? 78.436 17.584 43.812 1.00 26.75 365 ALA E N 1
ATOM 15090 C CA . ALA E 1 365 ? 79.271 17.900 42.660 1.00 26.67 365 ALA E CA 1
ATOM 15091 C C . ALA E 1 365 ? 80.225 16.781 42.263 1.00 23.88 365 ALA E C 1
ATOM 15092 O O . ALA E 1 365 ? 80.231 16.360 41.104 1.00 25.59 365 ALA E O 1
ATOM 15094 N N . ALA E 1 366 ? 81.041 16.313 43.206 1.00 25.80 366 ALA E N 1
ATOM 15095 C CA . ALA E 1 366 ? 82.022 15.267 42.898 1.00 27.12 366 ALA E CA 1
ATOM 15096 C C . ALA E 1 366 ? 81.329 14.002 42.426 1.00 29.46 366 ALA E C 1
ATOM 15097 O O . ALA E 1 366 ? 81.840 13.282 41.564 1.00 28.43 366 ALA E O 1
ATOM 15099 N N . LEU E 1 367 ? 80.165 13.734 43.011 1.00 25.12 367 LEU E N 1
ATOM 15100 C CA . LEU E 1 367 ? 79.411 12.539 42.688 1.00 23.33 367 LEU E CA 1
ATOM 15101 C C . LEU E 1 367 ? 78.695 12.631 41.334 1.00 26.47 367 LEU E C 1
ATOM 15102 O O . LEU E 1 367 ? 78.761 11.702 40.526 1.00 27.06 367 LEU E O 1
ATOM 15107 N N . GLU E 1 368 ? 78.007 13.744 41.097 1.00 26.95 368 GLU E N 1
ATOM 15108 C CA . GLU E 1 368 ? 77.239 13.937 39.865 1.00 26.31 368 GLU E CA 1
ATOM 15109 C C . GLU E 1 368 ? 78.106 14.258 38.655 1.00 25.73 368 GLU E C 1
ATOM 15110 O O . GLU E 1 368 ? 77.817 13.832 37.534 1.00 30.20 368 GLU E O 1
ATOM 15116 N N . GLN E 1 369 ? 79.136 15.062 38.889 1.00 23.12 369 GLN E N 1
ATOM 15117 C CA . GLN E 1 369 ? 79.929 15.640 37.800 1.00 29.84 369 GLN E CA 1
ATOM 15118 C C . GLN E 1 369 ? 81.412 15.559 38.108 1.00 28.32 369 GLN E C 1
ATOM 15119 O O . GLN E 1 369 ? 82.069 16.589 38.290 1.00 28.22 369 GLN E O 1
ATOM 15125 N N . PRO E 1 370 ? 81.950 14.334 38.184 1.00 29.62 370 PRO E N 1
ATOM 15126 C CA . PRO E 1 370 ? 83.341 14.213 38.625 1.00 25.75 370 PRO E CA 1
ATOM 15127 C C . PRO E 1 370 ? 84.333 14.870 37.668 1.00 30.31 370 PRO E C 1
ATOM 15128 O O . PRO E 1 370 ? 85.345 15.412 38.125 1.00 28.01 370 PRO E O 1
ATOM 15132 N N . GLY E 1 371 ? 84.039 14.833 36.371 1.00 30.21 371 GLY E N 1
ATOM 15133 C CA . GLY E 1 371 ? 84.893 15.478 35.384 1.00 34.23 371 GLY E CA 1
ATOM 15134 C C . GLY E 1 371 ? 84.972 16.980 35.604 1.00 30.47 371 GLY E C 1
ATOM 15135 O O . GLY E 1 371 ? 86.061 17.557 35.611 1.00 31.15 371 GLY E O 1
ATOM 15136 N N . LEU E 1 372 ? 83.814 17.619 35.778 1.00 27.77 372 LEU E N 1
ATOM 15137 C CA . LEU E 1 372 ? 83.771 19.062 35.993 1.00 33.12 372 LEU E CA 1
ATOM 15138 C C . LEU E 1 372 ? 84.424 19.418 37.320 1.00 28.43 372 LEU E C 1
ATOM 15139 O O . LEU E 1 372 ? 85.174 20.391 37.410 1.00 30.06 372 LEU E O 1
ATOM 15144 N N . PHE E 1 373 ? 84.142 18.616 38.342 1.00 24.40 373 PHE E N 1
ATOM 15145 C CA . PHE E 1 373 ? 84.713 18.815 39.669 1.00 22.31 373 PHE E CA 1
ATOM 15146 C C . PHE E 1 373 ? 86.248 18.778 39.653 1.00 31.18 373 PHE E C 1
ATOM 15147 O O . PHE E 1 373 ? 86.914 19.644 40.235 1.00 28.11 373 PHE E O 1
ATOM 15155 N N . VAL E 1 374 ? 86.808 17.783 38.982 1.00 29.51 374 VAL E N 1
ATOM 15156 C CA . VAL E 1 374 ? 88.256 17.635 38.942 1.00 28.67 374 VAL E CA 1
ATOM 15157 C C . VAL E 1 374 ? 88.899 18.799 38.185 1.00 28.24 374 VAL E C 1
ATOM 15158 O O . VAL E 1 374 ? 89.880 19.376 38.650 1.00 32.83 374 VAL E O 1
ATOM 15162 N N . SER E 1 375 ? 88.349 19.141 37.023 1.00 27.37 375 SER E N 1
ATOM 15163 C CA . SER E 1 375 ? 88.883 20.261 36.238 1.00 29.35 375 SER E CA 1
ATOM 15164 C C . SER E 1 375 ? 88.818 21.543 37.049 1.00 31.74 375 SER E C 1
ATOM 15165 O O . SER E 1 375 ? 89.730 22.361 37.011 1.00 29.65 375 SER E O 1
ATOM 15168 N N . ASP E 1 376 ? 87.734 21.707 37.794 1.00 27.50 376 ASP E N 1
ATOM 15169 C CA . ASP E 1 376 ? 87.545 22.908 38.585 1.00 29.99 376 ASP E CA 1
ATOM 15170 C C . ASP E 1 376 ? 88.542 22.992 39.731 1.00 30.97 376 ASP E C 1
ATOM 15171 O O . ASP E 1 376 ? 89.087 24.063 40.009 1.00 29.81 376 ASP E O 1
ATOM 15176 N N . LEU E 1 377 ? 88.773 21.872 40.405 1.00 27.33 377 LEU E N 1
ATOM 15177 C CA . LEU E 1 377 ? 89.727 21.856 41.508 1.00 26.41 377 LEU E CA 1
ATOM 15178 C C . LEU E 1 377 ? 91.153 22.062 41.010 1.00 30.36 377 LEU E C 1
ATOM 15179 O O . LEU E 1 377 ? 91.969 22.700 41.685 1.00 32.46 377 LEU E O 1
ATOM 15184 N N . ARG E 1 378 ? 91.453 21.520 39.830 1.00 30.43 378 ARG E N 1
ATOM 15185 C CA . ARG E 1 378 ? 92.747 21.722 39.207 1.00 28.32 378 ARG E CA 1
ATOM 15186 C C . ARG E 1 378 ? 92.965 23.207 38.900 1.00 29.76 378 ARG E C 1
ATOM 15187 O O . ARG E 1 378 ? 94.062 23.743 39.085 1.00 29.83 378 ARG E O 1
ATOM 15195 N N . ALA E 1 379 ? 91.914 23.857 38.415 1.00 30.16 379 ALA E N 1
ATOM 15196 C CA . ALA E 1 379 ? 91.978 25.279 38.114 1.00 36.06 379 ALA E CA 1
ATOM 15197 C C . ALA E 1 379 ? 92.189 26.067 39.401 1.00 31.65 379 ALA E C 1
ATOM 15198 O O . ALA E 1 379 ? 92.951 27.021 39.431 1.00 27.43 379 ALA E O 1
ATOM 15200 N N . PHE E 1 380 ? 91.520 25.646 40.468 1.00 28.47 380 PHE E N 1
ATOM 15201 C CA . PHE E 1 380 ? 91.679 26.275 41.774 1.00 27.45 380 PHE E CA 1
ATOM 15202 C C . PHE E 1 380 ? 93.115 26.172 42.295 1.00 26.49 380 PHE E C 1
ATOM 15203 O O . PHE E 1 380 ? 93.664 27.163 42.785 1.00 28.03 380 PHE E O 1
ATOM 15211 N N . ALA E 1 381 ? 93.721 24.985 42.190 1.00 28.44 381 ALA E N 1
ATOM 15212 C CA . ALA E 1 381 ? 95.125 24.801 42.569 1.00 29.64 381 ALA E CA 1
ATOM 15213 C C . ALA E 1 381 ? 96.017 25.784 41.825 1.00 33.97 381 ALA E C 1
ATOM 15214 O O . ALA E 1 381 ? 96.882 26.440 42.409 1.00 32.06 381 ALA E O 1
ATOM 15216 N N . ARG E 1 382 ? 95.804 25.875 40.521 1.00 34.06 382 ARG E N 1
ATOM 15217 C CA . ARG E 1 382 ? 96.589 26.794 39.708 1.00 31.87 382 ARG E CA 1
ATOM 15218 C C . ARG E 1 382 ? 96.348 28.252 40.129 1.00 33.12 382 ARG E C 1
ATOM 15219 O O . ARG E 1 382 ? 97.279 29.065 40.141 1.00 34.67 382 ARG E O 1
ATOM 15227 N N . ALA E 1 383 ? 95.106 28.585 40.467 1.00 29.21 383 ALA E N 1
ATOM 15228 C CA . ALA E 1 383 ? 94.787 29.936 40.928 1.00 30.66 383 ALA E CA 1
ATOM 15229 C C . ALA E 1 383 ? 95.539 30.268 42.218 1.00 33.35 383 ALA E C 1
ATOM 15230 O O . ALA E 1 383 ? 96.047 31.375 42.376 1.00 35.17 383 ALA E O 1
ATOM 15232 N N . LEU E 1 384 ? 95.598 29.310 43.139 1.00 29.63 384 LEU E N 1
ATOM 15233 C CA . LEU E 1 384 ? 96.350 29.488 44.379 1.00 35.88 384 LEU E CA 1
ATOM 15234 C C . LEU E 1 384 ? 97.825 29.726 44.130 1.00 35.63 384 LEU E C 1
ATOM 15235 O O . LEU E 1 384 ? 98.437 30.587 44.762 1.00 40.28 384 LEU E O 1
ATOM 15240 N N . ARG E 1 385 ? 98.402 28.935 43.230 1.00 35.82 385 ARG E N 1
ATOM 15241 C CA . ARG E 1 385 ? 99.821 29.036 42.936 1.00 36.04 385 ARG E CA 1
ATOM 15242 C C . ARG E 1 385 ? 100.182 30.400 42.381 1.00 43.57 385 ARG E C 1
ATOM 15243 O O . ARG E 1 385 ? 101.282 30.903 42.618 1.00 43.04 385 ARG E O 1
ATOM 15251 N N . THR E 1 386 ? 99.267 30.991 41.626 1.00 37.71 386 THR E N 1
ATOM 15252 C CA . THR E 1 386 ? 99.591 32.217 40.901 1.00 39.11 386 THR E CA 1
ATOM 15253 C C . THR E 1 386 ? 99.065 33.474 41.596 1.00 42.68 386 THR E C 1
ATOM 15254 O O . THR E 1 386 ? 99.148 34.573 41.042 1.00 42.43 386 THR E O 1
ATOM 15258 N N . SER E 1 387 ? 98.564 33.306 42.820 1.00 43.36 387 SER E N 1
ATOM 15259 C CA . SER E 1 387 ? 98.026 34.407 43.624 1.00 55.04 387 SER E CA 1
ATOM 15260 C C . SER E 1 387 ? 98.843 34.695 44.886 1.00 66.73 387 SER E C 1
ATOM 15261 O O . SER E 1 387 ? 99.080 35.853 45.232 1.00 69.18 387 SER E O 1
ATOM 15264 N N . HIS E 1 388 ? 99.252 33.635 45.580 1.00 72.48 388 HIS E N 1
ATOM 15265 C CA . HIS E 1 388 ? 99.990 33.767 46.834 1.00 75.82 388 HIS E CA 1
ATOM 15266 C C . HIS E 1 388 ? 100.757 32.491 47.163 1.00 76.99 388 HIS E C 1
ATOM 15267 O O . HIS E 1 388 ? 101.890 32.305 46.722 1.00 78.45 388 HIS E O 1
#

CATH classification: 3.40.50.1820

Organism: NCBI:txid167636

Nearest PDB structures (foldseek):
  5f4z-assembly3_E  TM=9.994E-01  e=4.150E-72  Streptomyces carzinostaticus subsp. neocarzinostaticus
  4qa9-assembly1_A  TM=9.701E-01  e=1.873E-49  Streptomyces carzinostaticus subsp. neocarzinostaticus
  6ix4-assembly1_B  TM=8.578E-01  e=3.231E-29  Aspergillus usamii
  1qo7-assembly1_A  TM=8.748E-01  e=2.398E-28  Aspergillus niger
  4qla-assembly1_B  TM=8.766E-01  e=1.078E-27  Bombyx mori

Foldseek 3Di:
DWDADDFDVVLVVVVLVQLVVDDDDDDDPPCACQVFDDDVVLNVLSVCVNPPFDLVVVSVLVRVDTKDWDDFPQFIKIKWAAAPLNLAAEEEEEAPPFFLLLQSVQVCCQRYVVVPVHDSLLHYIYIYIGQALAQPSHFGDDAQPALLNSLVRVVVCVVVVQQAHEAEYFHVSLVSRLSNCVNSVRHHLFYEYQYDAFEDPPPPVVCPPPDPVQVVLNVLLVCCLVRVVPLLCLQPPLVVVLVCLQSHLSVLLRSRLSCCLFKQDDNHNCRQFNSNSSVNSSSCHSSSSSSSSSVNSNSHVCDDPNHPDHDDQDQADAGAYAYEYAPRGSHGYDVVRVCRNYVRDQYYYYDDHIGRSCCNRPVPVVNVRSSVVSVSSVPPD/DWDADDFDVVLVVVVLVQLVVDDDDDDDPPCACQPFDDPVVLVVLSVCVNPPFDVVVVSVLVRVDTKDWDDFPQFIKIKWAAAPADPAAEEEEEAPPFFLLLQSVQVCCQRYVVVVVHDSVLHYIYIYIGQALAQPSHFGDDAQSALLNSLVRVLVCVVVVQQAHEAEYFDVSLVSRLNNCVNSVRHHQAYEYQYDAQADPPDPVVCPPPDPVQVVLNVLLVCCQVRVVPLLCLQPPLVVVLVCLQSHLSVLLRSRLRCCLFKQDDNGNCRQFNSNSSVNSSSCHSSSSSRSSSVRSNSHVQPDPNHPDHDDDDAARAGAYAYEYADSGSHGDDVVSVCRRYVRDQYYYYDDHIGRSCCRRPVPVVSVRSSVVVVSSVVVVPD/DWDADDFDVVLVVVVLVQLVVDDDDDDDPPCACQPFDDDVVLNVLSVCVNPPFDLVVVSVLVRVDTKDWDDFPQFIKIKWAAAPQDPAAEEEEEAPPFFLLLQSVQVCCQRYVVPVVHDSVLHYIYIYIGQALAQPSHFGDDAQRALLNSLVRVLVCVVVVQQAHEAEYFDVSLVSRLSNCVNSVRRHLAYEYQYDAQADQPPVVSCPPDDPVQVVLNVLLVCCLVRVPPLVCLQPPLVVVLVCLQSHLSVLLRSRLRCCLFKQDDNHNCRQFNSNSSVNSSSCHSSSSSSSSSVNSNNHVQADSNHPDHDGLDAADAGQYAYEYADSESHGDDVVRNCRNYVRHQYYYDDDHIGRSCCRRPVVVVNVRSSVVVVSSVVD/DWDADDFDVVLVVVVLVQLVVDDDDDDDPPCACQVFDDPVVLVVLSVCVNPPFDLVVVSVLVRVDTKDWDDDPQFIKIKWAAAPLNPAAEEEEEAPPFFLLLQSVQRCCQRYVVVPVHDSRLHYIYMYIGQALAQPSHFGDDAQRALLNSLVRVLVCVVVVQQAHEAEYFHVSLVSRLSNCPNSVRHYLAYEYQYDAQADPPDPVVCPPDDPVQVVLNVLLVCCLVRVVPLLCLQPPLVVVLVPLQSHLSSLLRSRLRCCLFKQDDNGNCRQANSNSSVNSSSCHSSSSSSRSSVNSNNHVCDDSNHPDHDDDDAARAGAYAYEYAPRGSHGDDVVRNCRNYVRDQYYYYDDHIGRSCCNRPVPCVSVRSSVVVVSSVVVVVVD/DWDADDFDVVLVVVVLVQLVVDDDDDDDPPCACQPFDDDVVLNVLSVCVNPPFDLVVLSVLVRVDTKDWDDFPQFIKIKWAAAPQDDAAEEEEEAPPFFLLLQSVQRCCQRPVVVVVHDSLLHYIYIYIGQALAQPSHFGDDAQPALLNSLVRVLVCVVVVQQAHEAEYFDVSLVSRLSNCVNSVRHHQAYEYQYDAFEDPPPVVSCPPDDVVQVVLNVLLVVCVVRVVPLLCLQPPLVVVLVCLQSHLSSLLRSRLRCCLFKQDDNHNCRQANSNSSVNSSSCHSSSSSSRSSVNSNNHVCDDPNHPDHDDDDAARAGAYAYEYAPRGSHGDDVVRVCRNYVRDQYYYYDDHIGRSPCNRPVPVVSVRSSVVSVSSVVPD

Radius of gyration: 41.93 Å; Cα contacts (8 Å, |Δi|>4): 3788; chains: 5; bounding box: 136×99×83 Å

Sequence (1909 aa):
EPFRIVIPQADLDDLHRRRLDATRWPSEIPGTGWSRGVPLDYLKELVGYWRDGYDWRAAEDRLNTVPQFTTEIDGTNVHFHIRSAEPDALPIITHGWPGSVAEFLDVIDPLTNPRAHGGDPADAFHLVIPSLPGFGFSGPTPEPGWNLPRVASSAWAELRRLGYSRYAVQGGDLGAWWTSLTLSGVDHEHVVGTHVNFLIITPPSGDPADLAGLGEQDLARLQLLAEFGAEGSGYKIQSTRPQTLSYSLTDSPVGQLAWVVEKFEWGDTDKSPEDAVDRDRLLTNVIYWLTATAGSSAHFYYEISDVLPTAPTPPPPAPPLPTPLGVAVYPADSAKPVRRFAERAFPNIVHWAELERGGHFAALEQPGLFVSDLRAFARALRTSHEPFRIVIPQADLDDLHRRLDATRWPSEIPGTGWSRGVPLDYLKELVGYWRDGYDWRAAEDRLNTVPQFTTEIDGTNVHFHIRSAEPDALPIITHGWPGSVAEFLDVIDPLTNPRAHGGDPADAFHLVIPSLPGFGFSGPTPEPGWNLPRVASAWAELRRLGYSRYAVQGGDLGAWWTSLTLSGVDHEHVVGTHVNFLITPPSGDPADLAGLGEQDLARLQLLAEFGAEGSGYKIQSTRPQTLSYSLTDSPVGQLAWVVEKFEWGDTDKSPEDAVDRDRLLTNVIYWLTATAGSSAHFYYEISDVLPTAPTPPPPAPPLPTPLGVAVYPADSAKPVRRFAERAFPNIVHWAELERGGHFAALEQPGLFVSDLRAFARALRTSHHHEPFRRIVIPQADLDDLHRRLDATRWPSEIPGTGWSRGVPLDYLKELVGYWRDGYDWRAAEDRLNTVPQFTTEIDGTNVHFHIRSAEPDALPIITHGWPGSVAEFLDVIDPLTNPRAHGGDPADAFHLVIPSLPGFGFSGPTPEPGWNLPRVASAWAELRRLGYSRYAVQGGDLGAWWTSLTLSSGVDHEHVVGTHVNFLITPPSGDPADLAGLGEQDLARLQLLAEFGAEGSGYKIQSTRPQTLSYSLTDSPVGQLAWVVEKFEWGDTDKSPEDAVDRDRLLTNVIYWLTATAGSSAHFYYEISDDVLPTAPTPPPPAPPLPTPLGVAVYPADSAKPVRRFAERAFPNNIVHWAELERGGHFAALEQPGLFVSDLRAFARALRTSEPFRRIVIPQADLDDLHRRLDATRWPSEEIPGTGWSRGVPLDYLKELVGYWRDGYDWRAAEDRLNTVPQFTTEIDGTNVHFHIRSAEPDALPIITHGWPGSVAEFLDVIDPLTNPRAHGGDPADAFHLVIPSLPGFGFSGPTPEPGWNLPRVASAWAELRRLGYSRYAVQGGDLGAWWTSLTLSGVDHEHVVGTHVNFLITPPSGDPADLAGLGEQDLARLQLLAEFGAEGSGYKIQSTRPQTLSYSSLTDSPVGQLAWVVEKFEWGDTDKSPEDAVDRDRLLTNVIYWLTATAGSSAHFYYEISDVLPTAPTPPPPAPPLPTPLGVAVYPADSAKPVRRFAERAFPNIVHWAELERGGHFAALEQPGLFVSDLRAFARALRTSHHHHEPFRIVIPQADLDDLHRRLDATRWPSEIPGTGWSRGVPLDYLKELVGYWRDGYDWRAAEDRLNTVPQFTTEIDGTNVHFHIRSAEPDALPIITHGWPGSVAEFLDVIDPLTNPRAHGGDPADAFHLVIPSLPGFGFSGPTPEPGWNLPRVASAWAELRRLGYSRYAVQGGDLGAWWTSLTLSGVDHEHVVGTHVNFLITPPSGDPADLAGLGEQDLARLQQLLAEFGAEGSGYKIQSTRPQTLSYSSLTDSPVGQLAWVVEKFEWGDTDKSPEDAVDRDRLLTNVIYWLTATAGSSAHFYYEISDVLPTAPTPPPPAPPLPTPLGVAVYPADSAKPVRRFAERAFPNIVHWAELERGGHFAALEQPGLFVSDLRAFARALRTSH

InterPro domains:
  IPR000639 Epoxide hydrolase-like [PR00412] (97-115)
  IPR000639 Epoxide hydrolase-like [PR00412] (126-141)
  IPR000639 Epoxide hydrolase-like [PR00412] (358-380)
  IPR010497 Epoxide hydrolase, N-terminal [PF06441] (1-106)
  IPR016292 Epoxide hydrolase [PIRSF001112] (1-386)
  IPR029058 Alpha/Beta hydrolase fold [G3DSA:3.40.50.1820] (1-387)
  IPR029058 Alpha/Beta hydrolase fold [SSF53474] (2-381)

Solvent-accessible surface area: 71963 Å² total

Secondary structure (DSSP, 8-state):
-EE-----HHHHHHHHHHHHT--PPP--TT-TTTTSS-HHHHHHHHHHHHHT--HHHHHHHHTTS-EEEEEETTEEEE--B--SSTT-B--EE--TT--GGGGTTTHHHHH-GGGTT--GGG-B-B--PPPTTSTTT---SSS---HHHHHHHHHH--TT--SSEEEEESHHHHHHHHHHHHHTTTTEEEEEES-------S-GGGGTT--HHHHHHHHHHHHIIIII-----TTT-HHHHHHHHHH-HHHHHHHHHTT---SS-SS-GGGTS-HHHHHHH--HHHHT-HHHHHHHHHHTGGGSTT-SSPPPPPPPP-S-EEEEE-TT-S----HHHHHHH-TTEEEEEE-SS--S-HHHH-HHHHHHHHHHHHHHHHHH-/-EE-----HHHHHHHHHHHHT--PPP--TT-TTTTSS-HHHHHHHHHHHHTT--HHHHHHHHTTS-EEEEEETTEEEE--B--SSTT-B--EE--TT--GGGGTTTHHHHH-GGGTT--GGG-B-B--PPPTTSTTT---SSS---HHHHHHHHHH--TT--SSEEEEESHHHHHHHHHHHHHTTTTEEEEEES-------S-TTTTTT--HHHHHHHHHHHHIIIII-----TTT-HHHHHHHHHH-HHHHHHHHHTT---SS-SS-GGGTS-HHHHHHH--HHHHT-HHHHHHHHHHTGGGSTTSSSPPPPPPPP-S-EEEEE-TT-S----HHHHHHH-TTEEEEEE-SS--S-HHHH-HHHHHHHHHHHHHHHHHHHH-/-EE-----HHHHHHHHHHHHT--PPP--TT-TTTTSS-HHHHHHHHHHHHHT--HHHHHHHHTTS-EEEEEETTEEEE--B--SSTT-B--EE--TT--GGGGTTTHHHHH-GGGTTS-GGG-B-B--PPPTTSTTT---SSS---HHHHHHHHHH--TT--SSEEEEESHHHHHHHHHHHHHTTTTEEEEEES-------S-GGGGTT--HHHHHHHHHHHHIIIII-----TTT-HHHHHHHHHH-HHHHHHHHHTT---SS-SS-GGGTS-HHHHHHH--HHHHT-HHHHHHHHHHTGGGSTT-SSPPPPPPP--S-EEEEE-TT-S----HHHHHHH-TTEEEEEE-SS--S-HHHH-HHHHHHHHHHHHHHHHH-/-EE-----HHHHHHHHHHHHT--PPP--TT-TTTTSS-HHHHHHHHHHHHTT--HHHHHHHHTTS-EEEEEETTEEEE--B--SSTT-B--EE--TT--GGGGHHHHHHHH-GGGGT--GGG-B-B--PPPTTSTTT---SSS---HHHHHHHHHH--TT--SSEEEEESHHHHHHHHHHHHHTTTTEEEEEES-------S-GGGGTT--HHHHHHHHHHHHIIIII----HHHH-HHHHHHHHHH-HHHHHHHHHTT---SS-SS-GGGTS-HHHHHHH--HHHHT-HHHHHHHHHHTGGGSTT-SSPPP-PPPP-S-EEEEE-TT-S----HHHHHHH-TTEEEEEE-SS--S-HHHH-HHHHHHHHHHHHHHHHHHHHT-/-EE-----HHHHHHHHHHHHTPPPPP--TT-TTTTSS-HHHHHHHHHHHHHT--HHHHHHHHTTS-EEEEEETTEEEE--B--SSTT-B--EE--TT--GGGGTTTHHHHH-GGGTT--GGG-B-B--PPPTTSTTT---SSS---HHHHHHHHHH--TT--SSEEEEESTHHHHHHHHHHHHTTTTEEEEEES-------S-GGGGTT--HHHHHHHHHHHHIIIII-----TTT-HHHHHHHHHH-HHHHHHHHHTT---SS-SS-GGGTS-HHHHHHH--HHHHT-HHHHHHHHHHTGGGSTT-SSPPPPPPPP-S-EEEEE-TT-SS---HHHHHHH-TTEEEEEE-SS--S-HHHH-HHHHHHHHHHHHHHHHTT-

B-factor: mean 31.99, std 13.27, range [12.0, 114.46]